Protein 1R9D (pdb70)

CATH classification: 3.20.70.20

InterPro domains:
  IPR001150 Glycine radical domain [PF01228] (666-769)
  IPR001150 Glycine radical domain [PS51149] (667-787)
  IPR004184 Pyruvate formate lyase domain [PF02901] (10-649)
  IPR004184 Pyruvate formate lyase domain [PS51554] (11-660)
  IPR010098 Glycyl radical enzyme, PFL2/glycerol dehydratase family [TIGR01774] (10-786)
  IPR019777 Formate C-acetyltransferase glycine radical, conserved site [PS00850] (758-766)
  IPR051215 Glycyl Radical Enzyme [PTHR43641] (8-785)

Organism: Clostridium butyricum (NCBI:txid1492)

B-factor: mean 31.51, std 7.01, range [18.64, 72.38]

Structure (mmCIF, N/CA/C/O backbone):
data_1R9D
#
_entry.id   1R9D
#
_cell.length_a   103.092
_cell.length_b   213.420
_cell.length_c   199.596
_cell.angle_alpha   90.00
_cell.angle_beta   90.00
_cell.angle_gamma   90.00
#
_symmetry.space_group_name_H-M   'C 2 2 21'
#
loop_
_entity.id
_entity.type
_entity.pdbx_description
1 polymer 'glycerol dehydratase'
2 non-polymer GLYCEROL
3 water water
#
loop_
_atom_site.group_PDB
_atom_site.id
_atom_site.type_symbol
_atom_site.label_atom_id
_atom_site.label_alt_id
_atom_site.label_comp_id
_atom_site.label_asym_id
_atom_site.label_entity_id
_atom_site.label_seq_id
_atom_site.pdbx_PDB_ins_code
_atom_site.Cartn_x
_atom_site.Cartn_y
_atom_site.Cartn_z
_atom_site.occupancy
_atom_site.B_iso_or_equiv
_atom_site.auth_seq_id
_atom_site.auth_comp_id
_atom_site.auth_asym_id
_atom_site.auth_atom_id
_atom_site.pdbx_PDB_model_num
ATOM 1 N N . ILE A 1 2 ? 12.323 58.099 13.139 1.00 57.12 2 ILE A N 1
ATOM 2 C CA . ILE A 1 2 ? 12.213 58.864 14.415 1.00 57.23 2 ILE A CA 1
ATOM 3 C C . ILE A 1 2 ? 12.330 57.921 15.617 1.00 57.01 2 ILE A C 1
ATOM 4 O O . ILE A 1 2 ? 12.122 56.712 15.497 1.00 57.27 2 ILE A O 1
ATOM 9 N N . SER A 1 3 ? 12.675 58.483 16.771 1.00 56.49 3 SER A N 1
ATOM 10 C CA . SER A 1 3 ? 12.806 57.708 17.998 1.00 55.37 3 SER A CA 1
ATOM 11 C C . SER A 1 3 ? 11.547 57.903 18.828 1.00 54.29 3 SER A C 1
ATOM 12 O O . SER A 1 3 ? 11.325 58.973 19.395 1.00 54.61 3 SER A O 1
ATOM 15 N N . LYS A 1 4 ? 10.728 56.862 18.901 1.00 52.74 4 LYS A N 1
ATOM 16 C CA . LYS A 1 4 ? 9.478 56.932 19.641 1.00 50.94 4 LYS A CA 1
ATOM 17 C C . LYS A 1 4 ? 9.648 56.693 21.139 1.00 49.11 4 LYS A C 1
ATOM 18 O O . LYS A 1 4 ? 8.806 57.102 21.938 1.00 49.61 4 LYS A O 1
ATOM 24 N N . GLY A 1 5 ? 10.741 56.044 21.523 1.00 45.83 5 GLY A N 1
ATOM 25 C CA . GLY A 1 5 ? 10.955 55.759 22.930 1.00 42.85 5 GLY A CA 1
ATOM 26 C C . GLY A 1 5 ? 10.139 54.536 23.304 1.00 40.47 5 GLY A C 1
ATOM 27 O O . GLY A 1 5 ? 9.441 53.981 22.457 1.00 39.04 5 GLY A O 1
ATOM 28 N N . PHE A 1 6 ? 10.207 54.117 24.563 1.00 39.46 6 PHE A N 1
ATOM 29 C CA . PHE A 1 6 ? 9.464 52.935 24.992 1.00 38.25 6 PHE A CA 1
ATOM 30 C C . PHE A 1 6 ? 8.371 53.228 26.016 1.00 38.54 6 PHE A C 1
ATOM 31 O O . PHE A 1 6 ? 8.442 54.207 26.757 1.00 38.25 6 PHE A O 1
ATOM 39 N N . SER A 1 7 ? 7.360 52.362 26.047 1.00 38.32 7 SER A N 1
ATOM 40 C CA . SER A 1 7 ? 6.242 52.506 26.973 1.00 37.58 7 SER A CA 1
ATOM 41 C C . SER A 1 7 ? 6.635 52.036 28.370 1.00 37.51 7 SER A C 1
ATOM 42 O O . SER A 1 7 ? 7.677 51.404 28.553 1.00 36.11 7 SER A O 1
ATOM 45 N N . THR A 1 8 ? 5.797 52.350 29.356 1.00 37.25 8 THR A N 1
ATOM 46 C CA . THR A 1 8 ? 6.057 51.969 30.739 1.00 36.80 8 THR A CA 1
ATOM 47 C C . THR A 1 8 ? 5.329 50.678 31.113 1.00 36.09 8 THR A C 1
ATOM 48 O O . THR A 1 8 ? 4.142 50.514 30.821 1.00 35.72 8 THR A O 1
ATOM 52 N N . GLN A 1 9 ? 6.056 49.771 31.761 1.00 34.78 9 GLN A N 1
ATOM 53 C CA . GLN A 1 9 ? 5.515 48.484 32.184 1.00 33.92 9 GLN A CA 1
ATOM 54 C C . GLN A 1 9 ? 4.618 48.639 33.410 1.00 33.84 9 GLN A C 1
ATOM 55 O O . GLN A 1 9 ? 4.737 49.613 34.150 1.00 33.17 9 GLN A O 1
ATOM 61 N N . THR A 1 10 ? 3.728 47.671 33.621 1.00 33.85 10 THR A N 1
ATOM 62 C CA . THR A 1 10 ? 2.810 47.701 34.760 1.00 33.94 10 THR A CA 1
ATOM 63 C C . THR A 1 10 ? 3.546 47.500 36.079 1.00 34.21 10 THR A C 1
ATOM 64 O O . THR A 1 10 ? 4.652 46.959 36.115 1.00 34.33 10 THR A O 1
ATOM 68 N N . GLU A 1 11 ? 2.922 47.934 37.170 1.00 34.06 11 GLU A N 1
ATOM 69 C CA . GLU A 1 11 ? 3.516 47.787 38.489 1.00 34.35 11 GLU A CA 1
ATOM 70 C C . GLU A 1 11 ? 3.780 46.310 38.779 1.00 33.04 11 GLU A C 1
ATOM 71 O O . GLU A 1 11 ? 4.724 45.969 39.487 1.00 32.97 11 GLU A O 1
ATOM 77 N N . ARG A 1 12 ? 2.943 45.441 38.222 1.00 32.92 12 ARG A N 1
ATOM 78 C CA . ARG A 1 12 ? 3.097 44.001 38.414 1.00 32.65 12 ARG A CA 1
ATOM 79 C C . ARG A 1 12 ? 4.494 43.569 37.980 1.00 32.00 12 ARG A C 1
ATOM 80 O O . ARG A 1 12 ? 5.168 42.812 38.673 1.00 31.86 12 ARG A O 1
ATOM 88 N N . ILE A 1 13 ? 4.922 44.057 36.822 1.00 31.89 13 ILE A N 1
ATOM 89 C CA . ILE A 1 13 ? 6.240 43.708 36.303 1.00 31.68 13 ILE A CA 1
ATOM 90 C C . ILE A 1 13 ? 7.344 44.164 37.253 1.00 31.30 13 ILE A C 1
ATOM 91 O O . ILE A 1 13 ? 8.316 43.443 37.476 1.00 30.51 13 ILE A O 1
ATOM 96 N N . ASN A 1 14 ? 7.197 45.354 37.829 1.00 31.52 14 ASN A N 1
ATOM 97 C CA . ASN A 1 14 ? 8.208 45.842 38.759 1.00 31.98 14 ASN A CA 1
ATOM 98 C C . ASN A 1 14 ? 8.285 44.942 39.990 1.00 31.67 14 ASN A C 1
ATOM 99 O O . ASN A 1 14 ? 9.368 44.691 40.520 1.00 31.53 14 ASN A O 1
ATOM 104 N N . ILE A 1 15 ? 7.133 44.457 40.442 1.00 31.90 15 ILE A N 1
ATOM 105 C CA . ILE A 1 15 ? 7.082 43.580 41.607 1.00 31.47 15 ILE A CA 1
ATOM 106 C C . ILE A 1 15 ? 7.735 42.228 41.314 1.00 30.72 15 ILE A C 1
ATOM 107 O O . ILE A 1 15 ? 8.511 41.716 42.121 1.00 30.26 15 ILE A O 1
ATOM 112 N N . LEU A 1 16 ? 7.418 41.656 40.157 1.00 31.61 16 LEU A N 1
ATOM 113 C CA . LEU A 1 16 ? 7.979 40.365 39.773 1.00 30.99 16 LEU A CA 1
ATOM 114 C C . LEU A 1 16 ? 9.485 40.482 39.547 1.00 31.07 16 LEU A C 1
ATOM 115 O O . LEU A 1 16 ? 10.245 39.594 39.931 1.00 31.80 16 LEU A O 1
ATOM 120 N N . LYS A 1 17 ? 9.917 41.585 38.937 1.00 30.48 17 LYS A N 1
ATOM 121 C CA . LYS A 1 17 ? 11.343 41.795 38.692 1.00 30.57 17 LYS A CA 1
ATOM 122 C C . LYS A 1 17 ? 12.111 41.864 40.009 1.00 30.06 17 LYS A C 1
ATOM 123 O O . LYS A 1 17 ? 13.217 41.334 40.127 1.00 29.07 17 LYS A O 1
ATOM 129 N N . ALA A 1 18 ? 11.521 42.530 40.997 1.00 30.36 18 ALA A N 1
ATOM 130 C CA . ALA A 1 18 ? 12.150 42.668 42.303 1.00 30.68 18 ALA A CA 1
ATOM 131 C C . ALA A 1 18 ? 12.350 41.306 42.964 1.00 30.83 18 ALA A C 1
ATOM 132 O O . ALA A 1 18 ? 13.303 41.105 43.717 1.00 31.31 18 ALA A O 1
ATOM 134 N N . GLN A 1 19 ? 11.447 40.371 42.685 1.00 31.40 19 GLN A N 1
ATOM 135 C CA . GLN A 1 19 ? 11.549 39.035 43.260 1.00 31.96 19 GLN A CA 1
ATOM 136 C C . GLN A 1 19 ? 12.822 38.362 42.766 1.00 31.69 19 GLN A C 1
ATOM 137 O O . GLN A 1 19 ? 13.494 37.653 43.513 1.00 31.12 19 GLN A O 1
ATOM 143 N N . ILE A 1 20 ? 13.154 38.591 41.500 1.00 31.03 20 ILE A N 1
ATOM 144 C CA . ILE A 1 20 ? 14.360 38.009 40.921 1.00 31.15 20 ILE A CA 1
ATOM 145 C C . ILE A 1 20 ? 15.626 38.601 41.553 1.00 30.44 20 ILE A C 1
ATOM 146 O O . ILE A 1 20 ? 16.477 37.874 42.060 1.00 30.90 20 ILE A O 1
ATOM 151 N N . LEU A 1 21 ? 15.741 39.926 41.524 1.00 31.13 21 LEU A N 1
ATOM 152 C CA . LEU A 1 21 ? 16.916 40.604 42.065 1.00 31.53 21 LEU A CA 1
ATOM 153 C C . LEU A 1 21 ? 17.110 40.507 43.575 1.00 32.36 21 LEU A C 1
ATOM 154 O O . LEU A 1 21 ? 18.241 40.483 44.054 1.00 31.41 21 LEU A O 1
ATOM 159 N N . ASN A 1 22 ? 16.020 40.454 44.332 1.00 33.34 22 ASN A N 1
ATOM 160 C CA . ASN A 1 22 ? 16.142 40.359 45.784 1.00 34.23 22 ASN A CA 1
ATOM 161 C C . ASN A 1 22 ? 16.356 38.926 46.255 1.00 34.60 22 ASN A C 1
ATOM 162 O O . ASN A 1 22 ? 16.616 38.676 47.433 1.00 33.98 22 ASN A O 1
ATOM 167 N N . ALA A 1 23 ? 16.254 37.982 45.328 1.00 34.60 23 ALA A N 1
ATOM 168 C CA . ALA A 1 23 ? 16.444 36.582 45.667 1.00 34.34 23 ALA A CA 1
ATOM 169 C C . ALA A 1 23 ? 17.887 36.330 46.075 1.00 34.48 23 ALA A C 1
ATOM 170 O O . ALA A 1 23 ? 18.788 37.104 45.739 1.00 34.08 23 ALA A O 1
ATOM 172 N N . LYS A 1 24 ? 18.094 35.250 46.816 1.00 33.75 24 LYS A N 1
ATOM 173 C CA . LYS A 1 24 ? 19.421 34.848 47.256 1.00 34.26 24 LYS A CA 1
ATOM 174 C C . LYS A 1 24 ? 19.642 33.474 46.629 1.00 33.70 24 LYS A C 1
ATOM 175 O O . LYS A 1 24 ? 19.291 32.448 47.215 1.00 32.40 24 LYS A O 1
ATOM 181 N N . PRO A 1 25 ? 20.211 33.444 45.411 1.00 33.40 25 PRO A N 1
ATOM 182 C CA . PRO A 1 25 ? 20.472 32.193 44.692 1.00 32.55 25 PRO A CA 1
ATOM 183 C C . PRO A 1 25 ? 20.999 31.086 45.595 1.00 31.40 25 PRO A C 1
ATOM 184 O O . PRO A 1 25 ? 21.955 31.284 46.338 1.00 30.99 25 PRO A O 1
ATOM 188 N N . CYS A 1 26 ? 20.368 29.918 45.528 1.00 31.16 26 CYS A N 1
ATOM 189 C CA . CYS A 1 26 ? 20.799 28.793 46.340 1.00 31.10 26 CYS A CA 1
ATOM 190 C C . CYS A 1 26 ? 20.701 27.480 45.579 1.00 30.40 26 CYS A C 1
ATOM 191 O O . CYS A 1 26 ? 20.217 27.433 44.447 1.00 29.22 26 CYS A O 1
ATOM 194 N N . VAL A 1 27 ? 21.175 26.422 46.224 1.00 29.29 27 VAL A N 1
ATOM 195 C CA . VAL A 1 27 ? 21.151 25.080 45.666 1.00 29.80 27 VAL A CA 1
ATOM 196 C C . VAL A 1 27 ? 20.136 24.277 46.469 1.00 30.52 27 VAL A C 1
ATOM 197 O O . VAL A 1 27 ? 20.261 24.152 47.691 1.00 29.76 27 VAL A O 1
ATOM 201 N N . GLU A 1 28 ? 19.123 23.756 45.786 1.00 30.14 28 GLU A N 1
ATOM 202 C CA . GLU A 1 28 ? 18.093 22.966 46.444 1.00 30.72 28 GLU A CA 1
ATOM 203 C C . GLU A 1 28 ? 18.335 21.487 46.169 1.00 31.62 28 GLU A C 1
ATOM 204 O O . GLU A 1 28 ? 18.977 21.131 45.176 1.00 29.43 28 GLU A O 1
ATOM 210 N N . SER A 1 29 ? 17.839 20.624 47.054 1.00 30.35 29 SER A N 1
ATOM 211 C CA . SER A 1 29 ? 18.073 19.191 46.907 1.00 31.12 29 SER A CA 1
ATOM 212 C C . SER A 1 29 ? 16.895 18.302 46.509 1.00 30.78 29 SER A C 1
ATOM 213 O O . SER A 1 29 ? 17.087 17.114 46.254 1.00 32.10 29 SER A O 1
ATOM 216 N N . GLU A 1 30 ? 15.690 18.858 46.448 1.00 30.30 30 GLU A N 1
ATOM 217 C CA . GLU A 1 30 ? 14.515 18.068 46.089 1.00 30.34 30 GLU A CA 1
ATOM 218 C C . GLU A 1 30 ? 14.706 17.185 44.850 1.00 29.82 30 GLU A C 1
ATOM 219 O O . GLU A 1 30 ? 14.518 15.965 44.912 1.00 28.21 30 GLU A O 1
ATOM 225 N N . ARG A 1 31 ? 15.078 17.784 43.724 1.00 28.17 31 ARG A N 1
ATOM 226 C CA . ARG A 1 31 ? 15.254 16.987 42.513 1.00 27.06 31 ARG A CA 1
ATOM 227 C C . ARG A 1 31 ? 16.272 15.863 42.683 1.00 26.27 31 ARG A C 1
ATOM 228 O O . ARG A 1 31 ? 16.024 14.729 42.272 1.00 26.84 31 ARG A O 1
ATOM 236 N N . ALA A 1 32 ? 17.412 16.171 43.293 1.00 26.16 32 ALA A N 1
ATOM 237 C CA . ALA A 1 32 ? 18.461 15.179 43.491 1.00 27.30 32 ALA A CA 1
ATOM 238 C C . ALA A 1 32 ? 17.960 13.974 44.276 1.00 28.55 32 ALA A C 1
ATOM 239 O O . ALA A 1 32 ? 18.275 12.827 43.950 1.00 28.20 32 ALA A O 1
ATOM 241 N N . ILE A 1 33 ? 17.187 14.240 45.321 1.00 28.95 33 ILE A N 1
ATOM 242 C CA . ILE A 1 33 ? 16.648 13.167 46.147 1.00 29.91 33 ILE A CA 1
ATOM 243 C C . ILE A 1 33 ? 15.663 12.305 45.354 1.00 29.44 33 ILE A C 1
ATOM 244 O O . ILE A 1 33 ? 15.703 11.077 45.430 1.00 30.31 33 ILE A O 1
ATOM 249 N N . LEU A 1 34 ? 14.798 12.953 44.582 1.00 29.50 34 LEU A N 1
ATOM 250 C CA . LEU A 1 34 ? 13.795 12.251 43.793 1.00 29.44 34 LEU A CA 1
ATOM 251 C C . LEU A 1 34 ? 14.341 11.372 42.667 1.00 30.22 34 LEU A C 1
ATOM 252 O O . LEU A 1 34 ? 13.878 10.246 42.482 1.00 28.79 34 LEU A O 1
ATOM 257 N N . ILE A 1 35 ? 15.316 11.866 41.909 1.00 30.09 35 ILE A N 1
ATOM 258 C CA . ILE A 1 35 ? 15.863 11.054 40.825 1.00 29.00 35 ILE A CA 1
ATOM 259 C C . ILE A 1 35 ? 16.628 9.864 41.405 1.00 29.33 35 ILE A C 1
ATOM 260 O O . ILE A 1 35 ? 16.639 8.781 40.819 1.00 28.73 35 ILE A O 1
ATOM 265 N N . THR A 1 36 ? 17.249 10.061 42.566 1.00 29.03 36 THR A N 1
ATOM 266 C CA . THR A 1 36 ? 18.001 8.997 43.229 1.00 30.36 36 THR A CA 1
ATOM 267 C C . THR A 1 36 ? 17.034 7.897 43.670 1.00 31.09 36 THR A C 1
ATOM 268 O O . THR A 1 36 ? 17.307 6.707 43.514 1.00 30.15 36 THR A O 1
ATOM 272 N N . GLU A 1 37 ? 15.897 8.313 44.217 1.00 31.80 37 GLU A N 1
ATOM 273 C CA . GLU A 1 37 ? 14.878 7.377 44.673 1.00 33.07 37 GLU A CA 1
ATOM 274 C C . GLU A 1 37 ? 14.322 6.570 43.499 1.00 31.90 37 GLU A C 1
ATOM 275 O O . GLU A 1 37 ? 14.129 5.359 43.605 1.00 32.34 37 GLU A O 1
ATOM 281 N N . SER A 1 38 ? 14.073 7.243 42.379 1.0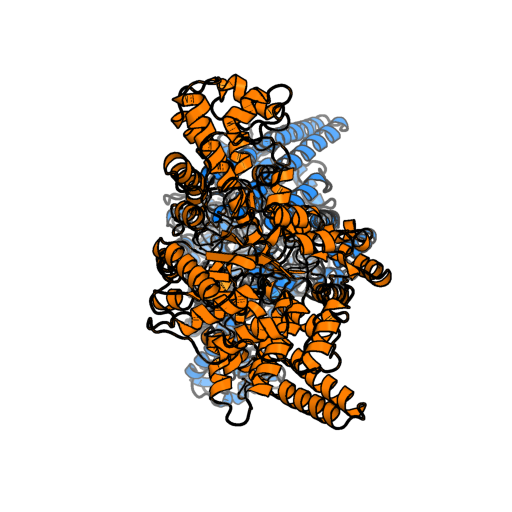0 30.78 38 SER A N 1
ATOM 282 C CA . SER A 1 38 ? 13.539 6.571 41.200 1.00 29.90 38 SER A CA 1
ATOM 283 C C . SER A 1 38 ? 14.525 5.557 40.628 1.00 29.57 38 SER A C 1
ATOM 284 O O . SER A 1 38 ? 14.161 4.409 40.381 1.00 28.99 38 SER A O 1
ATOM 287 N N . PHE A 1 39 ? 15.772 5.973 40.421 1.00 28.53 39 PHE A N 1
ATOM 288 C CA . PHE A 1 39 ? 16.778 5.066 39.871 1.00 28.72 39 PHE A CA 1
ATOM 289 C C . PHE A 1 39 ? 16.990 3.810 40.719 1.00 29.00 39 PHE A C 1
ATOM 290 O O . PHE A 1 39 ? 17.273 2.734 40.191 1.00 27.25 39 PHE A O 1
ATOM 298 N N . LYS A 1 40 ? 16.854 3.944 42.034 1.00 29.42 40 LYS A N 1
ATOM 299 C CA . LYS A 1 40 ? 17.025 2.802 42.921 1.00 30.08 40 LYS A CA 1
ATOM 300 C C . LYS A 1 40 ? 15.946 1.754 42.669 1.00 30.79 40 LYS A C 1
ATOM 301 O O . LYS A 1 40 ? 16.135 0.577 42.974 1.00 32.09 40 LYS A O 1
ATOM 307 N N . GLN A 1 41 ? 14.825 2.187 42.102 1.00 31.01 41 GLN A N 1
ATOM 308 C CA . GLN A 1 41 ? 13.704 1.293 41.822 1.00 32.06 41 GLN A CA 1
ATOM 309 C C . GLN A 1 41 ? 13.603 0.821 40.373 1.00 31.77 41 GLN A C 1
ATOM 310 O O . GLN A 1 41 ? 12.709 0.038 40.040 1.00 30.73 41 GLN A O 1
ATOM 316 N N . THR A 1 42 ? 14.510 1.282 39.514 1.00 29.80 42 THR A N 1
ATOM 317 C CA . THR A 1 42 ? 14.458 0.903 38.106 1.00 29.23 42 THR A CA 1
ATOM 318 C C . THR A 1 42 ? 15.750 0.287 37.566 1.00 29.20 42 THR A C 1
ATOM 319 O O . THR A 1 42 ? 16.010 0.348 36.365 1.00 28.35 42 THR A O 1
ATOM 323 N N . GLU A 1 43 ? 16.542 -0.321 38.443 1.00 28.67 43 GLU A N 1
ATOM 324 C CA . GLU A 1 43 ? 17.815 -0.929 38.050 1.00 29.73 43 GLU A CA 1
ATOM 325 C C . GLU A 1 43 ? 17.737 -1.935 36.901 1.00 29.58 43 GLU A C 1
ATOM 326 O O . GLU A 1 43 ? 18.664 -2.027 36.097 1.00 28.83 43 GLU A O 1
ATOM 332 N N . GLY A 1 44 ? 16.645 -2.691 36.827 1.00 29.63 44 GLY A N 1
ATOM 333 C CA . GLY A 1 44 ? 16.513 -3.689 35.776 1.00 29.58 44 GLY A CA 1
ATOM 334 C C . GLY A 1 44 ? 15.879 -3.193 34.494 1.00 29.96 44 GLY A C 1
ATOM 335 O O . GLY A 1 44 ? 15.522 -3.985 33.622 1.00 29.65 44 GLY A O 1
ATOM 336 N N . GLN A 1 45 ? 15.768 -1.877 34.367 1.00 29.76 45 GLN A N 1
ATOM 337 C CA . GLN A 1 45 ? 15.151 -1.250 33.205 1.00 29.98 45 GLN A CA 1
ATOM 338 C C . GLN A 1 45 ? 16.191 -0.643 32.255 1.00 28.89 45 GLN A C 1
ATOM 339 O O . GLN A 1 45 ? 17.267 -0.232 32.689 1.00 28.07 45 GLN A O 1
ATOM 345 N N . PRO A 1 46 ? 15.884 -0.595 30.944 1.00 28.87 46 PRO A N 1
ATOM 346 C CA . PRO A 1 46 ? 16.804 -0.019 29.953 1.00 28.28 46 PRO A CA 1
ATOM 347 C C . PRO A 1 46 ? 16.947 1.470 30.295 1.00 26.99 46 PRO A C 1
ATOM 348 O O . PRO A 1 46 ? 16.018 2.073 30.839 1.00 26.06 46 PRO A O 1
ATOM 352 N N . ALA A 1 47 ? 18.086 2.066 29.965 1.00 25.95 47 ALA A N 1
ATOM 353 C CA . ALA A 1 47 ? 18.317 3.475 30.284 1.00 25.81 47 ALA A CA 1
ATOM 354 C C . ALA A 1 47 ? 17.204 4.452 29.888 1.00 25.93 47 ALA A C 1
ATOM 355 O O . ALA A 1 47 ? 16.855 5.343 30.665 1.00 25.77 47 ALA A O 1
ATOM 357 N N . ILE A 1 48 ? 16.646 4.300 28.691 1.00 25.43 48 ILE A N 1
ATOM 358 C CA . ILE A 1 48 ? 15.604 5.215 28.233 1.00 25.53 48 ILE A CA 1
ATOM 359 C C . ILE A 1 48 ? 14.361 5.194 29.127 1.00 26.24 48 ILE A C 1
ATOM 360 O O . ILE A 1 48 ? 13.744 6.233 29.383 1.00 25.15 48 ILE A O 1
ATOM 365 N N . LEU A 1 49 ? 13.997 4.011 29.605 1.00 25.90 49 LEU A N 1
ATOM 366 C CA . LEU A 1 49 ? 12.829 3.882 30.467 1.00 27.38 49 LEU A CA 1
ATOM 367 C C . LEU A 1 49 ? 13.156 4.419 31.864 1.00 27.16 49 LEU A C 1
ATOM 368 O O . LEU A 1 49 ? 12.298 4.999 32.526 1.00 28.01 49 LEU A O 1
ATOM 373 N N . ARG A 1 50 ? 14.396 4.237 32.311 1.00 27.12 50 ARG A N 1
ATOM 374 C CA . ARG A 1 50 ? 14.807 4.754 33.614 1.00 27.05 50 ARG A CA 1
ATOM 375 C C . ARG A 1 50 ? 14.682 6.277 33.602 1.00 26.76 50 ARG A C 1
ATOM 376 O O . ARG A 1 50 ? 14.256 6.888 34.584 1.00 25.55 50 ARG A O 1
ATOM 384 N N . ARG A 1 51 ? 15.053 6.882 32.477 1.00 26.72 51 ARG A N 1
ATOM 385 C CA . ARG A 1 51 ? 14.979 8.331 32.327 1.00 26.91 51 ARG A CA 1
ATOM 386 C C . ARG A 1 51 ? 13.526 8.815 32.316 1.00 26.57 51 ARG A C 1
ATOM 387 O O . ARG A 1 51 ? 13.208 9.861 32.881 1.00 26.32 51 ARG A O 1
ATOM 395 N N . ALA A 1 52 ? 12.646 8.060 31.662 1.00 25.88 52 ALA A N 1
ATOM 396 C CA . ALA A 1 52 ? 11.236 8.434 31.595 1.00 26.15 52 ALA A CA 1
ATOM 397 C C . ALA A 1 52 ? 10.578 8.316 32.971 1.00 26.64 52 ALA A C 1
ATOM 398 O O . ALA A 1 52 ? 9.867 9.222 33.407 1.00 26.19 52 ALA A O 1
ATOM 400 N N . LEU A 1 53 ? 10.824 7.199 33.649 1.00 27.01 53 LEU A N 1
ATOM 401 C CA . LEU A 1 53 ? 10.251 6.961 34.976 1.00 27.23 53 LEU A CA 1
ATOM 402 C C . LEU A 1 53 ? 10.795 7.937 36.016 1.00 27.97 53 LEU A C 1
ATOM 403 O O . LEU A 1 53 ? 10.105 8.275 36.980 1.00 26.91 53 LEU A O 1
ATOM 408 N N . ALA A 1 54 ? 12.031 8.390 35.822 1.00 27.60 54 ALA A N 1
ATOM 409 C CA . ALA A 1 54 ? 12.642 9.342 36.742 1.00 27.19 54 ALA A CA 1
ATOM 410 C C . ALA A 1 54 ? 11.978 10.704 36.562 1.00 27.25 54 ALA A C 1
ATOM 411 O O . ALA A 1 54 ? 11.640 11.375 37.540 1.00 26.46 54 ALA A O 1
ATOM 413 N N . LEU A 1 55 ? 11.792 11.121 35.311 1.00 27.63 55 LEU A N 1
ATOM 414 C CA . LEU A 1 55 ? 11.143 12.400 35.049 1.00 27.41 55 LEU A CA 1
ATOM 415 C C . LEU A 1 55 ? 9.736 12.359 35.648 1.00 28.21 55 LEU A C 1
ATOM 416 O O . LEU A 1 55 ? 9.278 13.328 36.247 1.00 27.48 55 LEU A O 1
ATOM 421 N N . LYS A 1 56 ? 9.057 11.228 35.488 1.00 28.61 56 LYS A N 1
ATOM 422 C CA . LYS A 1 56 ? 7.709 11.055 36.033 1.00 29.24 56 LYS A CA 1
ATOM 423 C C . LYS A 1 56 ? 7.717 11.242 37.551 1.00 29.21 56 LYS A C 1
ATOM 424 O O . LYS A 1 56 ? 6.906 11.993 38.099 1.00 29.70 56 LYS A O 1
ATOM 430 N N . HIS A 1 57 ? 8.643 10.564 38.225 1.00 29.14 57 HIS A N 1
ATOM 431 C CA . HIS A 1 57 ? 8.743 10.640 39.683 1.00 29.63 57 HIS A CA 1
ATOM 432 C C . HIS A 1 57 ? 9.072 12.054 40.161 1.00 30.47 57 HIS A C 1
ATOM 433 O O . HIS A 1 57 ? 8.591 12.501 41.207 1.00 30.01 57 HIS A O 1
ATOM 440 N N . ILE A 1 58 ? 9.906 12.751 39.396 1.00 29.31 58 ILE A N 1
ATOM 441 C CA . ILE A 1 58 ? 10.281 14.118 39.735 1.00 29.21 58 ILE A CA 1
ATOM 442 C C . ILE A 1 58 ? 9.078 15.048 39.574 1.00 29.35 58 ILE A C 1
ATOM 443 O O . ILE A 1 58 ? 8.717 15.782 40.498 1.00 29.48 58 ILE A O 1
ATOM 448 N N . LEU A 1 59 ? 8.449 15.004 38.403 1.00 30.22 59 LEU A N 1
ATOM 449 C CA . LEU A 1 59 ? 7.302 15.859 38.124 1.00 30.78 59 LEU A CA 1
ATOM 450 C C . LEU A 1 59 ? 6.110 15.647 39.051 1.00 32.44 59 LEU A C 1
ATOM 451 O O . LEU A 1 59 ? 5.352 16.583 39.311 1.00 32.31 59 LEU A O 1
ATOM 456 N N . GLU A 1 60 ? 5.938 14.427 39.548 1.00 32.74 60 GLU A N 1
ATOM 457 C CA . GLU A 1 60 ? 4.817 14.149 40.438 1.00 33.63 60 GLU A CA 1
ATOM 458 C C . GLU A 1 60 ? 5.074 14.576 41.880 1.00 33.50 60 GLU A C 1
ATOM 459 O O . GLU A 1 60 ? 4.129 14.851 42.617 1.00 33.68 60 GLU A O 1
ATOM 465 N N . ASN A 1 61 ? 6.341 14.664 42.276 1.00 33.13 61 ASN A N 1
ATOM 466 C CA . ASN A 1 61 ? 6.672 14.998 43.660 1.00 34.27 61 ASN A CA 1
ATOM 467 C C . ASN A 1 61 ? 7.504 16.247 43.956 1.00 33.87 61 ASN A C 1
ATOM 468 O O . ASN A 1 61 ? 7.664 16.619 45.119 1.00 33.02 61 ASN A O 1
ATOM 473 N N . ILE A 1 62 ? 8.039 16.891 42.925 1.00 33.02 62 ILE A N 1
ATOM 474 C CA . ILE A 1 62 ? 8.853 18.090 43.129 1.00 32.14 62 ILE A CA 1
ATOM 475 C C . ILE A 1 62 ? 7.973 19.227 43.663 1.00 31.87 62 ILE A C 1
ATOM 476 O O . ILE A 1 62 ? 6.830 19.389 43.239 1.00 31.36 62 ILE A O 1
ATOM 481 N N . PRO A 1 63 ? 8.489 20.019 44.617 1.00 32.93 63 PRO A N 1
ATOM 482 C CA . PRO A 1 63 ? 7.689 21.124 45.155 1.00 33.65 63 PRO A CA 1
ATOM 483 C C . PRO A 1 63 ? 7.214 22.067 44.054 1.00 34.88 63 PRO A C 1
ATOM 484 O O . PRO A 1 63 ? 7.940 22.336 43.096 1.00 35.17 63 PRO A O 1
ATOM 488 N N . ILE A 1 64 ? 5.988 22.554 44.202 1.00 35.48 64 ILE A N 1
ATOM 489 C CA . ILE A 1 64 ? 5.367 23.468 43.251 1.00 37.15 64 ILE A CA 1
ATOM 490 C C . ILE A 1 64 ? 5.277 24.840 43.918 1.00 36.88 64 ILE A C 1
ATOM 491 O O . ILE A 1 64 ? 5.123 24.927 45.135 1.00 36.28 64 ILE A O 1
ATOM 496 N N . THR A 1 65 ? 5.387 25.906 43.132 1.00 36.22 65 THR A N 1
ATOM 497 C CA . THR A 1 65 ? 5.316 27.252 43.692 1.00 36.11 65 THR A CA 1
ATOM 498 C C . THR A 1 65 ? 4.717 28.279 42.743 1.00 35.56 65 THR A C 1
ATOM 499 O O . THR A 1 65 ? 5.048 28.323 41.557 1.00 34.65 65 THR A O 1
ATOM 503 N N . ILE A 1 66 ? 3.822 29.097 43.278 1.00 34.30 66 ILE A N 1
ATOM 504 C CA . ILE A 1 66 ? 3.214 30.173 42.514 1.00 34.51 66 ILE A CA 1
ATOM 505 C C . ILE A 1 66 ? 3.590 31.422 43.298 1.00 34.30 66 ILE A C 1
ATOM 506 O O . ILE A 1 66 ? 3.160 31.603 44.437 1.00 33.97 66 ILE A O 1
ATOM 511 N N . ARG A 1 67 ? 4.425 32.265 42.699 1.00 34.14 67 ARG A N 1
ATOM 512 C CA . ARG A 1 67 ? 4.880 33.480 43.361 1.00 34.23 67 ARG A CA 1
ATOM 513 C C . ARG A 1 67 ? 3.820 34.570 43.299 1.00 34.01 67 ARG A C 1
ATOM 514 O O . ARG A 1 67 ? 2.977 34.582 42.404 1.00 33.00 67 ARG A O 1
ATOM 522 N N . ASP A 1 68 ? 3.862 35.485 44.260 1.00 35.34 68 ASP A N 1
ATOM 523 C CA . ASP A 1 68 ? 2.881 36.563 44.319 1.00 37.10 68 ASP A CA 1
ATOM 524 C C . ASP A 1 68 ? 2.787 37.399 43.043 1.00 36.73 68 ASP A C 1
ATOM 525 O O . ASP A 1 68 ? 3.800 37.775 42.456 1.00 35.88 68 ASP A O 1
ATOM 530 N N . GLN A 1 69 ? 1.555 37.672 42.623 1.00 36.27 69 GLN A N 1
ATOM 531 C CA . GLN A 1 69 ? 1.264 38.486 41.444 1.00 37.12 69 GLN A CA 1
ATOM 532 C C . GLN A 1 69 ? 1.615 37.897 40.073 1.00 35.76 69 GLN A C 1
ATOM 533 O O . GLN A 1 69 ? 1.527 38.591 39.063 1.00 35.52 69 GLN A O 1
ATOM 539 N N . GLU A 1 70 ? 2.001 36.627 40.028 1.00 35.67 70 GLU A N 1
ATOM 540 C CA . GLU A 1 70 ? 2.341 36.000 38.751 1.00 34.71 70 GLU A CA 1
ATOM 541 C C . GLU A 1 70 ? 1.123 35.749 37.864 1.00 34.24 70 GLU A C 1
ATOM 542 O O . GLU A 1 70 ? 0.047 35.398 38.354 1.00 34.86 70 GLU A O 1
ATOM 548 N N . LEU A 1 71 ? 1.297 35.939 36.557 1.00 32.84 71 LEU A N 1
ATOM 549 C CA . LEU A 1 71 ? 0.238 35.680 35.587 1.00 31.61 71 LEU A CA 1
ATOM 550 C C . LEU A 1 71 ? 0.608 34.376 34.876 1.00 31.43 71 LEU A C 1
ATOM 551 O O . LEU A 1 71 ? -0.258 33.598 34.473 1.00 31.04 71 LEU A O 1
ATOM 556 N N . ILE A 1 72 ? 1.909 34.153 34.729 1.00 30.99 72 ILE A N 1
ATOM 557 C CA . ILE A 1 72 ? 2.437 32.946 34.094 1.00 30.44 72 ILE A CA 1
ATOM 558 C C . ILE A 1 72 ? 3.084 32.146 35.218 1.00 29.94 72 ILE A C 1
ATOM 559 O O . ILE A 1 72 ? 4.003 32.629 35.876 1.00 31.20 72 ILE A O 1
ATOM 564 N N . VAL A 1 73 ? 2.612 30.924 35.443 1.00 30.07 73 VAL A N 1
ATOM 565 C CA . VAL A 1 73 ? 3.144 30.111 36.529 1.00 29.70 73 VAL A CA 1
ATOM 566 C C . VAL A 1 73 ? 4.027 28.937 36.118 1.00 29.78 73 VAL A C 1
ATOM 567 O O . VAL A 1 73 ? 3.962 28.458 34.988 1.00 30.29 73 VAL A O 1
ATOM 571 N N . GLY A 1 74 ? 4.839 28.481 37.066 1.00 30.40 74 GLY A N 1
ATOM 572 C CA . GLY A 1 74 ? 5.751 27.376 36.835 1.00 31.16 74 GLY A CA 1
ATOM 573 C C . GLY A 1 74 ? 7.121 27.765 37.355 1.00 31.97 74 GLY A C 1
ATOM 574 O O . GLY A 1 74 ? 7.840 28.530 36.707 1.00 32.98 74 GLY A O 1
ATOM 575 N N . SER A 1 75 ? 7.475 27.259 38.532 1.00 31.01 75 SER A N 1
ATOM 576 C CA . SER A 1 75 ? 8.758 27.561 39.154 1.00 31.33 75 SER A CA 1
ATOM 577 C C . SER A 1 75 ? 9.518 26.276 39.431 1.00 31.87 75 SER A C 1
ATOM 578 O O . SER A 1 75 ? 8.966 25.332 40.005 1.00 32.71 75 SER A O 1
ATOM 581 N N . LEU A 1 76 ? 10.790 26.256 39.042 1.00 30.94 76 LEU A N 1
ATOM 582 C CA . LEU A 1 76 ? 11.637 25.085 39.219 1.00 30.44 76 LEU A CA 1
ATOM 583 C C . LEU A 1 76 ? 12.246 24.962 40.609 1.00 30.02 76 LEU A C 1
ATOM 584 O O . LEU A 1 76 ? 12.681 23.881 41.005 1.00 29.09 76 LEU A O 1
ATOM 589 N N . THR A 1 77 ? 12.294 26.074 41.338 1.00 29.71 77 THR A N 1
ATOM 590 C CA . THR A 1 77 ? 12.851 26.087 42.686 1.00 29.13 77 THR A CA 1
ATOM 591 C C . THR A 1 77 ? 11.975 26.948 43.589 1.00 29.17 77 THR A C 1
ATOM 592 O O . THR A 1 77 ? 11.294 27.858 43.117 1.00 28.86 77 THR A O 1
ATOM 596 N N . LYS A 1 78 ? 11.986 26.646 44.884 1.00 29.84 78 LYS A N 1
ATOM 597 C CA . LYS A 1 78 ? 11.198 27.396 45.854 1.00 30.57 78 LYS A CA 1
ATOM 598 C C . LYS A 1 78 ? 11.701 28.838 45.937 1.00 30.40 78 LYS A C 1
ATOM 599 O O . LYS A 1 78 ? 10.908 29.783 45.913 1.00 31.26 78 LYS A O 1
ATOM 605 N N . GLU A 1 79 ? 13.017 28.999 46.039 1.00 30.49 79 GLU A N 1
ATOM 606 C CA . GLU A 1 79 ? 13.641 30.325 46.089 1.00 31.03 79 GLU A CA 1
ATOM 607 C C . GLU A 1 79 ? 13.837 30.757 44.633 1.00 30.86 79 GLU A C 1
ATOM 608 O O . GLU A 1 79 ? 14.235 29.950 43.795 1.00 30.44 79 GLU A O 1
ATOM 614 N N . PRO A 1 80 ? 13.554 32.029 44.306 1.00 30.88 80 PRO A N 1
ATOM 615 C CA . PRO A 1 80 ? 13.743 32.434 42.909 1.00 30.31 80 PRO A CA 1
ATOM 616 C C . PRO A 1 80 ? 15.211 32.410 42.494 1.00 29.96 80 PRO A C 1
ATOM 617 O O . PRO A 1 80 ? 16.106 32.401 43.337 1.00 29.29 80 PRO A O 1
ATOM 621 N N . ARG A 1 81 ? 15.451 32.371 41.188 1.00 29.90 81 ARG A N 1
ATOM 622 C CA . ARG A 1 81 ? 16.812 32.396 40.667 1.00 29.98 81 ARG A CA 1
ATOM 623 C C . ARG A 1 81 ? 17.746 31.380 41.321 1.00 29.01 81 ARG A C 1
ATOM 624 O O . ARG A 1 81 ? 18.918 31.680 41.573 1.00 29.20 81 ARG A O 1
ATOM 632 N N . SER A 1 82 ? 17.239 30.178 41.591 1.00 27.56 82 SER A N 1
ATOM 633 C CA . SER A 1 82 ? 18.051 29.145 42.224 1.00 27.35 82 SER A CA 1
ATOM 634 C C . SER A 1 82 ? 18.263 27.927 41.328 1.00 27.20 82 SER A C 1
ATOM 635 O O . SER A 1 82 ? 17.801 27.907 40.192 1.00 27.94 82 SER A O 1
ATOM 638 N N . SER A 1 83 ? 18.960 26.917 41.841 1.00 27.67 83 SER A N 1
ATOM 639 C CA . SER A 1 83 ? 19.268 25.727 41.048 1.00 28.49 83 SER A CA 1
ATOM 640 C C . SER A 1 83 ? 19.061 24.373 41.726 1.00 29.01 83 SER A C 1
ATOM 641 O O . SER A 1 83 ? 19.372 24.197 42.906 1.00 28.53 83 SER A O 1
ATOM 644 N N . GLN A 1 84 ? 18.534 23.417 40.965 1.00 28.94 84 GLN A N 1
ATOM 645 C CA . GLN A 1 84 ? 18.349 22.059 41.459 1.00 28.37 84 GLN A CA 1
ATOM 646 C C . GLN A 1 84 ? 19.674 21.368 41.141 1.00 28.80 84 GLN A C 1
ATOM 647 O O . GLN A 1 84 ? 20.551 21.960 40.499 1.00 29.08 84 GLN A O 1
ATOM 653 N N . VAL A 1 85 ? 19.812 20.119 41.572 1.00 27.69 85 VAL A N 1
ATOM 654 C CA . VAL A 1 85 ? 21.029 19.346 41.351 1.00 26.99 85 VAL A CA 1
ATOM 655 C C . VAL A 1 85 ? 20.764 18.198 40.378 1.00 26.80 85 VAL A C 1
ATOM 656 O O . VAL A 1 85 ? 19.721 17.542 40.451 1.00 26.56 85 VAL A O 1
ATOM 660 N N . PHE A 1 86 ? 21.709 17.972 39.466 1.00 25.91 86 PHE A N 1
ATOM 661 C CA . PHE A 1 86 ? 21.596 16.922 38.454 1.00 25.41 86 PHE A CA 1
ATOM 662 C C . PHE A 1 86 ? 22.762 15.943 38.606 1.00 25.59 86 PHE A C 1
ATOM 663 O O . PHE A 1 86 ? 23.706 15.939 37.812 1.00 25.47 86 PHE A O 1
ATOM 671 N N . PRO A 1 87 ? 22.691 15.075 39.629 1.00 24.84 87 PRO A N 1
ATOM 672 C CA . PRO A 1 87 ? 23.712 14.076 39.944 1.00 24.92 87 PRO A CA 1
ATOM 673 C C . PRO A 1 87 ? 23.983 13.018 38.885 1.00 24.27 87 PRO A C 1
ATOM 674 O O . PRO A 1 87 ? 25.009 12.349 38.943 1.00 25.06 87 PRO A O 1
ATOM 678 N N . GLU A 1 88 ? 23.072 12.871 37.926 1.00 24.64 88 GLU A N 1
ATOM 679 C CA . GLU A 1 88 ? 23.234 11.875 36.870 1.00 24.29 88 GLU A CA 1
ATOM 680 C C . GLU A 1 88 ? 24.386 12.191 35.923 1.00 24.91 88 GLU A C 1
ATOM 681 O O . GLU A 1 88 ? 24.889 11.299 35.239 1.00 24.77 88 GLU A O 1
ATOM 687 N N . PHE A 1 89 ? 24.802 13.455 35.878 1.00 24.48 89 PHE A N 1
ATOM 688 C CA . PHE A 1 89 ? 25.899 13.857 35.000 1.00 24.34 89 PHE A CA 1
ATOM 689 C C . PHE A 1 89 ? 27.228 13.875 35.753 1.00 24.65 89 PHE A C 1
ATOM 690 O O . PHE A 1 89 ? 28.221 13.331 35.277 1.00 24.18 89 PHE A O 1
ATOM 698 N N . SER A 1 90 ? 27.238 14.503 36.926 1.00 24.99 90 SER A N 1
ATOM 699 C CA . SER A 1 90 ? 28.424 14.560 37.785 1.00 24.85 90 SER A CA 1
ATOM 700 C C . SER A 1 90 ? 27.942 15.094 39.127 1.00 24.80 90 SER A C 1
ATOM 701 O O . SER A 1 90 ? 26.888 15.718 39.202 1.00 24.38 90 SER A O 1
ATOM 704 N N . ASN A 1 91 ? 28.699 14.849 40.188 1.00 25.64 91 ASN A N 1
ATOM 705 C CA . ASN A 1 91 ? 28.284 15.338 41.499 1.00 27.02 91 ASN A CA 1
ATOM 706 C C . ASN A 1 91 ? 29.418 15.413 42.507 1.00 27.52 91 ASN A C 1
ATOM 707 O O . ASN A 1 91 ? 29.294 16.084 43.533 1.00 28.39 91 ASN A O 1
ATOM 712 N N . LYS A 1 92 ? 30.521 14.731 42.223 1.00 28.88 92 LYS A N 1
ATOM 713 C CA . LYS A 1 92 ? 31.656 14.749 43.134 1.00 29.87 92 LYS A CA 1
ATOM 714 C C . LYS A 1 92 ? 32.221 16.159 43.305 1.00 29.94 92 LYS A C 1
ATOM 715 O O . LYS A 1 92 ? 32.780 16.483 44.352 1.00 29.42 92 LYS A O 1
ATOM 721 N N . TRP A 1 93 ? 32.071 17.002 42.287 1.00 29.40 93 TRP A N 1
ATOM 722 C CA . TRP A 1 93 ? 32.568 18.370 42.391 1.00 30.11 93 TRP A CA 1
ATOM 723 C C . TRP A 1 93 ? 31.753 19.125 43.442 1.00 31.03 93 TRP A C 1
ATOM 724 O O . TRP A 1 93 ? 32.290 19.941 44.196 1.00 31.27 93 TRP A O 1
ATOM 735 N N . LEU A 1 94 ? 30.453 18.840 43.487 1.00 31.08 94 LEU A N 1
ATOM 736 C CA . LEU A 1 94 ? 29.552 19.487 44.432 1.00 32.25 94 LEU A CA 1
ATOM 737 C C . LEU A 1 94 ? 29.916 19.031 45.837 1.00 32.78 94 LEU A C 1
ATOM 738 O O . LEU A 1 94 ? 29.989 19.836 46.766 1.00 32.62 94 LEU A O 1
ATOM 743 N N . GLN A 1 95 ? 30.141 17.730 45.981 1.00 33.21 95 GLN A N 1
ATOM 744 C CA . GLN A 1 95 ? 30.509 17.153 47.267 1.00 34.72 95 GLN A CA 1
ATOM 745 C C . GLN A 1 95 ? 31.747 17.852 47.826 1.00 35.90 95 GLN A C 1
ATOM 746 O O . GLN A 1 95 ? 31.845 18.096 49.030 1.00 35.40 95 GLN A O 1
ATOM 752 N N . ASP A 1 96 ? 32.686 18.180 46.944 1.00 36.06 96 ASP A N 1
ATOM 753 C CA . ASP A 1 96 ? 33.916 18.855 47.347 1.0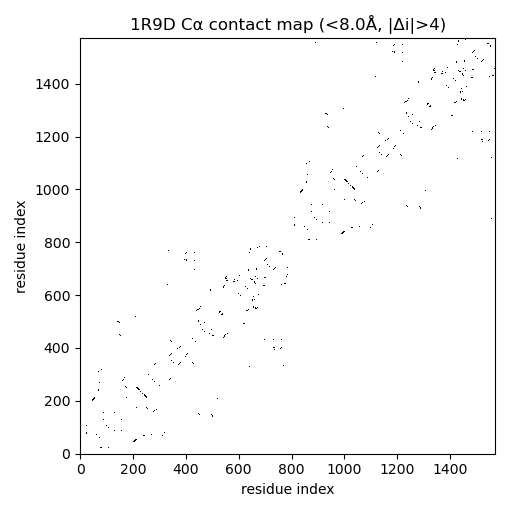0 37.34 96 ASP A CA 1
ATOM 754 C C . ASP A 1 96 ? 33.734 20.326 47.721 1.00 36.48 96 ASP A C 1
ATOM 755 O O . ASP A 1 96 ? 34.401 20.821 48.629 1.00 36.66 96 ASP A O 1
ATOM 760 N N . GLU A 1 97 ? 32.830 21.016 47.031 1.00 35.19 97 GLU A N 1
ATOM 761 C CA . GLU A 1 97 ? 32.600 22.441 47.265 1.00 35.88 97 GLU A CA 1
ATOM 762 C C . GLU A 1 97 ? 31.443 22.819 48.179 1.00 36.27 97 GLU A C 1
ATOM 763 O O . GLU A 1 97 ? 31.143 24.004 48.337 1.00 35.89 97 GLU A O 1
ATOM 769 N N . LEU A 1 98 ? 30.791 21.828 48.774 1.00 36.78 98 LEU A N 1
ATOM 770 C CA . LEU A 1 98 ? 29.653 22.088 49.649 1.00 38.36 98 LEU A CA 1
ATOM 771 C C . LEU A 1 98 ? 29.836 23.226 50.645 1.00 38.63 98 LEU A C 1
ATOM 772 O O . LEU A 1 98 ? 28.933 24.043 50.832 1.00 39.05 98 LEU A O 1
ATOM 777 N N . ASP A 1 99 ? 31.001 23.288 51.278 1.00 39.04 99 ASP A N 1
ATOM 778 C CA . ASP A 1 99 ? 31.234 24.308 52.291 1.00 39.94 99 ASP A CA 1
ATOM 779 C C . ASP A 1 99 ? 31.849 25.634 51.860 1.00 39.95 99 ASP A C 1
ATOM 780 O O . ASP A 1 99 ? 32.134 26.483 52.709 1.00 40.12 99 ASP A O 1
ATOM 785 N N . ARG A 1 100 ? 32.057 25.834 50.563 1.00 38.92 100 ARG A N 1
ATOM 786 C CA . ARG A 1 100 ? 32.618 27.105 50.126 1.00 38.46 100 ARG A CA 1
ATOM 787 C C . ARG A 1 100 ? 31.834 27.781 49.007 1.00 38.36 100 ARG A C 1
ATOM 788 O O . ARG A 1 100 ? 32.288 28.768 48.431 1.00 37.31 100 ARG A O 1
ATOM 796 N N . LEU A 1 101 ? 30.644 27.260 48.716 1.00 38.03 101 LEU A N 1
ATOM 797 C CA . LEU A 1 101 ? 29.796 27.846 47.685 1.00 38.40 101 LEU A CA 1
ATOM 798 C C . LEU A 1 101 ? 29.371 29.254 48.093 1.00 39.16 101 LEU A C 1
ATOM 799 O O . LEU A 1 101 ? 29.266 30.149 47.252 1.00 39.01 101 LEU A O 1
ATOM 804 N N . ASN A 1 102 ? 29.135 29.450 49.387 1.00 39.27 102 ASN A N 1
ATOM 805 C CA . ASN A 1 102 ? 28.706 30.750 49.882 1.00 40.06 102 ASN A CA 1
ATOM 806 C C . ASN A 1 102 ? 29.863 31.711 50.112 1.00 39.96 102 ASN A C 1
ATOM 807 O O . ASN A 1 102 ? 29.650 32.860 50.495 1.00 40.38 102 ASN A O 1
ATOM 812 N N . LYS A 1 103 ? 31.085 31.247 49.875 1.00 39.22 103 LYS A N 1
ATOM 813 C CA . LYS A 1 103 ? 32.254 32.093 50.071 1.00 39.42 103 LYS A CA 1
ATOM 814 C C . LYS A 1 103 ? 32.801 32.680 48.770 1.00 38.89 103 LYS A C 1
ATOM 815 O O . LYS A 1 103 ? 33.813 33.377 48.777 1.00 38.12 103 LYS A O 1
ATOM 821 N N . ARG A 1 104 ? 32.126 32.401 47.658 1.00 38.51 104 ARG A N 1
ATOM 822 C CA . ARG A 1 104 ? 32.552 32.919 46.359 1.00 38.32 104 ARG A CA 1
ATOM 823 C C . ARG A 1 104 ? 32.294 34.420 46.282 1.00 38.86 104 ARG A C 1
ATOM 824 O O . ARG A 1 104 ? 31.434 34.945 46.993 1.00 39.32 104 ARG A O 1
ATOM 832 N N . THR A 1 105 ? 33.036 35.105 45.416 1.00 39.75 105 THR A N 1
ATOM 833 C CA . THR A 1 105 ? 32.848 36.539 45.222 1.00 40.78 105 THR A CA 1
ATOM 834 C C . THR A 1 105 ? 31.626 36.648 44.323 1.00 40.03 105 THR A C 1
ATOM 835 O O . THR A 1 105 ? 30.551 37.069 44.753 1.00 41.25 105 THR A O 1
ATOM 839 N N . GLY A 1 106 ? 31.806 36.252 43.067 1.00 37.85 106 GLY A N 1
ATOM 840 C CA . GLY A 1 106 ? 30.714 36.282 42.113 1.00 35.43 106 GLY A CA 1
ATOM 841 C C . GLY A 1 106 ? 30.115 34.892 42.003 1.00 33.69 106 GLY A C 1
ATOM 842 O O . GLY A 1 106 ? 30.730 33.920 42.431 1.00 33.47 106 GLY A O 1
ATOM 843 N N . ASP A 1 107 ? 28.923 34.797 41.425 1.00 32.99 107 ASP A N 1
ATOM 844 C CA . ASP A 1 107 ? 28.239 33.516 41.262 1.00 31.64 107 ASP A CA 1
ATOM 845 C C . ASP A 1 107 ? 28.174 32.722 42.560 1.00 31.30 107 ASP A C 1
ATOM 846 O O . ASP A 1 107 ? 28.376 31.510 42.566 1.00 30.98 107 ASP A O 1
ATOM 851 N N . ALA A 1 108 ? 27.894 33.410 43.660 1.00 30.98 108 ALA A N 1
ATOM 852 C CA . ALA A 1 108 ? 27.802 32.739 44.946 1.00 30.94 108 ALA A CA 1
ATOM 853 C C . ALA A 1 108 ? 26.450 32.046 45.073 1.00 30.11 108 ALA A C 1
ATOM 854 O O . ALA A 1 108 ? 25.440 32.527 44.554 1.00 29.62 108 ALA A O 1
ATOM 856 N N . PHE A 1 109 ? 26.442 30.903 45.749 1.00 29.49 109 PHE A N 1
ATOM 857 C CA . PHE A 1 109 ? 25.211 30.159 45.982 1.00 29.45 109 PHE A CA 1
ATOM 858 C C . PHE A 1 109 ? 25.114 29.806 47.460 1.00 29.65 109 PHE A C 1
ATOM 859 O O . PHE A 1 109 ? 26.122 29.518 48.107 1.00 29.06 109 PHE A O 1
ATOM 867 N N . GLN A 1 110 ? 23.896 29.836 47.984 1.00 30.28 110 GLN A N 1
ATOM 868 C CA . GLN A 1 110 ? 23.656 29.483 49.377 1.00 32.49 110 GLN A CA 1
ATOM 869 C C . GLN A 1 110 ? 23.176 28.033 49.376 1.00 32.91 110 GLN A C 1
ATOM 870 O O . GLN A 1 110 ? 22.675 27.545 48.366 1.00 32.40 110 GLN A O 1
ATOM 876 N N . ILE A 1 111 ? 23.342 27.343 50.498 1.00 33.37 111 ILE A N 1
ATOM 877 C CA . ILE A 1 111 ? 22.878 25.966 50.610 1.00 34.52 111 ILE A CA 1
ATOM 878 C C . ILE A 1 111 ? 22.696 25.639 52.089 1.00 35.46 111 ILE A C 1
ATOM 879 O O . ILE A 1 111 ? 23.606 25.828 52.897 1.00 35.50 111 ILE A O 1
ATOM 884 N N . SER A 1 112 ? 21.504 25.166 52.436 1.00 36.79 112 SER A N 1
ATOM 885 C CA . SER A 1 112 ? 21.173 24.840 53.821 1.00 37.79 112 SER A CA 1
ATOM 886 C C . SER A 1 112 ? 21.909 23.618 54.353 1.00 38.59 112 SER A C 1
ATOM 887 O O . SER A 1 112 ? 22.374 22.771 53.586 1.00 37.96 112 SER A O 1
ATOM 890 N N . GLU A 1 113 ? 22.009 23.533 55.677 1.00 38.76 113 GLU A N 1
ATOM 891 C CA . GLU A 1 113 ? 22.673 22.408 56.319 1.00 39.76 113 GLU A CA 1
ATOM 892 C C . GLU A 1 113 ? 21.875 21.137 56.072 1.00 39.27 113 GLU A C 1
ATOM 893 O O . GLU A 1 113 ? 22.438 20.048 55.986 1.00 39.08 113 GLU A O 1
ATOM 899 N N . GLU A 1 114 ? 20.559 21.285 55.960 1.00 39.57 114 GLU A N 1
ATOM 900 C CA . GLU A 1 114 ? 19.681 20.150 55.700 1.00 41.19 114 GLU A CA 1
ATOM 901 C C . GLU A 1 114 ? 19.993 19.568 54.323 1.00 40.16 114 GLU A C 1
ATOM 902 O O . GLU A 1 114 ? 20.059 18.353 54.151 1.00 39.67 114 GLU A O 1
ATOM 908 N N . SER A 1 115 ? 20.186 20.447 53.344 1.00 39.44 115 SER A N 1
ATOM 909 C CA . SER A 1 115 ? 20.490 20.011 51.986 1.00 38.10 115 SER A CA 1
ATOM 910 C C . SER A 1 115 ? 21.820 19.269 51.922 1.00 37.81 115 SER A C 1
ATOM 911 O O . SER A 1 115 ? 21.932 18.249 51.243 1.00 38.19 115 SER A O 1
ATOM 914 N N . LYS A 1 116 ? 22.827 19.781 52.623 1.00 37.44 116 LYS A N 1
ATOM 915 C CA . LYS A 1 116 ? 24.136 19.135 52.639 1.00 37.72 116 LYS A CA 1
ATOM 916 C C . LYS A 1 116 ? 23.993 17.715 53.172 1.00 38.27 116 LYS A C 1
ATOM 917 O O . LYS A 1 116 ? 24.580 16.767 52.642 1.00 37.62 116 LYS A O 1
ATOM 923 N N . GLU A 1 117 ? 23.202 17.582 54.231 1.00 38.31 117 GLU A N 1
ATOM 924 C CA . GLU A 1 117 ? 22.975 16.293 54.865 1.00 39.13 117 GLU A CA 1
ATOM 925 C C . GLU A 1 117 ? 22.267 15.315 53.934 1.00 37.98 117 GLU A C 1
ATOM 926 O O . GLU A 1 117 ? 22.697 14.173 53.783 1.00 38.09 117 GLU A O 1
ATOM 932 N N . LYS A 1 118 ? 21.184 15.767 53.309 1.00 36.97 118 LYS A N 1
ATOM 933 C CA . LYS A 1 118 ? 20.421 14.913 52.409 1.00 37.33 118 LYS A CA 1
ATOM 934 C C . LYS A 1 118 ? 21.180 14.518 51.149 1.00 36.08 118 LYS A C 1
ATOM 935 O O . LYS A 1 118 ? 20.908 13.467 50.565 1.00 36.00 118 LYS A O 1
ATOM 941 N N . LEU A 1 119 ? 22.132 15.346 50.729 1.00 34.33 119 LEU A N 1
ATOM 942 C CA . LEU A 1 119 ? 22.907 15.029 49.535 1.00 33.95 119 LEU A CA 1
ATOM 943 C C . LEU A 1 119 ? 23.903 13.897 49.771 1.00 33.88 119 LEU A C 1
ATOM 944 O O . LEU A 1 119 ? 24.375 13.279 48.822 1.00 31.95 119 LEU A O 1
ATOM 949 N N . LYS A 1 120 ? 24.225 13.617 51.032 1.00 34.59 120 LYS A N 1
ATOM 950 C CA . LYS A 1 120 ? 25.174 12.550 51.334 1.00 35.05 120 LYS A CA 1
ATOM 951 C C . LYS A 1 120 ? 24.801 11.240 50.642 1.00 35.06 120 LYS A C 1
ATOM 952 O O . LYS A 1 120 ? 25.643 10.609 50.002 1.00 35.52 120 LYS A O 1
ATOM 958 N N . ASP A 1 121 ? 23.541 10.833 50.767 1.00 35.07 121 ASP A N 1
ATOM 959 C CA . ASP A 1 121 ? 23.088 9.594 50.141 1.00 35.57 121 ASP A CA 1
ATOM 960 C C . ASP A 1 121 ? 23.149 9.685 48.615 1.00 34.68 121 ASP A C 1
ATOM 961 O O . ASP A 1 121 ? 23.381 8.686 47.932 1.00 34.56 121 ASP A O 1
ATOM 966 N N . VAL A 1 122 ? 22.925 10.884 48.087 1.00 34.08 122 VAL A N 1
ATOM 967 C CA . VAL A 1 122 ? 22.960 11.095 46.645 1.00 33.08 122 VAL A CA 1
ATOM 968 C C . VAL A 1 122 ? 24.365 10.800 46.123 1.00 32.56 122 VAL A C 1
ATOM 969 O O . VAL A 1 122 ? 24.533 10.042 45.170 1.00 32.29 122 VAL A O 1
ATOM 973 N N . PHE A 1 123 ? 25.371 11.395 46.761 1.00 31.41 123 PHE A N 1
ATOM 974 C CA . PHE A 1 123 ? 26.762 11.183 46.372 1.00 31.19 123 PHE A CA 1
ATOM 975 C C . PHE A 1 123 ? 27.111 9.700 46.454 1.00 31.63 123 PHE A C 1
ATOM 976 O O . PHE A 1 123 ? 27.833 9.174 45.608 1.00 31.11 123 PHE A O 1
ATOM 984 N N . GLU A 1 124 ? 26.595 9.030 47.481 1.00 31.48 124 GLU A N 1
ATOM 985 C CA . GLU A 1 124 ? 26.869 7.610 47.667 1.00 32.20 124 GLU A CA 1
ATOM 986 C C . GLU A 1 124 ? 26.265 6.742 46.566 1.00 30.21 124 GLU A C 1
ATOM 987 O O . GLU A 1 124 ? 26.938 5.871 46.020 1.00 30.76 124 GLU A O 1
ATOM 993 N N . TYR A 1 125 ? 25.002 6.975 46.231 1.00 29.51 125 TYR A N 1
ATOM 994 C CA . TYR A 1 125 ? 24.365 6.167 45.198 1.00 30.07 125 TYR A CA 1
ATOM 995 C C . TYR A 1 125 ? 24.971 6.336 43.810 1.00 30.07 125 TYR A C 1
ATOM 996 O O . TYR A 1 125 ? 25.281 5.352 43.140 1.00 30.00 125 TYR A O 1
ATOM 1005 N N . TRP A 1 126 ? 25.132 7.583 43.378 1.00 29.67 126 TRP A N 1
ATOM 1006 C CA . TRP A 1 126 ? 25.644 7.853 42.037 1.00 29.42 126 TRP A CA 1
ATOM 1007 C C . TRP A 1 126 ? 27.118 7.614 41.772 1.00 30.47 126 TRP A C 1
ATOM 1008 O O . TRP A 1 126 ? 27.595 7.843 40.662 1.00 30.34 126 TRP A O 1
ATOM 1019 N N . ASN A 1 127 ? 27.846 7.141 42.774 1.00 30.73 127 ASN A N 1
ATOM 1020 C CA . ASN A 1 127 ? 29.261 6.880 42.585 1.00 31.63 127 ASN A CA 1
ATOM 1021 C C . ASN A 1 127 ? 29.494 5.868 41.460 1.00 31.81 127 ASN A C 1
ATOM 1022 O O . ASN A 1 127 ? 29.057 4.716 41.542 1.00 31.98 127 ASN A O 1
ATOM 1027 N N . GLY A 1 128 ? 30.181 6.315 40.411 1.00 30.81 128 GLY A N 1
ATOM 1028 C CA . GLY A 1 128 ? 30.482 5.461 39.276 1.00 29.25 128 GLY A CA 1
ATOM 1029 C C . GLY A 1 128 ? 29.345 5.275 38.285 1.00 28.65 128 GLY A C 1
ATOM 1030 O O . GLY A 1 128 ? 29.508 4.583 37.284 1.00 29.05 128 GLY A O 1
ATOM 1031 N N . LYS A 1 129 ? 28.207 5.913 38.531 1.00 27.12 129 LYS A N 1
ATOM 1032 C CA . LYS A 1 129 ? 27.047 5.746 37.659 1.00 27.88 129 LYS A CA 1
ATOM 1033 C C . LYS A 1 129 ? 26.654 6.955 36.817 1.00 26.99 129 LYS A C 1
ATOM 1034 O O . LYS A 1 129 ? 25.595 6.954 36.187 1.00 27.44 129 LYS A O 1
ATOM 1040 N N . THR A 1 130 ? 27.505 7.973 36.792 1.00 25.00 130 THR A N 1
ATOM 1041 C CA . THR A 1 130 ? 27.212 9.183 36.037 1.00 24.95 130 THR A CA 1
ATOM 1042 C C . THR A 1 130 ? 27.718 9.107 34.602 1.00 23.91 130 THR A C 1
ATOM 1043 O O . THR A 1 130 ? 28.480 8.208 34.246 1.00 24.25 130 THR A O 1
ATOM 1047 N N . THR A 1 131 ? 27.283 10.057 33.783 1.00 23.58 131 THR A N 1
ATOM 1048 C CA . THR A 1 131 ? 27.734 10.120 32.400 1.00 24.72 131 THR A CA 1
ATOM 1049 C C . THR A 1 131 ? 29.214 10.522 32.380 1.00 24.94 131 THR A C 1
ATOM 1050 O O . THR A 1 131 ? 29.990 9.998 31.580 1.00 24.18 131 THR A O 1
ATOM 1054 N N . SER A 1 132 ? 29.604 11.436 33.271 1.00 24.45 132 SER A N 1
ATOM 1055 C CA . SER A 1 132 ? 30.996 11.892 33.343 1.00 24.79 132 SER A CA 1
ATOM 1056 C C . SER A 1 132 ? 31.976 10.747 33.600 1.00 25.10 132 SER A C 1
ATOM 1057 O O . SER A 1 132 ? 33.033 10.666 32.976 1.00 22.61 132 SER A O 1
ATOM 1060 N N . GLU A 1 133 ? 31.622 9.847 34.510 1.00 24.59 133 GLU A N 1
ATOM 1061 C CA . GLU A 1 133 ? 32.516 8.738 34.820 1.00 25.20 133 GLU A CA 1
ATOM 1062 C C . GLU A 1 133 ? 32.655 7.756 33.655 1.00 24.96 133 GLU A C 1
ATOM 1063 O O . GLU A 1 133 ? 33.744 7.246 33.396 1.00 25.69 133 GLU A O 1
ATOM 1069 N N . LEU A 1 134 ? 31.565 7.509 32.934 1.00 24.64 134 LEU A N 1
ATOM 1070 C CA . LEU A 1 134 ? 31.627 6.607 31.785 1.00 24.32 134 LEU A CA 1
ATOM 1071 C C . LEU A 1 134 ? 32.428 7.270 30.655 1.00 24.18 134 LEU A C 1
ATOM 1072 O O . LEU A 1 134 ? 33.199 6.609 29.964 1.00 24.33 134 LEU A O 1
ATOM 1077 N N . ALA A 1 135 ? 32.246 8.578 30.480 1.00 24.54 135 ALA A N 1
ATOM 1078 C CA . ALA A 1 135 ? 32.960 9.319 29.437 1.00 24.47 135 ALA A CA 1
ATOM 1079 C C . ALA A 1 135 ? 34.465 9.161 29.611 1.00 25.55 135 ALA A C 1
ATOM 1080 O O . ALA A 1 135 ? 35.189 8.916 28.644 1.00 25.13 135 ALA A O 1
ATOM 1082 N N . THR A 1 136 ? 34.939 9.306 30.846 1.00 25.17 136 THR A N 1
ATOM 1083 C CA . THR A 1 136 ? 36.364 9.158 31.124 1.00 26.76 136 THR A CA 1
ATOM 1084 C C . THR A 1 136 ? 36.843 7.738 30.818 1.00 26.07 136 THR A C 1
ATOM 1085 O O . THR A 1 136 ? 37.942 7.540 30.289 1.00 26.53 136 THR A O 1
ATOM 1089 N N . SER A 1 137 ? 36.019 6.746 31.138 1.00 25.89 137 SER A N 1
ATOM 1090 C CA . SER A 1 137 ? 36.387 5.360 30.876 1.00 26.05 137 SER A CA 1
ATOM 1091 C C . SER A 1 137 ? 36.556 5.086 29.382 1.00 25.80 137 SER A C 1
ATOM 1092 O O . SER A 1 137 ? 37.354 4.234 28.994 1.00 26.22 137 SER A O 1
ATOM 1095 N N . TYR A 1 138 ? 35.803 5.799 28.546 1.00 25.68 138 TYR A N 1
ATOM 1096 C CA . TYR A 1 138 ? 35.899 5.609 27.098 1.00 26.27 138 TYR A CA 1
ATOM 1097 C C . TYR A 1 138 ? 37.127 6.292 26.488 1.00 26.81 138 TYR A C 1
ATOM 1098 O O . TYR A 1 138 ? 37.584 5.908 25.412 1.00 25.38 138 TYR A O 1
ATOM 1107 N N . MET A 1 139 ? 37.665 7.291 27.182 1.00 27.82 139 MET A N 1
ATOM 1108 C CA . MET A 1 139 ? 38.837 8.017 26.696 1.00 29.41 139 MET A CA 1
ATOM 1109 C C . MET A 1 139 ? 40.118 7.213 26.868 1.00 31.43 139 MET A C 1
ATOM 1110 O O . MET A 1 139 ? 40.280 6.496 27.854 1.00 33.33 139 MET A O 1
ATOM 1115 N N . THR A 1 140 ? 41.033 7.342 25.912 1.00 31.68 140 THR A N 1
ATOM 1116 C CA . THR A 1 140 ? 42.310 6.642 25.993 1.00 32.96 140 THR A CA 1
ATOM 1117 C C . THR A 1 140 ? 43.187 7.418 26.968 1.00 33.39 140 THR A C 1
ATOM 1118 O O . THR A 1 140 ? 42.912 8.579 27.265 1.00 32.93 140 THR A O 1
ATOM 1122 N N . GLU A 1 141 ? 44.246 6.790 27.464 1.00 34.66 141 GLU A N 1
ATOM 1123 C CA . GLU A 1 141 ? 45.119 7.474 28.406 1.00 35.81 141 GLU A CA 1
ATOM 1124 C C . GLU A 1 141 ? 45.746 8.711 27.769 1.00 34.70 141 GLU A C 1
ATOM 1125 O O . GLU A 1 141 ? 45.878 9.750 28.416 1.00 33.78 141 GLU A O 1
ATOM 1131 N N . GLU A 1 142 ? 46.126 8.606 26.500 1.00 34.05 142 GLU A N 1
ATOM 1132 C CA . GLU A 1 142 ? 46.727 9.742 25.813 1.00 33.90 142 GLU A CA 1
ATOM 1133 C C . GLU A 1 142 ? 45.740 10.902 25.697 1.00 32.97 142 GLU A C 1
ATOM 1134 O O . GLU A 1 142 ? 46.134 12.065 25.792 1.00 32.29 142 GLU A O 1
ATOM 1140 N N . THR A 1 143 ? 44.459 10.597 25.498 1.00 31.13 143 THR A N 1
ATOM 1141 C CA . THR A 1 143 ? 43.458 11.656 25.397 1.00 29.97 143 THR A CA 1
ATOM 1142 C C . THR A 1 143 ? 43.258 12.320 26.758 1.00 31.38 143 THR A C 1
ATOM 1143 O O . THR A 1 143 ? 43.121 13.539 26.850 1.00 30.91 143 THR A O 1
ATOM 1147 N N . ARG A 1 144 ? 43.243 11.513 27.815 1.00 31.80 144 ARG A N 1
ATOM 1148 C CA . ARG A 1 144 ? 43.074 12.040 29.164 1.00 33.70 144 ARG A CA 1
ATOM 1149 C C . ARG A 1 144 ? 44.182 13.040 29.480 1.00 33.87 144 ARG A C 1
ATOM 1150 O O . ARG A 1 144 ? 43.936 14.089 30.077 1.00 33.86 144 ARG A O 1
ATOM 1158 N N . GLU A 1 145 ? 45.406 12.714 29.078 1.00 34.28 145 GLU A N 1
ATOM 1159 C CA . GLU A 1 145 ? 46.529 13.608 29.330 1.00 35.08 145 GLU A CA 1
ATOM 1160 C C . GLU A 1 145 ? 46.357 14.909 28.553 1.00 34.15 145 GLU A C 1
ATOM 1161 O O . GLU A 1 145 ? 46.537 15.996 29.101 1.00 33.89 145 GLU A O 1
ATOM 1167 N N . ALA A 1 146 ? 45.998 14.792 27.278 1.00 33.07 146 ALA A N 1
ATOM 1168 C CA . ALA A 1 146 ? 45.796 15.966 26.433 1.00 32.10 146 ALA A CA 1
ATOM 1169 C C . ALA A 1 146 ? 44.704 16.879 26.995 1.00 31.75 146 ALA A C 1
ATOM 1170 O O . ALA A 1 146 ? 44.790 18.103 26.894 1.00 31.09 146 ALA A O 1
ATOM 1172 N N . VAL A 1 147 ? 43.678 16.280 27.587 1.00 31.20 147 VAL A N 1
ATOM 1173 C CA . VAL A 1 147 ? 42.579 17.048 28.157 1.00 31.59 147 VAL A CA 1
ATOM 1174 C C . VAL A 1 147 ? 43.034 17.850 29.379 1.00 32.48 147 VAL A C 1
ATOM 1175 O O . VAL A 1 147 ? 42.456 18.889 29.702 1.00 32.33 147 VAL A O 1
ATOM 1179 N N . ASN A 1 148 ? 44.079 17.375 30.045 1.00 33.59 148 ASN A N 1
ATOM 1180 C CA . ASN A 1 148 ? 44.580 18.040 31.242 1.00 35.86 148 ASN A CA 1
ATOM 1181 C C . ASN A 1 148 ? 45.898 18.800 31.046 1.00 36.66 148 ASN A C 1
ATOM 1182 O O . ASN A 1 148 ? 46.672 18.964 31.993 1.00 37.28 148 ASN A O 1
ATOM 1187 N N . CYS A 1 149 ? 46.136 19.276 29.826 1.00 36.33 149 CYS A N 1
ATOM 1188 C CA . CYS A 1 149 ? 47.354 20.018 29.488 1.00 37.14 149 CYS A CA 1
ATOM 1189 C C . CYS A 1 149 ? 47.162 21.532 29.424 1.00 35.27 149 CYS A C 1
ATOM 1190 O O . CYS A 1 149 ? 48.051 22.246 28.961 1.00 34.84 149 CYS A O 1
ATOM 1193 N N . ASP A 1 150 ? 46.012 22.019 29.876 1.00 33.78 150 ASP A N 1
ATOM 1194 C CA . ASP A 1 150 ? 45.715 23.451 29.838 1.00 32.85 150 ASP A CA 1
ATOM 1195 C C . ASP A 1 150 ? 45.689 24.008 28.414 1.00 31.18 150 ASP A C 1
ATOM 1196 O O . ASP A 1 150 ? 46.108 25.144 28.183 1.00 30.06 150 ASP A O 1
ATOM 1201 N N . VAL A 1 151 ? 45.216 23.210 27.459 1.00 29.02 151 VAL A N 1
ATOM 1202 C CA . VAL A 1 151 ? 45.120 23.670 26.077 1.00 27.30 151 VAL A CA 1
ATOM 1203 C C . VAL A 1 151 ? 43.648 23.831 25.695 1.00 26.94 151 VAL A C 1
ATOM 1204 O O . VAL A 1 151 ? 43.276 24.778 25.000 1.00 26.58 151 VAL A O 1
ATOM 1208 N N . PHE A 1 152 ? 42.811 22.900 26.147 1.00 25.62 152 PHE A N 1
ATOM 1209 C CA . PHE A 1 152 ? 41.385 22.977 25.860 1.00 25.15 152 PHE A CA 1
ATOM 1210 C C . PHE A 1 152 ? 40.584 22.350 26.998 1.00 25.31 152 PHE A C 1
ATOM 1211 O O . PHE A 1 152 ? 41.150 21.696 27.873 1.00 26.44 152 PHE A O 1
ATOM 1219 N N . THR A 1 153 ? 39.276 22.575 26.996 1.00 24.40 153 THR A N 1
ATOM 1220 C CA . THR A 1 153 ? 38.404 22.009 28.019 1.00 24.67 153 THR A CA 1
ATOM 1221 C C . THR A 1 153 ? 37.119 21.483 27.398 1.00 23.81 153 THR A C 1
ATOM 1222 O O . THR A 1 153 ? 36.520 22.138 26.550 1.00 24.07 153 THR A O 1
ATOM 1226 N N . VAL A 1 154 ? 36.711 20.291 27.819 1.00 23.41 154 VAL A N 1
ATOM 1227 C CA . VAL A 1 154 ? 35.478 19.689 27.329 1.00 22.88 154 VAL A CA 1
ATOM 1228 C C . VAL A 1 154 ? 34.562 19.506 28.532 1.00 23.20 154 VAL A C 1
ATOM 1229 O O . VAL A 1 154 ? 33.700 18.633 28.550 1.00 23.24 154 VAL A O 1
ATOM 1233 N N . GLY A 1 155 ? 34.749 20.357 29.535 1.00 23.12 155 GLY A N 1
ATOM 1234 C CA . GLY A 1 155 ? 33.941 20.261 30.736 1.00 23.60 155 GLY A CA 1
ATOM 1235 C C . GLY A 1 155 ? 32.443 20.479 30.613 1.00 23.59 155 GLY A C 1
ATOM 1236 O O . GLY A 1 155 ? 31.668 19.846 31.332 1.00 24.66 155 GLY A O 1
ATOM 1237 N N . ASN A 1 156 ? 32.019 21.352 29.704 1.00 23.08 156 ASN A N 1
ATOM 1238 C CA . ASN A 1 156 ? 30.600 21.665 29.569 1.00 23.04 156 ASN A CA 1
ATOM 1239 C C . ASN A 1 156 ? 29.647 20.464 29.582 1.00 23.55 156 ASN A C 1
ATOM 1240 O O . ASN A 1 156 ? 28.786 20.374 30.461 1.00 23.28 156 ASN A O 1
ATOM 1245 N N . TYR A 1 157 ? 29.801 19.544 28.633 1.00 23.20 157 TYR A N 1
ATOM 1246 C CA . TYR A 1 157 ? 28.919 18.374 28.555 1.00 23.44 157 TYR A CA 1
ATOM 1247 C C . TYR A 1 157 ? 29.416 17.206 29.410 1.00 23.67 157 TYR A C 1
ATOM 1248 O O . TYR A 1 157 ? 28.764 16.156 29.506 1.00 23.44 157 TYR A O 1
ATOM 1257 N N . TYR A 1 158 ? 30.571 17.402 30.032 1.00 23.49 158 TYR A N 1
ATOM 1258 C CA . TYR A 1 158 ? 31.175 16.397 30.891 1.00 24.72 158 TYR A CA 1
ATOM 1259 C C . TYR A 1 158 ? 30.553 16.460 32.285 1.00 25.14 158 TYR A C 1
ATOM 1260 O O . TYR A 1 158 ? 30.131 15.444 32.832 1.00 24.95 158 TYR A O 1
ATOM 1269 N N . TYR A 1 159 ? 30.488 17.664 32.848 1.00 25.56 159 TYR A N 1
ATOM 1270 C CA . TYR A 1 159 ? 29.942 17.850 34.191 1.00 25.85 159 TYR A CA 1
ATOM 1271 C C . TYR A 1 159 ? 28.435 17.993 34.271 1.00 25.36 159 TYR A C 1
ATOM 1272 O O . TYR A 1 159 ? 27.832 17.684 35.304 1.00 25.57 159 TYR A O 1
ATOM 1281 N N . ASN A 1 160 ? 27.820 18.467 33.195 1.00 25.31 160 ASN A N 1
ATOM 1282 C CA . ASN A 1 160 ? 26.379 18.664 33.196 1.00 24.97 160 ASN A CA 1
ATOM 1283 C C . ASN A 1 160 ? 25.698 18.255 31.897 1.00 25.02 160 ASN A C 1
ATOM 1284 O O . ASN A 1 160 ? 26.327 17.670 31.010 1.00 24.73 160 ASN A O 1
ATOM 1289 N N . GLY A 1 161 ? 24.410 18.567 31.797 1.00 24.29 161 GLY A N 1
ATOM 1290 C CA . GLY A 1 161 ? 23.638 18.212 30.620 1.00 24.68 161 GLY A CA 1
ATOM 1291 C C . GLY A 1 161 ? 24.089 18.898 29.346 1.00 24.17 161 GLY A C 1
ATOM 1292 O O . GLY A 1 161 ? 24.907 19.819 29.378 1.00 23.54 161 GLY A O 1
ATOM 1293 N N . VAL A 1 162 ? 23.543 18.448 28.219 1.00 23.60 162 VAL A N 1
ATOM 1294 C CA . VAL A 1 162 ? 23.889 19.009 26.916 1.00 22.57 162 VAL A CA 1
ATOM 1295 C C . VAL A 1 162 ? 23.098 20.278 26.591 1.00 22.49 162 VAL A C 1
ATOM 1296 O O . VAL A 1 162 ? 23.655 21.379 26.564 1.00 22.51 162 VAL A O 1
ATOM 1300 N N . GLY A 1 163 ? 21.798 20.132 26.358 1.00 22.16 163 GLY A N 1
ATOM 1301 C CA . GLY A 1 163 ? 20.991 21.291 26.026 1.00 22.59 163 GLY A CA 1
ATOM 1302 C C . GLY A 1 163 ? 21.344 21.805 24.639 1.00 23.01 163 GLY A C 1
ATOM 1303 O O . GLY A 1 163 ? 21.415 21.020 23.689 1.00 22.81 163 GLY A O 1
ATOM 1304 N N . HIS A 1 164 ? 21.560 23.115 24.527 1.00 22.60 164 HIS A N 1
ATOM 1305 C CA . HIS A 1 164 ? 21.904 23.768 23.257 1.00 23.09 164 HIS A CA 1
ATOM 1306 C C . HIS A 1 164 ? 20.970 23.339 22.145 1.00 23.40 164 HIS A C 1
ATOM 1307 O O . HIS A 1 164 ? 21.383 22.739 21.143 1.00 22.99 164 HIS A O 1
ATOM 1314 N N . VAL A 1 165 ? 19.704 23.689 22.312 1.00 22.16 165 VAL A N 1
ATOM 1315 C CA . VAL A 1 165 ? 18.693 23.285 21.357 1.00 22.98 165 VAL A CA 1
ATOM 1316 C C . VAL A 1 165 ? 17.453 24.165 21.434 1.00 22.71 165 VAL A C 1
ATOM 1317 O O . VAL A 1 165 ? 17.146 24.736 22.481 1.00 22.31 165 VAL A O 1
ATOM 1321 N N . SER A 1 166 ? 16.770 24.301 20.304 1.00 23.23 166 SER A N 1
ATOM 1322 C CA . SER A 1 166 ? 15.516 25.033 20.246 1.00 24.65 166 SER A CA 1
ATOM 1323 C C . SER A 1 166 ? 14.539 23.980 19.730 1.00 24.95 166 SER A C 1
ATOM 1324 O O . SER A 1 166 ? 14.598 23.594 18.560 1.00 24.86 166 SER A O 1
ATOM 1327 N N . VAL A 1 167 ? 13.668 23.491 20.611 1.00 24.41 167 VAL A N 1
ATOM 1328 C CA . VAL A 1 167 ? 12.705 22.467 20.227 1.00 23.79 167 VAL A CA 1
ATOM 1329 C C . VAL A 1 167 ? 11.592 23.024 19.354 1.00 23.94 167 VAL A C 1
ATOM 1330 O O . VAL A 1 167 ? 11.516 24.229 19.115 1.00 22.83 167 VAL A O 1
ATOM 1334 N N . ASP A 1 168 ? 10.728 22.135 18.875 1.00 24.32 168 ASP A N 1
ATOM 1335 C CA . ASP A 1 168 ? 9.621 22.532 18.020 1.00 26.56 168 ASP A CA 1
ATOM 1336 C C . ASP A 1 168 ? 8.482 23.090 18.880 1.00 27.63 168 ASP A C 1
ATOM 1337 O O . ASP A 1 168 ? 7.420 22.470 18.985 1.00 27.92 168 ASP A O 1
ATOM 1342 N N . TYR A 1 169 ? 8.708 24.251 19.495 1.00 27.55 169 TYR A N 1
ATOM 1343 C CA . TYR A 1 169 ? 7.690 24.873 20.345 1.00 27.29 169 TYR A CA 1
ATOM 1344 C C . TYR A 1 169 ? 6.376 25.044 19.592 1.00 27.34 169 TYR A C 1
ATOM 1345 O O . TYR A 1 169 ? 5.301 24.801 20.139 1.00 27.56 169 TYR A O 1
ATOM 1354 N N . GLY A 1 170 ? 6.471 25.471 18.336 1.00 27.63 170 GLY A N 1
ATOM 1355 C CA . GLY A 1 170 ? 5.287 25.688 17.524 1.00 27.10 170 GLY A CA 1
ATOM 1356 C C . GLY A 1 170 ? 4.398 24.469 17.383 1.00 28.75 170 GLY A C 1
ATOM 1357 O O . GLY A 1 170 ? 3.173 24.584 17.393 1.00 28.83 170 GLY A O 1
ATOM 1358 N N . LYS A 1 171 ? 5.010 23.297 17.256 1.00 28.49 171 LYS A N 1
ATOM 1359 C CA . LYS A 1 171 ? 4.252 22.062 17.106 1.00 29.45 171 LYS A CA 1
ATOM 1360 C C . LYS A 1 171 ? 3.483 21.707 18.369 1.00 29.23 171 LYS A C 1
ATOM 1361 O O . LYS A 1 171 ? 2.302 21.374 18.303 1.00 30.65 171 LYS A O 1
ATOM 1367 N N . VAL A 1 172 ? 4.152 21.765 19.515 1.00 29.20 172 VAL A N 1
ATOM 1368 C CA . VAL A 1 172 ? 3.505 21.434 20.777 1.00 29.62 172 VAL A CA 1
ATOM 1369 C C . VAL A 1 172 ? 2.408 22.440 21.126 1.00 29.73 172 VAL A C 1
ATOM 1370 O O . VAL A 1 172 ? 1.389 22.073 21.709 1.00 28.61 172 VAL A O 1
ATOM 1374 N N . LEU A 1 173 ? 2.613 23.705 20.776 1.00 29.69 173 LEU A N 1
ATOM 1375 C CA . LEU A 1 173 ? 1.602 24.724 21.051 1.00 30.06 173 LEU A CA 1
ATOM 1376 C C . LEU A 1 173 ? 0.335 24.386 20.277 1.00 30.49 173 LEU A C 1
ATOM 1377 O O . LEU A 1 173 ? -0.779 24.632 20.745 1.00 30.81 173 LEU A O 1
ATOM 1382 N N . ARG A 1 174 ? 0.508 23.807 19.094 1.00 30.26 174 ARG A N 1
ATOM 1383 C CA . ARG A 1 174 ? -0.626 23.450 18.253 1.00 31.50 174 ARG A CA 1
ATOM 1384 C C . ARG A 1 174 ? -1.348 22.169 18.672 1.00 31.87 174 ARG A C 1
ATOM 1385 O O . ARG A 1 174 ? -2.576 22.154 18.775 1.00 30.94 174 ARG A O 1
ATOM 1393 N N . VAL A 1 175 ? -0.591 21.104 18.923 1.00 30.95 175 VAL A N 1
ATOM 1394 C CA . VAL A 1 175 ? -1.185 19.813 19.268 1.00 30.76 175 VAL A CA 1
ATOM 1395 C C . VAL A 1 175 ? -1.199 19.435 20.742 1.00 30.52 175 VAL A C 1
ATOM 1396 O O . VAL A 1 175 ? -1.858 18.467 21.129 1.00 30.92 175 VAL A O 1
ATOM 1400 N N . GLY A 1 176 ? -0.468 20.182 21.562 1.00 30.40 176 GLY A N 1
ATOM 1401 C CA . GLY A 1 176 ? -0.429 19.890 22.984 1.00 30.01 176 GLY A CA 1
ATOM 1402 C C . GLY A 1 176 ? 0.276 18.589 23.312 1.00 30.40 176 GLY A C 1
ATOM 1403 O O . GLY A 1 176 ? 0.649 17.828 22.416 1.00 30.78 176 GLY A O 1
ATOM 1404 N N . PHE A 1 177 ? 0.471 18.333 24.600 1.00 30.08 177 PHE A N 1
ATOM 1405 C CA . PHE A 1 177 ? 1.132 17.112 25.027 1.00 30.55 177 PHE A CA 1
ATOM 1406 C C . PHE A 1 177 ? 0.335 15.884 24.591 1.00 31.28 177 PHE A C 1
ATOM 1407 O O . PHE A 1 177 ? 0.902 14.810 24.404 1.00 30.67 177 PHE A O 1
ATOM 1415 N N . ASN A 1 178 ? -0.977 16.038 24.423 1.00 31.53 178 ASN A N 1
ATOM 1416 C CA . ASN A 1 178 ? -1.798 14.912 23.974 1.00 32.64 178 ASN A CA 1
ATOM 1417 C C . ASN A 1 178 ? -1.448 14.576 22.528 1.00 31.47 178 ASN A C 1
ATOM 1418 O O . ASN A 1 178 ? -1.439 13.406 22.135 1.00 31.70 178 ASN A O 1
ATOM 1423 N N . GLY A 1 179 ? -1.167 15.612 21.740 1.00 31.17 179 GLY A N 1
ATOM 1424 C CA . GLY A 1 179 ? -0.833 15.425 20.337 1.00 30.90 179 GLY A CA 1
ATOM 1425 C C . GLY A 1 179 ? 0.451 14.646 20.137 1.00 30.81 179 GLY A C 1
ATOM 1426 O O . GLY A 1 179 ? 0.565 13.836 19.212 1.00 30.66 179 GLY A O 1
ATOM 1427 N N . ILE A 1 180 ? 1.420 14.895 21.011 1.00 31.03 180 ILE A N 1
ATOM 1428 C CA . ILE A 1 180 ? 2.707 14.212 20.953 1.00 30.91 180 ILE A CA 1
ATOM 1429 C C . ILE A 1 180 ? 2.496 12.749 21.337 1.00 31.09 180 ILE A C 1
ATOM 1430 O O . ILE A 1 180 ? 2.995 11.835 20.671 1.00 29.82 180 ILE A O 1
ATOM 1435 N N . ILE A 1 181 ? 1.750 12.534 22.416 1.00 30.83 181 ILE A N 1
ATOM 1436 C CA . ILE A 1 181 ? 1.455 11.181 22.874 1.00 31.13 181 ILE A CA 1
ATOM 1437 C C . ILE A 1 181 ? 0.778 10.397 21.754 1.00 31.10 181 ILE A C 1
ATOM 1438 O O . ILE A 1 181 ? 1.132 9.250 21.488 1.00 31.56 181 ILE A O 1
ATOM 1443 N N . ASN A 1 182 ? -0.185 11.021 21.084 1.00 32.08 182 ASN A N 1
ATOM 1444 C CA . ASN A 1 182 ? -0.893 10.335 20.007 1.00 33.92 182 ASN A CA 1
ATOM 1445 C C . ASN A 1 182 ? -0.001 10.018 18.817 1.00 33.58 182 ASN A C 1
ATOM 1446 O O . ASN A 1 182 ? -0.200 9.006 18.146 1.00 33.22 182 ASN A O 1
ATOM 1451 N N . GLU A 1 183 ? 0.984 10.872 18.554 1.00 33.67 183 GLU A N 1
ATOM 1452 C CA . GLU A 1 183 ? 1.899 10.621 17.446 1.00 33.19 183 GLU A CA 1
ATOM 1453 C C . GLU A 1 183 ? 2.788 9.437 17.811 1.00 32.63 183 GLU A C 1
ATOM 1454 O O . GLU A 1 183 ? 3.123 8.613 16.958 1.00 31.90 183 GLU A O 1
ATOM 1460 N N . ALA A 1 184 ? 3.166 9.356 19.083 1.00 30.75 184 ALA A N 1
ATOM 1461 C CA . ALA A 1 184 ? 3.995 8.256 19.562 1.00 30.90 184 ALA A CA 1
ATOM 1462 C C . ALA A 1 184 ? 3.200 6.949 19.477 1.00 31.60 184 ALA A C 1
ATOM 1463 O O . ALA A 1 184 ? 3.731 5.911 19.074 1.00 30.34 184 ALA A O 1
ATOM 1465 N N . LYS A 1 185 ? 1.925 7.001 19.855 1.00 31.63 185 LYS A N 1
ATOM 1466 C CA . LYS A 1 185 ? 1.079 5.809 19.802 1.00 32.83 185 LYS A CA 1
ATOM 1467 C C . LYS A 1 185 ? 0.842 5.354 18.365 1.00 33.11 185 LYS A C 1
ATOM 1468 O O . LYS A 1 185 ? 0.793 4.155 18.093 1.00 33.30 185 LYS A O 1
ATOM 1474 N N . GLU A 1 186 ? 0.700 6.306 17.446 1.00 33.72 186 GLU A N 1
ATOM 1475 C CA . GLU A 1 186 ? 0.489 5.969 16.042 1.00 35.48 186 GLU A CA 1
ATOM 1476 C C . GLU A 1 186 ? 1.731 5.302 15.462 1.00 34.48 186 GLU A C 1
ATOM 1477 O O . GLU A 1 186 ? 1.625 4.365 14.671 1.00 33.89 186 GLU A O 1
ATOM 1483 N N . GLN A 1 187 ? 2.908 5.785 15.855 1.00 33.24 187 GLN A N 1
ATOM 1484 C CA . GLN A 1 187 ? 4.162 5.223 15.358 1.00 32.97 187 GLN A CA 1
ATOM 1485 C C . GLN A 1 187 ? 4.324 3.806 15.893 1.00 32.94 187 GLN A C 1
ATOM 1486 O O . GLN A 1 187 ? 4.826 2.915 15.205 1.00 31.98 187 GLN A O 1
ATOM 1492 N N . LEU A 1 188 ? 3.887 3.610 17.130 1.00 33.78 188 LEU A N 1
ATOM 1493 C CA . LEU A 1 188 ? 3.950 2.314 17.786 1.00 35.31 188 LEU A CA 1
ATOM 1494 C C . LEU A 1 188 ? 3.152 1.303 16.952 1.00 36.43 188 LEU A C 1
ATOM 1495 O O . LEU A 1 188 ? 3.556 0.147 16.796 1.00 36.32 188 LEU A O 1
ATOM 1500 N N . GLU A 1 189 ? 2.024 1.747 16.405 1.00 37.31 189 GLU A N 1
ATOM 1501 C CA . GLU A 1 189 ? 1.192 0.876 15.580 1.00 38.99 189 GLU A CA 1
ATOM 1502 C C . GLU A 1 189 ? 1.819 0.611 14.216 1.00 38.54 189 GLU A C 1
ATOM 1503 O O . GLU A 1 189 ? 1.676 -0.480 13.660 1.00 38.36 189 GLU A O 1
ATOM 1509 N N . LYS A 1 190 ? 2.509 1.606 13.675 1.00 38.04 190 LYS A N 1
ATOM 1510 C CA . LYS A 1 190 ? 3.160 1.448 12.381 1.00 38.80 190 LYS A CA 1
ATOM 1511 C C . LYS A 1 190 ? 4.356 0.512 12.517 1.00 38.78 190 LYS A C 1
ATOM 1512 O O . LYS A 1 190 ? 4.744 -0.158 11.560 1.00 38.31 190 LYS A O 1
ATOM 1518 N N . ASN A 1 191 ? 4.931 0.473 13.717 1.00 38.42 191 ASN A N 1
ATOM 1519 C CA . ASN A 1 191 ? 6.097 -0.355 13.997 1.00 38.71 191 ASN A CA 1
ATOM 1520 C C . ASN A 1 191 ? 5.809 -1.807 14.362 1.00 39.16 191 ASN A C 1
ATOM 1521 O O . ASN A 1 191 ? 6.739 -2.608 14.469 1.00 39.38 191 ASN A O 1
ATOM 1526 N N . ARG A 1 192 ? 4.543 -2.156 14.568 1.00 39.89 192 ARG A N 1
ATOM 1527 C CA . ARG A 1 192 ? 4.214 -3.538 14.908 1.00 40.89 192 ARG A CA 1
ATOM 1528 C C . ARG A 1 192 ? 4.954 -4.422 13.908 1.00 39.64 192 ARG A C 1
ATOM 1529 O O . ARG A 1 192 ? 4.715 -4.346 12.700 1.00 38.82 192 ARG A O 1
ATOM 1537 N N . SER A 1 193 ? 5.866 -5.248 14.413 1.00 38.27 193 SER A N 1
ATOM 1538 C CA . SER A 1 193 ? 6.662 -6.111 13.547 1.00 37.55 193 SER A CA 1
ATOM 1539 C C . SER A 1 193 ? 7.419 -7.171 14.337 1.00 36.11 193 SER A C 1
ATOM 1540 O O . SER A 1 193 ? 7.601 -7.044 15.547 1.00 36.52 193 SER A O 1
ATOM 1543 N N . ILE A 1 194 ? 7.861 -8.215 13.643 1.00 34.69 194 ILE A N 1
ATOM 1544 C CA . ILE A 1 194 ? 8.616 -9.287 14.280 1.00 33.10 194 ILE A CA 1
ATOM 1545 C C . ILE A 1 194 ? 10.118 -9.005 14.211 1.00 31.89 194 ILE A C 1
ATOM 1546 O O . ILE A 1 194 ? 10.925 -9.739 14.783 1.00 31.01 194 ILE A O 1
ATOM 1551 N N . ASP A 1 195 ? 10.484 -7.935 13.512 1.00 30.97 195 ASP A N 1
ATOM 1552 C CA . ASP A 1 195 ? 11.883 -7.537 13.377 1.00 31.62 195 ASP A CA 1
ATOM 1553 C C . ASP A 1 195 ? 12.411 -7.096 14.751 1.00 30.47 195 ASP A C 1
ATOM 1554 O O . ASP A 1 195 ? 11.824 -6.226 15.400 1.00 29.99 195 ASP A O 1
ATOM 1559 N N . PRO A 1 196 ? 13.530 -7.687 15.204 1.00 30.73 196 PRO A N 1
ATOM 1560 C CA . PRO A 1 196 ? 14.161 -7.383 16.496 1.00 30.97 196 PRO A CA 1
ATOM 1561 C C . PRO A 1 196 ? 14.496 -5.905 16.691 1.00 31.81 196 PRO A C 1
ATOM 1562 O O . PRO A 1 196 ? 14.497 -5.402 17.818 1.00 30.75 196 PRO A O 1
ATOM 1566 N N . ASP A 1 197 ? 14.787 -5.209 15.598 1.00 33.14 197 ASP A N 1
ATOM 1567 C CA . ASP A 1 197 ? 15.130 -3.793 15.689 1.00 34.29 197 ASP A CA 1
ATOM 1568 C C . ASP A 1 197 ? 14.027 -2.930 16.290 1.00 34.12 197 ASP A C 1
ATOM 1569 O O . ASP A 1 197 ? 14.291 -1.846 16.801 1.00 33.55 197 ASP A O 1
ATOM 1574 N N . PHE A 1 198 ? 12.788 -3.400 16.242 1.00 33.14 198 PHE A N 1
ATOM 1575 C CA . PHE A 1 198 ? 11.708 -2.599 16.790 1.00 33.07 198 PHE A CA 1
ATOM 1576 C C . PHE A 1 198 ? 11.558 -2.719 18.305 1.00 31.44 198 PHE A C 1
ATOM 1577 O O . PHE A 1 198 ? 10.822 -1.944 18.920 1.00 31.72 198 PHE A O 1
ATOM 1585 N N . ILE A 1 199 ? 12.269 -3.668 18.908 1.00 29.45 199 ILE A N 1
ATOM 1586 C CA . ILE A 1 199 ? 12.205 -3.856 20.359 1.00 28.59 199 ILE A CA 1
ATOM 1587 C C . ILE A 1 199 ? 12.692 -2.602 21.090 1.00 28.67 199 ILE A C 1
ATOM 1588 O O . ILE A 1 199 ? 12.010 -2.087 21.978 1.00 28.42 199 ILE A O 1
ATOM 1593 N N . LYS A 1 200 ? 13.863 -2.097 20.716 1.00 28.76 200 LYS A N 1
ATOM 1594 C CA . LYS A 1 200 ? 14.378 -0.899 21.370 1.00 29.40 200 LYS A CA 1
ATOM 1595 C C . LYS A 1 200 ? 13.576 0.344 20.996 1.00 29.36 200 LYS A C 1
ATOM 1596 O O . LYS A 1 200 ? 13.412 1.242 21.817 1.00 29.10 200 LYS A O 1
ATOM 1602 N N . LYS A 1 201 ? 13.070 0.397 19.767 1.00 28.82 201 LYS A N 1
ATOM 1603 C CA . LYS A 1 201 ? 12.276 1.546 19.340 1.00 28.95 201 LYS A CA 1
ATOM 1604 C C . LYS A 1 201 ? 10.993 1.589 20.163 1.00 29.17 201 LYS A C 1
ATOM 1605 O O . LYS A 1 201 ? 10.499 2.660 20.519 1.00 27.13 201 LYS A O 1
ATOM 1611 N N . GLU A 1 202 ? 10.458 0.410 20.463 1.00 29.10 202 GLU A N 1
ATOM 1612 C CA . GLU A 1 202 ? 9.236 0.304 21.244 1.00 31.11 202 GLU A CA 1
ATOM 1613 C C . GLU A 1 202 ? 9.452 0.913 22.629 1.00 29.55 202 GLU A C 1
ATOM 1614 O O . GLU A 1 202 ? 8.617 1.675 23.120 1.00 29.30 202 GLU A O 1
ATOM 1620 N N . LYS A 1 203 ? 10.582 0.593 23.253 1.00 28.94 203 LYS A N 1
ATOM 1621 C CA . LYS A 1 203 ? 10.880 1.135 24.572 1.00 28.59 203 LYS A CA 1
ATOM 1622 C C . LYS A 1 203 ? 11.015 2.652 24.513 1.00 27.70 203 LYS A C 1
ATOM 1623 O O . LYS A 1 203 ? 10.584 3.352 25.424 1.00 26.77 203 LYS A O 1
ATOM 1629 N N . PHE A 1 204 ? 11.608 3.160 23.437 1.00 26.71 204 PHE A N 1
ATOM 1630 C CA . PHE A 1 204 ? 11.762 4.602 23.293 1.00 25.46 204 PHE A CA 1
ATOM 1631 C C . PHE A 1 204 ? 10.407 5.292 23.157 1.00 25.61 204 PHE A C 1
ATOM 1632 O O . PHE A 1 204 ? 10.149 6.306 23.805 1.00 24.36 204 PHE A O 1
ATOM 1640 N N . LEU A 1 205 ? 9.540 4.750 22.307 1.00 25.44 205 LEU A N 1
ATOM 1641 C CA . LEU A 1 205 ? 8.232 5.363 22.108 1.00 26.33 205 LEU A CA 1
ATOM 1642 C C . LEU A 1 205 ? 7.390 5.333 23.380 1.00 26.70 205 LEU A C 1
ATOM 1643 O O . LEU A 1 205 ? 6.685 6.296 23.683 1.00 26.80 205 LEU A O 1
ATOM 1648 N N . ASN A 1 206 ? 7.462 4.240 24.133 1.00 27.26 206 ASN A N 1
ATOM 1649 C CA . ASN A 1 206 ? 6.703 4.169 25.377 1.00 28.77 206 ASN A CA 1
ATOM 1650 C C . ASN A 1 206 ? 7.289 5.107 26.427 1.00 28.80 206 ASN A C 1
ATOM 1651 O O . ASN A 1 206 ? 6.582 5.554 27.334 1.00 29.42 206 ASN A O 1
ATOM 1656 N N . SER A 1 207 ? 8.579 5.413 26.302 1.00 28.03 207 SER A N 1
ATOM 1657 C CA . SER A 1 207 ? 9.233 6.322 27.237 1.00 27.47 207 SER A CA 1
ATOM 1658 C C . SER A 1 207 ? 8.784 7.747 26.938 1.00 27.09 207 SER A C 1
ATOM 1659 O O . SER A 1 207 ? 8.674 8.577 27.839 1.00 28.38 207 SER A O 1
ATOM 1662 N N . VAL A 1 208 ? 8.535 8.031 25.664 1.00 26.01 208 VAL A N 1
ATOM 1663 C CA . VAL A 1 208 ? 8.058 9.349 25.261 1.00 26.02 208 VAL A CA 1
ATOM 1664 C C . VAL A 1 208 ? 6.652 9.549 25.830 1.00 26.80 208 VAL A C 1
ATOM 1665 O O . VAL A 1 208 ? 6.309 10.628 26.308 1.00 25.85 208 VAL A O 1
ATOM 1669 N N . ILE A 1 209 ? 5.841 8.496 25.763 1.00 25.97 209 ILE A N 1
ATOM 1670 C CA . ILE A 1 209 ? 4.470 8.555 26.259 1.00 27.37 209 ILE A CA 1
ATOM 1671 C C . ILE A 1 209 ? 4.432 8.797 27.765 1.00 27.45 209 ILE A C 1
ATOM 1672 O O . ILE A 1 209 ? 3.690 9.661 28.241 1.00 28.53 209 ILE A O 1
ATOM 1677 N N . ILE A 1 210 ? 5.235 8.041 28.505 1.00 26.91 210 ILE A N 1
ATOM 1678 C CA . ILE A 1 210 ? 5.309 8.188 29.953 1.00 28.08 210 ILE A CA 1
ATOM 1679 C C . ILE A 1 210 ? 5.744 9.611 30.306 1.00 28.69 210 ILE A C 1
ATOM 1680 O O . ILE A 1 210 ? 5.185 10.242 31.211 1.00 27.96 210 ILE A O 1
ATOM 1685 N N . SER A 1 211 ? 6.738 10.117 29.580 1.00 27.62 211 SER A N 1
ATOM 1686 C CA . SER A 1 211 ? 7.261 11.457 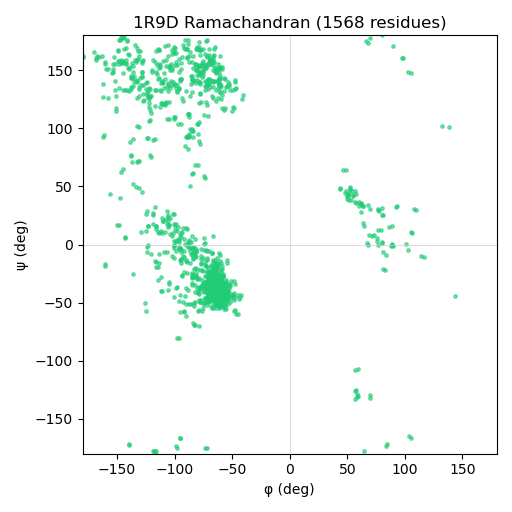29.828 1.00 28.86 211 SER A CA 1
ATOM 1687 C C . SER A 1 211 ? 6.234 12.556 29.588 1.00 29.00 211 SER A C 1
ATOM 1688 O O . SER A 1 211 ? 6.101 13.482 30.396 1.00 30.34 211 SER A O 1
ATOM 1691 N N . CYS A 1 212 ? 5.513 12.464 28.477 1.00 29.08 212 CYS A N 1
ATOM 1692 C CA . CYS A 1 212 ? 4.504 13.464 28.158 1.00 29.46 212 CYS A CA 1
ATOM 1693 C C . CYS A 1 212 ? 3.302 13.373 29.098 1.00 30.45 212 CYS A C 1
ATOM 1694 O O . CYS A 1 212 ? 2.665 14.385 29.403 1.00 30.03 212 CYS A O 1
ATOM 1697 N N . GLU A 1 213 ? 2.992 12.165 29.560 1.00 30.51 213 GLU A N 1
ATOM 1698 C CA . GLU A 1 213 ? 1.877 11.995 30.483 1.00 31.81 213 GLU A CA 1
ATOM 1699 C C . GLU A 1 213 ? 2.259 12.639 31.809 1.00 31.04 213 GLU A C 1
ATOM 1700 O O . GLU A 1 213 ? 1.408 13.182 32.515 1.00 31.00 213 GLU A O 1
ATOM 1706 N N . ALA A 1 214 ? 3.548 12.588 32.136 1.00 29.57 214 ALA A N 1
ATOM 1707 C CA . ALA A 1 214 ? 4.034 13.187 33.372 1.00 30.14 214 ALA A CA 1
ATOM 1708 C C . ALA A 1 214 ? 3.940 14.706 33.261 1.00 30.39 214 ALA A C 1
ATOM 1709 O O . ALA A 1 214 ? 3.653 15.391 34.246 1.00 29.75 214 ALA A O 1
ATOM 1711 N N . ALA A 1 215 ? 4.182 15.229 32.060 1.00 29.76 215 ALA A N 1
ATOM 1712 C CA . ALA A 1 215 ? 4.104 16.668 31.836 1.00 29.45 215 ALA A CA 1
ATOM 1713 C C . ALA A 1 215 ? 2.672 17.128 32.099 1.00 29.67 215 ALA A C 1
ATOM 1714 O O . ALA A 1 215 ? 2.450 18.153 32.747 1.00 29.18 215 ALA A O 1
ATOM 1716 N N . ILE A 1 216 ? 1.708 16.364 31.590 1.00 29.59 216 ILE A N 1
ATOM 1717 C CA . ILE A 1 216 ? 0.294 16.679 31.773 1.00 31.05 216 ILE A CA 1
ATOM 1718 C C . ILE A 1 216 ? -0.038 16.725 33.264 1.00 31.83 216 ILE A C 1
ATOM 1719 O O . ILE A 1 216 ? -0.750 17.620 33.723 1.00 33.07 216 ILE A O 1
ATOM 1724 N N . THR A 1 217 ? 0.497 15.768 34.015 1.00 32.23 217 THR A N 1
ATOM 1725 C CA . THR A 1 217 ? 0.280 15.701 35.457 1.00 32.97 217 THR A CA 1
ATOM 1726 C C . THR A 1 217 ? 0.862 16.936 36.139 1.00 33.16 217 THR A C 1
ATOM 1727 O O . THR A 1 217 ? 0.245 17.517 37.038 1.00 32.19 217 THR A O 1
ATOM 1731 N N . TYR A 1 218 ? 2.056 17.330 35.702 1.00 32.45 218 TYR A N 1
ATOM 1732 C CA . TYR A 1 218 ? 2.746 18.488 36.262 1.00 32.04 218 TYR A CA 1
ATOM 1733 C C . TYR A 1 218 ? 1.909 19.755 36.128 1.00 31.86 218 TYR A C 1
ATOM 1734 O O . TYR A 1 218 ? 1.740 20.500 37.094 1.00 32.00 218 TYR A O 1
ATOM 1743 N N . VAL A 1 219 ? 1.386 19.994 34.929 1.00 30.98 219 VAL A N 1
ATOM 1744 C CA . VAL A 1 219 ? 0.575 21.178 34.673 1.00 31.53 219 VAL A CA 1
ATOM 1745 C C . VAL A 1 219 ? -0.695 21.169 35.524 1.00 32.08 219 VAL A C 1
ATOM 1746 O O . VAL A 1 219 ? -1.129 22.209 36.023 1.00 31.69 219 VAL A O 1
ATOM 1750 N N . ASN A 1 220 ? -1.285 19.991 35.693 1.00 32.17 220 ASN A N 1
ATOM 1751 C CA . ASN A 1 220 ? -2.497 19.865 36.495 1.00 32.92 220 ASN A CA 1
ATOM 1752 C C . ASN A 1 220 ? -2.256 20.186 37.964 1.00 32.89 220 ASN A C 1
ATOM 1753 O O . ASN A 1 220 ? -3.171 20.621 38.663 1.00 33.72 220 ASN A O 1
ATOM 1758 N N . ARG A 1 221 ? -1.032 19.975 38.435 1.00 32.44 221 ARG A N 1
ATOM 1759 C CA . ARG A 1 221 ? -0.705 20.281 39.821 1.00 33.48 221 ARG A CA 1
ATOM 1760 C C . ARG A 1 221 ? -0.764 21.792 40.039 1.00 33.95 221 ARG A C 1
ATOM 1761 O O . ARG A 1 221 ? -1.127 22.253 41.123 1.00 34.25 221 ARG A O 1
ATOM 1769 N N . TYR A 1 222 ? -0.404 22.563 39.013 1.00 34.13 222 TYR A N 1
ATOM 1770 C CA . TYR A 1 222 ? -0.451 24.019 39.124 1.00 34.43 222 TYR A CA 1
ATOM 1771 C C . TYR A 1 222 ? -1.889 24.503 39.040 1.00 34.95 222 TYR A C 1
ATOM 1772 O O . TYR A 1 222 ? -2.255 25.496 39.673 1.00 34.73 222 TYR A O 1
ATOM 1781 N N . ALA A 1 223 ? -2.703 23.802 38.258 1.00 35.11 223 ALA A N 1
ATOM 1782 C CA . ALA A 1 223 ? -4.105 24.169 38.117 1.00 36.41 223 ALA A CA 1
ATOM 1783 C C . ALA A 1 223 ? -4.783 24.048 39.480 1.00 37.26 223 ALA A C 1
ATOM 1784 O O . ALA A 1 223 ? -5.580 24.905 39.869 1.00 37.17 223 ALA A O 1
ATOM 1786 N N . LYS A 1 224 ? -4.450 22.984 40.205 1.00 38.21 224 LYS A N 1
ATOM 1787 C CA . LYS A 1 224 ? -5.011 22.742 41.529 1.00 39.40 224 LYS A CA 1
ATOM 1788 C C . LYS A 1 224 ? -4.447 23.735 42.540 1.00 39.97 224 LYS A C 1
ATOM 1789 O O . LYS A 1 224 ? -5.168 24.234 43.406 1.00 39.74 224 LYS A O 1
ATOM 1795 N N . LYS A 1 225 ? -3.151 24.012 42.430 1.00 40.16 225 LYS A N 1
ATOM 1796 C CA . LYS A 1 225 ? -2.486 24.952 43.325 1.00 40.40 225 LYS A CA 1
ATOM 1797 C C . LYS A 1 225 ? -3.129 26.332 43.203 1.00 40.29 225 LYS A C 1
ATOM 1798 O O . LYS A 1 225 ? -3.369 27.008 44.204 1.00 40.27 225 LYS A O 1
ATOM 1804 N N . ALA A 1 226 ? -3.403 26.740 41.967 1.00 39.69 226 ALA A N 1
ATOM 1805 C CA . ALA A 1 226 ? -4.013 28.038 41.692 1.00 40.56 226 ALA A CA 1
ATOM 1806 C C . ALA A 1 226 ? -5.353 28.219 42.410 1.00 41.05 226 ALA A C 1
ATOM 1807 O O . ALA A 1 226 ? -5.541 29.194 43.139 1.00 40.82 226 ALA A O 1
ATOM 1809 N N . LYS A 1 227 ? -6.281 27.288 42.190 1.00 41.85 227 LYS A N 1
ATOM 1810 C CA . LYS A 1 227 ? -7.601 27.343 42.828 1.00 42.76 227 LYS A CA 1
ATOM 1811 C C . LYS A 1 227 ? -7.462 27.410 44.343 1.00 43.04 227 LYS A C 1
ATOM 1812 O O . LYS A 1 227 ? -8.168 28.161 45.016 1.00 43.40 227 LYS A O 1
ATOM 1818 N N . GLU A 1 228 ? -6.547 26.605 44.867 1.00 42.88 228 GLU A N 1
ATOM 1819 C CA . GLU A 1 228 ? -6.268 26.533 46.293 1.00 42.89 228 GLU A CA 1
ATOM 1820 C C . GLU A 1 228 ? -5.871 27.900 46.854 1.00 42.04 228 GLU A C 1
ATOM 1821 O O . GLU A 1 228 ? -6.297 28.286 47.947 1.00 40.69 228 GLU A O 1
ATOM 1827 N N . ILE A 1 229 ? -5.052 28.630 46.104 1.00 40.47 229 ILE A N 1
ATOM 1828 C CA . ILE A 1 229 ? -4.611 29.953 46.524 1.00 39.23 229 ILE A CA 1
ATOM 1829 C C . ILE A 1 229 ? -5.749 30.957 46.349 1.00 39.22 229 ILE A C 1
ATOM 1830 O O . ILE A 1 229 ? -5.965 31.818 47.205 1.00 38.93 229 ILE A O 1
ATOM 1835 N N . ALA A 1 230 ? -6.478 30.831 45.243 1.00 38.93 230 ALA A N 1
ATOM 1836 C CA . ALA A 1 230 ? -7.595 31.721 44.941 1.00 40.04 230 ALA A CA 1
ATOM 1837 C C . ALA A 1 230 ? -8.649 31.693 46.042 1.00 41.35 230 ALA A C 1
ATOM 1838 O O . ALA A 1 230 ? -9.163 32.736 46.450 1.00 41.30 230 ALA A O 1
ATOM 1840 N N . ASP A 1 231 ? -8.970 30.493 46.514 1.00 42.09 231 ASP A N 1
ATOM 1841 C CA . ASP A 1 231 ? -9.967 30.330 47.565 1.00 43.54 231 ASP A CA 1
ATOM 1842 C C . ASP A 1 231 ? -9.510 30.960 48.876 1.00 43.74 231 ASP A C 1
ATOM 1843 O O . ASP A 1 231 ? -10.312 31.152 49.793 1.00 44.32 231 ASP A O 1
ATOM 1848 N N . ASN A 1 232 ? -8.224 31.290 48.957 1.00 42.95 232 ASN A N 1
ATOM 1849 C CA . ASN A 1 232 ? -7.662 31.906 50.154 1.00 42.45 232 ASN A CA 1
ATOM 1850 C C . ASN A 1 232 ? -7.145 33.311 49.841 1.00 41.65 232 ASN A C 1
ATOM 1851 O O . ASN A 1 232 ? -6.184 33.781 50.447 1.00 41.62 232 ASN A O 1
ATOM 1856 N N . THR A 1 233 ? -7.803 33.981 48.898 1.00 41.45 233 THR A N 1
ATOM 1857 C CA . THR A 1 233 ? -7.421 35.332 48.486 1.00 41.37 233 THR A CA 1
ATOM 1858 C C . THR A 1 233 ? -8.583 36.315 48.663 1.00 42.17 233 THR A C 1
ATOM 1859 O O . THR A 1 233 ? -9.652 36.131 48.079 1.00 42.04 233 THR A O 1
ATOM 1863 N N . SER A 1 234 ? -8.367 37.360 49.459 1.00 42.87 234 SER A N 1
ATOM 1864 C CA . SER A 1 234 ? -9.405 38.362 49.708 1.00 43.65 234 SER A CA 1
ATOM 1865 C C . SER A 1 234 ? -9.640 39.277 48.509 1.00 43.84 234 SER A C 1
ATOM 1866 O O . SER A 1 234 ? -10.781 39.495 48.095 1.00 44.48 234 SER A O 1
ATOM 1869 N N . ASP A 1 235 ? -8.557 39.809 47.954 1.00 43.44 235 ASP A N 1
ATOM 1870 C CA . ASP A 1 235 ? -8.645 40.713 46.812 1.00 43.26 235 ASP A CA 1
ATOM 1871 C C . ASP A 1 235 ? -9.377 40.109 45.616 1.00 42.39 235 ASP A C 1
ATOM 1872 O O . ASP A 1 235 ? -8.939 39.118 45.032 1.00 41.97 235 ASP A O 1
ATOM 1877 N N . ALA A 1 236 ? -10.493 40.729 45.252 1.00 41.21 236 ALA A N 1
ATOM 1878 C CA . ALA A 1 236 ? -11.308 40.265 44.139 1.00 40.66 236 ALA A CA 1
ATOM 1879 C C . ALA A 1 236 ? -10.555 40.193 42.811 1.00 40.44 236 ALA A C 1
ATOM 1880 O O . ALA A 1 236 ? -10.731 39.248 42.046 1.00 40.77 236 ALA A O 1
ATOM 1882 N N . LYS A 1 237 ? -9.723 41.190 42.533 1.00 39.97 237 LYS A N 1
ATOM 1883 C CA . LYS A 1 237 ? -8.979 41.207 41.280 1.00 39.75 237 LYS A CA 1
ATOM 1884 C C . LYS A 1 237 ? -8.001 40.037 41.175 1.00 38.84 237 LYS A C 1
ATOM 1885 O O . LYS A 1 237 ? -8.000 39.308 40.182 1.00 39.09 237 LYS A O 1
ATOM 1891 N N . ARG A 1 238 ? -7.173 39.862 42.199 1.00 38.12 238 ARG A N 1
ATOM 1892 C CA . ARG A 1 238 ? -6.194 38.784 42.212 1.00 37.05 238 ARG A CA 1
ATOM 1893 C C . ARG A 1 238 ? -6.880 37.420 42.261 1.00 37.15 238 ARG A C 1
ATOM 1894 O O . ARG A 1 238 ? -6.414 36.457 41.649 1.00 36.00 238 ARG A O 1
ATOM 1902 N N . LYS A 1 239 ? -7.990 37.339 42.988 1.00 36.45 239 LYS A N 1
ATOM 1903 C CA . LYS A 1 239 ? -8.726 36.088 43.090 1.00 36.64 239 LYS A CA 1
ATOM 1904 C C . LYS A 1 239 ? -9.179 35.660 41.696 1.00 35.79 239 LYS A C 1
ATOM 1905 O O . LYS A 1 239 ? -9.104 34.482 41.343 1.00 36.43 239 LYS A O 1
ATOM 1911 N N . ALA A 1 240 ? -9.633 36.625 40.900 1.00 35.24 240 ALA A N 1
ATOM 1912 C CA . ALA A 1 240 ? -10.085 36.344 39.543 1.00 35.30 240 ALA A CA 1
ATOM 1913 C C . ALA A 1 240 ? -8.907 35.905 38.673 1.00 35.45 240 ALA A C 1
ATOM 1914 O O . ALA A 1 240 ? -9.055 35.052 37.796 1.00 35.53 240 ALA A O 1
ATOM 1916 N N . GLU A 1 241 ? -7.742 36.495 38.921 1.00 35.53 241 GLU A N 1
ATOM 1917 C CA . GLU A 1 241 ? -6.533 36.155 38.170 1.00 35.99 241 GLU A CA 1
ATOM 1918 C C . GLU A 1 241 ? -6.146 34.702 38.433 1.00 36.10 241 GLU A C 1
ATOM 1919 O O . GLU A 1 241 ? -5.896 33.939 37.502 1.00 36.14 241 GLU A O 1
ATOM 1925 N N . LEU A 1 242 ? -6.098 34.327 39.708 1.00 36.11 242 LEU A N 1
ATOM 1926 C CA . LEU A 1 242 ? -5.738 32.967 40.093 1.00 36.50 242 LEU A CA 1
ATOM 1927 C C . LEU A 1 242 ? -6.719 31.934 39.551 1.00 37.28 242 LEU A C 1
ATOM 1928 O O . LEU A 1 242 ? -6.327 30.815 39.220 1.00 36.76 242 LEU A O 1
ATOM 1933 N N . ASN A 1 243 ? -7.995 32.303 39.462 1.00 37.48 243 ASN A N 1
ATOM 1934 C CA . ASN A 1 243 ? -8.997 31.387 38.932 1.00 37.72 243 ASN A CA 1
ATOM 1935 C C . ASN A 1 243 ? -8.824 31.229 37.430 1.00 37.36 243 ASN A C 1
ATOM 1936 O O . ASN A 1 243 ? -9.118 30.174 36.869 1.00 36.98 243 ASN A O 1
ATOM 1941 N N . GLU A 1 244 ? -8.352 32.286 36.778 1.00 37.53 244 GLU A N 1
ATOM 1942 C CA . GLU A 1 244 ? -8.140 32.231 35.340 1.00 37.59 244 GLU A CA 1
ATOM 1943 C C . GLU A 1 244 ? -6.913 31.368 35.050 1.00 36.82 244 GLU A C 1
ATOM 1944 O O . GLU A 1 244 ? -6.865 30.658 34.047 1.00 36.33 244 GLU A O 1
ATOM 1950 N N . ILE A 1 245 ? -5.927 31.433 35.939 1.00 35.56 245 ILE A N 1
ATOM 1951 C CA . ILE A 1 245 ? -4.712 30.639 35.796 1.00 35.05 245 ILE A CA 1
ATOM 1952 C C . ILE A 1 245 ? -5.086 29.166 35.933 1.00 34.80 245 ILE A C 1
ATOM 1953 O O . ILE A 1 245 ? -4.646 28.324 35.152 1.00 33.38 245 ILE A O 1
ATOM 1958 N N . ALA A 1 246 ? -5.910 28.859 36.929 1.00 34.14 246 ALA A N 1
ATOM 1959 C CA . ALA A 1 246 ? -6.340 27.485 37.143 1.00 34.81 246 ALA A CA 1
ATOM 1960 C C . ALA A 1 246 ? -7.053 26.968 35.900 1.00 34.63 246 ALA A C 1
ATOM 1961 O O . ALA A 1 246 ? -6.887 25.809 35.516 1.00 34.89 246 ALA A O 1
ATOM 1963 N N . LYS A 1 247 ? -7.840 27.835 35.271 1.00 34.58 247 LYS A N 1
ATOM 1964 C CA . LYS A 1 247 ? -8.587 27.468 34.072 1.00 35.12 247 LYS A CA 1
ATOM 1965 C C . LYS A 1 247 ? -7.668 27.192 32.886 1.00 35.21 247 LYS A C 1
ATOM 1966 O O . LYS A 1 247 ? -7.829 26.197 32.176 1.00 35.42 247 LYS A O 1
ATOM 1972 N N . ILE A 1 248 ? -6.709 28.084 32.671 1.00 34.42 248 ILE A N 1
ATOM 1973 C CA . ILE A 1 248 ? -5.774 27.934 31.564 1.00 34.51 248 ILE A CA 1
ATOM 1974 C C . ILE A 1 248 ? -4.887 26.707 31.728 1.00 34.03 248 ILE A C 1
ATOM 1975 O O . ILE A 1 248 ? -4.686 25.954 30.775 1.00 34.00 248 ILE A O 1
ATOM 1980 N N . CYS A 1 249 ? -4.362 26.500 32.931 1.00 33.80 249 CYS A N 1
ATOM 1981 C CA . CYS A 1 249 ? -3.506 25.346 33.184 1.00 34.88 249 CYS A CA 1
ATOM 1982 C C . CYS A 1 249 ? -4.272 24.042 32.963 1.00 36.00 249 CYS A C 1
ATOM 1983 O O . CYS A 1 249 ? -3.723 23.072 32.439 1.00 35.83 249 CYS A O 1
ATOM 1986 N N . SER A 1 250 ? -5.542 24.019 33.355 1.00 36.38 250 SER A N 1
ATOM 1987 C CA . SER A 1 250 ? -6.353 22.820 33.177 1.00 37.58 250 SER A CA 1
ATOM 1988 C C . SER A 1 250 ? -6.516 22.461 31.706 1.00 37.48 250 SER A C 1
ATOM 1989 O O . SER A 1 250 ? -6.522 21.283 31.348 1.00 38.65 250 SER A O 1
ATOM 1992 N N . LYS A 1 251 ? -6.650 23.470 30.854 1.00 37.18 251 LYS A N 1
ATOM 1993 C CA . LYS A 1 251 ? -6.807 23.219 29.429 1.00 38.02 251 LYS A CA 1
ATOM 1994 C C . LYS A 1 251 ? -5.501 22.811 28.744 1.00 37.93 251 LYS A C 1
ATOM 1995 O O . LYS A 1 251 ? -5.438 21.766 28.094 1.00 37.69 251 LYS A O 1
ATOM 2001 N N . VAL A 1 252 ? -4.462 23.631 28.886 1.00 36.94 252 VAL A N 1
ATOM 2002 C CA . VAL A 1 252 ? -3.185 23.327 28.242 1.00 36.76 252 VAL A CA 1
ATOM 2003 C C . VAL A 1 252 ? -2.407 22.202 28.913 1.00 36.95 252 VAL A C 1
ATOM 2004 O O . VAL A 1 252 ? -1.266 21.923 28.541 1.00 36.70 252 VAL A O 1
ATOM 2008 N N . SER A 1 253 ? -3.012 21.554 29.904 1.00 36.85 253 SER A N 1
ATOM 2009 C CA . SER A 1 253 ? -2.339 20.453 30.575 1.00 37.47 253 SER A CA 1
ATOM 2010 C C . SER A 1 253 ? -2.052 19.378 29.529 1.00 37.63 253 SER A C 1
ATOM 2011 O O . SER A 1 253 ? -1.001 18.739 29.559 1.00 38.77 253 SER A O 1
ATOM 2014 N N . GLY A 1 254 ? -2.979 19.205 28.591 1.00 36.86 254 GLY A N 1
ATOM 2015 C CA . GLY A 1 254 ? -2.797 18.212 27.547 1.00 36.47 254 GLY A CA 1
ATOM 2016 C C . GLY A 1 254 ? -3.174 18.701 26.162 1.00 35.86 254 GLY A C 1
ATOM 2017 O O . GLY A 1 254 ? -2.663 18.204 25.160 1.00 35.25 254 GLY A O 1
ATOM 2018 N N . GLU A 1 255 ? -4.068 19.680 26.097 1.00 36.05 255 GLU A N 1
ATOM 2019 C CA . GLU A 1 255 ? -4.504 20.222 24.817 1.00 36.58 255 GLU A CA 1
ATOM 2020 C C . GLU A 1 255 ? -3.580 21.332 24.327 1.00 35.80 255 GLU A C 1
ATOM 2021 O O . GLU A 1 255 ? -2.767 21.859 25.085 1.00 34.98 255 GLU A O 1
ATOM 2027 N N . GLY A 1 256 ? -3.712 21.674 23.050 1.00 34.51 256 GLY A N 1
ATOM 2028 C CA . GLY A 1 256 ? -2.906 22.737 22.482 1.00 34.34 256 GLY A CA 1
ATOM 2029 C C . GLY A 1 256 ? -3.509 24.069 22.890 1.00 34.37 256 GLY A C 1
ATOM 2030 O O . GLY A 1 256 ? -4.580 24.104 23.498 1.00 33.10 256 GLY A O 1
ATOM 2031 N N . ALA A 1 257 ? -2.834 25.164 22.560 1.00 33.31 257 ALA A N 1
ATOM 2032 C CA . ALA A 1 257 ? -3.328 26.486 22.916 1.00 33.69 257 ALA A CA 1
ATOM 2033 C C . ALA A 1 257 ? -4.281 27.050 21.866 1.00 34.07 257 ALA A C 1
ATOM 2034 O O . ALA A 1 257 ? -4.262 26.645 20.706 1.00 33.10 257 ALA A O 1
ATOM 2036 N N . LYS A 1 258 ? -5.123 27.987 22.288 1.00 35.33 258 LYS A N 1
ATOM 2037 C CA . LYS A 1 258 ? -6.077 28.625 21.390 1.00 36.24 258 LYS A CA 1
ATOM 2038 C C . LYS A 1 258 ? -5.864 30.136 21.459 1.00 35.57 258 LYS A C 1
ATOM 2039 O O . LYS A 1 258 ? -5.591 30.788 20.449 1.00 36.22 258 LYS A O 1
ATOM 2045 N N . SER A 1 259 ? -5.975 30.685 22.662 1.00 34.11 259 SER A N 1
ATOM 2046 C CA . SER A 1 259 ? -5.803 32.118 22.875 1.00 32.89 259 SER A CA 1
ATOM 2047 C C . SER A 1 259 ? -4.335 32.447 23.140 1.00 32.20 259 SER A C 1
ATOM 2048 O O . SER A 1 259 ? -3.512 31.547 23.315 1.00 31.19 259 SER A O 1
ATOM 2051 N N . PHE A 1 260 ? -4.017 33.737 23.191 1.00 32.15 260 PHE A N 1
ATOM 2052 C CA . PHE A 1 260 ? -2.643 34.164 23.437 1.00 31.58 260 PHE A CA 1
ATOM 2053 C C . PHE A 1 260 ? -2.171 33.806 24.846 1.00 31.37 260 PHE A C 1
ATOM 2054 O O . PHE A 1 260 ? -1.043 33.351 25.030 1.00 30.77 260 PHE A O 1
ATOM 2062 N N . TYR A 1 261 ? -3.031 34.003 25.843 1.00 30.63 261 TYR A N 1
ATOM 2063 C CA . TYR A 1 261 ? -2.666 33.690 27.221 1.00 30.04 261 TYR A CA 1
ATOM 2064 C C . TYR A 1 261 ? -2.327 32.199 27.310 1.00 29.69 261 TYR A C 1
ATOM 2065 O O . TYR A 1 261 ? -1.343 31.813 27.939 1.00 29.35 261 TYR A O 1
ATOM 2074 N N . GLU A 1 262 ? -3.149 31.368 26.675 1.00 29.63 262 GLU A N 1
ATOM 2075 C CA . GLU A 1 262 ? -2.930 29.924 26.674 1.00 29.97 262 GLU A CA 1
ATOM 2076 C C . GLU A 1 262 ? -1.602 29.574 26.003 1.00 29.39 262 GLU A C 1
ATOM 2077 O O . GLU A 1 262 ? -0.877 28.701 26.474 1.00 28.45 262 GLU A O 1
ATOM 2083 N N . ALA A 1 263 ? -1.288 30.257 24.906 1.00 29.00 263 ALA A N 1
ATOM 2084 C CA . ALA A 1 263 ? -0.034 30.010 24.194 1.00 28.71 263 ALA A CA 1
ATOM 2085 C C . ALA A 1 263 ? 1.158 30.389 25.077 1.00 28.86 263 ALA A C 1
ATOM 2086 O O . ALA A 1 263 ? 2.144 29.654 25.148 1.00 28.28 263 ALA A O 1
ATOM 2088 N N . CYS A 1 264 ? 1.064 31.528 25.761 1.00 28.82 264 CYS A N 1
ATOM 2089 C CA . CYS A 1 264 ? 2.144 31.976 26.643 1.00 28.33 264 CYS A CA 1
ATOM 2090 C C . CYS A 1 264 ? 2.387 31.015 27.802 1.00 27.75 264 CYS A C 1
ATOM 2091 O O . CYS A 1 264 ? 3.532 30.727 28.158 1.00 26.99 264 CYS A O 1
ATOM 2094 N N . GLN A 1 265 ? 1.309 30.521 28.405 1.00 27.45 265 GLN A N 1
ATOM 2095 C CA . GLN A 1 265 ? 1.449 29.605 29.530 1.00 26.68 265 GLN A CA 1
ATOM 2096 C C . GLN A 1 265 ? 1.973 28.238 29.100 1.00 25.95 265 GLN A C 1
ATOM 2097 O O . GLN A 1 265 ? 2.811 27.656 29.780 1.00 25.97 265 GLN A O 1
ATOM 2103 N N . LEU A 1 266 ? 1.481 27.727 27.976 1.00 25.70 266 LEU A N 1
ATOM 2104 C CA . LEU A 1 266 ? 1.928 26.425 27.491 1.00 26.46 266 LEU A CA 1
ATOM 2105 C C . LEU A 1 266 ? 3.394 26.513 27.060 1.00 26.52 266 LEU A C 1
ATOM 2106 O O . LEU A 1 266 ? 4.177 25.581 27.273 1.00 25.54 266 LEU A O 1
ATOM 2111 N N . PHE A 1 267 ? 3.764 27.642 26.462 1.00 26.76 267 PHE A N 1
ATOM 2112 C CA . PHE A 1 267 ? 5.148 27.847 26.046 1.00 26.11 267 PHE A CA 1
ATOM 2113 C C . PHE A 1 267 ? 6.053 27.678 27.262 1.00 25.89 267 PHE A C 1
ATOM 2114 O O . PHE A 1 267 ? 7.030 26.934 27.221 1.00 25.08 267 PHE A O 1
ATOM 2122 N N . TRP A 1 268 ? 5.729 28.375 28.348 1.00 25.56 268 TRP A N 1
ATOM 2123 C CA . TRP A 1 268 ? 6.553 28.290 29.543 1.00 25.57 268 TRP A CA 1
ATOM 2124 C C . TRP A 1 268 ? 6.626 26.887 30.136 1.00 24.75 268 TRP A C 1
ATOM 2125 O O . TRP A 1 268 ? 7.683 26.479 30.607 1.00 25.14 268 TRP A O 1
ATOM 2136 N N . PHE A 1 269 ? 5.522 26.143 30.124 1.00 25.72 269 PHE A N 1
ATOM 2137 C CA . PHE A 1 269 ? 5.562 24.788 30.670 1.00 26.16 269 PHE A CA 1
ATOM 2138 C C . PHE A 1 269 ? 6.492 23.911 29.833 1.00 26.02 269 PHE A C 1
ATOM 2139 O O . PHE A 1 269 ? 7.240 23.102 30.371 1.00 26.73 269 PHE A O 1
ATOM 2147 N N . ILE A 1 270 ? 6.440 24.064 28.515 1.00 26.70 270 ILE A N 1
ATOM 2148 C CA . ILE A 1 270 ? 7.325 23.284 27.651 1.00 26.29 270 ILE A CA 1
ATOM 2149 C C . ILE A 1 270 ? 8.771 23.614 28.029 1.00 26.30 270 ILE A C 1
ATOM 2150 O O . ILE A 1 270 ? 9.580 22.725 28.308 1.00 26.95 270 ILE A O 1
ATOM 2155 N N . HIS A 1 271 ? 9.081 24.906 28.042 1.00 25.59 271 HIS A N 1
ATOM 2156 C CA . HIS A 1 271 ? 10.425 25.379 28.367 1.00 25.94 271 HIS A CA 1
ATOM 2157 C C . HIS A 1 271 ? 10.864 24.940 29.760 1.00 25.18 271 HIS A C 1
ATOM 2158 O O . HIS A 1 271 ? 11.972 24.438 29.950 1.00 24.74 271 HIS A O 1
ATOM 2165 N N . ALA A 1 272 ? 9.989 25.118 30.742 1.00 26.06 272 ALA A N 1
ATOM 2166 C CA . ALA A 1 272 ? 10.315 24.749 32.113 1.00 25.56 272 ALA A CA 1
ATOM 2167 C C . ALA A 1 272 ? 10.623 23.265 32.300 1.00 25.23 272 ALA A C 1
ATOM 2168 O O . ALA A 1 272 ? 11.627 22.911 32.912 1.00 24.92 272 ALA A O 1
ATOM 2170 N N . ILE A 1 273 ? 9.767 22.396 31.772 1.00 25.00 273 ILE A N 1
ATOM 2171 C CA . ILE A 1 273 ? 9.970 20.963 31.931 1.00 24.84 273 ILE A CA 1
ATOM 2172 C C . ILE A 1 273 ? 11.265 20.477 31.277 1.00 24.87 273 ILE A C 1
ATOM 2173 O O . ILE A 1 273 ? 11.891 19.539 31.761 1.00 24.52 273 ILE A O 1
ATOM 2178 N N . ILE A 1 274 ? 11.681 21.119 30.190 1.00 24.80 274 ILE A N 1
ATOM 2179 C CA . ILE A 1 274 ? 12.935 20.730 29.551 1.00 23.66 274 ILE A CA 1
ATOM 2180 C C . ILE A 1 274 ? 14.054 20.896 30.579 1.00 23.56 274 ILE A C 1
ATOM 2181 O O . ILE A 1 274 ? 14.941 20.045 30.700 1.00 22.29 274 ILE A O 1
ATOM 2186 N N . ASN A 1 275 ? 13.980 21.995 31.328 1.00 24.03 275 ASN A N 1
ATOM 2187 C CA . ASN A 1 275 ? 14.957 22.340 32.356 1.00 24.52 275 ASN A CA 1
ATOM 2188 C C . ASN A 1 275 ? 14.878 21.488 33.625 1.00 25.33 275 ASN A C 1
ATOM 2189 O O . ASN A 1 275 ? 15.699 21.637 34.535 1.00 24.89 275 ASN A O 1
ATOM 2194 N N . ILE A 1 276 ? 13.881 20.610 33.694 1.00 26.28 276 ILE A N 1
ATOM 2195 C CA . ILE A 1 276 ? 13.733 19.714 34.837 1.00 26.38 276 ILE A CA 1
ATOM 2196 C C . ILE A 1 276 ? 14.336 18.362 34.443 1.00 24.82 276 ILE A C 1
ATOM 2197 O O . ILE A 1 276 ? 14.974 17.691 35.247 1.00 23.81 276 ILE A O 1
ATOM 2202 N N . GLU A 1 277 ? 14.152 17.980 33.185 1.00 25.40 277 GLU A N 1
ATOM 2203 C CA . GLU A 1 277 ? 14.697 16.719 32.701 1.00 25.64 277 GLU A CA 1
ATOM 2204 C C . GLU A 1 277 ? 16.223 16.756 32.678 1.00 25.23 277 GLU A C 1
ATOM 2205 O O . GLU A 1 277 ? 16.884 15.786 33.049 1.00 25.19 277 GLU A O 1
ATOM 2211 N N . SER A 1 278 ? 16.783 17.883 32.247 1.00 25.00 278 SER A N 1
ATOM 2212 C CA . SER A 1 278 ? 18.234 18.025 32.166 1.00 24.54 278 SER A CA 1
ATOM 2213 C C . SER A 1 278 ? 18.636 19.470 32.415 1.00 23.05 278 SER A C 1
ATOM 2214 O O . SER A 1 278 ? 17.829 20.377 32.231 1.00 23.69 278 SER A O 1
ATOM 2217 N N . ASN A 1 279 ? 19.883 19.682 32.826 1.00 23.46 279 ASN A N 1
ATOM 2218 C CA . ASN A 1 279 ? 20.353 21.037 33.087 1.00 22.63 279 ASN A CA 1
ATOM 2219 C C . ASN A 1 279 ? 21.288 21.574 32.008 1.00 23.40 279 ASN A C 1
ATOM 2220 O O . ASN A 1 279 ? 22.052 22.501 32.249 1.00 22.94 279 ASN A O 1
ATOM 2225 N N . GLY A 1 280 ? 21.245 20.986 30.817 1.00 23.48 280 GLY A N 1
ATOM 2226 C CA . GLY A 1 280 ? 22.077 21.531 29.760 1.00 22.74 280 GLY A CA 1
ATOM 2227 C C . GLY A 1 280 ? 21.522 22.930 29.555 1.00 24.17 280 GLY A C 1
ATOM 2228 O O . GLY A 1 280 ? 20.301 23.118 29.628 1.00 24.02 280 GLY A O 1
ATOM 2229 N N . HIS A 1 281 ? 22.381 23.924 29.335 1.00 23.13 281 HIS A N 1
ATOM 2230 C CA . HIS A 1 281 ? 21.867 25.272 29.138 1.00 24.11 281 HIS A CA 1
ATOM 2231 C C . HIS A 1 281 ? 21.700 25.615 27.660 1.00 23.78 281 HIS A C 1
ATOM 2232 O O . HIS A 1 281 ? 21.739 24.732 26.802 1.00 23.95 281 HIS A O 1
ATOM 2239 N N . SER A 1 282 ? 21.508 26.892 27.367 1.00 23.63 282 SER A N 1
ATOM 2240 C CA . SER A 1 282 ? 21.286 27.334 25.999 1.00 23.47 282 SER A CA 1
ATOM 2241 C C . SER A 1 282 ? 20.015 26.714 25.422 1.00 23.80 282 SER A C 1
ATOM 2242 O O . SER A 1 282 ? 19.956 26.357 24.246 1.00 22.24 282 SER A O 1
ATOM 2245 N N . ILE A 1 283 ? 19.005 26.554 26.277 1.00 22.95 283 ILE A N 1
ATOM 2246 C CA . ILE A 1 283 ? 17.710 26.053 25.835 1.00 22.79 283 ILE A CA 1
ATOM 2247 C C . ILE A 1 283 ? 17.138 27.346 25.265 1.00 23.30 283 ILE A C 1
ATOM 2248 O O . ILE A 1 283 ? 16.709 28.237 26.006 1.00 24.58 283 ILE A O 1
ATOM 2253 N N . SER A 1 284 ? 17.143 27.444 23.941 1.00 22.41 284 SER A N 1
ATOM 2254 C CA . SER A 1 284 ? 16.739 28.669 23.269 1.00 22.45 284 SER A CA 1
ATOM 2255 C C . SER A 1 284 ? 15.395 28.750 22.578 1.00 21.61 284 SER A C 1
ATOM 2256 O O . SER A 1 284 ? 15.100 27.973 21.671 1.00 20.12 284 SER A O 1
ATOM 2259 N N . PRO A 1 285 ? 14.564 29.725 22.989 1.00 21.70 285 PRO A N 1
ATOM 2260 C CA . PRO A 1 285 ? 13.234 29.942 22.417 1.00 21.96 285 PRO A CA 1
ATOM 2261 C C . PRO A 1 285 ? 13.309 30.198 20.906 1.00 22.92 285 PRO A C 1
ATOM 2262 O O . PRO A 1 285 ? 12.368 29.917 20.169 1.00 22.86 285 PRO A O 1
ATOM 2266 N N . ALA A 1 286 ? 14.441 30.736 20.459 1.00 23.39 286 ALA A N 1
ATOM 2267 C CA . ALA A 1 286 ? 14.650 31.039 19.044 1.00 23.53 286 ALA A CA 1
ATOM 2268 C C . ALA A 1 286 ? 13.608 32.003 18.466 1.00 23.57 286 ALA A C 1
ATOM 2269 O O . ALA A 1 286 ? 13.366 33.059 19.046 1.00 23.47 286 ALA A O 1
ATOM 2271 N N . ARG A 1 287 ? 12.985 31.640 17.344 1.00 23.84 287 ARG A N 1
ATOM 2272 C CA . ARG A 1 287 ? 12.027 32.530 16.675 1.00 24.29 287 ARG A CA 1
ATOM 2273 C C . ARG A 1 287 ? 10.656 32.686 17.330 1.00 24.56 287 ARG A C 1
ATOM 2274 O O . ARG A 1 287 ? 9.620 32.420 16.715 1.00 24.68 287 ARG A O 1
ATOM 2282 N N . PHE A 1 288 ? 10.673 33.154 18.571 1.00 24.68 288 PHE A N 1
ATOM 2283 C CA . PHE A 1 288 ? 9.476 33.375 19.378 1.00 25.59 288 PHE A CA 1
ATOM 2284 C C . PHE A 1 288 ? 8.416 34.188 18.629 1.00 26.35 288 PHE A C 1
ATOM 2285 O O . PHE A 1 288 ? 7.227 33.864 18.669 1.00 26.53 288 PHE A O 1
ATOM 2293 N N . ASP A 1 289 ? 8.847 35.239 17.940 1.00 25.56 289 ASP A N 1
ATOM 2294 C CA . ASP A 1 289 ? 7.916 36.087 17.211 1.00 25.83 289 ASP A CA 1
ATOM 2295 C C . ASP A 1 289 ? 7.200 35.362 16.077 1.00 26.46 289 ASP A C 1
ATOM 2296 O O . ASP A 1 289 ? 6.072 35.707 15.728 1.00 26.93 289 ASP A O 1
ATOM 2301 N N . GLN A 1 290 ? 7.836 34.342 15.517 1.00 25.54 290 GLN A N 1
ATOM 2302 C CA . GLN A 1 290 ? 7.224 33.604 14.424 1.00 25.73 290 GLN A CA 1
ATOM 2303 C C . GLN A 1 290 ? 6.163 32.594 14.863 1.00 26.08 290 GLN A C 1
ATOM 2304 O O . GLN A 1 290 ? 5.115 32.493 14.224 1.00 27.45 290 GLN A O 1
ATOM 2310 N N . TYR A 1 291 ? 6.412 31.847 15.934 1.00 25.33 291 TYR A N 1
ATOM 2311 C CA . TYR A 1 291 ? 5.406 30.878 16.368 1.00 26.79 291 TYR A CA 1
ATOM 2312 C C . TYR A 1 291 ? 4.382 31.430 17.358 1.00 27.70 291 TYR A C 1
ATOM 2313 O O . TYR A 1 291 ? 3.337 30.820 17.573 1.00 29.45 291 TYR A O 1
ATOM 2322 N N . MET A 1 292 ? 4.660 32.588 17.948 1.00 28.60 292 MET A N 1
ATOM 2323 C CA . MET A 1 292 ? 3.712 33.173 18.896 1.00 29.74 292 MET A CA 1
ATOM 2324 C C . MET A 1 292 ? 2.756 34.160 18.234 1.00 30.30 292 MET A C 1
ATOM 2325 O O . MET A 1 292 ? 1.638 34.360 18.713 1.00 30.80 292 MET A O 1
ATOM 2330 N N . TYR A 1 293 ? 3.182 34.766 17.129 1.00 30.41 293 TYR A N 1
ATOM 2331 C CA . TYR A 1 293 ? 2.349 35.751 16.443 1.00 31.44 293 TYR A CA 1
ATOM 2332 C C . TYR A 1 293 ? 0.958 35.254 16.033 1.00 32.26 293 TYR A C 1
ATOM 2333 O O . TYR A 1 293 ? -0.034 35.967 16.208 1.00 32.27 293 TYR A O 1
ATOM 2342 N N . PRO A 1 294 ? 0.864 34.036 15.474 1.00 31.81 294 PRO A N 1
ATOM 2343 C CA . PRO A 1 294 ? -0.453 33.532 15.071 1.00 32.16 294 PRO A CA 1
ATOM 2344 C C . PRO A 1 294 ? -1.485 33.544 16.201 1.00 31.78 294 PRO A C 1
ATOM 2345 O O . PRO A 1 294 ? -2.654 33.847 15.974 1.00 32.96 294 PRO A O 1
ATOM 2349 N N . TYR A 1 295 ? -1.056 33.220 17.413 1.00 31.79 295 TYR A N 1
ATOM 2350 C CA . TYR A 1 295 ? -1.969 33.213 18.550 1.00 32.35 295 TYR A CA 1
ATOM 2351 C C . TYR A 1 295 ? -2.357 34.632 18.954 1.00 33.73 295 TYR A C 1
ATOM 2352 O O . TYR A 1 295 ? -3.482 34.873 19.392 1.00 32.50 295 TYR A O 1
ATOM 2361 N N . TYR A 1 296 ? -1.431 35.573 18.804 1.00 34.21 296 TYR A N 1
ATOM 2362 C CA . TYR A 1 296 ? -1.722 36.961 19.133 1.00 35.54 296 TYR A CA 1
ATOM 2363 C C . TYR A 1 296 ? -2.694 37.538 18.111 1.00 36.54 296 TYR A C 1
ATOM 2364 O O . TYR A 1 296 ? -3.668 38.203 18.470 1.00 36.84 296 TYR A O 1
ATOM 2373 N N . GLU A 1 297 ? -2.422 37.283 16.835 1.00 37.48 297 GLU A N 1
ATOM 2374 C CA . GLU A 1 297 ? -3.259 37.795 15.757 1.00 39.49 297 GLU A CA 1
ATOM 2375 C C . GLU A 1 297 ? -4.677 37.230 15.766 1.00 39.60 297 GLU A C 1
ATOM 2376 O O . GLU A 1 297 ? -5.637 37.956 15.519 1.00 39.05 297 GLU A O 1
ATOM 2382 N N . ASN A 1 298 ? -4.811 35.938 16.045 1.00 39.89 298 ASN A N 1
ATOM 2383 C CA . ASN A 1 298 ? -6.131 35.316 16.060 1.00 40.91 298 ASN A CA 1
ATOM 2384 C C . ASN A 1 298 ? -6.913 35.537 17.351 1.00 41.00 298 ASN A C 1
ATOM 2385 O O . ASN A 1 298 ? -8.073 35.139 17.444 1.00 40.81 298 ASN A O 1
ATOM 2390 N N . ASP A 1 299 ? -6.286 36.164 18.342 1.00 40.57 299 ASP A N 1
ATOM 2391 C CA . ASP A 1 299 ? -6.959 36.434 19.609 1.00 41.25 299 ASP A CA 1
ATOM 2392 C C . ASP A 1 299 ? -7.695 37.766 19.452 1.00 42.23 299 ASP A C 1
ATOM 2393 O O . ASP A 1 299 ? -7.101 38.838 19.571 1.00 41.31 299 ASP A O 1
ATOM 2398 N N . LYS A 1 300 ? -8.994 37.682 19.190 1.00 43.79 300 LYS A N 1
ATOM 2399 C CA . LYS A 1 300 ? -9.825 38.862 18.970 1.00 45.91 300 LYS A CA 1
ATOM 2400 C C . LYS A 1 300 ? -10.344 39.575 20.217 1.00 46.09 300 LYS A C 1
ATOM 2401 O O . LYS A 1 300 ? -11.108 40.534 20.103 1.00 47.07 300 LYS A O 1
ATOM 2407 N N . ASN A 1 301 ? -9.933 39.128 21.400 1.00 45.57 301 ASN A N 1
ATOM 2408 C CA . ASN A 1 301 ? -10.400 39.757 22.631 1.00 45.62 301 ASN A CA 1
ATOM 2409 C C . ASN A 1 301 ? -9.299 40.450 23.425 1.00 44.82 301 ASN A C 1
ATOM 2410 O O . ASN A 1 301 ? -9.549 41.440 24.115 1.00 44.94 301 ASN A O 1
ATOM 2415 N N . ILE A 1 302 ? -8.080 39.935 23.321 1.00 43.44 302 ILE A N 1
ATOM 2416 C CA . ILE A 1 302 ? -6.955 40.487 24.061 1.00 41.63 302 ILE A CA 1
ATOM 2417 C C . ILE A 1 302 ? -6.511 41.864 23.576 1.00 40.79 302 ILE A C 1
ATOM 2418 O O . ILE A 1 302 ? -6.522 42.150 22.377 1.00 40.47 302 ILE A O 1
ATOM 2423 N N . THR A 1 303 ? -6.133 42.716 24.525 1.00 40.17 303 THR A N 1
ATOM 2424 C CA . THR A 1 303 ? -5.666 44.064 24.216 1.00 40.08 303 THR A CA 1
ATOM 2425 C C . THR A 1 303 ? -4.147 44.022 24.123 1.00 39.68 303 THR A C 1
ATOM 2426 O O . THR A 1 303 ? -3.514 43.145 24.710 1.00 39.24 303 THR A O 1
ATOM 2430 N N . ASP A 1 304 ? -3.560 44.968 23.397 1.00 39.98 304 ASP A N 1
ATOM 2431 C CA . ASP A 1 304 ? -2.109 44.990 23.260 1.00 39.81 304 ASP A CA 1
ATOM 2432 C C . ASP A 1 304 ? -1.417 45.167 24.602 1.00 39.11 304 ASP A C 1
ATOM 2433 O O . ASP A 1 304 ? -0.356 44.587 24.842 1.00 38.64 304 ASP A O 1
ATOM 2438 N N . LYS A 1 305 ? -2.017 45.961 25.484 1.00 38.21 305 LYS A N 1
ATOM 2439 C CA . LYS A 1 305 ? -1.418 46.191 26.788 1.00 37.97 305 LYS A CA 1
ATOM 2440 C C . LYS A 1 305 ? -1.293 44.901 27.598 1.00 36.45 305 LYS A C 1
ATOM 2441 O O . LYS A 1 305 ? -0.282 44.678 28.263 1.00 35.75 305 LYS A O 1
ATOM 2447 N N . PHE A 1 306 ? -2.316 44.052 27.543 1.00 35.84 306 PHE A N 1
ATOM 2448 C CA . PHE A 1 306 ? -2.278 42.797 28.286 1.00 34.44 306 PHE A CA 1
ATOM 2449 C C . PHE A 1 306 ? -1.362 41.789 27.597 1.00 33.07 306 PHE A C 1
ATOM 2450 O O . PHE A 1 306 ? -0.668 41.017 28.263 1.00 32.87 306 PHE A O 1
ATOM 2458 N N . ALA A 1 307 ? -1.363 41.793 26.268 1.00 31.60 307 ALA A N 1
ATOM 2459 C CA . ALA A 1 307 ? -0.500 40.888 25.517 1.00 30.94 307 ALA A CA 1
ATOM 2460 C C . ALA A 1 307 ? 0.940 41.232 25.881 1.00 30.92 307 ALA A C 1
ATOM 2461 O O . ALA A 1 307 ? 1.765 40.348 26.105 1.00 30.79 307 ALA A O 1
ATOM 2463 N N . GLN A 1 308 ? 1.235 42.527 25.955 1.00 30.02 308 GLN A N 1
ATOM 2464 C CA . GLN A 1 308 ? 2.577 42.971 26.304 1.00 29.68 308 GLN A CA 1
ATOM 2465 C C . GLN A 1 308 ? 2.927 42.600 27.743 1.00 29.54 308 GLN A C 1
ATOM 2466 O O . GLN A 1 308 ? 4.061 42.226 28.027 1.00 30.56 308 GLN A O 1
ATOM 2472 N N . GLU A 1 309 ? 1.965 42.699 28.655 1.00 29.13 309 GLU A N 1
ATOM 2473 C CA . GLU A 1 309 ? 2.236 42.349 30.050 1.00 28.28 309 GLU A CA 1
ATOM 2474 C C . GLU A 1 309 ? 2.551 40.855 30.179 1.00 27.67 309 GLU A C 1
ATOM 2475 O O . GLU A 1 309 ? 3.398 40.460 30.978 1.00 26.97 309 GLU A O 1
ATOM 2481 N N . LEU A 1 310 ? 1.879 40.028 29.383 1.00 28.08 310 LEU A N 1
ATOM 2482 C CA . LEU A 1 310 ? 2.115 38.585 29.417 1.00 28.81 310 LEU A CA 1
ATOM 2483 C C . LEU A 1 310 ? 3.518 38.262 28.905 1.00 29.03 310 LEU A C 1
ATOM 2484 O O . LEU A 1 310 ? 4.208 37.388 29.443 1.00 28.47 310 LEU A O 1
ATOM 2489 N N . ILE A 1 311 ? 3.935 38.965 27.858 1.00 28.15 311 ILE A N 1
ATOM 2490 C CA . ILE A 1 311 ? 5.270 38.758 27.311 1.00 29.18 311 ILE A CA 1
ATOM 2491 C C . ILE A 1 311 ? 6.283 39.190 28.375 1.00 28.86 311 ILE A C 1
ATOM 2492 O O . ILE A 1 311 ? 7.292 38.521 28.591 1.00 27.40 311 ILE A O 1
ATOM 2497 N N . ASP A 1 312 ? 6.001 40.296 29.062 1.00 29.39 312 ASP A N 1
ATOM 2498 C CA . ASP A 1 312 ? 6.898 40.765 30.113 1.00 29.00 312 ASP A CA 1
ATOM 2499 C C . ASP A 1 312 ? 7.029 39.706 31.204 1.00 28.79 312 ASP A C 1
ATOM 2500 O O . ASP A 1 312 ? 8.113 39.501 31.752 1.00 27.73 312 ASP A O 1
ATOM 2505 N N . CYS A 1 313 ? 5.926 39.032 31.526 1.00 29.18 313 CYS A N 1
ATOM 2506 C CA . CYS A 1 313 ? 5.965 37.992 32.548 1.00 29.02 313 CYS A CA 1
ATOM 2507 C C . CYS A 1 313 ? 6.851 36.833 32.106 1.00 28.89 313 CYS A C 1
ATOM 2508 O O . CYS A 1 313 ? 7.575 36.260 32.917 1.00 28.98 313 CYS A O 1
ATOM 2511 N N . ILE A 1 314 ? 6.788 36.491 30.821 1.00 28.03 314 ILE A N 1
ATOM 2512 C CA . ILE A 1 314 ? 7.612 35.407 30.293 1.00 28.03 314 ILE A CA 1
ATOM 2513 C C . ILE A 1 314 ? 9.078 35.819 30.406 1.00 26.72 314 ILE A C 1
ATOM 2514 O O . ILE A 1 314 ? 9.935 35.016 30.772 1.00 26.07 314 ILE A O 1
ATOM 2519 N N . TRP A 1 315 ? 9.362 37.079 30.094 1.00 26.49 315 TRP A N 1
ATOM 2520 C CA . TRP A 1 315 ? 10.727 37.582 30.198 1.00 26.35 315 TRP A CA 1
ATOM 2521 C C . TRP A 1 315 ? 11.221 37.364 31.628 1.00 26.31 315 TRP A C 1
ATOM 2522 O O . TRP A 1 315 ? 12.324 36.862 31.850 1.00 25.36 315 TRP A O 1
ATOM 2533 N N . ILE A 1 316 ? 10.396 37.727 32.607 1.00 26.09 316 ILE A N 1
ATOM 2534 C CA . ILE A 1 316 ? 10.790 37.551 33.996 1.00 26.41 316 ILE A CA 1
ATOM 2535 C C . ILE A 1 316 ? 11.002 36.076 34.360 1.00 25.62 316 ILE A C 1
ATOM 2536 O O . ILE A 1 316 ? 11.960 35.741 35.058 1.00 25.42 316 ILE A O 1
ATOM 2541 N N . LYS A 1 317 ? 10.121 35.198 33.885 1.00 25.88 317 LYS A N 1
ATOM 2542 C CA . LYS A 1 317 ? 10.249 33.768 34.174 1.00 26.64 317 LYS A CA 1
ATOM 2543 C C . LYS A 1 317 ? 11.574 33.217 33.640 1.00 26.15 317 LYS A C 1
ATOM 2544 O O . LYS A 1 317 ? 12.206 32.376 34.274 1.00 25.80 317 LYS A O 1
ATOM 2550 N N . LEU A 1 318 ? 11.995 33.694 32.473 1.00 26.40 318 LEU A N 1
ATOM 2551 C CA . LEU A 1 318 ? 13.252 33.229 31.889 1.00 26.22 318 LEU A CA 1
ATOM 2552 C C . LEU A 1 318 ? 14.451 33.598 32.768 1.00 26.23 318 LEU A C 1
ATOM 2553 O O . LEU A 1 318 ? 15.543 33.059 32.602 1.00 27.41 318 LEU A O 1
ATOM 2558 N N . ASN A 1 319 ? 14.244 34.518 33.708 1.00 25.66 319 ASN A N 1
ATOM 2559 C CA . ASN A 1 319 ? 15.306 34.942 34.618 1.00 26.07 319 ASN A CA 1
ATOM 2560 C C . ASN A 1 319 ? 15.224 34.172 35.937 1.00 27.93 319 ASN A C 1
ATOM 2561 O O . ASN A 1 319 ? 16.077 34.319 36.814 1.00 27.55 319 ASN A O 1
ATOM 2566 N N . ASP A 1 320 ? 14.200 33.339 36.065 1.00 29.20 320 ASP A N 1
ATOM 2567 C CA . ASP A 1 320 ? 14.000 32.570 37.289 1.00 30.42 320 ASP A CA 1
ATOM 2568 C C . ASP A 1 320 ? 14.872 31.318 37.338 1.00 30.41 320 ASP A C 1
ATOM 2569 O O . ASP A 1 320 ? 15.223 30.834 38.414 1.00 29.98 320 ASP A O 1
ATOM 2574 N N . ILE A 1 321 ? 15.223 30.798 36.166 1.00 29.62 321 ILE A N 1
ATOM 2575 C CA . ILE A 1 321 ? 16.043 29.597 36.076 1.00 28.90 321 ILE A CA 1
ATOM 2576 C C . ILE A 1 321 ? 17.522 29.886 36.324 1.00 28.67 321 ILE A C 1
ATOM 2577 O O . ILE A 1 321 ? 18.052 30.889 35.850 1.00 29.01 321 ILE A O 1
ATOM 2582 N N . ASN A 1 322 ? 18.180 29.014 37.084 1.00 27.64 322 ASN A N 1
ATOM 2583 C CA . ASN A 1 322 ? 19.601 29.169 37.366 1.00 28.11 322 ASN A CA 1
ATOM 2584 C C . ASN A 1 322 ? 20.247 27.791 37.363 1.00 27.40 322 ASN A C 1
ATOM 2585 O O . ASN A 1 322 ? 19.548 26.774 37.373 1.00 28.58 322 ASN A O 1
ATOM 2590 N N . LYS A 1 323 ? 21.576 27.761 37.372 1.00 26.11 323 LYS A N 1
ATOM 2591 C CA . LYS A 1 323 ? 22.327 26.512 37.314 1.00 25.80 323 LYS A CA 1
ATOM 2592 C C . LYS A 1 323 ? 23.676 26.616 38.013 1.00 26.41 323 LYS A C 1
ATOM 2593 O O . LYS A 1 323 ? 24.549 27.358 37.573 1.00 27.04 323 LYS A O 1
ATOM 2599 N N . VAL A 1 324 ? 23.856 25.866 39.098 1.00 26.68 324 VAL A N 1
ATOM 2600 C CA . VAL A 1 324 ? 25.121 25.888 39.820 1.00 26.68 324 VAL A CA 1
ATOM 2601 C C . VAL A 1 324 ? 26.152 25.023 39.081 1.00 27.68 324 VAL A C 1
ATOM 2602 O O . VAL A 1 324 ? 25.823 23.953 38.558 1.00 27.64 324 VAL A O 1
ATOM 2606 N N . ARG A 1 325 ? 27.391 25.507 39.020 1.00 26.70 325 ARG A N 1
ATOM 2607 C CA . ARG A 1 325 ? 28.477 24.798 38.346 1.00 26.69 325 ARG A CA 1
ATOM 2608 C C . ARG A 1 325 ? 29.701 24.767 39.256 1.00 26.68 325 ARG A C 1
ATOM 2609 O O . ARG A 1 325 ? 29.813 25.585 40.170 1.00 26.74 325 ARG A O 1
ATOM 2617 N N . ASP A 1 326 ? 30.624 23.841 39.001 1.00 25.97 326 ASP A N 1
ATOM 2618 C CA . ASP A 1 326 ? 31.831 23.751 39.816 1.00 26.55 326 ASP A CA 1
ATOM 2619 C C . ASP A 1 326 ? 32.616 25.063 39.704 1.00 27.47 326 ASP A C 1
ATOM 2620 O O . ASP A 1 326 ? 32.397 25.849 38.773 1.00 26.93 326 ASP A O 1
ATOM 2625 N N . GLU A 1 327 ? 33.531 25.294 40.641 1.00 27.98 327 GLU A N 1
ATOM 2626 C CA . GLU A 1 327 ? 34.297 26.542 40.663 1.00 30.08 327 GLU A CA 1
ATOM 2627 C C . GLU A 1 327 ? 35.127 26.876 39.434 1.00 29.52 327 GLU A C 1
ATOM 2628 O O . GLU A 1 327 ? 35.302 28.053 39.113 1.00 30.56 327 GLU A O 1
ATOM 2634 N N . ILE A 1 328 ? 35.640 25.866 38.745 1.00 29.18 328 ILE A N 1
ATOM 2635 C CA . ILE A 1 328 ? 36.427 26.123 37.543 1.00 28.69 328 ILE A CA 1
ATOM 2636 C C . ILE A 1 328 ? 35.497 26.457 36.375 1.00 28.13 328 ILE A C 1
ATOM 2637 O O . ILE A 1 328 ? 35.685 27.458 35.680 1.00 27.57 328 ILE A O 1
ATOM 2642 N N . SER A 1 329 ? 34.484 25.626 36.165 1.00 26.86 329 SER A N 1
ATOM 2643 C CA . SER A 1 329 ? 33.533 25.855 35.084 1.00 26.43 329 SER A CA 1
ATOM 2644 C C . SER A 1 329 ? 32.833 27.199 35.252 1.00 25.86 329 SER A C 1
ATOM 2645 O O . SER A 1 329 ? 32.433 27.836 34.275 1.00 25.38 329 SER A O 1
ATOM 2648 N N . THR A 1 330 ? 32.684 27.635 36.499 1.00 25.71 330 THR A N 1
ATOM 2649 C CA . THR A 1 330 ? 32.032 28.905 36.759 1.00 24.71 330 THR A CA 1
ATOM 2650 C C . THR A 1 330 ? 32.840 30.052 36.152 1.00 24.51 330 THR A C 1
ATOM 2651 O O . THR A 1 330 ? 32.291 31.111 35.851 1.00 24.32 330 THR A O 1
ATOM 2655 N N . LYS A 1 331 ? 34.140 29.831 35.973 1.00 24.31 331 LYS A N 1
ATOM 2656 C CA . LYS A 1 331 ? 35.009 30.841 35.372 1.00 25.54 331 LYS A CA 1
ATOM 2657 C C . LYS A 1 331 ? 34.728 30.927 33.869 1.00 25.78 331 LYS A C 1
ATOM 2658 O O . LYS A 1 331 ? 34.933 31.975 33.253 1.00 26.53 331 LYS A O 1
ATOM 2664 N N . HIS A 1 332 ? 34.259 29.821 33.292 1.00 25.36 332 HIS A N 1
ATOM 2665 C CA . HIS A 1 332 ? 33.933 29.758 31.864 1.00 25.28 332 HIS A CA 1
ATOM 2666 C C . HIS A 1 332 ? 32.575 30.387 31.583 1.00 25.41 332 HIS A C 1
ATOM 2667 O O . HIS A 1 332 ? 32.336 30.902 30.489 1.00 25.82 332 HIS A O 1
ATOM 2674 N N . PHE A 1 333 ? 31.679 30.322 32.566 1.00 25.29 333 PHE A N 1
ATOM 2675 C CA . PHE A 1 333 ? 30.326 30.847 32.416 1.00 24.99 333 PHE A CA 1
ATOM 2676 C C . PHE A 1 333 ? 29.952 31.741 33.602 1.00 25.76 333 PHE A C 1
ATOM 2677 O O . PHE A 1 333 ? 29.123 31.365 34.430 1.00 25.44 333 PHE A O 1
ATOM 2685 N N . GLY A 1 334 ? 30.541 32.931 33.676 1.00 24.69 334 GLY A N 1
ATOM 2686 C CA . GLY A 1 334 ? 30.249 33.811 34.797 1.00 25.16 334 GLY A CA 1
ATOM 2687 C C . GLY A 1 334 ? 28.981 34.638 34.728 1.00 25.63 334 GLY A C 1
ATOM 2688 O O . GLY A 1 334 ? 28.521 35.003 33.649 1.00 25.68 334 GLY A O 1
ATOM 2689 N N . GLY A 1 335 ? 28.407 34.930 35.898 1.00 26.49 335 GLY A N 1
ATOM 2690 C CA . GLY A 1 335 ? 27.205 35.749 35.956 1.00 26.35 335 GLY A CA 1
ATOM 2691 C C . GLY A 1 335 ? 25.851 35.054 35.946 1.00 26.22 335 GLY A C 1
ATOM 2692 O O . GLY A 1 335 ? 24.883 35.609 35.421 1.00 26.41 335 GLY A O 1
ATOM 2693 N N . TYR A 1 336 ? 25.773 33.853 36.521 1.00 26.73 336 TYR A N 1
ATOM 2694 C CA . TYR A 1 336 ? 24.518 33.093 36.575 1.00 26.51 336 TYR A CA 1
ATOM 2695 C C . TYR A 1 336 ? 23.837 32.979 35.208 1.00 25.76 336 TYR A C 1
ATOM 2696 O O . TYR A 1 336 ? 22.617 33.109 35.116 1.00 26.76 336 TYR A O 1
ATOM 2705 N N . PRO A 1 337 ? 24.603 32.717 34.133 1.00 25.29 337 PRO A N 1
ATOM 2706 C CA . PRO A 1 337 ? 24.019 32.610 32.790 1.00 24.20 337 PRO A CA 1
ATOM 2707 C C . PRO A 1 337 ? 23.342 31.295 32.391 1.00 23.37 337 PRO A C 1
ATOM 2708 O O . PRO A 1 337 ? 23.820 30.215 32.729 1.00 24.17 337 PRO A O 1
ATOM 2712 N N . MET A 1 338 ? 22.233 31.410 31.659 1.00 22.70 338 MET A N 1
ATOM 2713 C CA . MET A 1 338 ? 21.502 30.249 31.148 1.00 24.29 338 MET A CA 1
ATOM 2714 C C . MET A 1 338 ? 21.540 30.261 29.621 1.00 23.02 338 MET A C 1
ATOM 2715 O O . MET A 1 338 ? 21.218 29.261 28.976 1.00 24.22 338 MET A O 1
ATOM 2720 N N . TYR A 1 339 ? 21.919 31.405 29.056 1.00 23.48 339 TYR A N 1
ATOM 2721 C CA . TYR A 1 339 ? 22.031 31.572 27.600 1.00 23.47 339 TYR A CA 1
ATOM 2722 C C . TYR A 1 339 ? 20.800 31.178 26.778 1.00 23.47 339 TYR A C 1
ATOM 2723 O O . TYR A 1 339 ? 20.921 30.485 25.768 1.00 23.42 339 TYR A O 1
ATOM 2732 N N . GLN A 1 340 ? 19.621 31.629 27.190 1.00 23.32 340 GLN A N 1
ATOM 2733 C CA . GLN A 1 340 ? 18.393 31.306 26.468 1.00 23.68 340 GLN A CA 1
ATOM 2734 C C . GLN A 1 340 ? 18.177 32.349 25.372 1.00 24.25 340 GLN A C 1
ATOM 2735 O O . GLN A 1 340 ? 17.567 33.399 25.601 1.00 24.32 340 GLN A O 1
ATOM 2741 N N . ASN A 1 341 ? 18.675 32.056 24.173 1.00 23.64 341 ASN A N 1
ATOM 2742 C CA . ASN A 1 341 ? 18.564 32.999 23.075 1.00 23.98 341 ASN A CA 1
ATOM 2743 C C . ASN A 1 341 ? 17.190 33.020 22.424 1.00 23.94 341 ASN A C 1
ATOM 2744 O O . ASN A 1 341 ? 16.632 31.979 22.064 1.00 25.11 341 ASN A O 1
ATOM 2749 N N . LEU A 1 342 ? 16.648 34.224 22.286 1.00 23.99 342 LEU A N 1
ATOM 2750 C CA . LEU A 1 342 ? 15.345 34.436 21.665 1.00 24.55 342 LEU A CA 1
ATOM 2751 C C . LEU A 1 342 ? 15.597 35.469 20.573 1.00 24.20 342 LEU A C 1
ATOM 2752 O O . LEU A 1 342 ? 16.107 36.551 20.845 1.00 24.10 342 LEU A O 1
ATOM 2757 N N . ILE A 1 343 ? 15.243 35.134 19.336 1.00 24.55 343 ILE A N 1
ATOM 2758 C CA . ILE A 1 343 ? 15.498 36.031 18.215 1.00 24.48 343 ILE A CA 1
ATOM 2759 C C . ILE A 1 343 ? 14.228 36.475 17.489 1.00 24.06 343 ILE A C 1
ATOM 2760 O O . ILE A 1 343 ? 13.244 35.738 17.434 1.00 24.72 343 ILE A O 1
ATOM 2765 N N . VAL A 1 344 ? 14.240 37.693 16.952 1.00 22.57 344 VAL A N 1
ATOM 2766 C CA . VAL A 1 344 ? 13.089 38.189 16.216 1.00 22.39 344 VAL A CA 1
ATOM 2767 C C . VAL A 1 344 ? 13.506 38.814 14.889 1.00 23.41 344 VAL A C 1
ATOM 2768 O O . VAL A 1 344 ? 14.668 39.192 14.703 1.00 23.09 344 VAL A O 1
ATOM 2772 N N . GLY A 1 345 ? 12.555 38.900 13.967 1.00 22.66 345 GLY A N 1
ATOM 2773 C CA . GLY A 1 345 ? 12.831 39.469 12.659 1.00 24.11 345 GLY A CA 1
ATOM 2774 C C . GLY A 1 345 ? 13.422 38.444 11.710 1.00 24.91 345 GLY A C 1
ATOM 2775 O O . GLY A 1 345 ? 13.485 37.255 12.029 1.00 25.26 345 GLY A O 1
ATOM 2776 N N . GLY A 1 346 ? 13.871 38.905 10.546 1.00 25.12 346 GLY A N 1
ATOM 2777 C CA . GLY A 1 346 ? 14.452 37.999 9.574 1.00 26.14 346 GLY A CA 1
ATOM 2778 C C . GLY A 1 346 ? 13.490 37.697 8.440 1.00 27.04 346 GLY A C 1
ATOM 2779 O O . GLY A 1 346 ? 12.495 38.390 8.265 1.00 27.57 346 GLY A O 1
ATOM 2780 N N . GLN A 1 347 ? 13.784 36.661 7.665 1.00 28.49 347 GLN A N 1
ATOM 2781 C CA . GLN A 1 347 ? 12.927 36.293 6.546 1.00 28.83 347 GLN A CA 1
ATOM 2782 C C . GLN A 1 347 ? 12.282 34.937 6.781 1.00 29.59 347 GLN A C 1
ATOM 2783 O O . GLN A 1 347 ? 12.660 34.219 7.711 1.00 29.16 347 GLN A O 1
ATOM 2789 N N . ASN A 1 348 ? 11.290 34.596 5.961 1.00 29.72 348 ASN A N 1
ATOM 2790 C CA . ASN A 1 348 ? 10.631 33.300 6.091 1.00 30.80 348 ASN A CA 1
ATOM 2791 C C . ASN A 1 348 ? 11.212 32.335 5.061 1.00 31.85 348 ASN A C 1
ATOM 2792 O O . ASN A 1 348 ? 12.171 32.674 4.362 1.00 31.29 348 ASN A O 1
ATOM 2797 N N . SER A 1 349 ? 10.627 31.145 4.962 1.00 32.56 349 SER A N 1
ATOM 2798 C CA . SER A 1 349 ? 11.118 30.128 4.036 1.00 34.67 349 SER A CA 1
ATOM 2799 C C . SER A 1 349 ? 11.116 30.505 2.560 1.00 34.57 349 SER A C 1
ATOM 2800 O O . SER A 1 349 ? 11.909 29.968 1.783 1.00 34.54 349 SER A O 1
ATOM 2803 N N . GLU A 1 350 ? 10.240 31.420 2.160 1.00 34.48 350 GLU A N 1
ATOM 2804 C CA . GLU A 1 350 ? 10.204 31.816 0.760 1.00 35.52 350 GLU A CA 1
ATOM 2805 C C . GLU A 1 350 ? 11.040 33.065 0.485 1.00 34.40 350 GLU A C 1
ATOM 2806 O O . GLU A 1 350 ? 10.981 33.641 -0.601 1.00 34.27 350 GLU A O 1
ATOM 2812 N N . GLY A 1 351 ? 11.829 33.475 1.475 1.00 32.78 351 GLY A N 1
ATOM 2813 C CA . GLY A 1 351 ? 12.685 34.634 1.301 1.00 31.66 351 GLY A CA 1
ATOM 2814 C C . GLY A 1 351 ? 12.019 35.996 1.369 1.00 31.44 351 GLY A C 1
ATOM 2815 O O . GLY A 1 351 ? 12.476 36.940 0.715 1.00 31.67 351 GLY A O 1
ATOM 2816 N N . LYS A 1 352 ? 10.942 36.105 2.143 1.00 30.84 352 LYS A N 1
ATOM 2817 C CA . LYS A 1 352 ? 10.239 37.377 2.313 1.00 30.95 352 LYS A CA 1
ATOM 2818 C C . LYS A 1 352 ? 10.396 37.822 3.766 1.00 30.47 352 LYS A C 1
ATOM 2819 O O . LYS A 1 352 ? 10.590 36.992 4.654 1.00 28.49 352 LYS A O 1
ATOM 2825 N N . ASP A 1 353 ? 10.299 39.123 4.017 1.00 29.60 353 ASP A N 1
ATOM 2826 C CA . ASP A 1 353 ? 10.455 39.615 5.380 1.00 29.37 353 ASP A CA 1
ATOM 2827 C C . ASP A 1 353 ? 9.391 39.032 6.301 1.00 29.17 353 ASP A C 1
ATOM 2828 O O . ASP A 1 353 ? 8.241 38.874 5.903 1.00 30.08 353 ASP A O 1
ATOM 2833 N N . ALA A 1 354 ? 9.777 38.735 7.537 1.00 28.77 354 ALA A N 1
ATOM 2834 C CA . ALA A 1 354 ? 8.853 38.143 8.502 1.00 29.01 354 ALA A CA 1
ATOM 2835 C C . ALA A 1 354 ? 8.603 38.973 9.760 1.00 28.85 354 ALA A C 1
ATOM 2836 O O . ALA A 1 354 ? 8.123 38.445 10.762 1.00 29.37 354 ALA A O 1
ATOM 2838 N N . THR A 1 355 ? 8.925 40.261 9.718 1.00 29.03 355 THR A N 1
ATOM 2839 C CA . THR A 1 355 ? 8.702 41.127 10.877 1.00 29.78 355 THR A CA 1
ATOM 2840 C C . THR A 1 355 ? 7.207 41.180 11.202 1.00 30.08 355 THR A C 1
ATOM 2841 O O . THR A 1 355 ? 6.377 41.267 10.296 1.00 30.08 355 THR A O 1
ATOM 2845 N N . ASN A 1 356 ? 6.864 41.118 12.487 1.00 29.73 356 ASN A N 1
ATOM 2846 C CA . ASN A 1 356 ? 5.464 41.203 12.894 1.00 29.77 356 ASN A CA 1
ATOM 2847 C C . ASN A 1 356 ? 5.303 41.922 14.233 1.00 30.24 356 ASN A C 1
ATOM 2848 O O . ASN A 1 356 ? 6.287 42.330 14.855 1.00 29.32 356 ASN A O 1
ATOM 2853 N N . LYS A 1 357 ? 4.057 42.085 14.669 1.00 30.08 357 LYS A N 1
ATOM 2854 C CA . LYS A 1 357 ? 3.769 42.782 15.917 1.00 30.64 357 LYS A CA 1
ATOM 2855 C C . LYS A 1 357 ? 4.534 42.242 17.125 1.00 29.17 357 LYS A C 1
ATOM 2856 O O . LYS A 1 357 ? 5.038 43.020 17.937 1.00 28.29 357 LYS A O 1
ATOM 2862 N N . VAL A 1 358 ? 4.615 40.918 17.247 1.00 28.18 358 VAL A N 1
ATOM 2863 C CA . VAL A 1 358 ? 5.324 40.301 18.365 1.00 27.64 358 VAL A CA 1
ATOM 2864 C C . VAL A 1 358 ? 6.815 40.613 18.293 1.00 27.34 358 VAL A C 1
ATOM 2865 O O . VAL A 1 358 ? 7.487 40.689 19.322 1.00 27.01 358 VAL A O 1
ATOM 2869 N N . SER A 1 359 ? 7.331 40.798 17.081 1.00 27.23 359 SER A N 1
ATOM 2870 C CA . SER A 1 359 ? 8.746 41.128 16.914 1.00 27.46 359 SER A CA 1
ATOM 2871 C C . SER A 1 359 ? 9.026 42.386 17.730 1.00 27.63 359 SER A C 1
ATOM 2872 O O . SER A 1 359 ? 9.993 42.449 18.485 1.00 26.84 359 SER A O 1
ATOM 2875 N N . TYR A 1 360 ? 8.168 43.390 17.565 1.00 27.23 360 TYR A N 1
ATOM 2876 C CA . TYR A 1 360 ? 8.331 44.653 18.273 1.00 27.68 360 TYR A CA 1
ATOM 2877 C C . TYR A 1 360 ? 8.020 44.556 19.762 1.00 28.52 360 TYR A C 1
ATOM 2878 O O . TYR A 1 360 ? 8.613 45.268 20.572 1.00 28.48 360 TYR A O 1
ATOM 2887 N N . MET A 1 361 ? 7.093 43.679 20.133 1.00 28.32 361 MET A N 1
ATOM 2888 C CA . MET A 1 361 ? 6.759 43.530 21.544 1.00 29.09 361 MET A CA 1
ATOM 2889 C C . MET A 1 361 ? 7.918 42.899 22.300 1.00 28.05 361 MET A C 1
ATOM 2890 O O . MET A 1 361 ? 8.085 43.122 23.498 1.00 28.04 361 MET A O 1
ATOM 2895 N N . ALA A 1 362 ? 8.729 42.114 21.597 1.00 26.90 362 ALA A N 1
ATOM 2896 C CA . ALA A 1 362 ? 9.876 41.478 22.227 1.00 26.06 362 ALA A CA 1
ATOM 2897 C C . ALA A 1 362 ? 10.906 42.552 22.553 1.00 26.33 362 ALA A C 1
ATOM 2898 O O . ALA A 1 362 ? 11.513 42.544 23.627 1.00 25.84 362 ALA A O 1
ATOM 2900 N N . LEU A 1 363 ? 11.103 43.477 21.618 1.00 26.23 363 LEU A N 1
ATOM 2901 C CA . LEU A 1 363 ? 12.049 44.566 21.823 1.00 26.59 363 LEU A CA 1
ATOM 2902 C C . LEU A 1 363 ? 11.551 45.425 22.989 1.00 28.00 363 LEU A C 1
ATOM 2903 O O . LEU A 1 363 ? 12.330 45.868 23.829 1.00 26.49 363 LEU A O 1
ATOM 2908 N N . GLU A 1 364 ? 10.241 45.640 23.035 1.00 28.50 364 GLU A N 1
ATOM 2909 C CA . GLU A 1 364 ? 9.631 46.440 24.090 1.00 30.12 364 GLU A CA 1
ATOM 2910 C C . GLU A 1 364 ? 9.837 45.776 25.454 1.00 29.18 364 GLU A C 1
ATOM 2911 O O . GLU A 1 364 ? 10.166 46.443 26.432 1.00 28.65 364 GLU A O 1
ATOM 2917 N N . ALA A 1 365 ? 9.649 44.459 25.511 1.00 28.43 365 ALA A N 1
ATOM 2918 C CA . ALA A 1 365 ? 9.809 43.708 26.756 1.00 28.23 365 ALA A CA 1
ATOM 2919 C C . ALA A 1 365 ? 11.197 43.851 27.369 1.00 27.79 365 ALA A C 1
ATOM 2920 O O . ALA A 1 365 ? 11.340 43.899 28.591 1.00 27.83 365 ALA A O 1
ATOM 2922 N N . ALA A 1 366 ? 12.225 43.916 26.528 1.00 27.44 366 ALA A N 1
ATOM 2923 C CA . ALA A 1 366 ? 13.585 44.054 27.037 1.00 26.41 366 ALA A CA 1
ATOM 2924 C C . ALA A 1 366 ? 13.737 45.346 27.843 1.00 26.26 366 ALA A C 1
ATOM 2925 O O . ALA A 1 366 ? 14.460 45.383 28.842 1.00 25.63 366 ALA A O 1
ATOM 2927 N N . VAL A 1 367 ? 13.051 46.398 27.412 1.00 26.21 367 VAL A N 1
ATOM 2928 C CA . VAL A 1 367 ? 13.122 47.684 28.103 1.00 27.08 367 VAL A CA 1
ATOM 2929 C C . VAL A 1 367 ? 12.211 47.717 29.333 1.00 28.39 367 VAL A C 1
ATOM 2930 O O . VAL A 1 367 ? 12.497 48.414 30.308 1.00 28.51 367 VAL A O 1
ATOM 2934 N N . HIS A 1 368 ? 11.120 46.960 29.284 1.00 28.94 368 HIS A N 1
ATOM 2935 C CA . HIS A 1 368 ? 10.179 46.896 30.402 1.00 29.60 368 HIS A CA 1
ATOM 2936 C C . HIS A 1 368 ? 10.770 46.161 31.599 1.00 30.07 368 HIS A C 1
ATOM 2937 O O . HIS A 1 368 ? 10.633 46.600 32.742 1.00 30.76 368 HIS A O 1
ATOM 2944 N N . VAL A 1 369 ? 11.436 45.045 31.321 1.00 29.55 369 VAL A N 1
ATOM 2945 C CA . VAL A 1 369 ? 12.021 44.197 32.353 1.00 29.52 369 VAL A CA 1
ATOM 2946 C C . VAL A 1 369 ? 13.466 44.521 32.731 1.00 29.58 369 VAL A C 1
ATOM 2947 O O . VAL A 1 369 ? 13.814 44.538 33.908 1.00 29.15 369 VAL A O 1
ATOM 2951 N N . LYS A 1 370 ? 14.304 44.758 31.727 1.00 29.35 370 LYS A N 1
ATOM 2952 C CA . LYS A 1 370 ? 15.713 45.081 31.944 1.00 29.50 370 LYS A CA 1
ATOM 2953 C C . LYS A 1 370 ? 16.509 44.090 32.801 1.00 28.32 370 LYS A C 1
ATOM 2954 O O . LYS A 1 370 ? 17.260 44.487 33.692 1.00 27.57 370 LYS A O 1
ATOM 2960 N N . LEU A 1 371 ? 16.346 42.800 32.526 1.00 27.37 371 LEU A N 1
ATOM 2961 C CA . LEU A 1 371 ? 17.076 41.756 33.237 1.00 27.18 371 LEU A CA 1
ATOM 2962 C C . LEU A 1 371 ? 18.009 41.091 32.214 1.00 27.22 371 LEU A C 1
ATOM 2963 O O . LEU A 1 371 ? 17.868 41.315 31.019 1.00 27.16 371 LEU A O 1
ATOM 2968 N N . PRO A 1 372 ? 18.970 40.269 32.669 1.00 27.82 372 PRO A N 1
ATOM 2969 C CA . PRO A 1 372 ? 19.920 39.589 31.772 1.00 27.79 372 PRO A CA 1
ATOM 2970 C C . PRO A 1 372 ? 19.301 38.686 30.705 1.00 28.30 372 PRO A C 1
ATOM 2971 O O . PRO A 1 372 ? 19.804 38.611 29.576 1.00 26.82 372 PRO A O 1
ATOM 2975 N N . GLN A 1 373 ? 18.227 37.988 31.068 1.00 26.98 373 GLN A N 1
ATOM 2976 C CA . GLN A 1 373 ? 17.550 37.083 30.148 1.00 27.12 373 GLN A CA 1
ATOM 2977 C C . GLN A 1 373 ? 16.207 37.632 29.679 1.00 27.18 373 GLN A C 1
ATOM 2978 O O . GLN A 1 373 ? 15.582 38.451 30.361 1.00 27.88 373 GLN A O 1
ATOM 2984 N N . PRO A 1 374 ? 15.756 37.206 28.490 1.00 27.00 374 PRO A N 1
ATOM 2985 C CA . PRO A 1 374 ? 16.472 36.262 27.625 1.00 26.98 374 PRO A CA 1
ATOM 2986 C C . PRO A 1 374 ? 17.537 36.999 26.822 1.00 26.95 374 PRO A C 1
ATOM 2987 O O . PRO A 1 374 ? 17.563 38.231 26.797 1.00 27.23 374 PRO A O 1
ATOM 2991 N N . SER A 1 375 ? 18.420 36.241 26.181 1.00 26.74 375 SER A N 1
ATOM 2992 C CA . SER A 1 375 ? 19.462 36.833 25.353 1.00 26.07 375 SER A CA 1
ATOM 2993 C C . SER A 1 375 ? 18.751 37.217 24.061 1.00 24.84 375 SER A C 1
ATOM 2994 O O . SER A 1 375 ? 18.705 36.432 23.108 1.00 24.19 375 SER A O 1
ATOM 2997 N N . LEU A 1 376 ? 18.176 38.418 24.051 1.00 24.25 376 LEU A N 1
ATOM 2998 C CA . LEU A 1 376 ? 17.423 38.918 22.904 1.00 23.70 376 LEU A CA 1
ATOM 2999 C C . LEU A 1 376 ? 18.318 39.216 21.705 1.00 23.35 376 LEU A C 1
ATOM 3000 O O . LEU A 1 376 ? 19.377 39.834 21.839 1.00 22.93 376 LEU A O 1
ATOM 3005 N N . SER A 1 377 ? 17.859 38.795 20.532 1.00 23.24 377 SER A N 1
ATOM 3006 C CA . SER A 1 377 ? 18.615 38.958 19.298 1.00 23.05 377 SER A CA 1
ATOM 3007 C C . SER A 1 377 ? 17.712 39.356 18.142 1.00 22.42 377 SER A C 1
ATOM 3008 O O . SER A 1 377 ? 16.495 39.208 18.215 1.00 21.86 377 SER A O 1
ATOM 3011 N N . VAL A 1 378 ? 18.312 39.861 17.067 1.00 22.16 378 VAL A N 1
ATOM 3012 C CA . VAL A 1 378 ? 17.545 40.231 15.890 1.00 21.44 378 VAL A CA 1
ATOM 3013 C C . VAL A 1 378 ? 18.281 39.751 14.637 1.00 21.87 378 VAL A C 1
ATOM 3014 O O . VAL A 1 378 ? 19.511 39.749 14.586 1.00 22.71 378 VAL A O 1
ATOM 3018 N N . ARG A 1 379 ? 17.524 39.308 13.646 1.00 22.12 379 ARG A N 1
ATOM 3019 C CA . ARG A 1 379 ? 18.114 38.866 12.388 1.00 21.93 379 ARG A CA 1
ATOM 3020 C C . ARG A 1 379 ? 18.047 40.058 11.447 1.00 22.60 379 ARG A C 1
ATOM 3021 O O . ARG A 1 379 ? 17.063 40.797 11.447 1.00 23.79 379 ARG A O 1
ATOM 3029 N N . ILE A 1 380 ? 19.096 40.246 10.653 1.00 22.29 380 ILE A N 1
ATOM 3030 C CA . ILE A 1 380 ? 19.170 41.354 9.710 1.00 22.68 380 ILE A CA 1
ATOM 3031 C C . ILE A 1 380 ? 19.487 40.797 8.326 1.00 22.45 380 ILE A C 1
ATOM 3032 O O . ILE A 1 380 ? 20.310 39.898 8.200 1.00 22.52 380 ILE A O 1
ATOM 3037 N N . TRP A 1 381 ? 18.813 41.301 7.299 1.00 23.31 381 TRP A N 1
ATOM 3038 C CA . TRP A 1 381 ? 19.092 40.859 5.941 1.00 24.64 381 TRP A CA 1
ATOM 3039 C C . TRP A 1 381 ? 18.948 42.034 4.978 1.00 25.66 381 TRP A C 1
ATOM 3040 O O . TRP A 1 381 ? 18.626 43.144 5.402 1.00 25.48 381 TRP A O 1
ATOM 3051 N N . ASN A 1 382 ? 19.207 41.808 3.693 1.00 25.85 382 ASN A N 1
ATOM 3052 C CA . ASN A 1 382 ? 19.133 42.895 2.718 1.00 27.21 382 ASN A CA 1
ATOM 3053 C C . ASN A 1 382 ? 17.835 43.697 2.716 1.00 28.06 382 ASN A C 1
ATOM 3054 O O . ASN A 1 382 ? 17.856 44.906 2.474 1.00 28.47 382 ASN A O 1
ATOM 3059 N N . LYS A 1 383 ? 16.713 43.037 2.991 1.00 28.30 383 LYS A N 1
ATOM 3060 C CA . LYS A 1 383 ? 15.427 43.718 2.984 1.00 29.38 383 LYS A CA 1
ATOM 3061 C C . LYS A 1 383 ? 14.813 44.008 4.351 1.00 28.44 383 LYS A C 1
ATOM 3062 O O . LYS A 1 383 ? 13.599 44.171 4.465 1.00 28.32 383 LYS A O 1
ATOM 3068 N N . THR A 1 384 ? 15.643 44.071 5.385 1.00 27.64 384 THR A N 1
ATOM 3069 C CA . THR A 1 384 ? 15.151 44.388 6.725 1.00 27.75 384 THR A CA 1
ATOM 3070 C C . THR A 1 384 ? 14.512 45.774 6.667 1.00 28.13 384 THR A C 1
ATOM 3071 O O . THR A 1 384 ? 15.109 46.708 6.136 1.00 28.11 384 THR A O 1
ATOM 3075 N N . PRO A 1 385 ? 13.287 45.924 7.197 1.00 28.50 385 PRO A N 1
ATOM 3076 C CA . PRO A 1 385 ? 12.628 47.238 7.171 1.00 29.31 385 PRO A CA 1
ATOM 3077 C C . PRO A 1 385 ? 13.459 48.243 7.966 1.00 29.36 385 PRO A C 1
ATOM 3078 O O . PRO A 1 385 ? 13.969 47.912 9.035 1.00 28.97 385 PRO A O 1
ATOM 3082 N N . ASP A 1 386 ? 13.601 49.464 7.455 1.00 31.19 386 ASP A N 1
ATOM 3083 C CA . ASP A 1 386 ? 14.386 50.476 8.156 1.00 32.26 386 ASP A CA 1
ATOM 3084 C C . ASP A 1 386 ? 13.885 50.714 9.574 1.00 32.20 386 ASP A C 1
ATOM 3085 O O . ASP A 1 386 ? 14.677 50.848 10.505 1.00 31.26 386 ASP A O 1
ATOM 3090 N N . GLU A 1 387 ? 12.569 50.762 9.741 1.00 32.80 387 GLU A N 1
ATOM 3091 C CA . GLU A 1 387 ? 11.988 50.999 11.057 1.00 33.45 387 GLU A CA 1
ATOM 3092 C C . GLU A 1 387 ? 12.371 49.917 12.065 1.00 32.11 387 GLU A C 1
ATOM 3093 O O . GLU A 1 387 ? 12.482 50.188 13.261 1.00 31.05 387 GLU A O 1
ATOM 3099 N N . PHE A 1 388 ? 12.571 48.691 11.584 1.00 30.86 388 PHE A N 1
ATOM 3100 C CA . PHE A 1 388 ? 12.936 47.586 12.464 1.00 29.86 388 PHE A CA 1
ATOM 3101 C C . PHE A 1 388 ? 14.370 47.751 12.963 1.00 28.90 388 PHE A C 1
ATOM 3102 O O . PHE A 1 388 ? 14.637 47.656 14.158 1.00 27.03 388 PHE A O 1
ATOM 3110 N N . LEU A 1 389 ? 15.294 47.997 12.039 1.00 28.25 389 LEU A N 1
ATOM 3111 C CA . LEU A 1 389 ? 16.685 48.183 12.408 1.00 28.04 389 LEU A CA 1
ATOM 3112 C C . LEU A 1 389 ? 16.833 49.395 13.328 1.00 28.18 389 LEU A C 1
ATOM 3113 O O . LEU A 1 389 ? 17.618 49.371 14.273 1.00 27.32 389 LEU A O 1
ATOM 3118 N N . LEU A 1 390 ? 16.075 50.455 13.059 1.00 28.48 390 LEU A N 1
ATOM 3119 C CA . LEU A 1 390 ? 16.155 51.651 13.892 1.00 28.82 390 LEU A CA 1
ATOM 3120 C C . LEU A 1 390 ? 15.621 51.380 15.294 1.00 28.55 390 LEU A C 1
ATOM 3121 O O . LEU A 1 390 ? 16.155 51.893 16.277 1.00 27.61 390 LEU A O 1
ATOM 3126 N N . ARG A 1 391 ? 14.576 50.566 15.389 1.00 27.91 391 ARG A N 1
ATOM 3127 C CA . ARG A 1 391 ? 14.015 50.237 16.693 1.00 27.44 391 ARG A CA 1
ATOM 3128 C C . ARG A 1 391 ? 15.030 49.411 17.474 1.00 27.03 391 ARG A C 1
ATOM 3129 O O . ARG A 1 391 ? 15.173 49.571 18.683 1.00 26.00 391 ARG A O 1
ATOM 3137 N N . ALA A 1 392 ? 15.737 48.521 16.782 1.00 26.24 392 ALA A N 1
ATOM 3138 C CA . ALA A 1 392 ? 16.749 47.705 17.442 1.00 26.74 392 ALA A CA 1
ATOM 3139 C C . ALA A 1 392 ? 17.849 48.636 17.950 1.00 26.43 392 ALA A C 1
ATOM 3140 O O . ALA A 1 392 ? 18.373 48.457 19.053 1.00 25.41 392 ALA A O 1
ATOM 3142 N N . ALA A 1 393 ? 18.193 49.634 17.139 1.00 25.75 393 ALA A N 1
ATOM 3143 C CA . ALA A 1 393 ? 19.218 50.601 17.520 1.00 26.61 393 ALA A CA 1
ATOM 3144 C C . ALA A 1 393 ? 18.789 51.360 18.776 1.00 26.34 393 ALA A C 1
ATOM 3145 O O . ALA A 1 393 ? 19.617 51.654 19.631 1.00 26.74 393 ALA A O 1
ATOM 3147 N N . GLU A 1 394 ? 17.500 51.682 18.878 1.00 28.09 394 GLU A N 1
ATOM 3148 C CA . GLU A 1 394 ? 16.978 52.381 20.054 1.00 28.83 394 GLU A CA 1
ATOM 3149 C C . GLU A 1 394 ? 17.193 51.528 21.298 1.00 28.50 394 GLU A C 1
ATOM 3150 O O . GLU A 1 394 ? 17.498 52.042 22.378 1.00 27.10 394 GLU A O 1
ATOM 3156 N N . LEU A 1 395 ? 17.000 50.220 21.155 1.00 27.61 395 LEU A N 1
ATOM 3157 C CA . LEU A 1 395 ? 17.191 49.310 22.275 1.00 27.13 395 LEU A CA 1
ATOM 3158 C C . LEU A 1 395 ? 18.659 49.300 22.682 1.00 26.44 395 LEU A C 1
ATOM 3159 O O . LEU A 1 395 ? 18.985 49.345 23.866 1.00 25.73 395 LEU A O 1
ATOM 3164 N N . THR A 1 396 ? 19.550 49.245 21.698 1.00 25.97 396 THR A N 1
ATOM 3165 C CA . THR A 1 396 ? 20.981 49.248 21.992 1.00 25.62 396 THR A CA 1
ATOM 3166 C C . THR A 1 396 ? 21.357 50.489 22.808 1.00 24.82 396 THR A C 1
ATOM 3167 O O . THR A 1 396 ? 22.199 50.424 23.699 1.00 25.09 396 THR A O 1
ATOM 3171 N N . ARG A 1 397 ? 20.725 51.615 22.498 1.00 26.40 397 ARG A N 1
ATOM 3172 C CA . ARG A 1 397 ? 21.016 52.858 23.203 1.00 27.64 397 ARG A CA 1
ATOM 3173 C C . ARG A 1 397 ? 20.663 52.779 24.688 1.00 28.50 397 ARG A C 1
ATOM 3174 O O . ARG A 1 397 ? 21.181 53.551 25.494 1.00 28.14 397 ARG A O 1
ATOM 3182 N N . GLU A 1 398 ? 19.799 51.837 25.055 1.00 28.84 398 GLU A N 1
ATOM 3183 C CA . GLU A 1 398 ? 19.411 51.681 26.457 1.00 30.41 398 GLU A CA 1
ATOM 3184 C C . GLU A 1 398 ? 20.569 51.195 27.331 1.00 30.62 398 GLU A C 1
ATOM 3185 O O . GLU A 1 398 ? 20.525 51.316 28.556 1.00 31.50 398 GLU A O 1
ATOM 3191 N N . GLY A 1 399 ? 21.600 50.631 26.705 1.00 29.89 399 GLY A N 1
ATOM 3192 C CA . GLY A 1 399 ? 22.756 50.169 27.453 1.00 29.58 399 GLY A CA 1
ATOM 3193 C C . GLY A 1 399 ? 22.656 48.826 28.159 1.00 30.41 399 GLY A C 1
ATOM 3194 O O . GLY A 1 399 ? 23.368 48.584 29.132 1.00 31.06 399 GLY A O 1
ATOM 3195 N N . LEU A 1 400 ? 21.789 47.947 27.670 1.00 29.70 400 LEU A N 1
ATOM 3196 C CA . LEU A 1 400 ? 21.618 46.628 28.269 1.00 30.97 400 LEU A CA 1
ATOM 3197 C C . LEU A 1 400 ? 22.490 45.602 27.547 1.00 31.49 400 LEU A C 1
ATOM 3198 O O . LEU A 1 400 ? 22.585 44.447 27.968 1.00 31.09 400 LEU A O 1
ATOM 3203 N N . GLY A 1 401 ? 23.127 46.031 26.461 1.00 31.10 401 GLY A N 1
ATOM 3204 C CA . GLY A 1 401 ? 23.967 45.129 25.694 1.00 31.75 401 GLY A CA 1
ATOM 3205 C C . GLY A 1 401 ? 23.141 44.412 24.641 1.00 32.80 401 GLY A C 1
ATOM 3206 O O . GLY A 1 401 ? 23.658 43.600 23.869 1.00 33.09 401 GLY A O 1
ATOM 3207 N N . LEU A 1 402 ? 21.850 44.728 24.606 1.00 32.80 402 LEU A N 1
ATOM 3208 C CA . LEU A 1 402 ? 20.920 44.120 23.664 1.00 32.52 402 LEU A CA 1
ATOM 3209 C C . LEU A 1 402 ? 20.581 45.088 22.543 1.00 31.93 402 LEU A C 1
ATOM 3210 O O . LEU A 1 402 ? 20.661 46.304 22.721 1.00 33.46 402 LEU A O 1
ATOM 3215 N N . PRO A 1 403 ? 20.215 44.562 21.363 1.00 29.18 403 PRO A N 1
ATOM 3216 C CA . PRO A 1 403 ? 20.136 43.124 21.096 1.00 27.98 403 PRO A CA 1
ATOM 3217 C C . PRO A 1 403 ? 21.394 42.696 20.349 1.00 26.86 403 PRO A C 1
ATOM 3218 O O . PRO A 1 403 ? 22.176 43.541 19.913 1.00 27.24 403 PRO A O 1
ATOM 3222 N N . ALA A 1 404 ? 21.597 41.390 20.215 1.00 24.95 404 ALA A N 1
ATOM 3223 C CA . ALA A 1 404 ? 22.734 40.892 19.452 1.00 23.65 404 ALA A CA 1
ATOM 3224 C C . ALA A 1 404 ? 22.213 40.903 18.013 1.00 22.76 404 ALA A C 1
ATOM 3225 O O . ALA A 1 404 ? 21.041 40.602 17.789 1.00 22.00 404 ALA A O 1
ATOM 3227 N N . TYR A 1 405 ? 23.065 41.269 17.051 1.00 21.01 405 TYR A N 1
ATOM 3228 C CA . TYR A 1 405 ? 22.670 41.327 15.640 1.00 21.23 405 TYR A CA 1
ATOM 3229 C C . TYR A 1 405 ? 23.289 40.174 14.864 1.00 20.59 405 TYR A C 1
ATOM 3230 O O . TYR A 1 405 ? 24.472 39.884 15.032 1.00 20.27 405 TYR A O 1
ATOM 3239 N N . TYR A 1 406 ? 22.486 39.524 14.020 1.00 20.68 406 TYR A N 1
ATOM 3240 C CA . TYR A 1 406 ? 22.952 38.390 13.218 1.00 20.70 406 TYR A CA 1
ATOM 3241 C C . TYR A 1 406 ? 22.696 38.600 11.739 1.00 20.80 406 TYR A C 1
ATOM 3242 O O . TYR A 1 406 ? 21.629 39.069 11.343 1.00 20.83 406 TYR A O 1
ATOM 3251 N N . ASN A 1 407 ? 23.678 38.214 10.926 1.00 20.65 407 ASN A N 1
ATOM 3252 C CA . ASN A 1 407 ? 23.630 38.407 9.478 1.00 21.06 407 ASN A CA 1
ATOM 3253 C C . ASN A 1 407 ? 23.101 37.240 8.641 1.00 20.05 407 ASN A C 1
ATOM 3254 O O . ASN A 1 407 ? 23.801 36.265 8.416 1.00 20.62 407 ASN A O 1
ATOM 3259 N N . ASP A 1 408 ? 21.858 37.360 8.182 1.00 21.43 408 ASP A N 1
ATOM 3260 C CA . ASP A 1 408 ? 21.216 36.345 7.341 1.00 21.30 408 ASP A CA 1
ATOM 3261 C C . ASP A 1 408 ? 22.042 36.053 6.089 1.00 21.66 408 ASP A C 1
ATOM 3262 O O . ASP A 1 408 ? 22.130 34.910 5.637 1.00 22.43 408 ASP A O 1
ATOM 3267 N N . GLU A 1 409 ? 22.624 37.106 5.525 1.00 21.89 409 GLU A N 1
ATOM 3268 C CA . GLU A 1 409 ? 23.389 36.992 4.284 1.00 22.71 409 GLU A CA 1
ATOM 3269 C C . GLU A 1 409 ? 24.591 36.057 4.349 1.00 22.75 409 GLU A C 1
ATOM 3270 O O . GLU A 1 409 ? 25.005 35.507 3.330 1.00 23.78 409 GLU A O 1
ATOM 3276 N N . VAL A 1 410 ? 25.159 35.879 5.538 1.00 21.55 410 VAL A N 1
ATOM 3277 C CA . VAL A 1 410 ? 26.290 34.970 5.717 1.00 21.57 410 VAL A CA 1
ATOM 3278 C C . VAL A 1 410 ? 25.803 33.645 6.306 1.00 20.73 410 VAL A C 1
ATOM 3279 O O . VAL A 1 410 ? 26.172 32.563 5.847 1.00 20.43 410 VAL A O 1
ATOM 3283 N N . ILE A 1 411 ? 24.950 33.738 7.318 1.00 20.65 411 ILE A N 1
ATOM 3284 C CA . ILE A 1 411 ? 24.452 32.550 7.998 1.00 20.24 411 ILE A CA 1
ATOM 3285 C C . ILE A 1 411 ? 23.679 31.552 7.141 1.00 21.40 411 ILE A C 1
ATOM 3286 O O . ILE A 1 411 ? 23.919 30.349 7.231 1.00 21.35 411 ILE A O 1
ATOM 3291 N N . ILE A 1 412 ? 22.761 32.037 6.313 1.00 22.52 412 ILE A N 1
ATOM 3292 C CA . ILE A 1 412 ? 21.976 31.142 5.469 1.00 23.30 412 ILE A CA 1
ATOM 3293 C C . ILE A 1 412 ? 22.879 30.319 4.539 1.00 23.78 412 ILE A C 1
ATOM 3294 O O . ILE A 1 412 ? 22.791 29.091 4.520 1.00 23.50 412 ILE A O 1
ATOM 3299 N N . PRO A 1 413 ? 23.769 30.975 3.769 1.00 24.96 413 PRO A N 1
ATOM 3300 C CA . PRO A 1 413 ? 24.663 30.230 2.871 1.00 25.49 413 PRO A CA 1
ATOM 3301 C C . PRO A 1 413 ? 25.550 29.241 3.639 1.00 25.39 413 PRO A C 1
ATOM 3302 O O . PRO A 1 413 ? 25.755 28.104 3.209 1.00 25.99 413 PRO A O 1
ATOM 3306 N N . ALA A 1 414 ? 26.087 29.685 4.773 1.00 24.32 414 ALA A N 1
ATOM 3307 C CA . ALA A 1 414 ? 26.935 28.828 5.593 1.00 23.60 414 ALA A CA 1
ATOM 3308 C C . ALA A 1 414 ? 26.180 27.570 6.035 1.00 23.15 414 ALA A C 1
ATOM 3309 O O . ALA A 1 414 ? 26.740 26.471 6.048 1.00 23.05 414 ALA A O 1
ATOM 3311 N N . LEU A 1 415 ? 24.911 27.729 6.395 1.00 22.65 415 LEU A N 1
ATOM 3312 C CA . LEU A 1 415 ? 24.106 26.588 6.826 1.00 22.46 415 LEU A CA 1
ATOM 3313 C C . LEU A 1 415 ? 23.820 25.626 5.673 1.00 22.18 415 LEU A C 1
ATOM 3314 O O . LEU A 1 415 ? 23.892 24.406 5.845 1.00 22.60 415 LEU A O 1
ATOM 3319 N N . VAL A 1 416 ? 23.489 26.165 4.504 1.00 23.51 416 VAL A N 1
ATOM 3320 C CA . VAL A 1 416 ? 23.208 25.309 3.354 1.00 24.31 416 VAL A CA 1
ATOM 3321 C C . VAL A 1 416 ? 24.469 24.529 3.009 1.00 24.38 416 VAL A C 1
ATOM 3322 O O . VAL A 1 416 ? 24.407 23.375 2.581 1.00 24.10 416 VAL A O 1
ATOM 3326 N N . SER A 1 417 ? 25.615 25.173 3.204 1.00 25.06 417 SER A N 1
ATOM 3327 C CA . SER A 1 417 ? 26.902 24.550 2.934 1.00 26.05 417 SER A CA 1
ATOM 3328 C C . SER A 1 417 ? 27.097 23.341 3.854 1.00 25.47 417 SER A C 1
ATOM 3329 O O . SER A 1 417 ? 27.760 22.371 3.490 1.00 25.15 417 SER A O 1
ATOM 3332 N N . ARG A 1 418 ? 26.504 23.402 5.045 1.00 24.25 418 ARG A N 1
ATOM 3333 C CA . ARG A 1 418 ? 26.613 22.318 6.016 1.00 23.79 418 ARG A CA 1
ATOM 3334 C C . ARG A 1 418 ? 25.547 21.225 5.861 1.00 24.51 418 ARG A C 1
ATOM 3335 O O . ARG A 1 418 ? 25.485 20.297 6.668 1.00 24.24 418 ARG A O 1
ATOM 3343 N N . GLY A 1 419 ? 24.700 21.332 4.842 1.00 24.36 419 GLY A N 1
ATOM 3344 C CA . GLY A 1 419 ? 23.697 20.297 4.638 1.00 24.72 419 GLY A CA 1
ATOM 3345 C C . GLY A 1 419 ? 22.226 20.641 4.806 1.00 23.91 419 GLY A C 1
ATOM 3346 O O . GLY A 1 419 ? 21.365 19.821 4.474 1.00 23.98 419 GLY A O 1
ATOM 3347 N N . LEU A 1 420 ? 21.914 21.824 5.327 1.00 23.87 420 LEU A N 1
ATOM 3348 C CA . LEU A 1 420 ? 20.516 22.209 5.493 1.00 22.73 420 LEU A CA 1
ATOM 3349 C C . LEU A 1 420 ? 19.914 22.591 4.148 1.00 23.83 420 LEU A C 1
ATOM 3350 O O . LEU A 1 420 ? 20.623 23.049 3.254 1.00 23.38 420 LEU A O 1
ATOM 3355 N N . THR A 1 421 ? 18.610 22.389 3.997 1.00 23.77 421 THR A N 1
ATOM 3356 C CA . THR A 1 421 ? 17.946 22.784 2.757 1.00 24.99 421 THR A CA 1
ATOM 3357 C C . THR A 1 421 ? 17.876 24.302 2.829 1.00 25.17 421 THR A C 1
ATOM 3358 O O . THR A 1 421 ? 18.050 24.872 3.906 1.00 25.30 421 THR A O 1
ATOM 3362 N N . LEU A 1 422 ? 17.624 24.963 1.701 1.00 25.04 422 LEU A N 1
ATOM 3363 C CA . LEU A 1 422 ? 17.524 26.419 1.706 1.00 26.38 422 LEU A CA 1
ATOM 3364 C C . LEU A 1 422 ? 16.338 26.854 2.572 1.00 26.97 422 LEU A C 1
ATOM 3365 O O . LEU A 1 422 ? 16.416 27.849 3.296 1.00 26.03 422 LEU A O 1
ATOM 3370 N N . GLU A 1 423 ? 15.244 26.099 2.504 1.00 27.28 423 GLU A N 1
ATOM 3371 C CA . GLU A 1 423 ? 14.056 26.418 3.290 1.00 29.16 423 GLU A CA 1
ATOM 3372 C C . GLU A 1 423 ? 14.374 26.375 4.786 1.00 27.89 423 GLU A C 1
ATOM 3373 O O . GLU A 1 423 ? 14.018 27.291 5.531 1.00 27.58 423 GLU A O 1
ATOM 3379 N N . ASP A 1 424 ? 15.043 25.310 5.224 1.00 26.59 424 ASP A N 1
ATOM 3380 C CA . ASP A 1 424 ? 15.401 25.167 6.634 1.00 26.08 424 ASP A CA 1
ATOM 3381 C C . ASP A 1 424 ? 16.407 26.231 7.073 1.00 25.43 424 ASP A C 1
ATOM 3382 O O . ASP A 1 424 ? 16.284 26.794 8.156 1.00 24.72 424 ASP A O 1
ATOM 3387 N N . ALA A 1 425 ? 17.403 26.506 6.233 1.00 24.65 425 ALA A N 1
ATOM 3388 C CA . ALA A 1 425 ? 18.412 27.512 6.565 1.00 24.05 425 ALA A CA 1
ATOM 3389 C C . ALA A 1 425 ? 17.777 28.891 6.757 1.00 23.62 425 ALA A C 1
ATOM 3390 O O . ALA A 1 425 ? 18.183 29.648 7.637 1.00 22.58 425 ALA A O 1
ATOM 3392 N N . ARG A 1 426 ? 16.778 29.211 5.938 1.00 22.46 426 ARG A N 1
ATOM 3393 C CA . ARG A 1 426 ? 16.096 30.496 6.029 1.00 23.16 426 ARG A CA 1
ATOM 3394 C C . ARG A 1 426 ? 15.314 30.652 7.329 1.00 24.28 426 ARG A C 1
ATOM 3395 O O . ARG A 1 426 ? 15.022 31.770 7.751 1.00 24.10 426 ARG A O 1
ATOM 3403 N N . ASP A 1 427 ? 14.989 29.533 7.967 1.00 24.53 427 ASP A N 1
ATOM 3404 C CA . ASP A 1 427 ? 14.216 29.563 9.206 1.00 25.22 427 ASP A CA 1
ATOM 3405 C C . ASP A 1 427 ? 15.093 29.379 10.449 1.00 24.46 427 ASP A C 1
ATOM 3406 O O . ASP A 1 427 ? 14.622 28.933 11.490 1.00 24.73 427 ASP A O 1
ATOM 3411 N N . TYR A 1 428 ? 16.364 29.746 10.347 1.00 23.01 428 TYR A N 1
ATOM 3412 C CA . TYR A 1 428 ? 17.278 29.578 11.467 1.00 22.42 428 TYR A CA 1
ATOM 3413 C C . TYR A 1 428 ? 17.010 30.479 12.664 1.00 21.80 428 TYR A C 1
ATOM 3414 O O . TYR A 1 428 ? 16.413 31.549 12.549 1.00 21.39 428 TYR A O 1
ATOM 3423 N N . GLY A 1 429 ? 17.469 30.011 13.818 1.00 21.20 429 GLY A N 1
ATOM 3424 C CA . GLY A 1 429 ? 17.364 30.761 15.051 1.00 21.23 429 GLY A CA 1
ATOM 3425 C C . GLY A 1 429 ? 18.737 30.612 15.669 1.00 21.33 429 GLY A C 1
ATOM 3426 O O . GLY A 1 429 ? 19.547 29.834 15.162 1.00 21.13 429 GLY A O 1
ATOM 3427 N N . ILE A 1 430 ? 19.018 31.340 16.744 1.00 20.51 430 ILE A N 1
ATOM 3428 C CA . ILE A 1 430 ? 20.315 31.236 17.392 1.00 21.37 430 ILE A CA 1
ATOM 3429 C C . ILE A 1 430 ? 20.260 30.458 18.706 1.00 22.43 430 ILE A C 1
ATOM 3430 O O . ILE A 1 430 ? 19.320 30.606 19.490 1.00 23.45 430 ILE A O 1
ATOM 3435 N N . ILE A 1 431 ? 21.270 29.627 18.927 1.00 22.32 431 ILE A N 1
ATOM 3436 C CA . ILE A 1 431 ? 21.387 28.835 20.149 1.00 22.30 431 ILE A CA 1
ATOM 3437 C C . ILE A 1 431 ? 22.446 29.472 21.046 1.00 22.87 431 ILE A C 1
ATOM 3438 O O . ILE A 1 431 ? 23.514 29.842 20.573 1.00 21.99 431 ILE A O 1
ATOM 3443 N N . GLY A 1 432 ? 22.142 29.608 22.334 1.00 21.95 432 GLY A N 1
ATOM 3444 C CA . GLY A 1 432 ? 23.100 30.169 23.274 1.00 21.46 432 GLY A CA 1
ATOM 3445 C C . GLY A 1 432 ? 23.641 31.558 22.972 1.00 22.69 432 GLY A C 1
ATOM 3446 O O . GLY A 1 432 ? 22.934 32.553 23.114 1.00 23.05 432 GLY A O 1
ATOM 3447 N N . CYS A 1 433 ? 24.904 31.626 22.564 1.00 22.60 433 CYS A N 1
ATOM 3448 C CA . CYS A 1 433 ? 25.537 32.906 22.259 1.00 21.98 433 CYS A CA 1
ATOM 3449 C C . CYS A 1 433 ? 25.444 33.338 20.798 1.00 21.94 433 CYS A C 1
ATOM 3450 O O . CYS A 1 433 ? 24.927 34.413 20.500 1.00 22.70 433 CYS A O 1
ATOM 3453 N N . VAL A 1 434 ? 25.953 32.505 19.894 1.00 21.89 434 VAL A N 1
ATOM 3454 C CA . VAL A 1 434 ? 25.951 32.841 18.466 1.00 22.43 434 VAL A CA 1
ATOM 3455 C C . VAL A 1 434 ? 25.820 31.637 17.528 1.00 22.94 434 VAL A C 1
ATOM 3456 O O . VAL A 1 434 ? 26.087 31.754 16.335 1.00 20.93 434 VAL A O 1
ATOM 3460 N N . GLU A 1 435 ? 25.388 30.496 18.051 1.00 22.38 435 GLU A N 1
ATOM 3461 C CA . GLU A 1 435 ? 25.288 29.273 17.249 1.00 22.33 435 GLU A CA 1
ATOM 3462 C C . GLU A 1 435 ? 23.961 29.081 16.491 1.00 22.87 435 GLU A C 1
ATOM 3463 O O . GLU A 1 435 ? 22.912 28.851 17.091 1.00 22.72 435 GLU A O 1
ATOM 3469 N N . PRO A 1 436 ? 23.998 29.146 15.147 1.00 23.44 436 PRO A N 1
ATOM 3470 C CA . PRO A 1 436 ? 22.778 28.982 14.348 1.00 22.51 436 PRO A CA 1
ATOM 3471 C C . PRO A 1 436 ? 22.313 27.542 14.125 1.00 22.47 436 PRO A C 1
ATOM 3472 O O . PRO A 1 436 ? 23.123 26.619 14.056 1.00 23.20 436 PRO A O 1
ATOM 3476 N N . GLN A 1 437 ? 21.002 27.361 13.993 1.00 22.30 437 GLN A N 1
ATOM 3477 C CA . GLN A 1 437 ? 20.440 26.035 13.730 1.00 21.84 437 GLN A CA 1
ATOM 3478 C C . GLN A 1 437 ? 18.989 26.142 13.270 1.00 22.25 437 GLN A C 1
ATOM 3479 O O . GLN A 1 437 ? 18.341 27.171 13.455 1.00 22.01 437 GLN A O 1
ATOM 3485 N N . LYS A 1 438 ? 18.497 25.075 12.647 1.00 22.03 438 LYS A N 1
ATOM 3486 C CA . LYS A 1 438 ? 17.103 25.006 12.224 1.00 21.89 438 LYS A CA 1
ATOM 3487 C C . LYS A 1 438 ? 16.408 24.440 13.465 1.00 21.04 438 LYS A C 1
ATOM 3488 O O . LYS A 1 438 ? 16.636 23.290 13.844 1.00 20.83 438 LYS A O 1
ATOM 3494 N N . PRO A 1 439 ? 15.565 25.246 14.122 1.00 20.62 439 PRO A N 1
ATOM 3495 C CA . PRO A 1 439 ? 14.881 24.754 15.320 1.00 21.16 439 PRO A CA 1
ATOM 3496 C C . PRO A 1 439 ? 13.973 23.564 15.035 1.00 21.46 439 PRO A C 1
ATOM 3497 O O . PRO A 1 439 ? 13.401 23.455 13.947 1.00 22.48 439 PRO A O 1
ATOM 3501 N N . GLY A 1 440 ? 13.854 22.681 16.022 1.00 21.50 440 GLY A N 1
ATOM 3502 C CA . GLY A 1 440 ? 12.995 21.516 15.900 1.00 22.69 440 GLY A CA 1
ATOM 3503 C C . GLY A 1 440 ? 13.473 20.391 15.002 1.00 24.14 440 GLY A C 1
ATOM 3504 O O . GLY A 1 440 ? 12.720 19.451 14.752 1.00 24.42 440 GLY A O 1
ATOM 3505 N N . LYS A 1 441 ? 14.710 20.469 14.523 1.00 22.99 441 LYS A N 1
ATOM 3506 C CA . LYS A 1 441 ? 15.245 19.435 13.640 1.00 23.52 441 LYS A CA 1
ATOM 3507 C C . LYS A 1 441 ? 16.722 19.146 13.871 1.00 23.17 441 LYS A C 1
ATOM 3508 O O . LYS A 1 441 ? 17.309 18.340 13.149 1.00 22.44 441 LYS A O 1
ATOM 3514 N N . THR A 1 442 ? 17.306 19.760 14.898 1.00 22.45 442 THR A N 1
ATOM 3515 C CA . THR A 1 442 ? 18.743 19.631 15.142 1.00 21.99 442 THR A CA 1
ATOM 3516 C C . THR A 1 442 ? 19.238 19.219 16.531 1.00 22.07 442 THR A C 1
ATOM 3517 O O . THR A 1 442 ? 18.648 19.577 17.548 1.00 22.96 442 THR A O 1
ATOM 3521 N N . GLU A 1 443 ? 20.330 18.458 16.546 1.00 22.39 443 GLU A N 1
ATOM 3522 C CA . GLU A 1 443 ? 21.038 18.086 17.772 1.00 23.02 443 GLU A CA 1
ATOM 3523 C C . GLU A 1 443 ? 22.425 18.621 17.397 1.00 23.04 443 GLU A C 1
ATOM 3524 O O . GLU A 1 443 ? 23.227 17.924 16.776 1.00 24.23 443 GLU A O 1
ATOM 3530 N N . GLY A 1 444 ? 22.693 19.871 17.761 1.00 22.98 444 GLY A N 1
ATOM 3531 C CA . GLY A 1 444 ? 23.949 20.499 17.373 1.00 23.06 444 GLY A CA 1
ATOM 3532 C C . GLY A 1 444 ? 25.158 20.504 18.289 1.00 22.28 444 GLY A C 1
ATOM 3533 O O . GLY A 1 444 ? 26.250 20.840 17.827 1.00 22.20 444 GLY A O 1
ATOM 3534 N N . TRP A 1 445 ? 24.998 20.153 19.564 1.00 22.70 445 TRP A N 1
ATOM 3535 C CA . TRP A 1 445 ? 26.146 20.153 20.478 1.00 22.30 445 TRP A CA 1
ATOM 3536 C C . TRP A 1 445 ? 26.959 21.439 20.232 1.00 22.18 445 TRP A C 1
ATOM 3537 O O . TRP A 1 445 ? 28.184 21.408 20.116 1.00 22.97 445 TRP A O 1
ATOM 3548 N N . HIS A 1 446 ? 26.253 22.565 20.176 1.00 22.31 446 HIS A N 1
ATOM 3549 C CA . HIS A 1 446 ? 26.844 23.873 19.873 1.00 22.93 446 HIS A CA 1
ATOM 3550 C C . HIS A 1 446 ? 27.927 24.481 20.783 1.00 23.96 446 HIS A C 1
ATOM 3551 O O . HIS A 1 446 ? 28.484 25.537 20.459 1.00 24.00 446 HIS A O 1
ATOM 3558 N N . ASP A 1 447 ? 28.213 23.862 21.923 1.00 23.30 447 ASP A N 1
ATOM 3559 C CA . ASP A 1 447 ? 29.301 24.360 22.767 1.00 24.03 447 ASP A CA 1
ATOM 3560 C C . ASP A 1 447 ? 29.948 23.166 23.449 1.00 24.17 447 ASP A C 1
ATOM 3561 O O . ASP A 1 447 ? 29.947 23.032 24.678 1.00 23.96 447 ASP A O 1
ATOM 3566 N N . SER A 1 448 ? 30.510 22.296 22.620 1.00 22.20 448 SER A N 1
ATOM 3567 C CA . SER A 1 448 ? 31.141 21.072 23.083 1.00 22.62 448 SER A CA 1
ATOM 3568 C C . SER A 1 448 ? 32.530 21.242 23.689 1.00 22.69 448 SER A C 1
ATOM 3569 O O . SER A 1 448 ? 33.045 20.318 24.315 1.00 23.80 448 SER A O 1
ATOM 3572 N N . ALA A 1 449 ? 33.139 22.412 23.511 1.00 22.46 449 ALA A N 1
ATOM 3573 C CA . ALA A 1 449 ? 34.472 22.647 24.062 1.00 22.53 449 ALA A CA 1
ATOM 3574 C C . ALA A 1 449 ? 35.004 24.046 23.778 1.00 22.44 449 ALA A C 1
ATOM 3575 O O . ALA A 1 449 ? 34.495 24.749 22.909 1.00 22.53 449 ALA A O 1
ATOM 3577 N N . PHE A 1 450 ? 36.016 24.445 24.547 1.00 23.13 450 PHE A N 1
ATOM 3578 C CA . PHE A 1 450 ? 36.696 25.727 24.346 1.00 22.31 450 PHE A CA 1
ATOM 3579 C C . PHE A 1 450 ? 38.149 25.326 24.119 1.00 22.33 450 PHE A C 1
ATOM 3580 O O . PHE A 1 450 ? 38.693 24.492 24.850 1.00 22.33 450 PHE A O 1
ATOM 3588 N N . PHE A 1 451 ? 38.768 25.920 23.105 1.00 22.05 451 PHE A N 1
ATOM 3589 C CA . PHE A 1 451 ? 40.144 25.604 22.722 1.00 21.06 451 PHE A CA 1
ATOM 3590 C C . PHE A 1 451 ? 40.991 26.878 22.753 1.00 20.51 451 PHE A C 1
ATOM 3591 O O . PHE A 1 451 ? 40.630 27.876 22.140 1.00 21.65 451 PHE A O 1
ATOM 3599 N N . ASN A 1 452 ? 42.110 26.834 23.470 1.00 21.08 452 ASN A N 1
ATOM 3600 C CA . ASN A 1 452 ? 42.993 27.996 23.605 1.00 21.66 452 ASN A CA 1
ATOM 3601 C C . ASN A 1 452 ? 43.982 28.111 22.446 1.00 22.40 452 ASN A C 1
ATOM 3602 O O . ASN A 1 452 ? 45.014 27.444 22.430 1.00 23.04 452 ASN A O 1
ATOM 3607 N N . LEU A 1 453 ? 43.663 28.967 21.480 1.00 22.99 453 LEU A N 1
ATOM 3608 C CA . LEU A 1 453 ? 44.525 29.168 20.319 1.00 23.45 453 LEU A CA 1
ATOM 3609 C C . LEU A 1 453 ? 45.886 29.753 20.696 1.00 23.86 453 LEU A C 1
ATOM 3610 O O . LEU A 1 453 ? 46.901 29.426 20.077 1.00 24.01 453 LEU A O 1
ATOM 3615 N N . ALA A 1 454 ? 45.907 30.615 21.709 1.00 25.03 454 ALA A N 1
ATOM 3616 C CA . ALA A 1 454 ? 47.155 31.240 22.147 1.00 25.14 454 ALA A CA 1
ATOM 3617 C C . ALA A 1 454 ? 48.167 30.220 22.673 1.00 26.06 454 ALA A C 1
ATOM 3618 O O . ALA A 1 454 ? 49.376 30.382 22.496 1.00 25.76 454 ALA A O 1
ATOM 3620 N N . ARG A 1 455 ? 47.676 29.170 23.324 1.00 25.97 455 ARG A N 1
ATOM 3621 C CA . ARG A 1 455 ? 48.557 28.135 23.852 1.00 26.08 455 ARG A CA 1
ATOM 3622 C C . ARG A 1 455 ? 49.267 27.398 22.728 1.00 25.88 455 ARG A C 1
ATOM 3623 O O . ARG A 1 455 ? 50.380 26.914 22.908 1.00 25.13 455 ARG A O 1
ATOM 3631 N N . ILE A 1 456 ? 48.622 27.302 21.566 1.00 25.55 456 ILE A N 1
ATOM 3632 C CA . ILE A 1 456 ? 49.233 26.619 20.431 1.00 26.19 456 ILE A CA 1
ATOM 3633 C C . ILE A 1 456 ? 50.440 27.432 19.944 1.00 27.42 456 ILE A C 1
ATOM 3634 O O . ILE A 1 456 ? 51.447 26.868 19.512 1.00 27.47 456 ILE A O 1
ATOM 3639 N N . VAL A 1 457 ? 50.346 28.757 20.021 1.00 27.67 457 VAL A N 1
ATOM 3640 C CA . VAL A 1 457 ? 51.468 29.598 19.606 1.00 28.38 457 VAL A CA 1
ATOM 3641 C C . VAL A 1 457 ? 52.616 29.385 20.594 1.00 28.41 457 VAL A C 1
ATOM 3642 O O . VAL A 1 457 ? 53.767 29.246 20.196 1.00 28.12 457 VAL A O 1
ATOM 3646 N N . GLU A 1 458 ? 52.288 29.345 21.883 1.00 29.83 458 GLU A N 1
ATOM 3647 C CA . GLU A 1 458 ? 53.289 29.140 22.929 1.00 30.90 458 GLU A CA 1
ATOM 3648 C C . GLU A 1 458 ? 53.988 27.793 22.748 1.00 30.72 458 GLU A C 1
ATOM 3649 O O . GLU A 1 458 ? 55.210 27.689 22.880 1.00 29.98 458 GLU A O 1
ATOM 3655 N N . LEU A 1 459 ? 53.211 26.759 22.439 1.00 29.53 459 LEU A N 1
ATOM 3656 C CA . LEU A 1 459 ? 53.770 25.428 22.241 1.00 30.08 459 LEU A CA 1
ATOM 3657 C C . LEU A 1 459 ? 54.563 25.314 20.944 1.00 29.57 459 LEU A C 1
ATOM 3658 O O . LEU A 1 459 ? 55.420 24.441 20.818 1.00 31.16 459 LEU A O 1
ATOM 3663 N N . THR A 1 460 ? 54.274 26.178 19.975 1.00 29.56 460 THR A N 1
ATOM 3664 C CA . THR A 1 460 ? 55.014 26.156 18.717 1.00 29.54 460 THR A CA 1
ATOM 3665 C C . THR A 1 460 ? 56.409 26.703 19.009 1.00 30.84 460 THR A C 1
ATOM 3666 O O . THR A 1 460 ? 57.419 26.133 18.595 1.00 30.82 460 THR A O 1
ATOM 3670 N N . ILE A 1 461 ? 56.454 27.811 19.740 1.00 31.18 461 ILE A N 1
ATOM 3671 C CA . ILE A 1 461 ? 57.719 28.430 20.100 1.00 31.72 461 ILE A CA 1
ATOM 3672 C C . ILE A 1 461 ? 58.543 27.514 21.004 1.00 31.92 461 ILE A C 1
ATOM 3673 O O . ILE A 1 461 ? 59.772 27.504 20.922 1.00 31.85 461 ILE A O 1
ATOM 3678 N N . ASN A 1 462 ? 57.871 26.736 21.850 1.00 31.99 462 ASN A N 1
ATOM 3679 C CA . ASN A 1 462 ? 58.570 25.824 22.754 1.00 32.28 462 ASN A CA 1
ATOM 3680 C C . ASN A 1 462 ? 58.604 24.358 22.298 1.00 32.11 462 ASN A C 1
ATOM 3681 O O . ASN A 1 462 ? 58.880 23.463 23.093 1.00 31.35 462 ASN A O 1
ATOM 3686 N N . SER A 1 463 ? 58.333 24.121 21.017 1.00 32.34 463 SER A N 1
ATOM 3687 C CA . SER A 1 463 ? 58.356 22.772 20.448 1.00 33.06 463 SER A CA 1
ATOM 3688 C C . SER A 1 463 ? 57.582 21.711 21.233 1.00 33.08 463 SER A C 1
ATOM 3689 O O . SER A 1 463 ? 58.087 20.608 21.452 1.00 32.33 463 SER A O 1
ATOM 3692 N N . GLY A 1 464 ? 56.364 22.043 21.653 1.00 32.72 464 GLY A N 1
ATOM 3693 C CA . GLY A 1 464 ? 55.545 21.091 22.385 1.00 33.33 464 GLY A CA 1
ATOM 3694 C C . GLY A 1 464 ? 55.983 20.793 23.806 1.00 34.31 464 GLY A C 1
ATOM 3695 O O . GLY A 1 464 ? 55.426 19.901 24.450 1.00 34.31 464 GLY A O 1
ATOM 3696 N N . PHE A 1 465 ? 56.975 21.532 24.297 1.00 34.97 465 PHE A N 1
ATOM 3697 C CA . PHE A 1 465 ? 57.484 21.339 25.654 1.00 36.69 465 PHE A CA 1
ATOM 3698 C C . PHE A 1 465 ? 56.837 22.379 26.562 1.00 37.28 465 PHE A C 1
ATOM 3699 O O . PHE A 1 465 ? 56.819 23.568 26.244 1.00 36.69 465 PHE A O 1
ATOM 3707 N N . ASP A 1 466 ? 56.310 21.932 27.697 1.00 38.54 466 ASP A N 1
ATOM 3708 C CA . ASP A 1 466 ? 55.629 22.835 28.619 1.00 39.94 466 ASP A CA 1
ATOM 3709 C C . ASP A 1 466 ? 55.748 22.330 30.053 1.00 41.14 466 ASP A C 1
ATOM 3710 O O . ASP A 1 466 ? 55.440 21.175 30.336 1.00 41.11 466 ASP A O 1
ATOM 3715 N N . LYS A 1 467 ? 56.197 23.199 30.953 1.00 42.02 467 LYS A N 1
ATOM 3716 C CA . LYS A 1 467 ? 56.355 22.835 32.356 1.00 43.52 467 LYS A CA 1
ATOM 3717 C C . LYS A 1 467 ? 57.262 21.620 32.526 1.00 43.49 467 LYS A C 1
ATOM 3718 O O . LYS A 1 467 ? 56.951 20.692 33.274 1.00 43.58 467 LYS A O 1
ATOM 3724 N N . ASN A 1 468 ? 58.388 21.638 31.821 1.00 44.00 468 ASN A N 1
ATOM 3725 C CA . ASN A 1 468 ? 59.364 20.559 31.885 1.00 44.38 468 ASN A CA 1
ATOM 3726 C C . ASN A 1 468 ? 58.786 19.198 31.515 1.00 43.87 468 ASN A C 1
ATOM 3727 O O . ASN A 1 468 ? 59.166 18.176 32.086 1.00 44.04 468 ASN A O 1
ATOM 3732 N N . LYS A 1 469 ? 57.863 19.187 30.559 1.00 43.07 469 LYS A N 1
ATOM 3733 C CA . LYS A 1 469 ? 57.254 17.945 30.095 1.00 42.33 469 LYS A CA 1
ATOM 3734 C C . LYS A 1 469 ? 56.820 18.109 28.643 1.00 40.86 469 LYS A C 1
ATOM 3735 O O . LYS A 1 469 ? 56.342 19.170 28.242 1.00 40.21 469 LYS A O 1
ATOM 3741 N N . GLN A 1 470 ? 57.012 17.063 27.850 1.00 39.26 470 GLN A N 1
ATOM 3742 C CA . GLN A 1 470 ? 56.648 17.100 26.439 1.00 38.09 470 GLN A CA 1
ATOM 3743 C C . GLN A 1 470 ? 55.166 16.755 26.302 1.00 37.69 470 GLN A C 1
ATOM 3744 O O . GLN A 1 470 ? 54.807 15.582 26.201 1.00 38.18 470 GLN A O 1
ATOM 3750 N N . ILE A 1 471 ? 54.307 17.775 26.303 1.00 36.42 471 ILE A N 1
ATOM 3751 C CA . ILE A 1 471 ? 52.865 17.558 26.194 1.00 35.15 471 ILE A CA 1
ATOM 3752 C C . ILE A 1 471 ? 52.352 17.520 24.757 1.00 35.35 471 ILE A C 1
ATOM 3753 O O . ILE A 1 471 ? 51.306 16.927 24.484 1.00 34.58 471 ILE A O 1
ATOM 3758 N N . GLY A 1 472 ? 53.082 18.151 23.843 1.00 33.94 472 GLY A N 1
ATOM 3759 C CA . GLY A 1 472 ? 52.669 18.158 22.451 1.00 34.42 472 GLY A CA 1
ATOM 3760 C C . GLY A 1 472 ? 53.690 17.482 21.555 1.00 34.49 472 GLY A C 1
ATOM 3761 O O . GLY A 1 472 ? 54.689 16.961 22.044 1.00 34.41 472 GLY A O 1
ATOM 3762 N N . PRO A 1 473 ? 53.464 17.462 20.232 1.00 34.74 473 PRO A N 1
ATOM 3763 C CA . PRO A 1 473 ? 54.413 16.830 19.312 1.00 35.16 473 PRO A CA 1
ATOM 3764 C C . PRO A 1 473 ? 55.756 17.538 19.427 1.00 35.34 473 PRO A C 1
ATOM 3765 O O . PRO A 1 473 ? 55.809 18.717 19.788 1.00 34.64 473 PRO A O 1
ATOM 3769 N N . LYS A 1 474 ? 56.840 16.831 19.139 1.00 36.16 474 LYS A N 1
ATOM 3770 C CA . LYS A 1 474 ? 58.142 17.473 19.205 1.00 37.48 474 LYS A CA 1
ATOM 3771 C C . LYS A 1 474 ? 58.427 18.039 17.822 1.00 36.97 474 LYS A C 1
ATOM 3772 O O . LYS A 1 474 ? 59.062 17.395 16.988 1.00 36.91 474 LYS A O 1
ATOM 3778 N N . THR A 1 475 ? 57.919 19.240 17.578 1.00 35.92 475 THR A N 1
ATOM 3779 C CA . THR A 1 475 ? 58.116 19.904 16.302 1.00 35.46 475 THR A CA 1
ATOM 3780 C C . THR A 1 475 ? 59.497 20.559 16.249 1.00 36.04 475 THR A C 1
ATOM 3781 O O . THR A 1 475 ? 60.186 20.663 17.263 1.00 36.01 475 THR A O 1
ATOM 3785 N N . GLN A 1 476 ? 59.896 20.985 15.058 1.00 36.57 476 GLN A N 1
ATOM 3786 C CA . GLN A 1 476 ? 61.195 21.622 14.857 1.00 37.28 476 GLN A CA 1
ATOM 3787 C C . GLN A 1 476 ? 61.519 22.699 15.895 1.00 37.61 476 GLN A C 1
ATOM 3788 O O . GLN A 1 476 ? 60.678 23.542 16.214 1.00 37.20 476 GLN A O 1
ATOM 3794 N N . ASN A 1 477 ? 62.741 22.664 16.420 1.00 37.80 477 ASN A N 1
ATOM 3795 C CA . ASN A 1 477 ? 63.180 23.651 17.404 1.00 38.46 477 ASN A CA 1
ATOM 3796 C C . ASN A 1 477 ? 63.086 25.044 16.791 1.00 37.99 477 ASN A C 1
ATOM 3797 O O . ASN A 1 477 ? 63.604 25.287 15.700 1.00 38.05 477 ASN A O 1
ATOM 3802 N N . PHE A 1 478 ? 62.423 25.952 17.498 1.00 37.45 478 PHE A N 1
ATOM 3803 C CA . PHE A 1 478 ? 62.250 27.322 17.028 1.00 37.88 478 PHE A CA 1
ATOM 3804 C C . PHE A 1 478 ? 63.594 27.994 16.723 1.00 38.23 478 PHE A C 1
ATOM 3805 O O . PHE A 1 478 ? 63.712 28.749 15.759 1.00 36.98 478 PHE A O 1
ATOM 3813 N N . GLU A 1 479 ? 64.599 27.713 17.549 1.00 39.76 479 GLU A N 1
ATOM 3814 C CA . GLU A 1 479 ? 65.931 28.296 17.377 1.00 41.38 479 GLU A CA 1
ATOM 3815 C C . GLU A 1 479 ? 66.567 27.957 16.038 1.00 41.30 479 GLU A C 1
ATOM 3816 O O . GLU A 1 479 ? 67.407 28.704 15.538 1.00 41.88 479 GLU A O 1
ATOM 3822 N N . GLU A 1 480 ? 66.163 26.834 15.456 1.00 41.50 480 GLU A N 1
ATOM 3823 C CA . GLU A 1 480 ? 66.720 26.388 14.186 1.00 41.57 480 GLU A CA 1
ATOM 3824 C C . GLU A 1 480 ? 65.929 26.805 12.952 1.00 41.22 480 GLU A C 1
ATOM 3825 O O . GLU A 1 480 ? 66.349 26.532 11.825 1.00 41.00 480 GLU A O 1
ATOM 3831 N N . MET A 1 481 ? 64.789 27.459 13.154 1.00 40.02 481 MET A N 1
ATOM 3832 C CA . MET A 1 481 ? 63.965 27.888 12.030 1.00 38.61 481 MET A CA 1
ATOM 3833 C C . MET A 1 481 ? 64.560 29.071 11.282 1.00 38.89 481 MET A C 1
ATOM 3834 O O . MET A 1 481 ? 65.026 30.034 11.889 1.00 38.70 481 MET A O 1
ATOM 3839 N N . LYS A 1 482 ? 64.528 28.997 9.956 1.00 39.47 482 LYS A N 1
ATOM 3840 C CA . LYS A 1 482 ? 65.069 30.062 9.122 1.00 40.11 482 LYS A CA 1
ATOM 3841 C C . LYS A 1 482 ? 63.990 30.786 8.325 1.00 39.14 482 LYS A C 1
ATOM 3842 O O . LYS A 1 482 ? 64.264 31.803 7.689 1.00 38.98 482 LYS A O 1
ATOM 3848 N N . SER A 1 483 ? 62.763 30.269 8.362 1.00 37.50 483 SER A N 1
ATOM 3849 C CA . SER A 1 483 ? 61.664 30.889 7.626 1.00 36.42 483 SER A CA 1
ATOM 3850 C C . SER A 1 483 ? 60.349 30.842 8.395 1.00 34.92 483 SER A C 1
ATOM 3851 O O . SER A 1 483 ? 60.135 29.969 9.236 1.00 34.09 483 SER A O 1
ATOM 3854 N N . PHE A 1 484 ? 59.466 31.782 8.082 1.00 33.94 484 PHE A N 1
ATOM 3855 C CA . PHE A 1 484 ? 58.165 31.849 8.729 1.00 33.81 484 PHE A CA 1
ATOM 3856 C C . PHE A 1 484 ? 57.328 30.646 8.294 1.00 34.22 484 PHE A C 1
ATOM 3857 O O . PHE A 1 484 ? 56.432 30.206 9.015 1.00 33.25 484 PHE A O 1
ATOM 3865 N N . ASP A 1 485 ? 57.634 30.110 7.116 1.00 34.77 485 ASP A N 1
ATOM 3866 C CA . ASP A 1 485 ? 56.918 28.951 6.595 1.00 36.87 485 ASP A CA 1
ATOM 3867 C C . ASP A 1 485 ? 57.123 27.750 7.510 1.00 35.99 485 ASP A C 1
ATOM 3868 O O . ASP A 1 485 ? 56.206 26.952 7.718 1.00 34.78 485 ASP A O 1
ATOM 3873 N N . GLU A 1 486 ? 58.332 27.621 8.051 1.00 35.11 486 GLU A N 1
ATOM 3874 C CA . GLU A 1 486 ? 58.648 26.519 8.956 1.00 34.79 486 GLU A CA 1
ATOM 3875 C C . GLU A 1 486 ? 57.876 26.705 10.254 1.00 33.56 486 GLU A C 1
ATOM 3876 O O . GLU A 1 486 ? 57.500 25.735 10.914 1.00 33.01 486 GLU A O 1
ATOM 3882 N N . PHE A 1 487 ? 57.655 27.963 10.618 1.00 32.13 487 PHE A N 1
ATOM 3883 C CA . PHE A 1 487 ? 56.924 28.286 11.834 1.00 31.12 487 PHE A CA 1
ATOM 3884 C C . PHE A 1 487 ? 55.460 27.878 11.687 1.00 30.36 487 PHE A C 1
ATOM 3885 O O . PHE A 1 487 ? 54.900 27.222 12.561 1.00 29.84 487 PHE A O 1
ATOM 3893 N N . MET A 1 488 ? 54.847 28.270 10.576 1.00 30.33 488 MET A N 1
ATOM 3894 C CA . MET A 1 488 ? 53.451 27.937 10.327 1.00 31.19 488 MET A CA 1
ATOM 3895 C C . MET A 1 488 ? 53.231 26.431 10.232 1.00 31.09 488 MET A C 1
ATOM 3896 O O . MET A 1 488 ? 52.151 25.939 10.559 1.00 30.82 488 MET A O 1
ATOM 3901 N N . LYS A 1 489 ? 54.248 25.700 9.783 1.00 30.97 489 LYS A N 1
ATOM 3902 C CA . LYS A 1 489 ? 54.133 24.248 9.673 1.00 31.88 489 LYS A CA 1
ATOM 3903 C C . LYS A 1 489 ? 54.115 23.619 11.058 1.00 31.00 489 LYS A C 1
ATOM 3904 O O . LYS A 1 489 ? 53.376 22.663 11.306 1.00 30.58 489 LYS A O 1
ATOM 3910 N N . ALA A 1 490 ? 54.931 24.160 11.958 1.00 29.48 490 ALA A N 1
ATOM 3911 C CA . ALA A 1 490 ? 54.995 23.660 13.325 1.00 29.13 490 ALA A CA 1
ATOM 3912 C C . ALA A 1 490 ? 53.692 24.014 14.045 1.00 28.12 490 ALA A C 1
ATOM 3913 O O . ALA A 1 490 ? 53.168 23.224 14.828 1.00 27.74 490 ALA A O 1
ATOM 3915 N N . TYR A 1 491 ? 53.189 25.215 13.776 1.00 27.46 491 TYR A N 1
ATOM 3916 C CA . TYR A 1 491 ? 51.941 25.704 14.357 1.00 26.32 491 TYR A CA 1
ATOM 3917 C C . TYR A 1 491 ? 50.819 24.738 13.976 1.00 26.41 491 TYR A C 1
ATOM 3918 O O . TYR A 1 491 ? 50.020 24.325 14.822 1.00 25.19 491 TYR A O 1
ATOM 3927 N N . LYS A 1 492 ? 50.769 24.375 12.698 1.00 26.18 492 LYS A N 1
ATOM 3928 C CA . LYS A 1 492 ? 49.751 23.452 12.210 1.00 27.16 492 LYS A CA 1
ATOM 3929 C C . LYS A 1 492 ? 49.878 22.070 12.854 1.00 26.87 492 LYS A C 1
ATOM 3930 O O . LYS A 1 492 ? 48.870 21.418 13.135 1.00 26.96 492 LYS A O 1
ATOM 3936 N N . ALA A 1 493 ? 51.111 21.632 13.098 1.00 26.71 493 ALA A N 1
ATOM 3937 C CA . ALA A 1 493 ? 51.352 20.327 13.712 1.00 26.79 493 ALA A CA 1
ATOM 3938 C C . ALA A 1 493 ? 50.868 20.287 15.160 1.00 26.51 493 ALA A C 1
ATOM 3939 O O . ALA A 1 493 ? 50.330 19.270 15.616 1.00 25.26 493 ALA A O 1
ATOM 3941 N N . GLN A 1 494 ? 51.075 21.379 15.891 1.00 25.69 494 GLN A N 1
ATOM 3942 C CA . GLN A 1 494 ? 50.613 21.444 17.277 1.00 26.32 494 GLN A CA 1
ATOM 3943 C C . GLN A 1 494 ? 49.082 21.484 17.282 1.00 25.66 494 GLN A C 1
ATOM 3944 O O . GLN A 1 494 ? 48.434 20.798 18.071 1.00 25.44 494 GLN A O 1
ATOM 3950 N N . MET A 1 495 ? 48.515 22.296 16.395 1.00 25.13 495 MET A N 1
ATOM 3951 C CA . MET A 1 495 ? 47.063 22.435 16.287 1.00 25.62 495 MET A CA 1
ATOM 3952 C C . MET A 1 495 ? 46.426 21.076 16.006 1.00 25.90 495 MET A C 1
ATOM 3953 O O . MET A 1 495 ? 45.446 20.686 16.645 1.00 25.39 495 MET A O 1
ATOM 3958 N N . GLU A 1 496 ? 46.997 20.357 15.047 1.00 26.41 496 GLU A N 1
ATOM 3959 C CA . GLU A 1 496 ? 46.493 19.046 14.656 1.00 28.72 496 GLU A CA 1
ATOM 3960 C C . GLU A 1 496 ? 46.400 18.052 15.806 1.00 28.15 496 GLU A C 1
ATOM 3961 O O . GLU A 1 496 ? 45.392 17.354 15.957 1.00 27.91 496 GLU A O 1
ATOM 3967 N N . TYR A 1 497 ? 47.450 17.990 16.617 1.00 26.79 497 TYR A N 1
ATOM 3968 C CA . TYR A 1 497 ? 47.495 17.062 17.736 1.00 26.67 497 TYR A CA 1
ATOM 3969 C C . TYR A 1 497 ? 46.426 17.330 18.790 1.00 27.03 497 TYR A C 1
ATOM 3970 O O . TYR A 1 497 ? 45.690 16.426 19.183 1.00 26.12 497 TYR A O 1
ATOM 3979 N N . PHE A 1 498 ? 46.336 18.571 19.251 1.00 25.78 498 PHE A N 1
ATOM 3980 C CA . PHE A 1 498 ? 45.358 18.891 20.281 1.00 26.22 498 PHE A CA 1
ATOM 3981 C C . PHE A 1 498 ? 43.912 18.938 19.803 1.00 25.28 498 PHE A C 1
ATOM 3982 O O . PHE A 1 498 ? 43.005 18.605 20.565 1.00 25.21 498 PHE A O 1
ATOM 3990 N N . VAL A 1 499 ? 43.681 19.333 18.554 1.00 23.70 499 VAL A N 1
ATOM 3991 C CA . VAL A 1 499 ? 42.312 19.354 18.054 1.00 24.16 499 VAL A CA 1
ATOM 3992 C C . VAL A 1 499 ? 41.835 17.904 17.952 1.00 24.01 499 VAL A C 1
ATOM 3993 O O . VAL A 1 499 ? 40.685 17.599 18.248 1.00 24.01 499 VAL A O 1
ATOM 3997 N N . LYS A 1 500 ? 42.732 17.007 17.553 1.00 25.05 500 LYS A N 1
ATOM 3998 C CA . LYS A 1 500 ? 42.379 15.598 17.437 1.00 26.16 500 LYS A CA 1
ATOM 3999 C C . LYS A 1 500 ? 41.879 15.053 18.777 1.00 26.29 500 LYS A C 1
ATOM 4000 O O . LYS A 1 500 ? 40.833 14.406 18.845 1.00 26.13 500 LYS A O 1
ATOM 4006 N N . HIS A 1 501 ? 42.618 15.316 19.849 1.00 25.13 501 HIS A N 1
ATOM 4007 C CA . HIS A 1 501 ? 42.204 14.809 21.153 1.00 25.23 501 HIS A CA 1
ATOM 4008 C C . HIS A 1 501 ? 40.978 15.493 21.742 1.00 24.71 501 HIS A C 1
ATOM 4009 O O . HIS A 1 501 ? 40.224 14.875 22.493 1.00 25.41 501 HIS A O 1
ATOM 4016 N N . MET A 1 502 ? 40.761 16.757 21.391 1.00 23.93 502 MET A N 1
ATOM 4017 C CA . MET A 1 502 ? 39.589 17.475 21.874 1.00 23.65 502 MET A CA 1
ATOM 4018 C C . MET A 1 502 ? 38.349 16.844 21.239 1.00 24.78 502 MET A C 1
ATOM 4019 O O . MET A 1 502 ? 37.344 16.594 21.909 1.00 23.22 502 MET A O 1
ATOM 4024 N N . CYS A 1 503 ? 38.422 16.575 19.940 1.00 24.23 503 CYS A N 1
ATOM 4025 C CA . CYS A 1 503 ? 37.285 15.983 19.250 1.00 25.31 503 CYS A CA 1
ATOM 4026 C C . CYS A 1 503 ? 37.031 14.545 19.692 1.00 25.15 503 CYS A C 1
ATOM 4027 O O . CYS A 1 503 ? 35.877 14.116 19.809 1.00 25.28 503 CYS A O 1
ATOM 4030 N N . CYS A 1 504 ? 38.099 13.802 19.961 1.00 26.19 504 CYS A N 1
ATOM 4031 C CA . CYS A 1 504 ? 37.948 12.427 20.428 1.00 26.89 504 CYS A CA 1
ATOM 4032 C C . CYS A 1 504 ? 37.307 12.436 21.816 1.00 25.67 504 CYS A C 1
ATOM 4033 O O . CYS A 1 504 ? 36.425 11.625 22.100 1.00 23.25 504 CYS A O 1
ATOM 4036 N N . ALA A 1 505 ? 37.745 13.360 22.673 1.00 23.95 505 ALA A N 1
ATOM 4037 C CA . ALA A 1 505 ? 37.189 13.475 24.025 1.00 23.08 505 ALA A CA 1
ATOM 4038 C C . ALA A 1 505 ? 35.694 13.790 23.938 1.00 22.86 505 ALA A C 1
ATOM 4039 O O . ALA A 1 505 ? 34.880 13.205 24.663 1.00 22.87 505 ALA A O 1
ATOM 4041 N N . ASP A 1 506 ? 35.337 14.717 23.054 1.00 21.20 506 ASP A N 1
ATOM 4042 C CA . ASP A 1 506 ? 33.939 15.085 22.852 1.00 21.91 506 ASP A CA 1
ATOM 4043 C C . ASP A 1 506 ? 33.127 13.858 22.442 1.00 22.49 506 ASP A C 1
ATOM 4044 O O . ASP A 1 506 ? 32.025 13.632 22.950 1.00 23.24 506 ASP A O 1
ATOM 4049 N N . ASN A 1 507 ? 33.668 13.066 21.522 1.00 21.54 507 ASN A N 1
ATOM 4050 C CA . ASN A 1 507 ? 32.953 11.882 21.067 1.00 22.18 507 ASN A CA 1
ATOM 4051 C C . ASN A 1 507 ? 32.725 10.857 22.178 1.00 22.80 507 ASN A C 1
ATOM 4052 O O . ASN A 1 507 ? 31.713 10.157 22.175 1.00 22.98 507 ASN A O 1
ATOM 4057 N N . CYS A 1 508 ? 33.655 10.772 23.128 1.00 22.23 508 CYS A N 1
ATOM 4058 C CA . CYS A 1 508 ? 33.507 9.839 24.242 1.00 22.62 508 CYS A CA 1
ATOM 4059 C C . CYS A 1 508 ? 32.380 10.300 25.167 1.00 23.14 508 CYS A C 1
ATOM 4060 O O . CYS A 1 508 ? 31.631 9.481 25.704 1.00 22.52 508 CYS A O 1
ATOM 4063 N N . ILE A 1 509 ? 32.264 11.613 25.342 1.00 21.99 509 ILE A N 1
ATOM 4064 C CA . ILE A 1 509 ? 31.221 12.198 26.175 1.00 22.37 509 ILE A CA 1
ATOM 4065 C C . ILE A 1 509 ? 29.876 12.013 25.470 1.00 22.86 509 ILE A C 1
ATOM 4066 O O . ILE A 1 509 ? 28.846 11.800 26.115 1.00 21.87 509 ILE A O 1
ATOM 4071 N N . ASP A 1 510 ? 29.905 12.084 24.140 1.00 22.63 510 ASP A N 1
ATOM 4072 C CA . ASP A 1 510 ? 28.720 11.921 23.294 1.00 23.13 510 ASP A CA 1
ATOM 4073 C C . ASP A 1 510 ? 28.176 10.500 23.505 1.00 23.61 510 ASP A C 1
ATOM 4074 O O . ASP A 1 510 ? 26.980 10.299 23.752 1.00 24.21 510 ASP A O 1
ATOM 4079 N N . ILE A 1 511 ? 29.067 9.518 23.418 1.00 23.58 511 ILE A N 1
ATOM 4080 C CA . ILE A 1 511 ? 28.692 8.121 23.611 1.00 24.24 511 ILE A CA 1
ATOM 4081 C C . ILE A 1 511 ? 28.137 7.899 25.018 1.00 24.79 511 ILE A C 1
ATOM 4082 O O . ILE A 1 511 ? 27.166 7.167 25.195 1.00 24.59 511 ILE A O 1
ATOM 4087 N N . ALA A 1 512 ? 28.740 8.547 26.013 1.00 24.07 512 ALA A N 1
ATOM 4088 C CA . ALA A 1 512 ? 28.296 8.393 27.400 1.00 23.50 512 ALA A CA 1
ATOM 4089 C C . ALA A 1 512 ? 26.872 8.889 27.632 1.00 23.67 512 ALA A C 1
ATOM 4090 O O . ALA A 1 512 ? 26.093 8.233 28.328 1.00 24.06 512 ALA A O 1
ATOM 4092 N N . HIS A 1 513 ? 26.529 10.042 27.065 1.00 22.99 513 HIS A N 1
ATOM 4093 C CA . HIS A 1 513 ? 25.183 10.584 27.210 1.00 23.28 513 HIS A CA 1
ATOM 4094 C C . HIS A 1 513 ? 24.160 9.660 26.570 1.00 24.13 513 HIS A C 1
ATOM 4095 O O . HIS A 1 513 ? 23.059 9.486 27.090 1.00 24.82 513 HIS A O 1
ATOM 4102 N N . ALA A 1 514 ? 24.521 9.066 25.438 1.00 23.81 514 ALA A N 1
ATOM 4103 C CA . ALA A 1 514 ? 23.612 8.157 24.752 1.00 25.17 514 ALA A CA 1
ATOM 4104 C C . ALA A 1 514 ? 23.401 6.878 25.556 1.00 25.82 514 ALA A C 1
ATOM 4105 O O . ALA A 1 514 ? 22.290 6.344 25.618 1.00 26.17 514 ALA A O 1
ATOM 4107 N N . GLU A 1 515 ? 24.470 6.401 26.183 1.00 25.88 515 GLU A N 1
ATOM 4108 C CA . GLU A 1 515 ? 24.417 5.165 26.956 1.00 27.17 515 GLU A CA 1
ATOM 4109 C C . GLU A 1 515 ? 23.733 5.307 28.309 1.00 26.53 515 GLU A C 1
ATOM 4110 O O . GLU A 1 515 ? 23.010 4.406 28.736 1.00 25.71 515 GLU A O 1
ATOM 4116 N N . ARG A 1 516 ? 23.944 6.436 28.978 1.00 24.95 516 ARG A N 1
ATOM 4117 C CA . ARG A 1 516 ? 23.361 6.627 30.302 1.00 26.21 516 ARG A CA 1
ATOM 4118 C C . ARG A 1 516 ? 22.301 7.705 30.478 1.00 25.91 516 ARG A C 1
ATOM 4119 O O . ARG A 1 516 ? 21.542 7.662 31.451 1.00 27.16 516 ARG A O 1
ATOM 4127 N N . ALA A 1 517 ? 22.228 8.665 29.560 1.00 25.17 517 ALA A N 1
ATOM 4128 C CA . ALA A 1 517 ? 21.231 9.719 29.693 1.00 25.86 517 ALA A CA 1
ATOM 4129 C C . ALA A 1 517 ? 20.462 10.109 28.427 1.00 25.93 517 ALA A C 1
ATOM 4130 O O . ALA A 1 517 ? 20.411 11.284 28.059 1.00 26.16 517 ALA A O 1
ATOM 4132 N N . PRO A 1 518 ? 19.871 9.127 27.728 1.00 26.28 518 PRO A N 1
ATOM 4133 C CA . PRO A 1 518 ? 19.117 9.503 26.529 1.00 27.08 518 PRO A CA 1
ATOM 4134 C C . PRO A 1 518 ? 17.873 10.214 27.074 1.00 27.50 518 PRO A C 1
ATOM 4135 O O . PRO A 1 518 ? 17.336 9.804 28.105 1.00 29.56 518 PRO A O 1
ATOM 4139 N N . LEU A 1 519 ? 17.424 11.276 26.409 1.00 26.67 519 LEU A N 1
ATOM 4140 C CA . LEU A 1 519 ? 16.284 12.052 26.905 1.00 26.49 519 LEU A CA 1
ATOM 4141 C C . LEU A 1 519 ? 14.965 11.894 26.148 1.00 26.91 519 LEU A C 1
ATOM 4142 O O . LEU A 1 519 ? 14.804 12.416 25.046 1.00 25.94 519 LEU A O 1
ATOM 4147 N N . PRO A 1 520 ? 13.987 11.202 26.759 1.00 26.51 520 PRO A N 1
ATOM 4148 C CA . PRO A 1 520 ? 12.663 10.953 26.173 1.00 27.44 520 PRO A CA 1
ATOM 4149 C C . PRO A 1 520 ? 11.831 12.207 25.901 1.00 27.32 520 PRO A C 1
ATOM 4150 O O . PRO A 1 520 ? 11.307 12.385 24.802 1.00 27.86 520 PRO A O 1
ATOM 4154 N N . PHE A 1 521 ? 11.704 13.075 26.901 1.00 26.33 521 PHE A N 1
ATOM 4155 C CA . PHE A 1 521 ? 10.892 14.278 26.740 1.00 26.34 521 PHE A CA 1
ATOM 4156 C C . PHE A 1 521 ? 11.428 15.240 25.677 1.00 26.20 521 PHE A C 1
ATOM 4157 O O . PHE A 1 521 ? 10.713 15.614 24.745 1.00 25.94 521 PHE A O 1
ATOM 4165 N N . LEU A 1 522 ? 12.686 15.637 25.817 1.00 25.80 522 LEU A N 1
ATOM 4166 C CA . LEU A 1 522 ? 13.293 16.556 24.861 1.00 25.18 522 LEU A CA 1
ATOM 4167 C C . LEU A 1 522 ? 13.238 15.999 23.433 1.00 25.04 522 LEU A C 1
ATOM 4168 O O . LEU A 1 522 ? 12.886 16.708 22.489 1.00 24.60 522 LEU A O 1
ATOM 4173 N N . SER A 1 523 ? 13.577 14.722 23.285 1.00 25.58 523 SER A N 1
ATOM 4174 C CA . SER A 1 523 ? 13.595 14.086 21.970 1.00 25.83 523 SER A CA 1
ATOM 4175 C C . SER A 1 523 ? 12.253 14.079 21.250 1.00 26.06 523 SER A C 1
ATOM 4176 O O . SER A 1 523 ? 12.201 14.160 20.020 1.00 25.83 523 SER A O 1
ATOM 4179 N N . SER A 1 524 ? 11.168 13.990 22.010 1.00 26.86 524 SER A N 1
ATOM 4180 C CA . SER A 1 524 ? 9.837 13.946 21.419 1.00 26.56 524 SER A CA 1
ATOM 4181 C C . SER A 1 524 ? 9.476 15.223 20.673 1.00 27.25 524 SER A C 1
ATOM 4182 O O . SER A 1 524 ? 8.573 15.222 19.839 1.00 27.57 524 SER A O 1
ATOM 4185 N N . MET A 1 525 ? 10.186 16.308 20.967 1.00 26.06 525 MET A N 1
ATOM 4186 C CA . MET A 1 525 ? 9.905 17.590 20.335 1.00 25.86 525 MET A CA 1
ATOM 4187 C C . MET A 1 525 ? 10.898 18.014 19.251 1.00 25.50 525 MET A C 1
ATOM 4188 O O . MET A 1 525 ? 10.945 19.185 18.878 1.00 25.39 525 MET A O 1
ATOM 4193 N N . VAL A 1 526 ? 11.683 17.066 18.747 1.00 25.01 526 VAL A N 1
ATOM 4194 C CA . VAL A 1 526 ? 12.653 17.352 17.686 1.00 25.10 526 VAL A CA 1
ATOM 4195 C C . VAL A 1 526 ? 12.481 16.297 16.591 1.00 26.22 526 VAL A C 1
ATOM 4196 O O . VAL A 1 526 ? 12.499 15.098 16.860 1.00 25.89 526 VAL A O 1
ATOM 4200 N N . ASP A 1 527 ? 12.324 16.762 15.358 1.00 27.83 527 ASP A N 1
ATOM 4201 C CA . ASP A 1 527 ? 12.070 15.889 14.217 1.00 30.92 527 ASP A CA 1
ATOM 4202 C C . ASP A 1 527 ? 12.856 14.633 13.922 1.00 33.95 527 ASP A C 1
ATOM 4203 O O . ASP A 1 527 ? 14.077 14.567 14.044 1.00 35.18 527 ASP A O 1
ATOM 4208 N N . ASN A 1 528 ? 12.082 13.636 13.501 1.00 34.30 528 ASN A N 1
ATOM 4209 C CA . ASN A 1 528 ? 12.546 12.315 13.149 1.00 32.82 528 ASN A CA 1
ATOM 4210 C C . ASN A 1 528 ? 12.751 11.430 14.374 1.00 30.49 528 ASN A C 1
ATOM 4211 O O . ASN A 1 528 ? 12.739 10.217 14.244 1.00 31.73 528 ASN A O 1
ATOM 4216 N N . CYS A 1 529 ? 12.908 12.011 15.565 1.00 29.33 529 CYS A N 1
ATOM 4217 C CA . CYS A 1 529 ? 13.094 11.166 16.746 1.00 28.87 529 CYS A CA 1
ATOM 4218 C C . CYS A 1 529 ? 11.941 10.172 16.900 1.00 28.47 529 CYS A C 1
ATOM 4219 O O . CYS A 1 529 ? 12.172 8.970 16.999 1.00 28.28 529 CYS A O 1
ATOM 4222 N N . ILE A 1 530 ? 10.704 10.665 16.916 1.00 28.55 530 ILE A N 1
ATOM 4223 C CA . ILE A 1 530 ? 9.552 9.771 17.047 1.00 28.49 530 ILE A CA 1
ATOM 4224 C C . ILE A 1 530 ? 9.464 8.876 15.812 1.00 28.87 530 ILE A C 1
ATOM 4225 O O . ILE A 1 530 ? 9.278 7.667 15.923 1.00 28.56 530 ILE A O 1
ATOM 4230 N N . GLY A 1 531 ? 9.615 9.481 14.636 1.00 29.79 531 GLY A N 1
ATOM 4231 C CA . GLY A 1 531 ? 9.548 8.730 13.392 1.00 30.15 531 GLY A CA 1
ATOM 4232 C C . GLY A 1 531 ? 10.619 7.664 13.257 1.00 30.00 531 GLY A C 1
ATOM 4233 O O . GLY A 1 531 ? 10.371 6.599 12.690 1.00 30.06 531 GLY A O 1
ATOM 4234 N N . LYS A 1 532 ? 11.813 7.946 13.772 1.00 29.42 532 LYS A N 1
ATOM 4235 C CA . LYS A 1 532 ? 12.923 7.000 13.703 1.00 30.24 532 LYS A CA 1
ATOM 4236 C C . LYS A 1 532 ? 12.934 6.079 14.915 1.00 29.42 532 LYS A C 1
ATOM 4237 O O . LYS A 1 532 ? 13.628 5.062 14.926 1.00 29.46 532 LYS A O 1
ATOM 4243 N N . GLY A 1 533 ? 12.165 6.443 15.937 1.00 28.78 533 GLY A N 1
ATOM 4244 C CA . GLY A 1 533 ? 12.113 5.642 17.147 1.00 27.80 533 GLY A CA 1
ATOM 4245 C C . GLY A 1 533 ? 13.421 5.660 17.921 1.00 27.35 533 GLY A C 1
ATOM 4246 O O . GLY A 1 533 ? 13.791 4.668 18.542 1.00 26.34 533 GLY A O 1
ATOM 4247 N N . LYS A 1 534 ? 14.124 6.789 17.892 1.00 26.98 534 LYS A N 1
ATOM 4248 C CA . LYS A 1 534 ? 15.399 6.908 18.597 1.00 27.27 534 LYS A CA 1
ATOM 4249 C C . LYS A 1 534 ? 15.618 8.309 19.168 1.00 26.14 534 LYS A C 1
ATOM 4250 O O . LYS A 1 534 ? 15.170 9.301 18.601 1.00 24.11 534 LYS A O 1
ATOM 4256 N N . SER A 1 535 ? 16.312 8.379 20.298 1.00 25.00 535 SER A N 1
ATOM 4257 C CA . SER A 1 535 ? 16.576 9.654 20.958 1.00 24.90 535 SER A CA 1
ATOM 4258 C C . SER A 1 535 ? 17.556 10.562 20.219 1.00 24.97 535 SER A C 1
ATOM 4259 O O . SER A 1 535 ? 18.242 10.147 19.280 1.00 24.63 535 SER A O 1
ATOM 4262 N N . LEU A 1 536 ? 17.619 11.804 20.682 1.00 24.61 536 LEU A N 1
ATOM 4263 C CA . LEU A 1 536 ? 18.519 12.812 20.138 1.00 25.24 536 LEU A CA 1
ATOM 4264 C C . LEU A 1 536 ? 19.946 12.302 20.344 1.00 25.78 536 LEU A C 1
ATOM 4265 O O . LEU A 1 536 ? 20.788 12.404 19.455 1.00 25.78 536 LEU A O 1
ATOM 4270 N N . GLN A 1 537 ? 20.205 11.740 21.523 1.00 24.84 537 GLN A N 1
ATOM 4271 C CA . GLN A 1 537 ? 21.525 11.216 21.846 1.00 25.77 537 GLN A CA 1
ATOM 4272 C C . GLN A 1 537 ? 21.928 10.075 20.909 1.00 26.37 537 GLN A C 1
ATOM 4273 O O . GLN A 1 537 ? 23.114 9.840 20.683 1.00 25.94 537 GLN A O 1
ATOM 4279 N N . ASP A 1 538 ? 20.939 9.371 20.365 1.00 26.61 538 ASP A N 1
ATOM 4280 C CA . ASP A 1 538 ? 21.208 8.255 19.459 1.00 27.98 538 ASP A CA 1
ATOM 4281 C C . ASP A 1 538 ? 21.123 8.608 17.975 1.00 27.58 538 ASP A C 1
ATOM 4282 O O . ASP A 1 538 ? 21.048 7.715 17.126 1.00 28.61 538 ASP A O 1
ATOM 4287 N N . GLY A 1 539 ? 21.123 9.902 17.666 1.00 26.18 539 GLY A N 1
ATOM 4288 C CA . GLY A 1 539 ? 21.084 10.342 16.277 1.00 25.56 539 GLY A CA 1
ATOM 4289 C C . GLY A 1 539 ? 19.727 10.548 15.622 1.00 25.78 539 GLY A C 1
ATOM 4290 O O . GLY A 1 539 ? 19.640 10.641 14.395 1.00 25.02 539 GLY A O 1
ATOM 4291 N N . GLY A 1 540 ? 18.665 10.626 16.420 1.00 23.73 540 GLY A N 1
ATOM 4292 C CA . GLY A 1 540 ? 17.339 10.821 15.853 1.00 23.25 540 GLY A CA 1
ATOM 4293 C C . GLY A 1 540 ? 17.086 12.113 15.085 1.00 23.08 540 GLY A C 1
ATOM 4294 O O . GLY A 1 540 ? 16.243 12.145 14.189 1.00 22.63 540 GLY A O 1
ATOM 4295 N N . ALA A 1 541 ? 17.809 13.180 15.417 1.00 22.77 541 ALA A N 1
ATOM 4296 C CA . ALA A 1 541 ? 17.609 14.461 14.746 1.00 23.07 541 ALA A CA 1
ATOM 4297 C C . ALA A 1 541 ? 17.896 14.405 13.247 1.00 22.83 541 ALA A C 1
ATOM 4298 O O . ALA A 1 541 ? 18.706 13.603 12.787 1.00 24.02 541 ALA A O 1
ATOM 4300 N N . GLU A 1 542 ? 17.211 15.258 12.493 1.00 23.24 542 GLU A N 1
ATOM 4301 C CA . GLU A 1 542 ? 17.408 15.351 11.045 1.00 23.45 542 GLU A CA 1
ATOM 4302 C C . GLU A 1 542 ? 18.824 15.861 10.771 1.00 23.49 542 GLU A C 1
ATOM 4303 O O . GLU A 1 542 ? 19.510 15.378 9.865 1.00 22.45 542 GLU A O 1
ATOM 4309 N N . TYR A 1 543 ? 19.253 16.838 11.567 1.00 23.01 543 TYR A N 1
ATOM 4310 C CA . TYR A 1 543 ? 20.579 17.438 11.430 1.00 21.83 543 TYR A CA 1
ATOM 4311 C C . TYR A 1 543 ? 21.413 17.179 12.686 1.00 21.60 543 TYR A C 1
ATOM 4312 O O . TYR A 1 543 ? 20.931 17.364 13.800 1.00 22.08 543 TYR A O 1
ATOM 4321 N N . ASN A 1 544 ? 22.660 16.748 12.502 1.00 21.33 544 ASN A N 1
ATOM 4322 C CA . ASN A 1 544 ? 23.554 16.471 13.630 1.00 20.31 544 ASN A CA 1
ATOM 4323 C C . ASN A 1 544 ? 24.916 17.135 13.463 1.00 21.09 544 ASN A C 1
ATOM 4324 O O . ASN A 1 544 ? 25.532 17.053 12.397 1.00 20.77 544 ASN A O 1
ATOM 4329 N N . PHE A 1 545 ? 25.390 17.777 14.527 1.00 19.91 545 PHE A N 1
ATOM 4330 C CA . PHE A 1 545 ? 26.687 18.449 14.506 1.00 20.79 545 PHE A CA 1
ATOM 4331 C C . PHE A 1 545 ? 27.326 18.381 15.884 1.00 20.60 545 PHE A C 1
ATOM 4332 O O . PHE A 1 545 ? 26.729 17.875 16.833 1.00 20.22 545 PHE A O 1
ATOM 4340 N N . SER A 1 546 ? 28.556 18.882 15.962 1.00 20.67 546 SER A N 1
ATOM 4341 C CA . SER A 1 546 ? 29.315 19.001 17.210 1.00 20.92 546 SER A CA 1
ATOM 4342 C C . SER A 1 546 ? 30.096 20.303 17.014 1.00 21.48 546 SER A C 1
ATOM 4343 O O . SER A 1 546 ? 30.691 20.509 15.956 1.00 20.87 546 SER A O 1
ATOM 4346 N N . GLY A 1 547 ? 30.086 21.184 18.013 1.00 22.42 547 GLY A N 1
ATOM 4347 C CA . GLY A 1 547 ? 30.753 22.468 17.840 1.00 22.61 547 GLY A CA 1
ATOM 4348 C C . GLY A 1 547 ? 31.692 22.990 18.916 1.00 22.78 547 GLY A C 1
ATOM 4349 O O . GLY A 1 547 ? 31.241 23.503 19.943 1.00 22.52 547 GLY A O 1
ATOM 4350 N N . PRO A 1 548 ? 33.011 22.869 18.701 1.00 22.56 548 PRO A N 1
ATOM 4351 C CA . PRO A 1 548 ? 34.058 23.322 19.624 1.00 21.82 548 PRO A CA 1
ATOM 4352 C C . PRO A 1 548 ? 34.530 24.737 19.252 1.00 22.80 548 PRO A C 1
ATOM 4353 O O . PRO A 1 548 ? 34.642 25.070 18.070 1.00 23.05 548 PRO A O 1
ATOM 4357 N N . GLN A 1 549 ? 34.815 25.554 20.267 1.00 21.85 549 GLN A N 1
ATOM 4358 C CA . GLN A 1 549 ? 35.212 26.958 20.086 1.00 22.00 549 GLN A CA 1
ATOM 4359 C C . GLN A 1 549 ? 36.688 27.304 20.176 1.00 22.34 549 GLN A C 1
ATOM 4360 O O . GLN A 1 549 ? 37.397 26.829 21.065 1.00 22.85 549 GLN A O 1
ATOM 4366 N N . GLY A 1 550 ? 37.135 28.162 19.261 1.00 21.98 550 GLY A N 1
ATOM 4367 C CA . GLY A 1 550 ? 38.509 28.625 19.288 1.00 22.45 550 GLY A CA 1
ATOM 4368 C C . GLY A 1 550 ? 38.505 29.958 20.020 1.00 22.63 550 GLY A C 1
ATOM 4369 O O . GLY A 1 550 ? 37.646 30.808 19.765 1.00 22.83 550 GLY A O 1
ATOM 4370 N N . VAL A 1 551 ? 39.447 30.139 20.942 1.00 22.33 551 VAL A N 1
ATOM 4371 C CA . VAL A 1 551 ? 39.547 31.371 21.722 1.00 22.39 551 VAL A CA 1
ATOM 4372 C C . VAL A 1 551 ? 40.932 31.993 21.564 1.00 22.55 551 VAL A C 1
ATOM 4373 O O . VAL A 1 551 ? 41.939 31.302 21.697 1.00 23.80 551 VAL A O 1
ATOM 4377 N N . GLY A 1 552 ? 40.969 33.291 21.262 1.00 24.00 552 GLY A N 1
ATOM 4378 C CA . GLY A 1 552 ? 42.232 34.001 21.114 1.00 24.82 552 GLY A CA 1
ATOM 4379 C C . GLY A 1 552 ? 42.607 34.424 19.701 1.00 25.34 552 GLY A C 1
ATOM 4380 O O . GLY A 1 552 ? 43.793 34.548 19.386 1.00 25.90 552 GLY A O 1
ATOM 4381 N N . VAL A 1 553 ? 41.614 34.679 18.853 1.00 24.78 553 VAL A N 1
ATOM 4382 C CA . VAL A 1 553 ? 41.890 35.060 17.464 1.00 24.71 553 VAL A CA 1
ATOM 4383 C C . VAL A 1 553 ? 42.784 36.292 17.266 1.00 24.26 553 VAL A C 1
ATOM 4384 O O . VAL A 1 553 ? 43.724 36.247 16.474 1.00 24.31 553 VAL A O 1
ATOM 4388 N N . ALA A 1 554 ? 42.503 37.390 17.961 1.00 24.17 554 ALA A N 1
ATOM 4389 C CA . ALA A 1 554 ? 43.328 38.584 17.794 1.00 25.26 554 ALA A CA 1
ATOM 4390 C C . ALA A 1 554 ? 44.745 38.330 18.296 1.00 25.95 554 ALA A C 1
ATOM 4391 O O . ALA A 1 554 ? 45.715 38.826 17.716 1.00 26.62 554 ALA A O 1
ATOM 4393 N N . ASN A 1 555 ? 44.869 37.550 19.367 1.00 25.69 555 ASN A N 1
ATOM 4394 C CA . ASN A 1 555 ? 46.186 37.253 19.918 1.00 27.38 555 ASN A CA 1
ATOM 4395 C C . ASN A 1 555 ? 47.030 36.457 18.918 1.00 27.97 555 ASN A C 1
ATOM 4396 O O . ASN A 1 555 ? 48.238 36.676 18.799 1.00 27.93 555 ASN A O 1
ATOM 4401 N N . ILE A 1 556 ? 46.393 35.542 18.192 1.00 27.35 556 ILE A N 1
ATOM 4402 C CA . ILE A 1 556 ? 47.108 34.740 17.204 1.00 27.71 556 ILE A CA 1
ATOM 4403 C C . ILE A 1 556 ? 47.537 35.569 15.999 1.00 27.23 556 ILE A C 1
ATOM 4404 O O . ILE A 1 556 ? 48.664 35.442 15.525 1.00 26.75 556 ILE A O 1
ATOM 4409 N N . GLY A 1 557 ? 46.644 36.417 15.500 1.00 26.60 557 GLY A N 1
ATOM 4410 C CA . GLY A 1 557 ? 46.989 37.248 14.360 1.00 26.11 557 GLY A CA 1
ATOM 4411 C C . GLY A 1 557 ? 48.131 38.191 14.699 1.00 26.22 557 GLY A C 1
ATOM 4412 O O . GLY A 1 557 ? 49.107 38.300 13.950 1.00 24.81 557 GLY A O 1
ATOM 4413 N N . ASP A 1 558 ? 48.012 38.871 15.836 1.00 25.19 558 ASP A N 1
ATOM 4414 C CA . ASP A 1 558 ? 49.040 39.809 16.277 1.00 26.38 558 ASP A CA 1
ATOM 4415 C C . ASP A 1 558 ? 50.358 39.088 16.581 1.00 26.16 558 ASP A C 1
ATOM 4416 O O . ASP A 1 558 ? 51.436 39.611 16.298 1.00 25.95 558 ASP A O 1
ATOM 4421 N N . SER A 1 559 ? 50.276 37.886 17.150 1.00 25.81 559 SER A N 1
ATOM 4422 C CA . SER A 1 559 ? 51.485 37.126 17.457 1.00 25.64 559 SER A CA 1
ATOM 4423 C C . SER A 1 559 ? 52.158 36.622 16.181 1.00 25.57 559 SER A C 1
ATOM 4424 O O . SER A 1 559 ? 53.378 36.688 16.046 1.00 25.75 559 SER A O 1
ATOM 4427 N N . LEU A 1 560 ? 51.366 36.110 15.245 1.00 24.99 560 LEU A N 1
ATOM 4428 C CA . LEU A 1 560 ? 51.931 35.598 14.000 1.00 25.27 560 LEU A CA 1
ATOM 4429 C C . LEU A 1 560 ? 52.604 36.688 13.169 1.00 25.26 560 LEU A C 1
ATOM 4430 O O . LEU A 1 560 ? 53.692 36.476 12.637 1.00 24.28 560 LEU A O 1
ATOM 4435 N N . VAL A 1 561 ? 51.975 37.854 13.057 1.00 25.71 561 VAL A N 1
ATOM 4436 C CA . VAL A 1 561 ? 52.580 38.920 12.267 1.00 26.80 561 VAL A CA 1
ATOM 4437 C C . VAL A 1 561 ? 53.840 39.459 12.939 1.00 27.81 561 VAL A C 1
ATOM 4438 O O . VAL A 1 561 ? 54.771 39.905 12.260 1.00 28.18 561 VAL A O 1
ATOM 4442 N N . ALA A 1 562 ? 53.880 39.408 14.267 1.00 28.20 562 ALA A N 1
ATOM 4443 C CA . ALA A 1 562 ? 55.051 39.887 14.994 1.00 28.58 562 ALA A CA 1
ATOM 4444 C C . ALA A 1 562 ? 56.226 38.947 14.734 1.00 29.54 562 ALA A C 1
ATOM 4445 O O . ALA A 1 562 ? 57.348 39.392 14.489 1.00 29.55 562 ALA A O 1
ATOM 4447 N N . VAL A 1 563 ? 55.964 37.644 14.782 1.00 29.14 563 VAL A N 1
ATOM 4448 C CA . VAL A 1 563 ? 57.004 36.651 14.540 1.00 29.49 563 VAL A CA 1
ATOM 4449 C C . VAL A 1 563 ? 57.538 36.789 13.114 1.00 31.25 563 VAL A C 1
ATOM 4450 O O . VAL A 1 563 ? 58.750 36.827 12.893 1.00 32.17 563 VAL A O 1
ATOM 4454 N N . LYS A 1 564 ? 56.626 36.883 12.152 1.00 31.30 564 LYS A N 1
ATOM 4455 C CA . LYS A 1 564 ? 56.998 37.011 10.749 1.00 32.35 564 LYS A CA 1
ATOM 4456 C C . LYS A 1 564 ? 57.807 38.268 10.432 1.00 33.13 564 LYS A C 1
ATOM 4457 O O . LYS A 1 564 ? 58.805 38.200 9.715 1.00 33.29 564 LYS A O 1
ATOM 4463 N N . LYS A 1 565 ? 57.373 39.407 10.965 1.00 33.13 565 LYS A N 1
ATOM 4464 C CA . LYS A 1 565 ? 58.040 40.686 10.715 1.00 34.49 565 LYS A CA 1
ATOM 4465 C C . LYS A 1 565 ? 59.303 40.950 11.523 1.00 34.29 565 LYS A C 1
ATOM 4466 O O . LYS A 1 565 ? 60.367 41.220 10.962 1.00 34.78 565 LYS A O 1
ATOM 4472 N N . ILE A 1 566 ? 59.174 40.895 12.843 1.00 34.03 566 ILE A N 1
ATOM 4473 C CA . ILE A 1 566 ? 60.292 41.170 13.735 1.00 34.12 566 ILE A CA 1
ATOM 4474 C C . ILE A 1 566 ? 61.403 40.128 13.706 1.00 34.39 566 ILE A C 1
ATOM 4475 O O . ILE A 1 566 ? 62.579 40.470 13.814 1.00 34.73 566 ILE A O 1
ATOM 4480 N N . VAL A 1 567 ? 61.042 38.859 13.552 1.00 34.11 567 VAL A N 1
ATOM 4481 C CA . VAL A 1 567 ? 62.039 37.798 13.541 1.00 34.23 567 VAL A CA 1
ATOM 4482 C C . VAL A 1 567 ? 62.534 37.361 12.165 1.00 35.54 567 VAL A C 1
ATOM 4483 O O . VAL A 1 567 ? 63.731 37.424 11.887 1.00 35.72 567 VAL A O 1
ATOM 4487 N N . PHE A 1 568 ? 61.627 36.924 11.297 1.00 35.76 568 PHE A N 1
ATOM 4488 C CA . PHE A 1 568 ? 62.045 36.445 9.986 1.00 36.78 568 PHE A CA 1
ATOM 4489 C C . PHE A 1 568 ? 62.237 37.462 8.867 1.00 37.67 568 PHE A C 1
ATOM 4490 O O . PHE A 1 568 ? 63.103 37.274 8.018 1.00 37.80 568 PHE A O 1
ATOM 4498 N N . ASP A 1 569 ? 61.451 38.532 8.845 1.00 38.73 569 ASP A N 1
ATOM 4499 C CA . ASP A 1 569 ? 61.601 39.517 7.778 1.00 40.31 569 ASP A CA 1
ATOM 4500 C C . ASP A 1 569 ? 62.668 40.569 8.059 1.00 40.50 569 ASP A C 1
ATOM 4501 O O . ASP A 1 569 ? 63.542 40.808 7.227 1.00 41.23 569 ASP A O 1
ATOM 4506 N N . GLU A 1 570 ? 62.597 41.192 9.231 1.00 40.83 570 GLU A N 1
ATOM 4507 C CA . GLU A 1 570 ? 63.537 42.249 9.589 1.00 41.25 570 GLU A CA 1
ATOM 4508 C C . GLU A 1 570 ? 64.739 41.782 10.400 1.00 41.25 570 GLU A C 1
ATOM 4509 O O . GLU A 1 570 ? 65.710 42.523 10.557 1.00 41.11 570 GLU A O 1
ATOM 4515 N N . ASN A 1 571 ? 64.672 40.563 10.921 1.00 40.90 571 ASN A N 1
ATOM 4516 C CA . ASN A 1 571 ? 65.766 40.006 11.709 1.00 41.50 571 ASN A CA 1
ATOM 4517 C C . ASN A 1 571 ? 66.192 40.910 12.865 1.00 41.27 571 ASN A C 1
ATOM 4518 O O . ASN A 1 571 ? 67.384 41.017 13.164 1.00 40.83 571 ASN A O 1
ATOM 4523 N N . LYS A 1 572 ? 65.228 41.560 13.512 1.00 40.41 572 LYS A N 1
ATOM 4524 C CA . LYS A 1 572 ? 65.541 42.438 14.637 1.00 39.97 572 LYS A CA 1
ATOM 4525 C C . LYS A 1 572 ? 66.064 41.630 15.819 1.00 39.39 572 LYS A C 1
ATOM 4526 O O . LYS A 1 572 ? 66.925 42.091 16.564 1.00 38.87 572 LYS A O 1
ATOM 4532 N N . ILE A 1 573 ? 65.528 40.426 15.990 1.00 38.55 573 ILE A N 1
ATOM 4533 C CA . ILE A 1 573 ? 65.944 39.532 17.066 1.00 37.90 573 ILE A CA 1
ATOM 4534 C C . ILE A 1 573 ? 65.948 38.113 16.510 1.00 37.10 573 ILE A C 1
ATOM 4535 O O . ILE A 1 573 ? 65.255 37.828 15.536 1.00 36.69 573 ILE A O 1
ATOM 4540 N N . THR A 1 574 ? 66.729 37.226 17.118 1.00 36.40 574 THR A N 1
ATOM 4541 C CA . THR A 1 574 ? 66.795 35.845 16.652 1.00 35.89 574 THR A CA 1
ATOM 4542 C C . THR A 1 574 ? 65.700 35.014 17.310 1.00 35.56 574 THR A C 1
ATOM 4543 O O . THR A 1 574 ? 65.129 35.411 18.327 1.00 34.67 574 THR A O 1
ATOM 4547 N N . PRO A 1 575 ? 65.390 33.846 16.730 1.00 35.46 575 PRO A N 1
ATOM 4548 C CA . PRO A 1 575 ? 64.354 32.991 17.311 1.00 35.27 575 PRO A CA 1
ATOM 4549 C C . PRO A 1 575 ? 64.698 32.669 18.764 1.00 35.68 575 PRO A C 1
ATOM 4550 O O . PRO A 1 575 ? 63.827 32.676 19.637 1.00 34.41 575 PRO A O 1
ATOM 4554 N N . SER A 1 576 ? 65.978 32.402 19.015 1.00 36.10 576 SER A N 1
ATOM 4555 C CA . SER A 1 576 ? 66.450 32.079 20.358 1.00 37.22 576 SER A CA 1
ATOM 4556 C C . SER A 1 576 ? 66.178 33.210 21.340 1.00 36.92 576 SER A C 1
ATOM 4557 O O . SER A 1 576 ? 65.750 32.969 22.467 1.00 37.05 576 SER A O 1
ATOM 4560 N N . GLU A 1 577 ? 66.433 34.442 20.912 1.00 36.83 577 GLU A N 1
ATOM 4561 C CA . GLU A 1 577 ? 66.220 35.609 21.763 1.00 36.76 577 GLU A CA 1
ATOM 4562 C C . GLU A 1 577 ? 64.747 35.784 22.117 1.00 35.50 577 GLU A C 1
ATOM 4563 O O . GLU A 1 577 ? 64.407 36.072 23.263 1.00 35.10 577 GLU A O 1
ATOM 4569 N N . LEU A 1 578 ? 63.873 35.611 21.130 1.00 34.77 578 LEU A N 1
ATOM 4570 C CA . LEU A 1 578 ? 62.442 35.750 21.370 1.00 33.67 578 LEU A CA 1
ATOM 4571 C C . LEU A 1 578 ? 61.967 34.661 22.326 1.00 33.19 578 LEU A C 1
ATOM 4572 O O . LEU A 1 578 ? 61.243 34.936 23.279 1.00 33.05 578 LEU A O 1
ATOM 4577 N N . LYS A 1 579 ? 62.387 33.426 22.076 1.00 33.13 579 LYS A N 1
ATOM 4578 C CA . LYS A 1 579 ? 61.986 32.312 22.927 1.00 34.55 579 LYS A CA 1
ATOM 4579 C C . LYS A 1 579 ? 62.358 32.572 24.384 1.00 35.19 579 LYS A C 1
ATOM 4580 O O . LYS A 1 579 ? 61.542 32.371 25.285 1.00 35.06 579 LYS A O 1
ATOM 4586 N N . LYS A 1 580 ? 63.584 33.032 24.615 1.00 35.96 580 LYS A N 1
ATOM 4587 C CA . LYS A 1 580 ? 64.039 33.305 25.975 1.00 37.14 580 LYS A CA 1
ATOM 4588 C C . LYS A 1 580 ? 63.289 34.467 26.607 1.00 36.51 580 LYS A C 1
ATOM 4589 O O . LYS A 1 580 ? 62.933 34.413 27.783 1.00 36.67 580 LYS A O 1
ATOM 4595 N N . THR A 1 581 ? 63.041 35.512 25.823 1.00 37.07 581 THR A N 1
ATOM 4596 C CA . THR A 1 581 ? 62.328 36.681 26.322 1.00 37.08 581 THR A CA 1
ATOM 4597 C C . THR A 1 581 ? 60.911 36.314 26.760 1.00 35.60 581 THR A C 1
ATOM 4598 O O . THR A 1 581 ? 60.451 36.736 27.817 1.00 34.90 581 THR A O 1
ATOM 4602 N N . LEU A 1 582 ? 60.218 35.526 25.945 1.00 34.55 582 LEU A N 1
ATOM 4603 C CA . LEU A 1 582 ? 58.855 35.134 26.278 1.00 34.28 582 LEU A CA 1
ATOM 4604 C C . LEU A 1 582 ? 58.818 34.255 27.520 1.00 34.55 582 LEU A C 1
ATOM 4605 O O . LEU A 1 582 ? 57.978 34.444 28.394 1.00 34.25 582 LEU A O 1
ATOM 4610 N N . ASN A 1 583 ? 59.735 33.299 27.603 1.00 35.87 583 ASN A N 1
ATOM 4611 C CA . ASN A 1 583 ? 59.775 32.407 28.752 1.00 37.57 583 ASN A CA 1
ATOM 4612 C C . ASN A 1 583 ? 60.127 33.141 30.041 1.00 38.41 583 ASN A C 1
ATOM 4613 O O . ASN A 1 583 ? 59.871 32.637 31.136 1.00 38.42 583 ASN A O 1
ATOM 4618 N N . ASN A 1 584 ? 60.700 34.336 29.914 1.00 38.96 584 ASN A N 1
ATOM 4619 C CA . ASN A 1 584 ? 61.054 35.135 31.085 1.00 39.47 584 ASN A CA 1
ATOM 4620 C C . ASN A 1 584 ? 60.053 36.275 31.274 1.00 38.93 584 ASN A C 1
ATOM 4621 O O . ASN A 1 584 ? 60.259 37.169 32.098 1.00 37.67 584 ASN A O 1
ATOM 4626 N N . ASP A 1 585 ? 58.972 36.237 30.500 1.00 37.65 585 ASP A N 1
ATOM 4627 C CA . ASP A 1 585 ? 57.923 37.249 30.573 1.00 37.47 585 ASP A CA 1
ATOM 4628 C C . ASP A 1 585 ? 58.456 38.673 30.382 1.00 36.95 585 ASP A C 1
ATOM 4629 O O . ASP A 1 585 ? 58.057 39.598 31.088 1.00 36.93 585 ASP A O 1
ATOM 4634 N N . PHE A 1 586 ? 59.360 38.832 29.419 1.00 37.01 586 PHE A N 1
ATOM 4635 C CA . PHE A 1 586 ? 59.953 40.129 29.090 1.00 37.29 586 PHE A CA 1
ATOM 4636 C C . PHE A 1 586 ? 60.786 40.765 30.200 1.00 38.69 586 PHE A C 1
ATOM 4637 O O . PHE A 1 586 ? 61.043 41.969 30.170 1.00 38.16 586 PHE A O 1
ATOM 4645 N N . LYS A 1 587 ? 61.209 39.968 31.175 1.00 40.23 587 LYS A N 1
ATOM 4646 C CA . LYS A 1 587 ? 62.010 40.495 32.274 1.00 42.21 587 LYS A CA 1
ATOM 4647 C C . LYS A 1 587 ? 63.351 41.024 31.769 1.00 42.62 587 LYS A C 1
ATOM 4648 O O . LYS A 1 587 ? 64.116 40.297 31.134 1.00 42.47 587 LYS A O 1
ATOM 4654 N N . ASN A 1 588 ? 63.625 42.293 32.062 1.00 44.02 588 ASN A N 1
ATOM 4655 C CA . ASN A 1 588 ? 64.865 42.948 31.647 1.00 44.93 588 ASN A CA 1
ATOM 4656 C C . ASN A 1 588 ? 65.020 43.002 30.129 1.00 45.11 588 ASN A C 1
ATOM 4657 O O . ASN A 1 588 ? 66.138 43.023 29.611 1.00 45.27 588 ASN A O 1
ATOM 4662 N N . SER A 1 589 ? 63.900 43.022 29.415 1.00 44.72 589 SER A N 1
ATOM 4663 C CA . SER A 1 589 ? 63.938 43.082 27.958 1.00 44.28 589 SER A CA 1
ATOM 4664 C C . SER A 1 589 ? 62.740 43.854 27.419 1.00 43.88 589 SER A C 1
ATOM 4665 O O . SER A 1 589 ? 62.147 43.493 26.400 1.00 43.58 589 SER A O 1
ATOM 4668 N N . GLU A 1 590 ? 62.401 44.932 28.117 1.00 43.29 590 GLU A N 1
ATOM 4669 C CA . GLU A 1 590 ? 61.283 45.785 27.748 1.00 43.37 590 GLU A CA 1
ATOM 4670 C C . GLU A 1 590 ? 61.435 46.383 26.354 1.00 42.13 590 GLU A C 1
ATOM 4671 O O . GLU A 1 590 ? 60.446 46.771 25.732 1.00 42.20 590 GLU A O 1
ATOM 4677 N N . GLU A 1 591 ? 62.669 46.467 25.863 1.00 40.90 591 GLU A N 1
ATOM 4678 C CA . GLU A 1 591 ? 62.891 47.027 24.536 1.00 39.90 591 GLU A CA 1
ATOM 4679 C C . GLU A 1 591 ? 62.402 46.043 23.477 1.00 38.65 591 GLU A C 1
ATOM 4680 O O . GLU A 1 591 ? 61.950 46.447 22.406 1.00 38.70 591 GLU A O 1
ATOM 4686 N N . ILE A 1 592 ? 62.490 44.751 23.782 1.00 37.17 592 ILE A N 1
ATOM 4687 C CA . ILE A 1 592 ? 62.030 43.727 22.850 1.00 36.44 592 ILE A CA 1
ATOM 4688 C C . ILE A 1 592 ? 60.504 43.691 22.871 1.00 35.35 592 ILE A C 1
ATOM 4689 O O . ILE A 1 592 ? 59.865 43.553 21.829 1.00 34.70 592 ILE A O 1
ATOM 4694 N N . GLN A 1 593 ? 59.924 43.825 24.059 1.00 34.33 593 GLN A N 1
ATOM 4695 C CA . GLN A 1 593 ? 58.473 43.827 24.187 1.00 34.14 593 GLN A CA 1
ATOM 4696 C C . GLN A 1 593 ? 57.872 45.011 23.426 1.00 33.76 593 GLN A C 1
ATOM 4697 O O . GLN A 1 593 ? 56.813 44.889 22.810 1.00 32.92 593 GLN A O 1
ATOM 4703 N N . ALA A 1 594 ? 58.553 46.154 23.465 1.00 32.87 594 ALA A N 1
ATOM 4704 C CA . ALA A 1 594 ? 58.072 47.349 22.776 1.00 31.84 594 ALA A CA 1
ATOM 4705 C C . ALA A 1 594 ? 58.048 47.116 21.272 1.00 31.22 594 ALA A C 1
ATOM 4706 O O . ALA A 1 594 ? 57.149 47.579 20.569 1.00 30.97 594 ALA A O 1
ATOM 4708 N N . LEU A 1 595 ? 59.054 46.399 20.788 1.00 30.56 595 LEU A N 1
ATOM 4709 C CA . LEU A 1 595 ? 59.176 46.081 19.374 1.00 30.91 595 LEU A CA 1
ATOM 4710 C C . LEU A 1 595 ? 57.967 45.238 18.959 1.00 30.57 595 LEU A C 1
ATOM 4711 O O . LEU A 1 595 ? 57.361 45.458 17.907 1.00 29.77 595 LEU A O 1
ATOM 4716 N N . LEU A 1 596 ? 57.617 44.279 19.808 1.00 29.83 596 LEU A N 1
ATOM 4717 C CA . LEU A 1 596 ? 56.482 43.403 19.554 1.00 29.88 596 LEU A CA 1
ATOM 4718 C C . LEU A 1 596 ? 55.166 44.172 19.620 1.00 29.22 596 LEU A C 1
ATOM 4719 O O . LEU A 1 596 ? 54.314 44.022 18.748 1.00 30.28 596 LEU A O 1
ATOM 4724 N N . LYS A 1 597 ? 55.002 45.001 20.648 1.00 29.06 597 LYS A N 1
ATOM 4725 C CA . LYS A 1 597 ? 53.782 45.788 20.797 1.00 29.68 597 LYS A CA 1
ATOM 4726 C C . LYS A 1 597 ? 53.580 46.767 19.648 1.00 29.80 597 LYS A C 1
ATOM 4727 O O . LYS A 1 597 ? 52.443 47.082 19.288 1.00 28.86 597 LYS A O 1
ATOM 4733 N N . ASN A 1 598 ? 54.680 47.247 19.071 1.00 29.18 598 ASN A N 1
ATOM 4734 C CA . ASN A 1 598 ? 54.593 48.206 17.977 1.00 28.77 598 ASN A CA 1
ATOM 4735 C C . ASN A 1 598 ? 54.399 47.578 16.601 1.00 28.30 598 ASN A C 1
ATOM 4736 O O . ASN A 1 598 ? 54.253 48.290 15.608 1.00 27.37 598 ASN A O 1
ATOM 4741 N N . ALA A 1 599 ? 54.399 46.248 16.539 1.00 27.71 599 ALA A N 1
ATOM 4742 C CA . ALA A 1 599 ? 54.173 45.555 15.272 1.00 27.60 599 ALA A CA 1
ATOM 4743 C C . ALA A 1 599 ? 52.702 45.810 14.917 1.00 27.42 599 ALA A C 1
ATOM 4744 O O . ALA A 1 599 ? 51.907 46.145 15.797 1.00 27.33 599 ALA A O 1
ATOM 4746 N N . PRO A 1 600 ? 52.320 45.657 13.635 1.00 27.02 600 PRO A N 1
ATOM 4747 C CA . PRO A 1 600 ? 50.928 45.889 13.210 1.00 27.32 600 PRO A CA 1
ATOM 4748 C C . PRO A 1 600 ? 49.911 45.065 14.012 1.00 25.84 600 PRO A C 1
ATOM 4749 O O . PRO A 1 600 ? 50.119 43.878 14.236 1.00 25.72 600 PRO A O 1
ATOM 4753 N N . LYS A 1 601 ? 48.810 45.697 14.417 1.00 25.73 601 LYS A N 1
ATOM 4754 C CA . LYS A 1 601 ? 47.777 45.020 15.203 1.00 25.07 601 LYS A CA 1
ATOM 4755 C C . LYS A 1 601 ? 46.436 44.858 14.483 1.00 24.80 601 LYS A C 1
ATOM 4756 O O . LYS A 1 601 ? 45.996 45.734 13.737 1.00 24.59 601 LYS A O 1
ATOM 4762 N N . PHE A 1 602 ? 45.794 43.721 14.730 1.00 24.27 602 PHE A N 1
ATOM 4763 C CA . PHE A 1 602 ? 44.494 43.390 14.157 1.00 24.41 602 PHE A CA 1
ATOM 4764 C C . PHE A 1 602 ? 43.443 44.415 14.591 1.00 24.06 602 PHE A C 1
ATOM 4765 O O . PHE A 1 602 ? 43.414 44.834 15.749 1.00 24.60 602 PHE A O 1
ATOM 4773 N N . GLY A 1 603 ? 42.581 44.824 13.663 1.00 23.91 603 GLY A N 1
ATOM 4774 C CA . GLY A 1 603 ? 41.540 45.780 14.005 1.00 24.07 603 GLY A CA 1
ATOM 4775 C C . GLY A 1 603 ? 41.757 47.198 13.512 1.00 24.79 603 GLY A C 1
ATOM 4776 O O . GLY A 1 603 ? 41.031 48.108 13.915 1.00 25.10 603 GLY A O 1
ATOM 4777 N N . ASN A 1 604 ? 42.745 47.387 12.642 1.00 24.72 604 ASN A N 1
ATOM 4778 C CA . ASN A 1 604 ? 43.059 48.707 12.090 1.00 25.16 604 ASN A CA 1
ATOM 4779 C C . ASN A 1 604 ? 43.009 48.717 10.564 1.00 25.66 604 ASN A C 1
ATOM 4780 O O . ASN A 1 604 ? 43.514 49.643 9.917 1.00 26.10 604 ASN A O 1
ATOM 4785 N N . ASP A 1 605 ? 42.398 47.681 10.001 1.00 26.03 605 ASP A N 1
ATOM 4786 C CA . ASP A 1 605 ? 42.258 47.530 8.555 1.00 26.99 605 ASP A CA 1
ATOM 4787 C C . ASP A 1 605 ? 43.609 47.426 7.843 1.00 27.48 605 ASP A C 1
ATOM 4788 O O . ASP A 1 605 ? 43.769 47.913 6.722 1.00 27.70 605 ASP A O 1
ATOM 4793 N N . ILE A 1 606 ? 44.577 46.793 8.501 1.00 27.38 606 ILE A N 1
ATOM 4794 C CA . ILE A 1 606 ? 45.914 46.589 7.935 1.00 28.48 606 ILE A CA 1
ATOM 4795 C C . ILE A 1 606 ? 45.953 45.148 7.430 1.00 29.32 606 ILE A C 1
ATOM 4796 O O . ILE A 1 606 ? 45.968 44.213 8.232 1.00 29.33 606 ILE A O 1
ATOM 4801 N N . ASP A 1 607 ? 45.979 44.963 6.111 1.00 29.29 607 ASP A N 1
ATOM 4802 C CA . ASP A 1 607 ? 45.974 43.612 5.545 1.00 30.33 607 ASP A CA 1
ATOM 4803 C C . ASP A 1 607 ? 47.065 42.661 6.020 1.00 29.96 607 ASP A C 1
ATOM 4804 O O . ASP A 1 607 ? 46.808 41.470 6.215 1.00 28.73 607 ASP A O 1
ATOM 4809 N N . GLU A 1 608 ? 48.278 43.172 6.197 1.00 30.30 608 GLU A N 1
ATOM 4810 C CA . GLU A 1 608 ? 49.391 42.331 6.621 1.00 31.41 608 GLU A CA 1
ATOM 4811 C C . GLU A 1 608 ? 49.075 41.504 7.864 1.00 30.23 608 GLU A C 1
ATOM 4812 O O . GLU A 1 608 ? 49.359 40.306 7.908 1.00 30.34 608 GLU A O 1
ATOM 4818 N N . VAL A 1 609 ? 48.492 42.136 8.876 1.00 28.31 609 VAL A N 1
ATOM 4819 C CA . VAL A 1 609 ? 48.164 41.404 10.089 1.00 26.73 609 VAL A CA 1
ATOM 4820 C C . VAL A 1 609 ? 46.773 40.771 10.006 1.00 25.60 609 VAL A C 1
ATOM 4821 O O . VAL A 1 609 ? 46.580 39.642 10.449 1.00 25.78 609 VAL A O 1
ATOM 4825 N N . ASP A 1 610 ? 45.813 41.481 9.424 1.00 24.89 610 ASP A N 1
ATOM 4826 C CA . ASP A 1 610 ? 44.463 40.942 9.308 1.00 25.30 610 ASP A CA 1
ATOM 4827 C C . ASP A 1 610 ? 44.446 39.583 8.594 1.00 25.60 610 ASP A C 1
ATOM 4828 O O . ASP A 1 610 ? 43.714 38.679 8.997 1.00 23.93 610 ASP A O 1
ATOM 4833 N N . ASN A 1 611 ? 45.251 39.428 7.544 1.00 25.83 611 ASN A N 1
ATOM 4834 C CA . ASN A 1 611 ? 45.286 38.154 6.831 1.00 26.65 611 ASN A CA 1
ATOM 4835 C C . ASN A 1 611 ? 45.928 37.023 7.632 1.00 26.34 611 ASN A C 1
ATOM 4836 O O . ASN A 1 611 ? 45.676 35.845 7.364 1.00 24.89 611 ASN A O 1
ATOM 4841 N N . LEU A 1 612 ? 46.758 37.373 8.609 1.00 25.80 612 LEU A N 1
ATOM 4842 C CA . LEU A 1 612 ? 47.384 36.354 9.440 1.00 26.05 612 LEU A CA 1
ATOM 4843 C C . LEU A 1 612 ? 46.410 35.936 10.538 1.00 25.17 612 LEU A C 1
ATOM 4844 O O . LEU A 1 612 ? 46.461 34.808 11.024 1.00 25.74 612 LEU A O 1
ATOM 4849 N N . ALA A 1 613 ? 45.520 36.845 10.926 1.00 23.77 613 ALA A N 1
ATOM 4850 C CA . ALA A 1 613 ? 44.513 36.505 11.924 1.00 23.66 613 ALA A CA 1
ATOM 4851 C C . ALA A 1 613 ? 43.599 35.510 11.204 1.00 23.39 613 ALA A C 1
ATOM 4852 O O . ALA A 1 613 ? 43.199 34.487 11.766 1.00 22.85 613 ALA A O 1
ATOM 4854 N N . ARG A 1 614 ? 43.292 35.812 9.946 1.00 23.39 614 ARG A N 1
ATOM 4855 C CA . ARG A 1 614 ? 42.434 34.946 9.135 1.00 23.99 614 ARG A CA 1
ATOM 4856 C C . ARG A 1 614 ? 43.042 33.556 8.976 1.00 24.58 614 ARG A C 1
ATOM 4857 O O . ARG A 1 614 ? 42.394 32.543 9.255 1.00 24.97 614 ARG A O 1
ATOM 4865 N N . GLU A 1 615 ? 44.289 33.505 8.521 1.00 25.02 615 GLU A N 1
ATOM 4866 C CA . GLU A 1 615 ? 44.954 32.223 8.322 1.00 25.95 615 GLU A CA 1
ATOM 4867 C C . GLU A 1 615 ? 45.172 31.476 9.639 1.00 25.65 615 GLU A C 1
ATOM 4868 O O . GLU A 1 615 ? 45.045 30.252 9.692 1.00 24.23 615 GLU A O 1
ATOM 4874 N N . GLY A 1 616 ? 45.503 32.211 10.697 1.00 25.22 616 GLY A N 1
ATOM 4875 C CA . GLY A 1 616 ? 45.711 31.575 11.988 1.00 25.70 616 GLY A CA 1
ATOM 4876 C C . GLY A 1 616 ? 44.458 30.863 12.471 1.00 25.91 616 GLY A C 1
ATOM 4877 O O . GLY A 1 616 ? 44.524 29.739 12.983 1.00 25.44 616 GLY A O 1
ATOM 4878 N N . ALA A 1 617 ? 43.310 31.516 12.298 1.00 24.81 617 ALA A N 1
ATOM 4879 C CA . ALA A 1 617 ? 42.030 30.946 12.708 1.00 25.02 617 ALA A CA 1
ATOM 4880 C C . ALA A 1 617 ? 41.632 29.800 11.786 1.00 24.91 617 ALA A C 1
ATOM 4881 O O . ALA A 1 617 ? 41.038 28.818 12.228 1.00 22.94 617 ALA A O 1
ATOM 4883 N N . LEU A 1 618 ? 41.959 29.931 10.502 1.00 24.08 618 LEU A N 1
ATOM 4884 C CA . LEU A 1 618 ? 41.634 28.897 9.527 1.00 24.28 618 LEU A CA 1
ATOM 4885 C C . LEU A 1 618 ? 42.347 27.586 9.798 1.00 23.86 618 LEU A C 1
ATOM 4886 O O . LEU A 1 618 ? 41.821 26.521 9.483 1.00 24.29 618 LEU A O 1
ATOM 4891 N N . VAL A 1 619 ? 43.549 27.648 10.366 1.00 23.56 619 VAL A N 1
ATOM 4892 C CA . VAL A 1 619 ? 44.283 26.426 10.673 1.00 22.93 619 VAL A CA 1
ATOM 4893 C C . VAL A 1 619 ? 43.460 25.627 11.688 1.00 23.96 619 VAL A C 1
ATOM 4894 O O . VAL A 1 619 ? 43.320 24.409 11.572 1.00 24.23 619 VAL A O 1
ATOM 4898 N N . TYR A 1 620 ? 42.918 26.324 12.682 1.00 22.55 620 TYR A N 1
ATOM 4899 C CA . TYR A 1 620 ? 42.078 25.681 13.691 1.00 22.14 620 TYR A CA 1
ATOM 4900 C C . TYR A 1 620 ? 40.806 25.137 13.028 1.00 22.13 620 TYR A C 1
ATOM 4901 O O . TYR A 1 620 ? 40.442 23.973 13.201 1.00 22.54 620 TYR A O 1
ATOM 4910 N N . CYS A 1 621 ? 40.140 25.987 12.257 1.00 22.55 621 CYS A N 1
ATOM 4911 C CA . CYS A 1 621 ? 38.896 25.598 11.601 1.00 23.96 621 CYS A CA 1
ATOM 4912 C C . CYS A 1 621 ? 39.033 24.389 10.671 1.00 22.94 621 CYS A C 1
ATOM 4913 O O . CYS A 1 621 ? 38.166 23.513 10.661 1.00 22.47 621 CYS A O 1
ATOM 4916 N N . ARG A 1 622 ? 40.117 24.331 9.902 1.00 23.29 622 ARG A N 1
ATOM 4917 C CA . ARG A 1 622 ? 40.326 23.210 8.985 1.00 23.52 622 ARG A CA 1
ATOM 4918 C C . ARG A 1 622 ? 40.544 21.896 9.728 1.00 23.82 622 ARG A C 1
ATOM 4919 O O . ARG A 1 622 ? 40.167 20.832 9.234 1.00 23.30 622 ARG A O 1
ATOM 4927 N N . GLU A 1 623 ? 41.157 21.961 10.905 1.00 23.97 623 GLU A N 1
ATOM 4928 C CA . GLU A 1 623 ? 41.373 20.753 11.685 1.00 24.08 623 GLU A CA 1
ATOM 4929 C C . GLU A 1 623 ? 40.034 20.243 12.220 1.00 23.37 623 GLU A C 1
ATOM 4930 O O . GLU A 1 623 ? 39.730 19.059 12.110 1.00 23.59 623 GLU A O 1
ATOM 4936 N N . VAL A 1 624 ? 39.238 21.142 12.793 1.00 22.16 624 VAL A N 1
ATOM 4937 C CA . VAL A 1 624 ? 37.939 20.764 13.348 1.00 21.82 624 VAL A CA 1
ATOM 4938 C C . VAL A 1 624 ? 37.049 20.073 12.308 1.00 22.73 624 VAL A C 1
ATOM 4939 O O . VAL A 1 624 ? 36.389 19.075 12.612 1.00 22.01 624 VAL A O 1
ATOM 4943 N N . ASN A 1 625 ? 37.040 20.598 11.083 1.00 22.85 625 ASN A N 1
ATOM 4944 C CA . ASN A 1 625 ? 36.225 20.031 10.004 1.00 23.77 625 ASN A CA 1
ATOM 4945 C C . ASN A 1 625 ? 36.520 18.569 9.666 1.00 22.73 625 ASN A C 1
ATOM 4946 O O . ASN A 1 625 ? 35.702 17.900 9.037 1.00 22.78 625 ASN A O 1
ATOM 4951 N N . LYS A 1 626 ? 37.679 18.070 10.075 1.00 22.43 626 LYS A N 1
ATOM 4952 C CA . LYS A 1 626 ? 38.058 16.692 9.775 1.00 22.37 626 LYS A CA 1
ATOM 4953 C C . LYS A 1 626 ? 37.286 15.621 10.534 1.00 22.93 626 LYS A C 1
ATOM 4954 O O . LYS A 1 626 ? 37.251 14.461 10.107 1.00 21.71 626 LYS A O 1
ATOM 4960 N N . TYR A 1 627 ? 36.663 16.008 11.643 1.00 22.09 627 TYR A N 1
ATOM 4961 C CA . TYR A 1 627 ? 35.975 15.048 12.506 1.00 22.52 627 TYR A CA 1
ATOM 4962 C C . TYR A 1 627 ? 34.467 14.860 12.392 1.00 21.89 627 TYR A C 1
ATOM 4963 O O . TYR A 1 627 ? 33.748 15.752 11.956 1.00 21.45 627 TYR A O 1
ATOM 4972 N N . THR A 1 628 ? 34.009 13.671 12.787 1.00 22.16 628 THR A N 1
ATOM 4973 C CA . THR A 1 628 ? 32.589 13.334 12.782 1.00 23.37 628 THR A CA 1
ATOM 4974 C C . THR A 1 628 ? 32.227 12.785 14.167 1.00 23.44 628 THR A C 1
ATOM 4975 O O . THR A 1 628 ? 33.100 12.325 14.908 1.00 22.99 628 THR A O 1
ATOM 4979 N N . ASN A 1 629 ? 30.947 12.834 14.520 1.00 23.18 629 ASN A N 1
ATOM 4980 C CA . ASN A 1 629 ? 30.521 12.350 15.828 1.00 23.41 629 ASN A CA 1
ATOM 4981 C C . ASN A 1 629 ? 29.732 11.042 15.740 1.00 23.81 629 ASN A C 1
ATOM 4982 O O . ASN A 1 629 ? 29.385 10.591 14.648 1.00 23.57 629 ASN A O 1
ATOM 4987 N N . PRO A 1 630 ? 29.450 10.411 16.896 1.00 24.36 630 PRO A N 1
ATOM 4988 C CA . PRO A 1 630 ? 28.702 9.147 16.939 1.00 24.83 630 PRO A CA 1
ATOM 4989 C C . PRO A 1 630 ? 27.289 9.224 16.364 1.00 24.54 630 PRO A C 1
ATOM 4990 O O . PRO A 1 630 ? 26.658 8.195 16.117 1.00 25.31 630 PRO A O 1
ATOM 4994 N N . ARG A 1 631 ? 26.788 10.437 16.165 1.00 24.11 631 ARG A N 1
ATOM 4995 C CA . ARG A 1 631 ? 25.449 10.621 15.621 1.00 24.62 631 ARG A CA 1
ATOM 4996 C C . ARG A 1 631 ? 25.485 10.791 14.105 1.00 25.04 631 ARG A C 1
ATOM 4997 O O . ARG A 1 631 ? 24.484 11.149 13.487 1.00 26.79 631 ARG A O 1
ATOM 5005 N N . GLY A 1 632 ? 26.649 10.531 13.517 1.00 25.96 632 GLY A N 1
ATOM 5006 C CA . GLY A 1 632 ? 26.808 10.645 12.077 1.00 26.70 632 GLY A CA 1
ATOM 5007 C C . GLY A 1 632 ? 26.923 12.067 11.557 1.00 27.44 632 GLY A C 1
ATOM 5008 O O . GLY A 1 632 ? 26.836 12.301 10.347 1.00 27.68 632 GLY A O 1
ATOM 5009 N N . GLY A 1 633 ? 27.117 13.023 12.463 1.00 25.86 633 GLY A N 1
ATOM 5010 C CA . GLY A 1 633 ? 27.232 14.409 12.049 1.00 26.41 633 GLY A CA 1
ATOM 5011 C C . GLY A 1 633 ? 28.665 14.906 11.986 1.00 25.92 633 GLY A C 1
ATOM 5012 O O . GLY A 1 633 ? 29.579 14.265 12.503 1.00 26.01 633 GLY A O 1
ATOM 5013 N N . ASN A 1 634 ? 28.858 16.057 11.352 1.00 25.27 634 ASN A N 1
ATOM 5014 C CA . ASN A 1 634 ? 30.184 16.649 11.225 1.00 24.82 634 ASN A CA 1
ATOM 5015 C C . ASN A 1 634 ? 30.446 17.693 12.295 1.00 23.42 634 ASN A C 1
ATOM 5016 O O . ASN A 1 634 ? 29.525 18.368 12.756 1.00 22.47 634 ASN A O 1
ATOM 5021 N N . PHE A 1 635 ? 31.705 17.811 12.696 1.00 22.42 635 PHE A N 1
ATOM 5022 C CA . PHE A 1 635 ? 32.098 18.830 13.659 1.00 21.23 635 PHE A CA 1
ATOM 5023 C C . PHE A 1 635 ? 32.166 20.124 12.847 1.00 21.98 635 PHE A C 1
ATOM 5024 O O . PHE A 1 635 ? 32.462 20.098 11.647 1.00 22.39 635 PHE A O 1
ATOM 5032 N N . GLN A 1 636 ? 31.866 21.247 13.487 1.00 21.81 636 GLN A N 1
ATOM 5033 C CA . GLN A 1 636 ? 31.949 22.544 12.826 1.00 21.88 636 GLN A CA 1
ATOM 5034 C C . GLN A 1 636 ? 32.501 23.499 13.873 1.00 21.56 636 GLN A C 1
ATOM 5035 O O . GLN A 1 636 ? 32.040 23.516 15.014 1.00 21.71 636 GLN A O 1
ATOM 5041 N N . PRO A 1 637 ? 33.505 24.302 13.499 1.00 20.54 637 PRO A N 1
ATOM 5042 C CA . PRO A 1 637 ? 34.117 25.250 14.431 1.00 20.61 637 PRO A CA 1
ATOM 5043 C C . PRO A 1 637 ? 33.370 26.551 14.687 1.00 20.47 637 PRO A C 1
ATOM 5044 O O . PRO A 1 637 ? 32.620 27.036 13.849 1.00 21.10 637 PRO A O 1
ATOM 5048 N N . GLY A 1 638 ? 33.590 27.101 15.875 1.00 20.58 638 GLY A N 1
ATOM 5049 C CA . GLY A 1 638 ? 33.002 28.373 16.243 1.00 21.31 638 GLY A CA 1
ATOM 5050 C C . GLY A 1 638 ? 34.143 29.202 16.815 1.00 21.96 638 GLY A C 1
ATOM 5051 O O . GLY A 1 638 ? 35.209 28.653 17.100 1.00 20.92 638 GLY A O 1
ATOM 5052 N N . LEU A 1 639 ? 33.928 30.506 16.970 1.00 22.12 639 LEU A N 1
ATOM 5053 C CA . LEU A 1 639 ? 34.938 31.405 17.523 1.00 22.53 639 LEU A CA 1
ATOM 5054 C C . LEU A 1 639 ? 34.273 32.386 18.493 1.00 22.74 639 LEU A C 1
ATOM 5055 O O . LEU A 1 639 ? 34.017 33.534 18.144 1.00 23.14 639 LEU A O 1
ATOM 5060 N N . TYR A 1 640 ? 33.962 31.909 19.699 1.00 22.36 640 TYR A N 1
ATOM 5061 C CA . TYR A 1 640 ? 33.344 32.741 20.739 1.00 22.57 640 TYR A CA 1
ATOM 5062 C C . TYR A 1 640 ? 33.906 32.277 22.084 1.00 22.56 640 TYR A C 1
ATOM 5063 O O . TYR A 1 640 ? 34.346 31.133 22.211 1.00 22.53 640 TYR A O 1
ATOM 5072 N N . PRO A 1 641 ? 33.873 33.141 23.115 1.00 23.55 641 PRO A N 1
ATOM 5073 C CA . PRO A 1 641 ? 34.460 32.666 24.365 1.00 24.00 641 PRO A CA 1
ATOM 5074 C C . PRO A 1 641 ? 33.660 32.640 25.660 1.00 25.03 641 PRO A C 1
ATOM 5075 O O . PRO A 1 641 ? 34.196 32.205 26.679 1.00 25.15 641 PRO A O 1
ATOM 5079 N N . SER A 1 642 ? 32.419 33.105 25.645 1.00 24.69 642 SER A N 1
ATOM 5080 C CA . SER A 1 642 ? 31.658 33.193 26.893 1.00 26.72 642 SER A CA 1
ATOM 5081 C C . SER A 1 642 ? 32.557 34.090 27.762 1.00 27.12 642 SER A C 1
ATOM 5082 O O . SER A 1 642 ? 32.912 35.188 27.332 1.00 26.24 642 SER A O 1
ATOM 5085 N N . SER A 1 643 ? 32.942 33.647 28.958 1.00 27.22 643 SER A N 1
ATOM 5086 C CA . SER A 1 643 ? 33.828 34.466 29.792 1.00 27.63 643 SER A CA 1
ATOM 5087 C C . SER A 1 643 ? 35.190 33.796 29.988 1.00 27.81 643 SER A C 1
ATOM 5088 O O . SER A 1 643 ? 36.002 34.252 30.795 1.00 29.06 643 SER A O 1
ATOM 5091 N N . ILE A 1 644 ? 35.455 32.739 29.222 1.00 26.48 644 ILE A N 1
ATOM 5092 C CA . ILE A 1 644 ? 36.694 31.985 29.371 1.00 25.92 644 ILE A CA 1
ATOM 5093 C C . ILE A 1 644 ? 37.986 32.642 28.885 1.00 26.68 644 ILE A C 1
ATOM 5094 O O . ILE A 1 644 ? 39.072 32.165 29.210 1.00 26.71 644 ILE A O 1
ATOM 5099 N N . ASN A 1 645 ? 37.889 33.729 28.125 1.00 26.18 645 ASN A N 1
ATOM 5100 C CA . ASN A 1 645 ? 39.104 34.387 27.641 1.00 26.85 645 ASN A CA 1
ATOM 5101 C C . ASN A 1 645 ? 39.965 34.900 28.800 1.00 26.74 645 ASN A C 1
ATOM 5102 O O . ASN A 1 645 ? 41.186 34.993 28.682 1.00 26.58 645 ASN A O 1
ATOM 5107 N N . VAL A 1 646 ? 39.329 35.229 29.920 1.00 26.95 646 VAL A N 1
ATOM 5108 C CA . VAL A 1 646 ? 40.063 35.702 31.089 1.00 27.57 646 VAL A CA 1
ATOM 5109 C C . VAL A 1 646 ? 40.767 34.506 31.728 1.00 26.82 646 VAL A C 1
ATOM 5110 O O . VAL A 1 646 ? 41.971 34.542 31.963 1.00 27.42 646 VAL A O 1
ATOM 5114 N N . TYR A 1 647 ? 40.018 33.437 31.990 1.00 27.12 647 TYR A N 1
ATOM 5115 C CA . TYR A 1 647 ? 40.594 32.232 32.585 1.00 27.41 647 TYR A CA 1
ATOM 5116 C C . TYR A 1 647 ? 41.697 31.629 31.713 1.00 26.55 647 TYR A C 1
ATOM 5117 O O . TYR A 1 647 ? 42.764 31.269 32.214 1.00 25.71 647 TYR A O 1
ATOM 5126 N N . PHE A 1 648 ? 41.437 31.503 30.413 1.00 25.97 648 PHE A N 1
ATOM 5127 C CA . PHE A 1 648 ? 42.437 30.949 29.498 1.00 26.10 648 PHE A CA 1
ATOM 5128 C C . PHE A 1 648 ? 43.694 31.815 29.545 1.00 25.96 648 PHE A C 1
ATOM 5129 O O . PHE A 1 648 ? 44.815 31.304 29.516 1.00 25.19 648 PHE A O 1
ATOM 5137 N N . GLY A 1 649 ? 43.499 33.127 29.624 1.00 26.31 649 GLY A N 1
ATOM 5138 C CA . GLY A 1 649 ? 44.628 34.040 29.677 1.00 27.52 649 GLY A CA 1
ATOM 5139 C C . GLY A 1 649 ? 45.517 33.810 30.889 1.00 27.72 649 GLY A C 1
ATOM 5140 O O . GLY A 1 649 ? 46.742 33.913 30.803 1.00 26.84 649 GLY A O 1
ATOM 5141 N N . SER A 1 650 ? 44.899 33.496 32.021 1.00 28.39 650 SER A N 1
ATOM 5142 C CA . SER A 1 650 ? 45.642 33.251 33.254 1.00 28.74 650 SER A CA 1
ATOM 5143 C C . SER A 1 650 ? 46.510 31.998 33.157 1.00 28.80 650 SER A C 1
ATOM 5144 O O . SER A 1 650 ? 47.472 31.841 33.913 1.00 30.13 650 SER A O 1
ATOM 5147 N N . LEU A 1 651 ? 46.164 31.102 32.237 1.00 28.64 651 LEU A N 1
ATOM 5148 C CA . LEU A 1 651 ? 46.910 29.858 32.047 1.00 28.54 651 LEU A CA 1
ATOM 5149 C C . LEU A 1 651 ? 47.893 29.940 30.881 1.00 28.79 651 LEU A C 1
ATOM 5150 O O . LEU A 1 651 ? 48.564 28.956 30.563 1.00 28.26 651 LEU A O 1
ATOM 5155 N N . THR A 1 652 ? 47.982 31.110 30.254 1.00 27.75 652 THR A N 1
ATOM 5156 C CA . THR A 1 652 ? 48.856 31.287 29.097 1.00 28.10 652 THR A CA 1
ATOM 5157 C C . THR A 1 652 ? 50.042 32.216 29.365 1.00 27.42 652 THR A C 1
ATOM 5158 O O . THR A 1 652 ? 49.871 33.300 29.904 1.00 27.21 652 THR A O 1
ATOM 5162 N N . GLY A 1 653 ? 51.237 31.785 28.974 1.00 27.99 653 GLY A N 1
ATOM 5163 C CA . GLY A 1 653 ? 52.421 32.603 29.182 1.00 28.83 653 GLY A CA 1
ATOM 5164 C C . GLY A 1 653 ? 52.453 33.811 28.263 1.00 28.89 653 GLY A C 1
ATOM 5165 O O . GLY A 1 653 ? 51.502 34.062 27.519 1.00 28.11 653 GLY A O 1
ATOM 5166 N N . ALA A 1 654 ? 53.546 34.569 28.312 1.00 28.42 654 ALA A N 1
ATOM 5167 C CA . ALA A 1 654 ? 53.691 35.745 27.461 1.00 28.07 654 ALA A CA 1
ATOM 5168 C C . ALA A 1 654 ? 53.651 35.315 25.996 1.00 27.64 654 ALA A C 1
ATOM 5169 O O . ALA A 1 654 ? 54.165 34.254 25.640 1.00 27.36 654 ALA A O 1
ATOM 5171 N N . THR A 1 655 ? 53.041 36.139 25.150 1.00 28.04 655 THR A N 1
ATOM 5172 C CA . THR A 1 655 ? 52.947 35.825 23.730 1.00 28.27 655 THR A CA 1
ATOM 5173 C C . THR A 1 655 ? 53.647 36.878 22.860 1.00 28.40 655 THR A C 1
ATOM 5174 O O . THR A 1 655 ? 53.865 38.011 23.295 1.00 28.60 655 THR A O 1
ATOM 5178 N N . PRO A 1 656 ? 54.018 36.506 21.620 1.00 29.04 656 PRO A N 1
ATOM 5179 C CA . PRO A 1 656 ? 54.705 37.364 20.642 1.00 28.89 656 PRO A CA 1
ATOM 5180 C C . PRO A 1 656 ? 54.059 38.704 20.301 1.00 29.45 656 PRO A C 1
ATOM 5181 O O . PRO A 1 656 ? 54.708 39.568 19.714 1.00 30.73 656 PRO A O 1
ATOM 5185 N N . ASP A 1 657 ? 52.788 38.882 20.642 1.00 29.78 657 ASP A N 1
ATOM 5186 C CA . ASP A 1 657 ? 52.116 40.146 20.352 1.00 30.67 657 ASP A CA 1
ATOM 5187 C C . ASP A 1 657 ? 52.460 41.199 21.406 1.00 30.10 657 ASP A C 1
ATOM 5188 O O . ASP A 1 657 ? 52.044 42.353 21.299 1.00 30.09 657 ASP A O 1
ATOM 5193 N N . GLY A 1 658 ? 53.216 40.790 22.422 1.00 29.62 658 GLY A N 1
ATOM 5194 C CA . GLY A 1 658 ? 53.613 41.708 23.478 1.00 29.38 658 GLY A CA 1
ATOM 5195 C C . GLY A 1 658 ? 52.792 41.583 24.750 1.00 29.95 658 GLY A C 1
ATOM 5196 O O . GLY A 1 658 ? 53.018 42.312 25.722 1.00 30.21 658 GLY A O 1
ATOM 5197 N N . ARG A 1 659 ? 51.831 40.664 24.742 1.00 29.23 659 ARG A N 1
ATOM 5198 C CA . ARG A 1 659 ? 50.965 40.424 25.894 1.00 28.78 659 ARG A CA 1
ATOM 5199 C C . ARG A 1 659 ? 51.746 39.685 26.984 1.00 28.69 659 ARG A C 1
ATOM 5200 O O . ARG A 1 659 ? 52.436 38.709 26.702 1.00 29.28 659 ARG A O 1
ATOM 5208 N N . LYS A 1 660 ? 51.640 40.146 28.228 1.00 30.15 660 LYS A N 1
ATOM 5209 C CA . LYS A 1 660 ? 52.352 39.502 29.331 1.00 31.77 660 LYS A CA 1
ATOM 5210 C C . LYS A 1 660 ? 51.633 38.264 29.857 1.00 31.61 660 LYS A C 1
ATOM 5211 O O . LYS A 1 660 ? 50.417 38.132 29.726 1.00 30.89 660 LYS A O 1
ATOM 5217 N N . SER A 1 661 ? 52.404 37.367 30.459 1.00 30.90 661 SER A N 1
ATOM 5218 C CA . SER A 1 661 ? 51.878 36.128 31.012 1.00 31.11 661 SER A CA 1
ATOM 5219 C C . SER A 1 661 ? 50.725 36.353 31.986 1.00 30.61 661 SER A C 1
ATOM 5220 O O . SER A 1 661 ? 50.742 37.293 32.786 1.00 30.40 661 SER A O 1
ATOM 5223 N N . GLY A 1 662 ? 49.718 35.488 31.898 1.00 30.04 662 GLY A N 1
ATOM 5224 C CA . GLY A 1 662 ? 48.576 35.570 32.790 1.00 29.42 662 GLY A CA 1
ATOM 5225 C C . GLY A 1 662 ? 47.496 36.576 32.446 1.00 29.12 662 GLY A C 1
ATOM 5226 O O . GLY A 1 662 ? 46.450 36.598 33.095 1.00 28.99 662 GLY A O 1
ATOM 5227 N N . GLN A 1 663 ? 47.733 37.407 31.435 1.00 28.19 663 GLN A N 1
ATOM 5228 C CA . GLN A 1 663 ? 46.751 38.413 31.034 1.00 28.99 663 GLN A CA 1
ATOM 5229 C C . GLN A 1 663 ? 45.636 37.806 30.185 1.00 28.29 663 GLN A C 1
ATOM 5230 O O . GLN A 1 663 ? 45.836 36.796 29.519 1.00 27.97 663 GLN A O 1
ATOM 5236 N N . PRO A 1 664 ? 44.442 38.416 30.208 1.00 27.95 664 PRO A N 1
ATOM 5237 C CA . PRO A 1 664 ? 43.310 37.905 29.428 1.00 27.17 664 PRO A CA 1
ATOM 5238 C C . PRO A 1 664 ? 43.599 37.832 27.937 1.00 27.06 664 PRO A C 1
ATOM 5239 O O . PRO A 1 664 ? 44.418 38.587 27.418 1.00 26.73 664 PRO A O 1
ATOM 5243 N N . LEU A 1 665 ? 42.928 36.911 27.257 1.00 26.33 665 LEU A N 1
ATOM 5244 C CA . LEU A 1 665 ? 43.061 36.793 25.814 1.00 26.07 665 LEU A CA 1
ATOM 5245 C C . LEU A 1 665 ? 41.927 37.663 25.278 1.00 26.78 665 LEU A C 1
ATOM 5246 O O . LEU A 1 665 ? 41.085 38.129 26.049 1.00 26.54 665 LEU A O 1
ATOM 5251 N N . ALA A 1 666 ? 41.905 37.891 23.970 1.00 26.42 666 ALA A N 1
ATOM 5252 C CA . ALA A 1 666 ? 40.849 38.689 23.358 1.00 27.70 666 ALA A CA 1
ATOM 5253 C C . ALA A 1 666 ? 39.552 37.879 23.326 1.00 28.60 666 ALA A C 1
ATOM 5254 O O . ALA A 1 666 ? 39.584 36.647 23.320 1.00 29.30 666 ALA A O 1
ATOM 5256 N N . ASP A 1 667 ? 38.420 38.578 23.296 1.00 28.83 667 ASP A N 1
ATOM 5257 C CA . ASP A 1 667 ? 37.102 37.943 23.275 1.00 29.51 667 ASP A CA 1
ATOM 5258 C C . ASP A 1 667 ? 36.558 37.744 21.854 1.00 28.31 667 ASP A C 1
ATOM 5259 O O . ASP A 1 667 ? 36.484 38.690 21.076 1.00 28.64 667 ASP A O 1
ATOM 5264 N N . GLY A 1 668 ? 36.181 36.510 21.524 1.00 26.76 668 GLY A N 1
ATOM 5265 C CA . GLY A 1 668 ? 35.646 36.219 20.202 1.00 24.92 668 GLY A CA 1
ATOM 5266 C C . GLY A 1 668 ? 36.606 36.618 19.093 1.00 24.45 668 GLY A C 1
ATOM 5267 O O . GLY A 1 668 ? 37.790 36.300 19.153 1.00 24.57 668 GLY A O 1
ATOM 5268 N N . VAL A 1 669 ? 36.098 37.308 18.077 1.00 23.91 669 VAL A N 1
ATOM 5269 C CA . VAL A 1 669 ? 36.944 37.756 16.977 1.00 23.22 669 VAL A CA 1
ATOM 5270 C C . VAL A 1 669 ? 37.209 39.258 17.089 1.00 23.67 669 VAL A C 1
ATOM 5271 O O . VAL A 1 669 ? 37.626 39.900 16.126 1.00 24.31 669 VAL A O 1
ATOM 5275 N N . SER A 1 670 ? 36.961 39.812 18.276 1.00 24.12 670 SER A N 1
ATOM 5276 C CA . SER A 1 670 ? 37.167 41.239 18.522 1.00 24.37 670 SER A CA 1
ATOM 5277 C C . SER A 1 670 ? 38.655 41.558 18.670 1.00 23.31 670 SER A C 1
ATOM 5278 O O . SER A 1 670 ? 39.427 40.734 19.148 1.00 24.29 670 SER A O 1
ATOM 5281 N N . PRO A 1 671 ? 39.074 42.765 18.256 1.00 23.82 671 PRO A N 1
ATOM 5282 C CA . PRO A 1 671 ? 40.484 43.154 18.375 1.00 24.00 671 PRO A CA 1
ATOM 5283 C C . PRO A 1 671 ? 40.884 43.166 19.854 1.00 25.24 671 PRO A C 1
ATOM 5284 O O . PRO A 1 671 ? 40.021 43.311 20.725 1.00 25.70 671 PRO A O 1
ATOM 5288 N N . SER A 1 672 ? 42.174 43.003 20.140 1.00 25.35 672 SER A N 1
ATOM 5289 C CA . SER A 1 672 ? 42.655 43.021 21.524 1.00 27.31 672 SER A CA 1
ATOM 5290 C C . SER A 1 672 ? 42.472 44.419 22.106 1.00 27.46 672 SER A C 1
ATOM 5291 O O . SER A 1 672 ? 42.462 45.402 21.374 1.00 26.88 672 SER A O 1
ATOM 5294 N N . ARG A 1 673 ? 42.347 44.501 23.425 1.00 28.03 673 ARG A N 1
ATOM 5295 C CA . ARG A 1 673 ? 42.141 45.782 24.096 1.00 30.18 673 ARG A CA 1
ATOM 5296 C C . ARG A 1 673 ? 43.165 46.843 23.712 1.00 29.56 673 ARG A C 1
ATOM 5297 O O . ARG A 1 673 ? 44.367 46.580 23.697 1.00 29.80 673 ARG A O 1
ATOM 5305 N N . GLY A 1 674 ? 42.663 48.037 23.403 1.00 30.42 674 GLY A N 1
ATOM 5306 C CA . GLY A 1 674 ? 43.511 49.161 23.039 1.00 30.95 674 GLY A CA 1
ATOM 5307 C C . GLY A 1 674 ? 44.274 49.051 21.732 1.00 31.38 674 GLY A C 1
ATOM 5308 O O . GLY A 1 674 ? 45.027 49.962 21.378 1.00 31.05 674 GLY A O 1
ATOM 5309 N N . CYS A 1 675 ? 44.084 47.953 21.005 1.00 30.69 675 CYS A N 1
ATOM 5310 C CA . CYS A 1 675 ? 44.788 47.758 19.742 1.00 31.01 675 CYS A CA 1
ATOM 5311 C C . CYS A 1 675 ? 44.102 48.400 18.548 1.00 30.14 675 CYS A C 1
ATOM 5312 O O . CYS A 1 675 ? 44.762 48.760 17.572 1.00 29.55 675 CYS A O 1
ATOM 5315 N N . ASP A 1 676 ? 42.781 48.534 18.624 1.00 29.18 676 ASP A N 1
ATOM 5316 C CA . ASP A 1 676 ? 42.018 49.148 17.548 1.00 29.13 676 ASP A CA 1
ATOM 5317 C C . ASP A 1 676 ? 41.929 50.652 17.798 1.00 28.93 676 ASP A C 1
ATOM 5318 O O . ASP A 1 676 ? 41.038 51.137 18.494 1.00 28.57 676 ASP A O 1
ATOM 5323 N N . VAL A 1 677 ? 42.877 51.380 17.216 1.00 28.19 677 VAL A N 1
ATOM 5324 C CA . VAL A 1 677 ? 42.972 52.825 17.382 1.00 28.40 677 VAL A CA 1
ATOM 5325 C C . VAL A 1 677 ? 42.632 53.615 16.121 1.00 28.75 677 VAL A C 1
ATOM 5326 O O . VAL A 1 677 ? 43.006 54.787 15.993 1.00 29.52 677 VAL A O 1
ATOM 5330 N N . SER A 1 678 ? 41.914 52.989 15.197 1.00 27.84 678 SER A N 1
ATOM 5331 C CA . SER A 1 678 ? 41.559 53.655 13.952 1.00 27.53 678 SER A CA 1
ATOM 5332 C C . SER A 1 678 ? 40.058 53.851 13.762 1.00 27.18 678 SER A C 1
ATOM 5333 O O . SER A 1 678 ? 39.600 54.138 12.656 1.00 26.68 678 SER A O 1
ATOM 5336 N N . GLY A 1 679 ? 39.292 53.711 14.840 1.00 26.71 679 GLY A N 1
ATOM 5337 C CA . GLY A 1 679 ? 37.852 53.881 14.733 1.00 26.44 679 GLY A CA 1
ATOM 5338 C C . GLY A 1 679 ? 37.106 52.562 14.598 1.00 26.28 679 GLY A C 1
ATOM 5339 O O . GLY A 1 679 ? 37.699 51.550 14.230 1.00 26.49 679 GLY A O 1
ATOM 5340 N N . PRO A 1 680 ? 35.794 52.542 14.881 1.00 26.61 680 PRO A N 1
ATOM 5341 C CA . PRO A 1 680 ? 34.997 51.313 14.782 1.00 26.57 680 PRO A CA 1
ATOM 5342 C C . PRO A 1 680 ? 34.796 50.758 13.371 1.00 26.39 680 PRO A C 1
ATOM 5343 O O . PRO A 1 680 ? 34.670 49.549 13.195 1.00 25.88 680 PRO A O 1
ATOM 5347 N N . THR A 1 681 ? 34.761 51.629 12.368 1.00 26.02 681 THR A N 1
ATOM 5348 C CA . THR A 1 681 ? 34.582 51.159 10.998 1.00 26.94 681 THR A CA 1
ATOM 5349 C C . THR A 1 681 ? 35.807 50.354 10.578 1.00 26.48 681 THR A C 1
ATOM 5350 O O . THR A 1 681 ? 35.681 49.272 10.006 1.00 25.63 681 THR A O 1
ATOM 5354 N N . ALA A 1 682 ? 36.991 50.885 10.868 1.00 25.67 682 ALA A N 1
ATOM 5355 C CA . ALA A 1 682 ? 38.229 50.195 10.524 1.00 25.67 682 ALA A CA 1
ATOM 5356 C C . ALA A 1 682 ? 38.266 48.849 11.237 1.00 24.71 682 ALA A C 1
ATOM 5357 O O . ALA A 1 682 ? 38.696 47.849 10.668 1.00 24.11 682 ALA A O 1
ATOM 5359 N N . ALA A 1 683 ? 37.815 48.826 12.489 1.00 24.02 683 ALA A N 1
ATOM 5360 C CA . ALA A 1 683 ? 37.786 47.585 13.254 1.00 23.51 683 ALA A CA 1
ATOM 5361 C C . ALA A 1 683 ? 36.862 46.584 12.559 1.00 23.12 683 ALA A C 1
ATOM 5362 O O . ALA A 1 683 ? 37.220 45.419 12.382 1.00 22.96 683 ALA A O 1
ATOM 5364 N N . CYS A 1 684 ? 35.677 47.043 12.159 1.00 23.66 684 CYS A N 1
ATOM 5365 C CA . CYS A 1 684 ? 34.720 46.179 11.474 1.00 24.10 684 CYS A CA 1
ATOM 5366 C C . CYS A 1 684 ? 35.333 45.632 10.190 1.00 24.32 684 CYS A C 1
ATOM 5367 O O . CYS A 1 684 ? 35.185 44.452 9.875 1.00 24.27 684 CYS A O 1
ATOM 5370 N N . ASN A 1 685 ? 36.016 46.496 9.446 1.00 24.66 685 ASN A N 1
ATOM 5371 C CA . ASN A 1 685 ? 36.640 46.073 8.198 1.00 25.20 685 ASN A CA 1
ATOM 5372 C C . ASN A 1 685 ? 37.641 44.948 8.453 1.00 24.56 685 ASN A C 1
ATOM 5373 O O . ASN A 1 685 ? 37.706 43.981 7.689 1.00 25.35 685 ASN A O 1
ATOM 5378 N N . SER A 1 686 ? 38.421 45.069 9.525 1.00 23.53 686 SER A N 1
ATOM 5379 C CA . SER A 1 686 ? 39.399 44.040 9.869 1.00 22.97 686 SER A CA 1
ATOM 5380 C C . SER A 1 686 ? 38.739 42.711 10.200 1.00 22.34 686 SER A C 1
ATOM 5381 O O . SER A 1 686 ? 39.142 41.665 9.700 1.00 22.15 686 SER A O 1
ATOM 5384 N N . VAL A 1 687 ? 37.737 42.749 11.069 1.00 21.98 687 VAL A N 1
ATOM 5385 C CA . VAL A 1 687 ? 37.060 41.523 11.467 1.00 22.45 687 VAL A CA 1
ATOM 5386 C C . VAL A 1 687 ? 36.363 40.839 10.294 1.00 23.42 687 VAL A C 1
ATOM 5387 O O . VAL A 1 687 ? 36.300 39.605 10.229 1.00 23.15 687 VAL A O 1
ATOM 5391 N N . SER A 1 688 ? 35.859 41.634 9.355 1.00 23.05 688 SER A N 1
ATOM 5392 C CA . SER A 1 688 ? 35.158 41.073 8.207 1.00 23.80 688 SER A CA 1
ATOM 5393 C C . SER A 1 688 ? 36.069 40.263 7.281 1.00 24.96 688 SER A C 1
ATOM 5394 O O . SER A 1 688 ? 35.584 39.498 6.451 1.00 25.22 688 SER A O 1
ATOM 5397 N N . LYS A 1 689 ? 37.382 40.406 7.433 1.00 24.36 689 LYS A N 1
ATOM 5398 C CA . LYS A 1 689 ? 38.317 39.673 6.579 1.00 24.72 689 LYS A CA 1
ATOM 5399 C C . LYS A 1 689 ? 38.478 38.202 6.961 1.00 24.69 689 LYS A C 1
ATOM 5400 O O . LYS A 1 689 ? 38.983 37.401 6.172 1.00 25.22 689 LYS A O 1
ATOM 5406 N N . LEU A 1 690 ? 38.060 37.845 8.172 1.00 24.03 690 LEU A N 1
ATOM 5407 C CA . LEU A 1 690 ? 38.145 36.459 8.619 1.00 23.00 690 LEU A CA 1
ATOM 5408 C C . LEU A 1 690 ? 37.123 35.635 7.831 1.00 22.56 690 LEU A C 1
ATOM 5409 O O . LEU A 1 690 ? 36.205 36.192 7.228 1.00 23.31 690 LEU A O 1
ATOM 5414 N N . ASP A 1 691 ? 37.284 34.315 7.832 1.00 22.45 691 ASP A N 1
ATOM 5415 C CA . ASP A 1 691 ? 36.344 33.433 7.132 1.00 23.50 691 ASP A CA 1
ATOM 5416 C C . ASP A 1 691 ? 35.190 33.092 8.081 1.00 23.75 691 ASP A C 1
ATOM 5417 O O . ASP A 1 691 ? 35.281 32.149 8.872 1.00 23.92 691 ASP A O 1
ATOM 5422 N N . HIS A 1 692 ? 34.112 33.866 8.006 1.00 23.20 692 HIS A N 1
ATOM 5423 C CA . HIS A 1 692 ? 32.947 33.650 8.864 1.00 24.12 692 HIS A CA 1
ATOM 5424 C C . HIS A 1 692 ? 32.020 32.546 8.347 1.00 25.09 692 HIS A C 1
ATOM 5425 O O . HIS A 1 692 ? 31.059 32.170 9.023 1.00 26.75 692 HIS A O 1
ATOM 5432 N N . PHE A 1 693 ? 32.299 32.034 7.151 1.00 23.81 693 PHE A N 1
ATOM 5433 C CA . PHE A 1 693 ? 31.478 30.971 6.576 1.00 23.80 693 PHE A CA 1
ATOM 5434 C C . PHE A 1 693 ? 31.873 29.597 7.116 1.00 23.57 693 PHE A C 1
ATOM 5435 O O . PHE A 1 693 ? 31.014 28.762 7.392 1.00 24.49 693 PHE A O 1
ATOM 5443 N N . ILE A 1 694 ? 33.175 29.362 7.257 1.00 23.72 694 ILE A N 1
ATOM 5444 C CA . ILE A 1 694 ? 33.661 28.069 7.737 1.00 23.90 694 ILE A CA 1
ATOM 5445 C C . ILE A 1 694 ? 33.369 27.875 9.225 1.00 24.28 694 ILE A C 1
ATOM 5446 O O . ILE A 1 694 ? 33.129 26.754 9.674 1.00 23.71 694 ILE A O 1
ATOM 5451 N N . ALA A 1 695 ? 33.390 28.971 9.979 1.00 23.61 695 ALA A N 1
ATOM 5452 C CA . ALA A 1 695 ? 33.099 28.928 11.412 1.00 25.10 695 ALA A CA 1
ATOM 5453 C C . ALA A 1 695 ? 31.584 28.991 11.582 1.00 24.42 695 ALA A C 1
ATOM 5454 O O . ALA A 1 695 ? 31.051 29.914 12.202 1.00 26.68 695 ALA A O 1
ATOM 5456 N N . SER A 1 696 ? 30.903 27.989 11.032 1.00 24.17 696 SER A N 1
ATOM 5457 C CA . SER A 1 696 ? 29.450 27.908 11.059 1.00 23.48 696 SER A CA 1
ATOM 5458 C C . SER A 1 696 ? 28.820 27.675 12.428 1.00 23.81 696 SER A C 1
ATOM 5459 O O . SER A 1 696 ? 27.598 27.717 12.559 1.00 23.56 696 SER A O 1
ATOM 5462 N N . ASN A 1 697 ? 29.634 27.422 13.445 1.00 22.76 697 ASN A N 1
ATOM 5463 C CA . ASN A 1 697 ? 29.075 27.259 14.775 1.00 22.86 697 ASN A CA 1
ATOM 5464 C C . ASN A 1 697 ? 29.002 28.656 15.385 1.00 23.92 697 ASN A C 1
ATOM 5465 O O . ASN A 1 697 ? 28.588 28.829 16.531 1.00 24.37 697 ASN A O 1
ATOM 5470 N N . GLY A 1 698 ? 29.422 29.650 14.603 1.00 23.45 698 GLY A N 1
ATOM 5471 C CA . GLY A 1 698 ? 29.345 31.035 15.039 1.00 23.80 698 GLY A CA 1
ATOM 5472 C C . GLY A 1 698 ? 30.603 31.772 15.472 1.00 23.46 698 GLY A C 1
ATOM 5473 O O . GLY A 1 698 ? 31.533 31.185 16.012 1.00 24.03 698 GLY A O 1
ATOM 5474 N N . THR A 1 699 ? 30.625 33.075 15.215 1.00 23.30 699 THR A N 1
ATOM 5475 C CA . THR A 1 699 ? 31.746 33.920 15.620 1.00 24.04 699 THR A CA 1
ATOM 5476 C C . THR A 1 699 ? 31.127 35.086 16.379 1.00 24.26 699 THR A C 1
ATOM 5477 O O . THR A 1 699 ? 30.003 35.494 16.086 1.00 25.28 699 THR A O 1
ATOM 5481 N N . LEU A 1 700 ? 31.853 35.621 17.355 1.00 23.56 700 LEU A N 1
ATOM 5482 C CA . LEU A 1 700 ? 31.325 36.705 18.176 1.00 24.37 700 LEU A CA 1
ATOM 5483 C C . LEU A 1 700 ? 32.176 37.974 18.126 1.00 22.26 700 LEU A C 1
ATOM 5484 O O . LEU A 1 700 ? 33.380 37.938 18.377 1.00 23.46 700 LEU A O 1
ATOM 5489 N N . PHE A 1 701 ? 31.529 39.094 17.826 1.00 21.44 701 PHE A N 1
ATOM 5490 C CA . PHE A 1 701 ? 32.214 40.378 17.728 1.00 22.33 701 PHE A CA 1
ATOM 5491 C C . PHE A 1 701 ? 31.625 41.407 18.702 1.00 22.62 701 PHE A C 1
ATOM 5492 O O . PHE A 1 701 ? 30.460 41.777 18.591 1.00 21.54 701 PHE A O 1
ATOM 5500 N N . ASN A 1 702 ? 32.441 41.846 19.661 1.00 22.34 702 ASN A N 1
ATOM 5501 C CA . ASN A 1 702 ? 32.030 42.834 20.666 1.00 24.16 702 ASN A CA 1
ATOM 5502 C C . ASN A 1 702 ? 32.588 44.216 20.359 1.00 24.64 702 ASN A C 1
ATOM 5503 O O . ASN A 1 702 ? 33.757 44.349 19.996 1.00 25.53 702 ASN A O 1
ATOM 5508 N N . GLN A 1 703 ? 31.753 45.235 20.521 1.00 25.21 703 GLN A N 1
ATOM 5509 C CA . GLN A 1 703 ? 32.184 46.617 20.369 1.00 25.72 703 GLN A CA 1
ATOM 5510 C C . GLN A 1 703 ? 31.539 47.400 21.510 1.00 26.41 703 GLN A C 1
ATOM 5511 O O . GLN A 1 703 ? 30.419 47.094 21.929 1.00 24.54 703 GLN A O 1
ATOM 5517 N N . LYS A 1 704 ? 32.273 48.372 22.044 1.00 25.46 704 LYS A N 1
ATOM 5518 C CA . LYS A 1 704 ? 31.789 49.181 23.155 1.00 27.04 704 LYS A CA 1
ATOM 5519 C C . LYS A 1 704 ? 31.832 50.654 22.785 1.00 27.36 704 LYS A C 1
ATOM 5520 O O . LYS A 1 704 ? 32.864 51.158 22.343 1.00 27.38 704 LYS A O 1
ATOM 5526 N N . PHE A 1 705 ? 30.710 51.339 22.970 1.00 27.08 705 PHE A N 1
ATOM 5527 C CA . PHE A 1 705 ? 30.628 52.756 22.640 1.00 27.97 705 PHE A CA 1
ATOM 5528 C C . PHE A 1 705 ? 30.391 53.678 23.820 1.00 28.78 705 PHE A C 1
ATOM 5529 O O . PHE A 1 705 ? 29.709 53.322 24.786 1.00 28.42 705 PHE A O 1
ATOM 5537 N N . HIS A 1 706 ? 30.961 54.875 23.730 1.00 28.85 706 HIS A N 1
ATOM 5538 C CA . HIS A 1 706 ? 30.748 55.879 24.753 1.00 29.43 706 HIS A CA 1
ATOM 5539 C C . HIS A 1 706 ? 29.304 56.287 24.471 1.00 28.95 706 HIS A C 1
ATOM 5540 O O . HIS A 1 706 ? 28.900 56.385 23.315 1.00 29.21 706 HIS A O 1
ATOM 5547 N N . PRO A 1 707 ? 28.497 56.506 25.517 1.00 29.66 707 PRO A N 1
ATOM 5548 C CA . PRO A 1 707 ? 27.094 56.895 25.331 1.00 30.19 707 PRO A CA 1
ATOM 5549 C C . PRO A 1 707 ? 26.807 58.035 24.349 1.00 30.27 707 PRO A C 1
ATOM 5550 O O . PRO A 1 707 ? 25.758 58.054 23.705 1.00 28.65 707 PRO A O 1
ATOM 5554 N N . SER A 1 708 ? 27.731 58.982 24.228 1.00 31.45 708 SER A N 1
ATOM 5555 C CA . SER A 1 708 ? 27.533 60.106 23.321 1.00 32.60 708 SER A CA 1
ATOM 5556 C C . SER A 1 708 ? 27.391 59.676 21.859 1.00 32.74 708 SER A C 1
ATOM 5557 O O . SER A 1 708 ? 26.737 60.354 21.068 1.00 33.33 708 SER A O 1
ATOM 5560 N N . ALA A 1 709 ? 27.990 58.544 21.503 1.00 32.57 709 ALA A N 1
ATOM 5561 C CA . ALA A 1 709 ? 27.927 58.054 20.127 1.00 32.31 709 ALA A CA 1
ATOM 5562 C C . ALA A 1 709 ? 26.524 57.648 19.671 1.00 32.76 709 ALA A C 1
ATOM 5563 O O . ALA A 1 709 ? 26.237 57.645 18.476 1.00 32.10 709 ALA A O 1
ATOM 5565 N N . LEU A 1 710 ? 25.652 57.307 20.618 1.00 32.34 710 LEU A N 1
ATOM 5566 C CA . LEU A 1 710 ? 24.291 56.889 20.287 1.00 32.78 710 LEU A CA 1
ATOM 5567 C C . LEU A 1 710 ? 23.255 57.992 20.472 1.00 33.58 710 LEU A C 1
ATOM 5568 O O . LEU A 1 710 ? 22.071 57.786 20.218 1.00 32.93 710 LEU A O 1
ATOM 5573 N N . LYS A 1 711 ? 23.706 59.165 20.900 1.00 34.94 711 LYS A N 1
ATOM 5574 C CA . LYS A 1 711 ? 22.814 60.293 21.140 1.00 36.35 711 LYS A CA 1
ATOM 5575 C C . LYS A 1 711 ? 22.094 60.816 19.896 1.00 36.60 711 LYS A C 1
ATOM 5576 O O . LYS A 1 711 ? 22.697 61.008 18.839 1.00 37.21 711 LYS A O 1
ATOM 5582 N N . GLY A 1 712 ? 20.789 61.032 20.032 1.00 36.80 712 GLY A N 1
ATOM 5583 C CA . GLY A 1 712 ? 19.993 61.560 18.937 1.00 37.27 712 GLY A CA 1
ATOM 5584 C C . GLY A 1 712 ? 19.763 60.642 17.755 1.00 37.59 712 GLY A C 1
ATOM 5585 O O . GLY A 1 712 ? 20.264 59.517 17.709 1.00 37.31 712 GLY A O 1
ATOM 5586 N N . ASP A 1 713 ? 18.997 61.129 16.785 1.00 37.72 713 ASP A N 1
ATOM 5587 C CA . ASP A 1 713 ? 18.697 60.340 15.600 1.00 38.47 713 ASP A CA 1
ATOM 5588 C C . ASP A 1 713 ? 19.956 59.987 14.819 1.00 38.08 713 ASP A C 1
ATOM 5589 O O . ASP A 1 713 ? 20.052 58.894 14.259 1.00 37.25 713 ASP A O 1
ATOM 5594 N N . ASN A 1 714 ? 20.919 60.904 14.779 1.00 37.56 714 ASN A N 1
ATOM 5595 C CA . ASN A 1 714 ? 22.162 60.637 14.065 1.00 37.54 714 ASN A CA 1
ATOM 5596 C C . ASN A 1 714 ? 22.867 59.446 14.695 1.00 36.56 714 ASN A C 1
ATOM 5597 O O . ASN A 1 714 ? 23.468 58.629 13.996 1.00 36.12 714 ASN A O 1
ATOM 5602 N N . GLY A 1 715 ? 22.790 59.353 16.019 1.00 34.64 715 GLY A N 1
ATOM 5603 C CA . GLY A 1 715 ? 23.416 58.246 16.719 1.00 34.09 715 GLY A CA 1
ATOM 5604 C C . GLY A 1 715 ? 22.842 56.917 16.261 1.00 33.90 715 GLY A C 1
ATOM 5605 O O . GLY A 1 715 ? 23.582 55.957 16.039 1.00 33.54 715 GLY A O 1
ATOM 5606 N N . LEU A 1 716 ? 21.521 56.862 16.112 1.00 32.97 716 LEU A N 1
ATOM 5607 C CA . LEU A 1 716 ? 20.852 55.642 15.672 1.00 33.02 716 LEU A CA 1
ATOM 5608 C C . LEU A 1 716 ? 21.186 55.345 14.213 1.00 32.67 716 LEU A C 1
ATOM 5609 O O . LEU A 1 716 ? 21.402 54.192 13.836 1.00 31.71 716 LEU A O 1
ATOM 5614 N N . MET A 1 717 ? 21.230 56.394 13.399 1.00 33.12 717 MET A N 1
ATOM 5615 C CA . MET A 1 717 ? 21.546 56.262 11.980 1.00 33.71 717 MET A CA 1
ATOM 5616 C C . MET A 1 717 ? 22.968 55.743 11.806 1.00 32.50 717 MET A C 1
ATOM 5617 O O . MET A 1 717 ? 23.231 54.903 10.944 1.00 31.54 717 MET A O 1
ATOM 5622 N N . ASN A 1 718 ? 23.884 56.255 12.623 1.00 31.10 718 ASN A N 1
ATOM 5623 C CA . ASN A 1 718 ? 25.277 55.837 12.549 1.00 30.32 718 ASN A CA 1
ATOM 5624 C C . ASN A 1 718 ? 25.474 54.381 12.957 1.00 29.37 718 ASN A C 1
ATOM 5625 O O . ASN A 1 718 ? 26.239 53.660 12.316 1.00 29.22 718 ASN A O 1
ATOM 5630 N N . LEU A 1 719 ? 24.795 53.945 14.016 1.00 27.37 719 LEU A N 1
ATOM 5631 C CA . LEU A 1 719 ? 24.918 52.553 14.448 1.00 26.61 719 LEU A CA 1
ATOM 5632 C C . LEU A 1 719 ? 24.366 51.656 13.346 1.00 26.65 719 LEU A C 1
ATOM 5633 O O . LEU A 1 719 ? 24.945 50.617 13.021 1.00 26.07 719 LEU A O 1
ATOM 5638 N N . SER A 1 720 ? 23.236 52.064 12.779 1.00 26.27 720 SER A N 1
ATOM 5639 C CA . SER A 1 720 ? 22.599 51.315 11.704 1.00 28.42 720 SER A CA 1
ATOM 5640 C C . SER A 1 720 ? 23.543 51.173 10.508 1.00 27.72 720 SER A C 1
ATOM 5641 O O . SER A 1 720 ? 23.655 50.100 9.912 1.00 26.33 720 SER A O 1
ATOM 5644 N N . SER A 1 721 ? 24.222 52.259 10.157 1.00 26.43 721 SER A N 1
ATOM 5645 C CA . SER A 1 721 ? 25.157 52.231 9.036 1.00 27.13 721 SER A CA 1
ATOM 5646 C C . SER A 1 721 ? 26.372 51.349 9.346 1.00 26.19 721 SER A C 1
ATOM 5647 O O . SER A 1 721 ? 26.882 50.635 8.476 1.00 26.12 721 SER A O 1
ATOM 5650 N N . LEU A 1 722 ? 26.837 51.409 10.590 1.00 25.35 722 LEU A N 1
ATOM 5651 C CA . LEU A 1 722 ? 27.982 50.619 11.021 1.00 25.51 722 LEU A CA 1
ATOM 5652 C C . LEU A 1 722 ? 27.674 49.132 10.882 1.00 25.30 722 LEU A C 1
ATOM 5653 O O . LEU A 1 722 ? 28.488 48.362 10.366 1.00 24.57 722 LEU A O 1
ATOM 5658 N N . ILE A 1 723 ? 26.493 48.732 11.342 1.00 23.73 723 ILE A N 1
ATOM 5659 C CA . ILE A 1 723 ? 26.084 47.336 11.278 1.00 23.89 723 ILE A CA 1
ATOM 5660 C C . ILE A 1 723 ? 25.941 46.861 9.834 1.00 24.07 723 ILE A C 1
ATOM 5661 O O . ILE A 1 723 ? 26.475 45.817 9.460 1.00 24.03 723 ILE A O 1
ATOM 5666 N N . ARG A 1 724 ? 25.228 47.626 9.021 1.00 24.89 724 ARG A N 1
ATOM 5667 C CA . ARG A 1 724 ? 25.034 47.237 7.630 1.00 26.49 724 ARG A CA 1
ATOM 5668 C C . ARG A 1 724 ? 26.339 47.091 6.857 1.00 25.96 724 ARG A C 1
ATOM 5669 O O . ARG A 1 724 ? 26.475 46.189 6.033 1.00 25.80 724 ARG A O 1
ATOM 5677 N N . SER A 1 725 ? 27.303 47.965 7.123 1.00 26.26 725 SER A N 1
ATOM 5678 C CA . SER A 1 725 ? 28.579 47.893 6.418 1.00 26.53 725 SER A CA 1
ATOM 5679 C C . SER A 1 725 ? 29.344 46.632 6.800 1.00 25.90 725 SER A C 1
ATOM 5680 O O . SER A 1 725 ? 29.960 45.988 5.950 1.00 27.08 725 SER A O 1
ATOM 5683 N N . TYR A 1 726 ? 29.318 46.282 8.082 1.00 24.76 726 TYR A N 1
ATOM 5684 C CA . TYR A 1 726 ? 30.011 45.086 8.539 1.00 23.53 726 TYR A CA 1
ATOM 5685 C C . TYR A 1 726 ? 29.358 43.841 7.928 1.00 23.46 726 TYR A C 1
ATOM 5686 O O . TYR A 1 726 ? 30.046 42.927 7.463 1.00 22.43 726 TYR A O 1
ATOM 5695 N N . PHE A 1 727 ? 28.029 43.813 7.914 1.00 22.91 727 PHE A N 1
ATOM 5696 C CA . PHE A 1 727 ? 27.313 42.673 7.355 1.00 22.66 727 PHE A CA 1
ATOM 5697 C C . PHE A 1 727 ? 27.457 42.587 5.835 1.00 23.33 727 PHE A C 1
ATOM 5698 O O . PHE A 1 727 ? 27.504 41.494 5.285 1.00 23.21 727 PHE A O 1
ATOM 5706 N N . ASP A 1 728 ? 27.535 43.730 5.157 1.00 24.56 728 ASP A N 1
ATOM 5707 C CA . ASP A 1 728 ? 27.708 43.710 3.705 1.00 26.20 728 ASP A CA 1
ATOM 5708 C C . ASP A 1 728 ? 29.077 43.118 3.371 1.00 26.84 728 ASP A C 1
ATOM 5709 O O . ASP A 1 728 ? 29.263 42.523 2.303 1.00 25.94 728 ASP A O 1
ATOM 5714 N N . GLN A 1 729 ? 30.024 43.280 4.297 1.00 26.33 729 GLN A N 1
ATOM 5715 C CA . GLN A 1 729 ? 31.387 42.766 4.142 1.00 27.99 729 GLN A CA 1
ATOM 5716 C C . GLN A 1 729 ? 31.481 41.306 4.586 1.00 28.06 729 GLN A C 1
ATOM 5717 O O . GLN A 1 729 ? 32.572 40.741 4.669 1.00 28.24 729 GLN A O 1
ATOM 5723 N N . LYS A 1 730 ? 30.328 40.715 4.886 1.00 26.99 730 LYS A N 1
ATOM 5724 C CA . LYS A 1 730 ? 30.221 39.317 5.290 1.00 26.99 730 LYS A CA 1
ATOM 5725 C C . LYS A 1 730 ? 30.559 38.985 6.738 1.00 26.75 730 LYS A C 1
ATOM 5726 O O . LYS A 1 730 ? 31.048 37.894 7.028 1.00 27.75 730 LYS A O 1
ATOM 5732 N N . GLY A 1 731 ? 30.303 39.925 7.645 1.00 25.68 731 GLY A N 1
ATOM 5733 C CA . GLY A 1 731 ? 30.530 39.664 9.055 1.00 24.88 731 GLY A CA 1
ATOM 5734 C C . GLY A 1 731 ? 29.374 38.790 9.518 1.00 24.61 731 GLY A C 1
ATOM 5735 O O . GLY A 1 731 ? 28.296 38.832 8.921 1.00 24.58 731 GLY A O 1
ATOM 5736 N N . PHE A 1 732 ? 29.585 38.024 10.585 1.00 23.30 732 PHE A N 1
ATOM 5737 C CA . PHE A 1 732 ? 28.588 37.087 11.111 1.00 23.22 732 PHE A CA 1
ATOM 5738 C C . PHE A 1 732 ? 27.639 37.674 12.160 1.00 23.90 732 PHE A C 1
ATOM 5739 O O . PHE A 1 732 ? 26.412 37.543 12.060 1.00 23.33 732 PHE A O 1
ATOM 5747 N N . HIS A 1 733 ? 28.223 38.304 13.171 1.00 23.04 733 HIS A N 1
ATOM 5748 C CA . HIS A 1 733 ? 27.463 38.870 14.281 1.00 23.12 733 HIS A CA 1
ATOM 5749 C C . HIS A 1 733 ? 28.173 40.061 14.918 1.00 23.25 733 HIS A C 1
ATOM 5750 O O . HIS A 1 733 ? 29.390 40.180 14.836 1.00 23.01 733 HIS A O 1
ATOM 5757 N N . VAL A 1 734 ? 27.397 40.940 15.548 1.00 22.34 734 VAL A N 1
ATOM 5758 C CA . VAL A 1 734 ? 27.960 42.076 16.260 1.00 22.31 734 VAL A CA 1
ATOM 5759 C C . VAL A 1 734 ? 26.973 42.496 17.354 1.00 22.76 734 VAL A C 1
ATOM 5760 O O . VAL A 1 734 ? 25.761 42.329 17.209 1.00 21.62 734 VAL A O 1
ATOM 5764 N N . GLN A 1 735 ? 27.497 43.004 18.464 1.00 22.90 735 GLN A N 1
ATOM 5765 C CA . GLN A 1 735 ? 26.654 43.443 19.572 1.00 23.05 735 GLN A CA 1
ATOM 5766 C C . GLN A 1 735 ? 27.389 44.589 20.253 1.00 24.00 735 GLN A C 1
ATOM 5767 O O . GLN A 1 735 ? 28.612 44.687 20.139 1.00 22.62 735 GLN A O 1
ATOM 5773 N N . PHE A 1 736 ? 26.661 45.439 20.973 1.00 24.44 736 PHE A N 1
ATOM 5774 C CA . PHE A 1 736 ? 27.287 46.603 21.589 1.00 24.39 736 PHE A CA 1
ATOM 5775 C C . PHE A 1 736 ? 26.975 46.925 23.041 1.00 25.88 736 PHE A C 1
ATOM 5776 O O . PHE A 1 736 ? 25.837 46.802 23.491 1.00 26.82 736 PHE A O 1
ATOM 5784 N N . ASN A 1 737 ? 28.006 47.366 23.752 1.00 26.38 737 ASN A N 1
ATOM 5785 C CA . ASN A 1 737 ? 27.861 47.825 25.123 1.00 27.24 737 ASN A CA 1
ATOM 5786 C C . ASN A 1 737 ? 27.827 49.340 24.926 1.00 28.82 737 ASN A C 1
ATOM 5787 O O . ASN A 1 737 ? 28.572 49.883 24.104 1.00 27.33 737 ASN A O 1
ATOM 5792 N N . VAL A 1 738 ? 26.941 50.015 25.644 1.00 29.18 738 VAL A N 1
ATOM 5793 C CA . VAL A 1 738 ? 26.832 51.466 25.559 1.00 30.65 738 VAL A CA 1
ATOM 5794 C C . VAL A 1 738 ? 26.626 51.918 26.993 1.00 32.65 738 VAL A C 1
ATOM 5795 O O . VAL A 1 738 ? 25.493 52.044 27.455 1.00 32.40 738 VAL A O 1
ATOM 5799 N N . ILE A 1 739 ? 27.725 52.147 27.698 1.00 34.52 739 ILE A N 1
ATOM 5800 C CA . ILE A 1 739 ? 27.638 52.550 29.091 1.00 37.12 739 ILE A CA 1
ATOM 5801 C C . ILE A 1 739 ? 28.759 53.491 29.510 1.00 38.02 739 ILE A C 1
ATOM 5802 O O . ILE A 1 739 ? 29.834 53.521 28.904 1.00 38.10 739 ILE A O 1
ATOM 5807 N N . ASP A 1 740 ? 28.483 54.260 30.557 1.00 39.19 740 ASP A N 1
ATOM 5808 C CA . ASP A 1 740 ? 29.435 55.211 31.111 1.00 40.30 740 ASP A CA 1
ATOM 5809 C C . ASP A 1 740 ? 30.423 54.433 31.975 1.00 39.93 740 ASP A C 1
ATOM 5810 O O . ASP A 1 740 ? 30.023 53.760 32.929 1.00 40.15 740 ASP A O 1
ATOM 5815 N N . LYS A 1 741 ? 31.708 54.525 31.644 1.00 38.71 741 LYS A N 1
ATOM 5816 C CA . LYS A 1 741 ? 32.741 53.818 32.395 1.00 39.03 741 LYS A CA 1
ATOM 5817 C C . LYS A 1 741 ? 32.714 54.133 33.891 1.00 38.61 741 LYS A C 1
ATOM 5818 O O . LYS A 1 741 ? 33.054 53.286 34.719 1.00 37.10 741 LYS A O 1
ATOM 5824 N N . LYS A 1 742 ? 32.317 55.354 34.233 1.00 38.24 742 LYS A N 1
ATOM 5825 C CA . LYS A 1 742 ? 32.255 55.761 35.634 1.00 38.50 742 LYS A CA 1
ATOM 5826 C C . LYS A 1 742 ? 31.244 54.922 36.408 1.00 37.57 742 LYS A C 1
ATOM 5827 O O . LYS A 1 742 ? 31.432 54.643 37.595 1.00 37.31 742 LYS A O 1
ATOM 5833 N N . ILE A 1 743 ? 30.174 54.516 35.731 1.00 36.71 743 ILE A N 1
ATOM 5834 C CA . ILE A 1 743 ? 29.141 53.710 36.366 1.00 35.87 743 ILE A CA 1
ATOM 5835 C C . ILE A 1 743 ? 29.652 52.315 36.713 1.00 35.18 743 ILE A C 1
ATOM 5836 O O . ILE A 1 743 ? 29.319 51.770 37.763 1.00 34.69 743 ILE A O 1
ATOM 5841 N N . LEU A 1 744 ? 30.468 51.737 35.839 1.00 34.40 744 LEU A N 1
ATOM 5842 C CA . LEU A 1 744 ? 31.010 50.412 36.100 1.00 33.85 744 LEU A CA 1
ATOM 5843 C C . LEU A 1 744 ? 31.985 50.460 37.276 1.00 33.57 744 LEU A C 1
ATOM 5844 O O . LEU A 1 744 ? 32.023 49.550 38.109 1.00 32.96 744 LEU A O 1
ATOM 5849 N N . LEU A 1 745 ? 32.769 51.530 37.352 1.00 32.62 745 LEU A N 1
ATOM 5850 C CA . LEU A 1 745 ? 33.730 51.670 38.439 1.00 32.91 745 LEU A CA 1
ATOM 5851 C C . LEU A 1 745 ? 33.010 51.897 39.765 1.00 32.58 745 LEU A C 1
ATOM 5852 O O . LEU A 1 745 ? 33.441 51.404 40.807 1.00 32.77 745 LEU A O 1
ATOM 5857 N N . ALA A 1 746 ? 31.908 52.637 39.715 1.00 32.69 746 ALA A N 1
ATOM 5858 C CA . ALA A 1 746 ? 31.126 52.925 40.913 1.00 33.53 746 ALA A CA 1
ATOM 5859 C C . ALA A 1 746 ? 30.472 51.648 41.433 1.00 34.61 746 ALA A C 1
ATOM 5860 O O . ALA A 1 746 ? 30.329 51.459 42.645 1.00 34.47 746 ALA A O 1
ATOM 5862 N N . ALA A 1 747 ? 30.082 50.776 40.504 1.00 34.15 747 ALA A N 1
ATOM 5863 C CA . ALA A 1 747 ? 29.442 49.510 40.840 1.00 34.51 747 ALA A CA 1
ATOM 5864 C C . ALA A 1 747 ? 30.395 48.566 41.561 1.00 34.77 747 ALA A C 1
ATOM 5865 O O . ALA A 1 747 ? 29.966 47.745 42.376 1.00 35.26 747 ALA A O 1
ATOM 5867 N N . GLN A 1 748 ? 31.685 48.669 41.260 1.00 34.87 748 GLN A N 1
ATOM 5868 C CA . GLN A 1 748 ? 32.670 47.816 41.915 1.00 35.78 748 GLN A CA 1
ATOM 5869 C C . GLN A 1 748 ? 32.893 48.265 43.356 1.00 37.28 748 GLN A C 1
ATOM 5870 O O . GLN A 1 748 ? 33.122 47.441 44.245 1.00 36.82 748 GLN A O 1
ATOM 5876 N N . LYS A 1 749 ? 32.823 49.574 43.579 1.00 38.42 749 LYS A N 1
ATOM 5877 C CA . LYS A 1 749 ? 33.030 50.134 44.911 1.00 39.46 749 LYS A CA 1
ATOM 5878 C C . LYS A 1 749 ? 31.811 49.997 45.823 1.00 39.03 749 LYS A C 1
ATOM 5879 O O . LYS A 1 749 ? 31.954 49.723 47.016 1.00 38.89 749 LYS A O 1
ATOM 5885 N N . ASN A 1 750 ? 30.620 50.191 45.264 1.00 38.48 750 ASN A N 1
ATOM 5886 C CA . ASN A 1 750 ? 29.381 50.091 46.034 1.00 39.22 750 ASN A CA 1
ATOM 5887 C C . ASN A 1 750 ? 28.336 49.246 45.301 1.00 38.23 750 ASN A C 1
ATOM 5888 O O . ASN A 1 750 ? 27.332 49.767 44.816 1.00 37.90 750 ASN A O 1
ATOM 5893 N N . PRO A 1 751 ? 28.557 47.922 45.226 1.00 38.17 751 PRO A N 1
ATOM 5894 C CA . PRO A 1 751 ? 27.665 46.963 44.558 1.00 38.57 751 PRO A CA 1
ATOM 5895 C C . PRO A 1 751 ? 26.199 47.132 44.941 1.00 39.47 751 PRO A C 1
ATOM 5896 O O . PRO A 1 751 ? 25.306 47.103 44.091 1.00 38.13 751 PRO A O 1
ATOM 5900 N N . GLU A 1 752 ? 25.971 47.297 46.239 1.00 40.74 752 GLU A N 1
ATOM 5901 C CA . GLU A 1 752 ? 24.641 47.473 46.806 1.00 42.14 752 GLU A CA 1
ATOM 5902 C C . GLU A 1 752 ? 23.817 48.560 46.117 1.00 41.42 752 GLU A C 1
ATOM 5903 O O . GLU A 1 752 ? 22.590 48.467 46.045 1.00 41.40 752 GLU A O 1
ATOM 5909 N N . LYS A 1 753 ? 24.490 49.589 45.611 1.00 40.74 753 LYS A N 1
ATOM 5910 C CA . LYS A 1 753 ? 23.807 50.698 44.953 1.00 40.48 753 LYS A CA 1
ATOM 5911 C C . LYS A 1 753 ? 23.530 50.467 43.469 1.00 39.09 753 LYS A C 1
ATOM 5912 O O . LYS A 1 753 ? 22.825 51.259 42.841 1.00 37.74 753 LYS A O 1
ATOM 5918 N N . TYR A 1 754 ? 24.073 49.387 42.914 1.00 38.61 754 TYR A N 1
ATOM 5919 C CA . TYR A 1 754 ? 23.887 49.091 41.492 1.00 38.25 754 TYR A CA 1
ATOM 5920 C C . TYR A 1 754 ? 23.394 47.675 41.199 1.00 38.46 754 TYR A C 1
ATOM 5921 O O . TYR A 1 754 ? 23.894 47.012 40.287 1.00 37.51 754 TYR A O 1
ATOM 5930 N N . GLN A 1 755 ? 22.404 47.215 41.956 1.00 38.32 755 GLN A N 1
ATOM 5931 C CA . GLN A 1 755 ? 21.873 45.868 41.760 1.00 38.50 755 GLN A CA 1
ATOM 5932 C C . GLN A 1 755 ? 21.231 45.618 40.395 1.00 37.67 755 GLN A C 1
ATOM 5933 O O . GLN A 1 755 ? 21.263 44.494 39.890 1.00 37.46 755 GLN A O 1
ATOM 5939 N N . ASP A 1 756 ? 20.659 46.655 39.796 1.00 36.65 756 ASP A N 1
ATOM 5940 C CA . ASP A 1 756 ? 19.991 46.504 38.508 1.00 36.76 756 ASP A CA 1
ATOM 5941 C C . ASP A 1 756 ? 20.864 46.814 37.291 1.00 35.15 756 ASP A C 1
ATOM 5942 O O . ASP A 1 756 ? 20.372 46.830 36.166 1.00 35.38 756 ASP A O 1
ATOM 5947 N N . LEU A 1 757 ? 22.151 47.060 37.513 1.00 33.60 757 LEU A N 1
ATOM 5948 C CA . LEU A 1 757 ? 23.060 47.375 36.410 1.00 32.01 757 LEU A CA 1
ATOM 5949 C C . LEU A 1 757 ? 23.350 46.138 35.562 1.00 30.53 757 LEU A C 1
ATOM 5950 O O . LEU A 1 757 ? 23.880 45.150 36.062 1.00 29.04 757 LEU A O 1
ATOM 5955 N N . ILE A 1 758 ? 23.002 46.208 34.279 1.00 30.40 758 ILE A N 1
ATOM 5956 C CA . ILE A 1 758 ? 23.223 45.100 33.350 1.00 30.19 758 ILE A CA 1
ATOM 5957 C C . ILE A 1 758 ? 24.342 45.454 32.378 1.00 30.65 758 ILE A C 1
ATOM 5958 O O . ILE A 1 758 ? 24.442 46.598 31.936 1.00 31.43 758 ILE A O 1
ATOM 5963 N N . VAL A 1 759 ? 25.172 44.471 32.041 1.00 29.40 759 VAL A N 1
ATOM 5964 C CA . VAL A 1 759 ? 26.272 44.691 31.108 1.00 30.02 759 VAL A CA 1
ATOM 5965 C C . VAL A 1 759 ? 26.436 43.499 30.165 1.00 29.03 759 VAL A C 1
ATOM 5966 O O . VAL A 1 759 ? 26.104 42.366 30.510 1.00 28.39 759 VAL A O 1
ATOM 5970 N N . ARG A 1 760 ? 26.953 43.765 28.973 1.00 28.70 760 ARG A N 1
ATOM 5971 C CA . ARG A 1 760 ? 27.175 42.712 27.992 1.00 28.05 760 ARG A CA 1
ATOM 5972 C C . ARG A 1 760 ? 28.543 42.083 28.232 1.00 27.44 760 ARG A C 1
ATOM 5973 O O . ARG A 1 760 ? 29.548 42.793 28.323 1.00 27.89 760 ARG A O 1
ATOM 5981 N N . VAL A 1 761 ? 28.584 40.760 28.346 1.00 25.49 761 VAL A N 1
ATOM 5982 C CA . VAL A 1 761 ? 29.843 40.059 28.536 1.00 24.58 761 VAL A CA 1
ATOM 5983 C C . VAL A 1 761 ? 30.295 39.597 27.144 1.00 26.25 761 VAL A C 1
ATOM 5984 O O . VAL A 1 761 ? 31.122 40.254 26.512 1.00 27.85 761 VAL A O 1
ATOM 5988 N N . ALA A 1 762 ? 29.738 38.490 26.657 1.00 25.19 762 ALA A N 1
ATOM 5989 C CA . ALA A 1 762 ? 30.081 37.983 25.326 1.00 25.02 762 ALA A CA 1
ATOM 5990 C C . ALA A 1 762 ? 29.003 37.023 24.836 1.00 24.61 762 ALA A C 1
ATOM 5991 O O . ALA A 1 762 ? 29.038 35.835 25.146 1.00 26.04 762 ALA A O 1
ATOM 5993 N N . GLY A 1 763 ? 28.045 37.540 24.070 1.00 24.83 763 GLY A N 1
ATOM 5994 C CA . GLY A 1 763 ? 26.970 36.702 23.572 1.00 24.64 763 GLY A CA 1
ATOM 5995 C C . GLY A 1 763 ? 25.829 36.639 24.572 1.00 25.41 763 GLY A C 1
ATOM 5996 O O . GLY A 1 763 ? 24.801 35.998 24.331 1.00 25.70 763 GLY A O 1
ATOM 5997 N N . TYR A 1 764 ? 26.014 37.314 25.702 1.00 24.66 764 TYR A N 1
ATOM 5998 C CA . TYR A 1 764 ? 25.000 37.349 26.749 1.00 25.14 764 TYR A CA 1
ATOM 5999 C C . TYR A 1 764 ? 25.256 38.538 27.653 1.00 25.52 764 TYR A C 1
ATOM 6000 O O . TYR A 1 764 ? 26.378 39.041 27.729 1.00 24.85 764 TYR A O 1
ATOM 6009 N N . SER A 1 765 ? 24.207 38.980 28.336 1.00 25.98 765 SER A N 1
ATOM 6010 C CA . SER A 1 765 ? 24.316 40.094 29.263 1.00 26.53 765 SER A CA 1
ATOM 6011 C C . SER A 1 765 ? 24.260 39.525 30.675 1.00 26.89 765 SER A C 1
ATOM 6012 O O . SER A 1 765 ? 23.835 38.384 30.875 1.00 26.62 765 SER A O 1
ATOM 6015 N N . ALA A 1 766 ? 24.702 40.304 31.655 1.00 25.59 766 ALA A N 1
ATOM 6016 C CA . ALA A 1 766 ? 24.688 39.830 33.029 1.00 25.67 766 ALA A CA 1
ATOM 6017 C C . ALA A 1 766 ? 24.567 40.968 34.018 1.00 26.85 766 ALA A C 1
ATOM 6018 O O . ALA A 1 766 ? 24.816 42.126 33.687 1.00 26.54 766 ALA A O 1
ATOM 6020 N N . GLN A 1 767 ? 24.164 40.618 35.234 1.00 26.63 767 GLN A N 1
ATOM 6021 C CA . GLN A 1 767 ? 24.059 41.584 36.313 1.00 27.25 767 GLN A CA 1
ATOM 6022 C C . GLN A 1 767 ? 25.518 41.825 36.677 1.00 27.22 767 GLN A C 1
ATOM 6023 O O . GLN A 1 767 ? 26.201 40.931 37.188 1.00 26.42 767 GLN A O 1
ATOM 6029 N N . PHE A 1 768 ? 26.000 43.028 36.386 1.00 27.65 768 PHE A N 1
ATOM 6030 C CA . PHE A 1 768 ? 27.389 43.376 36.637 1.00 28.51 768 PHE A CA 1
ATOM 6031 C C . PHE A 1 768 ? 27.950 42.938 37.993 1.00 28.00 768 PHE A C 1
ATOM 6032 O O . PHE A 1 768 ? 29.040 42.367 38.056 1.00 27.47 768 PHE A O 1
ATOM 6040 N N . ILE A 1 769 ? 27.214 43.190 39.075 1.00 28.76 769 ILE A N 1
ATOM 6041 C CA . ILE A 1 769 ? 27.706 42.831 40.403 1.00 28.96 769 ILE A CA 1
ATOM 6042 C C . ILE A 1 769 ? 27.753 41.334 40.702 1.00 29.79 769 ILE A C 1
ATOM 6043 O O . ILE A 1 769 ? 28.252 40.931 41.754 1.00 29.82 769 ILE A O 1
ATOM 6048 N N . SER A 1 770 ? 27.244 40.506 39.792 1.00 30.01 770 SER A N 1
ATOM 6049 C CA . SER A 1 770 ? 27.268 39.059 40.007 1.00 30.49 770 SER A CA 1
ATOM 6050 C C . SER A 1 770 ? 28.532 38.457 39.402 1.00 30.60 770 SER A C 1
ATOM 6051 O O . SER A 1 770 ? 28.856 37.294 39.644 1.00 30.21 770 SER A O 1
ATOM 6054 N N . LEU A 1 771 ? 29.248 39.264 38.625 1.00 29.05 771 LEU A N 1
ATOM 6055 C CA . LEU A 1 771 ? 30.474 38.826 37.960 1.00 29.39 771 LEU A CA 1
ATOM 6056 C C . LEU A 1 771 ? 31.721 38.931 38.825 1.00 29.49 771 LEU A C 1
ATOM 6057 O O . LEU A 1 771 ? 31.858 39.859 39.620 1.00 29.82 771 LEU A O 1
ATOM 6062 N N . ASP A 1 772 ? 32.636 37.984 38.655 1.00 29.80 772 ASP A N 1
ATOM 6063 C CA . ASP A 1 772 ? 33.896 37.997 39.388 1.00 30.67 772 ASP A CA 1
ATOM 6064 C C . ASP A 1 772 ? 34.647 39.252 38.934 1.00 30.95 772 ASP A C 1
ATOM 6065 O O . ASP A 1 772 ? 34.504 39.683 37.788 1.00 29.90 772 ASP A O 1
ATOM 6070 N N . LYS A 1 773 ? 35.435 39.844 39.826 1.00 30.59 773 LYS A N 1
ATOM 6071 C CA . LYS A 1 773 ? 36.167 41.063 39.482 1.00 31.53 773 LYS A CA 1
ATOM 6072 C C . LYS A 1 773 ? 37.051 40.923 38.241 1.00 30.85 773 LYS A C 1
ATOM 6073 O O . LYS A 1 773 ? 37.228 41.883 37.488 1.00 30.81 773 LYS A O 1
ATOM 6079 N N . SER A 1 774 ? 37.606 39.736 38.032 1.00 29.81 774 SER A N 1
ATOM 6080 C CA . SER A 1 774 ? 38.475 39.502 36.882 1.00 29.16 774 SER A CA 1
ATOM 6081 C C . SER A 1 774 ? 37.731 39.729 35.568 1.00 29.12 774 SER A C 1
ATOM 6082 O O . SER A 1 774 ? 38.302 40.232 34.601 1.00 28.19 774 SER A O 1
ATOM 6085 N N . ILE A 1 775 ? 36.457 39.356 35.541 1.00 28.07 775 ILE A N 1
ATOM 6086 C CA . ILE A 1 775 ? 35.632 39.522 34.353 1.00 27.89 775 ILE A CA 1
ATOM 6087 C C . ILE A 1 775 ? 35.152 40.967 34.274 1.00 28.26 775 ILE A C 1
ATOM 6088 O O . ILE A 1 775 ? 35.063 41.541 33.189 1.00 27.16 775 ILE A O 1
ATOM 6093 N N . GLN A 1 776 ? 34.847 41.561 35.425 1.00 27.89 776 GLN A N 1
ATOM 6094 C CA . GLN A 1 776 ? 34.408 42.953 35.444 1.00 27.81 776 GLN A CA 1
ATOM 6095 C C . GLN A 1 776 ? 35.517 43.827 34.865 1.00 27.31 776 GLN A C 1
ATOM 6096 O O . GLN A 1 776 ? 35.261 44.708 34.042 1.00 28.21 776 GLN A O 1
ATOM 6102 N N . ASN A 1 777 ? 36.748 43.574 35.301 1.00 27.72 777 ASN A N 1
ATOM 6103 C CA . ASN A 1 777 ? 37.895 44.347 34.835 1.00 27.50 777 ASN A CA 1
ATOM 6104 C C . ASN A 1 777 ? 38.189 44.150 33.352 1.00 27.62 777 ASN A C 1
ATOM 6105 O O . ASN A 1 777 ? 38.628 45.078 32.681 1.00 26.87 777 ASN A O 1
ATOM 6110 N N . ASP A 1 778 ? 37.959 42.946 32.840 1.00 27.34 778 ASP A N 1
ATOM 6111 C CA . ASP A 1 778 ? 38.207 42.691 31.426 1.00 27.54 778 ASP A CA 1
ATOM 6112 C C . ASP A 1 778 ? 37.243 43.536 30.595 1.00 26.95 778 ASP A C 1
ATOM 6113 O O . ASP A 1 778 ? 37.631 44.119 29.583 1.00 26.92 778 ASP A O 1
ATOM 6118 N N . ILE A 1 779 ? 35.987 43.614 31.033 1.00 25.97 779 ILE A N 1
ATOM 6119 C CA . ILE A 1 779 ? 34.983 44.397 30.316 1.00 25.78 779 ILE A CA 1
ATOM 6120 C C . ILE A 1 779 ? 35.290 45.893 30.378 1.00 26.54 779 ILE A C 1
ATOM 6121 O O . ILE A 1 779 ? 35.163 46.606 29.384 1.00 26.31 779 ILE A O 1
ATOM 6126 N N . ILE A 1 780 ? 35.696 46.365 31.548 1.00 25.84 780 ILE A N 1
ATOM 6127 C CA . ILE A 1 780 ? 36.026 47.778 31.710 1.00 26.63 780 ILE A CA 1
ATOM 6128 C C . ILE A 1 780 ? 37.236 48.156 30.844 1.00 26.31 780 ILE A C 1
ATOM 6129 O O . ILE A 1 780 ? 37.313 49.274 30.326 1.00 27.09 780 ILE A O 1
ATOM 6134 N N . ALA A 1 781 ? 38.163 47.216 30.677 1.00 26.59 781 ALA A N 1
ATOM 6135 C CA . ALA A 1 781 ? 39.382 47.460 29.905 1.00 26.72 781 ALA A CA 1
ATOM 6136 C C . ALA A 1 781 ? 39.208 47.438 28.388 1.00 27.32 781 ALA A C 1
ATOM 6137 O O . ALA A 1 781 ? 40.121 47.817 27.650 1.00 27.06 781 ALA A O 1
ATOM 6139 N N . ARG A 1 782 ? 38.046 47.004 27.919 1.00 26.81 782 ARG A N 1
ATOM 6140 C CA . ARG A 1 782 ? 37.800 46.956 26.484 1.00 27.34 782 ARG A CA 1
ATOM 6141 C C . ARG A 1 782 ? 37.872 48.342 25.861 1.00 27.71 782 ARG A C 1
ATOM 6142 O O . ARG A 1 782 ? 37.580 49.349 26.509 1.00 25.95 782 ARG A O 1
ATOM 6150 N N . THR A 1 783 ? 38.262 48.384 24.591 1.00 28.43 783 THR A N 1
ATOM 6151 C CA . THR A 1 783 ? 38.357 49.645 23.870 1.00 29.07 783 THR A CA 1
ATOM 6152 C C . THR A 1 783 ? 37.001 50.340 23.836 1.00 29.41 783 THR A C 1
ATOM 6153 O O . THR A 1 783 ? 35.974 49.703 23.609 1.00 28.77 783 THR A O 1
ATOM 6157 N N . GLU A 1 784 ? 36.999 51.648 24.067 1.00 29.63 784 GLU A N 1
ATOM 6158 C CA . GLU A 1 784 ? 35.766 52.420 24.022 1.00 30.64 784 GLU A CA 1
ATOM 6159 C C . GLU A 1 784 ? 35.814 53.271 22.761 1.00 31.11 784 GLU A C 1
ATOM 6160 O O . GLU A 1 784 ? 36.713 54.093 22.603 1.00 30.03 784 GLU A O 1
ATOM 6166 N N . HIS A 1 785 ? 34.847 53.074 21.871 1.00 30.29 785 HIS A N 1
ATOM 6167 C CA . HIS A 1 785 ? 34.796 53.814 20.612 1.00 30.53 785 HIS A CA 1
ATOM 6168 C C . HIS A 1 785 ? 33.816 54.976 20.591 1.00 30.84 785 HIS A C 1
ATOM 6169 O O . HIS A 1 785 ? 32.938 55.100 21.443 1.00 30.75 785 HIS A O 1
ATOM 6176 N N . VAL A 1 786 ? 34.001 55.830 19.590 1.00 31.48 786 VAL A N 1
ATOM 6177 C CA . VAL A 1 786 ? 33.122 56.953 19.317 1.00 32.47 786 VAL A CA 1
ATOM 6178 C C . VAL A 1 786 ? 32.828 56.690 17.849 1.00 33.44 786 VAL A C 1
ATOM 6179 O O . VAL A 1 786 ? 33.586 55.977 17.192 1.00 32.82 786 VAL A O 1
ATOM 6183 N N . MET A 1 787 ? 31.738 57.236 17.335 1.00 34.75 787 MET A N 1
ATOM 6184 C CA . MET A 1 787 ? 31.356 56.986 15.952 1.00 37.78 787 MET A CA 1
ATOM 6185 C C . MET A 1 787 ? 32.261 57.701 14.948 1.00 39.69 787 MET A C 1
ATOM 6186 O O . MET A 1 787 ? 32.911 57.057 14.113 1.00 40.81 787 MET A O 1
ATOM 6191 N N . ILE B 1 2 ? 35.762 -58.203 12.976 1.00 56.75 2 ILE B N 1
ATOM 6192 C CA . ILE B 1 2 ? 35.973 -59.011 14.213 1.00 56.79 2 ILE B CA 1
ATOM 6193 C C . ILE B 1 2 ? 35.927 -58.108 15.443 1.00 56.72 2 ILE B C 1
ATOM 6194 O O . ILE B 1 2 ? 36.350 -56.952 15.389 1.00 56.92 2 ILE B O 1
ATOM 6199 N N . SER B 1 3 ? 35.410 -58.636 16.548 1.00 56.63 3 SER B N 1
ATOM 6200 C CA . SER B 1 3 ? 35.336 -57.872 17.787 1.00 55.74 3 SER B CA 1
ATOM 6201 C C . SER B 1 3 ? 36.698 -57.880 18.467 1.00 54.90 3 SER B C 1
ATOM 6202 O O . SER B 1 3 ? 37.098 -58.869 19.083 1.00 55.40 3 SER B O 1
ATOM 6205 N N . LYS B 1 4 ? 37.402 -56.761 18.349 1.00 53.21 4 LYS B N 1
ATOM 6206 C CA . LYS B 1 4 ? 38.732 -56.610 18.922 1.00 51.44 4 LYS B CA 1
ATOM 6207 C C . LYS B 1 4 ? 38.718 -56.626 20.451 1.00 49.22 4 LYS B C 1
ATOM 6208 O O . LYS B 1 4 ? 39.603 -57.203 21.082 1.00 49.64 4 LYS B O 1
ATOM 6214 N N . GLY B 1 5 ? 37.705 -56.001 21.040 1.00 46.30 5 GLY B N 1
ATOM 6215 C CA . GLY B 1 5 ? 37.631 -55.921 22.486 1.00 42.90 5 GLY B CA 1
ATOM 6216 C C . GLY B 1 5 ? 38.376 -54.658 22.887 1.00 40.72 5 GLY B C 1
ATOM 6217 O O . GLY B 1 5 ? 39.036 -54.047 22.046 1.00 38.96 5 GLY B O 1
ATOM 6218 N N . PHE B 1 6 ? 38.288 -54.260 24.153 1.00 39.02 6 PHE B N 1
ATOM 6219 C CA . PHE B 1 6 ? 38.965 -53.047 24.601 1.00 38.24 6 PHE B CA 1
ATOM 6220 C C . PHE B 1 6 ? 40.088 -53.305 25.601 1.00 38.36 6 PHE B C 1
ATOM 6221 O O . PHE B 1 6 ? 40.062 -54.288 26.339 1.00 37.56 6 PHE B O 1
ATOM 6229 N N . SER B 1 7 ? 41.072 -52.410 25.611 1.00 38.05 7 SER B N 1
ATOM 6230 C CA . SER B 1 7 ? 42.212 -52.518 26.516 1.00 38.05 7 SER B CA 1
ATOM 6231 C C . SER B 1 7 ? 41.830 -52.078 27.926 1.00 38.32 7 SER B C 1
ATOM 6232 O O . SER B 1 7 ? 40.771 -51.485 28.139 1.00 38.22 7 SER B O 1
ATOM 6235 N N . THR B 1 8 ? 42.702 -52.372 28.886 1.00 38.21 8 THR B N 1
ATOM 6236 C CA . THR B 1 8 ? 42.463 -52.022 30.282 1.00 38.14 8 THR B CA 1
ATOM 6237 C C . THR B 1 8 ? 43.174 -50.728 30.677 1.00 37.36 8 THR B C 1
ATOM 6238 O O . THR B 1 8 ? 44.358 -50.544 30.394 1.00 36.51 8 THR B O 1
ATOM 6242 N N . GLN B 1 9 ? 42.439 -49.839 31.336 1.00 37.06 9 GLN B N 1
ATOM 6243 C CA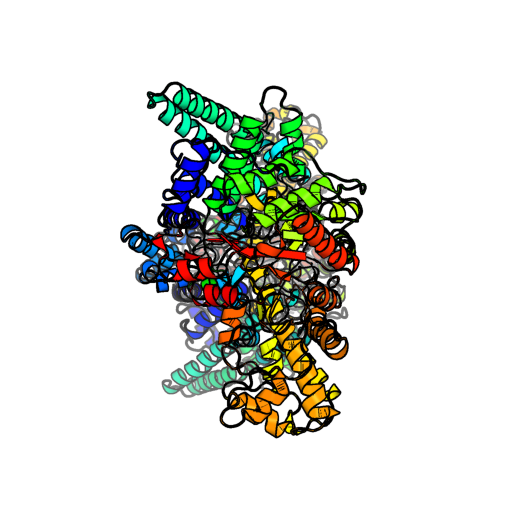 . GLN B 1 9 ? 42.980 -48.559 31.777 1.00 36.60 9 GLN B CA 1
ATOM 6244 C C . GLN B 1 9 ? 43.903 -48.747 32.980 1.00 36.73 9 GLN B C 1
ATOM 6245 O O . GLN B 1 9 ? 43.751 -49.705 33.738 1.00 35.81 9 GLN B O 1
ATOM 6251 N N . THR B 1 10 ? 44.848 -47.826 33.155 1.00 36.59 10 THR B N 1
ATOM 6252 C CA . THR B 1 10 ? 45.788 -47.895 34.275 1.00 36.38 10 THR B CA 1
ATOM 6253 C C . THR B 1 10 ? 45.061 -47.684 35.596 1.00 35.99 10 THR B C 1
ATOM 6254 O O . THR B 1 10 ? 43.943 -47.170 35.625 1.00 35.28 10 THR B O 1
ATOM 6258 N N . GLU B 1 11 ? 45.704 -48.076 36.693 1.00 35.31 11 GLU B N 1
ATOM 6259 C CA . GLU B 1 11 ? 45.115 -47.918 38.014 1.00 35.12 11 GLU B CA 1
ATOM 6260 C C . GLU B 1 11 ? 44.826 -46.447 38.302 1.00 33.87 11 GLU B C 1
ATOM 6261 O O . GLU B 1 11 ? 43.851 -46.117 38.975 1.00 34.10 11 GLU B O 1
ATOM 6267 N N . ARG B 1 12 ? 45.675 -45.563 37.793 1.00 33.48 12 ARG B N 1
ATOM 6268 C CA . ARG B 1 12 ? 45.477 -44.131 38.001 1.00 33.11 12 ARG B CA 1
ATOM 6269 C C . ARG B 1 12 ? 44.078 -43.707 37.560 1.00 32.11 12 ARG B C 1
ATOM 6270 O O . ARG B 1 12 ? 43.396 -42.955 38.255 1.00 30.73 12 ARG B O 1
ATOM 6278 N N . ILE B 1 13 ? 43.644 -44.202 36.407 1.00 32.14 13 ILE B N 1
ATOM 6279 C CA . ILE B 1 13 ? 42.325 -43.848 35.906 1.00 31.61 13 ILE B CA 1
ATOM 6280 C C . ILE B 1 13 ? 41.236 -44.296 36.878 1.00 31.79 13 ILE B C 1
ATOM 6281 O O . ILE B 1 13 ? 40.253 -43.582 37.090 1.00 31.60 13 ILE B O 1
ATOM 6286 N N . ASN B 1 14 ? 41.412 -45.467 37.485 1.00 32.07 14 ASN B N 1
ATOM 6287 C CA . ASN B 1 14 ? 40.424 -45.966 38.438 1.00 32.94 14 ASN B CA 1
ATOM 6288 C C . ASN B 1 14 ? 40.324 -45.041 39.645 1.00 32.44 14 ASN B C 1
ATOM 6289 O O . ASN B 1 14 ? 39.234 -44.743 40.123 1.00 32.42 14 ASN B O 1
ATOM 6294 N N . ILE B 1 15 ? 41.475 -44.590 40.130 1.00 33.33 15 ILE B N 1
ATOM 6295 C CA . ILE B 1 15 ? 41.538 -43.690 41.276 1.00 33.18 15 ILE B CA 1
ATOM 6296 C C . ILE B 1 15 ? 40.854 -42.356 40.969 1.00 32.66 15 ILE B C 1
ATOM 6297 O O . ILE B 1 15 ? 40.043 -41.873 41.756 1.00 32.66 15 ILE B O 1
ATOM 6302 N N . LEU B 1 16 ? 41.184 -41.770 39.821 1.00 33.33 16 LEU B N 1
ATOM 6303 C CA . LEU B 1 16 ? 40.594 -40.498 39.412 1.00 32.69 16 LEU B CA 1
ATOM 6304 C C . LEU B 1 16 ? 39.086 -40.632 39.196 1.00 32.91 16 LEU B C 1
ATOM 6305 O O . LEU B 1 16 ? 38.318 -39.749 39.569 1.00 33.32 16 LEU B O 1
ATOM 6310 N N . LYS B 1 17 ? 38.657 -41.739 38.597 1.00 33.06 17 LYS B N 1
ATOM 6311 C CA . LYS B 1 17 ? 37.232 -41.950 38.367 1.00 32.87 17 LYS B CA 1
ATOM 6312 C C . LYS B 1 17 ? 36.480 -41.991 39.695 1.00 32.75 17 LYS B C 1
ATOM 6313 O O . LYS B 1 17 ? 35.387 -41.435 39.823 1.00 32.34 17 LYS B O 1
ATOM 6319 N N . ALA B 1 18 ? 37.072 -42.654 40.683 1.00 32.71 18 ALA B N 1
ATOM 6320 C CA . ALA B 1 18 ? 36.461 -42.776 42.001 1.00 32.66 18 ALA B CA 1
ATOM 6321 C C . ALA B 1 18 ? 36.269 -41.415 42.664 1.00 32.69 18 ALA B C 1
ATOM 6322 O O . ALA B 1 18 ? 35.316 -41.216 43.414 1.00 32.96 18 ALA B O 1
ATOM 6324 N N . GLN B 1 19 ? 37.168 -40.478 42.389 1.00 33.25 19 GLN B N 1
ATOM 6325 C CA . GLN B 1 19 ? 37.054 -39.149 42.975 1.00 33.62 19 GLN B CA 1
ATOM 6326 C C . GLN B 1 19 ? 35.776 -38.477 42.489 1.00 33.12 19 GLN B C 1
ATOM 6327 O O . GLN B 1 19 ? 35.141 -37.721 43.225 1.00 33.36 19 GLN B O 1
ATOM 6333 N N . ILE B 1 20 ? 35.400 -38.752 41.243 1.00 33.54 20 ILE B N 1
ATOM 6334 C CA . ILE B 1 20 ? 34.193 -38.167 40.674 1.00 32.78 20 ILE B CA 1
ATOM 6335 C C . ILE B 1 20 ? 32.939 -38.789 41.285 1.00 33.00 20 ILE B C 1
ATOM 6336 O O . ILE B 1 20 ? 32.049 -38.082 41.759 1.00 32.68 20 ILE B O 1
ATOM 6341 N N . LEU B 1 21 ? 32.872 -40.116 41.269 1.00 33.45 21 LEU B N 1
ATOM 6342 C CA . LEU B 1 21 ? 31.712 -40.821 41.797 1.00 34.42 21 LEU B CA 1
ATOM 6343 C C . LEU B 1 21 ? 31.537 -40.713 43.310 1.00 34.96 21 LEU B C 1
ATOM 6344 O O . LEU B 1 21 ? 30.412 -40.650 43.801 1.00 35.58 21 LEU B O 1
ATOM 6349 N N . ASN B 1 22 ? 32.639 -40.682 44.051 1.00 35.96 22 ASN B N 1
ATOM 6350 C CA . ASN B 1 22 ? 32.545 -40.577 45.504 1.00 36.66 22 ASN B CA 1
ATOM 6351 C C . ASN B 1 22 ? 32.329 -39.143 45.982 1.00 37.64 22 ASN B C 1
ATOM 6352 O O . ASN B 1 22 ? 32.114 -38.902 47.173 1.00 36.86 22 ASN B O 1
ATOM 6357 N N . ALA B 1 23 ? 32.374 -38.190 45.056 1.00 37.66 23 ALA B N 1
ATOM 6358 C CA . ALA B 1 23 ? 32.190 -36.788 45.418 1.00 37.76 23 ALA B CA 1
ATOM 6359 C C . ALA B 1 23 ? 30.760 -36.494 45.849 1.00 37.53 23 ALA B C 1
ATOM 6360 O O . ALA B 1 23 ? 29.833 -37.229 45.513 1.00 37.89 23 ALA B O 1
ATOM 6362 N N . LYS B 1 24 ? 30.593 -35.414 46.602 1.00 37.46 24 LYS B N 1
ATOM 6363 C CA . LYS B 1 24 ? 29.278 -34.986 47.067 1.00 37.67 24 LYS B CA 1
ATOM 6364 C C . LYS B 1 24 ? 29.001 -33.617 46.454 1.00 37.24 24 LYS B C 1
ATOM 6365 O O . LYS B 1 24 ? 29.345 -32.585 47.033 1.00 36.11 24 LYS B O 1
ATOM 6371 N N . PRO B 1 25 ? 28.372 -33.595 45.268 1.00 36.91 25 PRO B N 1
ATOM 6372 C CA . PRO B 1 25 ? 28.042 -32.359 44.550 1.00 36.04 25 PRO B CA 1
ATOM 6373 C C . PRO B 1 25 ? 27.519 -31.258 45.457 1.00 35.61 25 PRO B C 1
ATOM 6374 O O . PRO B 1 25 ? 26.550 -31.452 46.190 1.00 35.71 25 PRO B O 1
ATOM 6378 N N . CYS B 1 26 ? 28.161 -30.098 45.402 1.00 34.88 26 CYS B N 1
ATOM 6379 C CA . CYS B 1 26 ? 27.745 -28.974 46.225 1.00 35.15 26 CYS B CA 1
ATOM 6380 C C . CYS B 1 26 ? 27.851 -27.660 45.464 1.00 34.47 26 CYS B C 1
ATOM 6381 O O . CYS B 1 26 ? 28.320 -27.619 44.326 1.00 33.88 26 CYS B O 1
ATOM 6384 N N . VAL B 1 27 ? 27.405 -26.591 46.113 1.00 33.54 27 VAL B N 1
ATOM 6385 C CA . VAL B 1 27 ? 27.444 -25.251 45.546 1.00 33.24 27 VAL B CA 1
ATOM 6386 C C . VAL B 1 27 ? 28.458 -24.443 46.344 1.00 33.60 27 VAL B C 1
ATOM 6387 O O . VAL B 1 27 ? 28.330 -24.314 47.564 1.00 33.59 27 VAL B O 1
ATOM 6391 N N . GLU B 1 28 ? 29.471 -23.918 45.661 1.00 33.33 28 GLU B N 1
ATOM 6392 C CA . GLU B 1 28 ? 30.502 -23.124 46.318 1.00 33.25 28 GLU B CA 1
ATOM 6393 C C . GLU B 1 28 ? 30.260 -21.649 46.017 1.00 33.21 28 GLU B C 1
ATOM 6394 O O . GLU B 1 28 ? 29.662 -21.305 44.994 1.00 32.10 28 GLU B O 1
ATOM 6400 N N . SER B 1 29 ? 30.719 -20.776 46.908 1.00 32.39 29 SER B N 1
ATOM 6401 C CA . SER B 1 29 ? 30.480 -19.349 46.749 1.00 32.48 29 SER B CA 1
ATOM 6402 C C . SER B 1 29 ? 31.648 -18.455 46.333 1.00 31.86 29 SER B C 1
ATOM 6403 O O . SER B 1 29 ? 31.442 -17.271 46.081 1.00 32.72 29 SER B O 1
ATOM 6406 N N . GLU B 1 30 ? 32.857 -19.000 46.258 1.00 31.49 30 GLU B N 1
ATOM 6407 C CA . GLU B 1 30 ? 34.021 -18.197 45.886 1.00 32.24 30 GLU B CA 1
ATOM 6408 C C . GLU B 1 30 ? 33.835 -17.315 44.647 1.00 31.46 30 GLU B C 1
ATOM 6409 O O . GLU B 1 30 ? 34.015 -16.096 44.712 1.00 30.52 30 GLU B O 1
ATOM 6415 N N . ARG B 1 31 ? 33.483 -17.914 43.515 1.00 30.12 31 ARG B N 1
ATOM 6416 C CA . ARG B 1 31 ? 33.318 -17.115 42.303 1.00 29.01 31 ARG B CA 1
ATOM 6417 C C . ARG B 1 31 ? 32.303 -15.987 42.471 1.00 28.79 31 ARG B C 1
ATOM 6418 O O . ARG B 1 31 ? 32.565 -14.849 42.078 1.00 29.31 31 ARG B O 1
ATOM 6426 N N . ALA B 1 32 ? 31.152 -16.291 43.060 1.00 29.00 32 ALA B N 1
ATOM 6427 C CA . ALA B 1 32 ? 30.115 -15.281 43.251 1.00 29.88 32 ALA B CA 1
ATOM 6428 C C . ALA B 1 32 ? 30.620 -14.093 44.069 1.00 30.79 32 ALA B C 1
ATOM 6429 O O . ALA B 1 32 ? 30.326 -12.937 43.758 1.00 30.74 32 ALA B O 1
ATOM 6431 N N . ILE B 1 33 ? 31.370 -14.384 45.124 1.00 30.90 33 ILE B N 1
ATOM 6432 C CA . ILE B 1 33 ? 31.912 -13.339 45.980 1.00 31.28 33 ILE B CA 1
ATOM 6433 C C . ILE B 1 33 ? 32.902 -12.478 45.198 1.00 30.81 33 ILE B C 1
ATOM 6434 O O . ILE B 1 33 ? 32.897 -11.252 45.308 1.00 32.05 33 ILE B O 1
ATOM 6439 N N . LEU B 1 34 ? 33.736 -13.130 44.397 1.00 30.20 34 LEU B N 1
ATOM 6440 C CA . LEU B 1 34 ? 34.750 -12.443 43.609 1.00 30.17 34 LEU B CA 1
ATOM 6441 C C . LEU B 1 34 ? 34.206 -11.566 42.484 1.00 30.33 34 LEU B C 1
ATOM 6442 O O . LEU B 1 34 ? 34.686 -10.450 42.281 1.00 29.44 34 LEU B O 1
ATOM 6447 N N . ILE B 1 35 ? 33.217 -12.053 41.743 1.00 29.96 35 ILE B N 1
ATOM 6448 C CA . ILE B 1 35 ? 32.671 -11.236 40.667 1.00 29.78 35 ILE B CA 1
ATOM 6449 C C . ILE B 1 35 ? 31.929 -10.041 41.272 1.00 29.98 35 ILE B C 1
ATOM 6450 O O . ILE B 1 35 ? 31.904 -8.954 40.693 1.00 28.04 35 ILE B O 1
ATOM 6455 N N . THR B 1 36 ? 31.350 -10.237 42.456 1.00 29.70 36 THR B N 1
ATOM 6456 C CA . THR B 1 36 ? 30.631 -9.170 43.138 1.00 30.58 36 THR B CA 1
ATOM 6457 C C . THR B 1 36 ? 31.633 -8.093 43.558 1.00 30.98 36 THR B C 1
ATOM 6458 O O . THR B 1 36 ? 31.383 -6.900 43.391 1.00 30.65 36 THR B O 1
ATOM 6462 N N . GLU B 1 37 ? 32.772 -8.527 44.092 1.00 31.11 37 GLU B N 1
ATOM 6463 C CA . GLU B 1 37 ? 33.827 -7.606 44.514 1.00 32.66 37 GLU B CA 1
ATOM 6464 C C . GLU B 1 37 ? 34.238 -6.720 43.348 1.00 32.06 37 GLU B C 1
ATOM 6465 O O . GLU B 1 37 ? 34.313 -5.497 43.472 1.00 32.71 37 GLU B O 1
ATOM 6471 N N . SER B 1 38 ? 34.527 -7.361 42.220 1.00 30.94 38 SER B N 1
ATOM 6472 C CA . SER B 1 38 ? 34.967 -6.656 41.023 1.00 30.37 38 SER B CA 1
ATOM 6473 C C . SER B 1 38 ? 33.949 -5.666 40.474 1.00 30.24 38 SER B C 1
ATOM 6474 O O . SER B 1 38 ? 34.288 -4.509 40.212 1.00 30.39 38 SER B O 1
ATOM 6477 N N . PHE B 1 39 ? 32.708 -6.105 40.289 1.00 29.00 39 PHE B N 1
ATOM 6478 C CA . PHE B 1 39 ? 31.695 -5.201 39.757 1.00 29.60 39 PHE B CA 1
ATOM 6479 C C . PHE B 1 39 ? 31.507 -3.955 40.618 1.00 29.73 39 PHE B C 1
ATOM 6480 O O . PHE B 1 39 ? 31.237 -2.874 40.098 1.00 28.70 39 PHE B O 1
ATOM 6488 N N . LYS B 1 40 ? 31.654 -4.100 41.931 1.00 30.15 40 LYS B N 1
ATOM 6489 C CA . LYS B 1 40 ? 31.503 -2.955 42.819 1.00 30.75 40 LYS B CA 1
ATOM 6490 C C . LYS B 1 40 ? 32.577 -1.905 42.551 1.00 31.06 40 LYS B C 1
ATOM 6491 O O . LYS B 1 40 ? 32.393 -0.728 42.863 1.00 32.31 40 LYS B O 1
ATOM 6497 N N . GLN B 1 41 ? 33.693 -2.329 41.967 1.00 31.12 41 GLN B N 1
ATOM 6498 C CA . GLN B 1 41 ? 34.798 -1.420 41.688 1.00 31.62 41 GLN B CA 1
ATOM 6499 C C . GLN B 1 41 ? 34.886 -0.931 40.245 1.00 31.05 41 GLN B C 1
ATOM 6500 O O . GLN B 1 41 ? 35.752 -0.120 39.922 1.00 29.50 41 GLN B O 1
ATOM 6506 N N . THR B 1 42 ? 33.997 -1.411 39.380 1.00 30.14 42 THR B N 1
ATOM 6507 C CA . THR B 1 42 ? 34.034 -1.017 37.972 1.00 29.95 42 THR B CA 1
ATOM 6508 C C . THR B 1 42 ? 32.726 -0.416 37.474 1.00 30.07 42 THR B C 1
ATOM 6509 O O . THR B 1 42 ? 32.400 -0.511 36.292 1.00 29.96 42 THR B O 1
ATOM 6513 N N . GLU B 1 43 ? 31.986 0.212 38.377 1.00 30.28 43 GLU B N 1
ATOM 6514 C CA . GLU B 1 43 ? 30.703 0.821 38.048 1.00 30.82 43 GLU B CA 1
ATOM 6515 C C . GLU B 1 43 ? 30.754 1.796 36.861 1.00 30.22 43 GLU B C 1
ATOM 6516 O O . GLU B 1 43 ? 29.826 1.842 36.053 1.00 29.86 43 GLU B O 1
ATOM 6522 N N . GLY B 1 44 ? 31.832 2.567 36.751 1.00 29.54 44 GLY B N 1
ATOM 6523 C CA . GLY B 1 44 ? 31.929 3.539 35.668 1.00 29.04 44 GLY B CA 1
ATOM 6524 C C . GLY B 1 44 ? 32.566 3.058 34.378 1.00 28.65 44 GLY B C 1
ATOM 6525 O O . GLY B 1 44 ? 32.894 3.862 33.504 1.00 28.90 44 GLY B O 1
ATOM 6526 N N . GLN B 1 45 ? 32.710 1.746 34.250 1.00 28.13 45 GLN B N 1
ATOM 6527 C CA . GLN B 1 45 ? 33.335 1.112 33.091 1.00 28.43 45 GLN B CA 1
ATOM 6528 C C . GLN B 1 45 ? 32.283 0.517 32.142 1.00 27.62 45 GLN B C 1
ATOM 6529 O O . GLN B 1 45 ? 31.204 0.122 32.575 1.00 26.72 45 GLN B O 1
ATOM 6535 N N . PRO B 1 46 ? 32.585 0.461 30.831 1.00 27.30 46 PRO B N 1
ATOM 6536 C CA . PRO B 1 46 ? 31.645 -0.104 29.853 1.00 27.30 46 PRO B CA 1
ATOM 6537 C C . PRO B 1 46 ? 31.491 -1.589 30.192 1.00 26.33 46 PRO B C 1
ATOM 6538 O O . PRO B 1 46 ? 32.416 -2.198 30.725 1.00 26.84 46 PRO B O 1
ATOM 6542 N N . ALA B 1 47 ? 30.345 -2.177 29.869 1.00 26.23 47 ALA B N 1
ATOM 6543 C CA . ALA B 1 47 ? 30.105 -3.585 30.184 1.00 26.27 47 ALA B CA 1
ATOM 6544 C C . ALA B 1 47 ? 31.216 -4.549 29.773 1.00 26.20 47 ALA B C 1
ATOM 6545 O O . ALA B 1 47 ? 31.584 -5.434 30.542 1.00 27.21 47 ALA B O 1
ATOM 6547 N N . ILE B 1 48 ? 31.752 -4.388 28.568 1.00 25.12 48 ILE B N 1
ATOM 6548 C CA . ILE B 1 48 ? 32.792 -5.294 28.095 1.00 25.76 48 ILE B CA 1
ATOM 6549 C C . ILE B 1 48 ? 34.042 -5.268 28.986 1.00 26.18 48 ILE B C 1
ATOM 6550 O O . ILE B 1 48 ? 34.675 -6.306 29.214 1.00 25.48 48 ILE B O 1
ATOM 6555 N N . LEU B 1 49 ? 34.400 -4.094 29.499 1.00 25.80 49 LEU B N 1
ATOM 6556 C CA . LEU B 1 49 ? 35.566 -4.009 30.376 1.00 26.82 49 LEU B CA 1
ATOM 6557 C C . LEU B 1 49 ? 35.243 -4.555 31.766 1.00 26.90 49 LEU B C 1
ATOM 6558 O O . LEU B 1 49 ? 36.101 -5.160 32.412 1.00 27.91 49 LEU B O 1
ATOM 6563 N N . ARG B 1 50 ? 34.016 -4.347 32.233 1.00 26.91 50 ARG B N 1
ATOM 6564 C CA . ARG B 1 50 ? 33.636 -4.872 33.540 1.00 26.53 50 ARG B CA 1
ATOM 6565 C C . ARG B 1 50 ? 33.747 -6.392 33.489 1.00 26.54 50 ARG B C 1
ATOM 6566 O O . ARG B 1 50 ? 34.190 -7.021 34.448 1.00 25.12 50 ARG B O 1
ATOM 6574 N N . ARG B 1 51 ? 33.360 -6.975 32.355 1.00 26.53 51 ARG B N 1
ATOM 6575 C CA . ARG B 1 51 ? 33.427 -8.424 32.180 1.00 26.60 51 ARG B CA 1
ATOM 6576 C C . ARG B 1 51 ? 34.874 -8.925 32.149 1.00 27.35 51 ARG B C 1
ATOM 6577 O O . ARG B 1 51 ? 35.183 -9.982 32.699 1.00 28.18 51 ARG B O 1
ATOM 6585 N N . ALA B 1 52 ? 35.758 -8.174 31.495 1.00 26.78 52 ALA B N 1
ATOM 6586 C CA . ALA B 1 52 ? 37.164 -8.561 31.407 1.00 26.47 52 ALA B CA 1
ATOM 6587 C C . ALA B 1 52 ? 37.861 -8.412 32.763 1.00 27.05 52 ALA B C 1
ATOM 6588 O O . ALA B 1 52 ? 38.657 -9.266 33.161 1.00 27.01 52 ALA B O 1
ATOM 6590 N N . LEU B 1 53 ? 37.560 -7.324 33.466 1.00 27.87 53 LEU B N 1
ATOM 6591 C CA . LEU B 1 53 ? 38.161 -7.073 34.776 1.00 28.40 53 LEU B CA 1
ATOM 6592 C C . LEU B 1 53 ? 37.637 -8.049 35.826 1.00 29.47 53 LEU B C 1
ATOM 6593 O O . LEU B 1 53 ? 38.350 -8.398 36.772 1.00 29.20 53 LEU B O 1
ATOM 6598 N N . ALA B 1 54 ? 36.389 -8.483 35.666 1.00 29.04 54 ALA B N 1
ATOM 6599 C CA . ALA B 1 54 ? 35.800 -9.441 36.593 1.00 27.98 54 ALA B CA 1
ATOM 6600 C C . ALA B 1 54 ? 36.485 -10.794 36.389 1.00 28.01 54 ALA B C 1
ATOM 6601 O O . ALA B 1 54 ? 36.852 -11.463 37.355 1.00 27.36 54 ALA B O 1
ATOM 6603 N N . LEU B 1 55 ? 36.669 -11.195 35.133 1.00 28.48 55 LEU B N 1
ATOM 6604 C CA . LEU B 1 55 ? 37.337 -12.462 34.846 1.00 27.93 55 LEU B CA 1
ATOM 6605 C C . LEU B 1 55 ? 38.757 -12.431 35.421 1.00 28.65 55 LEU B C 1
ATOM 6606 O O . LEU B 1 55 ? 39.227 -13.410 36.000 1.00 27.42 55 LEU B O 1
ATOM 6611 N N . LYS B 1 56 ? 39.436 -11.301 35.255 1.00 29.07 56 LYS B N 1
ATOM 6612 C CA . LYS B 1 56 ? 40.794 -11.132 35.770 1.00 29.82 56 LYS B CA 1
ATOM 6613 C C . LYS B 1 56 ? 40.816 -11.335 37.289 1.00 30.04 56 LYS B C 1
ATOM 6614 O O . LYS B 1 56 ? 41.654 -12.070 37.815 1.00 30.71 56 LYS B O 1
ATOM 6620 N N . HIS B 1 57 ? 39.887 -10.687 37.985 1.00 30.27 57 HIS B N 1
ATOM 6621 C CA . HIS B 1 57 ? 39.809 -10.792 39.443 1.00 30.32 57 HIS B CA 1
ATOM 6622 C C . HIS B 1 57 ? 39.528 -12.229 39.885 1.00 31.13 57 HIS B C 1
ATOM 6623 O O . HIS B 1 57 ? 40.138 -12.726 40.833 1.00 30.07 57 HIS B O 1
ATOM 6630 N N . ILE B 1 58 ? 38.602 -12.890 39.195 1.00 30.31 58 ILE B N 1
ATOM 6631 C CA . ILE B 1 58 ? 38.248 -14.273 39.512 1.00 30.29 58 ILE B CA 1
ATOM 6632 C C . ILE B 1 58 ? 39.440 -15.214 39.339 1.00 31.14 58 ILE B C 1
ATOM 6633 O O . ILE B 1 58 ? 39.773 -15.983 40.247 1.00 31.98 58 ILE B O 1
ATOM 6638 N N . LEU B 1 59 ? 40.085 -15.151 38.178 1.00 30.96 59 LEU B N 1
ATOM 6639 C CA . LEU B 1 59 ? 41.225 -16.017 37.892 1.00 31.34 59 LEU B CA 1
ATOM 6640 C C . LEU B 1 59 ? 42.435 -15.791 38.797 1.00 32.18 59 LEU B C 1
ATOM 6641 O O . LEU B 1 59 ? 43.193 -16.724 39.060 1.00 32.00 59 LEU B O 1
ATOM 6646 N N . GLU B 1 60 ? 42.623 -14.562 39.270 1.00 32.00 60 GLU B N 1
ATOM 6647 C CA . GLU B 1 60 ? 43.757 -14.275 40.143 1.00 33.28 60 GLU B CA 1
ATOM 6648 C C . GLU B 1 60 ? 43.489 -14.693 41.587 1.00 33.28 60 GLU B C 1
ATOM 6649 O O . GLU B 1 60 ? 44.429 -14.922 42.349 1.00 34.28 60 GLU B O 1
ATOM 6655 N N . ASN B 1 61 ? 42.219 -14.827 41.961 1.00 32.95 61 ASN B N 1
ATOM 6656 C CA . ASN B 1 61 ? 41.883 -15.159 43.346 1.00 33.74 61 ASN B CA 1
ATOM 6657 C C . ASN B 1 61 ? 41.025 -16.390 43.645 1.00 33.91 61 ASN B C 1
ATOM 6658 O O . ASN B 1 61 ? 40.825 -16.732 44.815 1.00 32.94 61 ASN B O 1
ATOM 6663 N N . ILE B 1 62 ? 40.505 -17.047 42.614 1.00 33.04 62 ILE B N 1
ATOM 6664 C CA . ILE B 1 62 ? 39.674 -18.228 42.837 1.00 32.25 62 ILE B CA 1
ATOM 6665 C C . ILE B 1 62 ? 40.562 -19.355 43.377 1.00 32.11 62 ILE B C 1
ATOM 6666 O O . ILE B 1 62 ? 41.712 -19.498 42.965 1.00 31.06 62 ILE B O 1
ATOM 6671 N N . PRO B 1 63 ? 40.049 -20.155 44.326 1.00 33.26 63 PRO B N 1
ATOM 6672 C CA . PRO B 1 63 ? 40.870 -21.247 44.860 1.00 34.28 63 PRO B CA 1
ATOM 6673 C C . PRO B 1 63 ? 41.337 -22.193 43.757 1.00 35.63 63 PRO B C 1
ATOM 6674 O O . PRO B 1 63 ? 40.604 -22.458 42.799 1.00 35.36 63 PRO B O 1
ATOM 6678 N N . ILE B 1 64 ? 42.564 -22.680 43.899 1.00 36.61 64 ILE B N 1
ATOM 6679 C CA . ILE B 1 64 ? 43.185 -23.595 42.947 1.00 38.46 64 ILE B CA 1
ATOM 6680 C C . ILE B 1 64 ? 43.294 -24.967 43.605 1.00 38.60 64 ILE B C 1
ATOM 6681 O O . ILE B 1 64 ? 43.627 -25.064 44.785 1.00 37.80 64 ILE B O 1
ATOM 6686 N N . THR B 1 65 ? 43.011 -26.025 42.850 1.00 37.86 65 THR B N 1
ATOM 6687 C CA . THR B 1 65 ? 43.083 -27.371 43.406 1.00 37.46 65 THR B CA 1
ATOM 6688 C C . THR B 1 65 ? 43.682 -28.393 42.456 1.00 36.85 65 THR B C 1
ATOM 6689 O O . THR B 1 65 ? 43.310 -28.466 41.283 1.00 36.18 65 THR B O 1
ATOM 6693 N N . ILE B 1 66 ? 44.626 -29.171 42.970 1.00 35.98 66 ILE B N 1
ATOM 6694 C CA . ILE B 1 66 ? 45.247 -30.240 42.201 1.00 35.55 66 ILE B CA 1
ATOM 6695 C C . ILE B 1 66 ? 44.869 -31.504 42.964 1.00 35.99 66 ILE B C 1
ATOM 6696 O O . ILE B 1 66 ? 45.199 -31.650 44.143 1.00 35.57 66 ILE B O 1
ATOM 6701 N N . ARG B 1 67 ? 44.154 -32.404 42.299 1.00 35.38 67 ARG B N 1
ATOM 6702 C CA . ARG B 1 67 ? 43.707 -33.635 42.940 1.00 35.65 67 ARG B CA 1
ATOM 6703 C C . ARG B 1 67 ? 44.777 -34.716 42.901 1.00 35.04 67 ARG B C 1
ATOM 6704 O O . ARG B 1 67 ? 45.625 -34.734 42.013 1.00 34.87 67 ARG B O 1
ATOM 6712 N N . ASP B 1 68 ? 44.741 -35.610 43.882 1.00 36.35 68 ASP B N 1
ATOM 6713 C CA . ASP B 1 68 ? 45.726 -36.679 43.961 1.00 36.98 68 ASP B CA 1
ATOM 6714 C C . ASP B 1 68 ? 45.771 -37.554 42.711 1.00 36.61 68 ASP B C 1
ATOM 6715 O O . ASP B 1 68 ? 44.735 -37.998 42.217 1.00 34.67 68 ASP B O 1
ATOM 6720 N N . GLN B 1 69 ? 46.988 -37.779 42.216 1.00 35.97 69 GLN B N 1
ATOM 6721 C CA . GLN B 1 69 ? 47.262 -38.609 41.043 1.00 36.64 69 GLN B CA 1
ATOM 6722 C C . GLN B 1 69 ? 46.941 -37.995 39.680 1.00 35.79 69 GLN B C 1
ATOM 6723 O O . GLN B 1 69 ? 47.104 -38.654 38.653 1.00 35.60 69 GLN B O 1
ATOM 6729 N N . GLU B 1 70 ? 46.499 -36.741 39.663 1.00 35.23 70 GLU B N 1
ATOM 6730 C CA . GLU B 1 70 ? 46.173 -36.070 38.405 1.00 34.68 70 GLU B CA 1
ATOM 6731 C C . GLU B 1 70 ? 47.396 -35.825 37.530 1.00 34.36 70 GLU B C 1
ATOM 6732 O O . GLU B 1 70 ? 48.467 -35.485 38.035 1.00 34.65 70 GLU B O 1
ATOM 6738 N N . LEU B 1 71 ? 47.232 -36.012 36.220 1.00 32.87 71 LEU B N 1
ATOM 6739 C CA . LEU B 1 71 ? 48.297 -35.760 35.248 1.00 32.73 71 LEU B CA 1
ATOM 6740 C C . LEU B 1 71 ? 47.934 -34.444 34.550 1.00 32.72 71 LEU B C 1
ATOM 6741 O O . LEU B 1 71 ? 48.804 -33.661 34.164 1.00 32.64 71 LEU B O 1
ATOM 6746 N N . ILE B 1 72 ? 46.634 -34.222 34.387 1.00 32.19 72 ILE B N 1
ATOM 6747 C CA . ILE B 1 72 ? 46.111 -33.002 33.774 1.00 32.15 72 ILE B CA 1
ATOM 6748 C C . ILE B 1 72 ? 45.428 -32.258 34.914 1.00 32.15 72 ILE B C 1
ATOM 6749 O O . ILE B 1 72 ? 44.518 -32.791 35.547 1.00 33.66 72 ILE B O 1
ATOM 6754 N N . VAL B 1 73 ? 45.861 -31.030 35.177 1.00 32.73 73 VAL B N 1
ATOM 6755 C CA . VAL B 1 73 ? 45.296 -30.253 36.274 1.00 31.96 73 VAL B CA 1
ATOM 6756 C C . VAL B 1 73 ? 44.434 -29.065 35.861 1.00 32.21 73 VAL B C 1
ATOM 6757 O O . VAL B 1 73 ? 44.559 -28.539 34.753 1.00 31.97 73 VAL B O 1
ATOM 6761 N N . GLY B 1 74 ? 43.568 -28.652 36.784 1.00 32.50 74 GLY B N 1
ATOM 6762 C CA . GLY B 1 74 ? 42.670 -27.532 36.566 1.00 32.88 74 GLY B CA 1
ATOM 6763 C C . GLY B 1 74 ? 41.300 -27.876 37.118 1.00 32.78 74 GLY B C 1
ATOM 6764 O O . GLY B 1 74 ? 40.544 -28.610 36.481 1.00 33.70 74 GLY B O 1
ATOM 6765 N N . SER B 1 75 ? 40.975 -27.366 38.304 1.00 31.61 75 SER B N 1
ATOM 6766 C CA . SER B 1 75 ? 39.683 -27.650 38.924 1.00 31.62 75 SER B CA 1
ATOM 6767 C C . SER B 1 75 ? 38.896 -26.383 39.215 1.00 32.01 75 SER B C 1
ATOM 6768 O O . SER B 1 75 ? 39.392 -25.462 39.877 1.00 32.44 75 SER B O 1
ATOM 6771 N N . LEU B 1 76 ? 37.656 -26.345 38.737 1.00 30.84 76 LEU B N 1
ATOM 6772 C CA . LEU B 1 76 ? 36.808 -25.178 38.932 1.00 31.24 76 LEU B CA 1
ATOM 6773 C C . LEU B 1 76 ? 36.251 -25.072 40.343 1.00 30.60 76 LEU B C 1
ATOM 6774 O O . LEU B 1 76 ? 35.873 -23.986 40.788 1.00 30.23 76 LEU B O 1
ATOM 6779 N N . THR B 1 77 ? 36.197 -26.202 41.042 1.00 30.83 77 THR B N 1
ATOM 6780 C CA . THR B 1 77 ? 35.680 -26.233 42.406 1.00 31.11 77 THR B CA 1
ATOM 6781 C C . THR B 1 77 ? 36.574 -27.086 43.304 1.00 31.27 77 THR B C 1
ATOM 6782 O O . THR B 1 77 ? 37.267 -27.988 42.831 1.00 31.32 77 THR B O 1
ATOM 6786 N N . LYS B 1 78 ? 36.567 -26.791 44.599 1.00 31.29 78 LYS B N 1
ATOM 6787 C CA . LYS B 1 78 ? 37.376 -27.545 45.548 1.00 32.08 78 LYS B CA 1
ATOM 6788 C C . LYS B 1 78 ? 36.876 -28.989 45.613 1.00 31.68 78 LYS B C 1
ATOM 6789 O O . LYS B 1 78 ? 37.663 -29.933 45.543 1.00 32.66 78 LYS B O 1
ATOM 6795 N N . GLU B 1 79 ? 35.564 -29.146 45.747 1.00 31.77 79 GLU B N 1
ATOM 6796 C CA . GLU B 1 79 ? 34.941 -30.463 45.791 1.00 32.31 79 GLU B CA 1
ATOM 6797 C C . GLU B 1 79 ? 34.738 -30.887 44.338 1.00 32.30 79 GLU B C 1
ATOM 6798 O O . GLU B 1 79 ? 34.386 -30.065 43.489 1.00 31.90 79 GLU B O 1
ATOM 6804 N N . PRO B 1 80 ? 34.985 -32.165 44.024 1.00 32.09 80 PRO B N 1
ATOM 6805 C CA . PRO B 1 80 ? 34.793 -32.594 42.635 1.00 31.52 80 PRO B CA 1
ATOM 6806 C C . PRO B 1 80 ? 33.317 -32.585 42.249 1.00 31.04 80 PRO B C 1
ATOM 6807 O O . PRO B 1 80 ? 32.441 -32.623 43.112 1.00 30.17 80 PRO B O 1
ATOM 6811 N N . ARG B 1 81 ? 33.047 -32.513 40.950 1.00 30.86 81 ARG B N 1
ATOM 6812 C CA . ARG B 1 81 ? 31.675 -32.542 40.453 1.00 31.14 81 ARG B CA 1
ATOM 6813 C C . ARG B 1 81 ? 30.744 -31.526 41.117 1.00 30.75 81 ARG B C 1
ATOM 6814 O O . ARG B 1 81 ? 29.572 -31.824 41.369 1.00 30.87 81 ARG B O 1
ATOM 6822 N N . SER B 1 82 ? 31.254 -30.327 41.390 1.00 29.73 82 SER B N 1
ATOM 6823 C CA . SER B 1 82 ? 30.452 -29.294 42.031 1.00 29.29 82 SER B CA 1
ATOM 6824 C C . SER B 1 82 ? 30.272 -28.069 41.140 1.00 29.31 82 SER B C 1
ATOM 6825 O O . SER B 1 82 ? 30.761 -28.046 40.014 1.00 30.28 82 SER B O 1
ATOM 6828 N N . SER B 1 83 ? 29.578 -27.055 41.649 1.00 29.21 83 SER B N 1
ATOM 6829 C CA . SER B 1 83 ? 29.306 -25.856 40.860 1.00 29.34 83 SER B CA 1
ATOM 6830 C C . SER B 1 83 ? 29.519 -24.521 41.567 1.00 29.61 83 SER B C 1
ATOM 6831 O O . SER B 1 83 ? 29.268 -24.388 42.766 1.00 28.66 83 SER B O 1
ATOM 6834 N N . GLN B 1 84 ? 29.988 -23.536 40.803 1.00 28.93 84 GLN B N 1
ATOM 6835 C CA . GLN B 1 84 ? 30.180 -22.184 41.310 1.00 29.42 84 GLN B CA 1
ATOM 6836 C C . GLN B 1 84 ? 28.857 -21.494 41.004 1.00 29.19 84 GLN B C 1
ATOM 6837 O O . GLN B 1 84 ? 27.979 -22.084 40.363 1.00 29.97 84 GLN B O 1
ATOM 6843 N N . VAL B 1 85 ? 28.715 -20.250 41.447 1.00 28.40 85 VAL B N 1
ATOM 6844 C CA . VAL B 1 85 ? 27.493 -19.490 41.222 1.00 27.89 85 VAL B CA 1
ATOM 6845 C C . VAL B 1 85 ? 27.734 -18.348 40.240 1.00 27.49 85 VAL B C 1
ATOM 6846 O O . VAL B 1 85 ? 28.776 -17.694 40.279 1.00 27.49 85 VAL B O 1
ATOM 6850 N N . PHE B 1 86 ? 26.767 -18.123 39.356 1.00 26.99 86 PHE B N 1
ATOM 6851 C CA . PHE B 1 86 ? 26.867 -17.071 38.346 1.00 26.62 86 PHE B CA 1
ATOM 6852 C C . PHE B 1 86 ? 25.699 -16.108 38.524 1.00 26.85 86 PHE B C 1
ATOM 6853 O O . PHE B 1 86 ? 24.731 -16.128 37.763 1.00 25.91 86 PHE B O 1
ATOM 6861 N N . PRO B 1 87 ? 25.792 -15.225 39.534 1.00 25.90 87 PRO B N 1
ATOM 6862 C CA . PRO B 1 87 ? 24.760 -14.243 39.856 1.00 26.46 87 PRO B CA 1
ATOM 6863 C C . PRO B 1 87 ? 24.484 -13.171 38.809 1.00 25.87 87 PRO B C 1
ATOM 6864 O O . PRO B 1 87 ? 23.448 -12.513 38.862 1.00 26.09 87 PRO B O 1
ATOM 6868 N N . GLU B 1 88 ? 25.396 -13.004 37.855 1.00 25.56 88 GLU B N 1
ATOM 6869 C CA . GLU B 1 88 ? 25.216 -11.989 36.820 1.00 25.51 88 GLU B CA 1
ATOM 6870 C C . GLU B 1 88 ? 24.049 -12.308 35.893 1.00 25.27 88 GLU B C 1
ATOM 6871 O O . GLU B 1 88 ? 23.495 -11.416 35.262 1.00 25.96 88 GLU B O 1
ATOM 6877 N N . PHE B 1 89 ? 23.677 -13.582 35.810 1.00 25.32 89 PHE B N 1
ATOM 6878 C CA . PHE B 1 89 ? 22.574 -13.985 34.943 1.00 25.62 89 PHE B CA 1
ATOM 6879 C C . PHE B 1 89 ? 21.259 -13.991 35.721 1.00 25.72 89 PHE B C 1
ATOM 6880 O O . PHE B 1 89 ? 20.265 -13.426 35.272 1.00 24.85 89 PHE B O 1
ATOM 6888 N N . SER B 1 90 ? 21.265 -14.631 36.887 1.00 27.23 90 SER B N 1
ATOM 6889 C CA . SER B 1 90 ? 20.094 -14.678 37.765 1.00 26.81 90 SER B CA 1
ATOM 6890 C C . SER B 1 90 ? 20.574 -15.234 39.096 1.00 27.27 90 SER B C 1
ATOM 6891 O O . SER B 1 90 ? 21.626 -15.873 39.161 1.00 26.44 90 SER B O 1
ATOM 6894 N N . ASN B 1 91 ? 19.815 -15.000 40.160 1.00 28.01 91 ASN B N 1
ATOM 6895 C CA . ASN B 1 91 ? 20.222 -15.505 41.466 1.00 28.92 91 ASN B CA 1
ATOM 6896 C C . ASN B 1 91 ? 19.094 -15.602 42.491 1.00 29.37 91 ASN B C 1
ATOM 6897 O O . ASN B 1 91 ? 19.220 -16.322 43.482 1.00 30.51 91 ASN B O 1
ATOM 6902 N N . LYS B 1 92 ? 17.995 -14.893 42.261 1.00 30.44 92 LYS B N 1
ATOM 6903 C CA . LYS B 1 92 ? 16.882 -14.939 43.201 1.00 31.55 92 LYS B CA 1
ATOM 6904 C C . LYS B 1 92 ? 16.315 -16.347 43.369 1.00 31.65 92 LYS B C 1
ATOM 6905 O O . LYS B 1 92 ? 15.776 -16.679 44.424 1.00 31.23 92 LYS B O 1
ATOM 6911 N N . TRP B 1 93 ? 16.429 -17.175 42.334 1.00 31.45 93 TRP B N 1
ATOM 6912 C CA . TRP B 1 93 ? 15.928 -18.544 42.427 1.00 31.65 93 TRP B CA 1
ATOM 6913 C C . TRP B 1 93 ? 16.767 -19.303 43.449 1.00 32.30 93 TRP B C 1
ATOM 6914 O O . TRP B 1 93 ? 16.258 -20.150 44.188 1.00 33.07 93 TRP B O 1
ATOM 6925 N N . LEU B 1 94 ? 18.060 -18.991 43.481 1.00 32.91 94 LEU B N 1
ATOM 6926 C CA . LEU B 1 94 ? 18.993 -19.634 44.395 1.00 34.24 94 LEU B CA 1
ATOM 6927 C C . LEU B 1 94 ? 18.655 -19.189 45.815 1.00 35.30 94 LEU B C 1
ATOM 6928 O O . LEU B 1 94 ? 18.601 -19.999 46.741 1.00 35.53 94 LEU B O 1
ATOM 6933 N N . GLN B 1 95 ? 18.428 -17.891 45.975 1.00 35.94 95 GLN B N 1
ATOM 6934 C CA . GLN B 1 95 ? 18.085 -17.336 47.276 1.00 37.27 95 GLN B CA 1
ATOM 6935 C C . GLN B 1 95 ? 16.846 -18.035 47.832 1.00 38.25 95 GLN B C 1
ATOM 6936 O O . GLN B 1 95 ? 16.743 -18.270 49.036 1.00 38.59 95 GLN B O 1
ATOM 6942 N N . ASP B 1 96 ? 15.914 -18.375 46.948 1.00 38.75 96 ASP B N 1
ATOM 6943 C CA . ASP B 1 96 ? 14.682 -19.044 47.355 1.00 39.81 96 ASP B CA 1
ATOM 6944 C C . ASP B 1 96 ? 14.853 -20.520 47.711 1.00 38.97 96 ASP B C 1
ATOM 6945 O O . ASP B 1 96 ? 14.181 -21.021 48.612 1.00 39.05 96 ASP B O 1
ATOM 6950 N N . GLU B 1 97 ? 15.757 -21.207 47.017 1.00 38.02 97 GLU B N 1
ATOM 6951 C CA . GLU B 1 97 ? 15.985 -22.638 47.236 1.00 38.53 97 GLU B CA 1
ATOM 6952 C C . GLU B 1 97 ? 17.130 -23.026 48.167 1.00 38.44 97 GLU B C 1
ATOM 6953 O O . GLU B 1 97 ? 17.398 -24.212 48.354 1.00 37.73 97 GLU B O 1
ATOM 6959 N N . LEU B 1 98 ? 17.806 -22.039 48.740 1.00 39.10 98 LEU B N 1
ATOM 6960 C CA . LEU B 1 98 ? 18.935 -22.298 49.628 1.00 40.36 98 LEU B CA 1
ATOM 6961 C C . LEU B 1 98 ? 18.778 -23.439 50.624 1.00 40.58 98 LEU B C 1
ATOM 6962 O O . LEU B 1 98 ? 19.698 -24.236 50.806 1.00 40.53 98 LEU B O 1
ATOM 6967 N N . ASP B 1 99 ? 17.620 -23.522 51.268 1.00 41.53 99 ASP B N 1
ATOM 6968 C CA . ASP B 1 99 ? 17.412 -24.557 52.272 1.00 42.49 99 ASP B CA 1
ATOM 6969 C C . ASP B 1 99 ? 16.822 -25.880 51.804 1.00 42.47 99 ASP B C 1
ATOM 6970 O O . ASP B 1 99 ? 16.617 -26.780 52.620 1.00 43.00 99 ASP B O 1
ATOM 6975 N N . ARG B 1 100 ? 16.548 -26.020 50.512 1.00 41.71 100 ARG B N 1
ATOM 6976 C CA . ARG B 1 100 ? 16.002 -27.285 50.039 1.00 41.02 100 ARG B CA 1
ATOM 6977 C C . ARG B 1 100 ? 16.792 -27.948 48.914 1.00 41.37 100 ARG B C 1
ATOM 6978 O O . ARG B 1 100 ? 16.322 -28.907 48.306 1.00 40.90 100 ARG B O 1
ATOM 6986 N N . LEU B 1 101 ? 17.999 -27.452 48.654 1.00 40.47 101 LEU B N 1
ATOM 6987 C CA . LEU B 1 101 ? 18.849 -28.027 47.614 1.00 40.79 101 LEU B CA 1
ATOM 6988 C C . LEU B 1 101 ? 19.284 -29.448 47.975 1.00 41.29 101 LEU B C 1
ATOM 6989 O O . LEU B 1 101 ? 19.446 -30.297 47.098 1.00 41.13 101 LEU B O 1
ATOM 6994 N N . ASN B 1 102 ? 19.479 -29.708 49.265 1.00 41.89 102 ASN B N 1
ATOM 6995 C CA . ASN B 1 102 ? 19.900 -31.034 49.701 1.00 42.40 102 ASN B CA 1
ATOM 6996 C C . ASN B 1 102 ? 18.720 -31.955 49.988 1.00 42.26 102 ASN B C 1
ATOM 6997 O O . ASN B 1 102 ? 18.909 -33.114 50.353 1.00 42.65 102 ASN B O 1
ATOM 7002 N N . LYS B 1 103 ? 17.506 -31.439 49.828 1.00 41.96 103 LYS B N 1
ATOM 7003 C CA . LYS B 1 103 ? 16.310 -32.241 50.063 1.00 42.16 103 LYS B CA 1
ATOM 7004 C C . LYS B 1 103 ? 15.772 -32.820 48.757 1.00 41.71 103 LYS B C 1
ATOM 7005 O O . LYS B 1 103 ? 14.719 -33.456 48.737 1.00 41.93 103 LYS B O 1
ATOM 7011 N N . ARG B 1 104 ? 16.496 -32.591 47.666 1.00 41.04 104 ARG B N 1
ATOM 7012 C CA . ARG B 1 104 ? 16.093 -33.109 46.361 1.00 40.25 104 ARG B CA 1
ATOM 7013 C C . ARG B 1 104 ? 16.409 -34.599 46.290 1.00 40.20 104 ARG B C 1
ATOM 7014 O O . ARG B 1 104 ? 17.302 -35.082 46.983 1.00 41.18 104 ARG B O 1
ATOM 7022 N N . THR B 1 105 ? 15.680 -35.326 45.453 1.00 40.64 105 THR B N 1
ATOM 7023 C CA . THR B 1 105 ? 15.952 -36.745 45.280 1.00 41.21 105 THR B CA 1
ATOM 7024 C C . THR B 1 105 ? 17.070 -36.830 44.246 1.00 40.65 105 THR B C 1
ATOM 7025 O O . THR B 1 105 ? 18.197 -37.210 44.567 1.00 42.00 105 THR B O 1
ATOM 7029 N N . GLY B 1 106 ? 16.765 -36.454 43.009 1.00 38.71 106 GLY B N 1
ATOM 7030 C CA . GLY B 1 106 ? 17.783 -36.473 41.976 1.00 36.45 106 GLY B CA 1
ATOM 7031 C C . GLY B 1 106 ? 18.411 -35.091 41.895 1.00 34.82 106 GLY B C 1
ATOM 7032 O O . GLY B 1 106 ? 17.828 -34.126 42.381 1.00 34.34 106 GLY B O 1
ATOM 7033 N N . ASP B 1 107 ? 19.592 -34.993 41.296 1.00 33.70 107 ASP B N 1
ATOM 7034 C CA . ASP B 1 107 ? 20.283 -33.709 41.152 1.00 32.62 107 ASP B CA 1
ATOM 7035 C C . ASP B 1 107 ? 20.393 -32.924 42.458 1.00 32.45 107 ASP B C 1
ATOM 7036 O O . ASP B 1 107 ? 20.185 -31.708 42.488 1.00 30.85 107 ASP B O 1
ATOM 7041 N N . ALA B 1 108 ? 20.726 -33.621 43.536 1.00 31.34 108 ALA B N 1
ATOM 7042 C CA . ALA B 1 108 ? 20.862 -32.974 44.831 1.00 31.37 108 ALA B CA 1
ATOM 7043 C C . ALA B 1 108 ? 22.190 -32.234 44.948 1.00 30.20 108 ALA B C 1
ATOM 7044 O O . ALA B 1 108 ? 23.200 -32.658 44.391 1.00 29.89 108 ALA B O 1
ATOM 7046 N N . PHE B 1 109 ? 22.180 -31.121 45.674 1.00 30.41 109 PHE B N 1
ATOM 7047 C CA . PHE B 1 109 ? 23.392 -30.337 45.889 1.00 30.39 109 PHE B CA 1
ATOM 7048 C C . PHE B 1 109 ? 23.519 -29.980 47.364 1.00 30.66 109 PHE B C 1
ATOM 7049 O O . PHE B 1 109 ? 22.527 -29.664 48.018 1.00 30.89 109 PHE B O 1
ATOM 7057 N N . GLN B 1 110 ? 24.743 -30.031 47.875 1.00 31.49 110 GLN B N 1
ATOM 7058 C CA . GLN B 1 110 ? 25.004 -29.671 49.264 1.00 33.93 110 GLN B CA 1
ATOM 7059 C C . GLN B 1 110 ? 25.463 -28.216 49.255 1.00 34.59 110 GLN B C 1
ATOM 7060 O O . GLN B 1 110 ? 25.886 -27.701 48.223 1.00 33.95 110 GLN B O 1
ATOM 7066 N N . ILE B 1 111 ? 25.368 -27.551 50.401 1.00 35.29 111 ILE B N 1
ATOM 7067 C CA . ILE B 1 111 ? 25.812 -26.169 50.511 1.00 36.25 111 ILE B CA 1
ATOM 7068 C C . ILE B 1 111 ? 25.994 -25.847 51.989 1.00 37.28 111 ILE B C 1
ATOM 7069 O O . ILE B 1 111 ? 25.094 -26.072 52.799 1.00 37.47 111 ILE B O 1
ATOM 7074 N N . SER B 1 112 ? 27.173 -25.338 52.334 1.00 38.80 112 SER B N 1
ATOM 7075 C CA . SER B 1 112 ? 27.496 -25.012 53.721 1.00 39.41 112 SER B CA 1
ATOM 7076 C C . SER B 1 112 ? 26.754 -23.790 54.247 1.00 40.09 112 SER B C 1
ATOM 7077 O O . SER B 1 112 ? 26.360 -22.905 53.483 1.00 39.72 112 SER B O 1
ATOM 7080 N N . GLU B 1 113 ? 26.565 -23.747 55.562 1.00 40.09 113 GLU B N 1
ATOM 7081 C CA . GLU B 1 113 ? 25.880 -22.625 56.187 1.00 41.23 113 GLU B CA 1
ATOM 7082 C C . GLU B 1 113 ? 26.686 -21.353 55.966 1.00 41.47 113 GLU B C 1
ATOM 7083 O O . GLU B 1 113 ? 26.133 -20.255 55.928 1.00 42.03 113 GLU B O 1
ATOM 7089 N N . GLU B 1 114 ? 27.997 -21.515 55.817 1.00 41.78 114 GLU B N 1
ATOM 7090 C CA . GLU B 1 114 ? 28.893 -20.391 55.589 1.00 42.94 114 GLU B CA 1
ATOM 7091 C C . GLU B 1 114 ? 28.652 -19.800 54.203 1.00 42.66 114 GLU B C 1
ATOM 7092 O O . GLU B 1 114 ? 28.621 -18.581 54.037 1.00 42.42 114 GLU B O 1
ATOM 7098 N N . SER B 1 115 ? 28.481 -20.667 53.210 1.00 41.81 115 SER B N 1
ATOM 7099 C CA . SER B 1 115 ? 28.225 -20.207 51.851 1.00 40.72 115 SER B CA 1
ATOM 7100 C C . SER B 1 115 ? 26.883 -19.486 51.803 1.00 40.53 115 SER B C 1
ATOM 7101 O O . SER B 1 115 ? 26.747 -18.455 51.141 1.00 40.28 115 SER B O 1
ATOM 7104 N N . LYS B 1 116 ? 25.892 -20.030 52.504 1.00 40.07 116 LYS B N 1
ATOM 7105 C CA . LYS B 1 116 ? 24.571 -19.417 52.539 1.00 40.42 116 LYS B CA 1
ATOM 7106 C C . LYS B 1 116 ? 24.692 -18.000 53.078 1.00 40.80 116 LYS B C 1
ATOM 7107 O O . LYS B 1 116 ? 24.073 -17.067 52.563 1.00 41.05 116 LYS B O 1
ATOM 7113 N N . GLU B 1 117 ? 25.498 -17.852 54.123 1.00 40.80 117 GLU B N 1
ATOM 7114 C CA . GLU B 1 117 ? 25.706 -16.560 54.757 1.00 41.23 117 GLU B CA 1
ATOM 7115 C C . GLU B 1 117 ? 26.394 -15.564 53.827 1.00 39.56 117 GLU B C 1
ATOM 7116 O O . GLU B 1 117 ? 25.954 -14.425 53.699 1.00 38.86 117 GLU B O 1
ATOM 7122 N N . LYS B 1 118 ? 27.474 -15.995 53.185 1.00 39.07 118 LYS B N 1
ATOM 7123 C CA . LYS B 1 118 ? 28.218 -15.126 52.278 1.00 38.91 118 LYS B CA 1
ATOM 7124 C C . LYS B 1 118 ? 27.424 -14.694 51.045 1.00 38.24 118 LYS B C 1
ATOM 7125 O O . LYS B 1 118 ? 27.665 -13.619 50.493 1.00 37.38 118 LYS B O 1
ATOM 7131 N N . LEU B 1 119 ? 26.473 -15.519 50.619 1.00 36.82 119 LEU B N 1
ATOM 7132 C CA . LEU B 1 119 ? 25.672 -15.186 49.447 1.00 36.64 119 LEU B CA 1
ATOM 7133 C C . LEU B 1 119 ? 24.649 -14.086 49.709 1.00 36.47 119 LEU B C 1
ATOM 7134 O O . LEU B 1 119 ? 24.101 -13.508 48.771 1.00 35.42 119 LEU B O 1
ATOM 7139 N N . LYS B 1 120 ? 24.387 -13.788 50.979 1.00 36.96 120 LYS B N 1
ATOM 7140 C CA . LYS B 1 120 ? 23.419 -12.745 51.300 1.00 37.57 120 LYS B CA 1
ATOM 7141 C C . LYS B 1 120 ? 23.774 -11.429 50.609 1.00 37.07 120 LYS B C 1
ATOM 7142 O O . LYS B 1 120 ? 22.916 -10.793 49.996 1.00 37.48 120 LYS B O 1
ATOM 7148 N N . ASP B 1 121 ? 25.037 -11.025 50.701 1.00 37.25 121 ASP B N 1
ATOM 7149 C CA . ASP B 1 121 ? 25.466 -9.776 50.081 1.00 37.20 121 ASP B CA 1
ATOM 7150 C C . ASP B 1 121 ? 25.431 -9.860 48.558 1.00 35.95 121 ASP B C 1
ATOM 7151 O O . ASP B 1 121 ? 25.193 -8.861 47.880 1.00 36.10 121 ASP B O 1
ATOM 7156 N N . VAL B 1 122 ? 25.681 -11.051 48.027 1.00 35.11 122 VAL B N 1
ATOM 7157 C CA . VAL B 1 122 ? 25.651 -11.260 46.586 1.00 33.73 122 VAL B CA 1
ATOM 7158 C C . VAL B 1 122 ? 24.237 -10.967 46.084 1.00 33.81 122 VAL B C 1
ATOM 7159 O O . VAL B 1 122 ? 24.052 -10.202 45.141 1.00 33.58 122 VAL B O 1
ATOM 7163 N N . PHE B 1 123 ? 23.240 -11.567 46.730 1.00 33.30 123 PHE B N 1
ATOM 7164 C CA . PHE B 1 123 ? 21.843 -11.362 46.350 1.00 32.60 123 PHE B CA 1
ATOM 7165 C C . PHE B 1 123 ? 21.474 -9.882 46.431 1.00 32.93 123 PHE B C 1
ATOM 7166 O O . PHE B 1 123 ? 20.747 -9.362 45.582 1.00 31.73 123 PHE B O 1
ATOM 7174 N N . GLU B 1 124 ? 21.972 -9.211 47.464 1.00 32.42 124 GLU B N 1
ATOM 7175 C CA . GLU B 1 124 ? 21.683 -7.797 47.659 1.00 33.51 124 GLU B CA 1
ATOM 7176 C C . GLU B 1 124 ? 22.270 -6.928 46.545 1.00 32.64 124 GLU B C 1
ATOM 7177 O O . GLU B 1 124 ? 21.582 -6.073 45.989 1.00 33.03 124 GLU B O 1
ATOM 7183 N N . TYR B 1 125 ? 23.534 -7.149 46.210 1.00 31.59 125 TYR B N 1
ATOM 7184 C CA . TYR B 1 125 ? 24.163 -6.342 45.172 1.00 31.65 125 TYR B CA 1
ATOM 7185 C C . TYR B 1 125 ? 23.551 -6.500 43.790 1.00 31.35 125 TYR B C 1
ATOM 7186 O O . TYR B 1 125 ? 23.274 -5.511 43.110 1.00 30.50 125 TYR B O 1
ATOM 7195 N N . TRP B 1 126 ? 23.348 -7.745 43.373 1.00 30.88 126 TRP B N 1
ATOM 7196 C CA . TRP B 1 126 ? 22.822 -8.005 42.038 1.00 30.74 126 TRP B CA 1
ATOM 7197 C C . TRP B 1 126 ? 21.346 -7.744 41.791 1.00 31.60 126 TRP B C 1
ATOM 7198 O O . TRP B 1 126 ? 20.864 -7.950 40.678 1.00 31.70 126 TRP B O 1
ATOM 7209 N N . ASN B 1 127 ? 20.623 -7.279 42.804 1.00 31.95 127 ASN B N 1
ATOM 7210 C CA . ASN B 1 127 ? 19.205 -7.003 42.621 1.00 32.74 127 ASN B CA 1
ATOM 7211 C C . ASN B 1 127 ? 18.975 -6.000 41.492 1.00 32.82 127 ASN B C 1
ATOM 7212 O O . ASN B 1 127 ? 19.393 -4.844 41.577 1.00 33.53 127 ASN B O 1
ATOM 7217 N N . GLY B 1 128 ? 18.310 -6.459 40.435 1.00 31.93 128 GLY B N 1
ATOM 7218 C CA . GLY B 1 128 ? 18.013 -5.608 39.297 1.00 31.46 128 GLY B CA 1
ATOM 7219 C C . GLY B 1 128 ? 19.146 -5.405 38.309 1.00 30.07 128 GLY B C 1
ATOM 7220 O O . GLY B 1 128 ? 18.981 -4.685 37.330 1.00 31.85 128 GLY B O 1
ATOM 7221 N N . LYS B 1 129 ? 20.285 -6.051 38.536 1.00 29.09 129 LYS B N 1
ATOM 7222 C CA . LYS B 1 129 ? 21.439 -5.870 37.657 1.00 29.15 129 LYS B CA 1
ATOM 7223 C C . LYS B 1 129 ? 21.828 -7.084 36.817 1.00 28.21 129 LYS B C 1
ATOM 7224 O O . LYS B 1 129 ? 22.895 -7.095 36.201 1.00 28.44 129 LYS B O 1
ATOM 7230 N N . THR B 1 130 ? 20.966 -8.092 36.777 1.00 26.16 130 THR B N 1
ATOM 7231 C CA . THR B 1 130 ? 21.255 -9.304 36.022 1.00 25.36 130 THR B CA 1
ATOM 7232 C C . THR B 1 130 ? 20.738 -9.228 34.595 1.00 24.52 130 THR B C 1
ATOM 7233 O O . THR B 1 130 ? 19.977 -8.325 34.243 1.00 23.66 130 THR B O 1
ATOM 7237 N N . THR B 1 131 ? 21.161 -10.185 33.775 1.00 24.48 131 THR B N 1
ATOM 7238 C CA . THR B 1 131 ? 20.694 -10.241 32.403 1.00 25.14 131 THR B CA 1
ATOM 7239 C C . THR B 1 131 ? 19.212 -10.626 32.407 1.00 25.31 131 THR B C 1
ATOM 7240 O O . THR B 1 131 ? 18.427 -10.087 31.630 1.00 25.25 131 THR B O 1
ATOM 7244 N N . SER B 1 132 ? 18.830 -11.548 33.294 1.00 25.71 132 SER B N 1
ATOM 7245 C CA . SER B 1 132 ? 17.437 -11.996 33.365 1.00 25.52 132 SER B CA 1
ATOM 7246 C C . SER B 1 132 ? 16.459 -10.861 33.636 1.00 25.31 132 SER B C 1
ATOM 7247 O O . SER B 1 132 ? 15.389 -10.799 33.035 1.00 24.94 132 SER B O 1
ATOM 7250 N N . GLU B 1 133 ? 16.825 -9.948 34.526 1.00 25.23 133 GLU B N 1
ATOM 7251 C CA . GLU B 1 133 ? 15.928 -8.848 34.848 1.00 25.73 133 GLU B CA 1
ATOM 7252 C C . GLU B 1 133 ? 15.792 -7.864 33.688 1.00 25.16 133 GLU B C 1
ATOM 7253 O O . GLU B 1 133 ? 14.713 -7.325 33.449 1.00 25.08 133 GLU B O 1
ATOM 7259 N N . LEU B 1 134 ? 16.875 -7.645 32.951 1.00 25.13 134 LEU B N 1
ATOM 7260 C CA . LEU B 1 134 ? 16.817 -6.732 31.816 1.00 24.82 134 LEU B CA 1
ATOM 7261 C C . LEU B 1 134 ? 16.009 -7.368 30.683 1.00 23.93 134 LEU B C 1
ATOM 7262 O O . LEU B 1 134 ? 15.286 -6.679 29.967 1.00 23.96 134 LEU B O 1
ATOM 7267 N N . ALA B 1 135 ? 16.134 -8.686 30.533 1.00 24.74 135 ALA B N 1
ATOM 7268 C CA . ALA B 1 135 ? 15.405 -9.417 29.494 1.00 24.94 135 ALA B CA 1
ATOM 7269 C C . ALA B 1 135 ? 13.905 -9.243 29.686 1.00 25.31 135 ALA B C 1
ATOM 7270 O O . ALA B 1 135 ? 13.181 -8.958 28.736 1.00 26.23 135 ALA B O 1
ATOM 7272 N N . THR B 1 136 ? 13.439 -9.423 30.920 1.00 25.88 136 THR B N 1
ATOM 7273 C CA . THR B 1 136 ? 12.019 -9.267 31.221 1.00 25.96 136 THR B CA 1
ATOM 7274 C C . THR B 1 136 ? 11.554 -7.850 30.903 1.00 25.20 136 THR B C 1
ATOM 7275 O O . THR B 1 136 ? 10.458 -7.652 30.382 1.00 25.19 136 THR B O 1
ATOM 7279 N N . SER B 1 137 ? 12.392 -6.863 31.208 1.00 26.00 137 SER B N 1
ATOM 7280 C CA . SER B 1 137 ? 12.042 -5.472 30.940 1.00 26.19 137 SER B CA 1
ATOM 7281 C C . SER B 1 137 ? 11.845 -5.189 29.457 1.00 25.98 137 SER B C 1
ATOM 7282 O O . SER B 1 137 ? 11.017 -4.361 29.088 1.00 26.64 137 SER B O 1
ATOM 7285 N N . TYR B 1 138 ? 12.611 -5.870 28.610 1.00 26.30 138 TYR B N 1
ATOM 7286 C CA . TYR B 1 138 ? 12.498 -5.681 27.164 1.00 27.01 138 TYR B CA 1
ATOM 7287 C C . TYR B 1 138 ? 11.271 -6.360 26.558 1.00 27.58 138 TYR B C 1
ATOM 7288 O O . TYR B 1 138 ? 10.808 -5.975 25.481 1.00 27.27 138 TYR B O 1
ATOM 7297 N N . MET B 1 139 ? 10.741 -7.363 27.254 1.00 29.37 139 MET B N 1
ATOM 7298 C CA . MET B 1 139 ? 9.565 -8.086 26.777 1.00 30.45 139 MET B CA 1
ATOM 7299 C C . MET B 1 139 ? 8.296 -7.270 26.968 1.00 32.46 139 MET B C 1
ATOM 7300 O O . MET B 1 139 ? 8.173 -6.521 27.937 1.00 33.57 139 MET B O 1
ATOM 7305 N N . THR B 1 140 ? 7.353 -7.414 26.041 1.00 33.33 140 THR B N 1
ATOM 7306 C CA . THR B 1 140 ? 6.083 -6.705 26.142 1.00 34.56 140 THR B CA 1
ATOM 7307 C C . THR B 1 140 ? 5.222 -7.490 27.130 1.00 35.05 140 THR B C 1
ATOM 7308 O O . THR B 1 140 ? 5.557 -8.620 27.490 1.00 34.42 140 THR B O 1
ATOM 7312 N N . GLU B 1 141 ? 4.115 -6.904 27.571 1.00 35.40 141 GLU B N 1
ATOM 7313 C CA . GLU B 1 141 ? 3.253 -7.600 28.515 1.00 36.59 141 GLU B CA 1
ATOM 7314 C C . GLU B 1 141 ? 2.630 -8.836 27.867 1.00 35.22 141 GLU B C 1
ATOM 7315 O O . GLU B 1 141 ? 2.508 -9.884 28.500 1.00 34.42 141 GLU B O 1
ATOM 7321 N N . GLU B 1 142 ? 2.242 -8.716 26.601 1.00 35.01 142 GLU B N 1
ATOM 7322 C CA . GLU B 1 142 ? 1.643 -9.842 25.895 1.00 34.99 142 GLU B CA 1
ATOM 7323 C C . GLU B 1 142 ? 2.632 -11.002 25.801 1.00 34.29 142 GLU B C 1
ATOM 7324 O O . GLU B 1 142 ? 2.246 -12.163 25.929 1.00 33.95 142 GLU B O 1
ATOM 7330 N N . THR B 1 143 ? 3.910 -10.693 25.591 1.00 32.74 143 THR B N 1
ATOM 7331 C CA . THR B 1 143 ? 4.921 -11.744 25.505 1.00 31.18 143 THR B CA 1
ATOM 7332 C C . THR B 1 143 ? 5.143 -12.393 26.870 1.00 31.93 143 THR B C 1
ATOM 7333 O O . THR B 1 143 ? 5.300 -13.608 26.966 1.00 31.10 143 THR B O 1
ATOM 7337 N N . ARG B 1 144 ? 5.158 -11.586 27.927 1.00 32.52 144 ARG B N 1
ATOM 7338 C CA . ARG B 1 144 ? 5.354 -12.124 29.270 1.00 34.38 144 ARG B CA 1
ATOM 7339 C C . ARG B 1 144 ? 4.250 -13.126 29.595 1.00 34.25 144 ARG B C 1
ATOM 7340 O O . ARG B 1 144 ? 4.499 -14.168 30.200 1.00 34.80 144 ARG B O 1
ATOM 7348 N N . GLU B 1 145 ? 3.027 -12.812 29.185 1.00 34.99 145 GLU B N 1
ATOM 7349 C CA . GLU B 1 145 ? 1.902 -13.700 29.445 1.00 35.83 145 GLU B CA 1
ATOM 7350 C C . GLU B 1 145 ? 2.034 -15.001 28.661 1.00 35.05 145 GLU B C 1
ATOM 7351 O O . GLU B 1 145 ? 1.795 -16.081 29.199 1.00 35.34 145 GLU B O 1
ATOM 7357 N N . ALA B 1 146 ? 2.432 -14.899 27.396 1.00 33.88 146 ALA B N 1
ATOM 7358 C CA . ALA B 1 146 ? 2.595 -16.081 26.553 1.00 33.26 146 ALA B CA 1
ATOM 7359 C C . ALA B 1 146 ? 3.673 -17.012 27.110 1.00 33.59 146 ALA B C 1
ATOM 7360 O O . ALA B 1 146 ? 3.555 -18.236 27.029 1.00 32.81 146 ALA B O 1
ATOM 7362 N N . VAL B 1 147 ? 4.720 -16.424 27.680 1.00 33.85 147 VAL B N 1
ATOM 7363 C CA . VAL B 1 147 ? 5.818 -17.194 28.249 1.00 33.73 147 VAL B CA 1
ATOM 7364 C C . VAL B 1 147 ? 5.375 -17.987 29.480 1.00 34.69 147 VAL B C 1
ATOM 7365 O O . VAL B 1 147 ? 5.955 -19.023 29.800 1.00 34.49 147 VAL B O 1
ATOM 7369 N N . ASN B 1 148 ? 4.344 -17.504 30.162 1.00 35.67 148 ASN B N 1
ATOM 7370 C CA . ASN B 1 148 ? 3.866 -18.172 31.368 1.00 38.06 148 ASN B CA 1
ATOM 7371 C C . ASN B 1 148 ? 2.554 -18.943 31.184 1.00 38.64 148 ASN B C 1
ATOM 7372 O O . ASN B 1 148 ? 1.814 -19.151 32.147 1.00 39.29 148 ASN B O 1
ATOM 7377 N N . CYS B 1 149 ? 2.280 -19.374 29.954 1.00 38.84 149 CYS B N 1
ATOM 7378 C CA . CYS B 1 149 ? 1.056 -20.117 29.633 1.00 39.44 149 CYS B CA 1
ATOM 7379 C C . CYS B 1 149 ? 1.244 -21.631 29.539 1.00 37.30 149 CYS B C 1
ATOM 7380 O O . CYS B 1 149 ? 0.359 -22.334 29.053 1.00 37.19 149 CYS B O 1
ATOM 7383 N N . ASP B 1 150 ? 2.389 -22.128 29.994 1.00 34.90 150 ASP B N 1
ATOM 7384 C CA . ASP B 1 150 ? 2.688 -23.557 29.939 1.00 33.93 150 ASP B CA 1
ATOM 7385 C C . ASP B 1 150 ? 2.695 -24.105 28.513 1.00 31.78 150 ASP B C 1
ATOM 7386 O O . ASP B 1 150 ? 2.258 -25.234 28.279 1.00 30.75 150 ASP B O 1
ATOM 7391 N N . VAL B 1 151 ? 3.177 -23.309 27.562 1.00 29.66 151 VAL B N 1
ATOM 7392 C CA . VAL B 1 151 ? 3.254 -23.761 26.173 1.00 27.95 151 VAL B CA 1
ATOM 7393 C C . VAL B 1 151 ? 4.719 -23.927 25.779 1.00 27.61 151 VAL B C 1
ATOM 7394 O O . VAL B 1 151 ? 5.081 -24.879 25.092 1.00 26.62 151 VAL B O 1
ATOM 7398 N N . PHE B 1 152 ? 5.560 -22.995 26.219 1.00 26.34 152 PHE B N 1
ATOM 7399 C CA . PHE B 1 152 ? 6.984 -23.066 25.924 1.00 25.89 152 PHE B CA 1
ATOM 7400 C C . PHE B 1 152 ? 7.797 -22.439 27.046 1.00 26.07 152 PHE B C 1
ATOM 7401 O O . PHE B 1 152 ? 7.249 -21.763 27.916 1.00 28.28 152 PHE B O 1
ATOM 7409 N N . THR B 1 153 ? 9.101 -22.682 27.035 1.00 24.89 153 THR B N 1
ATOM 7410 C CA . THR B 1 153 ? 9.991 -22.113 28.036 1.00 25.35 153 THR B CA 1
ATOM 7411 C C . THR B 1 153 ? 11.261 -21.582 27.380 1.00 24.30 153 THR B C 1
ATOM 7412 O O . THR B 1 153 ? 11.832 -22.225 26.502 1.00 23.38 153 THR B O 1
ATOM 7416 N N . VAL B 1 154 ? 11.685 -20.400 27.809 1.00 24.19 154 VAL B N 1
ATOM 7417 C CA . VAL B 1 154 ? 12.909 -19.783 27.306 1.00 24.41 154 VAL B CA 1
ATOM 7418 C C . VAL B 1 154 ? 13.855 -19.602 28.493 1.00 24.83 154 VAL B C 1
ATOM 7419 O O . VAL B 1 154 ? 14.732 -18.747 28.485 1.00 25.63 154 VAL B O 1
ATOM 7423 N N . GLY B 1 155 ? 13.677 -20.437 29.512 1.00 25.22 155 GLY B N 1
ATOM 7424 C CA . GLY B 1 155 ? 14.509 -20.336 30.697 1.00 25.12 155 GLY B CA 1
ATOM 7425 C C . GLY B 1 155 ? 16.002 -20.589 30.564 1.00 25.25 155 GLY B C 1
ATOM 7426 O O . GLY B 1 155 ? 16.786 -19.995 31.302 1.00 25.49 155 GLY B O 1
ATOM 7427 N N . ASN B 1 156 ? 16.413 -21.440 29.625 1.00 24.97 156 ASN B N 1
ATOM 7428 C CA . ASN B 1 156 ? 17.830 -21.774 29.490 1.00 24.94 156 ASN B CA 1
ATOM 7429 C C . ASN B 1 156 ? 18.788 -20.580 29.523 1.00 24.82 156 ASN B C 1
ATOM 7430 O O . ASN B 1 156 ? 19.655 -20.507 30.397 1.00 23.81 156 ASN B O 1
ATOM 7435 N N . TYR B 1 157 ? 18.628 -19.649 28.587 1.00 24.08 157 TYR B N 1
ATOM 7436 C CA . TYR B 1 157 ? 19.493 -18.470 28.518 1.00 24.37 157 TYR B CA 1
ATOM 7437 C C . TYR B 1 157 ? 18.986 -17.310 29.378 1.00 24.83 157 TYR B C 1
ATOM 7438 O O . TYR B 1 157 ? 19.620 -16.247 29.452 1.00 23.99 157 TYR B O 1
ATOM 7447 N N . TYR B 1 158 ? 17.839 -17.516 30.018 1.00 25.38 158 TYR B N 1
ATOM 7448 C CA . TYR B 1 158 ? 17.240 -16.510 30.883 1.00 25.89 158 TYR B CA 1
ATOM 7449 C C . TYR B 1 158 ? 17.872 -16.564 32.267 1.00 26.18 158 TYR B C 1
ATOM 7450 O O . TYR B 1 158 ? 18.302 -15.544 32.800 1.00 27.22 158 TYR B O 1
ATOM 7459 N N . TYR B 1 159 ? 17.925 -17.759 32.846 1.00 26.82 159 TYR B N 1
ATOM 7460 C CA . TYR B 1 159 ? 18.480 -17.928 34.185 1.00 26.88 159 TYR B CA 1
ATOM 7461 C C . TYR B 1 159 ? 19.986 -18.087 34.230 1.00 25.96 159 TYR B C 1
ATOM 7462 O O . TYR B 1 159 ? 20.613 -17.788 35.246 1.00 25.63 159 TYR B O 1
ATOM 7471 N N . ASN B 1 160 ? 20.576 -18.557 33.137 1.00 25.06 160 ASN B N 1
ATOM 7472 C CA . ASN B 1 160 ? 22.013 -18.763 33.122 1.00 25.01 160 ASN B CA 1
ATOM 7473 C C . ASN B 1 160 ? 22.684 -18.353 31.812 1.00 25.25 160 ASN B C 1
ATOM 7474 O O . ASN B 1 160 ? 22.052 -17.748 30.938 1.00 24.92 160 ASN B O 1
ATOM 7479 N N . GLY B 1 161 ? 23.966 -18.686 31.698 1.00 24.64 161 GLY B N 1
ATOM 7480 C CA . GLY B 1 161 ? 24.744 -18.342 30.519 1.00 25.69 161 GLY B CA 1
ATOM 7481 C C . GLY B 1 161 ? 24.315 -19.027 29.236 1.00 25.67 161 GLY B C 1
ATOM 7482 O O . GLY B 1 161 ? 23.532 -19.976 29.255 1.00 25.27 161 GLY B O 1
ATOM 7483 N N . VAL B 1 162 ? 24.840 -18.546 28.115 1.00 24.95 162 VAL B N 1
ATOM 7484 C CA . VAL B 1 162 ? 24.491 -19.106 26.814 1.00 24.89 162 VAL B CA 1
ATOM 7485 C C . VAL B 1 162 ? 25.293 -20.360 26.474 1.00 24.66 162 VAL B C 1
ATOM 7486 O O . VAL B 1 162 ? 24.736 -21.457 26.443 1.00 24.12 162 VAL B O 1
ATOM 7490 N N . GLY B 1 163 ? 26.594 -20.203 26.234 1.00 24.67 163 GLY B N 1
ATOM 7491 C CA . GLY B 1 163 ? 27.423 -21.352 25.890 1.00 24.17 163 GLY B CA 1
ATOM 7492 C C . GLY B 1 163 ? 27.074 -21.886 24.507 1.00 24.68 163 GLY B C 1
ATOM 7493 O O . GLY B 1 163 ? 27.009 -21.115 23.548 1.00 24.27 163 GLY B O 1
ATOM 7494 N N . HIS B 1 164 ? 26.847 -23.197 24.410 1.00 23.82 164 HIS B N 1
ATOM 7495 C CA . HIS B 1 164 ? 26.499 -23.860 23.144 1.00 24.20 164 HIS B CA 1
ATOM 7496 C C . HIS B 1 164 ? 27.408 -23.408 22.024 1.00 24.15 164 HIS B C 1
ATOM 7497 O O . HIS B 1 164 ? 26.970 -22.805 21.046 1.00 23.98 164 HIS B O 1
ATOM 7504 N N . VAL B 1 165 ? 28.683 -23.733 22.170 1.00 23.55 165 VAL B N 1
ATOM 7505 C CA . VAL B 1 165 ? 29.681 -23.317 21.208 1.00 23.52 165 VAL B CA 1
ATOM 7506 C C . VAL B 1 165 ? 30.907 -24.210 21.268 1.00 24.15 165 VAL B C 1
ATOM 7507 O O . VAL B 1 165 ? 31.216 -24.794 22.309 1.00 23.38 165 VAL B O 1
ATOM 7511 N N . SER B 1 166 ? 31.584 -24.339 20.133 1.00 23.83 166 SER B N 1
ATOM 7512 C CA . SER B 1 166 ? 32.825 -25.083 20.070 1.00 24.81 166 SER B CA 1
ATOM 7513 C C . SER B 1 166 ? 33.815 -24.050 19.537 1.00 25.43 166 SER B C 1
ATOM 7514 O O . SER B 1 166 ? 33.772 -23.679 18.359 1.00 24.59 166 SER B O 1
ATOM 7517 N N . VAL B 1 167 ? 34.690 -23.568 20.412 1.00 24.14 167 VAL B N 1
ATOM 7518 C CA . VAL B 1 167 ? 35.659 -22.556 20.017 1.00 23.80 167 VAL B CA 1
ATOM 7519 C C . VAL B 1 167 ? 36.741 -23.110 19.112 1.00 23.56 167 VAL B C 1
ATOM 7520 O O . VAL B 1 167 ? 36.788 -24.303 18.832 1.00 24.16 167 VAL B O 1
ATOM 7524 N N . ASP B 1 168 ? 37.611 -22.224 18.644 1.00 24.39 168 ASP B N 1
ATOM 7525 C CA . ASP B 1 168 ? 38.701 -22.615 17.767 1.00 26.03 168 ASP B CA 1
ATOM 7526 C C . ASP B 1 168 ? 39.852 -23.158 18.620 1.00 26.39 168 ASP B C 1
ATOM 7527 O O . ASP B 1 168 ? 40.904 -22.529 18.711 1.00 26.23 168 ASP B O 1
ATOM 7532 N N . TYR B 1 169 ? 39.643 -24.316 19.249 1.00 27.62 169 TYR B N 1
ATOM 7533 C CA . TYR B 1 169 ? 40.674 -24.929 20.091 1.00 27.77 169 TYR B CA 1
ATOM 7534 C C . TYR B 1 169 ? 41.982 -25.092 19.317 1.00 28.03 169 TYR B C 1
ATOM 7535 O O . TYR B 1 169 ? 43.069 -24.833 19.846 1.00 29.09 169 TYR B O 1
ATOM 7544 N N . GLY B 1 170 ? 41.867 -25.515 18.061 1.00 28.78 170 GLY B N 1
ATOM 7545 C CA . GLY B 1 170 ? 43.033 -25.725 17.221 1.00 27.38 170 GLY B CA 1
ATOM 7546 C C . GLY B 1 170 ? 43.922 -24.509 17.058 1.00 28.14 170 GLY B C 1
ATOM 7547 O O . GLY B 1 170 ? 45.147 -24.625 17.048 1.00 28.24 170 GLY B O 1
ATOM 7548 N N . LYS B 1 171 ? 43.310 -23.339 16.929 1.00 27.84 171 LYS B N 1
ATOM 7549 C CA . LYS B 1 171 ? 44.066 -22.109 16.766 1.00 28.33 171 LYS B CA 1
ATOM 7550 C C . LYS B 1 171 ? 44.854 -21.769 18.027 1.00 27.14 171 LYS B C 1
ATOM 7551 O O . LYS B 1 171 ? 46.026 -21.414 17.951 1.00 27.56 171 LYS B O 1
ATOM 7557 N N . VAL B 1 172 ? 44.206 -21.875 19.182 1.00 27.42 172 VAL B N 1
ATOM 7558 C CA . VAL B 1 172 ? 44.865 -21.546 20.443 1.00 28.53 172 VAL B CA 1
ATOM 7559 C C . VAL B 1 172 ? 45.979 -22.533 20.783 1.00 28.96 172 VAL B C 1
ATOM 7560 O O . VAL B 1 172 ? 46.994 -22.153 21.369 1.00 29.03 172 VAL B O 1
ATOM 7564 N N . LEU B 1 173 ? 45.795 -23.798 20.421 1.00 28.63 173 LEU B N 1
ATOM 7565 C CA . LEU B 1 173 ? 46.826 -24.795 20.693 1.00 28.84 173 LEU B CA 1
ATOM 7566 C C . LEU B 1 173 ? 48.063 -24.438 19.884 1.00 29.04 173 LEU B C 1
ATOM 7567 O O . LEU B 1 173 ? 49.191 -24.673 20.316 1.00 28.86 173 LEU B O 1
ATOM 7572 N N . ARG B 1 174 ? 47.846 -23.846 18.713 1.00 29.16 174 ARG B N 1
ATOM 7573 C CA . ARG B 1 174 ? 48.949 -23.467 17.839 1.00 30.11 174 ARG B CA 1
ATOM 7574 C C . ARG B 1 174 ? 49.677 -22.190 18.253 1.00 30.77 174 ARG B C 1
ATOM 7575 O O . ARG B 1 174 ? 50.905 -22.177 18.335 1.00 31.10 174 ARG B O 1
ATOM 7583 N N . VAL B 1 175 ? 48.928 -21.123 18.520 1.00 30.42 175 VAL B N 1
ATOM 7584 C CA . VAL B 1 175 ? 49.539 -19.842 18.876 1.00 31.13 175 VAL B CA 1
ATOM 7585 C C . VAL B 1 175 ? 49.533 -19.478 20.359 1.00 30.50 175 VAL B C 1
ATOM 7586 O O . VAL B 1 175 ? 50.174 -18.509 20.759 1.00 31.96 175 VAL B O 1
ATOM 7590 N N . GLY B 1 176 ? 48.811 -20.242 21.170 1.00 30.71 176 GLY B N 1
ATOM 7591 C CA . GLY B 1 176 ? 48.764 -19.959 22.596 1.00 29.95 176 GLY B CA 1
ATOM 7592 C C . GLY B 1 176 ? 48.073 -18.649 22.932 1.00 30.52 176 GLY B C 1
ATOM 7593 O O . GLY B 1 176 ? 47.685 -17.891 22.041 1.00 30.13 176 GLY B O 1
ATOM 7594 N N . PHE B 1 177 ? 47.908 -18.377 24.221 1.00 30.11 177 PHE B N 1
ATOM 7595 C CA . PHE B 1 177 ? 47.263 -17.143 24.647 1.00 30.92 177 PHE B CA 1
ATOM 7596 C C . PHE B 1 177 ? 48.066 -15.920 24.196 1.00 31.35 177 PHE B C 1
ATOM 7597 O O . PHE B 1 177 ? 47.502 -14.843 23.987 1.00 30.59 177 PHE B O 1
ATOM 7605 N N . ASN B 1 178 ? 49.378 -16.085 24.034 1.00 32.29 178 ASN B N 1
ATOM 7606 C CA . ASN B 1 178 ? 50.217 -14.976 23.580 1.00 32.43 178 ASN B CA 1
ATOM 7607 C C . ASN B 1 178 ? 49.828 -14.623 22.152 1.00 31.79 178 ASN B C 1
ATOM 7608 O O . ASN B 1 178 ? 49.783 -13.449 21.782 1.00 31.35 178 ASN B O 1
ATOM 7613 N N . GLY B 1 179 ? 49.548 -15.653 21.355 1.00 31.35 179 GLY B N 1
ATOM 7614 C CA . GLY B 1 179 ? 49.166 -15.451 19.970 1.00 30.30 179 GLY B CA 1
ATOM 7615 C C . GLY B 1 179 ? 47.861 -14.691 19.833 1.00 30.00 179 GLY B C 1
ATOM 7616 O O . GLY B 1 179 ? 47.716 -13.842 18.952 1.00 30.66 179 GLY B O 1
ATOM 7617 N N . ILE B 1 180 ? 46.905 -14.998 20.703 1.00 29.46 180 ILE B N 1
ATOM 7618 C CA . ILE B 1 180 ? 45.616 -14.322 20.672 1.00 28.58 180 ILE B CA 1
ATOM 7619 C C . ILE B 1 180 ? 45.818 -12.865 21.083 1.00 29.01 180 ILE B C 1
ATOM 7620 O O . ILE B 1 180 ? 45.263 -11.958 20.468 1.00 27.95 180 ILE B O 1
ATOM 7625 N N . ILE B 1 181 ? 46.618 -12.641 22.122 1.00 27.91 181 ILE B N 1
ATOM 7626 C CA . ILE B 1 181 ? 46.896 -11.278 22.572 1.00 29.52 181 ILE B CA 1
ATOM 7627 C C . ILE B 1 181 ? 47.543 -10.483 21.441 1.00 29.66 181 ILE B C 1
ATOM 7628 O O . ILE B 1 181 ? 47.165 -9.339 21.169 1.00 30.35 181 ILE B O 1
ATOM 7633 N N . ASN B 1 182 ? 48.517 -11.095 20.777 1.00 30.52 182 ASN B N 1
ATOM 7634 C CA . ASN B 1 182 ? 49.219 -10.431 19.683 1.00 31.68 182 ASN B CA 1
ATOM 7635 C C . ASN B 1 182 ? 48.310 -10.081 18.513 1.00 31.59 182 ASN B C 1
ATOM 7636 O O . ASN B 1 182 ? 48.516 -9.063 17.849 1.00 30.53 182 ASN B O 1
ATOM 7641 N N . GLU B 1 183 ? 47.304 -10.914 18.259 1.00 31.29 183 GLU B N 1
ATOM 7642 C CA . GLU B 1 183 ? 46.381 -10.638 17.168 1.00 31.41 183 GLU B CA 1
ATOM 7643 C C . GLU B 1 183 ? 45.510 -9.438 17.518 1.00 30.53 183 GLU B C 1
ATOM 7644 O O . GLU B 1 183 ? 45.220 -8.605 16.657 1.00 29.41 183 GLU B O 1
ATOM 7650 N N . ALA B 1 184 ? 45.100 -9.352 18.783 1.00 29.07 184 ALA B N 1
ATOM 7651 C CA . ALA B 1 184 ? 44.276 -8.244 19.248 1.00 29.35 184 ALA B CA 1
ATOM 7652 C C . ALA B 1 184 ? 45.078 -6.947 19.180 1.00 30.41 184 ALA B C 1
ATOM 7653 O O . ALA B 1 184 ? 44.540 -5.891 18.835 1.00 28.74 184 ALA B O 1
ATOM 7655 N N . LYS B 1 185 ? 46.364 -7.029 19.520 1.00 30.05 185 LYS B N 1
ATOM 7656 C CA . LYS B 1 185 ? 47.236 -5.859 19.482 1.00 32.47 185 LYS B CA 1
ATOM 7657 C C . LYS B 1 185 ? 47.461 -5.392 18.047 1.00 33.29 185 LYS B C 1
ATOM 7658 O O . LYS B 1 185 ? 47.564 -4.192 17.796 1.00 34.38 185 LYS B O 1
ATOM 7664 N N . GLU B 1 186 ? 47.536 -6.336 17.112 1.00 34.55 186 GLU B N 1
ATOM 7665 C CA . GLU B 1 186 ? 47.726 -6.001 15.703 1.00 36.22 186 GLU B CA 1
ATOM 7666 C C . GLU B 1 186 ? 46.471 -5.317 15.169 1.00 35.73 186 GLU B C 1
ATOM 7667 O O . GLU B 1 186 ? 46.562 -4.364 14.396 1.00 35.11 186 GLU B O 1
ATOM 7673 N N . GLN B 1 187 ? 45.300 -5.809 15.571 1.00 34.93 187 GLN B N 1
ATOM 7674 C CA . GLN B 1 187 ? 44.040 -5.212 15.126 1.00 34.86 187 GLN B CA 1
ATOM 7675 C C . GLN B 1 187 ? 43.930 -3.795 15.662 1.00 33.66 187 GLN B C 1
ATOM 7676 O O . GLN B 1 187 ? 43.464 -2.890 14.974 1.00 32.67 187 GLN B O 1
ATOM 7682 N N . LEU B 1 188 ? 44.356 -3.616 16.905 1.00 33.69 188 LEU B N 1
ATOM 7683 C CA . LEU B 1 188 ? 44.320 -2.317 17.557 1.00 34.36 188 LEU B CA 1
ATOM 7684 C C . LEU B 1 188 ? 45.119 -1.318 16.717 1.00 35.62 188 LEU B C 1
ATOM 7685 O O . LEU B 1 188 ? 44.715 -0.165 16.543 1.00 34.92 188 LEU B O 1
ATOM 7690 N N . GLU B 1 189 ? 46.246 -1.775 16.181 1.00 36.26 189 GLU B N 1
ATOM 7691 C CA . GLU B 1 189 ? 47.102 -0.922 15.365 1.00 38.16 189 GLU B CA 1
ATOM 7692 C C . GLU B 1 189 ? 46.462 -0.639 14.007 1.00 37.75 189 GLU B C 1
ATOM 7693 O O . GLU B 1 189 ? 46.573 0.469 13.479 1.00 37.48 189 GLU B O 1
ATOM 7699 N N . LYS B 1 190 ? 45.796 -1.641 13.443 1.00 37.27 190 LYS B N 1
ATOM 7700 C CA . LYS B 1 190 ? 45.135 -1.476 12.153 1.00 37.89 190 LYS B CA 1
ATOM 7701 C C . LYS B 1 190 ? 43.941 -0.537 12.286 1.00 37.99 190 LYS B C 1
ATOM 7702 O O . LYS B 1 190 ? 43.564 0.143 11.330 1.00 37.66 190 LYS B O 1
ATOM 7708 N N . ASN B 1 191 ? 43.348 -0.512 13.478 1.00 37.79 191 ASN B N 1
ATOM 7709 C CA . ASN B 1 191 ? 42.180 0.318 13.752 1.00 38.16 191 ASN B CA 1
ATOM 7710 C C . ASN B 1 191 ? 42.481 1.761 14.129 1.00 38.66 191 ASN B C 1
ATOM 7711 O O . ASN B 1 191 ? 41.558 2.563 14.261 1.00 38.46 191 ASN B O 1
ATOM 7716 N N . ARG B 1 192 ? 43.753 2.099 14.319 1.00 39.80 192 ARG B N 1
ATOM 7717 C CA . ARG B 1 192 ? 44.090 3.473 14.677 1.00 40.68 192 ARG B CA 1
ATOM 7718 C C . ARG B 1 192 ? 43.360 4.389 13.697 1.00 39.74 192 ARG B C 1
ATOM 7719 O O . ARG B 1 192 ? 43.584 4.328 12.486 1.00 39.67 192 ARG B O 1
ATOM 7727 N N . SER B 1 193 ? 42.472 5.228 14.226 1.00 38.57 193 SER B N 1
ATOM 7728 C CA . SER B 1 193 ? 41.680 6.122 13.388 1.00 37.15 193 SER B CA 1
ATOM 7729 C C . SER B 1 193 ? 40.922 7.159 14.210 1.00 36.15 193 SER B C 1
ATOM 7730 O O . SER B 1 193 ? 40.799 7.029 15.429 1.00 36.14 193 SER B O 1
ATOM 7733 N N . ILE B 1 194 ? 40.414 8.188 13.536 1.00 34.48 194 ILE B N 1
ATOM 7734 C CA . ILE B 1 194 ? 39.653 9.238 14.208 1.00 32.97 194 ILE B CA 1
ATOM 7735 C C . ILE B 1 194 ? 38.149 8.970 14.131 1.00 32.01 194 ILE B C 1
ATOM 7736 O O . ILE B 1 194 ? 37.342 9.724 14.684 1.00 31.52 194 ILE B O 1
ATOM 7741 N N . ASP B 1 195 ? 37.780 7.894 13.443 1.00 30.79 195 ASP B N 1
ATOM 7742 C CA . ASP B 1 195 ? 36.380 7.509 13.301 1.00 30.92 195 ASP B CA 1
ATOM 7743 C C . ASP B 1 195 ? 35.875 7.077 14.683 1.00 29.56 195 ASP B C 1
ATOM 7744 O O . ASP B 1 195 ? 36.487 6.226 15.331 1.00 29.11 195 ASP B O 1
ATOM 7749 N N . PRO B 1 196 ? 34.753 7.656 15.148 1.00 29.71 196 PRO B N 1
ATOM 7750 C CA . PRO B 1 196 ? 34.153 7.348 16.455 1.00 30.10 196 PRO B CA 1
ATOM 7751 C C . PRO B 1 196 ? 33.798 5.874 16.644 1.00 30.28 196 PRO B C 1
ATOM 7752 O O . PRO B 1 196 ? 33.765 5.376 17.771 1.00 29.13 196 PRO B O 1
ATOM 7756 N N . ASP B 1 197 ? 33.523 5.179 15.544 1.00 31.87 197 ASP B N 1
ATOM 7757 C CA . ASP B 1 197 ? 33.162 3.769 15.632 1.00 33.62 197 ASP B CA 1
ATOM 7758 C C . ASP B 1 197 ? 34.273 2.892 16.188 1.00 33.09 197 ASP B C 1
ATOM 7759 O O . ASP B 1 197 ? 34.017 1.776 16.634 1.00 33.01 197 ASP B O 1
ATOM 7764 N N . PHE B 1 198 ? 35.507 3.383 16.171 1.00 31.67 198 PHE B N 1
ATOM 7765 C CA . PHE B 1 198 ? 36.603 2.583 16.691 1.00 31.24 198 PHE B CA 1
ATOM 7766 C C . PHE B 1 198 ? 36.767 2.684 18.207 1.00 29.24 198 PHE B C 1
ATOM 7767 O O . PHE B 1 198 ? 37.493 1.892 18.807 1.00 30.15 198 PHE B O 1
ATOM 7775 N N . ILE B 1 199 ? 36.077 3.637 18.829 1.00 27.77 199 ILE B N 1
ATOM 7776 C CA . ILE B 1 199 ? 36.152 3.805 20.279 1.00 26.50 199 ILE B CA 1
ATOM 7777 C C . ILE B 1 199 ? 35.649 2.541 20.986 1.00 26.82 199 ILE B C 1
ATOM 7778 O O . ILE B 1 199 ? 36.339 1.980 21.836 1.00 25.93 199 ILE B O 1
ATOM 7783 N N . LYS B 1 200 ? 34.456 2.080 20.632 1.00 27.22 200 LYS B N 1
ATOM 7784 C CA . LYS B 1 200 ? 33.935 0.873 21.264 1.00 28.34 200 LYS B CA 1
ATOM 7785 C C . LYS B 1 200 ? 34.737 -0.369 20.866 1.00 28.69 200 LYS B C 1
ATOM 7786 O O . LYS B 1 200 ? 34.901 -1.283 21.669 1.00 28.59 200 LYS B O 1
ATOM 7792 N N . LYS B 1 201 ? 35.252 -0.402 19.638 1.00 28.27 201 LYS B N 1
ATOM 7793 C CA . LYS B 1 201 ? 36.043 -1.549 19.198 1.00 28.64 201 LYS B CA 1
ATOM 7794 C C . LYS B 1 201 ? 37.335 -1.622 20.002 1.00 28.68 201 LYS B C 1
ATOM 7795 O O . LYS B 1 201 ? 37.811 -2.703 20.344 1.00 27.01 201 LYS B O 1
ATOM 7801 N N . GLU B 1 202 ? 37.896 -0.458 20.302 1.00 28.67 202 GLU B N 1
ATOM 7802 C CA . GLU B 1 202 ? 39.133 -0.378 21.066 1.00 30.39 202 GLU B CA 1
ATOM 7803 C C . GLU B 1 202 ? 38.927 -0.970 22.458 1.00 28.75 202 GLU B C 1
ATOM 7804 O O . GLU B 1 202 ? 39.787 -1.686 22.970 1.00 28.54 202 GLU B O 1
ATOM 7810 N N . LYS B 1 203 ? 37.785 -0.675 23.069 1.00 27.83 203 LYS B N 1
ATOM 7811 C CA . LYS B 1 203 ? 37.490 -1.214 24.390 1.00 27.65 203 LYS B CA 1
ATOM 7812 C C . LYS B 1 203 ? 37.335 -2.729 24.311 1.00 26.51 203 LYS B C 1
ATOM 7813 O O . LYS B 1 203 ? 37.769 -3.445 25.207 1.00 25.90 203 LYS B O 1
ATOM 7819 N N . PHE B 1 204 ? 36.726 -3.220 23.236 1.00 25.62 204 PHE B N 1
ATOM 7820 C CA . PHE B 1 204 ? 36.553 -4.662 23.088 1.00 24.64 204 PHE B CA 1
ATOM 7821 C C . PHE B 1 204 ? 37.904 -5.359 22.960 1.00 24.55 204 PHE B C 1
ATOM 7822 O O . PHE B 1 204 ? 38.160 -6.361 23.625 1.00 23.15 204 PHE B O 1
ATOM 7830 N N . LEU B 1 205 ? 38.765 -4.829 22.098 1.00 23.98 205 LEU B N 1
ATOM 7831 C CA . LEU B 1 205 ? 40.076 -5.434 21.884 1.00 25.03 205 LEU B CA 1
ATOM 7832 C C . LEU B 1 205 ? 40.935 -5.417 23.143 1.00 25.29 205 LEU B C 1
ATOM 7833 O O . LEU B 1 205 ? 41.635 -6.390 23.432 1.00 26.04 205 LEU B O 1
ATOM 7838 N N . ASN B 1 206 ? 40.880 -4.326 23.900 1.00 26.50 206 ASN B N 1
ATOM 7839 C CA . ASN B 1 206 ? 41.658 -4.260 25.131 1.00 27.78 206 ASN B CA 1
ATOM 7840 C C . ASN B 1 206 ? 41.084 -5.199 26.185 1.00 28.01 206 ASN B C 1
ATOM 7841 O O . ASN B 1 206 ? 41.800 -5.638 27.085 1.00 28.11 206 ASN B O 1
ATOM 7846 N N . SER B 1 207 ? 39.794 -5.510 26.073 1.00 26.77 207 SER B N 1
ATOM 7847 C CA . SER B 1 207 ? 39.162 -6.428 27.015 1.00 27.16 207 SER B CA 1
ATOM 7848 C C . SER B 1 207 ? 39.635 -7.841 26.699 1.00 26.53 207 SER B C 1
ATOM 7849 O O . SER B 1 207 ? 39.819 -8.656 27.599 1.00 27.72 207 SER B O 1
ATOM 7852 N N . VAL B 1 208 ? 39.830 -8.129 25.416 1.00 26.19 208 VAL B N 1
ATOM 7853 C CA . VAL B 1 208 ? 40.319 -9.443 24.999 1.00 26.33 208 VAL B CA 1
ATOM 7854 C C . VAL B 1 208 ? 41.724 -9.636 25.573 1.00 26.33 208 VAL B C 1
ATOM 7855 O O . VAL B 1 208 ? 42.067 -10.705 26.087 1.00 24.48 208 VAL B O 1
ATOM 7859 N N . ILE B 1 209 ? 42.530 -8.582 25.489 1.00 25.92 209 ILE B N 1
ATOM 7860 C CA . ILE B 1 209 ? 43.903 -8.630 25.979 1.00 27.02 209 ILE B CA 1
ATOM 7861 C C . ILE B 1 209 ? 43.963 -8.876 27.481 1.00 26.25 209 ILE B C 1
ATOM 7862 O O . ILE B 1 209 ? 44.724 -9.724 27.946 1.00 27.73 209 ILE B O 1
ATOM 7867 N N . ILE B 1 210 ? 43.167 -8.128 28.236 1.00 26.34 210 ILE B N 1
ATOM 7868 C CA . ILE B 1 210 ? 43.124 -8.284 29.682 1.00 27.31 210 ILE B CA 1
ATOM 7869 C C . ILE B 1 210 ? 42.676 -9.703 30.037 1.00 27.46 210 ILE B C 1
ATOM 7870 O O . ILE B 1 210 ? 43.237 -10.342 30.930 1.00 27.20 210 ILE B O 1
ATOM 7875 N N . SER B 1 211 ? 41.666 -10.195 29.327 1.00 27.50 211 SER B N 1
ATOM 7876 C CA . SER B 1 211 ? 41.144 -11.537 29.580 1.00 28.59 211 SER B CA 1
ATOM 7877 C C . SER B 1 211 ? 42.180 -12.625 29.321 1.00 29.17 211 SER B C 1
ATOM 7878 O O . SER B 1 211 ? 42.342 -13.545 30.126 1.00 29.35 211 SER B O 1
ATOM 7881 N N . CYS B 1 212 ? 42.875 -12.527 28.194 1.00 29.28 212 CYS B N 1
ATOM 7882 C CA . CYS B 1 212 ? 43.886 -13.517 27.862 1.00 29.85 212 CYS B CA 1
ATOM 7883 C C . CYS B 1 212 ? 45.095 -13.425 28.796 1.00 31.15 212 CYS B C 1
ATOM 7884 O O . CYS B 1 212 ? 45.734 -14.436 29.090 1.00 30.17 212 CYS B O 1
ATOM 7887 N N . GLU B 1 213 ? 45.408 -12.221 29.268 1.00 31.18 213 GLU B N 1
ATOM 7888 C CA . GLU B 1 213 ? 46.528 -12.072 30.190 1.00 32.13 213 GLU B CA 1
ATOM 7889 C C . GLU B 1 213 ? 46.141 -12.724 31.514 1.00 30.91 213 GLU B C 1
ATOM 7890 O O . GLU B 1 213 ? 46.991 -13.262 32.224 1.00 30.72 213 GLU B O 1
ATOM 7896 N N . ALA B 1 214 ? 44.851 -12.688 31.833 1.00 29.65 214 ALA B N 1
ATOM 7897 C CA . ALA B 1 214 ? 44.364 -13.294 33.064 1.00 29.18 214 ALA B CA 1
ATOM 7898 C C . ALA B 1 214 ? 44.437 -14.810 32.930 1.00 29.62 214 ALA B C 1
ATOM 7899 O O . ALA B 1 214 ? 44.675 -15.512 33.908 1.00 28.80 214 ALA B O 1
ATOM 7901 N N . ALA B 1 215 ? 44.238 -15.314 31.713 1.00 29.30 215 ALA B N 1
ATOM 7902 C CA . ALA B 1 215 ? 44.308 -16.754 31.473 1.00 29.78 215 ALA B CA 1
ATOM 7903 C C . ALA B 1 215 ? 45.736 -17.226 31.738 1.00 29.94 215 ALA B C 1
ATOM 7904 O O . ALA B 1 215 ? 45.953 -18.270 32.356 1.00 30.13 215 ALA B O 1
ATOM 7906 N N . ILE B 1 216 ? 46.704 -16.453 31.259 1.00 29.49 216 ILE B N 1
ATOM 7907 C CA . ILE B 1 216 ? 48.115 -16.781 31.444 1.00 31.26 216 ILE B CA 1
ATOM 7908 C C . ILE B 1 216 ? 48.455 -16.819 32.935 1.00 31.30 216 ILE B C 1
ATOM 7909 O O . ILE B 1 216 ? 49.191 -17.693 33.390 1.00 32.08 216 ILE B O 1
ATOM 7914 N N . THR B 1 217 ? 47.909 -15.868 33.686 1.00 31.70 217 THR B N 1
ATOM 7915 C CA . THR B 1 217 ? 48.133 -15.794 35.126 1.00 31.17 217 THR B CA 1
ATOM 7916 C C . THR B 1 217 ? 47.566 -17.032 35.815 1.00 31.55 217 THR B C 1
ATOM 7917 O O . THR B 1 217 ? 48.203 -17.616 36.695 1.00 31.23 217 THR B O 1
ATOM 7921 N N . TYR B 1 218 ? 46.366 -17.429 35.406 1.00 30.80 218 TYR B N 1
ATOM 7922 C CA . TYR B 1 218 ? 45.707 -18.596 35.980 1.00 31.18 218 TYR B CA 1
ATOM 7923 C C . TYR B 1 218 ? 46.571 -19.844 35.815 1.00 30.91 218 TYR B C 1
ATOM 7924 O O . TYR B 1 218 ? 46.784 -20.593 36.772 1.00 32.20 218 TYR B O 1
ATOM 7933 N N . VAL B 1 219 ? 47.073 -20.065 34.605 1.00 29.83 219 VAL B N 1
ATOM 7934 C CA . VAL B 1 219 ? 47.900 -21.233 34.335 1.00 30.86 219 VAL B CA 1
ATOM 7935 C C . VAL B 1 219 ? 49.165 -21.225 35.192 1.00 31.76 219 VAL B C 1
ATOM 7936 O O . VAL B 1 219 ? 49.556 -22.255 35.747 1.00 30.52 219 VAL B O 1
ATOM 7940 N N . ASN B 1 220 ? 49.801 -20.062 35.291 1.00 31.81 220 ASN B N 1
ATOM 7941 C CA . ASN B 1 220 ? 51.015 -19.931 36.087 1.00 33.89 220 ASN B CA 1
ATOM 7942 C C . ASN B 1 220 ? 50.761 -20.243 37.558 1.00 33.91 220 ASN B C 1
ATOM 7943 O O . ASN B 1 220 ? 51.674 -20.660 38.274 1.00 34.50 220 ASN B O 1
ATOM 7948 N N . ARG B 1 221 ? 49.527 -20.047 38.013 1.00 33.68 221 ARG B N 1
ATOM 7949 C CA . ARG B 1 221 ? 49.198 -20.349 39.400 1.00 33.97 221 ARG B CA 1
ATOM 7950 C C . ARG B 1 221 ? 49.267 -21.860 39.626 1.00 34.05 221 ARG B C 1
ATOM 7951 O O . ARG B 1 221 ? 49.710 -22.312 40.680 1.00 33.63 221 ARG B O 1
ATOM 7959 N N . TYR B 1 222 ? 48.827 -22.642 38.641 1.00 33.86 222 TYR B N 1
ATOM 7960 C CA . TYR B 1 222 ? 48.885 -24.095 38.778 1.00 34.09 222 TYR B CA 1
ATOM 7961 C C . TYR B 1 222 ? 50.330 -24.561 38.693 1.00 34.56 222 TYR B C 1
ATOM 7962 O O . TYR B 1 222 ? 50.722 -25.521 39.360 1.00 34.88 222 TYR B O 1
ATOM 7971 N N . ALA B 1 223 ? 51.119 -23.877 37.873 1.00 35.28 223 ALA B N 1
ATOM 7972 C CA . ALA B 1 223 ? 52.526 -24.221 37.709 1.00 36.89 223 ALA B CA 1
ATOM 7973 C C . ALA B 1 223 ? 53.228 -24.097 39.057 1.00 38.29 223 ALA B C 1
ATOM 7974 O O . ALA B 1 223 ? 54.005 -24.970 39.451 1.00 38.50 223 ALA B O 1
ATOM 7976 N N . LYS B 1 224 ? 52.942 -23.006 39.758 1.00 39.50 224 LYS B N 1
ATOM 7977 C CA . LYS B 1 224 ? 53.534 -22.756 41.065 1.00 40.78 224 LYS B CA 1
ATOM 7978 C C . LYS B 1 224 ? 53.019 -23.760 42.089 1.00 41.20 224 LYS B C 1
ATOM 7979 O O . LYS B 1 224 ? 53.793 -24.312 42.872 1.00 41.45 224 LYS B O 1
ATOM 7985 N N . LYS B 1 225 ? 51.708 -23.989 42.085 1.00 41.30 225 LYS B N 1
ATOM 7986 C CA . LYS B 1 225 ? 51.087 -24.930 43.013 1.00 41.61 225 LYS B CA 1
ATOM 7987 C C . LYS B 1 225 ? 51.665 -26.335 42.851 1.00 41.92 225 LYS B C 1
ATOM 7988 O O . LYS B 1 225 ? 51.970 -27.005 43.839 1.00 41.80 225 LYS B O 1
ATOM 7994 N N . ALA B 1 226 ? 51.813 -26.774 41.604 1.00 41.25 226 ALA B N 1
ATOM 7995 C CA . ALA B 1 226 ? 52.352 -28.098 41.314 1.00 41.99 226 ALA B CA 1
ATOM 7996 C C . ALA B 1 226 ? 53.714 -28.273 41.967 1.00 42.87 226 ALA B C 1
ATOM 7997 O O . ALA B 1 226 ? 53.988 -29.293 42.607 1.00 42.52 226 ALA B O 1
ATOM 7999 N N . LYS B 1 227 ? 54.562 -27.264 41.804 1.00 43.55 227 LYS B N 1
ATOM 8000 C CA . LYS B 1 227 ? 55.905 -27.289 42.361 1.00 44.93 227 LYS B CA 1
ATOM 8001 C C . LYS B 1 227 ? 55.878 -27.299 43.889 1.00 45.02 227 LYS B C 1
ATOM 8002 O O . LYS B 1 227 ? 56.701 -27.961 44.520 1.00 45.14 227 LYS B O 1
ATOM 8008 N N . GLU B 1 228 ? 54.931 -26.571 44.478 1.00 45.23 228 GLU B N 1
ATOM 8009 C CA . GLU B 1 228 ? 54.805 -26.516 45.934 1.00 45.12 228 GLU B CA 1
ATOM 8010 C C . GLU B 1 228 ? 54.406 -27.879 46.493 1.00 44.72 228 GLU B C 1
ATOM 8011 O O . GLU B 1 228 ? 54.874 -28.287 47.554 1.00 44.08 228 GLU B O 1
ATOM 8017 N N . ILE B 1 229 ? 53.523 -28.577 45.786 1.00 43.47 229 ILE B N 1
ATOM 8018 C CA . ILE B 1 229 ? 53.080 -29.889 46.234 1.00 42.32 229 ILE B CA 1
ATOM 8019 C C . ILE B 1 229 ? 54.195 -30.909 46.028 1.00 42.24 229 ILE B C 1
ATOM 8020 O O . ILE B 1 229 ? 54.360 -31.830 46.831 1.00 42.43 229 ILE B O 1
ATOM 8025 N N . ALA B 1 230 ? 54.969 -30.727 44.963 1.00 41.26 230 ALA B N 1
ATOM 8026 C CA . ALA B 1 230 ? 56.073 -31.628 44.652 1.00 42.05 230 ALA B CA 1
ATOM 8027 C C . ALA B 1 230 ? 57.128 -31.611 45.753 1.00 43.11 230 ALA B C 1
ATOM 8028 O O . ALA B 1 230 ? 57.767 -32.628 46.027 1.00 43.71 230 ALA B O 1
ATOM 8030 N N . ASP B 1 231 ? 57.312 -30.454 46.378 1.00 44.30 231 ASP B N 1
ATOM 8031 C CA . ASP B 1 231 ? 58.305 -30.315 47.439 1.00 45.86 231 ASP B CA 1
ATOM 8032 C C . ASP B 1 231 ? 57.905 -30.997 48.744 1.00 46.14 231 ASP B C 1
ATOM 8033 O O . ASP B 1 231 ? 58.755 -31.266 49.593 1.00 46.56 231 ASP B O 1
ATOM 8038 N N . ASN B 1 232 ? 56.617 -31.282 48.902 1.00 45.91 232 ASN B N 1
ATOM 8039 C CA . ASN B 1 232 ? 56.133 -31.954 50.103 1.00 46.03 232 ASN B CA 1
ATOM 8040 C C . ASN B 1 232 ? 55.676 -33.368 49.770 1.00 45.34 232 ASN B C 1
ATOM 8041 O O . ASN B 1 232 ? 54.874 -33.962 50.490 1.00 45.06 232 ASN B O 1
ATOM 8046 N N . THR B 1 233 ? 56.195 -33.895 48.665 1.00 44.69 233 THR B N 1
ATOM 8047 C CA . THR B 1 233 ? 55.872 -35.245 48.214 1.00 44.34 233 THR B CA 1
ATOM 8048 C C . THR B 1 233 ? 57.116 -36.125 48.316 1.00 44.77 233 THR B C 1
ATOM 8049 O O . THR B 1 233 ? 58.128 -35.853 47.669 1.00 43.95 233 THR B O 1
ATOM 8053 N N . SER B 1 234 ? 57.036 -37.174 49.132 1.00 45.96 234 SER B N 1
ATOM 8054 C CA . SER B 1 234 ? 58.156 -38.096 49.322 1.00 47.05 234 SER B CA 1
ATOM 8055 C C . SER B 1 234 ? 58.311 -39.057 48.147 1.00 47.15 234 SER B C 1
ATOM 8056 O O . SER B 1 234 ? 59.415 -39.250 47.634 1.00 47.39 234 SER B O 1
ATOM 8059 N N . ASP B 1 235 ? 57.200 -39.660 47.731 1.00 46.74 235 ASP B N 1
ATOM 8060 C CA . ASP B 1 235 ? 57.208 -40.607 46.620 1.00 46.61 235 ASP B CA 1
ATOM 8061 C C . ASP B 1 235 ? 57.923 -40.028 45.404 1.00 45.80 235 ASP B C 1
ATOM 8062 O O . ASP B 1 235 ? 57.465 -39.056 44.804 1.00 45.82 235 ASP B O 1
ATOM 8067 N N . ALA B 1 236 ? 59.049 -40.635 45.045 1.00 44.87 236 ALA B N 1
ATOM 8068 C CA . ALA B 1 236 ? 59.848 -40.180 43.913 1.00 44.02 236 ALA B CA 1
ATOM 8069 C C . ALA B 1 236 ? 59.062 -40.091 42.608 1.00 43.79 236 ALA B C 1
ATOM 8070 O O . ALA B 1 236 ? 59.133 -39.085 41.900 1.00 43.46 236 ALA B O 1
ATOM 8072 N N . LYS B 1 237 ? 58.317 -41.144 42.289 1.00 43.10 237 LYS B N 1
ATOM 8073 C CA . LYS B 1 237 ? 57.539 -41.172 41.057 1.00 42.41 237 LYS B CA 1
ATOM 8074 C C . LYS B 1 237 ? 56.568 -39.993 40.974 1.00 41.31 237 LYS B C 1
ATOM 8075 O O . LYS B 1 237 ? 56.578 -39.245 39.995 1.00 41.06 237 LYS B O 1
ATOM 8081 N N . ARG B 1 238 ? 55.741 -39.824 42.001 1.00 39.77 238 ARG B N 1
ATOM 8082 C CA . ARG B 1 238 ? 54.772 -38.736 42.019 1.00 38.59 238 ARG B CA 1
ATOM 8083 C C . ARG B 1 238 ? 55.442 -37.365 42.027 1.00 38.71 238 ARG B C 1
ATOM 8084 O O . ARG B 1 238 ? 54.955 -36.431 41.389 1.00 37.60 238 ARG B O 1
ATOM 8092 N N . LYS B 1 239 ? 56.554 -37.238 42.746 1.00 37.99 239 LYS B N 1
ATOM 8093 C CA . LYS B 1 239 ? 57.265 -35.965 42.795 1.00 38.42 239 LYS B CA 1
ATOM 8094 C C . LYS B 1 239 ? 57.683 -35.578 41.380 1.00 37.67 239 LYS B C 1
ATOM 8095 O O . LYS B 1 239 ? 57.547 -34.421 40.976 1.00 37.81 239 LYS B O 1
ATOM 8101 N N . ALA B 1 240 ? 58.185 -36.550 40.625 1.00 37.02 240 ALA B N 1
ATOM 8102 C CA . ALA B 1 240 ? 58.617 -36.299 39.253 1.00 36.75 240 ALA B CA 1
ATOM 8103 C C . ALA B 1 240 ? 57.419 -35.915 38.381 1.00 36.64 240 ALA B C 1
ATOM 8104 O O . ALA B 1 240 ? 57.541 -35.100 37.465 1.00 36.43 240 ALA B O 1
ATOM 8106 N N . GLU B 1 241 ? 56.266 -36.508 38.672 1.00 36.00 241 GLU B N 1
ATOM 8107 C CA . GLU B 1 241 ? 55.048 -36.216 37.922 1.00 36.41 241 GLU B CA 1
ATOM 8108 C C . GLU B 1 241 ? 54.621 -34.772 38.146 1.00 36.05 241 GLU B C 1
ATOM 8109 O O . GLU B 1 241 ? 54.268 -34.065 37.202 1.00 34.95 241 GLU B O 1
ATOM 8115 N N . LEU B 1 242 ? 54.655 -34.336 39.400 1.00 34.96 242 LEU B N 1
ATOM 8116 C CA . LEU B 1 242 ? 54.266 -32.976 39.734 1.00 35.39 242 LEU B CA 1
ATOM 8117 C C . LEU B 1 242 ? 55.238 -31.953 39.151 1.00 35.44 242 LEU B C 1
ATOM 8118 O O . LEU B 1 242 ? 54.830 -30.864 38.747 1.00 33.91 242 LEU B O 1
ATOM 8123 N N . ASN B 1 243 ? 56.521 -32.296 39.103 1.00 35.61 243 ASN B N 1
ATOM 8124 C CA . ASN B 1 243 ? 57.504 -31.375 38.546 1.00 36.55 243 ASN B CA 1
ATOM 8125 C C . ASN B 1 243 ? 57.331 -31.251 37.043 1.00 36.54 243 ASN B C 1
ATOM 8126 O O . ASN B 1 243 ? 57.625 -30.208 36.464 1.00 36.49 243 ASN B O 1
ATOM 8131 N N . GLU B 1 244 ? 56.856 -32.320 36.411 1.00 36.98 244 GLU B N 1
ATOM 8132 C CA . GLU B 1 244 ? 56.636 -32.296 34.971 1.00 37.58 244 GLU B CA 1
ATOM 8133 C C . GLU B 1 244 ? 55.416 -31.422 34.689 1.00 36.74 244 GLU B C 1
ATOM 8134 O O . GLU B 1 244 ? 55.387 -30.671 33.715 1.00 36.70 244 GLU B O 1
ATOM 8140 N N . ILE B 1 245 ? 54.412 -31.528 35.555 1.00 36.52 245 ILE B N 1
ATOM 8141 C CA . ILE B 1 245 ? 53.198 -30.734 35.428 1.00 35.99 245 ILE B CA 1
ATOM 8142 C C . ILE B 1 245 ? 53.559 -29.256 35.560 1.00 36.18 245 ILE B C 1
ATOM 8143 O O . ILE B 1 245 ? 53.071 -28.416 34.802 1.00 35.32 245 ILE B O 1
ATOM 8148 N N . ALA B 1 246 ? 54.423 -28.942 36.522 1.00 35.14 246 ALA B N 1
ATOM 8149 C CA . ALA B 1 246 ? 54.854 -27.564 36.732 1.00 35.53 246 ALA B CA 1
ATOM 8150 C C . ALA B 1 246 ? 55.582 -27.058 35.493 1.00 35.46 246 ALA B C 1
ATOM 8151 O O . ALA B 1 246 ? 55.468 -25.889 35.126 1.00 35.27 246 ALA B O 1
ATOM 8153 N N . LYS B 1 247 ? 56.330 -27.945 34.848 1.00 35.04 247 LYS B N 1
ATOM 8154 C CA . LYS B 1 247 ? 57.077 -27.585 33.651 1.00 36.07 247 LYS B CA 1
ATOM 8155 C C . LYS B 1 247 ? 56.148 -27.330 32.468 1.00 35.90 247 LYS B C 1
ATOM 8156 O O . LYS B 1 247 ? 56.337 -26.380 31.709 1.00 36.12 247 LYS B O 1
ATOM 8162 N N . ILE B 1 248 ? 55.144 -28.185 32.312 1.00 35.91 248 ILE B N 1
ATOM 8163 C CA . ILE B 1 248 ? 54.207 -28.035 31.208 1.00 35.92 248 ILE B CA 1
ATOM 8164 C C . ILE B 1 248 ? 53.340 -26.796 31.358 1.00 35.67 248 ILE B C 1
ATOM 8165 O O . ILE B 1 248 ? 53.162 -26.043 30.401 1.00 35.26 248 ILE B O 1
ATOM 8170 N N . CYS B 1 249 ? 52.806 -26.580 32.556 1.00 35.26 249 CYS B N 1
ATOM 8171 C CA . CYS B 1 249 ? 51.959 -25.419 32.793 1.00 35.88 249 CYS B CA 1
ATOM 8172 C C . CYS B 1 249 ? 52.719 -24.119 32.541 1.00 36.68 249 CYS B C 1
ATOM 8173 O O . CYS B 1 249 ? 52.176 -23.178 31.956 1.00 36.52 249 CYS B O 1
ATOM 8176 N N . SER B 1 250 ? 53.977 -24.066 32.971 1.00 36.90 250 SER B N 1
ATOM 8177 C CA . SER B 1 250 ? 54.788 -22.869 32.769 1.00 37.87 250 SER B CA 1
ATOM 8178 C C . SER B 1 250 ? 54.949 -22.533 31.289 1.00 38.43 250 SER B C 1
ATOM 8179 O O . SER B 1 250 ? 54.995 -21.361 30.917 1.00 39.82 250 SER B O 1
ATOM 8182 N N . LYS B 1 251 ? 55.038 -23.552 30.441 1.00 38.19 251 LYS B N 1
ATOM 8183 C CA . LYS B 1 251 ? 55.187 -23.298 29.016 1.00 39.35 251 LYS B CA 1
ATOM 8184 C C . LYS B 1 251 ? 53.869 -22.872 28.367 1.00 38.58 251 LYS B C 1
ATOM 8185 O O . LYS B 1 251 ? 53.785 -21.794 27.778 1.00 39.03 251 LYS B O 1
ATOM 8191 N N . VAL B 1 252 ? 52.841 -23.710 28.480 1.00 37.47 252 VAL B N 1
ATOM 8192 C CA . VAL B 1 252 ? 51.547 -23.400 27.878 1.00 37.11 252 VAL B CA 1
ATOM 8193 C C . VAL B 1 252 ? 50.836 -22.209 28.516 1.00 37.49 252 VAL B C 1
ATOM 8194 O O . VAL B 1 252 ? 49.679 -21.922 28.202 1.00 36.80 252 VAL B O 1
ATOM 8198 N N . SER B 1 253 ? 51.527 -21.516 29.415 1.00 37.80 253 SER B N 1
ATOM 8199 C CA . SER B 1 253 ? 50.963 -20.339 30.063 1.00 38.96 253 SER B CA 1
ATOM 8200 C C . SER B 1 253 ? 51.254 -19.143 29.158 1.00 39.07 253 SER B C 1
ATOM 8201 O O . SER B 1 253 ? 51.775 -18.119 29.608 1.00 41.23 253 SER B O 1
ATOM 8204 N N . GLY B 1 254 ? 50.932 -19.278 27.880 1.00 38.65 254 GLY B N 1
ATOM 8205 C CA . GLY B 1 254 ? 51.176 -18.194 26.949 1.00 36.77 254 GLY B CA 1
ATOM 8206 C C . GLY B 1 254 ? 51.601 -18.710 25.593 1.00 36.60 254 GLY B C 1
ATOM 8207 O O . GLY B 1 254 ? 51.111 -18.246 24.565 1.00 35.6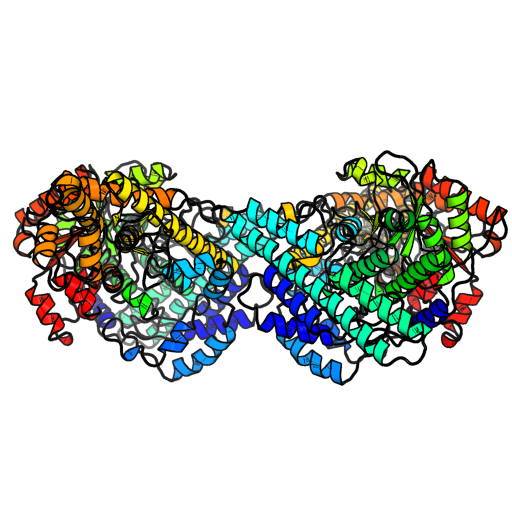6 254 GLY B O 1
ATOM 8208 N N . GLU B 1 255 ? 52.508 -19.681 25.588 1.00 36.15 255 GLU B N 1
ATOM 8209 C CA . GLU B 1 255 ? 52.995 -20.258 24.343 1.00 37.22 255 GLU B CA 1
ATOM 8210 C C . GLU B 1 255 ? 52.060 -21.354 23.847 1.00 36.00 255 GLU B C 1
ATOM 8211 O O . GLU B 1 255 ? 51.247 -21.876 24.608 1.00 35.59 255 GLU B O 1
ATOM 8217 N N . GLY B 1 256 ? 52.187 -21.693 22.568 1.00 35.43 256 GLY B N 1
ATOM 8218 C CA . GLY B 1 256 ? 51.372 -22.746 21.992 1.00 34.27 256 GLY B CA 1
ATOM 8219 C C . GLY B 1 256 ? 51.974 -24.077 22.399 1.00 34.51 256 GLY B C 1
ATOM 8220 O O . GLY B 1 256 ? 53.093 -24.118 22.901 1.00 33.57 256 GLY B O 1
ATOM 8221 N N . ALA B 1 257 ? 51.250 -25.168 22.189 1.00 33.77 257 ALA B N 1
ATOM 8222 C CA . ALA B 1 257 ? 51.758 -26.480 22.569 1.00 34.34 257 ALA B CA 1
ATOM 8223 C C . ALA B 1 257 ? 52.643 -27.093 21.490 1.00 34.51 257 ALA B C 1
ATOM 8224 O O . ALA B 1 257 ? 52.557 -26.725 20.320 1.00 34.12 257 ALA B O 1
ATOM 8226 N N . LYS B 1 258 ? 53.508 -28.021 21.889 1.00 35.63 258 LYS B N 1
ATOM 8227 C CA . LYS B 1 258 ? 54.359 -28.704 20.926 1.00 36.63 258 LYS B CA 1
ATOM 8228 C C . LYS B 1 258 ? 54.196 -30.212 21.063 1.00 36.33 258 LYS B C 1
ATOM 8229 O O . LYS B 1 258 ? 53.971 -30.911 20.072 1.00 37.06 258 LYS B O 1
ATOM 8235 N N . SER B 1 259 ? 54.302 -30.713 22.290 1.00 34.55 259 SER B N 1
ATOM 8236 C CA . SER B 1 259 ? 54.166 -32.145 22.543 1.00 33.14 259 SER B CA 1
ATOM 8237 C C . SER B 1 259 ? 52.703 -32.489 22.799 1.00 32.27 259 SER B C 1
ATOM 8238 O O . SER B 1 259 ? 51.875 -31.598 22.994 1.00 32.16 259 SER B O 1
ATOM 8241 N N . PHE B 1 260 ? 52.387 -33.780 22.814 1.00 31.80 260 PHE B N 1
ATOM 8242 C CA . PHE B 1 260 ? 51.014 -34.211 23.055 1.00 30.86 260 PHE B CA 1
ATOM 8243 C C . PHE B 1 260 ? 50.561 -33.885 24.477 1.00 30.62 260 PHE B C 1
ATOM 8244 O O . PHE B 1 260 ? 49.417 -33.490 24.696 1.00 29.69 260 PHE B O 1
ATOM 8252 N N . TYR B 1 261 ? 51.452 -34.052 25.451 1.00 29.98 261 TYR B N 1
ATOM 8253 C CA . TYR B 1 261 ? 51.094 -33.760 26.837 1.00 29.75 261 TYR B CA 1
ATOM 8254 C C . TYR B 1 261 ? 50.723 -32.279 26.944 1.00 29.91 261 TYR B C 1
ATOM 8255 O O . TYR B 1 261 ? 49.726 -31.918 27.568 1.00 30.08 261 TYR B O 1
ATOM 8264 N N . GLU B 1 262 ? 51.535 -31.427 26.327 1.00 30.00 262 GLU B N 1
ATOM 8265 C CA . GLU B 1 262 ? 51.299 -29.987 26.345 1.00 30.37 262 GLU B CA 1
ATOM 8266 C C . GLU B 1 262 ? 49.972 -29.638 25.678 1.00 29.71 262 GLU B C 1
ATOM 8267 O O . GLU B 1 262 ? 49.234 -28.778 26.159 1.00 30.00 262 GLU B O 1
ATOM 8273 N N . ALA B 1 263 ? 49.674 -30.308 24.571 1.00 29.25 263 ALA B N 1
ATOM 8274 C CA . ALA B 1 263 ? 48.428 -30.064 23.851 1.00 28.21 263 ALA B CA 1
ATOM 8275 C C . ALA B 1 263 ? 47.234 -30.455 24.717 1.00 28.05 263 ALA B C 1
ATOM 8276 O O . ALA B 1 263 ? 46.218 -29.758 24.735 1.00 26.87 263 ALA B O 1
ATOM 8278 N N . CYS B 1 264 ? 47.362 -31.564 25.446 1.00 28.46 264 CYS B N 1
ATOM 8279 C CA . CYS B 1 264 ? 46.286 -32.023 26.322 1.00 28.47 264 CYS B CA 1
ATOM 8280 C C . CYS B 1 264 ? 46.043 -31.067 27.486 1.00 27.84 264 CYS B C 1
ATOM 8281 O O . CYS B 1 264 ? 44.898 -30.794 27.846 1.00 27.20 264 CYS B O 1
ATOM 8284 N N . GLN B 1 265 ? 47.118 -30.560 28.083 1.00 28.24 265 GLN B N 1
ATOM 8285 C CA . GLN B 1 265 ? 46.981 -29.639 29.208 1.00 27.48 265 GLN B CA 1
ATOM 8286 C C . GLN B 1 265 ? 46.459 -28.269 28.770 1.00 27.38 265 GLN B C 1
ATOM 8287 O O . GLN B 1 265 ? 45.605 -27.679 29.440 1.00 27.54 265 GLN B O 1
ATOM 8293 N N . LEU B 1 266 ? 46.973 -27.761 27.653 1.00 26.31 266 LEU B N 1
ATOM 8294 C CA . LEU B 1 266 ? 46.530 -26.468 27.145 1.00 27.09 266 LEU B CA 1
ATOM 8295 C C . LEU B 1 266 ? 45.052 -26.574 26.766 1.00 26.27 266 LEU B C 1
ATOM 8296 O O . LEU B 1 266 ? 44.253 -25.679 27.063 1.00 26.03 266 LEU B O 1
ATOM 8301 N N . PHE B 1 267 ? 44.687 -27.677 26.119 1.00 27.03 267 PHE B N 1
ATOM 8302 C CA . PHE B 1 267 ? 43.292 -27.894 25.746 1.00 25.24 267 PHE B CA 1
ATOM 8303 C C . PHE B 1 267 ? 42.402 -27.750 26.979 1.00 25.05 267 PHE B C 1
ATOM 8304 O O . PHE B 1 267 ? 41.417 -27.014 26.958 1.00 24.08 267 PHE B O 1
ATOM 8312 N N . TRP B 1 268 ? 42.743 -28.451 28.058 1.00 25.17 268 TRP B N 1
ATOM 8313 C CA . TRP B 1 268 ? 41.924 -28.372 29.258 1.00 24.67 268 TRP B CA 1
ATOM 8314 C C . TRP B 1 268 ? 41.841 -26.967 29.830 1.00 24.28 268 TRP B C 1
ATOM 8315 O O . TRP B 1 268 ? 40.782 -26.561 30.295 1.00 24.72 268 TRP B O 1
ATOM 8326 N N . PHE B 1 269 ? 42.943 -26.220 29.808 1.00 25.54 269 PHE B N 1
ATOM 8327 C CA . PHE B 1 269 ? 42.902 -24.859 30.336 1.00 25.53 269 PHE B CA 1
ATOM 8328 C C . PHE B 1 269 ? 41.961 -23.984 29.515 1.00 26.04 269 PHE B C 1
ATOM 8329 O O . PHE B 1 269 ? 41.221 -23.173 30.063 1.00 25.83 269 PHE B O 1
ATOM 8337 N N . ILE B 1 270 ? 41.983 -24.148 28.197 1.00 26.55 270 ILE B N 1
ATOM 8338 C CA . ILE B 1 270 ? 41.086 -23.372 27.347 1.00 25.59 270 ILE B CA 1
ATOM 8339 C C . ILE B 1 270 ? 39.647 -23.700 27.757 1.00 25.61 270 ILE B C 1
ATOM 8340 O O . ILE B 1 270 ? 38.857 -22.808 28.075 1.00 25.43 270 ILE B O 1
ATOM 8345 N N . HIS B 1 271 ? 39.322 -24.990 27.761 1.00 25.12 271 HIS B N 1
ATOM 8346 C CA . HIS B 1 271 ? 37.982 -25.450 28.115 1.00 25.12 271 HIS B CA 1
ATOM 8347 C C . HIS B 1 271 ? 37.560 -25.005 29.516 1.00 24.66 271 HIS B C 1
ATOM 8348 O O . HIS B 1 271 ? 36.458 -24.499 29.714 1.00 23.91 271 HIS B O 1
ATOM 8355 N N . ALA B 1 272 ? 38.440 -25.198 30.491 1.00 25.62 272 ALA B N 1
ATOM 8356 C CA . ALA B 1 272 ? 38.145 -24.827 31.868 1.00 25.65 272 ALA B CA 1
ATOM 8357 C C . ALA B 1 272 ? 37.836 -23.343 32.049 1.00 25.75 272 ALA B C 1
ATOM 8358 O O . ALA B 1 272 ? 36.833 -22.982 32.665 1.00 25.53 272 ALA B O 1
ATOM 8360 N N . ILE B 1 273 ? 38.690 -22.480 31.511 1.00 25.85 273 ILE B N 1
ATOM 8361 C CA . ILE B 1 273 ? 38.491 -21.045 31.664 1.00 25.41 273 ILE B CA 1
ATOM 8362 C C . ILE B 1 273 ? 37.173 -20.562 31.049 1.00 25.45 273 ILE B C 1
ATOM 8363 O O . ILE B 1 273 ? 36.546 -19.639 31.568 1.00 25.06 273 ILE B O 1
ATOM 8368 N N . ILE B 1 274 ? 36.742 -21.196 29.959 1.00 25.66 274 ILE B N 1
ATOM 8369 C CA . ILE B 1 274 ? 35.473 -20.831 29.328 1.00 24.32 274 ILE B CA 1
ATOM 8370 C C . ILE B 1 274 ? 34.355 -21.011 30.356 1.00 24.78 274 ILE B C 1
ATOM 8371 O O . ILE B 1 274 ? 33.435 -20.189 30.458 1.00 23.99 274 ILE B O 1
ATOM 8376 N N . ASN B 1 275 ? 34.455 -22.101 31.113 1.00 25.17 275 ASN B N 1
ATOM 8377 C CA . ASN B 1 275 ? 33.485 -22.459 32.141 1.00 25.15 275 ASN B CA 1
ATOM 8378 C C . ASN B 1 275 ? 33.581 -21.610 33.408 1.00 26.03 275 ASN B C 1
ATOM 8379 O O . ASN B 1 275 ? 32.773 -21.756 34.324 1.00 25.96 275 ASN B O 1
ATOM 8384 N N . ILE B 1 276 ? 34.575 -20.733 33.467 1.00 26.13 276 ILE B N 1
ATOM 8385 C CA . ILE B 1 276 ? 34.720 -19.852 34.619 1.00 26.29 276 ILE B CA 1
ATOM 8386 C C . ILE B 1 276 ? 34.121 -18.505 34.231 1.00 25.08 276 ILE B C 1
ATOM 8387 O O . ILE B 1 276 ? 33.469 -17.847 35.032 1.00 24.68 276 ILE B O 1
ATOM 8392 N N . GLU B 1 277 ? 34.321 -18.111 32.979 1.00 26.10 277 GLU B N 1
ATOM 8393 C CA . GLU B 1 277 ? 33.775 -16.848 32.505 1.00 26.11 277 GLU B CA 1
ATOM 8394 C C . GLU B 1 277 ? 32.247 -16.867 32.525 1.00 25.74 277 GLU B C 1
ATOM 8395 O O . GLU B 1 277 ? 31.608 -15.902 32.949 1.00 26.02 277 GLU B O 1
ATOM 8401 N N . SER B 1 278 ? 31.665 -17.974 32.070 1.00 25.43 278 SER B N 1
ATOM 8402 C CA . SER B 1 278 ? 30.214 -18.115 32.021 1.00 24.65 278 SER B CA 1
ATOM 8403 C C . SER B 1 278 ? 29.815 -19.563 32.276 1.00 24.09 278 SER B C 1
ATOM 8404 O O . SER B 1 278 ? 30.629 -20.469 32.107 1.00 24.02 278 SER B O 1
ATOM 8407 N N . ASN B 1 279 ? 28.567 -19.777 32.682 1.00 24.25 279 ASN B N 1
ATOM 8408 C CA . ASN B 1 279 ? 28.092 -21.129 32.953 1.00 24.54 279 ASN B CA 1
ATOM 8409 C C . ASN B 1 279 ? 27.123 -21.658 31.898 1.00 25.03 279 ASN B C 1
ATOM 8410 O O . ASN B 1 279 ? 26.334 -22.565 32.161 1.00 24.14 279 ASN B O 1
ATOM 8415 N N . GLY B 1 280 ? 27.165 -21.086 30.701 1.00 25.57 280 GLY B N 1
ATOM 8416 C CA . GLY B 1 280 ? 26.308 -21.619 29.657 1.00 24.20 280 GLY B CA 1
ATOM 8417 C C . GLY B 1 280 ? 26.865 -23.013 29.445 1.00 24.44 280 GLY B C 1
ATOM 8418 O O . GLY B 1 280 ? 28.085 -23.196 29.501 1.00 24.46 280 GLY B O 1
ATOM 8419 N N . HIS B 1 281 ? 26.013 -24.010 29.228 1.00 24.80 281 HIS B N 1
ATOM 8420 C CA . HIS B 1 281 ? 26.545 -25.349 29.025 1.00 24.30 281 HIS B CA 1
ATOM 8421 C C . HIS B 1 281 ? 26.701 -25.678 27.546 1.00 24.50 281 HIS B C 1
ATOM 8422 O O . HIS B 1 281 ? 26.633 -24.791 26.697 1.00 23.42 281 HIS B O 1
ATOM 8429 N N . SER B 1 282 ? 26.913 -26.953 27.245 1.00 24.04 282 SER B N 1
ATOM 8430 C CA . SER B 1 282 ? 27.113 -27.387 25.876 1.00 23.92 282 SER B CA 1
ATOM 8431 C C . SER B 1 282 ? 28.379 -26.783 25.277 1.00 24.31 282 SER B C 1
ATOM 8432 O O . SER B 1 282 ? 28.434 -26.475 24.086 1.00 23.84 282 SER B O 1
ATOM 8435 N N . ILE B 1 283 ? 29.389 -26.583 26.123 1.00 23.33 283 ILE B N 1
ATOM 8436 C CA . ILE B 1 283 ? 30.680 -26.090 25.655 1.00 23.04 283 ILE B CA 1
ATOM 8437 C C . ILE B 1 283 ? 31.230 -27.394 25.089 1.00 22.77 283 ILE B C 1
ATOM 8438 O O . ILE B 1 283 ? 31.620 -28.289 25.842 1.00 23.04 283 ILE B O 1
ATOM 8443 N N . SER B 1 284 ? 31.252 -27.499 23.765 1.00 22.29 284 SER B N 1
ATOM 8444 C CA . SER B 1 284 ? 31.644 -28.738 23.096 1.00 23.10 284 SER B CA 1
ATOM 8445 C C . SER B 1 284 ? 32.987 -28.829 22.388 1.00 22.46 284 SER B C 1
ATOM 8446 O O . SER B 1 284 ? 33.275 -28.057 21.472 1.00 21.44 284 SER B O 1
ATOM 8449 N N . PRO B 1 285 ? 33.819 -29.808 22.788 1.00 22.56 285 PRO B N 1
ATOM 8450 C CA . PRO B 1 285 ? 35.139 -30.014 22.188 1.00 22.69 285 PRO B CA 1
ATOM 8451 C C . PRO B 1 285 ? 35.054 -30.257 20.683 1.00 23.12 285 PRO B C 1
ATOM 8452 O O . PRO B 1 285 ? 35.991 -29.975 19.942 1.00 22.89 285 PRO B O 1
ATOM 8456 N N . ALA B 1 286 ? 33.920 -30.786 20.237 1.00 23.44 286 ALA B N 1
ATOM 8457 C CA . ALA B 1 286 ? 33.717 -31.054 18.817 1.00 22.60 286 ALA B CA 1
ATOM 8458 C C . ALA B 1 286 ? 34.749 -32.018 18.233 1.00 22.32 286 ALA B C 1
ATOM 8459 O O . ALA B 1 286 ? 35.000 -33.068 18.817 1.00 22.51 286 ALA B O 1
ATOM 8461 N N . ARG B 1 287 ? 35.363 -31.655 17.105 1.00 22.16 287 ARG B N 1
ATOM 8462 C CA . ARG B 1 287 ? 36.310 -32.549 16.429 1.00 23.33 287 ARG B CA 1
ATOM 8463 C C . ARG B 1 287 ? 37.680 -32.725 17.081 1.00 24.58 287 ARG B C 1
ATOM 8464 O O . ARG B 1 287 ? 38.717 -32.492 16.456 1.00 22.94 287 ARG B O 1
ATOM 8472 N N . PHE B 1 288 ? 37.658 -33.172 18.333 1.00 24.42 288 PHE B N 1
ATOM 8473 C CA . PHE B 1 288 ? 38.857 -33.413 19.134 1.00 25.42 288 PHE B CA 1
ATOM 8474 C C . PHE B 1 288 ? 39.909 -34.236 18.381 1.00 26.39 288 PHE B C 1
ATOM 8475 O O . PHE B 1 288 ? 41.104 -33.937 18.443 1.00 26.32 288 PHE B O 1
ATOM 8483 N N . ASP B 1 289 ? 39.469 -35.264 17.658 1.00 26.08 289 ASP B N 1
ATOM 8484 C CA . ASP B 1 289 ? 40.403 -36.110 16.926 1.00 26.56 289 ASP B CA 1
ATOM 8485 C C . ASP B 1 289 ? 41.101 -35.385 15.777 1.00 26.96 289 ASP B C 1
ATOM 8486 O O . ASP B 1 289 ? 42.215 -35.747 15.389 1.00 27.38 289 ASP B O 1
ATOM 8491 N N . GLN B 1 290 ? 40.466 -34.349 15.238 1.00 26.42 290 GLN B N 1
ATOM 8492 C CA . GLN B 1 290 ? 41.080 -33.625 14.134 1.00 26.49 290 GLN B CA 1
ATOM 8493 C C . GLN B 1 290 ? 42.156 -32.629 14.569 1.00 27.43 290 GLN B C 1
ATOM 8494 O O . GLN B 1 290 ? 43.207 -32.543 13.934 1.00 28.19 290 GLN B O 1
ATOM 8500 N N . TYR B 1 291 ? 41.922 -31.882 15.643 1.00 26.78 291 TYR B N 1
ATOM 8501 C CA . TYR B 1 291 ? 42.942 -30.925 16.059 1.00 27.65 291 TYR B CA 1
ATOM 8502 C C . TYR B 1 291 ? 43.972 -31.477 17.044 1.00 27.57 291 TYR B C 1
ATOM 8503 O O . TYR B 1 291 ? 45.015 -30.867 17.246 1.00 29.00 291 TYR B O 1
ATOM 8512 N N . MET B 1 292 ? 43.704 -32.638 17.635 1.00 28.21 292 MET B N 1
ATOM 8513 C CA . MET B 1 292 ? 44.658 -33.224 18.577 1.00 28.70 292 MET B CA 1
ATOM 8514 C C . MET B 1 292 ? 45.613 -34.208 17.896 1.00 29.61 292 MET B C 1
ATOM 8515 O O . MET B 1 292 ? 46.745 -34.393 18.346 1.00 30.05 292 MET B O 1
ATOM 8520 N N . TYR B 1 293 ? 45.167 -34.825 16.806 1.00 29.64 293 TYR B N 1
ATOM 8521 C CA . TYR B 1 293 ? 45.989 -35.801 16.098 1.00 29.87 293 TYR B CA 1
ATOM 8522 C C . TYR B 1 293 ? 47.363 -35.281 15.658 1.00 30.22 293 TYR B C 1
ATOM 8523 O O . TYR B 1 293 ? 48.362 -35.994 15.767 1.00 29.72 293 TYR B O 1
ATOM 8532 N N . PRO B 1 294 ? 47.436 -34.043 15.145 1.00 30.36 294 PRO B N 1
ATOM 8533 C CA . PRO B 1 294 ? 48.750 -33.544 14.726 1.00 31.45 294 PRO B CA 1
ATOM 8534 C C . PRO B 1 294 ? 49.792 -33.584 15.848 1.00 31.50 294 PRO B C 1
ATOM 8535 O O . PRO B 1 294 ? 50.941 -33.966 15.625 1.00 32.01 294 PRO B O 1
ATOM 8539 N N . TYR B 1 295 ? 49.390 -33.195 17.052 1.00 31.23 295 TYR B N 1
ATOM 8540 C CA . TYR B 1 295 ? 50.313 -33.201 18.179 1.00 31.50 295 TYR B CA 1
ATOM 8541 C C . TYR B 1 295 ? 50.722 -34.616 18.574 1.00 32.94 295 TYR B C 1
ATOM 8542 O O . TYR B 1 295 ? 51.834 -34.837 19.049 1.00 33.29 295 TYR B O 1
ATOM 8551 N N . TYR B 1 296 ? 49.827 -35.575 18.371 1.00 32.97 296 TYR B N 1
ATOM 8552 C CA . TYR B 1 296 ? 50.129 -36.963 18.690 1.00 34.65 296 TYR B CA 1
ATOM 8553 C C . TYR B 1 296 ? 51.087 -37.540 17.651 1.00 35.67 296 TYR B C 1
ATOM 8554 O O . TYR B 1 296 ? 52.069 -38.198 17.994 1.00 35.54 296 TYR B O 1
ATOM 8563 N N . GLU B 1 297 ? 50.790 -37.295 16.378 1.00 36.33 297 GLU B N 1
ATOM 8564 C CA . GLU B 1 297 ? 51.609 -37.811 15.291 1.00 38.41 297 GLU B CA 1
ATOM 8565 C C . GLU B 1 297 ? 53.023 -37.240 15.281 1.00 38.64 297 GLU B C 1
ATOM 8566 O O . GLU B 1 297 ? 53.977 -37.953 14.973 1.00 38.46 297 GLU B O 1
ATOM 8572 N N . ASN B 1 298 ? 53.160 -35.960 15.616 1.00 38.88 298 ASN B N 1
ATOM 8573 C CA . ASN B 1 298 ? 54.473 -35.323 15.621 1.00 39.71 298 ASN B CA 1
ATOM 8574 C C . ASN B 1 298 ? 55.269 -35.565 16.895 1.00 39.26 298 ASN B C 1
ATOM 8575 O O . ASN B 1 298 ? 56.440 -35.189 16.969 1.00 39.48 298 ASN B O 1
ATOM 8580 N N . ASP B 1 299 ? 54.641 -36.178 17.895 1.00 38.57 299 ASP B N 1
ATOM 8581 C CA . ASP B 1 299 ? 55.324 -36.461 19.156 1.00 38.67 299 ASP B CA 1
ATOM 8582 C C . ASP B 1 299 ? 56.086 -37.778 19.009 1.00 39.39 299 ASP B C 1
ATOM 8583 O O . ASP B 1 299 ? 55.520 -38.863 19.152 1.00 38.34 299 ASP B O 1
ATOM 8588 N N . LYS B 1 300 ? 57.379 -37.660 18.730 1.00 40.96 300 LYS B N 1
ATOM 8589 C CA . LYS B 1 300 ? 58.253 -38.808 18.512 1.00 43.14 300 LYS B CA 1
ATOM 8590 C C . LYS B 1 300 ? 58.713 -39.572 19.754 1.00 43.72 300 LYS B C 1
ATOM 8591 O O . LYS B 1 300 ? 59.389 -40.594 19.628 1.00 44.62 300 LYS B O 1
ATOM 8597 N N . ASN B 1 301 ? 58.354 -39.099 20.945 1.00 43.47 301 ASN B N 1
ATOM 8598 C CA . ASN B 1 301 ? 58.786 -39.769 22.169 1.00 43.74 301 ASN B CA 1
ATOM 8599 C C . ASN B 1 301 ? 57.684 -40.453 22.972 1.00 42.95 301 ASN B C 1
ATOM 8600 O O . ASN B 1 301 ? 57.942 -41.426 23.683 1.00 43.87 301 ASN B O 1
ATOM 8605 N N . ILE B 1 302 ? 56.462 -39.951 22.863 1.00 41.27 302 ILE B N 1
ATOM 8606 C CA . ILE B 1 302 ? 55.350 -40.508 23.623 1.00 39.76 302 ILE B CA 1
ATOM 8607 C C . ILE B 1 302 ? 54.926 -41.899 23.151 1.00 38.87 302 ILE B C 1
ATOM 8608 O O . ILE B 1 302 ? 54.889 -42.180 21.953 1.00 38.13 302 ILE B O 1
ATOM 8613 N N . THR B 1 303 ? 54.622 -42.773 24.107 1.00 38.39 303 THR B N 1
ATOM 8614 C CA . THR B 1 303 ? 54.179 -44.128 23.792 1.00 37.96 303 THR B CA 1
ATOM 8615 C C . THR B 1 303 ? 52.665 -44.088 23.647 1.00 37.99 303 THR B C 1
ATOM 8616 O O . THR B 1 303 ? 52.022 -43.154 24.124 1.00 37.38 303 THR B O 1
ATOM 8620 N N . ASP B 1 304 ? 52.088 -45.089 22.992 1.00 38.19 304 ASP B N 1
ATOM 8621 C CA . ASP B 1 304 ? 50.643 -45.098 22.825 1.00 38.49 304 ASP B CA 1
ATOM 8622 C C . ASP B 1 304 ? 49.932 -45.262 24.160 1.00 37.97 304 ASP B C 1
ATOM 8623 O O . ASP B 1 304 ? 48.856 -44.700 24.366 1.00 37.99 304 ASP B O 1
ATOM 8628 N N . LYS B 1 305 ? 50.530 -46.016 25.077 1.00 36.94 305 LYS B N 1
ATOM 8629 C CA . LYS B 1 305 ? 49.899 -46.219 26.374 1.00 37.06 305 LYS B CA 1
ATOM 8630 C C . LYS B 1 305 ? 49.777 -44.924 27.169 1.00 35.40 305 LYS B C 1
ATOM 8631 O O . LYS B 1 305 ? 48.751 -44.676 27.805 1.00 35.15 305 LYS B O 1
ATOM 8637 N N . PHE B 1 306 ? 50.815 -44.096 27.137 1.00 34.90 306 PHE B N 1
ATOM 8638 C CA . PHE B 1 306 ? 50.771 -42.839 27.872 1.00 33.82 306 PHE B CA 1
ATOM 8639 C C . PHE B 1 306 ? 49.824 -41.856 27.184 1.00 33.07 306 PHE B C 1
ATOM 8640 O O . PHE B 1 306 ? 49.086 -41.129 27.851 1.00 33.68 306 PHE B O 1
ATOM 8648 N N . ALA B 1 307 ? 49.842 -41.839 25.853 1.00 32.54 307 ALA B N 1
ATOM 8649 C CA . ALA B 1 307 ? 48.955 -40.954 25.098 1.00 31.12 307 ALA B CA 1
ATOM 8650 C C . ALA B 1 307 ? 47.518 -41.300 25.471 1.00 30.75 307 ALA B C 1
ATOM 8651 O O . ALA B 1 307 ? 46.687 -40.414 25.674 1.00 29.69 307 ALA B O 1
ATOM 8653 N N . GLN B 1 308 ? 47.231 -42.594 25.576 1.00 29.88 308 GLN B N 1
ATOM 8654 C CA . GLN B 1 308 ? 45.889 -43.040 25.939 1.00 29.03 308 GLN B CA 1
ATOM 8655 C C . GLN B 1 308 ? 45.553 -42.649 27.379 1.00 29.12 308 GLN B C 1
ATOM 8656 O O . GLN B 1 308 ? 44.433 -42.227 27.663 1.00 28.41 308 GLN B O 1
ATOM 8662 N N . GLU B 1 309 ? 46.516 -42.774 28.291 1.00 28.97 309 GLU B N 1
ATOM 8663 C CA . GLU B 1 309 ? 46.265 -42.415 29.683 1.00 29.36 309 GLU B CA 1
ATOM 8664 C C . GLU B 1 309 ? 45.936 -40.925 29.803 1.00 29.26 309 GLU B C 1
ATOM 8665 O O . GLU B 1 309 ? 45.070 -40.537 30.587 1.00 29.21 309 GLU B O 1
ATOM 8671 N N . LEU B 1 310 ? 46.617 -40.095 29.017 1.00 29.43 310 LEU B N 1
ATOM 8672 C CA . LEU B 1 310 ? 46.365 -38.655 29.044 1.00 29.90 310 LEU B CA 1
ATOM 8673 C C . LEU B 1 310 ? 44.949 -38.345 28.561 1.00 29.49 310 LEU B C 1
ATOM 8674 O O . LEU B 1 310 ? 44.249 -37.517 29.149 1.00 28.70 310 LEU B O 1
ATOM 8679 N N . ILE B 1 311 ? 44.532 -39.011 27.488 1.00 28.98 311 ILE B N 1
ATOM 8680 C CA . ILE B 1 311 ? 43.189 -38.814 26.957 1.00 28.47 311 ILE B CA 1
ATOM 8681 C C . ILE B 1 311 ? 42.185 -39.266 28.014 1.00 28.31 311 ILE B C 1
ATOM 8682 O O . ILE B 1 311 ? 41.166 -38.606 28.240 1.00 27.28 311 ILE B O 1
ATOM 8687 N N . ASP B 1 312 ? 42.480 -40.378 28.683 1.00 27.95 312 ASP B N 1
ATOM 8688 C CA . ASP B 1 312 ? 41.592 -40.866 29.735 1.00 28.56 312 ASP B CA 1
ATOM 8689 C C . ASP B 1 312 ? 41.478 -39.806 30.838 1.00 28.57 312 ASP B C 1
ATOM 8690 O O . ASP B 1 312 ? 40.413 -39.632 31.436 1.00 28.50 312 ASP B O 1
ATOM 8695 N N . CYS B 1 313 ? 42.572 -39.097 31.113 1.00 29.19 313 CYS B N 1
ATOM 8696 C CA . CYS B 1 313 ? 42.541 -38.055 32.140 1.00 28.57 313 CYS B CA 1
ATOM 8697 C C . CYS B 1 313 ? 41.635 -36.903 31.716 1.00 28.87 313 CYS B C 1
ATOM 8698 O O . CYS B 1 313 ? 40.926 -36.333 32.541 1.00 28.68 313 CYS B O 1
ATOM 8701 N N . ILE B 1 314 ? 41.665 -36.567 30.429 1.00 28.56 314 ILE B N 1
ATOM 8702 C CA . ILE B 1 314 ? 40.821 -35.496 29.900 1.00 28.34 314 ILE B CA 1
ATOM 8703 C C . ILE B 1 314 ? 39.360 -35.905 30.073 1.00 27.26 314 ILE B C 1
ATOM 8704 O O . ILE B 1 314 ? 38.521 -35.116 30.509 1.00 25.88 314 ILE B O 1
ATOM 8709 N N . TRP B 1 315 ? 39.060 -37.152 29.730 1.00 26.78 315 TRP B N 1
ATOM 8710 C CA . TRP B 1 315 ? 37.707 -37.666 29.874 1.00 26.38 315 TRP B CA 1
ATOM 8711 C C . TRP B 1 315 ? 37.205 -37.461 31.305 1.00 26.87 315 TRP B C 1
ATOM 8712 O O . TRP B 1 315 ? 36.080 -37.012 31.525 1.00 25.77 315 TRP B O 1
ATOM 8723 N N . ILE B 1 316 ? 38.043 -37.787 32.285 1.00 27.15 316 ILE B N 1
ATOM 8724 C CA . ILE B 1 316 ? 37.651 -37.625 33.675 1.00 26.63 316 ILE B CA 1
ATOM 8725 C C . ILE B 1 316 ? 37.483 -36.153 34.052 1.00 26.59 316 ILE B C 1
ATOM 8726 O O . ILE B 1 316 ? 36.551 -35.800 34.776 1.00 27.30 316 ILE B O 1
ATOM 8731 N N . LYS B 1 317 ? 38.363 -35.289 33.556 1.00 26.77 317 LYS B N 1
ATOM 8732 C CA . LYS B 1 317 ? 38.249 -33.867 33.870 1.00 26.99 317 LYS B CA 1
ATOM 8733 C C . LYS B 1 317 ? 36.924 -33.306 33.357 1.00 26.12 317 LYS B C 1
ATOM 8734 O O . LYS B 1 317 ? 36.323 -32.440 33.988 1.00 25.42 317 LYS B O 1
ATOM 8740 N N . LEU B 1 318 ? 36.467 -33.813 32.215 1.00 26.39 318 LEU B N 1
ATOM 8741 C CA . LEU B 1 318 ? 35.210 -33.353 31.635 1.00 26.57 318 LEU B CA 1
ATOM 8742 C C . LEU B 1 318 ? 34.019 -33.711 32.530 1.00 26.79 318 LEU B C 1
ATOM 8743 O O . LEU B 1 318 ? 32.935 -33.152 32.392 1.00 27.38 318 LEU B O 1
ATOM 8748 N N . ASN B 1 319 ? 34.232 -34.640 33.457 1.00 27.03 319 ASN B N 1
ATOM 8749 C CA . ASN B 1 319 ? 33.185 -35.063 34.380 1.00 26.95 319 ASN B CA 1
ATOM 8750 C C . ASN B 1 319 ? 33.276 -34.309 35.709 1.00 28.37 319 ASN B C 1
ATOM 8751 O O . ASN B 1 319 ? 32.424 -34.468 36.581 1.00 29.24 319 ASN B O 1
ATOM 8756 N N . ASP B 1 320 ? 34.304 -33.478 35.852 1.00 29.65 320 ASP B N 1
ATOM 8757 C CA . ASP B 1 320 ? 34.509 -32.714 37.084 1.00 30.11 320 ASP B CA 1
ATOM 8758 C C . ASP B 1 320 ? 33.646 -31.453 37.139 1.00 30.72 320 ASP B C 1
ATOM 8759 O O . ASP B 1 320 ? 33.303 -30.961 38.220 1.00 29.65 320 ASP B O 1
ATOM 8764 N N . ILE B 1 321 ? 33.299 -30.930 35.967 1.00 29.32 321 ILE B N 1
ATOM 8765 C CA . ILE B 1 321 ? 32.479 -29.730 35.879 1.00 29.18 321 ILE B CA 1
ATOM 8766 C C . ILE B 1 321 ? 31.008 -30.040 36.134 1.00 28.74 321 ILE B C 1
ATOM 8767 O O . ILE B 1 321 ? 30.496 -31.063 35.684 1.00 29.53 321 ILE B O 1
ATOM 8772 N N . ASN B 1 322 ? 30.339 -29.157 36.869 1.00 28.83 322 ASN B N 1
ATOM 8773 C CA . ASN B 1 322 ? 28.921 -29.317 37.166 1.00 29.16 322 ASN B CA 1
ATOM 8774 C C . ASN B 1 322 ? 28.280 -27.930 37.170 1.00 28.66 322 ASN B C 1
ATOM 8775 O O . ASN B 1 322 ? 28.981 -26.916 37.169 1.00 29.66 322 ASN B O 1
ATOM 8780 N N . LYS B 1 323 ? 26.954 -27.889 37.189 1.00 27.61 323 LYS B N 1
ATOM 8781 C CA . LYS B 1 323 ? 26.219 -26.632 37.148 1.00 27.56 323 LYS B CA 1
ATOM 8782 C C . LYS B 1 323 ? 24.885 -26.754 37.872 1.00 27.50 323 LYS B C 1
ATOM 8783 O O . LYS B 1 323 ? 24.031 -27.537 37.471 1.00 28.46 323 LYS B O 1
ATOM 8789 N N . VAL B 1 324 ? 24.701 -25.984 38.940 1.00 27.87 324 VAL B N 1
ATOM 8790 C CA . VAL B 1 324 ? 23.443 -26.029 39.674 1.00 28.33 324 VAL B CA 1
ATOM 8791 C C . VAL B 1 324 ? 22.393 -25.164 38.972 1.00 28.57 324 VAL B C 1
ATOM 8792 O O . VAL B 1 324 ? 22.700 -24.071 38.483 1.00 28.39 324 VAL B O 1
ATOM 8796 N N . ARG B 1 325 ? 21.162 -25.670 38.911 1.00 27.82 325 ARG B N 1
ATOM 8797 C CA . ARG B 1 325 ? 20.050 -24.970 38.270 1.00 27.96 325 ARG B CA 1
ATOM 8798 C C . ARG B 1 325 ? 18.836 -24.951 39.195 1.00 28.69 325 ARG B C 1
ATOM 8799 O O . ARG B 1 325 ? 18.760 -25.745 40.132 1.00 29.74 325 ARG B O 1
ATOM 8807 N N . ASP B 1 326 ? 17.882 -24.060 38.924 1.00 28.84 326 ASP B N 1
ATOM 8808 C CA . ASP B 1 326 ? 16.674 -23.970 39.742 1.00 29.69 326 ASP B CA 1
ATOM 8809 C C . ASP B 1 326 ? 15.828 -25.242 39.622 1.00 30.12 326 ASP B C 1
ATOM 8810 O O . ASP B 1 326 ? 16.008 -26.032 38.692 1.00 28.79 326 ASP B O 1
ATOM 8815 N N . GLU B 1 327 ? 14.905 -25.417 40.569 1.00 31.07 327 GLU B N 1
ATOM 8816 C CA . GLU B 1 327 ? 14.019 -26.588 40.636 1.00 33.05 327 GLU B CA 1
ATOM 8817 C C . GLU B 1 327 ? 13.302 -26.982 39.357 1.00 32.70 327 GLU B C 1
ATOM 8818 O O . GLU B 1 327 ? 13.240 -28.166 39.015 1.00 33.21 327 GLU B O 1
ATOM 8824 N N . ILE B 1 328 ? 12.724 -25.997 38.679 1.00 31.87 328 ILE B N 1
ATOM 8825 C CA . ILE B 1 328 ? 11.987 -26.249 37.446 1.00 30.83 328 ILE B CA 1
ATOM 8826 C C . ILE B 1 328 ? 12.928 -26.571 36.291 1.00 29.94 328 ILE B C 1
ATOM 8827 O O . ILE B 1 328 ? 12.732 -27.553 35.579 1.00 29.38 328 ILE B O 1
ATOM 8832 N N . SER B 1 329 ? 13.952 -25.744 36.109 1.00 28.90 329 SER B N 1
ATOM 8833 C CA . SER B 1 329 ? 14.917 -25.958 35.036 1.00 28.39 329 SER B CA 1
ATOM 8834 C C . SER B 1 329 ? 15.636 -27.295 35.195 1.00 28.08 329 SER B C 1
ATOM 8835 O O . SER B 1 329 ? 16.047 -27.911 34.213 1.00 27.99 329 SER B O 1
ATOM 8838 N N . THR B 1 330 ? 15.785 -27.748 36.437 1.00 27.35 330 THR B N 1
ATOM 8839 C CA . THR B 1 330 ? 16.451 -29.015 36.696 1.00 27.11 330 THR B CA 1
ATOM 8840 C C . THR B 1 330 ? 15.645 -30.170 36.097 1.00 27.22 330 THR B C 1
ATOM 8841 O O . THR B 1 330 ? 16.198 -31.226 35.781 1.00 27.00 330 THR B O 1
ATOM 8845 N N . LYS B 1 331 ? 14.341 -29.963 35.936 1.00 27.10 331 LYS B N 1
ATOM 8846 C CA . LYS B 1 331 ? 13.475 -30.987 35.349 1.00 28.22 331 LYS B CA 1
ATOM 8847 C C . LYS B 1 331 ? 13.762 -31.063 33.849 1.00 28.15 331 LYS B C 1
ATOM 8848 O O . LYS B 1 331 ? 13.586 -32.112 33.222 1.00 28.64 331 LYS B O 1
ATOM 8854 N N . HIS B 1 332 ? 14.215 -29.945 33.285 1.00 27.26 332 HIS B N 1
ATOM 8855 C CA . HIS B 1 332 ? 14.531 -29.862 31.860 1.00 27.37 332 HIS B CA 1
ATOM 8856 C C . HIS B 1 332 ? 15.883 -30.494 31.542 1.00 27.21 332 HIS B C 1
ATOM 8857 O O . HIS B 1 332 ? 16.100 -30.978 30.429 1.00 28.47 332 HIS B O 1
ATOM 8864 N N . PHE B 1 333 ? 16.795 -30.467 32.513 1.00 26.74 333 PHE B N 1
ATOM 8865 C CA . PHE B 1 333 ? 18.143 -30.998 32.334 1.00 26.69 333 PHE B CA 1
ATOM 8866 C C . PHE B 1 333 ? 18.533 -31.902 33.505 1.00 27.73 333 PHE B C 1
ATOM 8867 O O . PHE B 1 333 ? 19.378 -31.530 34.322 1.00 27.03 333 PHE B O 1
ATOM 8875 N N . GLY B 1 334 ? 17.940 -33.090 33.578 1.00 26.96 334 GLY B N 1
ATOM 8876 C CA . GLY B 1 334 ? 18.252 -33.980 34.686 1.00 27.77 334 GLY B CA 1
ATOM 8877 C C . GLY B 1 334 ? 19.521 -34.806 34.578 1.00 28.08 334 GLY B C 1
ATOM 8878 O O . GLY B 1 334 ? 19.956 -35.159 33.481 1.00 28.15 334 GLY B O 1
ATOM 8879 N N . GLY B 1 335 ? 20.118 -35.113 35.730 1.00 28.26 335 GLY B N 1
ATOM 8880 C CA . GLY B 1 335 ? 21.323 -35.928 35.762 1.00 28.17 335 GLY B CA 1
ATOM 8881 C C . GLY B 1 335 ? 22.670 -35.220 35.766 1.00 27.86 335 GLY B C 1
ATOM 8882 O O . GLY B 1 335 ? 23.634 -35.747 35.211 1.00 28.58 335 GLY B O 1
ATOM 8883 N N . TYR B 1 336 ? 22.746 -34.047 36.396 1.00 28.13 336 TYR B N 1
ATOM 8884 C CA . TYR B 1 336 ? 23.990 -33.269 36.460 1.00 28.23 336 TYR B CA 1
ATOM 8885 C C . TYR B 1 336 ? 24.652 -33.147 35.080 1.00 27.61 336 TYR B C 1
ATOM 8886 O O . TYR B 1 336 ? 25.871 -33.298 34.968 1.00 28.72 336 TYR B O 1
ATOM 8895 N N . PRO B 1 337 ? 23.875 -32.857 34.020 1.00 26.40 337 PRO B N 1
ATOM 8896 C CA . PRO B 1 337 ? 24.457 -32.745 32.675 1.00 25.74 337 PRO B CA 1
ATOM 8897 C C . PRO B 1 337 ? 25.105 -31.420 32.265 1.00 24.67 337 PRO B C 1
ATOM 8898 O O . PRO B 1 337 ? 24.607 -30.345 32.598 1.00 25.01 337 PRO B O 1
ATOM 8902 N N . MET B 1 338 ? 26.208 -31.524 31.524 1.00 24.14 338 MET B N 1
ATOM 8903 C CA . MET B 1 338 ? 26.927 -30.360 31.002 1.00 25.11 338 MET B CA 1
ATOM 8904 C C . MET B 1 338 ? 26.893 -30.377 29.469 1.00 25.37 338 MET B C 1
ATOM 8905 O O . MET B 1 338 ? 27.207 -29.375 28.821 1.00 26.07 338 MET B O 1
ATOM 8910 N N . TYR B 1 339 ? 26.522 -31.524 28.903 1.00 24.33 339 TYR B N 1
ATOM 8911 C CA . TYR B 1 339 ? 26.404 -31.695 27.447 1.00 23.68 339 TYR B CA 1
ATOM 8912 C C . TYR B 1 339 ? 27.624 -31.295 26.616 1.00 23.82 339 TYR B C 1
ATOM 8913 O O . TYR B 1 339 ? 27.488 -30.579 25.622 1.00 23.04 339 TYR B O 1
ATOM 8922 N N . GLN B 1 340 ? 28.804 -31.768 27.002 1.00 23.51 340 GLN B N 1
ATOM 8923 C CA . GLN B 1 340 ? 30.029 -31.440 26.277 1.00 24.20 340 GLN B CA 1
ATOM 8924 C C . GLN B 1 340 ? 30.239 -32.468 25.174 1.00 24.59 340 GLN B C 1
ATOM 8925 O O . GLN B 1 340 ? 30.846 -33.522 25.386 1.00 25.29 340 GLN B O 1
ATOM 8931 N N . ASN B 1 341 ? 29.738 -32.154 23.983 1.00 23.69 341 ASN B N 1
ATOM 8932 C CA . ASN B 1 341 ? 29.848 -33.086 22.875 1.00 23.61 341 ASN B CA 1
ATOM 8933 C C . ASN B 1 341 ? 31.223 -33.101 22.226 1.00 23.58 341 ASN B C 1
ATOM 8934 O O . ASN B 1 341 ? 31.790 -32.055 21.900 1.00 24.26 341 ASN B O 1
ATOM 8939 N N . LEU B 1 342 ? 31.758 -34.307 22.063 1.00 22.89 342 LEU B N 1
ATOM 8940 C CA . LEU B 1 342 ? 33.057 -34.523 21.433 1.00 24.19 342 LEU B CA 1
ATOM 8941 C C . LEU B 1 342 ? 32.784 -35.553 20.336 1.00 23.76 342 LEU B C 1
ATOM 8942 O O . LEU B 1 342 ? 32.269 -36.636 20.610 1.00 23.56 342 LEU B O 1
ATOM 8947 N N . ILE B 1 343 ? 33.114 -35.211 19.095 1.00 24.05 343 ILE B N 1
ATOM 8948 C CA . ILE B 1 343 ? 32.842 -36.107 17.979 1.00 23.90 343 ILE B CA 1
ATOM 8949 C C . ILE B 1 343 ? 34.115 -36.531 17.244 1.00 23.69 343 ILE B C 1
ATOM 8950 O O . ILE B 1 343 ? 35.103 -35.798 17.216 1.00 24.83 343 ILE B O 1
ATOM 8955 N N . VAL B 1 344 ? 34.095 -37.729 16.670 1.00 22.92 344 VAL B N 1
ATOM 8956 C CA . VAL B 1 344 ? 35.244 -38.232 15.932 1.00 23.27 344 VAL B CA 1
ATOM 8957 C C . VAL B 1 344 ? 34.804 -38.839 14.607 1.00 24.12 344 VAL B C 1
ATOM 8958 O O . VAL B 1 344 ? 33.632 -39.186 14.429 1.00 23.79 344 VAL B O 1
ATOM 8962 N N . GLY B 1 345 ? 35.745 -38.931 13.674 1.00 24.73 345 GLY B N 1
ATOM 8963 C CA . GLY B 1 345 ? 35.449 -39.490 12.367 1.00 25.51 345 GLY B CA 1
ATOM 8964 C C . GLY B 1 345 ? 34.841 -38.454 11.440 1.00 25.59 345 GLY B C 1
ATOM 8965 O O . GLY B 1 345 ? 34.752 -37.274 11.783 1.00 24.94 345 GLY B O 1
ATOM 8966 N N . GLY B 1 346 ? 34.410 -38.898 10.265 1.00 25.59 346 GLY B N 1
ATOM 8967 C CA . GLY B 1 346 ? 33.814 -37.980 9.313 1.00 26.43 346 GLY B CA 1
ATOM 8968 C C . GLY B 1 346 ? 34.773 -37.677 8.182 1.00 27.10 346 GLY B C 1
ATOM 8969 O O . GLY B 1 346 ? 35.775 -38.365 8.010 1.00 28.19 346 GLY B O 1
ATOM 8970 N N . GLN B 1 347 ? 34.470 -36.649 7.403 1.00 27.61 347 GLN B N 1
ATOM 8971 C CA . GLN B 1 347 ? 35.328 -36.276 6.289 1.00 27.79 347 GLN B CA 1
ATOM 8972 C C . GLN B 1 347 ? 35.962 -34.918 6.552 1.00 28.41 347 GLN B C 1
ATOM 8973 O O . GLN B 1 347 ? 35.569 -34.214 7.487 1.00 28.84 347 GLN B O 1
ATOM 8979 N N . ASN B 1 348 ? 36.959 -34.556 5.751 1.00 28.26 348 ASN B N 1
ATOM 8980 C CA . ASN B 1 348 ? 37.598 -33.257 5.909 1.00 29.12 348 ASN B CA 1
ATOM 8981 C C . ASN B 1 348 ? 36.987 -32.308 4.886 1.00 29.78 348 ASN B C 1
ATOM 8982 O O . ASN B 1 348 ? 36.050 -32.679 4.176 1.00 29.44 348 ASN B O 1
ATOM 8987 N N . SER B 1 349 ? 37.517 -31.093 4.804 1.00 30.42 349 SER B N 1
ATOM 8988 C CA . SER B 1 349 ? 36.988 -30.097 3.876 1.00 32.18 349 SER B CA 1
ATOM 8989 C C . SER B 1 349 ? 37.119 -30.475 2.407 1.00 32.19 349 SER B C 1
ATOM 8990 O O . SER B 1 349 ? 36.426 -29.914 1.554 1.00 31.77 349 SER B O 1
ATOM 8993 N N . GLU B 1 350 ? 38.001 -31.427 2.120 1.00 32.37 350 GLU B N 1
ATOM 8994 C CA . GLU B 1 350 ? 38.224 -31.892 0.754 1.00 34.12 350 GLU B CA 1
ATOM 8995 C C . GLU B 1 350 ? 37.248 -33.004 0.393 1.00 32.80 350 GLU B C 1
ATOM 8996 O O . GLU B 1 350 ? 37.220 -33.466 -0.746 1.00 32.87 350 GLU B O 1
ATOM 9002 N N . GLY B 1 351 ? 36.459 -33.445 1.367 1.00 31.63 351 GLY B N 1
ATOM 9003 C CA . GLY B 1 351 ? 35.512 -34.513 1.107 1.00 30.74 351 GLY B CA 1
ATOM 9004 C C . GLY B 1 351 ? 36.169 -35.882 1.142 1.00 31.00 351 GLY B C 1
ATOM 9005 O O . GLY B 1 351 ? 35.692 -36.824 0.498 1.00 30.74 351 GLY B O 1
ATOM 9006 N N . LYS B 1 352 ? 37.273 -35.987 1.881 1.00 29.54 352 LYS B N 1
ATOM 9007 C CA . LYS B 1 352 ? 38.010 -37.241 2.040 1.00 30.05 352 LYS B CA 1
ATOM 9008 C C . LYS B 1 352 ? 37.869 -37.701 3.489 1.00 29.00 352 LYS B C 1
ATOM 9009 O O . LYS B 1 352 ? 37.694 -36.875 4.387 1.00 27.91 352 LYS B O 1
ATOM 9015 N N . ASP B 1 353 ? 37.955 -39.008 3.726 1.00 28.66 353 ASP B N 1
ATOM 9016 C CA . ASP B 1 353 ? 37.804 -39.525 5.085 1.00 28.03 353 ASP B CA 1
ATOM 9017 C C . ASP B 1 353 ? 38.888 -39.004 6.013 1.00 28.28 353 ASP B C 1
ATOM 9018 O O . ASP B 1 353 ? 40.050 -38.913 5.626 1.00 28.85 353 ASP B O 1
ATOM 9023 N N . ALA B 1 354 ? 38.501 -38.688 7.245 1.00 27.65 354 ALA B N 1
ATOM 9024 C CA . ALA B 1 354 ? 39.435 -38.135 8.220 1.00 27.81 354 ALA B CA 1
ATOM 9025 C C . ALA B 1 354 ? 39.702 -38.991 9.460 1.00 28.00 354 ALA B C 1
ATOM 9026 O O . ALA B 1 354 ? 40.233 -38.490 10.454 1.00 28.15 354 ALA B O 1
ATOM 9028 N N . THR B 1 355 ? 39.345 -40.270 9.416 1.00 27.98 355 THR B N 1
ATOM 9029 C CA . THR B 1 355 ? 39.587 -41.150 10.561 1.00 28.84 355 THR B CA 1
ATOM 9030 C C . THR B 1 355 ? 41.089 -41.217 10.845 1.00 28.88 355 THR B C 1
ATOM 9031 O O . THR B 1 355 ? 41.897 -41.310 9.919 1.00 27.63 355 THR B O 1
ATOM 9035 N N . ASN B 1 356 ? 41.463 -41.160 12.120 1.00 28.53 356 ASN B N 1
ATOM 9036 C CA . ASN B 1 356 ? 42.872 -41.246 12.491 1.00 29.13 356 ASN B CA 1
ATOM 9037 C C . ASN B 1 356 ? 43.043 -41.958 13.835 1.00 28.97 356 ASN B C 1
ATOM 9038 O O . ASN B 1 356 ? 42.063 -42.366 14.458 1.00 28.78 356 ASN B O 1
ATOM 9043 N N . LYS B 1 357 ? 44.288 -42.126 14.271 1.00 29.59 357 LYS B N 1
ATOM 9044 C CA . LYS B 1 357 ? 44.571 -42.813 15.529 1.00 30.28 357 LYS B CA 1
ATOM 9045 C C . LYS B 1 357 ? 43.824 -42.259 16.742 1.00 29.58 357 LYS B C 1
ATOM 9046 O O . LYS B 1 357 ? 43.364 -43.027 17.593 1.00 29.40 357 LYS B O 1
ATOM 9052 N N . VAL B 1 358 ? 43.704 -40.937 16.837 1.00 28.30 358 VAL B N 1
ATOM 9053 C CA . VAL B 1 358 ? 43.006 -40.344 17.976 1.00 27.49 358 VAL B CA 1
ATOM 9054 C C . VAL B 1 358 ? 41.512 -40.639 17.915 1.00 26.40 358 VAL B C 1
ATOM 9055 O O . VAL B 1 358 ? 40.847 -40.704 18.944 1.00 27.30 358 VAL B O 1
ATOM 9059 N N . SER B 1 359 ? 40.985 -40.828 16.709 1.00 27.57 359 SER B N 1
ATOM 9060 C CA . SER B 1 359 ? 39.569 -41.146 16.557 1.00 26.18 359 SER B CA 1
ATOM 9061 C C . SER B 1 359 ? 39.302 -42.415 17.358 1.00 26.85 359 SER B C 1
ATOM 9062 O O . SER B 1 359 ? 38.310 -42.512 18.078 1.00 26.37 359 SER B O 1
ATOM 9065 N N . TYR B 1 360 ? 40.201 -43.387 17.219 1.00 26.29 360 TYR B N 1
ATOM 9066 C CA . TYR B 1 360 ? 40.067 -44.660 17.919 1.00 26.84 360 TYR B CA 1
ATOM 9067 C C . TYR B 1 360 ? 40.370 -44.571 19.413 1.00 27.07 360 TYR B C 1
ATOM 9068 O O . TYR B 1 360 ? 39.754 -45.271 20.216 1.00 27.18 360 TYR B O 1
ATOM 9077 N N . MET B 1 361 ? 41.313 -43.715 19.790 1.00 27.41 361 MET B N 1
ATOM 9078 C CA . MET B 1 361 ? 41.649 -43.557 21.200 1.00 28.47 361 MET B CA 1
ATOM 9079 C C . MET B 1 361 ? 40.495 -42.936 21.975 1.00 27.81 361 MET B C 1
ATOM 9080 O O . MET B 1 361 ? 40.372 -43.132 23.186 1.00 27.39 361 MET B O 1
ATOM 9085 N N . ALA B 1 362 ? 39.646 -42.184 21.277 1.00 26.13 362 ALA B N 1
ATOM 9086 C CA . ALA B 1 362 ? 38.496 -41.561 21.917 1.00 25.89 362 ALA B CA 1
ATOM 9087 C C . ALA B 1 362 ? 37.470 -42.640 22.252 1.00 26.20 362 ALA B C 1
ATOM 9088 O O . ALA B 1 362 ? 36.865 -42.628 23.326 1.00 25.32 362 ALA B O 1
ATOM 9090 N N . LEU B 1 363 ? 37.265 -43.568 21.323 1.00 26.51 363 LEU B N 1
ATOM 9091 C CA . LEU B 1 363 ? 36.314 -44.652 21.542 1.00 27.47 363 LEU B CA 1
ATOM 9092 C C . LEU B 1 363 ? 36.812 -45.533 22.692 1.00 28.44 363 LEU B C 1
ATOM 9093 O O . LEU B 1 363 ? 36.024 -45.999 23.517 1.00 28.18 363 LEU B O 1
ATOM 9098 N N . GLU B 1 364 ? 38.124 -45.739 22.739 1.00 28.88 364 GLU B N 1
ATOM 9099 C CA . GLU B 1 364 ? 38.759 -46.553 23.777 1.00 30.39 364 GLU B CA 1
ATOM 9100 C C . GLU B 1 364 ? 38.584 -45.889 25.144 1.00 29.72 364 GLU B C 1
ATOM 9101 O O . 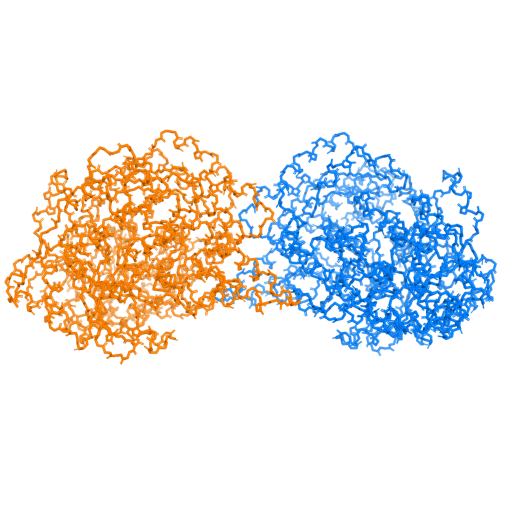GLU B 1 364 ? 38.263 -46.551 26.132 1.00 29.23 364 GLU B O 1
ATOM 9107 N N . ALA B 1 365 ? 38.788 -44.575 25.190 1.00 29.11 365 ALA B N 1
ATOM 9108 C CA . ALA B 1 365 ? 38.659 -43.817 26.433 1.00 28.73 365 ALA B CA 1
ATOM 9109 C C . ALA B 1 365 ? 37.274 -43.947 27.057 1.00 28.38 365 ALA B C 1
ATOM 9110 O O . ALA B 1 365 ? 37.139 -43.991 28.278 1.00 28.53 365 ALA B O 1
ATOM 9112 N N . ALA B 1 366 ? 36.242 -44.006 26.223 1.00 27.83 366 ALA B N 1
ATOM 9113 C CA . ALA B 1 366 ? 34.881 -44.131 26.729 1.00 27.47 366 ALA B CA 1
ATOM 9114 C C . ALA B 1 366 ? 34.719 -45.417 27.537 1.00 27.38 366 ALA B C 1
ATOM 9115 O O . ALA B 1 366 ? 33.964 -45.460 28.507 1.00 27.34 366 ALA B O 1
ATOM 9117 N N . VAL B 1 367 ? 35.428 -46.460 27.126 1.00 27.67 367 VAL B N 1
ATOM 9118 C CA . VAL B 1 367 ? 35.354 -47.749 27.809 1.00 29.06 367 VAL B CA 1
ATOM 9119 C C . VAL B 1 367 ? 36.285 -47.799 29.021 1.00 30.15 367 VAL B C 1
ATOM 9120 O O . VAL B 1 367 ? 36.018 -48.519 29.980 1.00 30.20 367 VAL B O 1
ATOM 9124 N N . HIS B 1 368 ? 37.371 -47.031 28.973 1.00 31.17 368 HIS B N 1
ATOM 9125 C CA . HIS B 1 368 ? 38.329 -46.982 30.080 1.00 31.16 368 HIS B CA 1
ATOM 9126 C C . HIS B 1 368 ? 37.760 -46.228 31.276 1.00 31.67 368 HIS B C 1
ATOM 9127 O O . HIS B 1 368 ? 37.991 -46.602 32.430 1.00 31.68 368 HIS B O 1
ATOM 9134 N N . VAL B 1 369 ? 37.011 -45.166 30.990 1.00 31.13 369 VAL B N 1
ATOM 9135 C CA . VAL B 1 369 ? 36.435 -44.306 32.018 1.00 30.99 369 VAL B CA 1
ATOM 9136 C C . VAL B 1 369 ? 34.992 -44.632 32.409 1.00 31.31 369 VAL B C 1
ATOM 9137 O O . VAL B 1 369 ? 34.646 -44.634 33.591 1.00 30.60 369 VAL B O 1
ATOM 9141 N N . LYS B 1 370 ? 34.150 -44.891 31.416 1.00 31.58 370 LYS B N 1
ATOM 9142 C CA . LYS B 1 370 ? 32.748 -45.216 31.657 1.00 31.16 370 LYS B CA 1
ATOM 9143 C C . LYS B 1 370 ? 31.998 -44.220 32.542 1.00 30.40 370 LYS B C 1
ATOM 9144 O O . LYS B 1 370 ? 31.302 -44.606 33.484 1.00 29.96 370 LYS B O 1
ATOM 9150 N N . LEU B 1 371 ? 32.141 -42.936 32.232 1.00 29.26 371 LEU B N 1
ATOM 9151 C CA . LEU B 1 371 ? 31.449 -41.880 32.962 1.00 29.40 371 LEU B CA 1
ATOM 9152 C C . LEU B 1 371 ? 30.492 -41.194 31.975 1.00 29.64 371 LEU B C 1
ATOM 9153 O O . LEU B 1 371 ? 30.592 -41.406 30.768 1.00 30.21 371 LEU B O 1
ATOM 9158 N N . PRO B 1 372 ? 29.548 -40.378 32.473 1.00 29.40 372 PRO B N 1
ATOM 9159 C CA . PRO B 1 372 ? 28.578 -39.677 31.622 1.00 29.56 372 PRO B CA 1
ATOM 9160 C C . PRO B 1 372 ? 29.171 -38.760 30.554 1.00 29.53 372 PRO B C 1
ATOM 9161 O O . PRO B 1 372 ? 28.617 -38.632 29.463 1.00 29.59 372 PRO B O 1
ATOM 9165 N N . GLN B 1 373 ? 30.292 -38.125 30.873 1.00 28.44 373 GLN B N 1
ATOM 9166 C CA . GLN B 1 373 ? 30.936 -37.208 29.945 1.00 28.02 373 GLN B CA 1
ATOM 9167 C C . GLN B 1 373 ? 32.281 -37.728 29.459 1.00 27.77 373 GLN B C 1
ATOM 9168 O O . GLN B 1 373 ? 32.929 -38.531 30.133 1.00 28.41 373 GLN B O 1
ATOM 9174 N N . PRO B 1 374 ? 32.713 -37.286 28.268 1.00 26.88 374 PRO B N 1
ATOM 9175 C CA . PRO B 1 374 ? 31.970 -36.347 27.422 1.00 27.37 374 PRO B CA 1
ATOM 9176 C C . PRO B 1 374 ? 30.879 -37.072 26.635 1.00 27.10 374 PRO B C 1
ATOM 9177 O O . PRO B 1 374 ? 30.818 -38.301 26.638 1.00 28.06 374 PRO B O 1
ATOM 9181 N N . SER B 1 375 ? 30.009 -36.307 25.985 1.00 26.79 375 SER B N 1
ATOM 9182 C CA . SER B 1 375 ? 28.957 -36.894 25.167 1.00 26.14 375 SER B CA 1
ATOM 9183 C C . SER B 1 375 ? 29.656 -37.275 23.865 1.00 26.02 375 SER B C 1
ATOM 9184 O O . SER B 1 375 ? 29.717 -36.475 22.929 1.00 25.64 375 SER B O 1
ATOM 9187 N N . LEU B 1 376 ? 30.195 -38.491 23.820 1.00 24.62 376 LEU B N 1
ATOM 9188 C CA . LEU B 1 376 ? 30.929 -38.972 22.654 1.00 24.18 376 LEU B CA 1
ATOM 9189 C C . LEU B 1 376 ? 30.016 -39.279 21.473 1.00 24.10 376 LEU B C 1
ATOM 9190 O O . LEU B 1 376 ? 28.961 -39.898 21.628 1.00 23.37 376 LEU B O 1
ATOM 9195 N N . SER B 1 377 ? 30.456 -38.856 20.295 1.00 23.67 377 SER B N 1
ATOM 9196 C CA . SER B 1 377 ? 29.690 -39.031 19.068 1.00 24.01 377 SER B CA 1
ATOM 9197 C C . SER B 1 377 ? 30.608 -39.403 17.912 1.00 23.07 377 SER B C 1
ATOM 9198 O O . SER B 1 377 ? 31.822 -39.232 17.991 1.00 23.91 377 SER B O 1
ATOM 9201 N N . VAL B 1 378 ? 30.020 -39.902 16.831 1.00 22.71 378 VAL B N 1
ATOM 9202 C CA . VAL B 1 378 ? 30.789 -40.251 15.648 1.00 21.57 378 VAL B CA 1
ATOM 9203 C C . VAL B 1 378 ? 30.040 -39.768 14.408 1.00 22.35 378 VAL B C 1
ATOM 9204 O O . VAL B 1 378 ? 28.810 -39.779 14.373 1.00 22.99 378 VAL B O 1
ATOM 9208 N N . ARG B 1 379 ? 30.784 -39.304 13.413 1.00 22.14 379 ARG B N 1
ATOM 9209 C CA . ARG B 1 379 ? 30.177 -38.867 12.162 1.00 22.35 379 ARG B CA 1
ATOM 9210 C C . ARG B 1 379 ? 30.241 -40.064 11.229 1.00 22.82 379 ARG B C 1
ATOM 9211 O O . ARG B 1 379 ? 31.211 -40.817 11.248 1.00 24.02 379 ARG B O 1
ATOM 9219 N N . ILE B 1 380 ? 29.201 -40.243 10.423 1.00 22.80 380 ILE B N 1
ATOM 9220 C CA . ILE B 1 380 ? 29.138 -41.357 9.489 1.00 22.83 380 ILE B CA 1
ATOM 9221 C C . ILE B 1 380 ? 28.805 -40.799 8.108 1.00 22.45 380 ILE B C 1
ATOM 9222 O O . ILE B 1 380 ? 27.970 -39.914 7.987 1.00 21.54 380 ILE B O 1
ATOM 9227 N N . TRP B 1 381 ? 29.476 -41.292 7.074 1.00 23.28 381 TRP B N 1
ATOM 9228 C CA . TRP B 1 381 ? 29.178 -40.842 5.716 1.00 24.50 381 TRP B CA 1
ATOM 9229 C C . TRP B 1 381 ? 29.335 -42.005 4.744 1.00 24.87 381 TRP B C 1
ATOM 9230 O O . TRP B 1 381 ? 29.687 -43.112 5.157 1.00 25.36 381 TRP B O 1
ATOM 9241 N N . ASN B 1 382 ? 29.061 -41.771 3.463 1.00 25.40 382 ASN B N 1
ATOM 9242 C CA . ASN B 1 382 ? 29.143 -42.847 2.476 1.00 26.47 382 ASN B CA 1
ATOM 9243 C C . ASN B 1 382 ? 30.446 -43.633 2.464 1.00 27.27 382 ASN B C 1
ATOM 9244 O O . ASN B 1 382 ? 30.430 -44.843 2.240 1.00 29.02 382 ASN B O 1
ATOM 9249 N N . LYS B 1 383 ? 31.569 -42.965 2.712 1.00 27.52 383 LYS B N 1
ATOM 9250 C CA . LYS B 1 383 ? 32.858 -43.642 2.684 1.00 27.94 383 LYS B CA 1
ATOM 9251 C C . LYS B 1 383 ? 33.468 -43.948 4.055 1.00 27.38 383 LYS B C 1
ATOM 9252 O O . LYS B 1 383 ? 34.677 -44.120 4.174 1.00 27.53 383 LYS B O 1
ATOM 9258 N N . THR B 1 384 ? 32.633 -44.018 5.086 1.00 26.84 384 THR B N 1
ATOM 9259 C CA . THR B 1 384 ? 33.115 -44.350 6.427 1.00 27.11 384 THR B CA 1
ATOM 9260 C C . THR B 1 384 ? 33.757 -45.738 6.380 1.00 27.61 384 THR B C 1
ATOM 9261 O O . THR B 1 384 ? 33.177 -46.675 5.834 1.00 27.44 384 THR B O 1
ATOM 9265 N N . PRO B 1 385 ? 34.966 -45.886 6.939 1.00 27.98 385 PRO B N 1
ATOM 9266 C CA . PRO B 1 385 ? 35.629 -47.198 6.927 1.00 29.03 385 PRO B CA 1
ATOM 9267 C C . PRO B 1 385 ? 34.805 -48.218 7.712 1.00 29.83 385 PRO B C 1
ATOM 9268 O O . PRO B 1 385 ? 34.339 -47.920 8.813 1.00 30.29 385 PRO B O 1
ATOM 9272 N N . ASP B 1 386 ? 34.628 -49.416 7.157 1.00 30.61 386 ASP B N 1
ATOM 9273 C CA . ASP B 1 386 ? 33.856 -50.448 7.842 1.00 32.13 386 ASP B CA 1
ATOM 9274 C C . ASP B 1 386 ? 34.398 -50.697 9.248 1.00 31.85 386 ASP B C 1
ATOM 9275 O O . ASP B 1 386 ? 33.633 -50.900 10.190 1.00 31.59 386 ASP B O 1
ATOM 9280 N N . GLU B 1 387 ? 35.720 -50.672 9.378 1.00 32.55 387 GLU B N 1
ATOM 9281 C CA . GLU B 1 387 ? 36.384 -50.902 10.659 1.00 33.33 387 GLU B CA 1
ATOM 9282 C C . GLU B 1 387 ? 35.958 -49.888 11.719 1.00 31.72 387 GLU B C 1
ATOM 9283 O O . GLU B 1 387 ? 35.808 -50.226 12.897 1.00 30.60 387 GLU B O 1
ATOM 9289 N N . PHE B 1 388 ? 35.773 -48.643 11.290 1.00 30.15 388 PHE B N 1
ATOM 9290 C CA . PHE B 1 388 ? 35.382 -47.563 12.184 1.00 28.69 388 PHE B CA 1
ATOM 9291 C C . PHE B 1 388 ? 33.953 -47.746 12.687 1.00 27.90 388 PHE B C 1
ATOM 9292 O O . PHE B 1 388 ? 33.695 -47.644 13.885 1.00 26.87 388 PHE B O 1
ATOM 9300 N N . LEU B 1 389 ? 33.025 -48.017 11.771 1.00 27.37 389 LEU B N 1
ATOM 9301 C CA . LEU B 1 389 ? 31.635 -48.216 12.156 1.00 27.09 389 LEU B CA 1
ATOM 9302 C C . LEU B 1 389 ? 31.490 -49.428 13.071 1.00 27.03 389 LEU B C 1
ATOM 9303 O O . LEU B 1 389 ? 30.741 -49.388 14.047 1.00 27.62 389 LEU B O 1
ATOM 9308 N N . LEU B 1 390 ? 32.206 -50.506 12.767 1.00 27.00 390 LEU B N 1
ATOM 9309 C CA . LEU B 1 390 ? 32.120 -51.701 13.600 1.00 28.00 390 LEU B CA 1
ATOM 9310 C C . LEU B 1 390 ? 32.690 -51.448 14.994 1.00 27.56 390 LEU B C 1
ATOM 9311 O O . LEU B 1 390 ? 32.200 -52.005 15.977 1.00 27.12 390 LEU B O 1
ATOM 9316 N N . ARG B 1 391 ? 33.713 -50.604 15.079 1.00 27.69 391 ARG B N 1
ATOM 9317 C CA . ARG B 1 391 ? 34.315 -50.280 16.374 1.00 26.52 391 ARG B CA 1
ATOM 9318 C C . ARG B 1 391 ? 33.319 -49.444 17.178 1.00 26.26 391 ARG B C 1
ATOM 9319 O O . ARG B 1 391 ? 33.207 -49.591 18.399 1.00 25.84 391 ARG B O 1
ATOM 9327 N N . ALA B 1 392 ? 32.591 -48.567 16.491 1.00 25.26 392 ALA B N 1
ATOM 9328 C CA . ALA B 1 392 ? 31.586 -47.745 17.150 1.00 26.01 392 ALA B CA 1
ATOM 9329 C C . ALA B 1 392 ? 30.490 -48.681 17.661 1.00 26.47 392 ALA B C 1
ATOM 9330 O O . ALA B 1 392 ? 29.954 -48.489 18.753 1.00 25.60 392 ALA B O 1
ATOM 9332 N N . ALA B 1 393 ? 30.167 -49.696 16.862 1.00 26.54 393 ALA B N 1
ATOM 9333 C CA . ALA B 1 393 ? 29.148 -50.671 17.237 1.00 27.32 393 ALA B CA 1
ATOM 9334 C C . ALA B 1 393 ? 29.585 -51.423 18.492 1.00 27.38 393 ALA B C 1
ATOM 9335 O O . ALA B 1 393 ? 28.763 -51.699 19.362 1.00 27.86 393 ALA B O 1
ATOM 9337 N N . GLU B 1 394 ? 30.872 -51.765 18.570 1.00 28.71 394 GLU B N 1
ATOM 9338 C CA . GLU B 1 394 ? 31.416 -52.464 19.739 1.00 29.69 394 GLU B CA 1
ATOM 9339 C C . GLU B 1 394 ? 31.220 -51.618 20.985 1.00 28.89 394 GLU B C 1
ATOM 9340 O O . GLU B 1 394 ? 30.941 -52.137 22.067 1.00 27.80 394 GLU B O 1
ATOM 9346 N N . LEU B 1 395 ? 31.398 -50.310 20.836 1.00 28.01 395 LEU B N 1
ATOM 9347 C CA . LEU B 1 395 ? 31.225 -49.404 21.961 1.00 28.12 395 LEU B CA 1
ATOM 9348 C C . LEU B 1 395 ? 29.760 -49.379 22.387 1.00 27.61 395 LEU B C 1
ATOM 9349 O O . LEU B 1 395 ? 29.453 -49.401 23.576 1.00 27.11 395 LEU B O 1
ATOM 9354 N N . THR B 1 396 ? 28.855 -49.345 21.411 1.00 27.20 396 THR B N 1
ATOM 9355 C CA . THR B 1 396 ? 27.424 -49.331 21.711 1.00 26.92 396 THR B CA 1
ATOM 9356 C C . THR B 1 396 ? 27.043 -50.555 22.554 1.00 26.31 396 THR B C 1
ATOM 9357 O O . THR B 1 396 ? 26.226 -50.464 23.473 1.00 26.00 396 THR B O 1
ATOM 9361 N N . ARG B 1 397 ? 27.647 -51.695 22.239 1.00 27.32 397 ARG B N 1
ATOM 9362 C CA . ARG B 1 397 ? 27.368 -52.935 22.954 1.00 28.87 397 ARG B CA 1
ATOM 9363 C C . ARG B 1 397 ? 27.756 -52.859 24.434 1.00 29.86 397 ARG B C 1
ATOM 9364 O O . ARG B 1 397 ? 27.269 -53.643 25.250 1.00 30.28 397 ARG B O 1
ATOM 9372 N N . GLU B 1 398 ? 28.619 -51.909 24.782 1.00 30.34 398 GLU B N 1
ATOM 9373 C CA . GLU B 1 398 ? 29.044 -51.756 26.170 1.00 31.87 398 GLU B CA 1
ATOM 9374 C C . GLU B 1 398 ? 27.893 -51.268 27.048 1.00 32.11 398 GLU B C 1
ATOM 9375 O O . GLU B 1 398 ? 27.951 -51.370 28.274 1.00 32.35 398 GLU B O 1
ATOM 9381 N N . GLY B 1 399 ? 26.855 -50.724 26.418 1.00 31.19 399 GLY B N 1
ATOM 9382 C CA . GLY B 1 399 ? 25.692 -50.267 27.159 1.00 31.49 399 GLY B CA 1
ATOM 9383 C C . GLY B 1 399 ? 25.808 -48.953 27.904 1.00 31.88 399 GLY B C 1
ATOM 9384 O O . GLY B 1 399 ? 25.166 -48.765 28.936 1.00 33.23 399 GLY B O 1
ATOM 9385 N N . LEU B 1 400 ? 26.614 -48.038 27.382 1.00 32.04 400 LEU B N 1
ATOM 9386 C CA . LEU B 1 400 ? 26.791 -46.734 28.010 1.00 32.57 400 LEU B CA 1
ATOM 9387 C C . LEU B 1 400 ? 25.912 -45.705 27.305 1.00 33.06 400 LEU B C 1
ATOM 9388 O O . LEU B 1 400 ? 25.814 -44.554 27.738 1.00 32.99 400 LEU B O 1
ATOM 9393 N N . GLY B 1 401 ? 25.271 -46.132 26.221 1.00 32.40 401 GLY B N 1
ATOM 9394 C CA . GLY B 1 401 ? 24.421 -45.233 25.460 1.00 33.59 401 GLY B CA 1
ATOM 9395 C C . GLY B 1 401 ? 25.245 -44.514 24.406 1.00 34.08 401 GLY B C 1
ATOM 9396 O O . GLY B 1 401 ? 24.726 -43.710 23.631 1.00 34.77 401 GLY B O 1
ATOM 9397 N N . LEU B 1 402 ? 26.539 -44.820 24.380 1.00 33.85 402 LEU B N 1
ATOM 9398 C CA . LEU B 1 402 ? 27.472 -44.212 23.440 1.00 33.62 402 LEU B CA 1
ATOM 9399 C C . LEU B 1 402 ? 27.795 -45.164 22.298 1.00 32.76 402 LEU B C 1
ATOM 9400 O O . LEU B 1 402 ? 27.719 -46.382 22.457 1.00 34.84 402 LEU B O 1
ATOM 9405 N N . PRO B 1 403 ? 28.136 -44.621 21.121 1.00 30.58 403 PRO B N 1
ATOM 9406 C CA . PRO B 1 403 ? 28.207 -43.179 20.866 1.00 29.55 403 PRO B CA 1
ATOM 9407 C C . PRO B 1 403 ? 26.940 -42.741 20.142 1.00 28.61 403 PRO B C 1
ATOM 9408 O O . PRO B 1 403 ? 26.142 -43.579 19.728 1.00 28.10 403 PRO B O 1
ATOM 9412 N N . ALA B 1 404 ? 26.746 -41.434 20.012 1.00 26.69 404 ALA B N 1
ATOM 9413 C CA . ALA B 1 404 ? 25.600 -40.927 19.270 1.00 24.95 404 ALA B CA 1
ATOM 9414 C C . ALA B 1 404 ? 26.112 -40.940 17.829 1.00 23.63 404 ALA B C 1
ATOM 9415 O O . ALA B 1 404 ? 27.288 -40.669 17.599 1.00 23.95 404 ALA B O 1
ATOM 9417 N N . TYR B 1 405 ? 25.249 -41.274 16.870 1.00 21.97 405 TYR B N 1
ATOM 9418 C CA . TYR B 1 405 ? 25.647 -41.332 15.460 1.00 22.15 405 TYR B CA 1
ATOM 9419 C C . TYR B 1 405 ? 25.017 -40.186 14.676 1.00 21.69 405 TYR B C 1
ATOM 9420 O O . TYR B 1 405 ? 23.824 -39.912 14.831 1.00 21.19 405 TYR B O 1
ATOM 9429 N N . TYR B 1 406 ? 25.819 -39.527 13.842 1.00 21.15 406 TYR B N 1
ATOM 9430 C CA . TYR B 1 406 ? 25.356 -38.397 13.042 1.00 21.80 406 TYR B CA 1
ATOM 9431 C C . TYR B 1 406 ? 25.605 -38.633 11.564 1.00 21.13 406 TYR B C 1
ATOM 9432 O O . TYR B 1 406 ? 26.655 -39.138 11.168 1.00 22.32 406 TYR B O 1
ATOM 9441 N N . ASN B 1 407 ? 24.627 -38.240 10.756 1.00 20.88 407 ASN B N 1
ATOM 9442 C CA . ASN B 1 407 ? 24.658 -38.452 9.315 1.00 21.75 407 ASN B CA 1
ATOM 9443 C C . ASN B 1 407 ? 25.149 -37.277 8.464 1.00 20.65 407 ASN B C 1
ATOM 9444 O O . ASN B 1 407 ? 24.425 -36.313 8.242 1.00 20.66 407 ASN B O 1
ATOM 9449 N N . ASP B 1 408 ? 26.387 -37.381 7.988 1.00 21.43 408 ASP B N 1
ATOM 9450 C CA . ASP B 1 408 ? 27.003 -36.357 7.141 1.00 21.57 408 ASP B CA 1
ATOM 9451 C C . ASP B 1 408 ? 26.162 -36.074 5.907 1.00 22.00 408 ASP B C 1
ATOM 9452 O O . ASP B 1 408 ? 26.059 -34.930 5.453 1.00 21.74 408 ASP B O 1
ATOM 9457 N N . GLU B 1 409 ? 25.573 -37.131 5.365 1.00 21.60 409 GLU B N 1
ATOM 9458 C CA . GLU B 1 409 ? 24.797 -37.025 4.135 1.00 23.03 409 GLU B CA 1
ATOM 9459 C C . GLU B 1 409 ? 23.616 -36.060 4.181 1.00 22.88 409 GLU B C 1
ATOM 9460 O O . GLU B 1 409 ? 23.221 -35.525 3.147 1.00 22.84 409 GLU B O 1
ATOM 9466 N N . VAL B 1 410 ? 23.045 -35.839 5.361 1.00 22.11 410 VAL B N 1
ATOM 9467 C CA . VAL B 1 410 ? 21.936 -34.898 5.483 1.00 21.78 410 VAL B CA 1
ATOM 9468 C C . VAL B 1 410 ? 22.403 -33.607 6.149 1.00 21.13 410 VAL B C 1
ATOM 9469 O O . VAL B 1 410 ? 22.006 -32.518 5.757 1.00 20.17 410 VAL B O 1
ATOM 9473 N N . ILE B 1 411 ? 23.264 -33.731 7.150 1.00 19.63 411 ILE B N 1
ATOM 9474 C CA . ILE B 1 411 ? 23.742 -32.559 7.862 1.00 19.35 411 ILE B CA 1
ATOM 9475 C C . ILE B 1 411 ? 24.518 -31.572 6.997 1.00 19.23 411 ILE B C 1
ATOM 9476 O O . ILE B 1 411 ? 24.295 -30.370 7.081 1.00 19.52 411 ILE B O 1
ATOM 9481 N N . ILE B 1 412 ? 25.426 -32.068 6.166 1.00 20.95 412 ILE B N 1
ATOM 9482 C CA . ILE B 1 412 ? 26.210 -31.174 5.324 1.00 22.73 412 ILE B CA 1
ATOM 9483 C C . ILE B 1 412 ? 25.317 -30.332 4.398 1.00 23.28 412 ILE B C 1
ATOM 9484 O O . ILE B 1 412 ? 25.449 -29.107 4.354 1.00 22.92 412 ILE B O 1
ATOM 9489 N N . PRO B 1 413 ? 24.394 -30.969 3.651 1.00 24.41 413 PRO B N 1
ATOM 9490 C CA . PRO B 1 413 ? 23.514 -30.195 2.764 1.00 24.98 413 PRO B CA 1
ATOM 9491 C C . PRO B 1 413 ? 22.639 -29.220 3.561 1.00 24.94 413 PRO B C 1
ATOM 9492 O O . PRO B 1 413 ? 22.413 -28.083 3.140 1.00 24.92 413 PRO B O 1
ATOM 9496 N N . ALA B 1 414 ? 22.150 -29.670 4.716 1.00 24.59 414 ALA B N 1
ATOM 9497 C CA . ALA B 1 414 ? 21.309 -28.832 5.566 1.00 24.23 414 ALA B CA 1
ATOM 9498 C C . ALA B 1 414 ? 22.051 -27.559 5.981 1.00 23.81 414 ALA B C 1
ATOM 9499 O O . ALA B 1 414 ? 21.475 -26.472 5.974 1.00 23.81 414 ALA B O 1
ATOM 9501 N N . LEU B 1 415 ? 23.327 -27.699 6.335 1.00 23.39 415 LEU B N 1
ATOM 9502 C CA . LEU B 1 415 ? 24.141 -26.554 6.749 1.00 23.06 415 LEU B CA 1
ATOM 9503 C C . LEU B 1 415 ? 24.421 -25.587 5.593 1.00 22.90 415 LEU B C 1
ATOM 9504 O O . LEU B 1 415 ? 24.353 -24.370 5.767 1.00 22.26 415 LEU B O 1
ATOM 9509 N N . VAL B 1 416 ? 24.732 -26.119 4.415 1.00 23.38 416 VAL B N 1
ATOM 9510 C CA . VAL B 1 416 ? 25.002 -25.255 3.271 1.00 24.33 416 VAL B CA 1
ATOM 9511 C C . VAL B 1 416 ? 23.726 -24.496 2.925 1.00 24.98 416 VAL B C 1
ATOM 9512 O O . VAL B 1 416 ? 23.770 -23.342 2.509 1.00 23.62 416 VAL B O 1
ATOM 9516 N N . SER B 1 417 ? 22.586 -25.158 3.101 1.00 25.20 417 SER B N 1
ATOM 9517 C CA . SER B 1 417 ? 21.297 -24.538 2.831 1.00 26.35 417 SER B CA 1
ATOM 9518 C C . SER B 1 417 ? 21.106 -23.343 3.762 1.00 25.78 417 SER B C 1
ATOM 9519 O O . SER B 1 417 ? 20.415 -22.379 3.422 1.00 25.24 417 SER B O 1
ATOM 9522 N N . ARG B 1 418 ? 21.726 -23.411 4.939 1.00 24.26 418 ARG B N 1
ATOM 9523 C CA . ARG B 1 418 ? 21.628 -22.336 5.924 1.00 24.65 418 ARG B CA 1
ATOM 9524 C C . ARG B 1 418 ? 22.684 -21.239 5.772 1.00 24.59 418 ARG B C 1
ATOM 9525 O O . ARG B 1 418 ? 22.736 -20.307 6.578 1.00 24.73 418 ARG B O 1
ATOM 9533 N N . GLY B 1 419 ? 23.538 -21.347 4.759 1.00 23.92 419 GLY B N 1
ATOM 9534 C CA . GLY B 1 419 ? 24.525 -20.300 4.554 1.00 23.71 419 GLY B CA 1
ATOM 9535 C C . GLY B 1 419 ? 25.995 -20.641 4.691 1.00 23.25 419 GLY B C 1
ATOM 9536 O O . GLY B 1 419 ? 26.849 -19.822 4.336 1.00 23.47 419 GLY B O 1
ATOM 9537 N N . LEU B 1 420 ? 26.308 -21.825 5.210 1.00 22.89 420 LEU B N 1
ATOM 9538 C CA . LEU B 1 420 ? 27.703 -22.222 5.362 1.00 22.29 420 LEU B CA 1
ATOM 9539 C C . LEU B 1 420 ? 28.303 -22.602 4.019 1.00 22.59 420 LEU B C 1
ATOM 9540 O O . LEU B 1 420 ? 27.598 -23.079 3.129 1.00 21.51 420 LEU B O 1
ATOM 9545 N N . THR B 1 421 ? 29.604 -22.376 3.860 1.00 23.11 421 THR B N 1
ATOM 9546 C CA . THR B 1 421 ? 30.271 -22.768 2.619 1.00 23.66 421 THR B CA 1
ATOM 9547 C C . THR B 1 421 ? 30.350 -24.285 2.670 1.00 23.91 421 THR B C 1
ATOM 9548 O O . THR B 1 421 ? 30.212 -24.870 3.740 1.00 23.44 421 THR B O 1
ATOM 9552 N N . LEU B 1 422 ? 30.567 -24.930 1.526 1.00 23.88 422 LEU B N 1
ATOM 9553 C CA . LEU B 1 422 ? 30.666 -26.387 1.512 1.00 24.66 422 LEU B CA 1
ATOM 9554 C C . LEU B 1 422 ? 31.846 -26.825 2.385 1.00 24.93 422 LEU B C 1
ATOM 9555 O O . LEU B 1 422 ? 31.758 -27.818 3.108 1.00 23.91 422 LEU B O 1
ATOM 9560 N N . GLU B 1 423 ? 32.948 -26.079 2.317 1.00 25.36 423 GLU B N 1
ATOM 9561 C CA . GLU B 1 423 ? 34.127 -26.400 3.122 1.00 27.37 423 GLU B CA 1
ATOM 9562 C C . GLU B 1 423 ? 33.830 -26.347 4.620 1.00 26.84 423 GLU B C 1
ATOM 9563 O O . GLU B 1 423 ? 34.226 -27.244 5.366 1.00 26.56 423 GLU B O 1
ATOM 9569 N N . ASP B 1 424 ? 33.153 -25.288 5.060 1.00 25.74 424 ASP B N 1
ATOM 9570 C CA . ASP B 1 424 ? 32.814 -25.150 6.472 1.00 25.50 424 ASP B CA 1
ATOM 9571 C C . ASP B 1 424 ? 31.820 -26.226 6.914 1.00 24.45 424 ASP B C 1
ATOM 9572 O O . ASP B 1 424 ? 31.964 -26.806 7.989 1.00 24.08 424 ASP B O 1
ATOM 9577 N N . ALA B 1 425 ? 30.814 -26.497 6.085 1.00 23.42 425 ALA B N 1
ATOM 9578 C CA . ALA B 1 425 ? 29.815 -27.513 6.426 1.00 21.90 425 ALA B CA 1
ATOM 9579 C C . ALA B 1 425 ? 30.446 -28.894 6.610 1.00 22.66 425 ALA B C 1
ATOM 9580 O O . ALA B 1 425 ? 30.069 -29.639 7.517 1.00 21.78 425 ALA B O 1
ATOM 9582 N N . ARG B 1 426 ? 31.405 -29.236 5.753 1.00 20.72 426 ARG B N 1
ATOM 9583 C CA . ARG B 1 426 ? 32.077 -30.529 5.844 1.00 22.40 426 ARG B CA 1
ATOM 9584 C C . ARG B 1 426 ? 32.880 -30.665 7.122 1.00 22.80 426 ARG B C 1
ATOM 9585 O O . ARG B 1 426 ? 33.206 -31.774 7.534 1.00 23.26 426 ARG B O 1
ATOM 9593 N N . ASP B 1 427 ? 33.200 -29.539 7.748 1.00 23.90 427 ASP B N 1
ATOM 9594 C CA . ASP B 1 427 ? 33.987 -29.564 8.977 1.00 23.95 427 ASP B CA 1
ATOM 9595 C C . ASP B 1 427 ? 33.136 -29.392 10.239 1.00 24.18 427 ASP B C 1
ATOM 9596 O O . ASP B 1 427 ? 33.629 -28.959 11.278 1.00 22.65 427 ASP B O 1
ATOM 9601 N N . TYR B 1 428 ? 31.866 -29.767 10.160 1.00 22.36 428 TYR B N 1
ATOM 9602 C CA . TYR B 1 428 ? 30.980 -29.607 11.305 1.00 22.29 428 TYR B CA 1
ATOM 9603 C C . TYR B 1 428 ? 31.265 -30.503 12.507 1.00 21.87 428 TYR B C 1
ATOM 9604 O O . TYR B 1 428 ? 31.844 -31.586 12.392 1.00 21.19 428 TYR B O 1
ATOM 9613 N N . GLY B 1 429 ? 30.830 -30.019 13.665 1.00 20.70 429 GLY B N 1
ATOM 9614 C CA . GLY B 1 429 ? 30.943 -30.765 14.902 1.00 21.33 429 GLY B CA 1
ATOM 9615 C C . GLY B 1 429 ? 29.566 -30.638 15.528 1.00 20.29 429 GLY B C 1
ATOM 9616 O O . GLY B 1 429 ? 28.744 -29.851 15.050 1.00 21.87 429 GLY B O 1
ATOM 9617 N N . ILE B 1 430 ? 29.285 -31.404 16.572 1.00 20.28 430 ILE B N 1
ATOM 9618 C CA . ILE B 1 430 ? 27.992 -31.307 17.220 1.00 20.34 430 ILE B CA 1
ATOM 9619 C C . ILE B 1 430 ? 28.089 -30.523 18.530 1.00 21.19 430 ILE B C 1
ATOM 9620 O O . ILE B 1 430 ? 29.057 -30.665 19.274 1.00 23.48 430 ILE B O 1
ATOM 9625 N N . ILE B 1 431 ? 27.083 -29.695 18.785 1.00 21.06 431 ILE B N 1
ATOM 9626 C CA . ILE B 1 431 ? 26.985 -28.895 20.001 1.00 22.08 431 ILE B CA 1
ATOM 9627 C C . ILE B 1 431 ? 25.921 -29.523 20.910 1.00 22.59 431 ILE B C 1
ATOM 9628 O O . ILE B 1 431 ? 24.830 -29.859 20.452 1.00 21.22 431 ILE B O 1
ATOM 9633 N N . GLY B 1 432 ? 26.249 -29.692 22.187 1.00 22.68 432 GLY B N 1
ATOM 9634 C CA . GLY B 1 432 ? 25.295 -30.240 23.138 1.00 22.00 432 GLY B CA 1
ATOM 9635 C C . GLY B 1 432 ? 24.736 -31.621 22.852 1.00 23.66 432 GLY B C 1
ATOM 9636 O O . GLY B 1 432 ? 25.425 -32.624 23.007 1.00 23.94 432 GLY B O 1
ATOM 9637 N N . CYS B 1 433 ? 23.474 -31.673 22.439 1.00 23.15 433 CYS B N 1
ATOM 9638 C CA . CYS B 1 433 ? 22.821 -32.942 22.149 1.00 23.67 433 CYS B CA 1
ATOM 9639 C C . CYS B 1 433 ? 22.916 -33.390 20.696 1.00 23.05 433 CYS B C 1
ATOM 9640 O O . CYS B 1 433 ? 23.408 -34.481 20.410 1.00 23.87 433 CYS B O 1
ATOM 9643 N N . VAL B 1 434 ? 22.434 -32.553 19.783 1.00 22.61 434 VAL B N 1
ATOM 9644 C CA . VAL B 1 434 ? 22.434 -32.906 18.361 1.00 22.69 434 VAL B CA 1
ATOM 9645 C C . VAL B 1 434 ? 22.547 -31.705 17.418 1.00 23.09 434 VAL B C 1
ATOM 9646 O O . VAL B 1 434 ? 22.258 -31.832 16.230 1.00 22.80 434 VAL B O 1
ATOM 9650 N N . GLU B 1 435 ? 22.972 -30.556 17.936 1.00 22.53 435 GLU B N 1
ATOM 9651 C CA . GLU B 1 435 ? 23.055 -29.325 17.137 1.00 22.62 435 GLU B CA 1
ATOM 9652 C C . GLU B 1 435 ? 24.372 -29.111 16.372 1.00 22.96 435 GLU B C 1
ATOM 9653 O O . GLU B 1 435 ? 25.416 -28.829 16.962 1.00 22.56 435 GLU B O 1
ATOM 9659 N N . PRO B 1 436 ? 24.330 -29.221 15.034 1.00 22.90 436 PRO B N 1
ATOM 9660 C CA . PRO B 1 436 ? 25.533 -29.043 14.216 1.00 22.42 436 PRO B CA 1
ATOM 9661 C C . PRO B 1 436 ? 25.974 -27.600 13.980 1.00 22.08 436 PRO B C 1
ATOM 9662 O O . PRO B 1 436 ? 25.150 -26.695 13.896 1.00 23.30 436 PRO B O 1
ATOM 9666 N N . GLN B 1 437 ? 27.284 -27.399 13.866 1.00 22.55 437 GLN B N 1
ATOM 9667 C CA . GLN B 1 437 ? 27.833 -26.067 13.597 1.00 21.36 437 GLN B CA 1
ATOM 9668 C C . GLN B 1 437 ? 29.272 -26.171 13.097 1.00 21.51 437 GLN B C 1
ATOM 9669 O O . GLN B 1 437 ? 29.923 -27.204 13.244 1.00 20.35 437 GLN B O 1
ATOM 9675 N N . LYS B 1 438 ? 29.753 -25.096 12.477 1.00 20.96 438 LYS B N 1
ATOM 9676 C CA . LYS B 1 438 ? 31.135 -25.034 12.029 1.00 21.66 438 LYS B CA 1
ATOM 9677 C C . LYS B 1 438 ? 31.861 -24.475 13.257 1.00 21.18 438 LYS B C 1
ATOM 9678 O O . LYS B 1 438 ? 31.641 -23.331 13.645 1.00 21.40 438 LYS B O 1
ATOM 9684 N N . PRO B 1 439 ? 32.709 -25.288 13.904 1.00 21.52 439 PRO B N 1
ATOM 9685 C CA . PRO B 1 439 ? 33.437 -24.827 15.091 1.00 21.63 439 PRO B CA 1
ATOM 9686 C C . PRO B 1 439 ? 34.346 -23.629 14.821 1.00 22.62 439 PRO B C 1
ATOM 9687 O O . PRO B 1 439 ? 34.927 -23.514 13.742 1.00 23.43 439 PRO B O 1
ATOM 9691 N N . GLY B 1 440 ? 34.454 -22.741 15.806 1.00 22.24 440 GLY B N 1
ATOM 9692 C CA . GLY B 1 440 ? 35.315 -21.578 15.678 1.00 23.05 440 GLY B CA 1
ATOM 9693 C C . GLY B 1 440 ? 34.827 -20.427 14.818 1.00 22.60 440 GLY B C 1
ATOM 9694 O O . GLY B 1 440 ? 35.568 -19.468 14.613 1.00 23.01 440 GLY B O 1
ATOM 9695 N N . LYS B 1 441 ? 33.593 -20.506 14.328 1.00 22.72 441 LYS B N 1
ATOM 9696 C CA . LYS B 1 441 ? 33.041 -19.460 13.470 1.00 22.99 441 LYS B CA 1
ATOM 9697 C C . LYS B 1 441 ? 31.558 -19.185 13.711 1.00 22.65 441 LYS B C 1
ATOM 9698 O O . LYS B 1 441 ? 30.956 -18.385 12.990 1.00 22.39 441 LYS B O 1
ATOM 9704 N N . THR B 1 442 ? 30.982 -19.803 14.739 1.00 22.38 442 THR B N 1
ATOM 9705 C CA . THR B 1 442 ? 29.549 -19.677 14.991 1.00 22.58 442 THR B CA 1
ATOM 9706 C C . THR B 1 442 ? 29.051 -19.260 16.381 1.00 22.01 442 THR B C 1
ATOM 9707 O O . THR B 1 442 ? 29.639 -19.624 17.395 1.00 21.85 442 THR B O 1
ATOM 9711 N N . GLU B 1 443 ? 27.966 -18.487 16.404 1.00 22.38 443 GLU B N 1
ATOM 9712 C CA . GLU B 1 443 ? 27.270 -18.126 17.647 1.00 23.49 443 GLU B CA 1
ATOM 9713 C C . GLU B 1 443 ? 25.870 -18.658 17.302 1.00 22.57 443 GLU B C 1
ATOM 9714 O O . GLU B 1 443 ? 25.054 -17.956 16.710 1.00 22.39 443 GLU B O 1
ATOM 9720 N N . GLY B 1 444 ? 25.604 -19.906 17.671 1.00 22.57 444 GLY B N 1
ATOM 9721 C CA . GLY B 1 444 ? 24.340 -20.527 17.306 1.00 22.63 444 GLY B CA 1
ATOM 9722 C C . GLY B 1 444 ? 23.144 -20.549 18.240 1.00 22.77 444 GLY B C 1
ATOM 9723 O O . GLY B 1 444 ? 22.048 -20.873 17.783 1.00 22.14 444 GLY B O 1
ATOM 9724 N N . TRP B 1 445 ? 23.323 -20.226 19.521 1.00 21.75 445 TRP B N 1
ATOM 9725 C CA . TRP B 1 445 ? 22.192 -20.238 20.452 1.00 22.22 445 TRP B CA 1
ATOM 9726 C C . TRP B 1 445 ? 21.379 -21.518 20.192 1.00 21.98 445 TRP B C 1
ATOM 9727 O O . TRP B 1 445 ? 20.157 -21.486 20.066 1.00 22.55 445 TRP B O 1
ATOM 9738 N N . HIS B 1 446 ? 22.081 -22.643 20.123 1.00 22.76 446 HIS B N 1
ATOM 9739 C CA . HIS B 1 446 ? 21.479 -23.944 19.816 1.00 23.48 446 HIS B CA 1
ATOM 9740 C C . HIS B 1 446 ? 20.400 -24.542 20.731 1.00 24.12 446 HIS B C 1
ATOM 9741 O O . HIS B 1 446 ? 19.807 -25.568 20.390 1.00 23.69 446 HIS B O 1
ATOM 9748 N N . ASP B 1 447 ? 20.154 -23.940 21.892 1.00 24.34 447 ASP B N 1
ATOM 9749 C CA . ASP B 1 447 ? 19.073 -24.419 22.757 1.00 25.23 447 ASP B CA 1
ATOM 9750 C C . ASP B 1 447 ? 18.450 -23.219 23.453 1.00 25.71 447 ASP B C 1
ATOM 9751 O O . ASP B 1 447 ? 18.509 -23.076 24.675 1.00 26.55 447 ASP B O 1
ATOM 9756 N N . SER B 1 448 ? 17.839 -22.361 22.645 1.00 24.58 448 SER B N 1
ATOM 9757 C CA . SER B 1 448 ? 17.220 -21.135 23.125 1.00 24.50 448 SER B CA 1
ATOM 9758 C C . SER B 1 448 ? 15.827 -21.315 23.715 1.00 24.65 448 SER B C 1
ATOM 9759 O O . SER B 1 448 ? 15.291 -20.394 24.332 1.00 24.92 448 SER B O 1
ATOM 9762 N N . ALA B 1 449 ? 15.232 -22.492 23.530 1.00 24.04 449 ALA B N 1
ATOM 9763 C CA . ALA B 1 449 ? 13.895 -22.728 24.069 1.00 24.05 449 ALA B CA 1
ATOM 9764 C C . ALA B 1 449 ? 13.370 -24.127 23.784 1.00 23.50 449 ALA B C 1
ATOM 9765 O O . ALA B 1 449 ? 13.879 -24.828 22.905 1.00 23.13 449 ALA B O 1
ATOM 9767 N N . PHE B 1 450 ? 12.360 -24.525 24.556 1.00 24.41 450 PHE B N 1
ATOM 9768 C CA . PHE B 1 450 ? 11.674 -25.804 24.368 1.00 23.53 450 PHE B CA 1
ATOM 9769 C C . PHE B 1 450 ? 10.215 -25.412 24.136 1.00 23.88 450 PHE B C 1
ATOM 9770 O O . PHE B 1 450 ? 9.661 -24.578 24.863 1.00 25.39 450 PHE B O 1
ATOM 9778 N N . PHE B 1 451 ? 9.600 -26.011 23.123 1.00 23.52 451 PHE B N 1
ATOM 9779 C CA . PHE B 1 451 ? 8.222 -25.705 22.745 1.00 22.70 451 PHE B CA 1
ATOM 9780 C C . PHE B 1 451 ? 7.363 -26.970 22.791 1.00 22.82 451 PHE B C 1
ATOM 9781 O O . PHE B 1 451 ? 7.691 -27.962 22.147 1.00 23.66 451 PHE B O 1
ATOM 9789 N N . ASN B 1 452 ? 6.267 -26.925 23.542 1.00 23.82 452 ASN B N 1
ATOM 9790 C CA . ASN B 1 452 ? 5.369 -28.078 23.681 1.00 23.46 452 ASN B CA 1
ATOM 9791 C C . ASN B 1 452 ? 4.355 -28.157 22.530 1.00 24.31 452 ASN B C 1
ATOM 9792 O O . ASN B 1 452 ? 3.322 -27.491 22.550 1.00 24.50 452 ASN B O 1
ATOM 9797 N N . LEU B 1 453 ? 4.655 -28.979 21.530 1.00 23.68 453 LEU B N 1
ATOM 9798 C CA . LEU B 1 453 ? 3.773 -29.143 20.379 1.00 24.02 453 LEU B CA 1
ATOM 9799 C C . LEU B 1 453 ? 2.419 -29.745 20.751 1.00 24.41 453 LEU B C 1
ATOM 9800 O O . LEU B 1 453 ? 1.402 -29.413 20.141 1.00 24.46 453 LEU B O 1
ATOM 9805 N N . ALA B 1 454 ? 2.407 -30.634 21.740 1.00 25.95 454 ALA B N 1
ATOM 9806 C CA . ALA B 1 454 ? 1.165 -31.282 22.176 1.00 26.27 454 ALA B CA 1
ATOM 9807 C C . ALA B 1 454 ? 0.167 -30.271 22.737 1.00 26.94 454 ALA B C 1
ATOM 9808 O O . ALA B 1 454 ? -1.048 -30.444 22.612 1.00 27.04 454 ALA B O 1
ATOM 9810 N N . ARG B 1 455 ? 0.679 -29.217 23.364 1.00 26.49 455 ARG B N 1
ATOM 9811 C CA . ARG B 1 455 ? -0.191 -28.189 23.916 1.00 26.81 455 ARG B CA 1
ATOM 9812 C C . ARG B 1 455 ? -0.919 -27.458 22.795 1.00 26.64 455 ARG B C 1
ATOM 9813 O O . ARG B 1 455 ? -2.043 -26.996 22.969 1.00 26.46 455 ARG B O 1
ATOM 9821 N N . ILE B 1 456 ? -0.281 -27.357 21.633 1.00 25.71 456 ILE B N 1
ATOM 9822 C CA . ILE B 1 456 ? -0.898 -26.681 20.500 1.00 26.38 456 ILE B CA 1
ATOM 9823 C C . ILE B 1 456 ? -2.103 -27.478 20.001 1.00 27.28 456 ILE B C 1
ATOM 9824 O O . ILE B 1 456 ? -3.078 -26.906 19.506 1.00 27.30 456 ILE B O 1
ATOM 9829 N N . VAL B 1 457 ? -2.033 -28.800 20.125 1.00 28.08 457 VAL B N 1
ATOM 9830 C CA . VAL B 1 457 ? -3.149 -29.646 19.711 1.00 28.84 457 VAL B CA 1
ATOM 9831 C C . VAL B 1 457 ? -4.269 -29.457 20.736 1.00 29.76 457 VAL B C 1
ATOM 9832 O O . VAL B 1 457 ? -5.439 -29.346 20.377 1.00 29.76 457 VAL B O 1
ATOM 9836 N N . GLU B 1 458 ? -3.901 -29.413 22.013 1.00 30.71 458 GLU B N 1
ATOM 9837 C CA . GLU B 1 458 ? -4.882 -29.227 23.080 1.00 33.08 458 GLU B CA 1
ATOM 9838 C C . GLU B 1 458 ? -5.594 -27.887 22.902 1.00 33.10 458 GLU B C 1
ATOM 9839 O O . GLU B 1 458 ? -6.814 -27.796 23.052 1.00 32.46 458 GLU B O 1
ATOM 9845 N N . LEU B 1 459 ? -4.826 -26.849 22.570 1.00 32.48 459 LEU B N 1
ATOM 9846 C CA . LEU B 1 459 ? -5.384 -25.517 22.372 1.00 32.39 459 LEU B CA 1
ATOM 9847 C C . LEU B 1 459 ? -6.201 -25.396 21.089 1.00 31.94 459 LEU B C 1
ATOM 9848 O O . LEU B 1 459 ? -7.048 -24.513 20.976 1.00 32.97 459 LEU B O 1
ATOM 9853 N N . THR B 1 460 ? -5.952 -26.270 20.117 1.00 31.83 460 THR B N 1
ATOM 9854 C CA . THR B 1 460 ? -6.723 -26.221 18.877 1.00 31.52 460 THR B CA 1
ATOM 9855 C C . THR B 1 460 ? -8.116 -26.765 19.186 1.00 32.09 460 THR B C 1
ATOM 9856 O O . THR B 1 460 ? -9.129 -26.186 18.795 1.00 32.25 460 THR B O 1
ATOM 9860 N N . ILE B 1 461 ? -8.154 -27.882 19.902 1.00 33.06 461 ILE B N 1
ATOM 9861 C CA . ILE B 1 461 ? -9.413 -28.503 20.280 1.00 33.76 461 ILE B CA 1
ATOM 9862 C C . ILE B 1 461 ? -10.220 -27.577 21.186 1.00 34.37 461 ILE B C 1
ATOM 9863 O O . ILE B 1 461 ? -11.447 -27.541 21.110 1.00 34.54 461 ILE B O 1
ATOM 9868 N N . ASN B 1 462 ? -9.525 -26.813 22.026 1.00 34.17 462 ASN B N 1
ATOM 9869 C CA . ASN B 1 462 ? -10.190 -25.898 22.945 1.00 34.98 462 ASN B CA 1
ATOM 9870 C C . ASN B 1 462 ? -10.231 -24.433 22.501 1.00 35.22 462 ASN B C 1
ATOM 9871 O O . ASN B 1 462 ? -10.501 -23.539 23.305 1.00 34.88 462 ASN B O 1
ATOM 9876 N N . SER B 1 463 ? -9.973 -24.196 21.219 1.00 35.13 463 SER B N 1
ATOM 9877 C CA . SER B 1 463 ? -10.010 -22.849 20.654 1.00 35.88 463 SER B CA 1
ATOM 9878 C C . SER B 1 463 ? -9.216 -21.798 21.431 1.00 35.66 463 SER B C 1
ATOM 9879 O O . SER B 1 463 ? -9.684 -20.671 21.611 1.00 34.69 463 SER B O 1
ATOM 9882 N N . GLY B 1 464 ? -8.023 -22.167 21.885 1.00 35.38 464 GLY B N 1
ATOM 9883 C CA . GLY B 1 464 ? -7.183 -21.234 22.619 1.00 36.55 464 GLY B CA 1
ATOM 9884 C C . GLY B 1 464 ? -7.583 -20.976 24.058 1.00 37.45 464 GLY B C 1
ATOM 9885 O O . GLY B 1 464 ? -6.924 -20.204 24.755 1.00 37.56 464 GLY B O 1
ATOM 9886 N N . PHE B 1 465 ? -8.657 -21.618 24.508 1.00 38.20 465 PHE B N 1
ATOM 9887 C CA . PHE B 1 465 ? -9.132 -21.440 25.879 1.00 39.10 465 PHE B CA 1
ATOM 9888 C C . PHE B 1 465 ? -8.462 -22.482 26.767 1.00 39.34 465 PHE B C 1
ATOM 9889 O O . PHE B 1 465 ? -8.432 -23.667 26.435 1.00 39.38 465 PHE B O 1
ATOM 9897 N N . ASP B 1 466 ? -7.930 -22.043 27.900 1.00 40.12 466 ASP B N 1
ATOM 9898 C CA . ASP B 1 466 ? -7.235 -22.949 28.806 1.00 41.01 466 ASP B CA 1
ATOM 9899 C C . ASP B 1 466 ? -7.341 -22.445 30.242 1.00 42.32 466 ASP B C 1
ATOM 9900 O O . ASP B 1 466 ? -7.118 -21.266 30.508 1.00 41.94 466 ASP B O 1
ATOM 9905 N N . LYS B 1 467 ? -7.688 -23.340 31.163 1.00 43.12 467 LYS B N 1
ATOM 9906 C CA . LYS B 1 467 ? -7.824 -22.981 32.572 1.00 44.50 467 LYS B CA 1
ATOM 9907 C C . LYS B 1 467 ? -8.731 -21.770 32.776 1.00 44.68 467 LYS B C 1
ATOM 9908 O O . LYS B 1 467 ? -8.414 -20.866 33.551 1.00 44.60 467 LYS B O 1
ATOM 9914 N N . ASN B 1 468 ? -9.858 -21.765 32.072 1.00 45.64 468 ASN B N 1
ATOM 9915 C CA . ASN B 1 468 ? -10.835 -20.684 32.161 1.00 46.67 468 ASN B CA 1
ATOM 9916 C C . ASN B 1 468 ? -10.265 -19.311 31.814 1.00 46.23 468 ASN B C 1
ATOM 9917 O O . ASN B 1 468 ? -10.539 -18.324 32.495 1.00 46.37 468 ASN B O 1
ATOM 9922 N N . LYS B 1 469 ? -9.475 -19.257 30.747 1.00 45.57 469 LYS B N 1
ATOM 9923 C CA . LYS B 1 469 ? -8.881 -18.007 30.287 1.00 44.61 469 LYS B CA 1
ATOM 9924 C C . LYS B 1 469 ? -8.414 -18.171 28.847 1.00 43.15 469 LYS B C 1
ATOM 9925 O O . LYS B 1 469 ? -7.857 -19.205 28.482 1.00 42.64 469 LYS B O 1
ATOM 9931 N N . GLN B 1 470 ? -8.661 -17.155 28.028 1.00 41.78 470 GLN B N 1
ATOM 9932 C CA . GLN B 1 470 ? -8.270 -17.192 26.624 1.00 40.61 470 GLN B CA 1
ATOM 9933 C C . GLN B 1 470 ? -6.782 -16.857 26.516 1.00 40.07 470 GLN B C 1
ATOM 9934 O O . GLN B 1 470 ? -6.409 -15.683 26.478 1.00 40.24 470 GLN B O 1
ATOM 9940 N N . ILE B 1 471 ? -5.935 -17.886 26.474 1.00 38.39 471 ILE B N 1
ATOM 9941 C CA . ILE B 1 471 ? -4.490 -17.674 26.385 1.00 36.62 471 ILE B CA 1
ATOM 9942 C C . ILE B 1 471 ? -3.962 -17.636 24.954 1.00 36.10 471 ILE B C 1
ATOM 9943 O O . ILE B 1 471 ? -2.902 -17.067 24.691 1.00 35.59 471 ILE B O 1
ATOM 9948 N N . GLY B 1 472 ? -4.698 -18.247 24.034 1.00 34.76 472 GLY B N 1
ATOM 9949 C CA . GLY B 1 472 ? -4.280 -18.254 22.646 1.00 34.34 472 GLY B CA 1
ATOM 9950 C C . GLY B 1 472 ? -5.312 -17.567 21.775 1.00 34.49 472 GLY B C 1
ATOM 9951 O O . GLY B 1 472 ? -6.310 -17.054 22.286 1.00 34.35 472 GLY B O 1
ATOM 9952 N N . PRO B 1 473 ? -5.102 -17.531 20.451 1.00 34.36 473 PRO B N 1
ATOM 9953 C CA . PRO B 1 473 ? -6.055 -16.890 19.541 1.00 34.97 473 PRO B CA 1
ATOM 9954 C C . PRO B 1 473 ? -7.399 -17.603 19.633 1.00 35.71 473 PRO B C 1
ATOM 9955 O O . PRO B 1 473 ? -7.452 -18.794 19.938 1.00 35.26 473 PRO B O 1
ATOM 9959 N N . LYS B 1 474 ? -8.485 -16.884 19.376 1.00 36.98 474 LYS B N 1
ATOM 9960 C CA . LYS B 1 474 ? -9.791 -17.520 19.422 1.00 38.28 474 LYS B CA 1
ATOM 9961 C C . LYS B 1 474 ? -10.092 -18.087 18.044 1.00 37.46 474 LYS B C 1
ATOM 9962 O O . LYS B 1 474 ? -10.768 -17.458 17.229 1.00 37.22 474 LYS B O 1
ATOM 9968 N N . THR B 1 475 ? -9.559 -19.275 17.781 1.00 37.09 475 THR B N 1
ATOM 9969 C CA . THR B 1 475 ? -9.771 -19.942 16.505 1.00 36.81 475 THR B CA 1
ATOM 9970 C C . THR B 1 475 ? -11.148 -20.604 16.478 1.00 37.71 475 THR B C 1
ATOM 9971 O O . THR B 1 475 ? -11.828 -20.684 17.500 1.00 37.77 475 THR B O 1
ATOM 9975 N N . GLN B 1 476 ? -11.550 -21.064 15.298 1.00 38.14 476 GLN B N 1
ATOM 9976 C CA . GLN B 1 476 ? -12.846 -21.707 15.108 1.00 38.59 476 GLN B CA 1
ATOM 9977 C C . GLN B 1 476 ? -13.180 -22.770 16.150 1.00 38.48 476 GLN B C 1
ATOM 9978 O O . GLN B 1 476 ? -12.351 -23.614 16.480 1.00 38.35 476 GLN B O 1
ATOM 9984 N N . ASN B 1 477 ? -14.405 -22.722 16.666 1.00 38.83 477 ASN B N 1
ATOM 9985 C CA . ASN B 1 477 ? -14.853 -23.697 17.655 1.00 39.21 477 ASN B CA 1
ATOM 9986 C C . ASN B 1 477 ? -14.781 -25.096 17.052 1.00 38.61 477 ASN B C 1
ATOM 9987 O O . ASN B 1 477 ? -15.353 -25.357 15.993 1.00 37.97 477 ASN B O 1
ATOM 9992 N N . PHE B 1 478 ? -14.071 -25.989 17.734 1.00 38.36 478 PHE B N 1
ATOM 9993 C CA . PHE B 1 478 ? -13.904 -27.364 17.276 1.00 38.64 478 PHE B CA 1
ATOM 9994 C C . PHE B 1 478 ? -15.253 -28.022 16.977 1.00 39.30 478 PHE B C 1
ATOM 9995 O O . PHE B 1 478 ? -15.400 -28.736 15.986 1.00 38.13 478 PHE B O 1
ATOM 10003 N N . GLU B 1 479 ? -16.237 -27.766 17.834 1.00 40.90 479 GLU B N 1
ATOM 10004 C CA . GLU B 1 479 ? -17.570 -28.343 17.675 1.00 42.01 479 GLU B CA 1
ATOM 10005 C C . GLU B 1 479 ? -18.239 -28.012 16.348 1.00 41.86 479 GLU B C 1
ATOM 10006 O O . GLU B 1 479 ? -19.097 -28.760 15.881 1.00 42.37 479 GLU B O 1
ATOM 10012 N N . GLU B 1 480 ? -17.850 -26.897 15.739 1.00 41.84 480 GLU B N 1
ATOM 10013 C CA . GLU B 1 480 ? -18.448 -26.473 14.477 1.00 42.16 480 GLU B CA 1
ATOM 10014 C C . GLU B 1 480 ? -17.660 -26.884 13.238 1.00 41.70 480 GLU B C 1
ATOM 10015 O O . GLU B 1 480 ? -18.089 -26.624 12.113 1.00 41.57 480 GLU B O 1
ATOM 10021 N N . MET B 1 481 ? -16.511 -27.524 13.436 1.00 40.79 481 MET B N 1
ATOM 10022 C CA . MET B 1 481 ? -15.686 -27.947 12.309 1.00 40.06 481 MET B CA 1
ATOM 10023 C C . MET B 1 481 ? -16.291 -29.118 11.544 1.00 40.36 481 MET B C 1
ATOM 10024 O O . MET B 1 481 ? -16.790 -30.068 12.143 1.00 40.47 481 MET B O 1
ATOM 10029 N N . LYS B 1 482 ? -16.226 -29.045 10.219 1.00 40.68 482 LYS B N 1
ATOM 10030 C CA . LYS B 1 482 ? -16.773 -30.093 9.365 1.00 41.46 482 LYS B CA 1
ATOM 10031 C C . LYS B 1 482 ? -15.705 -30.849 8.574 1.00 40.71 482 LYS B C 1
ATOM 10032 O O . LYS B 1 482 ? -15.974 -31.926 8.042 1.00 39.98 482 LYS B O 1
ATOM 10038 N N . SER B 1 483 ? -14.499 -30.291 8.495 1.00 39.48 483 SER B N 1
ATOM 10039 C CA . SER B 1 483 ? -13.419 -30.942 7.758 1.00 38.32 483 SER B CA 1
ATOM 10040 C C . SER B 1 483 ? -12.096 -30.884 8.505 1.00 37.34 483 SER B C 1
ATOM 10041 O O . SER B 1 483 ? -11.875 -30.009 9.345 1.00 36.76 483 SER B O 1
ATOM 10044 N N . PHE B 1 484 ? -11.210 -31.820 8.183 1.00 36.00 484 PHE B N 1
ATOM 10045 C CA . PHE B 1 484 ? -9.905 -31.878 8.818 1.00 34.99 484 PHE B CA 1
ATOM 10046 C C . PHE B 1 484 ? -9.068 -30.667 8.407 1.00 35.28 484 PHE B C 1
ATOM 10047 O O . PHE B 1 484 ? -8.181 -30.240 9.144 1.00 34.44 484 PHE B O 1
ATOM 10055 N N . ASP B 1 485 ? -9.352 -30.113 7.233 1.00 35.80 485 ASP B N 1
ATOM 10056 C CA . ASP B 1 485 ? -8.614 -28.942 6.771 1.00 37.62 485 ASP B CA 1
ATOM 10057 C C . ASP B 1 485 ? -8.848 -27.766 7.714 1.00 37.09 485 ASP B C 1
ATOM 10058 O O . ASP B 1 485 ? -7.940 -26.973 7.967 1.00 36.59 485 ASP B O 1
ATOM 10063 N N . GLU B 1 486 ? -10.065 -27.654 8.237 1.00 36.26 486 GLU B N 1
ATOM 10064 C CA . GLU B 1 486 ? -10.382 -26.573 9.164 1.00 35.84 486 GLU B CA 1
ATOM 10065 C C . GLU B 1 486 ? -9.582 -26.760 10.448 1.00 34.48 486 GLU B C 1
ATOM 10066 O O . GLU B 1 486 ? -9.119 -25.791 11.049 1.00 34.04 486 GLU B O 1
ATOM 10072 N N . PHE B 1 487 ? -9.424 -28.012 10.864 1.00 33.02 487 PHE B N 1
ATOM 10073 C CA . PHE B 1 487 ? -8.670 -28.317 12.071 1.00 32.13 487 PHE B CA 1
ATOM 10074 C C . PHE B 1 487 ? -7.213 -27.899 11.881 1.00 31.21 487 PHE B C 1
ATOM 10075 O O . PHE B 1 487 ? -6.634 -27.225 12.730 1.00 29.48 487 PHE B O 1
ATOM 10083 N N . MET B 1 488 ? -6.631 -28.303 10.756 1.00 31.21 488 MET B N 1
ATOM 10084 C CA . MET B 1 488 ? -5.242 -27.979 10.448 1.00 31.94 488 MET B CA 1
ATOM 10085 C C . MET B 1 488 ? -5.012 -26.476 10.334 1.00 31.92 488 MET B C 1
ATOM 10086 O O . MET B 1 488 ? -3.920 -25.985 10.631 1.00 32.11 488 MET B O 1
ATOM 10091 N N . LYS B 1 489 ? -6.034 -25.749 9.896 1.00 31.36 489 LYS B N 1
ATOM 10092 C CA . LYS B 1 489 ? -5.924 -24.300 9.772 1.00 32.18 489 LYS B CA 1
ATOM 10093 C C . LYS B 1 489 ? -5.844 -23.702 11.175 1.00 31.03 489 LYS B C 1
ATOM 10094 O O . LYS B 1 489 ? -5.041 -22.801 11.439 1.00 30.60 489 LYS B O 1
ATOM 10100 N N . ALA B 1 490 ? -6.680 -24.211 12.074 1.00 29.04 490 ALA B N 1
ATOM 10101 C CA . ALA B 1 490 ? -6.702 -23.735 13.455 1.00 28.82 490 ALA B CA 1
ATOM 10102 C C . ALA B 1 490 ? -5.403 -24.100 14.165 1.00 28.51 490 ALA B C 1
ATOM 10103 O O . ALA B 1 490 ? -4.891 -23.332 14.980 1.00 28.78 490 ALA B O 1
ATOM 10105 N N . TYR B 1 491 ? -4.886 -25.287 13.859 1.00 27.59 491 TYR B N 1
ATOM 10106 C CA . TYR B 1 491 ? -3.637 -25.780 14.437 1.00 27.44 491 TYR B CA 1
ATOM 10107 C C . TYR B 1 491 ? -2.505 -24.822 14.070 1.00 27.89 491 TYR B C 1
ATOM 10108 O O . TYR B 1 491 ? -1.685 -24.456 14.915 1.00 26.64 491 TYR B O 1
ATOM 10117 N N . LYS B 1 492 ? -2.477 -24.410 12.806 1.00 27.93 492 LYS B N 1
ATOM 10118 C CA . LYS B 1 492 ? -1.449 -23.495 12.318 1.00 28.82 492 LYS B CA 1
ATOM 10119 C C . LYS B 1 492 ? -1.565 -22.127 12.987 1.00 28.55 492 LYS B C 1
ATOM 10120 O O . LYS B 1 492 ? -0.551 -21.497 13.306 1.00 28.90 492 LYS B O 1
ATOM 10126 N N . ALA B 1 493 ? -2.797 -21.675 13.211 1.00 28.17 493 ALA B N 1
ATOM 10127 C CA . ALA B 1 493 ? -3.036 -20.381 13.855 1.00 28.31 493 ALA B CA 1
ATOM 10128 C C . ALA B 1 493 ? -2.539 -20.365 15.299 1.00 28.24 493 ALA B C 1
ATOM 10129 O O . ALA B 1 493 ? -1.978 -19.366 15.751 1.00 28.43 493 ALA B O 1
ATOM 10131 N N . GLN B 1 494 ? -2.750 -21.458 16.029 1.00 27.61 494 GLN B N 1
ATOM 10132 C CA . GLN B 1 494 ? -2.278 -21.536 17.411 1.00 27.24 494 GLN B CA 1
ATOM 10133 C C . GLN B 1 494 ? -0.747 -21.565 17.406 1.00 27.68 494 GLN B C 1
ATOM 10134 O O . GLN B 1 494 ? -0.093 -20.887 18.204 1.00 26.85 494 GLN B O 1
ATOM 10140 N N . MET B 1 495 ? -0.185 -22.359 16.498 1.00 27.44 495 MET B N 1
ATOM 10141 C CA . MET B 1 495 ? 1.266 -22.485 16.368 1.00 27.35 495 MET B CA 1
ATOM 10142 C C . MET B 1 495 ? 1.883 -21.115 16.101 1.00 27.74 495 MET B C 1
ATOM 10143 O O . MET B 1 495 ? 2.852 -20.723 16.747 1.00 26.81 495 MET B O 1
ATOM 10148 N N . GLU B 1 496 ? 1.305 -20.398 15.142 1.00 28.14 496 GLU B N 1
ATOM 10149 C CA . GLU B 1 496 ? 1.783 -19.076 14.751 1.00 29.05 496 GLU B CA 1
ATOM 10150 C C . GLU B 1 496 ? 1.881 -18.097 15.916 1.00 29.27 496 GLU B C 1
ATOM 10151 O O . GLU B 1 496 ? 2.896 -17.412 16.076 1.00 28.65 496 GLU B O 1
ATOM 10157 N N . TYR B 1 497 ? 0.832 -18.029 16.729 1.00 27.24 497 TYR B N 1
ATOM 10158 C CA . TYR B 1 497 ? 0.816 -17.109 17.858 1.00 27.62 497 TYR B CA 1
ATOM 10159 C C . TYR B 1 497 ? 1.916 -17.384 18.881 1.00 27.37 497 TYR B C 1
ATOM 10160 O O . TYR B 1 497 ? 2.696 -16.501 19.223 1.00 26.85 497 TYR B O 1
ATOM 10169 N N . PHE B 1 498 ? 1.977 -18.614 19.373 1.00 26.67 498 PHE B N 1
ATOM 10170 C CA . PHE B 1 498 ? 2.966 -18.962 20.378 1.00 26.52 498 PHE B CA 1
ATOM 10171 C C . PHE B 1 498 ? 4.417 -18.995 19.897 1.00 25.67 498 PHE B C 1
ATOM 10172 O O . PHE B 1 498 ? 5.325 -18.639 20.653 1.00 24.40 498 PHE B O 1
ATOM 10180 N N . VAL B 1 499 ? 4.646 -19.401 18.651 1.00 24.10 499 VAL B N 1
ATOM 10181 C CA . VAL B 1 499 ? 6.013 -19.415 18.140 1.00 24.84 499 VAL B CA 1
ATOM 10182 C C . VAL B 1 499 ? 6.501 -17.965 18.035 1.00 24.20 499 VAL B C 1
ATOM 10183 O O . VAL B 1 499 ? 7.658 -17.668 18.334 1.00 25.06 499 VAL B O 1
ATOM 10187 N N . LYS B 1 500 ? 5.610 -17.063 17.637 1.00 24.88 500 LYS B N 1
ATOM 10188 C CA . LYS B 1 500 ? 5.964 -15.653 17.516 1.00 26.76 500 LYS B CA 1
ATOM 10189 C C . LYS B 1 500 ? 6.469 -15.113 18.854 1.00 26.84 500 LYS B C 1
ATOM 10190 O O . LYS B 1 500 ? 7.527 -14.481 18.930 1.00 26.78 500 LYS B O 1
ATOM 10196 N N . HIS B 1 501 ? 5.720 -15.363 19.921 1.00 26.40 501 HIS B N 1
ATOM 10197 C CA . HIS B 1 501 ? 6.136 -14.862 21.223 1.00 25.71 501 HIS B CA 1
ATOM 10198 C C . HIS B 1 501 ? 7.370 -15.554 21.790 1.00 25.86 501 HIS B C 1
ATOM 10199 O O . HIS B 1 501 ? 8.142 -14.940 22.531 1.00 25.83 501 HIS B O 1
ATOM 10206 N N . MET B 1 502 ? 7.576 -16.820 21.434 1.00 24.95 502 MET B N 1
ATOM 10207 C CA . MET B 1 502 ? 8.752 -17.539 21.908 1.00 24.14 502 MET B CA 1
ATOM 10208 C C . MET B 1 502 ? 9.993 -16.904 21.279 1.00 25.35 502 MET B C 1
ATOM 10209 O O . MET B 1 502 ? 10.993 -16.643 21.957 1.00 24.11 502 MET B O 1
ATOM 10214 N N . CYS B 1 503 ? 9.923 -16.639 19.981 1.00 25.57 503 CYS B N 1
ATOM 10215 C CA . CYS B 1 503 ? 11.065 -16.050 19.295 1.00 26.64 503 CYS B CA 1
ATOM 10216 C C . CYS B 1 503 ? 11.312 -14.613 19.735 1.00 26.87 503 CYS B C 1
ATOM 10217 O O . CYS B 1 503 ? 12.461 -14.179 19.828 1.00 26.47 503 CYS B O 1
ATOM 10220 N N . CYS B 1 504 ? 10.242 -13.879 20.027 1.00 27.67 504 CYS B N 1
ATOM 10221 C CA . CYS B 1 504 ? 10.393 -12.503 20.488 1.00 28.60 504 CYS B CA 1
ATOM 10222 C C . CYS B 1 504 ? 11.016 -12.509 21.883 1.00 26.93 504 CYS B C 1
ATOM 10223 O O . CYS B 1 504 ? 11.864 -11.667 22.193 1.00 25.25 504 CYS B O 1
ATOM 10226 N N . ALA B 1 505 ? 10.608 -13.461 22.723 1.00 24.94 505 ALA B N 1
ATOM 10227 C CA . ALA B 1 505 ? 11.158 -13.563 24.074 1.00 24.14 505 ALA B CA 1
ATOM 10228 C C . ALA B 1 505 ? 12.644 -13.886 23.971 1.00 23.92 505 ALA B C 1
ATOM 10229 O O . ALA B 1 505 ? 13.469 -13.328 24.705 1.00 24.03 505 ALA B O 1
ATOM 10231 N N . ASP B 1 506 ? 12.985 -14.783 23.051 1.00 23.45 506 ASP B N 1
ATOM 10232 C CA . ASP B 1 506 ? 14.376 -15.157 22.834 1.00 23.22 506 ASP B CA 1
ATOM 10233 C C . ASP B 1 506 ? 15.197 -13.935 22.424 1.00 23.73 506 ASP B C 1
ATOM 10234 O O . ASP B 1 506 ? 16.318 -13.742 22.903 1.00 24.00 506 ASP B O 1
ATOM 10239 N N . ASN B 1 507 ? 14.646 -13.110 21.536 1.00 22.85 507 ASN B N 1
ATOM 10240 C CA . ASN B 1 507 ? 15.369 -11.918 21.093 1.00 23.14 507 ASN B CA 1
ATOM 10241 C C . ASN B 1 507 ? 15.589 -10.904 22.214 1.00 24.30 507 ASN B C 1
ATOM 10242 O O . ASN B 1 507 ? 16.600 -10.199 22.224 1.00 23.46 507 ASN B O 1
ATOM 10247 N N . CYS B 1 508 ? 14.656 -10.834 23.163 1.00 23.95 508 CYS B N 1
ATOM 10248 C CA . CYS B 1 508 ? 14.798 -9.915 24.292 1.00 24.39 508 CYS B CA 1
ATOM 10249 C C . CYS B 1 508 ? 15.926 -10.401 25.201 1.00 24.29 508 CYS B C 1
ATOM 10250 O O . CYS B 1 508 ? 16.667 -9.602 25.770 1.00 23.70 508 CYS B O 1
ATOM 10253 N N . ILE B 1 509 ? 16.050 -11.718 25.342 1.00 23.30 509 ILE B N 1
ATOM 10254 C CA . ILE B 1 509 ? 17.105 -12.297 26.162 1.00 23.01 509 ILE B CA 1
ATOM 10255 C C . ILE B 1 509 ? 18.433 -12.095 25.434 1.00 23.57 509 ILE B C 1
ATOM 10256 O O . ILE B 1 509 ? 19.473 -11.885 26.058 1.00 23.57 509 ILE B O 1
ATOM 10261 N N . ASP B 1 510 ? 18.378 -12.148 24.105 1.00 23.30 510 ASP B N 1
ATOM 10262 C CA . ASP B 1 510 ? 19.556 -11.971 23.253 1.00 23.53 510 ASP B CA 1
ATOM 10263 C C . ASP B 1 510 ? 20.118 -10.562 23.482 1.00 24.00 510 ASP B C 1
ATOM 10264 O O . ASP B 1 510 ? 21.324 -10.376 23.696 1.00 23.76 510 ASP B O 1
ATOM 10269 N N . ILE B 1 511 ? 19.236 -9.569 23.442 1.00 23.58 511 ILE B N 1
ATOM 10270 C CA . ILE B 1 511 ? 19.651 -8.187 23.645 1.00 24.20 511 ILE B CA 1
ATOM 10271 C C . ILE B 1 511 ? 20.210 -7.982 25.054 1.00 24.81 511 ILE B C 1
ATOM 10272 O O . ILE B 1 511 ? 21.214 -7.293 25.229 1.00 24.25 511 ILE B O 1
ATOM 10277 N N . ALA B 1 512 ? 19.578 -8.597 26.054 1.00 24.53 512 ALA B N 1
ATOM 10278 C CA . ALA B 1 512 ? 20.028 -8.449 27.440 1.00 24.51 512 ALA B CA 1
ATOM 10279 C C . ALA B 1 512 ? 21.446 -8.960 27.661 1.00 25.05 512 ALA B C 1
ATOM 10280 O O . ALA B 1 512 ? 22.225 -8.348 28.402 1.00 25.33 512 ALA B O 1
ATOM 10282 N N . HIS B 1 513 ? 21.784 -10.081 27.031 1.00 23.75 513 HIS B N 1
ATOM 10283 C CA . HIS B 1 513 ? 23.121 -10.648 27.167 1.00 24.35 513 HIS B CA 1
ATOM 10284 C C . HIS B 1 513 ? 24.153 -9.732 26.518 1.00 24.87 513 HIS B C 1
ATOM 10285 O O . HIS B 1 513 ? 25.258 -9.561 27.034 1.00 24.93 513 HIS B O 1
ATOM 10292 N N . ALA B 1 514 ? 23.796 -9.141 25.385 1.00 23.77 514 ALA B N 1
ATOM 10293 C CA . ALA B 1 514 ? 24.726 -8.244 24.709 1.00 25.03 514 ALA B CA 1
ATOM 10294 C C . ALA B 1 514 ? 24.937 -6.967 25.520 1.00 25.74 514 ALA B C 1
ATOM 10295 O O . ALA B 1 514 ? 26.041 -6.424 25.563 1.00 25.48 514 ALA B O 1
ATOM 10297 N N . GLU B 1 515 ? 23.879 -6.499 26.173 1.00 25.76 515 GLU B N 1
ATOM 10298 C CA . GLU B 1 515 ? 23.951 -5.267 26.949 1.00 27.29 515 GLU B CA 1
ATOM 10299 C C . GLU B 1 515 ? 24.646 -5.410 28.299 1.00 27.12 515 GLU B C 1
ATOM 10300 O O . GLU B 1 515 ? 25.349 -4.495 28.737 1.00 27.43 515 GLU B O 1
ATOM 10306 N N . ARG B 1 516 ? 24.469 -6.551 28.956 1.00 25.33 516 ARG B N 1
ATOM 10307 C CA . ARG B 1 516 ? 25.067 -6.743 30.272 1.00 25.67 516 ARG B CA 1
ATOM 10308 C C . ARG B 1 516 ? 26.118 -7.833 30.426 1.00 25.93 516 ARG B C 1
ATOM 10309 O O . ARG B 1 516 ? 26.895 -7.802 31.383 1.00 26.49 516 ARG B O 1
ATOM 10317 N N . ALA B 1 517 ? 26.161 -8.794 29.506 1.00 25.53 517 ALA B N 1
ATOM 10318 C CA . ALA B 1 517 ? 27.147 -9.862 29.622 1.00 26.17 517 ALA B CA 1
ATOM 10319 C C . ALA B 1 517 ? 27.931 -10.229 28.360 1.00 26.16 517 ALA B C 1
ATOM 10320 O O . ALA B 1 517 ? 28.023 -11.407 28.000 1.00 25.93 517 ALA B O 1
ATOM 10322 N N . PRO B 1 518 ? 28.498 -9.230 27.662 1.00 25.95 518 PRO B N 1
ATOM 10323 C CA . PRO B 1 518 ? 29.268 -9.579 26.461 1.00 26.34 518 PRO B CA 1
ATOM 10324 C C . PRO B 1 518 ? 30.528 -10.279 26.977 1.00 26.53 518 PRO B C 1
ATOM 10325 O O . PRO B 1 518 ? 31.108 -9.837 27.967 1.00 28.48 518 PRO B O 1
ATOM 10329 N N . LEU B 1 519 ? 30.950 -11.360 26.322 1.00 26.20 519 LEU B N 1
ATOM 10330 C CA . LEU B 1 519 ? 32.107 -12.131 26.786 1.00 25.56 519 LEU B CA 1
ATOM 10331 C C . LEU B 1 519 ? 33.410 -11.950 26.001 1.00 25.82 519 LEU B C 1
ATOM 10332 O O . LEU B 1 519 ? 33.549 -12.449 24.890 1.00 25.74 519 LEU B O 1
ATOM 10337 N N . PRO B 1 520 ? 34.397 -11.257 26.597 1.00 25.76 520 PRO B N 1
ATOM 10338 C CA . PRO B 1 520 ? 35.702 -10.993 25.975 1.00 26.55 520 PRO B CA 1
ATOM 10339 C C . PRO B 1 520 ? 36.547 -12.239 25.704 1.00 25.77 520 PRO B C 1
ATOM 10340 O O . PRO B 1 520 ? 37.114 -12.390 24.623 1.00 26.14 520 PRO B O 1
ATOM 10344 N N . PHE B 1 521 ? 36.639 -13.132 26.685 1.00 25.52 521 PHE B N 1
ATOM 10345 C CA . PHE B 1 521 ? 37.453 -14.333 26.518 1.00 24.55 521 PHE B CA 1
ATOM 10346 C C . PHE B 1 521 ? 36.911 -15.298 25.461 1.00 25.29 521 PHE B C 1
ATOM 10347 O O . PHE B 1 521 ? 37.620 -15.674 24.520 1.00 24.76 521 PHE B O 1
ATOM 10355 N N . LEU B 1 522 ? 35.655 -15.697 25.611 1.00 24.45 522 LEU B N 1
ATOM 10356 C CA . LEU B 1 522 ? 35.047 -16.616 24.655 1.00 24.72 522 LEU B CA 1
ATOM 10357 C C . LEU B 1 522 ? 35.103 -16.042 23.234 1.00 24.03 522 LEU B C 1
ATOM 10358 O O . LEU B 1 522 ? 35.451 -16.742 22.283 1.00 24.44 522 LEU B O 1
ATOM 10363 N N . SER B 1 523 ? 34.778 -14.760 23.098 1.00 24.73 523 SER B N 1
ATOM 10364 C CA . SER B 1 523 ? 34.764 -14.117 21.784 1.00 25.21 523 SER B CA 1
ATOM 10365 C C . SER B 1 523 ? 36.099 -14.133 21.059 1.00 25.78 523 SER B C 1
ATOM 10366 O O . SER B 1 523 ? 36.143 -14.228 19.834 1.00 25.56 523 SER B O 1
ATOM 10369 N N . SER B 1 524 ? 37.188 -14.046 21.812 1.00 26.39 524 SER B N 1
ATOM 10370 C CA . SER B 1 524 ? 38.512 -14.025 21.211 1.00 27.04 524 SER B CA 1
ATOM 10371 C C . SER B 1 524 ? 38.852 -15.301 20.447 1.00 27.05 524 SER B C 1
ATOM 10372 O O . SER B 1 524 ? 39.761 -15.307 19.616 1.00 27.46 524 SER B O 1
ATOM 10375 N N . MET B 1 525 ? 38.119 -16.377 20.715 1.00 26.34 525 MET B N 1
ATOM 10376 C CA . MET B 1 525 ? 38.398 -17.655 20.073 1.00 25.56 525 MET B CA 1
ATOM 10377 C C . MET B 1 525 ? 37.396 -18.092 18.997 1.00 25.51 525 MET B C 1
ATOM 10378 O O . MET B 1 525 ? 37.351 -19.268 18.630 1.00 25.22 525 MET B O 1
ATOM 10383 N N . VAL B 1 526 ? 36.606 -17.148 18.495 1.00 23.81 526 VAL B N 1
ATOM 10384 C CA . VAL B 1 526 ? 35.625 -17.432 17.445 1.00 25.32 526 VAL B CA 1
ATOM 10385 C C . VAL B 1 526 ? 35.784 -16.349 16.376 1.00 25.31 526 VAL B C 1
ATOM 10386 O O . VAL B 1 526 ? 35.722 -15.158 16.676 1.00 24.95 526 VAL B O 1
ATOM 10390 N N . ASP B 1 527 ? 35.979 -16.779 15.132 1.00 27.54 527 ASP B N 1
ATOM 10391 C CA . ASP B 1 527 ? 36.225 -15.880 14.004 1.00 31.08 527 ASP B CA 1
ATOM 10392 C C . ASP B 1 527 ? 35.408 -14.641 13.699 1.00 33.69 527 ASP B C 1
ATOM 10393 O O . ASP B 1 527 ? 34.185 -14.602 13.810 1.00 34.97 527 ASP B O 1
ATOM 10398 N N . ASN B 1 528 ? 36.160 -13.633 13.264 1.00 33.58 528 ASN B N 1
ATOM 10399 C CA . ASN B 1 528 ? 35.672 -12.323 12.911 1.00 32.26 528 ASN B CA 1
ATOM 10400 C C . ASN B 1 528 ? 35.503 -11.453 14.154 1.00 29.10 528 ASN B C 1
ATOM 10401 O O . ASN B 1 528 ? 35.519 -10.239 14.043 1.00 30.22 528 ASN B O 1
ATOM 10406 N N . CYS B 1 529 ? 35.370 -12.053 15.338 1.00 28.33 529 CYS B N 1
ATOM 10407 C CA . CYS B 1 529 ? 35.216 -11.233 16.541 1.00 27.38 529 CYS B CA 1
ATOM 10408 C C . CYS B 1 529 ? 36.373 -10.244 16.683 1.00 26.95 529 CYS B C 1
ATOM 10409 O O . CYS B 1 529 ? 36.150 -9.040 16.779 1.00 26.94 529 CYS B O 1
ATOM 10412 N N . ILE B 1 530 ? 37.606 -10.743 16.695 1.00 27.36 530 ILE B N 1
ATOM 10413 C CA . ILE B 1 530 ? 38.758 -9.852 16.812 1.00 28.16 530 ILE B CA 1
ATOM 10414 C C . ILE B 1 530 ? 38.828 -8.933 15.591 1.00 27.77 530 ILE B C 1
ATOM 10415 O O . ILE B 1 530 ? 39.031 -7.725 15.720 1.00 27.54 530 ILE B O 1
ATOM 10420 N N . GLY B 1 531 ? 38.640 -9.512 14.409 1.00 28.62 531 GLY B N 1
ATOM 10421 C CA . GLY B 1 531 ? 38.691 -8.732 13.181 1.00 29.15 531 GLY B CA 1
ATOM 10422 C C . GLY B 1 531 ? 37.628 -7.654 13.082 1.00 29.00 531 GLY B C 1
ATOM 10423 O O . GLY B 1 531 ? 37.887 -6.568 12.567 1.00 30.11 531 GLY B O 1
ATOM 10424 N N . LYS B 1 532 ? 36.428 -7.950 13.573 1.00 28.53 532 LYS B N 1
ATOM 10425 C CA . LYS B 1 532 ? 35.322 -6.998 13.538 1.00 29.21 532 LYS B CA 1
ATOM 10426 C C . LYS B 1 532 ? 35.347 -6.080 14.751 1.00 28.35 532 LYS B C 1
ATOM 10427 O O . LYS B 1 532 ? 34.690 -5.040 14.767 1.00 28.00 532 LYS B O 1
ATOM 10433 N N . GLY B 1 533 ? 36.108 -6.469 15.767 1.00 27.97 533 GLY B N 1
ATOM 10434 C CA . GLY B 1 533 ? 36.182 -5.671 16.976 1.00 27.31 533 GLY B CA 1
ATOM 10435 C C . GLY B 1 533 ? 34.876 -5.713 17.746 1.00 27.55 533 GLY B C 1
ATOM 10436 O O . GLY B 1 533 ? 34.521 -4.746 18.421 1.00 27.20 533 GLY B O 1
ATOM 10437 N N . LYS B 1 534 ? 34.159 -6.833 17.643 1.00 27.65 534 LYS B N 1
ATOM 10438 C CA . LYS B 1 534 ? 32.874 -7.011 18.327 1.00 28.22 534 LYS B CA 1
ATOM 10439 C C . LYS B 1 534 ? 32.736 -8.386 18.979 1.00 26.59 534 LYS B C 1
ATOM 10440 O O . LYS B 1 534 ? 33.261 -9.374 18.477 1.00 25.36 534 LYS B O 1
ATOM 10446 N N . SER B 1 535 ? 32.009 -8.443 20.092 1.00 25.43 535 SER B N 1
ATOM 10447 C CA . SER B 1 535 ? 31.807 -9.697 20.807 1.00 24.39 535 SER B CA 1
ATOM 10448 C C . SER B 1 535 ? 30.804 -10.611 20.109 1.00 24.57 535 SER B C 1
ATOM 10449 O O . SER B 1 535 ? 30.086 -10.197 19.193 1.00 24.36 535 SER B O 1
ATOM 10452 N N . LEU B 1 536 ? 30.759 -11.856 20.570 1.00 24.46 536 LEU B N 1
ATOM 10453 C CA . LEU B 1 536 ? 29.840 -12.863 20.050 1.00 25.29 536 LEU B CA 1
ATOM 10454 C C . LEU B 1 536 ? 28.410 -12.363 20.265 1.00 25.40 536 LEU B C 1
ATOM 10455 O O . LEU B 1 536 ? 27.545 -12.499 19.395 1.00 25.46 536 LEU B O 1
ATOM 10460 N N . GLN B 1 537 ? 28.168 -11.774 21.430 1.00 24.69 537 GLN B N 1
ATOM 10461 C CA . GLN B 1 537 ? 26.848 -11.265 21.758 1.00 26.33 537 GLN B CA 1
ATOM 10462 C C . GLN B 1 537 ? 26.428 -10.134 20.827 1.00 26.53 537 GLN B C 1
ATOM 10463 O O . GLN B 1 537 ? 25.240 -9.915 20.616 1.00 27.31 537 GLN B O 1
ATOM 10469 N N . ASP B 1 538 ? 27.404 -9.422 20.269 1.00 27.04 538 ASP B N 1
ATOM 10470 C CA . ASP B 1 538 ? 27.120 -8.307 19.366 1.00 27.85 538 ASP B CA 1
ATOM 10471 C C . ASP B 1 538 ? 27.214 -8.644 17.879 1.00 27.78 538 ASP B C 1
ATOM 10472 O O . ASP B 1 538 ? 27.334 -7.746 17.036 1.00 28.82 538 ASP B O 1
ATOM 10477 N N . GLY B 1 539 ? 27.170 -9.934 17.562 1.00 26.49 539 GLY B N 1
ATOM 10478 C CA . GLY B 1 539 ? 27.210 -10.364 16.173 1.00 25.91 539 GLY B CA 1
ATOM 10479 C C . GLY B 1 539 ? 28.558 -10.564 15.503 1.00 25.96 539 GLY B C 1
ATOM 10480 O O . GLY B 1 539 ? 28.621 -10.675 14.279 1.00 25.89 539 GLY B O 1
ATOM 10481 N N . GLY B 1 540 ? 29.632 -10.631 16.282 1.00 24.57 540 GLY B N 1
ATOM 10482 C CA . GLY B 1 540 ? 30.951 -10.813 15.695 1.00 23.78 540 GLY B CA 1
ATOM 10483 C C . GLY B 1 540 ? 31.218 -12.109 14.945 1.00 23.53 540 GLY B C 1
ATOM 10484 O O . GLY B 1 540 ? 32.080 -12.152 14.068 1.00 22.92 540 GLY B O 1
ATOM 10485 N N . ALA B 1 541 ? 30.484 -13.170 15.267 1.00 22.72 541 ALA B N 1
ATOM 10486 C CA . ALA B 1 541 ? 30.700 -14.455 14.610 1.00 22.45 541 ALA B CA 1
ATOM 10487 C C . ALA B 1 541 ? 30.367 -14.423 13.123 1.00 21.91 541 ALA B C 1
ATOM 10488 O O . ALA B 1 541 ? 29.499 -13.675 12.692 1.00 22.32 541 ALA B O 1
ATOM 10490 N N . GLU B 1 542 ? 31.076 -15.237 12.351 1.00 22.29 542 GLU B N 1
ATOM 10491 C CA . GLU B 1 542 ? 30.839 -15.350 10.912 1.00 22.99 542 GLU B CA 1
ATOM 10492 C C . GLU B 1 542 ? 29.411 -15.854 10.669 1.00 22.64 542 GLU B C 1
ATOM 10493 O O . GLU B 1 542 ? 28.699 -15.355 9.786 1.00 21.98 542 GLU B O 1
ATOM 10499 N N . TYR B 1 543 ? 29.005 -16.846 11.458 1.00 22.04 543 TYR B N 1
ATOM 10500 C CA . TYR B 1 543 ? 27.671 -17.445 11.349 1.00 21.47 543 TYR B CA 1
ATOM 10501 C C . TYR B 1 543 ? 26.849 -17.208 12.615 1.00 21.35 543 TYR B C 1
ATOM 10502 O O . TYR B 1 543 ? 27.339 -17.415 13.723 1.00 21.78 543 TYR B O 1
ATOM 10511 N N . ASN B 1 544 ? 25.601 -16.781 12.447 1.00 21.21 544 ASN B N 1
ATOM 10512 C CA . ASN B 1 544 ? 24.718 -16.522 13.586 1.00 20.49 544 ASN B CA 1
ATOM 10513 C C . ASN B 1 544 ? 23.351 -17.179 13.408 1.00 21.23 544 ASN B C 1
ATOM 10514 O O . ASN B 1 544 ? 22.753 -17.100 12.337 1.00 21.88 544 ASN B O 1
ATOM 10519 N N . PHE B 1 545 ? 22.861 -17.817 14.466 1.00 20.88 545 PHE B N 1
ATOM 10520 C CA . PHE B 1 545 ? 21.556 -18.474 14.443 1.00 20.38 545 PHE B CA 1
ATOM 10521 C C . PHE B 1 545 ? 20.935 -18.419 15.841 1.00 21.20 545 PHE B C 1
ATOM 10522 O O . PHE B 1 545 ? 21.555 -17.936 16.791 1.00 20.56 545 PHE B O 1
ATOM 10530 N N . SER B 1 546 ? 19.701 -18.912 15.939 1.00 21.25 546 SER B N 1
ATOM 10531 C CA . SER B 1 546 ? 18.969 -19.049 17.206 1.00 21.43 546 SER B CA 1
ATOM 10532 C C . SER B 1 546 ? 18.203 -20.356 17.004 1.00 21.64 546 SER B C 1
ATOM 10533 O O . SER B 1 546 ? 17.591 -20.551 15.956 1.00 21.28 546 SER B O 1
ATOM 10536 N N . GLY B 1 547 ? 18.243 -21.252 17.990 1.00 23.09 547 GLY B N 1
ATOM 10537 C CA . GLY B 1 547 ? 17.583 -22.540 17.818 1.00 23.30 547 GLY B CA 1
ATOM 10538 C C . GLY B 1 547 ? 16.644 -23.063 18.897 1.00 23.22 547 GLY B C 1
ATOM 10539 O O . GLY B 1 547 ? 17.097 -23.575 19.929 1.00 21.75 547 GLY B O 1
ATOM 10540 N N . PRO B 1 548 ? 15.323 -22.942 18.684 1.00 22.62 548 PRO B N 1
ATOM 10541 C CA . PRO B 1 548 ? 14.294 -23.403 19.621 1.00 22.34 548 PRO B CA 1
ATOM 10542 C C . PRO B 1 548 ? 13.814 -24.814 19.232 1.00 23.28 548 PRO B C 1
ATOM 10543 O O . PRO B 1 548 ? 13.683 -25.127 18.047 1.00 23.17 548 PRO B O 1
ATOM 10547 N N . GLN B 1 549 ? 13.545 -25.649 20.234 1.00 23.27 549 GLN B N 1
ATOM 10548 C CA . GLN B 1 549 ? 13.134 -27.042 20.019 1.00 23.26 549 GLN B CA 1
ATOM 10549 C C . GLN B 1 549 ? 11.662 -27.359 20.157 1.00 23.27 549 GLN B C 1
ATOM 10550 O O . GLN B 1 549 ? 10.992 -26.867 21.060 1.00 24.77 549 GLN B O 1
ATOM 10556 N N . GLY B 1 550 ? 11.173 -28.214 19.265 1.00 23.64 550 GLY B N 1
ATOM 10557 C CA . GLY B 1 550 ? 9.795 -28.646 19.339 1.00 24.14 550 GLY B CA 1
ATOM 10558 C C . GLY B 1 550 ? 9.813 -29.990 20.049 1.00 24.23 550 GLY B C 1
ATOM 10559 O O . GLY B 1 550 ? 10.677 -30.827 19.772 1.00 24.59 550 GLY B O 1
ATOM 10560 N N . VAL B 1 551 ? 8.880 -30.200 20.974 1.00 23.72 551 VAL B N 1
ATOM 10561 C CA . VAL B 1 551 ? 8.812 -31.458 21.710 1.00 24.11 551 VAL B CA 1
ATOM 10562 C C . VAL B 1 551 ? 7.425 -32.082 21.563 1.00 24.78 551 VAL B C 1
ATOM 10563 O O . VAL B 1 551 ? 6.416 -31.389 21.697 1.00 25.51 551 VAL B O 1
ATOM 10567 N N . GLY B 1 552 ? 7.388 -33.383 21.273 1.00 25.95 552 GLY B N 1
ATOM 10568 C CA . GLY B 1 552 ? 6.126 -34.096 21.134 1.00 26.72 552 GLY B CA 1
ATOM 10569 C C . GLY B 1 552 ? 5.740 -34.493 19.720 1.00 26.87 552 GLY B C 1
ATOM 10570 O O . GLY B 1 552 ? 4.551 -34.596 19.406 1.00 27.72 552 GLY B O 1
ATOM 10571 N N . VAL B 1 553 ? 6.731 -34.742 18.869 1.00 26.02 553 VAL B N 1
ATOM 10572 C CA . VAL B 1 553 ? 6.464 -35.102 17.477 1.00 25.15 553 VAL B CA 1
ATOM 10573 C C . VAL B 1 553 ? 5.556 -36.321 17.288 1.00 24.45 553 VAL B C 1
ATOM 10574 O O . VAL B 1 553 ? 4.583 -36.252 16.541 1.00 24.90 553 VAL B O 1
ATOM 10578 N N . ALA B 1 554 ? 5.868 -37.434 17.944 1.00 25.60 554 ALA B N 1
ATOM 10579 C CA . ALA B 1 554 ? 5.036 -38.630 17.806 1.00 26.72 554 ALA B CA 1
ATOM 10580 C C . ALA B 1 554 ? 3.607 -38.371 18.299 1.00 27.58 554 ALA B C 1
ATOM 10581 O O . ALA B 1 554 ? 2.637 -38.834 17.689 1.00 27.07 554 ALA B O 1
ATOM 10583 N N . ASN B 1 555 ? 3.475 -37.628 19.395 1.00 27.55 555 ASN B N 1
ATOM 10584 C CA . ASN B 1 555 ? 2.154 -37.330 19.941 1.00 28.39 555 ASN B CA 1
ATOM 10585 C C . ASN B 1 555 ? 1.308 -36.527 18.957 1.00 28.64 555 ASN B C 1
ATOM 10586 O O . ASN B 1 555 ? 0.097 -36.734 18.854 1.00 27.51 555 ASN B O 1
ATOM 10591 N N . ILE B 1 556 ? 1.945 -35.613 18.229 1.00 27.94 556 ILE B N 1
ATOM 10592 C CA . ILE B 1 556 ? 1.229 -34.804 17.253 1.00 28.36 556 ILE B CA 1
ATOM 10593 C C . ILE B 1 556 ? 0.785 -35.636 16.054 1.00 28.00 556 ILE B C 1
ATOM 10594 O O . ILE B 1 556 ? -0.349 -35.506 15.595 1.00 28.47 556 ILE B O 1
ATOM 10599 N N . GLY B 1 557 ? 1.673 -36.489 15.551 1.00 27.13 557 GLY B N 1
ATOM 10600 C CA . GLY B 1 557 ? 1.326 -37.326 14.416 1.00 26.78 557 GLY B CA 1
ATOM 10601 C C . GLY B 1 557 ? 0.182 -38.263 14.762 1.00 26.85 557 GLY B C 1
ATOM 10602 O O . GLY B 1 557 ? -0.811 -38.344 14.034 1.00 26.43 557 GLY B O 1
ATOM 10603 N N . ASP B 1 558 ? 0.319 -38.967 15.883 1.00 26.28 558 ASP B N 1
ATOM 10604 C CA . ASP B 1 558 ? -0.712 -39.896 16.329 1.00 27.04 558 ASP B CA 1
ATOM 10605 C C . ASP B 1 558 ? -2.028 -39.171 16.653 1.00 26.56 558 ASP B C 1
ATOM 10606 O O . ASP B 1 558 ? -3.112 -39.704 16.401 1.00 26.82 558 ASP B O 1
ATOM 10611 N N . SER B 1 559 ? -1.940 -37.957 17.198 1.00 26.29 559 SER B N 1
ATOM 10612 C CA . SER B 1 559 ? -3.143 -37.183 17.517 1.00 25.85 559 SER B CA 1
ATOM 10613 C C . SER B 1 559 ? -3.840 -36.680 16.254 1.00 26.37 559 SER B C 1
ATOM 10614 O O . SER B 1 559 ? -5.062 -36.758 16.137 1.00 26.54 559 SER B O 1
ATOM 10617 N N . LEU B 1 560 ? -3.068 -36.151 15.310 1.00 25.84 560 LEU B N 1
ATOM 10618 C CA . LEU B 1 560 ? -3.651 -35.640 14.077 1.00 26.34 560 LEU B CA 1
ATOM 10619 C C . LEU B 1 560 ? -4.321 -36.726 13.242 1.00 25.66 560 LEU B C 1
ATOM 10620 O O . LEU B 1 560 ? -5.401 -36.509 12.694 1.00 25.78 560 LEU B O 1
ATOM 10625 N N . VAL B 1 561 ? -3.696 -37.894 13.136 1.00 26.14 561 VAL B N 1
ATOM 10626 C CA . VAL B 1 561 ? -4.299 -38.956 12.334 1.00 26.98 561 VAL B CA 1
ATOM 10627 C C . VAL B 1 561 ? -5.555 -39.507 13.006 1.00 27.62 561 VAL B C 1
ATOM 10628 O O . VAL B 1 561 ? -6.478 -39.958 12.329 1.00 27.59 561 VAL B O 1
ATOM 10632 N N . ALA B 1 562 ? -5.589 -39.467 14.334 1.00 28.49 562 ALA B N 1
ATOM 10633 C CA . ALA B 1 562 ? -6.747 -39.957 15.072 1.00 29.00 562 ALA B CA 1
ATOM 10634 C C . ALA B 1 562 ? -7.920 -39.002 14.861 1.00 29.96 562 ALA B C 1
ATOM 10635 O O . ALA B 1 562 ? -9.058 -39.437 14.686 1.00 29.87 562 ALA B O 1
ATOM 10637 N N . VAL B 1 563 ? -7.646 -37.698 14.873 1.00 29.50 563 VAL B N 1
ATOM 10638 C CA . VAL B 1 563 ? -8.697 -36.708 14.655 1.00 29.88 563 VAL B CA 1
ATOM 10639 C C . VAL B 1 563 ? -9.227 -36.843 13.229 1.00 31.14 563 VAL B C 1
ATOM 10640 O O . VAL B 1 563 ? -10.438 -36.882 13.002 1.00 31.19 563 VAL B O 1
ATOM 10644 N N . LYS B 1 564 ? -8.309 -36.926 12.273 1.00 31.35 564 LYS B N 1
ATOM 10645 C CA . LYS B 1 564 ? -8.668 -37.053 10.869 1.00 32.49 564 LYS B CA 1
ATOM 10646 C C . LYS B 1 564 ? -9.494 -38.301 10.561 1.00 33.19 564 LYS B C 1
ATOM 10647 O O . LYS B 1 564 ? -10.506 -38.227 9.863 1.00 33.07 564 LYS B O 1
ATOM 10653 N N . LYS B 1 565 ? -9.063 -39.442 11.089 1.00 33.56 565 LYS B N 1
ATOM 10654 C CA . LYS B 1 565 ? -9.740 -40.707 10.829 1.00 35.11 565 LYS B CA 1
ATOM 10655 C C . LYS B 1 565 ? -11.004 -40.968 11.645 1.00 34.89 565 LYS B C 1
ATOM 10656 O O . LYS B 1 565 ? -12.079 -41.190 11.082 1.00 35.23 565 LYS B O 1
ATOM 10662 N N . ILE B 1 566 ? -10.869 -40.945 12.966 1.00 34.35 566 ILE B N 1
ATOM 10663 C CA . ILE B 1 566 ? -11.986 -41.216 13.867 1.00 34.60 566 ILE B CA 1
ATOM 10664 C C . ILE B 1 566 ? -13.103 -40.172 13.838 1.00 34.85 566 ILE B C 1
ATOM 10665 O O . ILE B 1 566 ? -14.284 -40.519 13.884 1.00 34.58 566 ILE B O 1
ATOM 10670 N N . VAL B 1 567 ? -12.736 -38.898 13.757 1.00 34.47 567 VAL B N 1
ATOM 10671 C CA . VAL B 1 567 ? -13.727 -37.831 13.748 1.00 34.69 567 VAL B CA 1
ATOM 10672 C C . VAL B 1 567 ? -14.234 -37.416 12.371 1.00 36.19 567 VAL B C 1
ATOM 10673 O O . VAL B 1 567 ? -15.423 -37.539 12.081 1.00 37.06 567 VAL B O 1
ATOM 10677 N N . PHE B 1 568 ? -13.341 -36.927 11.518 1.00 36.43 568 PHE B N 1
ATOM 10678 C CA . PHE B 1 568 ? -13.759 -36.461 10.203 1.00 37.55 568 PHE B CA 1
ATOM 10679 C C . PHE B 1 568 ? -13.953 -37.486 9.092 1.00 38.40 568 PHE B C 1
ATOM 10680 O O . PHE B 1 568 ? -14.837 -37.316 8.256 1.00 39.24 568 PHE B O 1
ATOM 10688 N N . ASP B 1 569 ? -13.147 -38.542 9.064 1.00 39.39 569 ASP B N 1
ATOM 10689 C CA . ASP B 1 569 ? -13.288 -39.541 8.007 1.00 41.04 569 ASP B CA 1
ATOM 10690 C C . ASP B 1 569 ? -14.369 -40.584 8.273 1.00 41.41 569 ASP B C 1
ATOM 10691 O O . ASP B 1 569 ? -15.250 -40.799 7.437 1.00 41.70 569 ASP B O 1
ATOM 10696 N N . GLU B 1 570 ? -14.302 -41.224 9.436 1.00 41.60 570 GLU B N 1
ATOM 10697 C CA . GLU B 1 570 ? -15.250 -42.277 9.790 1.00 42.29 570 GLU B CA 1
ATOM 10698 C C . GLU B 1 570 ? -16.453 -41.807 10.606 1.00 42.40 570 GLU B C 1
ATOM 10699 O O . GLU B 1 570 ? -17.449 -42.523 10.712 1.00 42.18 570 GLU B O 1
ATOM 10705 N N . ASN B 1 571 ? -16.355 -40.614 11.183 1.00 42.35 571 ASN B N 1
ATOM 10706 C CA . ASN B 1 571 ? -17.437 -40.045 11.985 1.00 42.55 571 ASN B CA 1
ATOM 10707 C C . ASN B 1 571 ? -17.867 -40.945 13.141 1.00 42.38 571 ASN B C 1
ATOM 10708 O O . ASN B 1 571 ? -19.053 -41.019 13.470 1.00 42.46 571 ASN B O 1
ATOM 10713 N N . LYS B 1 572 ? -16.904 -41.629 13.753 1.00 41.09 572 LYS B N 1
ATOM 10714 C CA . LYS B 1 572 ? -17.190 -42.509 14.881 1.00 40.61 572 LYS B CA 1
ATOM 10715 C C . LYS B 1 572 ? -17.716 -41.681 16.047 1.00 40.12 572 LYS B C 1
ATOM 10716 O O . LYS B 1 572 ? -18.564 -42.132 16.816 1.00 39.83 572 LYS B O 1
ATOM 10722 N N . ILE B 1 573 ? -17.194 -40.468 16.176 1.00 38.95 573 ILE B N 1
ATOM 10723 C CA . ILE B 1 573 ? -17.610 -39.558 17.234 1.00 38.62 573 ILE B CA 1
ATOM 10724 C C . ILE B 1 573 ? -17.652 -38.147 16.667 1.00 37.71 573 ILE B C 1
ATOM 10725 O O . ILE B 1 573 ? -17.024 -37.862 15.649 1.00 36.79 573 ILE B O 1
ATOM 10730 N N . THR B 1 574 ? -18.399 -37.268 17.322 1.00 37.09 574 THR B N 1
ATOM 10731 C CA . THR B 1 574 ? -18.507 -35.886 16.873 1.00 36.61 574 THR B CA 1
ATOM 10732 C C . THR B 1 574 ? -17.401 -35.059 17.521 1.00 36.03 574 THR B C 1
ATOM 10733 O O . THR B 1 574 ? -16.817 -35.466 18.526 1.00 34.66 574 THR B O 1
ATOM 10737 N N . PRO B 1 575 ? -17.095 -33.885 16.947 1.00 35.77 575 PRO B N 1
ATOM 10738 C CA . PRO B 1 575 ? -16.048 -33.046 17.530 1.00 36.16 575 PRO B CA 1
ATOM 10739 C C . PRO B 1 575 ? -16.365 -32.756 18.998 1.00 36.45 575 PRO B C 1
ATOM 10740 O O . PRO B 1 575 ? -15.488 -32.822 19.859 1.00 35.36 575 PRO B O 1
ATOM 10744 N N . SER B 1 576 ? -17.631 -32.454 19.278 1.00 37.18 576 SER B N 1
ATOM 10745 C CA . SER B 1 576 ? -18.065 -32.155 20.641 1.00 38.12 576 SER B CA 1
ATOM 10746 C C . SER B 1 576 ? -17.792 -33.304 21.606 1.00 37.94 576 SER B C 1
ATOM 10747 O O . SER B 1 576 ? -17.331 -33.081 22.725 1.00 38.33 576 SER B O 1
ATOM 10750 N N . GLU B 1 577 ? -18.088 -34.529 21.178 1.00 37.43 577 GLU B N 1
ATOM 10751 C CA . GLU B 1 577 ? -17.868 -35.701 22.022 1.00 37.15 577 GLU B CA 1
ATOM 10752 C C . GLU B 1 577 ? -16.391 -35.877 22.345 1.00 36.21 577 GLU B C 1
ATOM 10753 O O . GLU B 1 577 ? -16.026 -36.203 23.475 1.00 35.89 577 GLU B O 1
ATOM 10759 N N . LEU B 1 578 ? -15.539 -35.667 21.347 1.00 34.71 578 LEU B N 1
ATOM 10760 C CA . LEU B 1 578 ? -14.105 -35.803 21.556 1.00 33.63 578 LEU B CA 1
ATOM 10761 C C . LEU B 1 578 ? -13.621 -34.707 22.495 1.00 33.43 578 LEU B C 1
ATOM 10762 O O . LEU B 1 578 ? -12.869 -34.970 23.432 1.00 33.69 578 LEU B O 1
ATOM 10767 N N . LYS B 1 579 ? -14.059 -33.478 22.249 1.00 33.88 579 LYS B N 1
ATOM 10768 C CA . LYS B 1 579 ? -13.647 -32.360 23.089 1.00 35.01 579 LYS B CA 1
ATOM 10769 C C . LYS B 1 579 ? -13.999 -32.623 24.545 1.00 35.85 579 LYS B C 1
ATOM 10770 O O . LYS B 1 579 ? -13.187 -32.394 25.442 1.00 35.25 579 LYS B O 1
ATOM 10776 N N . LYS B 1 580 ? -15.207 -33.123 24.780 1.00 37.02 580 LYS B N 1
ATOM 10777 C CA . LYS B 1 580 ? -15.649 -33.398 26.141 1.00 38.26 580 LYS B CA 1
ATOM 10778 C C . LYS B 1 580 ? -14.900 -34.549 26.799 1.00 37.81 580 LYS B C 1
ATOM 10779 O O . LYS B 1 580 ? -14.558 -34.473 27.979 1.00 38.30 580 LYS B O 1
ATOM 10785 N N . THR B 1 581 ? -14.633 -35.611 26.043 1.00 38.42 581 THR B N 1
ATOM 10786 C CA . THR B 1 581 ? -13.928 -36.760 26.601 1.00 38.59 581 THR B CA 1
ATOM 10787 C C . THR B 1 581 ? -12.478 -36.419 26.955 1.00 37.69 581 THR B C 1
ATOM 10788 O O . THR B 1 581 ? -11.950 -36.897 27.958 1.00 37.22 581 THR B O 1
ATOM 10792 N N . LEU B 1 582 ? -11.834 -35.588 26.142 1.00 37.15 582 LEU B N 1
ATOM 10793 C CA . LEU B 1 582 ? -10.450 -35.214 26.420 1.00 36.96 582 LEU B CA 1
ATOM 10794 C C . LEU B 1 582 ? -10.385 -34.335 27.664 1.00 36.99 582 LEU B C 1
ATOM 10795 O O . LEU B 1 582 ? -9.527 -34.525 28.522 1.00 36.57 582 LEU B O 1
ATOM 10800 N N . ASN B 1 583 ? -11.303 -33.381 27.765 1.00 37.95 583 ASN B N 1
ATOM 10801 C CA . ASN B 1 583 ? -11.329 -32.497 28.919 1.00 39.30 583 ASN B CA 1
ATOM 10802 C C . ASN B 1 583 ? -11.655 -33.252 30.205 1.00 39.89 583 ASN B C 1
ATOM 10803 O O . ASN B 1 583 ? -11.366 -32.770 31.300 1.00 39.67 583 ASN B O 1
ATOM 10808 N N . ASN B 1 584 ? -12.245 -34.438 30.068 1.00 40.32 584 ASN B N 1
ATOM 10809 C CA . ASN B 1 584 ? -12.586 -35.268 31.224 1.00 40.77 584 ASN B CA 1
ATOM 10810 C C . ASN B 1 584 ? -11.576 -36.405 31.407 1.00 39.84 584 ASN B C 1
ATOM 10811 O O . ASN B 1 584 ? -11.762 -37.291 32.245 1.00 38.46 584 ASN B O 1
ATOM 10816 N N . ASP B 1 585 ? -10.507 -36.370 30.615 1.00 37.97 585 ASP B N 1
ATOM 10817 C CA . ASP B 1 585 ? -9.452 -37.378 30.676 1.00 37.58 585 ASP B CA 1
ATOM 10818 C C . ASP B 1 585 ? -9.984 -38.809 30.513 1.00 36.84 585 ASP B C 1
ATOM 10819 O O . ASP B 1 585 ? -9.555 -39.733 31.210 1.00 36.37 585 ASP B O 1
ATOM 10824 N N . PHE B 1 586 ? -10.919 -38.969 29.579 1.00 37.06 586 PHE B N 1
ATOM 10825 C CA . PHE B 1 586 ? -11.527 -40.261 29.261 1.00 37.90 586 PHE B CA 1
ATOM 10826 C C . PHE B 1 586 ? -12.339 -40.898 30.384 1.00 39.37 586 PHE B C 1
ATOM 10827 O O . PHE B 1 586 ? -12.640 -42.089 30.330 1.00 38.88 586 PHE B O 1
ATOM 10835 N N . LYS B 1 587 ? -12.699 -40.116 31.397 1.00 41.56 587 LYS B N 1
ATOM 10836 C CA . LYS B 1 587 ? -13.481 -40.659 32.504 1.00 43.88 587 LYS B CA 1
ATOM 10837 C C . LYS B 1 587 ? -14.829 -41.163 32.003 1.00 44.55 587 LYS B C 1
ATOM 10838 O O . LYS B 1 587 ? -15.580 -40.425 31.361 1.00 44.69 587 LYS B O 1
ATOM 10844 N N . ASN B 1 588 ? -15.129 -42.423 32.305 1.00 45.79 588 ASN B N 1
ATOM 10845 C CA . ASN B 1 588 ? -16.382 -43.049 31.892 1.00 46.83 588 ASN B CA 1
ATOM 10846 C C . ASN B 1 588 ? -16.546 -43.066 30.373 1.00 46.94 588 ASN B C 1
ATOM 10847 O O . ASN B 1 588 ? -17.660 -42.958 29.859 1.00 47.29 588 ASN B O 1
ATOM 10852 N N . SER B 1 589 ? -15.435 -43.199 29.656 1.00 46.46 589 SER B N 1
ATOM 10853 C CA . SER B 1 589 ? -15.485 -43.236 28.201 1.00 45.75 589 SER B CA 1
ATOM 10854 C C . SER B 1 589 ? -14.269 -43.960 27.636 1.00 45.22 589 SER B C 1
ATOM 10855 O O . SER B 1 589 ? -13.658 -43.520 26.657 1.00 44.96 589 SER B O 1
ATOM 10858 N N . GLU B 1 590 ? -13.931 -45.084 28.261 1.00 44.22 590 GLU B N 1
ATOM 10859 C CA . GLU B 1 590 ? -12.795 -45.886 27.839 1.00 43.76 590 GLU B CA 1
ATOM 10860 C C . GLU B 1 590 ? -13.012 -46.471 26.449 1.00 42.65 590 GLU B C 1
ATOM 10861 O O . GLU B 1 590 ? -12.055 -46.861 25.778 1.00 42.51 590 GLU B O 1
ATOM 10867 N N . GLU B 1 591 ? -14.268 -46.536 26.015 1.00 40.78 591 GLU B N 1
ATOM 10868 C CA . GLU B 1 591 ? -14.562 -47.074 24.695 1.00 39.77 591 GLU B CA 1
ATOM 10869 C C . GLU B 1 591 ? -14.050 -46.093 23.640 1.00 38.52 591 GLU B C 1
ATOM 10870 O O . GLU B 1 591 ? -13.624 -46.498 22.558 1.00 37.64 591 GLU B O 1
ATOM 10876 N N . ILE B 1 592 ? -14.090 -44.802 23.963 1.00 37.49 592 ILE B N 1
ATOM 10877 C CA . ILE B 1 592 ? -13.619 -43.779 23.035 1.00 36.66 592 ILE B CA 1
ATOM 10878 C C . ILE B 1 592 ? -12.098 -43.734 23.049 1.00 35.52 592 ILE B C 1
ATOM 10879 O O . ILE B 1 592 ? -11.465 -43.545 22.008 1.00 35.20 592 ILE B O 1
ATOM 10884 N N . GLN B 1 593 ? -11.509 -43.914 24.227 1.00 34.46 593 GLN B N 1
ATOM 10885 C CA . GLN B 1 593 ? -10.058 -43.908 24.341 1.00 34.51 593 GLN B CA 1
ATOM 10886 C C . GLN B 1 593 ? -9.477 -45.098 23.579 1.00 34.03 593 GLN B C 1
ATOM 10887 O O . GLN B 1 593 ? -8.396 -45.009 22.996 1.00 32.98 593 GLN B O 1
ATOM 10893 N N . ALA B 1 594 ? -10.199 -46.216 23.588 1.00 32.52 594 ALA B N 1
ATOM 10894 C CA . ALA B 1 594 ? -9.745 -47.414 22.888 1.00 31.80 594 ALA B CA 1
ATOM 10895 C C . ALA B 1 594 ? -9.702 -47.151 21.391 1.00 31.43 594 ALA B C 1
ATOM 10896 O O . ALA B 1 594 ? -8.780 -47.579 20.694 1.00 31.24 594 ALA B O 1
ATOM 10898 N N . LEU B 1 595 ? -10.717 -46.447 20.906 1.00 30.92 595 LEU B N 1
ATOM 10899 C CA . LEU B 1 595 ? -10.826 -46.109 19.494 1.00 31.32 595 LEU B CA 1
ATOM 10900 C C . LEU B 1 595 ? -9.605 -45.285 19.066 1.00 30.99 595 LEU B C 1
ATOM 10901 O O . LEU B 1 595 ? -9.016 -45.517 18.003 1.00 29.15 595 LEU B O 1
ATOM 10906 N N . LEU B 1 596 ? -9.232 -44.329 19.909 1.00 30.21 596 LEU B N 1
ATOM 10907 C CA . LEU B 1 596 ? -8.088 -43.468 19.640 1.00 30.51 596 LEU B CA 1
ATOM 10908 C C . LEU B 1 596 ? -6.780 -44.250 19.708 1.00 30.45 596 LEU B C 1
ATOM 10909 O O . LEU B 1 596 ? -5.928 -44.117 18.833 1.00 30.99 596 LEU B O 1
ATOM 10914 N N . LYS B 1 597 ? -6.622 -45.070 20.742 1.00 29.92 597 LYS B N 1
ATOM 10915 C CA . LYS B 1 597 ? -5.408 -45.857 20.890 1.00 30.79 597 LYS B CA 1
ATOM 10916 C C . LYS B 1 597 ? -5.227 -46.831 19.732 1.00 30.26 597 LYS B C 1
ATOM 10917 O O . LYS B 1 597 ? -4.099 -47.133 19.344 1.00 29.38 597 LYS B O 1
ATOM 10923 N N . ASN B 1 598 ? -6.333 -47.310 19.168 1.00 29.07 598 ASN B N 1
ATOM 10924 C CA . ASN B 1 598 ? -6.253 -48.258 18.061 1.00 28.76 598 ASN B CA 1
ATOM 10925 C C . ASN B 1 598 ? -6.060 -47.621 16.684 1.00 28.04 598 ASN B C 1
ATOM 10926 O O . ASN B 1 598 ? -5.908 -48.328 15.690 1.00 26.85 598 ASN B O 1
ATOM 10931 N N . ALA B 1 599 ? -6.066 -46.293 16.624 1.00 28.13 599 ALA B N 1
ATOM 10932 C CA . ALA B 1 599 ? -5.848 -45.596 15.359 1.00 28.19 599 ALA B CA 1
ATOM 10933 C C . ALA B 1 599 ? -4.382 -45.837 14.979 1.00 28.03 599 ALA B C 1
ATOM 10934 O O . ALA B 1 599 ? -3.568 -46.169 15.838 1.00 27.79 599 ALA B O 1
ATOM 10936 N N . PRO B 1 600 ? -4.028 -45.682 13.690 1.00 27.94 600 PRO B N 1
ATOM 10937 C CA . PRO B 1 600 ? -2.643 -45.899 13.241 1.00 28.23 600 PRO B CA 1
ATOM 10938 C C . PRO B 1 600 ? -1.619 -45.093 14.050 1.00 26.82 600 PRO B C 1
ATOM 10939 O O . PRO B 1 600 ? -1.837 -43.918 14.326 1.00 27.53 600 PRO B O 1
ATOM 10943 N N . LYS B 1 601 ? -0.508 -45.729 14.416 1.00 26.89 601 LYS B N 1
ATOM 10944 C CA . LYS B 1 601 ? 0.536 -45.072 15.201 1.00 25.75 601 LYS B CA 1
ATOM 10945 C C . LYS B 1 601 ? 1.869 -44.903 14.460 1.00 25.57 601 LYS B C 1
ATOM 10946 O O . LYS B 1 601 ? 2.292 -45.769 13.697 1.00 24.44 601 LYS B O 1
ATOM 10952 N N . PHE B 1 602 ? 2.516 -43.767 14.707 1.00 25.46 602 PHE B N 1
ATOM 10953 C CA . PHE B 1 602 ? 3.812 -43.421 14.117 1.00 24.99 602 PHE B CA 1
ATOM 10954 C C . PHE B 1 602 ? 4.863 -44.441 14.550 1.00 24.49 602 PHE B C 1
ATOM 10955 O O . PHE B 1 602 ? 4.901 -44.847 15.714 1.00 25.82 602 PHE B O 1
ATOM 10963 N N . GLY B 1 603 ? 5.709 -44.868 13.619 1.00 24.27 603 GLY B N 1
ATOM 10964 C CA . GLY B 1 603 ? 6.748 -45.821 13.965 1.00 24.25 603 GLY B CA 1
ATOM 10965 C C . GLY B 1 603 ? 6.537 -47.240 13.473 1.00 25.07 603 GLY B C 1
ATOM 10966 O O . GLY B 1 603 ? 7.269 -48.150 13.864 1.00 25.55 603 GLY B O 1
ATOM 10967 N N . ASN B 1 604 ? 5.542 -47.431 12.615 1.00 25.12 604 ASN B N 1
ATOM 10968 C CA . ASN B 1 604 ? 5.237 -48.753 12.075 1.00 25.86 604 ASN B CA 1
ATOM 10969 C C . ASN B 1 604 ? 5.279 -48.761 10.548 1.00 26.66 604 ASN B C 1
ATOM 10970 O O . ASN B 1 604 ? 4.786 -49.691 9.900 1.00 27.96 604 ASN B O 1
ATOM 10975 N N . ASP B 1 605 ? 5.881 -47.717 9.986 1.00 26.77 605 ASP B N 1
ATOM 10976 C CA . ASP B 1 605 ? 6.023 -47.560 8.540 1.00 27.56 605 ASP B CA 1
ATOM 10977 C C . ASP B 1 605 ? 4.669 -47.421 7.840 1.00 28.17 605 ASP B C 1
ATOM 10978 O O . ASP B 1 605 ? 4.500 -47.866 6.705 1.00 28.90 605 ASP B O 1
ATOM 10983 N N . ILE B 1 606 ? 3.712 -46.795 8.522 1.00 27.94 606 ILE B N 1
ATOM 10984 C CA . ILE B 1 606 ? 2.373 -46.560 7.974 1.00 28.48 606 ILE B CA 1
ATOM 10985 C C . ILE B 1 606 ? 2.308 -45.114 7.467 1.00 28.97 606 ILE B C 1
ATOM 10986 O O . ILE B 1 606 ? 2.290 -44.170 8.266 1.00 28.48 606 ILE B O 1
ATOM 10991 N N . ASP B 1 607 ? 2.257 -44.943 6.148 1.00 29.62 607 ASP B N 1
ATOM 10992 C CA . ASP B 1 607 ? 2.231 -43.606 5.551 1.00 31.13 607 ASP B CA 1
ATOM 10993 C C . ASP B 1 607 ? 1.134 -42.661 6.023 1.00 31.78 607 ASP B C 1
ATOM 10994 O O . ASP B 1 607 ? 1.368 -41.456 6.157 1.00 31.06 607 ASP B O 1
ATOM 10999 N N . GLU B 1 608 ? -0.062 -43.190 6.262 1.00 32.08 608 GLU B N 1
ATOM 11000 C CA . GLU B 1 608 ? -1.174 -42.355 6.694 1.00 32.49 608 GLU B CA 1
ATOM 11001 C C . GLU B 1 608 ? -0.849 -41.534 7.943 1.00 31.39 608 GLU B C 1
ATOM 11002 O O . GLU B 1 608 ? -1.169 -40.346 8.009 1.00 31.39 608 GLU B O 1
ATOM 11008 N N . VAL B 1 609 ? -0.219 -42.154 8.934 1.00 29.43 609 VAL B N 1
ATOM 11009 C CA . VAL B 1 609 ? 0.118 -41.422 10.148 1.00 28.14 609 VAL B CA 1
ATOM 11010 C C . VAL B 1 609 ? 1.504 -40.777 10.046 1.00 27.80 609 VAL B C 1
ATOM 11011 O O . VAL B 1 609 ? 1.715 -39.660 10.514 1.00 27.46 609 VAL B O 1
ATOM 11015 N N . ASP B 1 610 ? 2.442 -41.472 9.414 1.00 27.33 610 ASP B N 1
ATOM 11016 C CA . ASP B 1 610 ? 3.790 -40.937 9.268 1.00 27.66 610 ASP B CA 1
ATOM 11017 C C . ASP B 1 610 ? 3.793 -39.579 8.560 1.00 27.69 610 ASP B C 1
ATOM 11018 O O . ASP B 1 610 ? 4.533 -38.677 8.953 1.00 27.54 610 ASP B O 1
ATOM 11023 N N . ASN B 1 611 ? 2.963 -39.425 7.530 1.00 28.13 611 ASN B N 1
ATOM 11024 C CA . ASN B 1 611 ? 2.904 -38.155 6.813 1.00 27.90 611 ASN B CA 1
ATOM 11025 C C . ASN B 1 611 ? 2.305 -37.023 7.636 1.00 27.03 611 ASN B C 1
ATOM 11026 O O . ASN B 1 611 ? 2.565 -35.850 7.362 1.00 26.11 611 ASN B O 1
ATOM 11031 N N . LEU B 1 612 ? 1.501 -37.365 8.638 1.00 25.96 612 LEU B N 1
ATOM 11032 C CA . LEU B 1 612 ? 0.906 -36.339 9.482 1.00 26.09 612 LEU B CA 1
ATOM 11033 C C . LEU B 1 612 ? 1.891 -35.939 10.576 1.00 25.72 612 LEU B C 1
ATOM 11034 O O . LEU B 1 612 ? 1.845 -34.820 11.080 1.00 26.28 612 LEU B O 1
ATOM 11039 N N . ALA B 1 613 ? 2.787 -36.853 10.942 1.00 25.36 613 ALA B N 1
ATOM 11040 C CA . ALA B 1 613 ? 3.796 -36.528 11.941 1.00 25.00 613 ALA B CA 1
ATOM 11041 C C . ALA B 1 613 ? 4.704 -35.527 11.229 1.00 25.13 613 ALA B C 1
ATOM 11042 O O . ALA B 1 613 ? 5.136 -34.530 11.810 1.00 23.99 613 ALA B O 1
ATOM 11044 N N . ARG B 1 614 ? 4.971 -35.800 9.955 1.00 24.71 614 ARG B N 1
ATOM 11045 C CA . ARG B 1 614 ? 5.814 -34.924 9.144 1.00 25.00 614 ARG B CA 1
ATOM 11046 C C . ARG B 1 614 ? 5.194 -33.538 8.992 1.00 25.14 614 ARG B C 1
ATOM 11047 O O . ARG B 1 614 ? 5.844 -32.527 9.254 1.00 25.00 614 ARG B O 1
ATOM 11055 N N . GLU B 1 615 ? 3.936 -33.487 8.565 1.00 26.08 615 GLU B N 1
ATOM 11056 C CA . GLU B 1 615 ? 3.266 -32.206 8.374 1.00 26.65 615 GLU B CA 1
ATOM 11057 C C . GLU B 1 615 ? 3.077 -31.463 9.691 1.00 26.08 615 GLU B C 1
ATOM 11058 O O . GLU B 1 615 ? 3.197 -30.237 9.743 1.00 25.71 615 GLU B O 1
ATOM 11064 N N . GLY B 1 616 ? 2.783 -32.207 10.751 1.00 25.70 616 GLY B N 1
ATOM 11065 C CA . GLY B 1 616 ? 2.595 -31.592 12.055 1.00 25.74 616 GLY B CA 1
ATOM 11066 C C . GLY B 1 616 ? 3.859 -30.894 12.520 1.00 26.98 616 GLY B C 1
ATOM 11067 O O . GLY B 1 616 ? 3.813 -29.778 13.052 1.00 27.04 616 GLY B O 1
ATOM 11068 N N . ALA B 1 617 ? 4.996 -31.554 12.317 1.00 26.26 617 ALA B N 1
ATOM 11069 C CA . ALA B 1 617 ? 6.283 -30.993 12.705 1.00 25.87 617 ALA B CA 1
ATOM 11070 C C . ALA B 1 617 ? 6.650 -29.828 11.786 1.00 25.82 617 ALA B C 1
ATOM 11071 O O . ALA B 1 617 ? 7.230 -28.841 12.237 1.00 24.96 617 ALA B O 1
ATOM 11073 N N . LEU B 1 618 ? 6.311 -29.945 10.502 1.00 24.98 618 LEU B N 1
ATOM 11074 C CA . LEU B 1 618 ? 6.613 -28.890 9.533 1.00 25.20 618 LEU B CA 1
ATOM 11075 C C . LEU B 1 618 ? 5.902 -27.580 9.829 1.00 25.38 618 LEU B C 1
ATOM 11076 O O . LEU B 1 618 ? 6.436 -26.510 9.552 1.00 25.74 618 LEU B O 1
ATOM 11081 N N . VAL B 1 619 ? 4.695 -27.651 10.381 1.00 24.53 619 VAL B N 1
ATOM 11082 C CA . VAL B 1 619 ? 3.964 -26.434 10.717 1.00 23.97 619 VAL B CA 1
ATOM 11083 C C . VAL B 1 619 ? 4.790 -25.651 11.741 1.00 24.69 619 VAL B C 1
ATOM 11084 O O . VAL B 1 619 ? 4.905 -24.429 11.653 1.00 25.05 619 VAL B O 1
ATOM 11088 N N . TYR B 1 620 ? 5.371 -26.362 12.706 1.00 23.44 620 TYR B N 1
ATOM 11089 C CA . TYR B 1 620 ? 6.221 -25.726 13.714 1.00 23.12 620 TYR B CA 1
ATOM 11090 C C . TYR B 1 620 ? 7.481 -25.161 13.048 1.00 22.97 620 TYR B C 1
ATOM 11091 O O . TYR B 1 620 ? 7.824 -23.988 13.221 1.00 22.45 620 TYR B O 1
ATOM 11100 N N . CYS B 1 621 ? 8.165 -26.005 12.283 1.00 22.86 621 CYS B N 1
ATOM 11101 C CA . CYS B 1 621 ? 9.400 -25.604 11.618 1.00 24.99 621 CYS B CA 1
ATOM 11102 C C . CYS B 1 621 ? 9.247 -24.392 10.701 1.00 24.30 621 CYS B C 1
ATOM 11103 O O . CYS B 1 621 ? 10.118 -23.514 10.668 1.00 24.06 621 CYS B O 1
ATOM 11106 N N . ARG B 1 622 ? 8.146 -24.337 9.959 1.00 24.55 622 ARG B N 1
ATOM 11107 C CA . ARG B 1 622 ? 7.905 -23.218 9.051 1.00 25.20 622 ARG B CA 1
ATOM 11108 C C . ARG B 1 622 ? 7.671 -21.912 9.805 1.00 25.22 622 ARG B C 1
ATOM 11109 O O . ARG B 1 622 ? 8.006 -20.835 9.309 1.00 24.98 622 ARG B O 1
ATOM 11117 N N . GLU B 1 623 ? 7.086 -21.996 10.995 1.00 24.01 623 GLU B N 1
ATOM 11118 C CA . GLU B 1 623 ? 6.854 -20.789 11.773 1.00 24.52 623 GLU B CA 1
ATOM 11119 C C . GLU B 1 623 ? 8.196 -20.274 12.295 1.00 24.08 623 GLU B C 1
ATOM 11120 O O .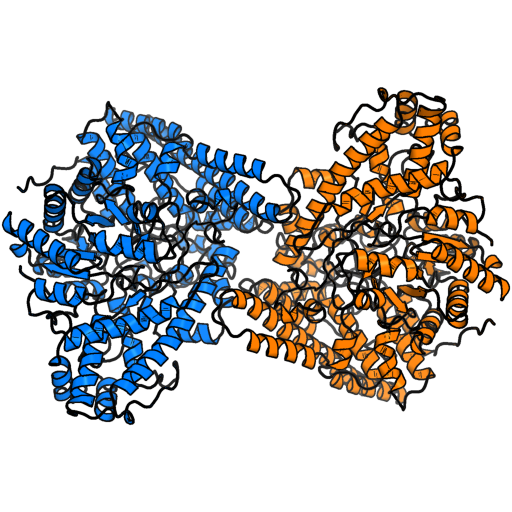 GLU B 1 623 ? 8.497 -19.085 12.176 1.00 23.63 623 GLU B O 1
ATOM 11126 N N . VAL B 1 624 ? 9.001 -21.174 12.857 1.00 22.91 624 VAL B N 1
ATOM 11127 C CA . VAL B 1 624 ? 10.308 -20.794 13.390 1.00 22.35 624 VAL B CA 1
ATOM 11128 C C . VAL B 1 624 ? 11.195 -20.112 12.340 1.00 22.81 624 VAL B C 1
ATOM 11129 O O . VAL B 1 624 ? 11.867 -19.128 12.640 1.00 23.54 624 VAL B O 1
ATOM 11133 N N . ASN B 1 625 ? 11.190 -20.628 11.113 1.00 22.93 625 ASN B N 1
ATOM 11134 C CA . ASN B 1 625 ? 12.003 -20.059 10.031 1.00 23.42 625 ASN B CA 1
ATOM 11135 C C . ASN B 1 625 ? 11.702 -18.598 9.689 1.00 23.25 625 ASN B C 1
ATOM 11136 O O . ASN B 1 625 ? 12.503 -17.933 9.024 1.00 22.81 625 ASN B O 1
ATOM 11141 N N . LYS B 1 626 ? 10.560 -18.088 10.133 1.00 22.40 626 LYS B N 1
ATOM 11142 C CA . LYS B 1 626 ? 10.188 -16.705 9.826 1.00 22.98 626 LYS B CA 1
ATOM 11143 C C . LYS B 1 626 ? 10.973 -15.645 10.592 1.00 23.60 626 LYS B C 1
ATOM 11144 O O . LYS B 1 626 ? 10.997 -14.477 10.188 1.00 23.71 626 LYS B O 1
ATOM 11150 N N . TYR B 1 627 ? 11.625 -16.048 11.677 1.00 23.32 627 TYR B N 1
ATOM 11151 C CA . TYR B 1 627 ? 12.329 -15.095 12.537 1.00 23.82 627 TYR B CA 1
ATOM 11152 C C . TYR B 1 627 ? 13.837 -14.910 12.418 1.00 23.31 627 TYR B C 1
ATOM 11153 O O . TYR B 1 627 ? 14.559 -15.804 11.978 1.00 22.71 627 TYR B O 1
ATOM 11162 N N . THR B 1 628 ? 14.290 -13.721 12.817 1.00 22.83 628 THR B N 1
ATOM 11163 C CA . THR B 1 628 ? 15.706 -13.372 12.809 1.00 23.80 628 THR B CA 1
ATOM 11164 C C . THR B 1 628 ? 16.075 -12.834 14.192 1.00 23.32 628 THR B C 1
ATOM 11165 O O . THR B 1 628 ? 15.213 -12.355 14.931 1.00 22.39 628 THR B O 1
ATOM 11169 N N . ASN B 1 629 ? 17.352 -12.913 14.545 1.00 22.55 629 ASN B N 1
ATOM 11170 C CA . ASN B 1 629 ? 17.782 -12.432 15.849 1.00 23.24 629 ASN B CA 1
ATOM 11171 C C . ASN B 1 629 ? 18.533 -11.101 15.743 1.00 24.16 629 ASN B C 1
ATOM 11172 O O . ASN B 1 629 ? 18.825 -10.631 14.644 1.00 23.98 629 ASN B O 1
ATOM 11177 N N . PRO B 1 630 ? 18.828 -10.464 16.889 1.00 25.00 630 PRO B N 1
ATOM 11178 C CA . PRO B 1 630 ? 19.540 -9.179 16.924 1.00 25.17 630 PRO B CA 1
ATOM 11179 C C . PRO B 1 630 ? 20.959 -9.233 16.362 1.00 25.67 630 PRO B C 1
ATOM 11180 O O . PRO B 1 630 ? 21.590 -8.196 16.150 1.00 25.88 630 PRO B O 1
ATOM 11184 N N . ARG B 1 631 ? 21.464 -10.440 16.141 1.00 25.47 631 ARG B N 1
ATOM 11185 C CA . ARG B 1 631 ? 22.809 -10.618 15.609 1.00 25.47 631 ARG B CA 1
ATOM 11186 C C . ARG B 1 631 ? 22.791 -10.791 14.096 1.00 25.46 631 ARG B C 1
ATOM 11187 O O . ARG B 1 631 ? 23.810 -11.115 13.492 1.00 26.38 631 ARG B O 1
ATOM 11195 N N . GLY B 1 632 ? 21.625 -10.581 13.494 1.00 26.58 632 GLY B N 1
ATOM 11196 C CA . GLY B 1 632 ? 21.497 -10.707 12.054 1.00 27.01 632 GLY B CA 1
ATOM 11197 C C . GLY B 1 632 ? 21.379 -12.131 11.551 1.00 27.16 632 GLY B C 1
ATOM 11198 O O . GLY B 1 632 ? 21.493 -12.372 10.348 1.00 27.51 632 GLY B O 1
ATOM 11199 N N . GLY B 1 633 ? 21.153 -13.078 12.459 1.00 25.24 633 GLY B N 1
ATOM 11200 C CA . GLY B 1 633 ? 21.034 -14.465 12.048 1.00 25.18 633 GLY B CA 1
ATOM 11201 C C . GLY B 1 633 ? 19.604 -14.967 12.000 1.00 25.11 633 GLY B C 1
ATOM 11202 O O . GLY B 1 633 ? 18.697 -14.338 12.541 1.00 25.25 633 GLY B O 1
ATOM 11203 N N . ASN B 1 634 ? 19.397 -16.099 11.336 1.00 25.36 634 ASN B N 1
ATOM 11204 C CA . ASN B 1 634 ? 18.068 -16.686 11.240 1.00 25.29 634 ASN B CA 1
ATOM 11205 C C . ASN B 1 634 ? 17.826 -17.736 12.311 1.00 24.07 634 ASN B C 1
ATOM 11206 O O . ASN B 1 634 ? 18.755 -18.398 12.783 1.00 22.00 634 ASN B O 1
ATOM 11211 N N . PHE B 1 635 ? 16.563 -17.880 12.689 1.00 23.45 635 PHE B N 1
ATOM 11212 C CA . PHE B 1 635 ? 16.173 -18.895 13.655 1.00 22.44 635 PHE B CA 1
ATOM 11213 C C . PHE B 1 635 ? 16.087 -20.179 12.833 1.00 23.19 635 PHE B C 1
ATOM 11214 O O . PHE B 1 635 ? 15.734 -20.143 11.649 1.00 23.43 635 PHE B O 1
ATOM 11222 N N . GLN B 1 636 ? 16.441 -21.300 13.448 1.00 22.60 636 GLN B N 1
ATOM 11223 C CA . GLN B 1 636 ? 16.357 -22.599 12.797 1.00 22.54 636 GLN B CA 1
ATOM 11224 C C . GLN B 1 636 ? 15.802 -23.537 13.854 1.00 22.86 636 GLN B C 1
ATOM 11225 O O . GLN B 1 636 ? 16.244 -23.525 15.003 1.00 22.42 636 GLN B O 1
ATOM 11231 N N . PRO B 1 637 ? 14.812 -24.354 13.480 1.00 21.69 637 PRO B N 1
ATOM 11232 C CA . PRO B 1 637 ? 14.203 -25.282 14.429 1.00 22.14 637 PRO B CA 1
ATOM 11233 C C . PRO B 1 637 ? 14.936 -26.586 14.673 1.00 21.67 637 PRO B C 1
ATOM 11234 O O . PRO B 1 637 ? 15.666 -27.093 13.819 1.00 22.02 637 PRO B O 1
ATOM 11238 N N . GLY B 1 638 ? 14.720 -27.123 15.864 1.00 21.76 638 GLY B N 1
ATOM 11239 C CA . GLY B 1 638 ? 15.296 -28.400 16.228 1.00 22.30 638 GLY B CA 1
ATOM 11240 C C . GLY B 1 638 ? 14.156 -29.234 16.783 1.00 22.52 638 GLY B C 1
ATOM 11241 O O . GLY B 1 638 ? 13.078 -28.697 17.058 1.00 21.47 638 GLY B O 1
ATOM 11242 N N . LEU B 1 639 ? 14.379 -30.537 16.936 1.00 22.53 639 LEU B N 1
ATOM 11243 C CA . LEU B 1 639 ? 13.365 -31.431 17.481 1.00 22.82 639 LEU B CA 1
ATOM 11244 C C . LEU B 1 639 ? 14.035 -32.407 18.452 1.00 23.23 639 LEU B C 1
ATOM 11245 O O . LEU B 1 639 ? 14.283 -33.559 18.109 1.00 24.22 639 LEU B O 1
ATOM 11250 N N . TYR B 1 640 ? 14.363 -31.926 19.650 1.00 23.32 640 TYR B N 1
ATOM 11251 C CA . TYR B 1 640 ? 14.984 -32.765 20.678 1.00 23.07 640 TYR B CA 1
ATOM 11252 C C . TYR B 1 640 ? 14.453 -32.310 22.039 1.00 23.90 640 TYR B C 1
ATOM 11253 O O . TYR B 1 640 ? 14.040 -31.159 22.194 1.00 23.32 640 TYR B O 1
ATOM 11262 N N . PRO B 1 641 ? 14.477 -33.195 23.052 1.00 24.93 641 PRO B N 1
ATOM 11263 C CA . PRO B 1 641 ? 13.920 -32.727 24.322 1.00 25.57 641 PRO B CA 1
ATOM 11264 C C . PRO B 1 641 ? 14.731 -32.727 25.609 1.00 26.31 641 PRO B C 1
ATOM 11265 O O . PRO B 1 641 ? 14.197 -32.324 26.642 1.00 26.63 641 PRO B O 1
ATOM 11269 N N . SER B 1 642 ? 15.981 -33.173 25.578 1.00 26.61 642 SER B N 1
ATOM 11270 C CA . SER B 1 642 ? 16.748 -33.275 26.821 1.00 27.76 642 SER B CA 1
ATOM 11271 C C . SER B 1 642 ? 15.850 -34.179 27.680 1.00 27.79 642 SER B C 1
ATOM 11272 O O . SER B 1 642 ? 15.465 -35.254 27.226 1.00 27.69 642 SER B O 1
ATOM 11275 N N . SER B 1 643 ? 15.492 -33.758 28.890 1.00 27.77 643 SER B N 1
ATOM 11276 C CA . SER B 1 643 ? 14.616 -34.584 29.724 1.00 27.97 643 SER B CA 1
ATOM 11277 C C . SER B 1 643 ? 13.258 -33.921 29.948 1.00 28.92 643 SER B C 1
ATOM 11278 O O . SER B 1 643 ? 12.451 -34.397 30.750 1.00 29.48 643 SER B O 1
ATOM 11281 N N . ILE B 1 644 ? 12.993 -32.844 29.211 1.00 27.50 644 ILE B N 1
ATOM 11282 C CA . ILE B 1 644 ? 11.758 -32.086 29.380 1.00 27.35 644 ILE B CA 1
ATOM 11283 C C . ILE B 1 644 ? 10.462 -32.723 28.886 1.00 27.48 644 ILE B C 1
ATOM 11284 O O . ILE B 1 644 ? 9.381 -32.220 29.190 1.00 27.63 644 ILE B O 1
ATOM 11289 N N . ASN B 1 645 ? 10.552 -33.816 28.131 1.00 27.68 645 ASN B N 1
ATOM 11290 C CA . ASN B 1 645 ? 9.337 -34.465 27.635 1.00 27.78 645 ASN B CA 1
ATOM 11291 C C . ASN B 1 645 ? 8.475 -34.992 28.788 1.00 27.76 645 ASN B C 1
ATOM 11292 O O . ASN B 1 645 ? 7.255 -35.108 28.664 1.00 27.73 645 ASN B O 1
ATOM 11297 N N . VAL B 1 646 ? 9.113 -35.312 29.908 1.00 27.62 646 VAL B N 1
ATOM 11298 C CA . VAL B 1 646 ? 8.382 -35.793 31.075 1.00 28.68 646 VAL B CA 1
ATOM 11299 C C . VAL B 1 646 ? 7.675 -34.606 31.738 1.00 28.18 646 VAL B C 1
ATOM 11300 O O . VAL B 1 646 ? 6.478 -34.665 32.010 1.00 28.54 646 VAL B O 1
ATOM 11304 N N . TYR B 1 647 ? 8.413 -33.525 31.985 1.00 28.46 647 TYR B N 1
ATOM 11305 C CA . TYR B 1 647 ? 7.841 -32.326 32.602 1.00 28.60 647 TYR B CA 1
ATOM 11306 C C . TYR B 1 647 ? 6.736 -31.728 31.730 1.00 27.81 647 TYR B C 1
ATOM 11307 O O . TYR B 1 647 ? 5.655 -31.405 32.223 1.00 27.28 647 TYR B O 1
ATOM 11316 N N . PHE B 1 648 ? 7.006 -31.572 30.437 1.00 26.85 648 PHE B N 1
ATOM 11317 C CA . PHE B 1 648 ? 6.005 -31.030 29.523 1.00 27.03 648 PHE B CA 1
ATOM 11318 C C . PHE B 1 648 ? 4.755 -31.909 29.577 1.00 26.57 648 PHE B C 1
ATOM 11319 O O . PHE B 1 648 ? 3.630 -31.409 29.560 1.00 26.90 648 PHE B O 1
ATOM 11327 N N . GLY B 1 649 ? 4.963 -33.218 29.643 1.00 27.07 649 GLY B N 1
ATOM 11328 C CA . GLY B 1 649 ? 3.844 -34.145 29.701 1.00 28.43 649 GLY B CA 1
ATOM 11329 C C . GLY B 1 649 ? 2.970 -33.923 30.923 1.00 28.85 649 GLY B C 1
ATOM 11330 O O . GLY B 1 649 ? 1.746 -34.018 30.843 1.00 28.68 649 GLY B O 1
ATOM 11331 N N . SER B 1 650 ? 3.597 -33.618 32.054 1.00 29.75 650 SER B N 1
ATOM 11332 C CA . SER B 1 650 ? 2.863 -33.384 33.296 1.00 30.47 650 SER B CA 1
ATOM 11333 C C . SER B 1 650 ? 1.984 -32.136 33.216 1.00 31.23 650 SER B C 1
ATOM 11334 O O . SER B 1 650 ? 1.024 -32.001 33.979 1.00 32.02 650 SER B O 1
ATOM 11337 N N . LEU B 1 651 ? 2.313 -31.229 32.297 1.00 30.25 651 LEU B N 1
ATOM 11338 C CA . LEU B 1 651 ? 1.562 -29.985 32.125 1.00 30.45 651 LEU B CA 1
ATOM 11339 C C . LEU B 1 651 ? 0.564 -30.059 30.971 1.00 30.38 651 LEU B C 1
ATOM 11340 O O . LEU B 1 651 ? -0.119 -29.077 30.665 1.00 30.20 651 LEU B O 1
ATOM 11345 N N . THR B 1 652 ? 0.468 -31.226 30.342 1.00 30.02 652 THR B N 1
ATOM 11346 C CA . THR B 1 652 ? -0.428 -31.400 29.206 1.00 30.33 652 THR B CA 1
ATOM 11347 C C . THR B 1 652 ? -1.601 -32.338 29.496 1.00 29.83 652 THR B C 1
ATOM 11348 O O . THR B 1 652 ? -1.412 -33.420 30.039 1.00 29.39 652 THR B O 1
ATOM 11352 N N . GLY B 1 653 ? -2.803 -31.916 29.116 1.00 30.51 653 GLY B N 1
ATOM 11353 C CA . GLY B 1 653 ? -3.981 -32.739 29.339 1.00 31.54 653 GLY B CA 1
ATOM 11354 C C . GLY B 1 653 ? -4.038 -33.919 28.387 1.00 31.48 653 GLY B C 1
ATOM 11355 O O . GLY B 1 653 ? -3.110 -34.147 27.612 1.00 30.87 653 GLY B O 1
ATOM 11356 N N . ALA B 1 654 ? -5.129 -34.676 28.443 1.00 31.22 654 ALA B N 1
ATOM 11357 C CA . ALA B 1 654 ? -5.292 -35.834 27.569 1.00 30.29 654 ALA B CA 1
ATOM 11358 C C . ALA B 1 654 ? -5.266 -35.402 26.105 1.00 29.10 654 ALA B C 1
ATOM 11359 O O . ALA B 1 654 ? -5.795 -34.349 25.750 1.00 28.20 654 ALA B O 1
ATOM 11361 N N . THR B 1 655 ? -4.653 -36.225 25.258 1.00 28.93 655 THR B N 1
ATOM 11362 C CA . THR B 1 655 ? -4.555 -35.923 23.834 1.00 29.69 655 THR B CA 1
ATOM 11363 C C . THR B 1 655 ? -5.277 -36.963 22.967 1.00 29.88 655 THR B C 1
ATOM 11364 O O . THR B 1 655 ? -5.488 -38.100 23.392 1.00 29.58 655 THR B O 1
ATOM 11368 N N . PRO B 1 656 ? -5.669 -36.576 21.738 1.00 30.56 656 PRO B N 1
ATOM 11369 C CA . PRO B 1 656 ? -6.380 -37.424 20.769 1.00 30.60 656 PRO B CA 1
ATOM 11370 C C . PRO B 1 656 ? -5.740 -38.763 20.410 1.00 31.41 656 PRO B C 1
ATOM 11371 O O . PRO B 1 656 ? -6.388 -39.612 19.793 1.00 31.60 656 PRO B O 1
ATOM 11375 N N . ASP B 1 657 ? -4.480 -38.960 20.777 1.00 31.09 657 ASP B N 1
ATOM 11376 C CA . ASP B 1 657 ? -3.815 -40.219 20.463 1.00 32.56 657 ASP B CA 1
ATOM 11377 C C . ASP B 1 657 ? -4.120 -41.288 21.511 1.00 32.09 657 ASP B C 1
ATOM 11378 O O . ASP B 1 657 ? -3.695 -42.437 21.379 1.00 33.17 657 ASP B O 1
ATOM 11383 N N . GLY B 1 658 ? -4.866 -40.907 22.545 1.00 31.95 658 GLY B N 1
ATOM 11384 C CA . GLY B 1 658 ? -5.215 -41.850 23.595 1.00 32.20 658 GLY B CA 1
ATOM 11385 C C . GLY B 1 658 ? -4.390 -41.685 24.861 1.00 32.43 658 GLY B C 1
ATOM 11386 O O . GLY B 1 658 ? -4.629 -42.365 25.864 1.00 32.03 658 GLY B O 1
ATOM 11387 N N . ARG B 1 659 ? -3.414 -40.782 24.817 1.00 31.58 659 ARG B N 1
ATOM 11388 C CA . ARG B 1 659 ? -2.552 -40.521 25.965 1.00 30.67 659 ARG B CA 1
ATOM 11389 C C . ARG B 1 659 ? -3.330 -39.788 27.058 1.00 30.36 659 ARG B C 1
ATOM 11390 O O . ARG B 1 659 ? -4.039 -38.822 26.782 1.00 30.37 659 ARG B O 1
ATOM 11398 N N . LYS B 1 660 ? -3.197 -40.242 28.301 1.00 31.45 660 LYS B N 1
ATOM 11399 C CA . LYS B 1 660 ? -3.904 -39.602 29.404 1.00 32.05 660 LYS B CA 1
ATOM 11400 C C . LYS B 1 660 ? -3.183 -38.363 29.928 1.00 32.01 660 LYS B C 1
ATOM 11401 O O . LYS B 1 660 ? -1.967 -38.225 29.793 1.00 30.90 660 LYS B O 1
ATOM 11407 N N . SER B 1 661 ? -3.956 -37.467 30.529 1.00 31.44 661 SER B N 1
ATOM 11408 C CA . SER B 1 661 ? -3.439 -36.227 31.088 1.00 32.12 661 SER B CA 1
ATOM 11409 C C . SER B 1 661 ? -2.281 -36.466 32.055 1.00 32.18 661 SER B C 1
ATOM 11410 O O . SER B 1 661 ? -2.309 -37.401 32.859 1.00 32.51 661 SER B O 1
ATOM 11413 N N . GLY B 1 662 ? -1.251 -35.627 31.957 1.00 31.56 662 GLY B N 1
ATOM 11414 C CA . GLY B 1 662 ? -0.109 -35.741 32.846 1.00 31.25 662 GLY B CA 1
ATOM 11415 C C . GLY B 1 662 ? 0.969 -36.743 32.479 1.00 31.42 662 GLY B C 1
ATOM 11416 O O . GLY B 1 662 ? 2.028 -36.767 33.110 1.00 31.62 662 GLY B O 1
ATOM 11417 N N . GLN B 1 663 ? 0.711 -37.574 31.473 1.00 30.76 663 GLN B N 1
ATOM 11418 C CA . GLN B 1 663 ? 1.684 -38.575 31.042 1.00 30.85 663 GLN B CA 1
ATOM 11419 C C . GLN B 1 663 ? 2.783 -37.935 30.202 1.00 29.87 663 GLN B C 1
ATOM 11420 O O . GLN B 1 663 ? 2.565 -36.908 29.570 1.00 29.40 663 GLN B O 1
ATOM 11426 N N . PRO B 1 664 ? 3.982 -38.538 30.192 1.00 29.66 664 PRO B N 1
ATOM 11427 C CA . PRO B 1 664 ? 5.113 -38.011 29.421 1.00 29.61 664 PRO B CA 1
ATOM 11428 C C . PRO B 1 664 ? 4.832 -37.945 27.927 1.00 30.10 664 PRO B C 1
ATOM 11429 O O . PRO B 1 664 ? 4.034 -38.722 27.401 1.00 30.69 664 PRO B O 1
ATOM 11433 N N . LEU B 1 665 ? 5.487 -37.006 27.251 1.00 29.35 665 LEU B N 1
ATOM 11434 C CA . LEU B 1 665 ? 5.351 -36.879 25.809 1.00 28.53 665 LEU B CA 1
ATOM 11435 C C . LEU B 1 665 ? 6.479 -37.734 25.235 1.00 28.35 665 LEU B C 1
ATOM 11436 O O . LEU B 1 665 ? 7.357 -38.180 25.973 1.00 27.12 665 LEU B O 1
ATOM 11441 N N . ALA B 1 666 ? 6.459 -37.972 23.929 1.00 29.04 666 ALA B N 1
ATOM 11442 C CA . ALA B 1 666 ? 7.511 -38.767 23.304 1.00 29.98 666 ALA B CA 1
ATOM 11443 C C . ALA B 1 666 ? 8.812 -37.962 23.288 1.00 30.64 666 ALA B C 1
ATOM 11444 O O . ALA B 1 666 ? 8.789 -36.730 23.316 1.00 30.89 666 ALA B O 1
ATOM 11446 N N . ASP B 1 667 ? 9.939 -38.667 23.241 1.00 30.78 667 ASP B N 1
ATOM 11447 C CA . ASP B 1 667 ? 11.262 -38.046 23.225 1.00 31.38 667 ASP B CA 1
ATOM 11448 C C . ASP B 1 667 ? 11.802 -37.823 21.807 1.00 30.55 667 ASP B C 1
ATOM 11449 O O . ASP B 1 667 ? 11.916 -38.763 21.025 1.00 30.57 667 ASP B O 1
ATOM 11454 N N . GLY B 1 668 ? 12.135 -36.573 21.485 1.00 29.58 668 GLY B N 1
ATOM 11455 C CA . GLY B 1 668 ? 12.665 -36.259 20.166 1.00 27.26 668 GLY B CA 1
ATOM 11456 C C . GLY B 1 668 ? 11.711 -36.659 19.057 1.00 25.80 668 GLY B C 1
ATOM 11457 O O . GLY B 1 668 ? 10.529 -36.337 19.114 1.00 25.15 668 GLY B O 1
ATOM 11458 N N . VAL B 1 669 ? 12.218 -37.352 18.044 1.00 24.40 669 VAL B N 1
ATOM 11459 C CA . VAL B 1 669 ? 11.368 -37.796 16.945 1.00 24.87 669 VAL B CA 1
ATOM 11460 C C . VAL B 1 669 ? 11.102 -39.292 17.047 1.00 25.34 669 VAL B C 1
ATOM 11461 O O . VAL B 1 669 ? 10.652 -39.918 16.085 1.00 25.84 669 VAL B O 1
ATOM 11465 N N . SER B 1 670 ? 11.384 -39.860 18.216 1.00 25.49 670 SER B N 1
ATOM 11466 C CA . SER B 1 670 ? 11.173 -41.286 18.450 1.00 26.27 670 SER B CA 1
ATOM 11467 C C . SER B 1 670 ? 9.683 -41.599 18.587 1.00 25.78 670 SER B C 1
ATOM 11468 O O . SER B 1 670 ? 8.901 -40.752 19.002 1.00 25.63 670 SER B O 1
ATOM 11471 N N . PRO B 1 671 ? 9.273 -42.824 18.225 1.00 26.26 671 PRO B N 1
ATOM 11472 C CA . PRO B 1 671 ? 7.856 -43.194 18.345 1.00 26.33 671 PRO B CA 1
ATOM 11473 C C . PRO B 1 671 ? 7.453 -43.222 19.831 1.00 27.30 671 PRO B C 1
ATOM 11474 O O . PRO B 1 671 ? 8.312 -43.363 20.700 1.00 27.42 671 PRO B O 1
ATOM 11478 N N . SER B 1 672 ? 6.162 -43.077 20.120 1.00 27.67 672 SER B N 1
ATOM 11479 C CA . SER B 1 672 ? 5.684 -43.113 21.506 1.00 29.90 672 SER B CA 1
ATOM 11480 C C . SER B 1 672 ? 5.880 -44.515 22.079 1.00 30.05 672 SER B C 1
ATOM 11481 O O . SER B 1 672 ? 5.828 -45.500 21.347 1.00 29.80 672 SER B O 1
ATOM 11484 N N . ARG B 1 673 ? 6.094 -44.595 23.389 1.00 30.93 673 ARG B N 1
ATOM 11485 C CA . ARG B 1 673 ? 6.314 -45.876 24.056 1.00 31.93 673 ARG B CA 1
ATOM 11486 C C . ARG B 1 673 ? 5.267 -46.924 23.687 1.00 30.81 673 ARG B C 1
ATOM 11487 O O . ARG B 1 673 ? 4.069 -46.649 23.693 1.00 30.20 673 ARG B O 1
ATOM 11495 N N . GLY B 1 674 ? 5.741 -48.123 23.362 1.00 31.37 674 GLY B N 1
ATOM 11496 C CA . GLY B 1 674 ? 4.857 -49.223 23.011 1.00 31.86 674 GLY B CA 1
ATOM 11497 C C . GLY B 1 674 ? 4.088 -49.105 21.705 1.00 32.04 674 GLY B C 1
ATOM 11498 O O . GLY B 1 674 ? 3.332 -50.013 21.349 1.00 31.52 674 GLY B O 1
ATOM 11499 N N . CYS B 1 675 ? 4.273 -48.006 20.981 1.00 30.96 675 CYS B N 1
ATOM 11500 C CA . CYS B 1 675 ? 3.557 -47.820 19.724 1.00 31.82 675 CYS B CA 1
ATOM 11501 C C . CYS B 1 675 ? 4.239 -48.465 18.527 1.00 30.71 675 CYS B C 1
ATOM 11502 O O . CYS B 1 675 ? 3.571 -48.853 17.567 1.00 29.77 675 CYS B O 1
ATOM 11505 N N . ASP B 1 676 ? 5.563 -48.577 18.581 1.00 30.57 676 ASP B N 1
ATOM 11506 C CA . ASP B 1 676 ? 6.312 -49.197 17.495 1.00 30.78 676 ASP B CA 1
ATOM 11507 C C . ASP B 1 676 ? 6.410 -50.700 17.751 1.00 30.60 676 ASP B C 1
ATOM 11508 O O . ASP B 1 676 ? 7.310 -51.180 18.441 1.00 30.50 676 ASP B O 1
ATOM 11513 N N . VAL B 1 677 ? 5.457 -51.430 17.178 1.00 29.17 677 VAL B N 1
ATOM 11514 C CA . VAL B 1 677 ? 5.358 -52.877 17.341 1.00 29.68 677 VAL B CA 1
ATOM 11515 C C . VAL B 1 677 ? 5.683 -53.664 16.072 1.00 28.99 677 VAL B C 1
ATOM 11516 O O . VAL B 1 677 ? 5.302 -54.832 15.942 1.00 29.27 677 VAL B O 1
ATOM 11520 N N . SER B 1 678 ? 6.394 -53.035 15.142 1.00 28.00 678 SER B N 1
ATOM 11521 C CA . SER B 1 678 ? 6.735 -53.687 13.882 1.00 27.67 678 SER B CA 1
ATOM 11522 C C . SER B 1 678 ? 8.235 -53.896 13.684 1.00 27.46 678 SER B C 1
ATOM 11523 O O . SER B 1 678 ? 8.678 -54.211 12.581 1.00 27.23 678 SER B O 1
ATOM 11526 N N . GLY B 1 679 ? 9.011 -53.735 14.752 1.00 26.35 679 GLY B N 1
ATOM 11527 C CA . GLY B 1 679 ? 10.449 -53.912 14.647 1.00 26.34 679 GLY B CA 1
ATOM 11528 C C . GLY B 1 679 ? 11.202 -52.598 14.487 1.00 25.89 679 GLY B C 1
ATOM 11529 O O . GLY B 1 679 ? 10.612 -51.595 14.093 1.00 26.14 679 GLY B O 1
ATOM 11530 N N . PRO B 1 680 ? 12.514 -52.574 14.783 1.00 25.80 680 PRO B N 1
ATOM 11531 C CA . PRO B 1 680 ? 13.339 -51.363 14.673 1.00 25.83 680 PRO B CA 1
ATOM 11532 C C . PRO B 1 680 ? 13.509 -50.807 13.258 1.00 25.40 680 PRO B C 1
ATOM 11533 O O . PRO B 1 680 ? 13.615 -49.595 13.078 1.00 26.09 680 PRO B O 1
ATOM 11537 N N . THR B 1 681 ? 13.538 -51.679 12.255 1.00 25.74 681 THR B N 1
ATOM 11538 C CA . THR B 1 681 ? 13.682 -51.205 10.880 1.00 26.49 681 THR B CA 1
ATOM 11539 C C . THR B 1 681 ? 12.449 -50.400 10.472 1.00 25.83 681 THR B C 1
ATOM 11540 O O . THR B 1 681 ? 12.561 -49.319 9.891 1.00 25.33 681 THR B O 1
ATOM 11544 N N . ALA B 1 682 ? 11.271 -50.926 10.782 1.00 25.24 682 ALA B N 1
ATOM 11545 C CA . ALA B 1 682 ? 10.037 -50.229 10.449 1.00 24.95 682 ALA B CA 1
ATOM 11546 C C . ALA B 1 682 ? 10.020 -48.877 11.154 1.00 24.75 682 ALA B C 1
ATOM 11547 O O . ALA B 1 682 ? 9.570 -47.879 10.587 1.00 24.23 682 ALA B O 1
ATOM 11549 N N . ALA B 1 683 ? 10.518 -48.846 12.388 1.00 24.00 683 ALA B N 1
ATOM 11550 C CA . ALA B 1 683 ? 10.556 -47.608 13.156 1.00 24.49 683 ALA B CA 1
ATOM 11551 C C . ALA B 1 683 ? 11.448 -46.590 12.448 1.00 24.50 683 ALA B C 1
ATOM 11552 O O . ALA B 1 683 ? 11.054 -45.441 12.256 1.00 24.10 683 ALA B O 1
ATOM 11554 N N . CYS B 1 684 ? 12.642 -47.022 12.049 1.00 24.91 684 CYS B N 1
ATOM 11555 C CA . CYS B 1 684 ? 13.573 -46.148 11.340 1.00 25.20 684 CYS B CA 1
ATOM 11556 C C . CYS B 1 684 ? 12.950 -45.620 10.054 1.00 25.41 684 CYS B C 1
ATOM 11557 O O . CYS B 1 684 ? 13.104 -44.444 9.721 1.00 25.07 684 CYS B O 1
ATOM 11560 N N . ASN B 1 685 ? 12.257 -46.489 9.322 1.00 24.55 685 ASN B N 1
ATOM 11561 C CA . ASN B 1 685 ? 11.614 -46.059 8.084 1.00 25.96 685 ASN B CA 1
ATOM 11562 C C . ASN B 1 685 ? 10.617 -44.928 8.360 1.00 25.05 685 ASN B C 1
ATOM 11563 O O . ASN B 1 685 ? 10.569 -43.942 7.621 1.00 26.20 685 ASN B O 1
ATOM 11568 N N . SER B 1 686 ? 9.824 -45.060 9.422 1.00 23.84 686 SER B N 1
ATOM 11569 C CA . SER B 1 686 ? 8.854 -44.019 9.767 1.00 23.74 686 SER B CA 1
ATOM 11570 C C . SER B 1 686 ? 9.524 -42.697 10.103 1.00 23.46 686 SER B C 1
ATOM 11571 O O . SER B 1 686 ? 9.118 -41.638 9.618 1.00 23.44 686 SER B O 1
ATOM 11574 N N . VAL B 1 687 ? 10.537 -42.756 10.960 1.00 22.65 687 VAL B N 1
ATOM 11575 C CA . VAL B 1 687 ? 11.234 -41.545 11.370 1.00 23.21 687 VAL B CA 1
ATOM 11576 C C . VAL B 1 687 ? 11.905 -40.846 10.192 1.00 24.48 687 VAL B C 1
ATOM 11577 O O . VAL B 1 687 ? 11.936 -39.613 10.127 1.00 24.06 687 VAL B O 1
ATOM 11581 N N . SER B 1 688 ? 12.415 -41.628 9.247 1.00 24.83 688 SER B N 1
ATOM 11582 C CA . SER B 1 688 ? 13.090 -41.055 8.091 1.00 25.41 688 SER B CA 1
ATOM 11583 C C . SER B 1 688 ? 12.158 -40.265 7.177 1.00 26.20 688 SER B C 1
ATOM 11584 O O . SER B 1 688 ? 12.623 -39.520 6.316 1.00 26.70 688 SER B O 1
ATOM 11587 N N . LYS B 1 689 ? 10.848 -40.410 7.362 1.00 25.70 689 LYS B N 1
ATOM 11588 C CA . LYS B 1 689 ? 9.894 -39.689 6.523 1.00 25.58 689 LYS B CA 1
ATOM 11589 C C . LYS B 1 689 ? 9.737 -38.219 6.906 1.00 25.41 689 LYS B C 1
ATOM 11590 O O . LYS B 1 689 ? 9.200 -37.425 6.131 1.00 25.45 689 LYS B O 1
ATOM 11596 N N . LEU B 1 690 ? 10.203 -37.857 8.098 1.00 25.07 690 LEU B N 1
ATOM 11597 C CA . LEU B 1 690 ? 10.127 -36.473 8.564 1.00 23.51 690 LEU B CA 1
ATOM 11598 C C . LEU B 1 690 ? 11.122 -35.623 7.778 1.00 23.56 690 LEU B C 1
ATOM 11599 O O . LEU B 1 690 ? 12.047 -36.154 7.163 1.00 23.82 690 LEU B O 1
ATOM 11604 N N . ASP B 1 691 ? 10.943 -34.306 7.800 1.00 22.86 691 ASP B N 1
ATOM 11605 C CA . ASP B 1 691 ? 11.871 -33.425 7.086 1.00 23.82 691 ASP B CA 1
ATOM 11606 C C . ASP B 1 691 ? 13.033 -33.099 8.026 1.00 24.15 691 ASP B C 1
ATOM 11607 O O . ASP B 1 691 ? 12.936 -32.186 8.846 1.00 24.25 691 ASP B O 1
ATOM 11612 N N . HIS B 1 692 ? 14.118 -33.862 7.912 1.00 23.26 692 HIS B N 1
ATOM 11613 C CA . HIS B 1 692 ? 15.296 -33.657 8.749 1.00 24.31 692 HIS B CA 1
ATOM 11614 C C . HIS B 1 692 ? 16.204 -32.546 8.213 1.00 24.80 692 HIS B C 1
ATOM 11615 O O . HIS B 1 692 ? 17.148 -32.142 8.886 1.00 26.89 692 HIS B O 1
ATOM 11622 N N . PHE B 1 693 ? 15.930 -32.054 7.006 1.00 24.62 693 PHE B N 1
ATOM 11623 C CA . PHE B 1 693 ? 16.750 -30.985 6.437 1.00 24.14 693 PHE B CA 1
ATOM 11624 C C . PHE B 1 693 ? 16.370 -29.617 6.999 1.00 24.26 693 PHE B C 1
ATOM 11625 O O . PHE B 1 693 ? 17.237 -28.785 7.276 1.00 24.52 693 PHE B O 1
ATOM 11633 N N . ILE B 1 694 ? 15.074 -29.378 7.157 1.00 23.24 694 ILE B N 1
ATOM 11634 C CA . ILE B 1 694 ? 14.604 -28.094 7.660 1.00 23.99 694 ILE B CA 1
ATOM 11635 C C . ILE B 1 694 ? 14.915 -27.925 9.150 1.00 23.40 694 ILE B C 1
ATOM 11636 O O . ILE B 1 694 ? 15.173 -26.818 9.614 1.00 24.09 694 ILE B O 1
ATOM 11641 N N . ALA B 1 695 ? 14.903 -29.027 9.893 1.00 23.60 695 ALA B N 1
ATOM 11642 C CA . ALA B 1 695 ? 15.195 -28.982 11.327 1.00 24.11 695 ALA B CA 1
ATOM 11643 C C . ALA B 1 695 ? 16.710 -29.033 11.503 1.00 24.00 695 ALA B C 1
ATOM 11644 O O . ALA B 1 695 ? 17.251 -29.944 12.139 1.00 24.79 695 ALA B O 1
ATOM 11646 N N . SER B 1 696 ? 17.385 -28.030 10.946 1.00 23.37 696 SER B N 1
ATOM 11647 C CA . SER B 1 696 ? 18.838 -27.958 10.972 1.00 23.76 696 SER B CA 1
ATOM 11648 C C . SER B 1 696 ? 19.468 -27.732 12.339 1.00 23.77 696 SER B C 1
ATOM 11649 O O . SER B 1 696 ? 20.689 -27.783 12.468 1.00 23.68 696 SER B O 1
ATOM 11652 N N . ASN B 1 697 ? 18.656 -27.468 13.357 1.00 23.72 697 ASN B N 1
ATOM 11653 C CA . ASN B 1 697 ? 19.224 -27.311 14.688 1.00 22.68 697 ASN B CA 1
ATOM 11654 C C . ASN B 1 697 ? 19.328 -28.713 15.290 1.00 24.49 697 ASN B C 1
ATOM 11655 O O . ASN B 1 697 ? 19.750 -28.887 16.438 1.00 24.48 697 ASN B O 1
ATOM 11660 N N . GLY B 1 698 ? 18.935 -29.709 14.493 1.00 23.58 698 GLY B N 1
ATOM 11661 C CA . GLY B 1 698 ? 19.023 -31.098 14.911 1.00 24.12 698 GLY B CA 1
ATOM 11662 C C . GLY B 1 698 ? 17.761 -31.807 15.369 1.00 23.99 698 GLY B C 1
ATOM 11663 O O . GLY B 1 698 ? 16.854 -31.193 15.928 1.00 23.91 698 GLY B O 1
ATOM 11664 N N . THR B 1 699 ? 17.707 -33.113 15.117 1.00 23.80 699 THR B N 1
ATOM 11665 C CA . THR B 1 699 ? 16.582 -33.946 15.542 1.00 24.63 699 THR B CA 1
ATOM 11666 C C . THR B 1 699 ? 17.189 -35.123 16.298 1.00 24.60 699 THR B C 1
ATOM 11667 O O . THR B 1 699 ? 18.301 -35.557 15.989 1.00 24.93 699 THR B O 1
ATOM 11671 N N . LEU B 1 700 ? 16.465 -35.646 17.282 1.00 24.37 700 LEU B N 1
ATOM 11672 C CA . LEU B 1 700 ? 16.985 -36.736 18.096 1.00 24.68 700 LEU B CA 1
ATOM 11673 C C . LEU B 1 700 ? 16.133 -38.002 18.037 1.00 22.83 700 LEU B C 1
ATOM 11674 O O . LEU B 1 700 ? 14.928 -37.964 18.271 1.00 24.58 700 LEU B O 1
ATOM 11679 N N . PHE B 1 701 ? 16.782 -39.120 17.739 1.00 22.52 701 PHE B N 1
ATOM 11680 C CA . PHE B 1 701 ? 16.108 -40.411 17.624 1.00 23.11 701 PHE B CA 1
ATOM 11681 C C . PHE B 1 701 ? 16.719 -41.427 18.588 1.00 23.67 701 PHE B C 1
ATOM 11682 O O . PHE B 1 701 ? 17.901 -41.748 18.488 1.00 23.04 701 PHE B O 1
ATOM 11690 N N . ASN B 1 702 ? 15.905 -41.914 19.524 1.00 23.80 702 ASN B N 1
ATOM 11691 C CA . ASN B 1 702 ? 16.330 -42.901 20.525 1.00 25.26 702 ASN B CA 1
ATOM 11692 C C . ASN B 1 702 ? 15.768 -44.287 20.225 1.00 25.37 702 ASN B C 1
ATOM 11693 O O . ASN B 1 702 ? 14.603 -44.413 19.867 1.00 25.63 702 ASN B O 1
ATOM 11698 N N . GLN B 1 703 ? 16.600 -45.312 20.381 1.00 26.00 703 GLN B N 1
ATOM 11699 C CA . GLN B 1 703 ? 16.175 -46.699 20.232 1.00 26.51 703 GLN B CA 1
ATOM 11700 C C . GLN B 1 703 ? 16.832 -47.473 21.371 1.00 26.27 703 GLN B C 1
ATOM 11701 O O . GLN B 1 703 ? 17.940 -47.142 21.799 1.00 25.23 703 GLN B O 1
ATOM 11707 N N . LYS B 1 704 ? 16.131 -48.473 21.891 1.00 26.62 704 LYS B N 1
ATOM 11708 C CA . LYS B 1 704 ? 16.651 -49.269 22.994 1.00 27.35 704 LYS B CA 1
ATOM 11709 C C . LYS B 1 704 ? 16.577 -50.738 22.624 1.00 28.36 704 LYS B C 1
ATOM 11710 O O . LYS B 1 704 ? 15.530 -51.218 22.192 1.00 28.37 704 LYS B O 1
ATOM 11716 N N . PHE B 1 705 ? 17.689 -51.444 22.797 1.00 28.36 705 PHE B N 1
ATOM 11717 C CA . PHE B 1 705 ? 17.757 -52.863 22.462 1.00 29.60 705 PHE B CA 1
ATOM 11718 C C . PHE B 1 705 ? 18.006 -53.784 23.638 1.00 29.88 705 PHE B C 1
ATOM 11719 O O . PHE B 1 705 ? 18.672 -53.417 24.608 1.00 30.45 705 PHE B O 1
ATOM 11727 N N . HIS B 1 706 ? 17.459 -54.989 23.546 1.00 30.62 706 HIS B N 1
ATOM 11728 C CA . HIS B 1 706 ? 17.690 -55.993 24.567 1.00 30.93 706 HIS B CA 1
ATOM 11729 C C . HIS B 1 706 ? 19.133 -56.402 24.266 1.00 30.77 706 HIS B C 1
ATOM 11730 O O . HIS B 1 706 ? 19.528 -56.487 23.106 1.00 30.23 706 HIS B O 1
ATOM 11737 N N . PRO B 1 707 ? 19.950 -56.630 25.303 1.00 31.04 707 PRO B N 1
ATOM 11738 C CA . PRO B 1 707 ? 21.351 -57.020 25.114 1.00 31.48 707 PRO B CA 1
ATOM 11739 C C . PRO B 1 707 ? 21.632 -58.147 24.112 1.00 31.49 707 PRO B C 1
ATOM 11740 O O . PRO B 1 707 ? 22.658 -58.139 23.431 1.00 31.15 707 PRO B O 1
ATOM 11744 N N . SER B 1 708 ? 20.726 -59.114 24.017 1.00 32.57 708 SER B N 1
ATOM 11745 C CA . SER B 1 708 ? 20.917 -60.228 23.092 1.00 33.75 708 SER B CA 1
ATOM 11746 C C . SER B 1 708 ? 21.016 -59.771 21.634 1.00 33.81 708 SER B C 1
ATOM 11747 O O . SER B 1 708 ? 21.643 -60.436 20.807 1.00 33.82 708 SER B O 1
ATOM 11750 N N . ALA B 1 709 ? 20.410 -58.629 21.328 1.00 34.00 709 ALA B N 1
ATOM 11751 C CA . ALA B 1 709 ? 20.410 -58.099 19.966 1.00 34.42 709 ALA B CA 1
ATOM 11752 C C . ALA B 1 709 ? 21.780 -57.687 19.427 1.00 34.74 709 ALA B C 1
ATOM 11753 O O . ALA B 1 709 ? 21.974 -57.620 18.213 1.00 34.38 709 ALA B O 1
ATOM 11755 N N . LEU B 1 710 ? 22.729 -57.401 20.314 1.00 35.27 710 LEU B N 1
ATOM 11756 C CA . LEU B 1 710 ? 24.063 -57.001 19.869 1.00 35.76 710 LEU B CA 1
ATOM 11757 C C . LEU B 1 710 ? 25.108 -58.086 20.113 1.00 35.88 710 LEU B C 1
ATOM 11758 O O . LEU B 1 710 ? 26.307 -57.851 19.969 1.00 35.07 710 LEU B O 1
ATOM 11763 N N . LYS B 1 711 ? 24.646 -59.280 20.464 1.00 36.56 711 LYS B N 1
ATOM 11764 C CA . LYS B 1 711 ? 25.547 -60.390 20.742 1.00 38.00 711 LYS B CA 1
ATOM 11765 C C . LYS B 1 711 ? 26.328 -60.881 19.523 1.00 37.77 711 LYS B C 1
ATOM 11766 O O . LYS B 1 711 ? 25.777 -61.040 18.432 1.00 37.70 711 LYS B O 1
ATOM 11772 N N . GLY B 1 712 ? 27.623 -61.113 19.722 1.00 38.01 712 GLY B N 1
ATOM 11773 C CA . GLY B 1 712 ? 28.476 -61.608 18.655 1.00 38.21 712 GLY B CA 1
ATOM 11774 C C . GLY B 1 712 ? 28.665 -60.690 17.464 1.00 38.57 712 GLY B C 1
ATOM 11775 O O . GLY B 1 712 ? 28.153 -59.568 17.428 1.00 37.86 712 GLY B O 1
ATOM 11776 N N . ASP B 1 713 ? 29.408 -61.177 16.475 1.00 38.97 713 ASP B N 1
ATOM 11777 C CA . ASP B 1 713 ? 29.677 -60.401 15.273 1.00 39.81 713 ASP B CA 1
ATOM 11778 C C . ASP B 1 713 ? 28.404 -60.055 14.510 1.00 39.18 713 ASP B C 1
ATOM 11779 O O . ASP B 1 713 ? 28.313 -58.982 13.914 1.00 38.04 713 ASP B O 1
ATOM 11784 N N . ASN B 1 714 ? 27.425 -60.956 14.522 1.00 38.63 714 ASN B N 1
ATOM 11785 C CA . ASN B 1 714 ? 26.172 -60.699 13.820 1.00 38.47 714 ASN B CA 1
ATOM 11786 C C . ASN B 1 714 ? 25.467 -59.500 14.430 1.00 37.14 714 ASN B C 1
ATOM 11787 O O . ASN B 1 714 ? 24.856 -58.700 13.722 1.00 36.28 714 ASN B O 1
ATOM 11792 N N . GLY B 1 715 ? 25.554 -59.383 15.750 1.00 35.54 715 GLY B N 1
ATOM 11793 C CA . GLY B 1 715 ? 24.921 -58.271 16.428 1.00 34.73 715 GLY B CA 1
ATOM 11794 C C . GLY B 1 715 ? 25.483 -56.948 15.946 1.00 34.05 715 GLY B C 1
ATOM 11795 O O . GLY B 1 715 ? 24.732 -56.009 15.683 1.00 33.57 715 GLY B O 1
ATOM 11796 N N . LEU B 1 716 ? 26.805 -56.876 15.822 1.00 33.15 716 LEU B N 1
ATOM 11797 C CA . LEU B 1 716 ? 27.467 -55.655 15.376 1.00 32.90 716 LEU B CA 1
ATOM 11798 C C . LEU B 1 716 ? 27.110 -55.351 13.928 1.00 33.16 716 LEU B C 1
ATOM 11799 O O . LEU B 1 716 ? 26.881 -54.194 13.562 1.00 32.39 716 LEU B O 1
ATOM 11804 N N . MET B 1 717 ? 27.064 -56.399 13.112 1.00 33.05 717 MET B N 1
ATOM 11805 C CA . MET B 1 717 ? 26.729 -56.266 11.699 1.00 34.32 717 MET B CA 1
ATOM 11806 C C . MET B 1 717 ? 25.300 -55.762 11.546 1.00 32.45 717 MET B C 1
ATOM 11807 O O . MET B 1 717 ? 25.016 -54.938 10.681 1.00 31.96 717 MET B O 1
ATOM 11812 N N . ASN B 1 718 ? 24.400 -56.268 12.384 1.00 31.39 718 ASN B N 1
ATOM 11813 C CA . ASN B 1 718 ? 23.006 -55.853 12.329 1.00 30.60 718 ASN B CA 1
ATOM 11814 C C . ASN B 1 718 ? 22.815 -54.406 12.757 1.00 29.91 718 ASN B C 1
ATOM 11815 O O . ASN B 1 718 ? 22.040 -53.673 12.146 1.00 29.95 718 ASN B O 1
ATOM 11820 N N . LEU B 1 719 ? 23.514 -53.998 13.811 1.00 28.91 719 LEU B N 1
ATOM 11821 C CA . LEU B 1 719 ? 23.421 -52.625 14.300 1.00 27.96 719 LEU B CA 1
ATOM 11822 C C . LEU B 1 719 ? 23.948 -51.700 13.196 1.00 27.38 719 LEU B C 1
ATOM 11823 O O . LEU B 1 719 ? 23.358 -50.659 12.898 1.00 25.60 719 LEU B O 1
ATOM 11828 N N . SER B 1 720 ? 25.048 -52.107 12.575 1.00 27.12 720 SER B N 1
ATOM 11829 C CA . SER B 1 720 ? 25.675 -51.341 11.503 1.00 28.09 720 SER B CA 1
ATOM 11830 C C . SER B 1 720 ? 24.735 -51.180 10.307 1.00 27.64 720 SER B C 1
ATOM 11831 O O . SER B 1 720 ? 24.616 -50.094 9.733 1.00 26.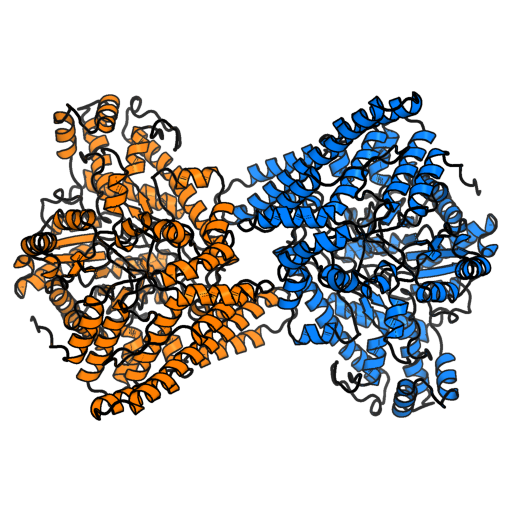64 720 SER B O 1
ATOM 11834 N N . SER B 1 721 ? 24.071 -52.269 9.935 1.00 26.47 721 SER B N 1
ATOM 11835 C CA . SER B 1 721 ? 23.131 -52.253 8.819 1.00 26.75 721 SER B CA 1
ATOM 11836 C C . SER B 1 721 ? 21.908 -51.390 9.149 1.00 26.01 721 SER B C 1
ATOM 11837 O O . SER B 1 721 ? 21.365 -50.695 8.284 1.00 25.47 721 SER B O 1
ATOM 11840 N N . LEU B 1 722 ? 21.471 -51.449 10.403 1.00 25.64 722 LEU B N 1
ATOM 11841 C CA . LEU B 1 722 ? 20.326 -50.669 10.854 1.00 25.90 722 LEU B CA 1
ATOM 11842 C C . LEU B 1 722 ? 20.619 -49.176 10.683 1.00 25.50 722 LEU B C 1
ATOM 11843 O O . LEU B 1 722 ? 19.825 -48.432 10.104 1.00 25.31 722 LEU B O 1
ATOM 11848 N N . ILE B 1 723 ? 21.770 -48.748 11.187 1.00 24.64 723 ILE B N 1
ATOM 11849 C CA . ILE B 1 723 ? 22.181 -47.351 11.104 1.00 24.70 723 ILE B CA 1
ATOM 11850 C C . ILE B 1 723 ? 22.320 -46.866 9.657 1.00 25.12 723 ILE B C 1
ATOM 11851 O O . ILE B 1 723 ? 21.780 -45.819 9.288 1.00 24.20 723 ILE B O 1
ATOM 11856 N N . ARG B 1 724 ? 23.041 -47.619 8.839 1.00 26.15 724 ARG B N 1
ATOM 11857 C CA . ARG B 1 724 ? 23.220 -47.231 7.449 1.00 27.22 724 ARG B CA 1
ATOM 11858 C C . ARG B 1 724 ? 21.900 -47.095 6.692 1.00 27.07 724 ARG B C 1
ATOM 11859 O O . ARG B 1 724 ? 21.745 -46.193 5.869 1.00 26.31 724 ARG B O 1
ATOM 11867 N N . SER B 1 725 ? 20.947 -47.981 6.971 1.00 26.01 725 SER B N 1
ATOM 11868 C CA . SER B 1 725 ? 19.659 -47.928 6.292 1.00 26.38 725 SER B CA 1
ATOM 11869 C C . SER B 1 725 ? 18.894 -46.661 6.660 1.00 25.72 725 SER B C 1
ATOM 11870 O O . SER B 1 725 ? 18.262 -46.034 5.807 1.00 26.25 725 SER B O 1
ATOM 11873 N N . TYR B 1 726 ? 18.949 -46.289 7.933 1.00 23.82 726 TYR B N 1
ATOM 11874 C CA . TYR B 1 726 ? 18.265 -45.091 8.393 1.00 23.24 726 TYR B CA 1
ATOM 11875 C C . TYR B 1 726 ? 18.914 -43.850 7.766 1.00 23.26 726 TYR B C 1
ATOM 11876 O O . TYR B 1 726 ? 18.225 -42.944 7.279 1.00 23.17 726 TYR B O 1
ATOM 11885 N N . PHE B 1 727 ? 20.242 -43.822 7.759 1.00 22.44 727 PHE B N 1
ATOM 11886 C CA . PHE B 1 727 ? 20.968 -42.692 7.200 1.00 22.36 727 PHE B CA 1
ATOM 11887 C C . PHE B 1 727 ? 20.824 -42.614 5.683 1.00 23.54 727 PHE B C 1
ATOM 11888 O O . PHE B 1 727 ? 20.798 -41.523 5.127 1.00 23.75 727 PHE B O 1
ATOM 11896 N N . ASP B 1 728 ? 20.731 -43.759 5.012 1.00 24.09 728 ASP B N 1
ATOM 11897 C CA . ASP B 1 728 ? 20.559 -43.742 3.558 1.00 26.07 728 ASP B CA 1
ATOM 11898 C C . ASP B 1 728 ? 19.209 -43.112 3.223 1.00 26.31 728 ASP B C 1
ATOM 11899 O O . ASP B 1 728 ? 19.010 -42.571 2.131 1.00 26.18 728 ASP B O 1
ATOM 11904 N N . GLN B 1 729 ? 18.282 -43.184 4.171 1.00 26.11 729 GLN B N 1
ATOM 11905 C CA . GLN B 1 729 ? 16.956 -42.618 3.974 1.00 27.41 729 GLN B CA 1
ATOM 11906 C C . GLN B 1 729 ? 16.843 -41.190 4.489 1.00 27.55 729 GLN B C 1
ATOM 11907 O O . GLN B 1 729 ? 15.745 -40.654 4.640 1.00 28.09 729 GLN B O 1
ATOM 11913 N N . LYS B 1 730 ? 17.998 -40.592 4.756 1.00 26.97 730 LYS B N 1
ATOM 11914 C CA . LYS B 1 730 ? 18.100 -39.211 5.208 1.00 27.19 730 LYS B CA 1
ATOM 11915 C C . LYS B 1 730 ? 17.778 -38.943 6.671 1.00 27.51 730 LYS B C 1
ATOM 11916 O O . LYS B 1 730 ? 17.320 -37.853 7.014 1.00 28.38 730 LYS B O 1
ATOM 11922 N N . GLY B 1 731 ? 18.009 -39.935 7.528 1.00 26.21 731 GLY B N 1
ATOM 11923 C CA . GLY B 1 731 ? 17.795 -39.732 8.950 1.00 25.43 731 GLY B CA 1
ATOM 11924 C C . GLY B 1 731 ? 18.931 -38.836 9.423 1.00 24.84 731 GLY B C 1
ATOM 11925 O O . GLY B 1 731 ? 20.014 -38.867 8.845 1.00 24.83 731 GLY B O 1
ATOM 11926 N N . PHE B 1 732 ? 18.699 -38.052 10.472 1.00 23.68 732 PHE B N 1
ATOM 11927 C CA . PHE B 1 732 ? 19.692 -37.109 10.994 1.00 23.29 732 PHE B CA 1
ATOM 11928 C C . PHE B 1 732 ? 20.655 -37.706 12.026 1.00 23.62 732 PHE B C 1
ATOM 11929 O O . PHE B 1 732 ? 21.881 -37.567 11.915 1.00 22.53 732 PHE B O 1
ATOM 11937 N N . HIS B 1 733 ? 20.085 -38.359 13.031 1.00 21.96 733 HIS B N 1
ATOM 11938 C CA . HIS B 1 733 ? 20.861 -38.933 14.124 1.00 22.40 733 HIS B CA 1
ATOM 11939 C C . HIS B 1 733 ? 20.163 -40.120 14.778 1.00 22.37 733 HIS B C 1
ATOM 11940 O O . HIS B 1 733 ? 18.944 -40.237 14.727 1.00 22.14 733 HIS B O 1
ATOM 11947 N N . VAL B 1 734 ? 20.948 -40.998 15.391 1.00 22.13 734 VAL B N 1
ATOM 11948 C CA . VAL B 1 734 ? 20.391 -42.135 16.100 1.00 22.71 734 VAL B CA 1
ATOM 11949 C C . VAL B 1 734 ? 21.376 -42.543 17.189 1.00 23.15 734 VAL B C 1
ATOM 11950 O O . VAL B 1 734 ? 22.589 -42.361 17.047 1.00 22.07 734 VAL B O 1
ATOM 11954 N N . GLN B 1 735 ? 20.848 -43.058 18.295 1.00 23.97 735 GLN B N 1
ATOM 11955 C CA . GLN B 1 735 ? 21.679 -43.496 19.409 1.00 23.17 735 GLN B CA 1
ATOM 11956 C C . GLN B 1 735 ? 20.968 -44.661 20.084 1.00 24.51 735 GLN B C 1
ATOM 11957 O O . GLN B 1 735 ? 19.744 -44.772 19.997 1.00 23.02 735 GLN B O 1
ATOM 11963 N N . PHE B 1 736 ? 21.720 -45.520 20.768 1.00 24.99 736 PHE B N 1
ATOM 11964 C CA . PHE B 1 736 ? 21.107 -46.693 21.377 1.00 25.45 736 PHE B CA 1
ATOM 11965 C C . PHE B 1 736 ? 21.433 -47.028 22.822 1.00 27.01 736 PHE B C 1
ATOM 11966 O O . PHE B 1 736 ? 22.581 -46.929 23.258 1.00 27.65 736 PHE B O 1
ATOM 11974 N N . ASN B 1 737 ? 20.398 -47.450 23.544 1.00 27.36 737 ASN B N 1
ATOM 11975 C CA . ASN B 1 737 ? 20.533 -47.909 24.918 1.00 28.61 737 ASN B CA 1
ATOM 11976 C C . ASN B 1 737 ? 20.556 -49.421 24.730 1.00 29.56 737 ASN B C 1
ATOM 11977 O O . ASN B 1 737 ? 19.760 -49.958 23.958 1.00 28.52 737 ASN B O 1
ATOM 11982 N N . VAL B 1 738 ? 21.477 -50.096 25.403 1.00 30.19 738 VAL B N 1
ATOM 11983 C CA . VAL B 1 738 ? 21.581 -51.550 25.321 1.00 31.86 738 VAL B CA 1
ATOM 11984 C C . VAL B 1 738 ? 21.782 -52.011 26.755 1.00 33.57 738 VAL B C 1
ATOM 11985 O O . VAL B 1 738 ? 22.912 -52.096 27.232 1.00 33.98 738 VAL B O 1
ATOM 11989 N N . ILE B 1 739 ? 20.685 -52.305 27.445 1.00 35.55 739 ILE B N 1
ATOM 11990 C CA . ILE B 1 739 ? 20.782 -52.710 28.840 1.00 37.90 739 ILE B CA 1
ATOM 11991 C C . ILE B 1 739 ? 19.641 -53.595 29.333 1.00 39.00 739 ILE B C 1
ATOM 11992 O O . ILE B 1 739 ? 18.511 -53.513 28.848 1.00 38.59 739 ILE B O 1
ATOM 11997 N N . ASP B 1 740 ? 19.961 -54.440 30.308 1.00 40.06 740 ASP B N 1
ATOM 11998 C CA . ASP B 1 740 ? 18.996 -55.354 30.912 1.00 41.45 740 ASP B CA 1
ATOM 11999 C C . ASP B 1 740 ? 18.039 -54.547 31.786 1.00 41.23 740 ASP B C 1
ATOM 12000 O O . ASP B 1 740 ? 18.471 -53.853 32.709 1.00 40.79 740 ASP B O 1
ATOM 12005 N N . LYS B 1 741 ? 16.744 -54.642 31.501 1.00 40.50 741 LYS B N 1
ATOM 12006 C CA . LYS B 1 741 ? 15.747 -53.908 32.270 1.00 41.08 741 LYS B CA 1
ATOM 12007 C C . LYS B 1 741 ? 15.795 -54.257 33.757 1.00 40.61 741 LYS B C 1
ATOM 12008 O O . LYS B 1 741 ? 15.430 -53.441 34.603 1.00 39.78 741 LYS B O 1
ATOM 12014 N N . LYS B 1 742 ? 16.241 -55.470 34.071 1.00 40.11 742 LYS B N 1
ATOM 12015 C CA . LYS B 1 742 ? 16.330 -55.906 35.461 1.00 40.28 742 LYS B CA 1
ATOM 12016 C C . LYS B 1 742 ? 17.340 -55.058 36.232 1.00 39.46 742 LYS B C 1
ATOM 12017 O O . LYS B 1 742 ? 17.178 -54.815 37.430 1.00 39.55 742 LYS B O 1
ATOM 12023 N N . ILE B 1 743 ? 18.381 -54.611 35.534 1.00 38.97 743 ILE B N 1
ATOM 12024 C CA . ILE B 1 743 ? 19.423 -53.789 36.140 1.00 38.15 743 ILE B CA 1
ATOM 12025 C C . ILE B 1 743 ? 18.869 -52.422 36.537 1.00 37.64 743 ILE B C 1
ATOM 12026 O O . ILE B 1 743 ? 19.156 -51.920 37.622 1.00 37.88 743 ILE B O 1
ATOM 12031 N N . LEU B 1 744 ? 18.071 -51.825 35.657 1.00 36.83 744 LEU B N 1
ATOM 12032 C CA . LEU B 1 744 ? 17.483 -50.520 35.929 1.00 36.16 744 LEU B CA 1
ATOM 12033 C C . LEU B 1 744 ? 16.533 -50.585 37.126 1.00 36.23 744 LEU B C 1
ATOM 12034 O O . LEU B 1 744 ? 16.543 -49.703 37.986 1.00 35.65 744 LEU B O 1
ATOM 12039 N N . LEU B 1 745 ? 15.716 -51.632 37.182 1.00 35.98 745 LEU B N 1
ATOM 12040 C CA . LEU B 1 745 ? 14.769 -51.793 38.280 1.00 36.73 745 LEU B CA 1
ATOM 12041 C C . LEU B 1 745 ? 15.489 -51.995 39.609 1.00 36.42 745 LEU B C 1
ATOM 12042 O O . LEU B 1 745 ? 15.066 -51.469 40.641 1.00 36.98 745 LEU B O 1
ATOM 12047 N N . ALA B 1 746 ? 16.576 -52.759 39.573 1.00 36.03 746 ALA B N 1
ATOM 12048 C CA . ALA B 1 746 ? 17.365 -53.038 40.768 1.00 36.12 746 ALA B CA 1
ATOM 12049 C C . ALA B 1 746 ? 18.040 -51.766 41.270 1.00 37.17 746 ALA B C 1
ATOM 12050 O O . ALA B 1 746 ? 18.229 -51.586 42.475 1.00 37.21 746 ALA B O 1
ATOM 12052 N N . ALA B 1 747 ? 18.396 -50.887 40.336 1.00 36.92 747 ALA B N 1
ATOM 12053 C CA . ALA B 1 747 ? 19.052 -49.628 40.666 1.00 37.42 747 ALA B CA 1
ATOM 12054 C C . ALA B 1 747 ? 18.114 -48.679 41.402 1.00 37.24 747 ALA B C 1
ATOM 12055 O O . ALA B 1 747 ? 18.561 -47.833 42.177 1.00 37.36 747 ALA B O 1
ATOM 12057 N N . GLN B 1 748 ? 16.814 -48.812 41.153 1.00 37.21 748 GLN B N 1
ATOM 12058 C CA . GLN B 1 748 ? 15.835 -47.961 41.815 1.00 38.20 748 GLN B CA 1
ATOM 12059 C C . GLN B 1 748 ? 15.624 -48.420 43.252 1.00 39.52 748 GLN B C 1
ATOM 12060 O O . GLN B 1 748 ? 15.330 -47.613 44.136 1.00 39.63 748 GLN B O 1
ATOM 12066 N N . LYS B 1 749 ? 15.778 -49.720 43.481 1.00 40.71 749 LYS B N 1
ATOM 12067 C CA . LYS B 1 749 ? 15.591 -50.277 44.816 1.00 41.89 749 LYS B CA 1
ATOM 12068 C C . LYS B 1 749 ? 16.834 -50.189 45.697 1.00 41.40 749 LYS B C 1
ATOM 12069 O O . LYS B 1 749 ? 16.723 -49.986 46.906 1.00 41.56 749 LYS B O 1
ATOM 12075 N N . ASN B 1 750 ? 18.013 -50.333 45.096 1.00 40.86 750 ASN B N 1
ATOM 12076 C CA . ASN B 1 750 ? 19.265 -50.264 45.845 1.00 41.32 750 ASN B CA 1
ATOM 12077 C C . ASN B 1 750 ? 20.322 -49.436 45.113 1.00 40.51 750 ASN B C 1
ATOM 12078 O O . ASN B 1 750 ? 21.309 -49.971 44.607 1.00 39.71 750 ASN B O 1
ATOM 12083 N N . PRO B 1 751 ? 20.128 -48.106 45.065 1.00 40.60 751 PRO B N 1
ATOM 12084 C CA . PRO B 1 751 ? 21.022 -47.146 44.409 1.00 40.33 751 PRO B CA 1
ATOM 12085 C C . PRO B 1 751 ? 22.506 -47.284 44.743 1.00 40.25 751 PRO B C 1
ATOM 12086 O O . PRO B 1 751 ? 23.348 -47.276 43.849 1.00 39.34 751 PRO B O 1
ATOM 12090 N N . GLU B 1 752 ? 22.830 -47.408 46.028 1.00 40.77 752 GLU B N 1
ATOM 12091 C CA . GLU B 1 752 ? 24.228 -47.522 46.436 1.00 41.71 752 GLU B CA 1
ATOM 12092 C C . GLU B 1 752 ? 24.927 -48.712 45.800 1.00 41.15 752 GLU B C 1
ATOM 12093 O O . GLU B 1 752 ? 26.156 -48.746 45.722 1.00 41.11 752 GLU B O 1
ATOM 12099 N N . LYS B 1 753 ? 24.146 -49.690 45.348 1.00 40.49 753 LYS B N 1
ATOM 12100 C CA . LYS B 1 753 ? 24.707 -50.872 44.706 1.00 40.43 753 LYS B CA 1
ATOM 12101 C C . LYS B 1 753 ? 24.982 -50.641 43.222 1.00 39.52 753 LYS B C 1
ATOM 12102 O O . LYS B 1 753 ? 25.672 -51.437 42.588 1.00 37.95 753 LYS B O 1
ATOM 12108 N N . TYR B 1 754 ? 24.450 -49.550 42.676 1.00 39.42 754 TYR B N 1
ATOM 12109 C CA . TYR B 1 754 ? 24.628 -49.238 41.258 1.00 39.27 754 TYR B CA 1
ATOM 12110 C C . TYR B 1 754 ? 25.080 -47.802 40.991 1.00 39.57 754 TYR B C 1
ATOM 12111 O O . TYR B 1 754 ? 24.513 -47.113 40.138 1.00 38.48 754 TYR B O 1
ATOM 12120 N N . GLN B 1 755 ? 26.108 -47.356 41.704 1.00 39.48 755 GLN B N 1
ATOM 12121 C CA . GLN B 1 755 ? 26.608 -45.996 41.531 1.00 40.04 755 GLN B CA 1
ATOM 12122 C C . GLN B 1 755 ? 27.293 -45.737 40.189 1.00 39.23 755 GLN B C 1
ATOM 12123 O O . GLN B 1 755 ? 27.307 -44.603 39.712 1.00 38.91 755 GLN B O 1
ATOM 12129 N N . ASP B 1 756 ? 27.850 -46.778 39.577 1.00 38.08 756 ASP B N 1
ATOM 12130 C CA . ASP B 1 756 ? 28.542 -46.615 38.301 1.00 37.70 756 ASP B CA 1
ATOM 12131 C C . ASP B 1 756 ? 27.698 -46.973 37.074 1.00 36.36 756 ASP B C 1
ATOM 12132 O O . ASP B 1 756 ? 28.223 -47.073 35.965 1.00 35.82 756 ASP B O 1
ATOM 12137 N N . LEU B 1 757 ? 26.397 -47.158 37.270 1.00 34.77 757 LEU B N 1
ATOM 12138 C CA . LEU B 1 757 ? 25.506 -47.499 36.165 1.00 33.83 757 LEU B CA 1
ATOM 12139 C C . LEU B 1 757 ? 25.193 -46.261 35.327 1.00 32.81 757 LEU B C 1
ATOM 12140 O O . LEU B 1 757 ? 24.678 -45.268 35.841 1.00 30.94 757 LEU B O 1
ATOM 12145 N N . ILE B 1 758 ? 25.498 -46.336 34.034 1.00 32.79 758 ILE B N 1
ATOM 12146 C CA . ILE B 1 758 ? 25.259 -45.226 33.112 1.00 32.93 758 ILE B CA 1
ATOM 12147 C C . ILE B 1 758 ? 24.145 -45.575 32.129 1.00 33.22 758 ILE B C 1
ATOM 12148 O O . ILE B 1 758 ? 24.067 -46.705 31.653 1.00 34.60 758 ILE B O 1
ATOM 12153 N N . VAL B 1 759 ? 23.292 -44.601 31.821 1.00 32.69 759 VAL B N 1
ATOM 12154 C CA . VAL B 1 759 ? 22.190 -44.821 30.886 1.00 32.59 759 VAL B CA 1
ATOM 12155 C C . VAL B 1 759 ? 21.999 -43.619 29.971 1.00 31.71 759 VAL B C 1
ATOM 12156 O O . VAL B 1 759 ? 22.295 -42.485 30.342 1.00 30.86 759 VAL B O 1
ATOM 12160 N N . ARG B 1 760 ? 21.495 -43.873 28.770 1.00 30.93 760 ARG B N 1
ATOM 12161 C CA . ARG B 1 760 ? 21.259 -42.802 27.815 1.00 29.75 760 ARG B CA 1
ATOM 12162 C C . ARG B 1 760 ? 19.896 -42.177 28.074 1.00 28.56 760 ARG B C 1
ATOM 12163 O O . ARG B 1 760 ? 18.897 -42.886 28.214 1.00 28.14 760 ARG B O 1
ATOM 12171 N N . VAL B 1 761 ? 19.855 -40.851 28.152 1.00 27.02 761 VAL B N 1
ATOM 12172 C CA . VAL B 1 761 ? 18.598 -40.152 28.359 1.00 26.05 761 VAL B CA 1
ATOM 12173 C C . VAL B 1 761 ? 18.114 -39.682 26.981 1.00 26.84 761 VAL B C 1
ATOM 12174 O O . VAL B 1 761 ? 17.267 -40.328 26.361 1.00 27.58 761 VAL B O 1
ATOM 12178 N N . ALA B 1 762 ? 18.661 -38.572 26.498 1.00 26.00 762 ALA B N 1
ATOM 12179 C CA . ALA B 1 762 ? 18.292 -38.041 25.186 1.00 26.50 762 ALA B CA 1
ATOM 12180 C C . ALA B 1 762 ? 19.360 -37.063 24.710 1.00 26.64 762 ALA B C 1
ATOM 12181 O O . ALA B 1 762 ? 19.312 -35.871 25.022 1.00 26.57 762 ALA B O 1
ATOM 12183 N N . GLY B 1 763 ? 20.326 -37.577 23.956 1.00 26.46 763 GLY B N 1
ATOM 12184 C CA . GLY B 1 763 ? 21.399 -36.737 23.462 1.00 26.93 763 GLY B CA 1
ATOM 12185 C C . GLY B 1 763 ? 22.545 -36.701 24.453 1.00 26.94 763 GLY B C 1
ATOM 12186 O O . GLY B 1 763 ? 23.567 -36.060 24.212 1.00 27.54 763 GLY B O 1
ATOM 12187 N N . TYR B 1 764 ? 22.369 -37.395 25.573 1.00 26.48 764 TYR B N 1
ATOM 12188 C CA . TYR B 1 764 ? 23.390 -37.455 26.608 1.00 26.36 764 TYR B CA 1
ATOM 12189 C C . TYR B 1 764 ? 23.153 -38.653 27.510 1.00 26.57 764 TYR B C 1
ATOM 12190 O O . TYR B 1 764 ? 22.029 -39.149 27.615 1.00 25.36 764 TYR B O 1
ATOM 12199 N N . SER B 1 765 ? 24.226 -39.113 28.146 1.00 26.60 765 SER B N 1
ATOM 12200 C CA . SER B 1 765 ? 24.169 -40.238 29.068 1.00 28.12 765 SER B CA 1
ATOM 12201 C C . SER B 1 765 ? 24.268 -39.673 30.479 1.00 28.15 765 SER B C 1
ATOM 12202 O O . SER B 1 765 ? 24.832 -38.600 30.681 1.00 27.90 765 SER B O 1
ATOM 12205 N N . ALA B 1 766 ? 23.709 -40.384 31.454 1.00 28.19 766 ALA B N 1
ATOM 12206 C CA . ALA B 1 766 ? 23.746 -39.913 32.832 1.00 27.31 766 ALA B CA 1
ATOM 12207 C C . ALA B 1 766 ? 23.879 -41.054 33.823 1.00 28.76 766 ALA B C 1
ATOM 12208 O O . ALA B 1 766 ? 23.570 -42.205 33.511 1.00 28.03 766 ALA B O 1
ATOM 12210 N N . GLN B 1 767 ? 24.363 -40.723 35.015 1.00 28.43 767 GLN B N 1
ATOM 12211 C CA . GLN B 1 767 ? 24.493 -41.702 36.085 1.00 29.69 767 GLN B CA 1
ATOM 12212 C C . GLN B 1 767 ? 23.044 -41.957 36.473 1.00 29.01 767 GLN B C 1
ATOM 12213 O O . GLN B 1 767 ? 22.383 -41.080 37.023 1.00 29.28 767 GLN B O 1
ATOM 12219 N N . PHE B 1 768 ? 22.546 -43.151 36.163 1.00 30.01 768 PHE B N 1
ATOM 12220 C CA . PHE B 1 768 ? 21.155 -43.507 36.436 1.00 30.18 768 PHE B CA 1
ATOM 12221 C C . PHE B 1 768 ? 20.599 -43.096 37.799 1.00 29.69 768 PHE B C 1
ATOM 12222 O O . PHE B 1 768 ? 19.490 -42.572 37.884 1.00 28.20 768 PHE B O 1
ATOM 12230 N N . ILE B 1 769 ? 21.361 -43.329 38.863 1.00 29.90 769 ILE B N 1
ATOM 12231 C CA . ILE B 1 769 ? 20.881 -43.001 40.201 1.00 31.10 769 ILE B CA 1
ATOM 12232 C C . ILE B 1 769 ? 20.809 -41.507 40.522 1.00 31.80 769 ILE B C 1
ATOM 12233 O O . ILE B 1 769 ? 20.311 -41.129 41.583 1.00 31.97 769 ILE B O 1
ATOM 12238 N N . SER B 1 770 ? 21.294 -40.658 39.617 1.00 32.03 770 SER B N 1
ATOM 12239 C CA . SER B 1 770 ? 21.253 -39.213 39.849 1.00 32.09 770 SER B CA 1
ATOM 12240 C C . SER B 1 770 ? 19.990 -38.593 39.255 1.00 31.43 770 SER B C 1
ATOM 12241 O O . SER B 1 770 ? 19.677 -37.427 39.508 1.00 31.18 770 SER B O 1
ATOM 12244 N N . LEU B 1 771 ? 19.265 -39.387 38.472 1.00 29.99 771 LEU B N 1
ATOM 12245 C CA . LEU B 1 771 ? 18.044 -38.938 37.814 1.00 30.09 771 LEU B CA 1
ATOM 12246 C C . LEU B 1 771 ? 16.799 -39.057 38.686 1.00 31.18 771 LEU B C 1
ATOM 12247 O O . LEU B 1 771 ? 16.672 -39.992 39.480 1.00 31.31 771 LEU B O 1
ATOM 12252 N N . ASP B 1 772 ? 15.877 -38.112 38.526 1.00 31.68 772 ASP B N 1
ATOM 12253 C CA . ASP B 1 772 ? 14.623 -38.135 39.268 1.00 33.11 772 ASP B CA 1
ATOM 12254 C C . ASP B 1 772 ? 13.866 -39.389 38.822 1.00 33.34 772 ASP B C 1
ATOM 12255 O O . ASP B 1 772 ? 13.978 -39.808 37.669 1.00 32.95 772 ASP B O 1
ATOM 12260 N N . LYS B 1 773 ? 13.102 -39.990 39.730 1.00 33.46 773 LYS B N 1
ATOM 12261 C CA . LYS B 1 773 ? 12.362 -41.208 39.406 1.00 33.70 773 LYS B CA 1
ATOM 12262 C C . LYS B 1 773 ? 11.467 -41.092 38.173 1.00 32.30 773 LYS B C 1
ATOM 12263 O O . LYS B 1 773 ? 11.301 -42.061 37.429 1.00 31.14 773 LYS B O 1
ATOM 12269 N N . SER B 1 774 ? 10.884 -39.917 37.960 1.00 30.69 774 SER B N 1
ATOM 12270 C CA . SER B 1 774 ? 10.002 -39.709 36.818 1.00 30.51 774 SER B CA 1
ATOM 12271 C C . SER B 1 774 ? 10.746 -39.910 35.497 1.00 30.18 774 SER B C 1
ATOM 12272 O O . SER B 1 774 ? 10.179 -40.422 34.531 1.00 29.52 774 SER B O 1
ATOM 12275 N N . ILE B 1 775 ? 12.011 -39.503 35.465 1.00 29.57 775 ILE B N 1
ATOM 12276 C CA . ILE B 1 775 ? 12.843 -39.648 34.270 1.00 29.50 775 ILE B CA 1
ATOM 12277 C C . ILE B 1 775 ? 13.336 -41.090 34.169 1.00 29.66 775 ILE B C 1
ATOM 12278 O O . ILE B 1 775 ? 13.444 -41.650 33.075 1.00 28.67 775 ILE B O 1
ATOM 12283 N N . GLN B 1 776 ? 13.637 -41.698 35.313 1.00 29.60 776 GLN B N 1
ATOM 12284 C CA . GLN B 1 776 ? 14.082 -43.088 35.306 1.00 29.55 776 GLN B CA 1
ATOM 12285 C C . GLN B 1 776 ? 12.961 -43.953 34.738 1.00 29.02 776 GLN B C 1
ATOM 12286 O O . GLN B 1 776 ? 13.194 -44.818 33.893 1.00 30.05 776 GLN B O 1
ATOM 12292 N N . ASN B 1 777 ? 11.744 -43.712 35.215 1.00 29.77 777 ASN B N 1
ATOM 12293 C CA . ASN B 1 777 ? 10.583 -44.477 34.773 1.00 30.54 777 ASN B CA 1
ATOM 12294 C C . ASN B 1 777 ? 10.270 -44.299 33.295 1.00 30.87 777 ASN B C 1
ATOM 12295 O O . ASN B 1 777 ? 9.829 -45.241 32.637 1.00 30.37 777 ASN B O 1
ATOM 12300 N N . ASP B 1 778 ? 10.489 -43.095 32.773 1.00 29.88 778 ASP B N 1
ATOM 12301 C CA . ASP B 1 778 ? 10.223 -42.840 31.362 1.00 30.92 778 ASP B CA 1
ATOM 12302 C C . ASP B 1 778 ? 11.198 -43.659 30.521 1.00 29.34 778 ASP B C 1
ATOM 12303 O O . ASP B 1 778 ? 10.826 -44.218 29.492 1.00 29.84 778 ASP B O 1
ATOM 12308 N N . ILE B 1 779 ? 12.451 -43.731 30.960 1.00 28.58 779 ILE B N 1
ATOM 12309 C CA . ILE B 1 779 ? 13.458 -44.491 30.228 1.00 28.11 779 ILE B CA 1
ATOM 12310 C C . ILE B 1 779 ? 13.121 -45.981 30.269 1.00 28.39 779 ILE B C 1
ATOM 12311 O O . ILE B 1 779 ? 13.172 -46.668 29.249 1.00 27.14 779 ILE B O 1
ATOM 12316 N N . ILE B 1 780 ? 12.771 -46.475 31.453 1.00 27.41 780 ILE B N 1
ATOM 12317 C CA . ILE B 1 780 ? 12.417 -47.882 31.617 1.00 27.99 780 ILE B CA 1
ATOM 12318 C C . ILE B 1 780 ? 11.207 -48.255 30.755 1.00 28.08 780 ILE B C 1
ATOM 12319 O O . ILE B 1 780 ? 11.132 -49.363 30.220 1.00 28.62 780 ILE B O 1
ATOM 12324 N N . ALA B 1 781 ? 10.270 -47.325 30.609 1.00 28.32 781 ALA B N 1
ATOM 12325 C CA . ALA B 1 781 ? 9.057 -47.577 29.835 1.00 28.67 781 ALA B CA 1
ATOM 12326 C C . ALA B 1 781 ? 9.238 -47.564 28.318 1.00 29.23 781 ALA B C 1
ATOM 12327 O O . ALA B 1 781 ? 8.342 -47.979 27.582 1.00 29.06 781 ALA B O 1
ATOM 12329 N N . ARG B 1 782 ? 10.387 -47.096 27.844 1.00 29.25 782 ARG B N 1
ATOM 12330 C CA . ARG B 1 782 ? 10.622 -47.051 26.405 1.00 29.12 782 ARG B CA 1
ATOM 12331 C C . ARG B 1 782 ? 10.533 -48.432 25.765 1.00 29.71 782 ARG B C 1
ATOM 12332 O O . ARG B 1 782 ? 10.807 -49.448 26.403 1.00 28.63 782 ARG B O 1
ATOM 12340 N N . THR B 1 783 ? 10.138 -48.455 24.497 1.00 29.96 783 THR B N 1
ATOM 12341 C CA . THR B 1 783 ? 10.020 -49.699 23.747 1.00 30.36 783 THR B CA 1
ATOM 12342 C C . THR B 1 783 ? 11.376 -50.397 23.679 1.00 30.67 783 THR B C 1
ATOM 12343 O O . THR B 1 783 ? 12.393 -49.758 23.423 1.00 30.46 783 THR B O 1
ATOM 12347 N N . GLU B 1 784 ? 11.393 -51.707 23.913 1.00 30.80 784 GLU B N 1
ATOM 12348 C CA . GLU B 1 784 ? 12.630 -52.474 23.841 1.00 31.06 784 GLU B CA 1
ATOM 12349 C C . GLU B 1 784 ? 12.578 -53.331 22.580 1.00 31.80 784 GLU B C 1
ATOM 12350 O O . GLU B 1 784 ? 11.666 -54.137 22.419 1.00 30.34 784 GLU B O 1
ATOM 12356 N N . HIS B 1 785 ? 13.560 -53.159 21.697 1.00 31.18 785 HIS B N 1
ATOM 12357 C CA . HIS B 1 785 ? 13.618 -53.899 20.437 1.00 32.00 785 HIS B CA 1
ATOM 12358 C C . HIS B 1 785 ? 14.610 -55.059 20.396 1.00 32.20 785 HIS B C 1
ATOM 12359 O O . HIS B 1 785 ? 15.478 -55.204 21.257 1.00 32.27 785 HIS B O 1
ATOM 12366 N N . VAL B 1 786 ? 14.454 -55.876 19.358 1.00 32.22 786 VAL B N 1
ATOM 12367 C CA . VAL B 1 786 ? 15.342 -56.987 19.054 1.00 33.42 786 VAL B CA 1
ATOM 12368 C C . VAL B 1 786 ? 15.541 -56.761 17.560 1.00 33.83 786 VAL B C 1
ATOM 12369 O O . VAL B 1 786 ? 14.712 -56.101 16.932 1.00 32.99 786 VAL B O 1
ATOM 12373 N N . MET B 1 787 ? 16.621 -57.271 16.981 1.00 34.96 787 MET B N 1
ATOM 12374 C CA . MET B 1 787 ? 16.848 -57.045 15.557 1.00 37.68 787 MET B CA 1
ATOM 12375 C C . MET B 1 787 ? 15.810 -57.742 14.681 1.00 39.37 787 MET B C 1
ATOM 12376 O O . MET B 1 787 ? 15.198 -57.108 13.815 1.00 41.10 787 MET B O 1
#

Foldseek 3Di:
DDPDFDAADVLLVVLLVLLLVFAAAEAELLLLQLLVQCVVQVVDAQLLSLLSSLLSCLQDPDADDDPSALAGDANDPTFLYYYDDPQQPCVLCLVCVPCQQVDQFNRHHYDPVNNVSCVVSCVRCVCRHLLNQLVVLADPLLVLLCVPLFKHQVQLRRFPQAQAAFQLLVCLAFALQNLLVLLVVLLVVLPDPDPVCPLLNSLSVSLNSNSVSLLVSLQVQLVVLQVVLVVDDDPVVSVSSNVSSVLSNDRSGGHDQALSSSLNNSVSLVNSVCSSTPNFLHANFACCQSSVVRHVNHPPDDPSVSLNSLLSSQSSQSRDFHDDRPVVCLLADFRDRQHEYEYWAAALVGHTDHDPVSLSNLNSCVNSLAFDDQYEYEDEPPGDPVSLLSQLSSQLVQQLDHWYFYLPQQLVLVVVQPDDSNQSRCWTATRFFFIGRHQFEDAQLASMEGELQVLLLCLLVQCADPNRRSFHRADHLLPDQALVSSVVSSLRRLLGSLVSSQVSSQSSLVSCQNNPFHSNSQSRHPQCSVVSHGVSQQRGNAYEHEHAYEFLQLQLLQSLLCRPCPNNPNVDGSVVVSVCQVVQNVVNVVQLVSLQPGQGFQQLDCSSLVRSQVSVVSNLVSQQVDDHNSRHGYAYEFFRNSCQLVSQLVHAGGSNSRHGNGGGDGWLFTAFPNNPNALLSRLNSSLSHPQSRNNSYTWYEAEEESVCLPDPVSSVVVSVSVVVSVVSPHTIYIYRYDDLVVLVVCVVPVVVQSSDWHDQISTIHRSSSGDVSSSVSVSRHDYGHD/DQPDFDAADVLLVVLLCLLLVFAAAEAELLLLQLLVQCVVQVPPAQLQSLLSSLLSCLLDPDADDDPSALAGDAPDNTFLYYYDDPQQHPVLVLVCVPCQQVDQFNRHHYDPVSNVSCVVSCVRCVCRHLLNQLVVLADPLLVLLCPPLFKHQVQLNRFPQAQAAFQLLVCLAFALQNLLVLLVVLLVVLPDPDPVCVLLNSLSVSLNSNSLSLLSSLQVLLVVLQVVLVVDPPPVSSVSSPVSSVLSNQSSGGHDQALSNSLNNSVSLVNSVCSSTPNFLHANFACCQSSVVRHVNHPPDDPSVSLNSLLSSQSSQSRDFHDDRPVVCLQATFRDRQHEYEYWAAALVRHTDHDPVSLSNLSSCVNSLAFDDQYEYEDEPPGDPVSLLSQLSSQLVQQLDHWYFYLVQLLVLVVVQPDDSNQSRQWTATRFFFIDRHQFEDAQLASMEGELQVLLLCLLVQCADPNDRSFHRADHLLPDQALVSSVVSSLRRLLGSLVSSQVSSQSSLVSCQNNPFHSNSQSRHPQCSVVSHGVSQQRGNAYEHEHAYEFLQLQLLQSLLCRPCPNNPNVDGSVVVSVCQVVQNVVNVVQLVSLQPGQGFQQLDCSSLVRSQVSVVSNLVSQQVDDHNSRHGYAYEFFRNSCQLVSQLVAAGGSNSRHGNGGGDGWLFTAFPNNPNALLSRLNSSLSHPQSRNNSYTWYEAEEESVCLPDPVSSVVVSVSVVSSSVSPHGIYIYRYDDLVVLVVCVVPVVVQSSDWHDQISTIHRSSSGDVSSSVSVSRHYYHHD

Solvent-accessible surface area: 52114 Å² total; per-residue (Å²): 173,37,182,34,47,66,119,43,35,110,31,0,58,68,5,34,40,40,6,26,103,14,148,15,20,4,13,7,47,2,0,55,18,1,4,86,8,13,86,149,14,26,14,41,5,32,19,20,42,5,0,50,1,4,79,45,2,0,63,74,6,46,20,31,19,22,108,60,6,4,1,0,1,2,22,7,99,58,20,19,3,3,17,7,16,0,6,2,12,5,95,29,1,88,102,7,24,92,104,0,77,156,43,119,11,8,20,3,78,24,48,129,108,7,38,95,121,0,122,66,2,10,136,21,3,79,9,49,1,2,8,40,0,0,48,14,10,8,59,105,87,5,69,106,2,31,115,14,48,0,7,27,6,9,16,1,46,70,10,1,11,6,2,0,1,3,40,2,22,42,0,0,156,45,0,1,57,18,1,12,80,60,0,101,106,28,40,118,155,17,200,64,73,57,9,100,58,26,117,57,34,15,8,0,49,0,0,14,40,0,1,80,3,0,35,53,1,0,62,65,0,8,154,65,0,101,98,53,0,113,133,26,123,83,83,151,24,82,63,28,2,43,71,1,3,144,8,0,60,63,0,10,4,98,14,14,159,35,0,20,22,0,0,2,0,0,1,0,0,0,0,0,5,8,10,1,8,12,1,2,2,4,0,0,1,9,0,0,49,36,0,59,61,31,30,97,110,24,188,141,34,84,75,151,67,0,19,18,0,0,2,3,0,4,8,6,0,9,8,11,11,7,6,10,10,69,74,7,19,91,9,4,1,4,31,4,4,4,1,0,0,0,0,0,2,12,44,41,114,19,115,52,13,35,22,95,0,0,64,8,0,0,21,0,3,15,10,0,77,8,14,11,2,0,0,1,0,0,7,26,111,144,12,33,87,109,1,0,41,31,0,0,7,0,1,73,71,11,14,0,5,1,0,0,0,1,1,51,0,1,15,60,3,5,60,98,51,54,6,76,88,110,11,0,58,36,0,0,0,0,0,5,0,2,3,3,27,24,2,56,2,3,0,4,0,6,0,1,4,0,0,0,0,6,0,1,27,0,0,4,19,8,0,94,15,145,138,98,84,21,8,40,168,20,75,59,0,74,105,7,187,38,25,95,52,0,33,153,5,0,105,30,0,0,75,43,0,0,67,8,0,0,30,0,1,3,4,2,3,13,0,5,24,69,54,2,5,10,0,0,7,0,4,4,5,44,48,0,9,46,116,4,74,2,0,11,69,15,1,7,88,19,18,14,0,0,0,0,0,0,0,1,0,4,2,0,1,1,0,0,0,0,60,40,8,4,30,78,82,113,117,13,69,20,36,81,0,42,141,9,13,88,84,45,5,150,132,12,131,120,22,16,44,55,0,110,124,7,26,24,0,0,21,65,68,84,69,0,0,74,22,0,86,56,0,5,14,8,0,2,107,2,0,52,97,7,55,5,57,17,71,5,72,0,3,0,0,3,3,0,2,2,0,4,18,46,7,0,64,55,1,18,6,1,0,11,3,28,96,54,31,84,30,4,8,12,0,0,4,13,16,107,51,25,11,122,61,26,4,73,15,0,3,31,0,0,12,48,8,35,2,83,33,0,1,0,0,1,0,0,15,10,13,0,71,50,65,12,0,161,38,81,115,2,5,116,64,0,7,68,13,0,89,46,2,7,100,90,88,0,0,0,1,0,2,5,10,14,54,105,159,68,2,74,29,0,50,168,75,58,116,148,63,76,85,24,6,1,1,2,0,0,0,3,0,10,0,46,8,6,55,131,49,10,14,60,11,1,19,39,29,32,78,11,98,77,170,39,167,37,46,63,118,44,32,112,28,0,56,63,5,35,38,42,5,28,109,14,135,15,20,3,11,4,38,2,0,47,17,0,5,74,10,15,88,152,14,30,14,44,5,32,21,17,35,5,0,47,1,4,78,51,2,0,63,75,6,46,24,31,22,21,91,45,5,4,1,0,1,2,23,7,105,57,19,19,2,4,17,8,13,0,6,2,11,5,91,30,1,87,100,7,24,95,100,0,73,159,42,124,10,8,22,4,64,16,62,128,115,13,30,94,99,0,122,67,2,9,134,23,4,75,8,51,2,3,8,40,0,0,48,11,10,9,60,105,92,6,69,106,2,31,114,14,50,0,7,28,5,10,17,1,45,72,10,1,10,6,2,0,1,3,41,1,22,39,0,0,154,47,0,1,61,17,1,14,78,58,0,109,103,28,42,113,152,23,196,66,71,60,11,96,58,26,115,40,35,16,7,0,51,0,0,13,39,0,1,83,3,0,32,51,1,0,61,66,0,7,136,70,0,127,72,59,0,109,136,24,113,85,79,149,21,71,63,25,2,62,73,2,8,146,7,0,62,61,0,14,1,96,15,13,161,36,0,20,22,0,0,2,0,0,2,0,0,0,0,0,4,9,10,2,8,12,1,3,2,5,0,0,1,10,0,0,48,37,0,59,59,30,34,107,102,25,193,141,34,84,77,145,64,0,20,18,0,0,2,3,0,4,7,7,0,9,8,12,10,7,6,11,9,65,81,9,19,94,8,5,1,3,31,4,6,5,2,0,0,0,0,0,2,11,50,34,134,13,143,53,14,34,23,92,0,0,68,7,0,0,23,0,3,14,9,0,80,8,12,12,2,1,0,0,0,0,7,21,111,140,12,40,78,119,1,0,42,26,0,0,7,0,1,70,70,12,14,0,5,1,0,0,0,1,0,52,0,0,16,61,2,3,59,97,52,54,5,78,89,110,12,0,57,35,0,0,0,0,1,6,0,1,3,4,25,25,2,57,1,3,0,4,0,6,0,2,4,0,0,0,1,5,0,0,27,0,0,4,20,7,0,94,15,147,138,98,86,19,8,40,167,20,73,56,0,72,108,7,184,43,27,114,53,0,34,158,4,0,108,36,0,0,54,37,0,0,62,10,0,0,29,0,1,2,5,2,3,11,0,6,23,71,53,2,5,10,0,0,6,0,3,4,4,44,49,0,9,46,120,3,97,2,0,14,76,24,1,6,90,19,19,14,0,0,0,0,0,0,0,1,0,4,2,0,1,1,0,0,0,0,61,56,6,4,31,75,73,110,112,13,70,20,34,82,0,40,140,8,14,90,89,44,5,143,123,13,115,117,24,25,44,56,0,112,123,5,21,24,0,0,21,63,67,84,75,0,0,78,21,0,86,55,0,6,15,7,0,2,108,2,0,48,105,5,54,5,56,18,70,5,68,0,2,0,0,3,2,0,2,2,0,4,18,45,8,0,63,55,2,18,7,1,1,11,5,26,95,51,31,82,32,4,7,11,0,0,4,12,15,108,51,26,10,121,63,28,4,74,14,0,3,30,0,0,13,47,8,34,2,83,34,0,0,0,0,1,0,0,14,10,12,0,73,51,65,11,0,163,38,78,117,3,6,116,64,0,7,68,11,1,86,45,0,7,101,79,86,0,0,0,1,0,2,5,10,19,57,103,153,62,1,74,31,1,53,168,72,54,98,152,59,73,84,25,5,1,0,2,0,0,0,3,0,9,0,44,8,6,56,137,51,10,14,58,11,1,18,40,30,30,79,11,96,78

Secondary structure (DSSP, 8-state):
-----PPPPHHHHHHHHHHHH---BB--HHHHHHHHHHHT-TTS-HHHHHHHHHHHHHHHS-----TT-SS---SSSSTTBB---TTT--HHHHHHTTTGGG-SSS--B--HHHHHHHHHHHHHTTT-SHHHHHHHHS-HHHHHHHTSSSEE-HHHHHS----B---HHHHHHHHHHHHHHHHHHHHHHT--S-THHHHHHHHHHHHHHHHHHHHHHHHHHHHHHHHHHTT---HHHHHHHHHHHHHHHHHTTS---SHHHHHHHHHHHHHHHHHH---S-B--BSHHHHHHHHHHH-SS--HHHHHHHHHHHHHHTTTB-----TTHHHHS-SS----EEEE--B-TTS-B---HHHHHHHHHHHHH--S-SEEEEEE-TT--HHHHHHHHHHHHTTS---EEEEHHHHHHHHHHTT--HHHHHT-EEETTTEEE-TTSEE--TTSEEEEHHHHHHHHHTTTB-SSSB-S--PPPGGG--SHHHHHHHHHHHHHHHHHHHHHHHHHHHHHHHHH---HHHHHTSTTHHHHT--TTTT-SSEEEE-EEEE-HHHHHHHHHHIIIIIIIS-SS-HHHHHHHHHTTTTT-HHHHHHHHTS--TTS--HHHHHHHHHHHHHHHHHHTT-B-TTSPEE--BB--TTHHHHHHHT----TTSPPTTPPPPPTTSPPTTT--S-HHHHHHHHTTS-TTT-TT-B--EEEE-GGGG-HHHHHHHHHHHHHHHHHTT--EEEEEE--HHHHHHHHH-GGGGTT-EEE-SSSEEEGGGS-HHHHHHHHHS--B--/-----PPPPHHHHHHHHHHHT---BB--HHHHHHHHHHHH-TTS-HHHHHHHHHHHHHHHS-----TT-SS---SSSSTTBB---TTT--HHHHHHTTTGGG-SSS--B--HHHHHHHHHHHHHTTT-SHHHHHHHHS-HHHHHHHTSSSEE-HHHHHS----B---HHHHHHHHHHHHHHHHHHHHHHT-SS-THHHHHHHHHHHHHHHHHHHHHHHHHHHHHHHHHHTT---HHHHHHHHHHHHHHHHTTTSPP-SHHHHHHHHHHHHHHHHHH---S-B--BSHHHHHHHHHHT-SS--HHHHHHHHHHHHHHTTTB-----TTHHHHS-SS----EEEE--B-TTS-B---HHHHHHHHHHHHH--S-SEEEEEE-TT--HHHHHHHHHHHTTSS-PPEEEEHHHHHHHHHHTT--HHHHHT-EEETTTEEE-TTSEE--TTSEEEEHHHHHHHHHTTTB-SSSB-S--PPPGGG--SHHHHHHHHHHHHHHHHHHHHHHHHHHHHHHHHH---HHHHHTSTTHHHHT--GGGT-SSEEEE-EEEE-HHHHHHHHHHIIIIIIIS-SS-HHHHHHHHHTTTTT-HHHHHHHHTS--TTSS-HHHHHHHHHHHHHHHHHHTT-B-TTSPEE--BB--TTHHHHHHHT----TTSPPTTPPPPPTTSPPTTT--S-HHHHHHHHTTS-TTT-TT-B--EEEE-GGGG-HHHHHHHHHHHHHHHHHTT--EEEEEE--HHHHHHHHH-GGGGTT-EEE-SSSEEEGGGS-HHHHHHHHHS--B--

Nearest PDB structures (foldseek):
  1r9d-assembly1_B  TM=1.001E+00  e=0.000E+00  Clostridium butyricum
  5i2g-assembly1_A  TM=9.921E-01  e=9.430E-94  Roseburia inulinivorans
  5kdp-assembly1_A  TM=9.748E-01  e=1.728E-69  Oleidesulfovibrio alaskensis G20
  8iof-assembly1_B  TM=9.769E-01  e=1.762E-67  Clostridium sp. FS41
  5a0u-assembly1_G-2  TM=9.726E-01  e=4.090E-66  Klebsiella pneumoniae

Radius of gyration: 39.28 Å; Cα contacts (8 Å, |Δi|>4): 3492; chains: 2; bounding box: 85×123×56 Å

Sequence (1572 aa):
ISKGFSTQTERINILKAQILNAKPCVESERAILITESFKQTEGQPAILRRALALKHILENIPITIRDQELIVGSLTKEPRSSQVFPEFSNKWLQDELDRLNKRTGDAFQISEESKEKLKDVFEYWNGKTTSELATSYMTEETREAVNCDVFTVGNYYYNGVGHVSVDYGKVLRVGFNGIINEAKEQLEKNRSIDPDFIKKEKFLNSVIISCEAAITYVNRYAKKAKEIADNTSDAKRKAELNEIAKICSKVSGEGAKSFYEACQLFWFIHAIINIESNGHSISPARFDQYMYPYYENDKNITDKFAQELIDCIWIKLNDINKVRDEISTKHFGGYPMYQNLIVGGQNSEGKDATNKVSYMALEAAVHVKLPQPSLSVRIWNKTPDEFLLRAAELTREGLGLPAYYNDEVIIPALVSRGLTLEDARDYGIIGCVEPQKPGKTEGWHDSAFFNLARIVELTINSGFDKNKQIGPKTQNFEEMKSFDEFMKAYKAQMEYFVKHMCCADNCIDIAHAERAPLPFLSSMVDNCIGKGKSLQDGGAEYNFSGPQGVGVANIGDSLVAVKKIVFDENKITPSELKKTLNNDFKNSEEIQALLKNAPKFGNDIDEVDNLAREGALVYCREVNKYTNPRGGNFQPGLYPSSINVYFGSLTGATPDGRKSGQPLADGVSPSRGCDVSGPTAACNSVSKLDHFIASNGTLFNQKFHPSALKGDNGLMNLSSLIRSYFDQKGFHVQFNVIDKKILLAAQKNPEKYQDLIVRVAGYSAQFISLDKSIQNDIIARTEHVMISKGFSTQTERINILKAQILNAKPCVESERAILITESFKQTEGQPAILRRALALKHILENIPITIRDQELIVGSLTKEPRSSQVFPEFSNKWLQDELDRLNKRTGDAFQISEESKEKLKDVFEYWNGKTTSELATSYMTEETREAVNCDVFTVGNYYYNGVGHVSVDYGKVLRVGFNGIINEAKEQLEKNRSIDPDFIKKEKFLNSVIISCEAAITYVNRYAKKAKEIADNTSDAKRKAELNEIAKICSKVSGEGAKSFYEACQLFWFIHAIINIESNGHSISPARFDQYMYPYYENDKNITDKFAQELIDCIWIKLNDINKVRDEISTKHFGGYPMYQNLIVGGQNSEGKDATNKVSYMALEAAVHVKLPQPSLSVRIWNKTPDEFLLRAAELTREGLGLPAYYNDEVIIPALVSRGLTLEDARDYGIIGCVEPQKPGKTEGWHDSAFFNLARIVELTINSGFDKNKQIGPKTQNFEEMKSFDEFMKAYKAQMEYFVKHMCCADNCIDIAHAERAPLPFLSSMVDNCIGKGKSLQDGGAEYNFSGPQGVGVANIGDSLVAVKKIVFDENKITPSELKKTLNNDFKNSEEIQALLKNAPKFGNDIDEVDNLAREGALVYCREVNKYTNPRGGNFQPGLYPSSINVYFGSLTGATPDGRKSGQPLADGVSPSRGCDVSGPTAACNSVSKLDHFIASNGTLFNQKFHPSALKGDNGLMNLSSLIRSYFDQKGFHVQFNVIDKKILLAAQKNPEKYQDLIVRVAGYSAQFISLDKSIQNDIIARTEHVM